Protein AF-0000000069206627 (afdb_homodimer)

Organism: Paramecium tetraurelia (NCBI:txid5888)

Foldseek 3Di:
DVVVVVVVLVVLQVVLLVVLVVVLVVLVVVVVVPLADSLLSLLQVLLVCLQCLVVDPDPSSNSSLVSLQPDALVNLCLPQVLLQLLLLLQPADLVLCVLQVVLLVLLQAQLLQQLLVLQLCCVCPVVVDDCVQPNSLNSSLLSLLLLQFDLPLLLVLCVVLVFDPSLNNSLSSNNSSNLLNSVLVNVLSLCVVLVVNDDPVVSVVVSVQQLVVLLVLLVVLLVVLLVVLLVPVQDLVVNLVSSVCSSSVSLCCQPPPCPPTHYHSSNSSSSNSNSCSVRVVVRHDPVNVVVSSVVSVVSNSSSQSSLSSSLSSNLSNLPNNVVPPLDDPVLVVVLVVSLVSSLVSSLVSLVVCQVVSVVSHPHDDPLSSNLSSLSRAHGRSSSSSLSNSLPPPSDDVNNSSSSSVSSSVSNSCSSGPSSSCSSVSSVVSCSCVVVVVVLVLVLVVLVVLLVLLVVLLVVVCVVVVVAQADSVVLCVLLCSVVSVVVNVVSVVVPDDPDDPPPPPPPPPDPVPPVVVVVVVLPDDPPPDPDDPPDDPLVQLLVVVLVLLVVLLVLLVVCVVLVLADPVLNVLQNVLSVVQNPCSDSARCSLVSLCVPQAPPPLLVVLVVCCVPVVCVFVSLQVNLQSLLSSVRNLVSLLVSLVVSLSCLVVDPDDPVSSVVNSVRSVVSNVVSVCCCVQACCFFPVVSSRLSVNLSSSSNSLSSSLVVLVVCVVVVSDDPSRSVVVVVVSVVSSVVSVPDGDGRDPDQQLLLLCLAPLCVPPDSVVSVVQSVQKDKDKDAAFDWPDAFFAFQFKKKAWQGAKKWKAAPVQHPDIDIDGHSDIDPLLVLQDVDRTDRIIMGGRYIIMMMIGTSVVVNVVCVPDPVSVLVSCLNCVQVVCRVCVPFAPLSNPDDPVLSNVQLVQWDKDKDAAFDKDKAQWKFWAAAWWAADPPPDPDPPVDDDDPPVRRGTDGDGHTDDHDPDIDIITTRHIIMMTGGDPVCNVVSVVSSVVVVVVVVVCVVCVVPPPDDCPDDDDPPDGSVVSPDDPPPPPPPPPPPD/DVVVVVVVLVVLQVVLLVVLVVVLVVLVVVVVVPLADSLLSLLQVLLVCLQCLVVDPDPSSNSSLVSLQPDALVNLCLPQVLLQLLLLLQPADLVLCVLQVVLLVLLQAQLLQQLLVLQLCCVCPVVVDDCVQPNSLNSSLLSLLLLQFDLPLLLVLCVVLVFDPSLNNSLSSNNSSNLLNSVLVNVLSLCVVLVVDDDPVVSVVVSVQQLVVLLVLLVVLLVVLLVVLLVPVQDLVVNLVSSVCSSSVSLCCQPPPCPPTHYHSSNSSSSNSNSCSVRVVVRHDPVNVVVSSVVSVVSNSSSQSSLSSSLSSNLSNLPNNVVPPLDDPVLVVVLVVSLVSSLVSSLVSLVVCQVVSVVRHPHDDPLSSNLSSLSRAHGRSSSSSLSNSLPPPSDDVNNSSSSSVSSSVSNSCSSGPSSSCSSVSSVPSCSCVVVVVVLVLVLVVLVVLLVLLVVLLVVVCVVVVPAQADSVVLCVLLCSVVSVVVNVVSVVVPDDPDDPPPPPPPPPDPVPPPVVVVVVLPDDPPPDPDDPPDDPLVQLLVVLLVLLVLLLVLLVVCVVLVLADPVLNVLQNVLSVVQNPCSDSARCSLVSLCVPQAPPPPLVVLVVCCVPVVCVQVSLQVNLQSLLSSVRNLVSLLVSLVVSLSCLVVDPDDPVSNVRNNVRSVVSNVVSVCCCVQACCFFPVVSSRLSVNLSSSSNSLSSSLVVLVVCVVVVSDDPSRSVVVVVVSVVSSVVSVPDGDGRDPDQQLLLQCLAPLCVPPDSVVSVVQSVQKDKDKDAAFDWPDAFFAFQWKKKAWQGAKKWKAAPVQHPDIDIDGHSDIDPLLVLQDVDRTHRIIMGGRYIIMMMIGTSVVVNVVCVVDPVSVLVSCLNCVQVVCSVCVPFAPLSNPDDPVLSNVQLVQWDKDKDAAFDKDKAQWKFWAAAWWAADPPPDDDPDPDDDDPPVPRGTDGDGHTDDRDPDIDIITTHHIIMMTGGDPVCNVVSVVSSVVVVVVVVVCVVCVVPPPDDCPDDDDSPDGSVVSPDDPPPPPPPPPPPD

Nearest PDB structures (foldseek):
  8pdu-assembly1_B  TM=4.185E-01  e=4.536E-34  Strongylocentrotus purpuratus
  8otx-assembly1_B  TM=4.106E-01  e=2.023E-34  Strongylocentrotus purpuratus
  8jda-assembly1_B  TM=9.248E-01  e=2.418E-19  Arabidopsis thaliana
  8xqa-assembly1_B  TM=5.840E-01  e=4.690E-26  Strongylocentrotus purpuratus
  4qx5-assembly1_A  TM=8.270E-01  e=2.664E-05  Homo sapiens

Radius of gyration: 47.95 Å; Cα contacts (8 Å, |Δi|>4): 2695; chains: 2; bounding box: 117×172×107 Å

InterPro domains:
  IPR000595 Cyclic nucleotide-binding domain [PS50042] (757-803)
  IPR000595 Cyclic nucleotide-binding domain [SM00100] (757-876)
  IPR000595 Cyclic nucleotide-binding domain [cd00038] (757-852)
  IPR006153 Cation/H+ exchanger, transmembrane domain [PF00999] (21-427)
  IPR014710 RmlC-like jelly roll fold [G3DSA:2.60.120.10] (744-873)
  IPR018422 Cation/H+ exchanger, CPA1 family [PTHR10110] (9-512)
  IPR018490 Cyclic nucleotide-binding domain superfamily [SSF51206] (751-869)

Structure (mmCIF, N/CA/C/O backbone):
data_AF-0000000069206627-model_v1
#
loop_
_entity.id
_entity.type
_entity.pdbx_description
1 polymer 'Chromosome undetermined scaffold_39, whole genome shotgun sequence'
#
loop_
_atom_site.group_PDB
_atom_site.id
_atom_site.type_symbol
_atom_site.label_atom_id
_atom_site.label_alt_id
_atom_site.label_comp_id
_atom_site.label_asym_id
_atom_site.label_entity_id
_atom_site.label_seq_id
_atom_site.pdbx_PDB_ins_code
_atom_site.Cartn_x
_atom_site.Cartn_y
_atom_site.Cartn_z
_atom_site.occupancy
_atom_site.B_iso_or_equiv
_atom_site.auth_seq_id
_atom_site.auth_comp_id
_atom_site.auth_asym_id
_atom_site.auth_atom_id
_atom_site.pdbx_PDB_model_num
ATOM 1 N N . MET A 1 1 ? 43 -11.938 2.971 1 27.75 1 MET A N 1
ATOM 2 C CA . MET A 1 1 ? 42.219 -13.023 3.553 1 27.75 1 MET A CA 1
ATOM 3 C C . MET A 1 1 ? 41.156 -12.469 4.508 1 27.75 1 MET A C 1
ATOM 5 O O . MET A 1 1 ? 40.031 -12.984 4.566 1 27.75 1 MET A O 1
ATOM 9 N N . SER A 1 2 ? 41.562 -11.508 5.328 1 36.38 2 SER A N 1
ATOM 10 C CA . SER A 1 2 ? 40.719 -10.938 6.375 1 36.38 2 SER A CA 1
ATOM 11 C C . SER A 1 2 ? 39.562 -10.156 5.777 1 36.38 2 SER A C 1
ATOM 13 O O . SER A 1 2 ? 38.438 -10.219 6.289 1 36.38 2 SER A O 1
ATOM 15 N N . GLU A 1 3 ? 39.906 -9.383 4.801 1 39.31 3 GLU A N 1
ATOM 16 C CA . GLU A 1 3 ? 38.906 -8.539 4.137 1 39.31 3 GLU A CA 1
ATOM 17 C C . GLU A 1 3 ? 37.844 -9.383 3.469 1 39.31 3 GLU A C 1
ATOM 19 O O . GLU A 1 3 ? 36.656 -9.008 3.469 1 39.31 3 GLU A O 1
ATOM 24 N N . HIS A 1 4 ? 38.312 -10.492 2.865 1 43.06 4 HIS A N 1
ATOM 25 C CA . HIS A 1 4 ? 37.375 -11.406 2.232 1 43.06 4 HIS A CA 1
ATOM 26 C C . HIS A 1 4 ? 36.438 -12.023 3.258 1 43.06 4 HIS A C 1
ATOM 28 O O . HIS A 1 4 ? 35.281 -12.383 2.924 1 43.06 4 HIS A O 1
ATOM 34 N N . LEU A 1 5 ? 37.031 -12.172 4.434 1 42.53 5 LEU A N 1
ATOM 35 C CA . LEU A 1 5 ? 36.281 -12.805 5.508 1 42.53 5 LEU A CA 1
ATOM 36 C C . LEU A 1 5 ? 35.156 -11.883 6.012 1 42.53 5 LEU A C 1
ATOM 38 O O . LEU A 1 5 ? 34.094 -12.344 6.375 1 42.53 5 LEU A O 1
ATOM 42 N N . ASP A 1 6 ? 35.438 -10.578 6.074 1 48.19 6 ASP A N 1
ATOM 43 C CA . ASP A 1 6 ? 34.531 -9.562 6.613 1 48.19 6 ASP A CA 1
ATOM 44 C C . ASP A 1 6 ? 33.312 -9.398 5.727 1 48.19 6 ASP A C 1
ATOM 46 O O . ASP A 1 6 ? 32.188 -9.227 6.23 1 48.19 6 ASP A O 1
ATOM 50 N N . VAL A 1 7 ? 33.688 -9.32 4.422 1 47.75 7 VAL A N 1
ATOM 51 C CA . VAL A 1 7 ? 32.75 -9.102 3.33 1 47.75 7 VAL A CA 1
ATOM 52 C C . VAL A 1 7 ? 31.766 -10.266 3.252 1 47.75 7 VAL A C 1
ATOM 54 O O . VAL A 1 7 ? 30.562 -10.055 3.082 1 47.75 7 VAL A O 1
ATOM 57 N N . ALA A 1 8 ? 32.344 -11.438 3.607 1 56.75 8 ALA A N 1
ATOM 58 C CA . ALA A 1 8 ? 31.578 -12.68 3.695 1 56.75 8 ALA A CA 1
ATOM 59 C C . ALA A 1 8 ? 30.641 -12.664 4.898 1 56.75 8 ALA A C 1
ATOM 61 O O . ALA A 1 8 ? 29.562 -13.258 4.863 1 56.75 8 ALA A O 1
ATOM 62 N N . GLN A 1 9 ? 31 -11.594 5.656 1 67.56 9 GLN A N 1
ATOM 63 C CA . GLN A 1 9 ? 30.219 -11.531 6.895 1 67.56 9 GLN A CA 1
ATOM 64 C C . GLN A 1 9 ? 28.906 -10.797 6.68 1 67.56 9 GLN A C 1
ATOM 66 O O . GLN A 1 9 ? 27.875 -11.211 7.211 1 67.56 9 GLN A O 1
ATOM 71 N N . ILE A 1 10 ? 28.906 -9.758 5.691 1 70.75 10 ILE A N 1
ATOM 72 C CA . ILE A 1 10 ? 27.672 -9.008 5.461 1 70.75 10 ILE A CA 1
ATOM 73 C C . ILE A 1 10 ? 26.672 -9.891 4.73 1 70.75 10 ILE A C 1
ATOM 75 O O . ILE A 1 10 ? 25.469 -9.867 5.047 1 70.75 10 ILE A O 1
ATOM 79 N N . ALA A 1 11 ? 27.219 -10.695 3.855 1 72.19 11 ALA A N 1
ATOM 80 C CA . ALA A 1 11 ? 26.344 -11.586 3.092 1 72.19 11 ALA A CA 1
ATOM 81 C C . ALA A 1 11 ? 25.688 -12.633 3.998 1 72.19 11 ALA A C 1
ATOM 83 O O . ALA A 1 11 ? 24.531 -12.977 3.82 1 72.19 11 ALA A O 1
ATOM 84 N N . ILE A 1 12 ? 26.453 -13 5.043 1 77.25 12 ILE A N 1
ATOM 85 C CA . ILE A 1 12 ? 25.969 -14.031 5.949 1 77.25 12 ILE A CA 1
ATOM 86 C C . ILE A 1 12 ? 24.906 -13.438 6.871 1 77.25 12 ILE A C 1
ATOM 88 O O . ILE A 1 12 ? 23.922 -14.102 7.207 1 77.25 12 ILE A O 1
ATOM 92 N N . VAL A 1 13 ? 25.094 -12.148 7.207 1 78.44 13 VAL A N 1
ATOM 93 C CA . VAL A 1 13 ? 24.125 -11.477 8.062 1 78.44 13 VAL A CA 1
ATOM 94 C C . VAL A 1 13 ? 22.812 -11.266 7.293 1 78.44 13 VAL A C 1
ATOM 96 O O . VAL A 1 13 ? 21.734 -11.438 7.844 1 78.44 13 VAL A O 1
ATOM 99 N N . ILE A 1 14 ? 23 -10.969 6.031 1 77.94 14 ILE A N 1
ATOM 100 C CA . ILE A 1 14 ? 21.828 -10.75 5.191 1 77.94 14 ILE A CA 1
ATOM 101 C C . ILE A 1 14 ? 21.062 -12.062 5.02 1 77.94 14 ILE A C 1
ATOM 103 O O . ILE A 1 14 ? 19.828 -12.078 5.074 1 77.94 14 ILE A O 1
ATOM 107 N N . PHE A 1 15 ? 21.781 -13.086 4.852 1 83 15 PHE A N 1
ATOM 108 C CA . PHE A 1 15 ? 21.156 -14.391 4.707 1 83 15 PHE A CA 1
ATOM 109 C C . PHE A 1 15 ? 20.406 -14.773 5.984 1 83 15 PHE A C 1
ATOM 111 O O . PHE A 1 15 ? 19.312 -15.352 5.926 1 83 15 PHE A O 1
ATOM 118 N N . PHE A 1 16 ? 20.953 -14.406 7.082 1 85.06 16 PHE A N 1
ATOM 119 C CA . PHE A 1 16 ? 20.297 -14.688 8.352 1 85.06 16 PHE A CA 1
ATOM 120 C C . PHE A 1 16 ? 18.984 -13.938 8.461 1 85.06 16 PHE A C 1
ATOM 122 O O . PHE A 1 16 ? 17.984 -14.492 8.922 1 85.06 16 PHE A O 1
ATOM 129 N N . ILE A 1 17 ? 19.047 -12.727 8.047 1 86.69 17 ILE A N 1
ATOM 130 C CA . ILE A 1 17 ? 17.859 -11.883 8.156 1 86.69 17 ILE A CA 1
ATOM 131 C C . ILE A 1 17 ? 16.734 -12.469 7.324 1 86.69 17 ILE A C 1
ATOM 133 O O . ILE A 1 17 ? 15.594 -12.578 7.801 1 86.69 17 ILE A O 1
ATOM 137 N N . PHE A 1 18 ? 17.016 -12.969 6.184 1 88.12 18 PHE A N 1
ATOM 138 C CA . PHE A 1 18 ? 15.945 -13.422 5.305 1 88.12 18 PHE A CA 1
ATOM 139 C C . PHE A 1 18 ? 15.523 -14.836 5.664 1 88.12 18 PHE A C 1
ATOM 141 O O . PHE A 1 18 ? 14.367 -15.211 5.461 1 88.12 18 PHE A O 1
ATOM 148 N N . VAL A 1 19 ? 16.391 -15.594 6.301 1 87.44 19 VAL A N 1
ATOM 149 C CA . VAL A 1 19 ? 15.992 -16.891 6.832 1 87.44 19 VAL A CA 1
ATOM 150 C C . VAL A 1 19 ? 15.094 -16.703 8.055 1 87.44 19 VAL A C 1
ATOM 152 O O . VAL A 1 19 ? 14.117 -17.422 8.234 1 87.44 19 VAL A O 1
ATOM 155 N N . ALA A 1 20 ? 15.5 -15.695 8.812 1 91.25 20 ALA A N 1
ATOM 156 C CA . ALA A 1 20 ? 14.672 -15.367 9.969 1 91.25 20 ALA A CA 1
ATOM 157 C C . ALA A 1 20 ? 13.266 -14.961 9.539 1 91.25 20 ALA A C 1
ATOM 159 O O . ALA A 1 20 ? 12.281 -15.367 10.156 1 91.25 20 ALA A O 1
ATOM 160 N N . LEU A 1 21 ? 13.203 -14.25 8.492 1 93.12 21 LEU A N 1
ATOM 161 C CA . LEU A 1 21 ? 11.906 -13.797 8.008 1 93.12 21 LEU A CA 1
ATOM 162 C C . LEU A 1 21 ? 11.117 -14.961 7.418 1 93.12 21 LEU A C 1
ATOM 164 O O . LEU A 1 21 ? 9.883 -14.977 7.477 1 93.12 21 LEU A O 1
ATOM 168 N N . THR A 1 22 ? 11.82 -15.953 6.82 1 91.94 22 THR A N 1
ATOM 169 C CA . THR A 1 22 ? 11.148 -17.141 6.32 1 91.94 22 THR A CA 1
ATOM 170 C C . THR A 1 22 ? 10.539 -17.953 7.465 1 91.94 22 THR A C 1
ATOM 172 O O . THR A 1 22 ? 9.391 -18.391 7.379 1 91.94 22 THR A O 1
ATOM 175 N N . ILE A 1 23 ? 11.266 -18 8.555 1 92.19 23 ILE A N 1
ATOM 176 C CA . ILE A 1 23 ? 10.781 -18.703 9.734 1 92.19 23 ILE A CA 1
ATOM 177 C C . ILE A 1 23 ? 9.594 -17.953 10.336 1 92.19 23 ILE A C 1
ATOM 179 O O . ILE A 1 23 ? 8.617 -18.562 10.766 1 92.19 23 ILE A O 1
ATOM 183 N N . GLY A 1 24 ? 9.758 -16.625 10.367 1 92 24 GLY A N 1
ATOM 184 C CA . GLY A 1 24 ? 8.648 -15.82 10.852 1 92 24 GLY A CA 1
ATOM 185 C C . GLY A 1 24 ? 7.371 -16.031 10.07 1 92 24 GLY A C 1
ATOM 186 O O . GLY A 1 24 ? 6.285 -16.094 10.648 1 92 24 GLY A O 1
ATOM 187 N N . GLY A 1 25 ? 7.488 -16.156 8.719 1 89.56 25 GLY A N 1
ATOM 188 C CA . GLY A 1 25 ? 6.324 -16.438 7.891 1 89.56 25 GLY A CA 1
ATOM 189 C C . GLY A 1 25 ? 5.703 -17.781 8.172 1 89.56 25 GLY A C 1
ATOM 190 O O . GLY A 1 25 ? 4.48 -17.922 8.234 1 89.56 25 GLY A O 1
ATOM 191 N N . LEU A 1 26 ? 6.473 -18.781 8.469 1 90.69 26 LEU A N 1
ATOM 192 C CA . LEU A 1 26 ? 5.996 -20.125 8.742 1 90.69 26 LEU A CA 1
ATOM 193 C C . LEU A 1 26 ? 5.332 -20.203 10.109 1 90.69 26 LEU A C 1
ATOM 195 O O . LEU A 1 26 ? 4.285 -20.844 10.266 1 90.69 26 LEU A O 1
ATOM 199 N N . VAL A 1 27 ? 5.938 -19.5 11.062 1 92.88 27 VAL A N 1
ATOM 200 C CA . VAL A 1 27 ? 5.406 -19.5 12.422 1 92.88 27 VAL A CA 1
ATOM 201 C C . VAL A 1 27 ? 4.07 -18.766 12.453 1 92.88 27 VAL A C 1
ATOM 203 O O . VAL A 1 27 ? 3.158 -19.156 13.188 1 92.88 27 VAL A O 1
ATOM 206 N N . SER A 1 28 ? 4.023 -17.719 11.695 1 89.56 28 SER A N 1
ATOM 207 C CA . SER A 1 28 ? 2.777 -16.969 11.656 1 89.56 28 SER A CA 1
ATOM 208 C C . SER A 1 28 ? 1.626 -17.812 11.125 1 89.56 28 SER A C 1
ATOM 210 O O . SER A 1 28 ? 0.489 -17.688 11.586 1 89.56 28 SER A O 1
ATOM 212 N N . GLU A 1 29 ? 1.895 -18.766 10.242 1 83.62 29 GLU A N 1
ATOM 213 C CA . GLU A 1 29 ? 0.875 -19.656 9.695 1 83.62 29 GLU A CA 1
ATOM 214 C C . GLU A 1 29 ? 0.478 -20.719 10.711 1 83.62 29 GLU A C 1
ATOM 216 O O . GLU A 1 29 ? -0.691 -21.109 10.797 1 83.62 29 GLU A O 1
ATOM 221 N N . ILE A 1 30 ? 1.416 -21.094 11.492 1 85.38 30 ILE A N 1
ATOM 222 C CA . ILE A 1 30 ? 1.176 -22.141 12.469 1 85.38 30 ILE A CA 1
ATOM 223 C C . ILE A 1 30 ? 0.408 -21.578 13.664 1 85.38 30 ILE A C 1
ATOM 225 O O . ILE A 1 30 ? -0.47 -22.25 14.219 1 85.38 30 ILE A O 1
ATOM 229 N N . THR A 1 31 ? 0.748 -20.406 14.039 1 84.69 31 THR A N 1
ATOM 230 C CA . THR A 1 31 ? 0.151 -19.797 15.227 1 84.69 31 THR A CA 1
ATOM 231 C C . THR A 1 31 ? -1.314 -19.453 14.977 1 84.69 31 THR A C 1
ATOM 233 O O . THR A 1 31 ? -2.094 -19.312 15.922 1 84.69 31 THR A O 1
ATOM 236 N N . LYS A 1 32 ? -1.632 -19.328 13.719 1 74.75 32 LYS A N 1
ATOM 237 C CA . LYS A 1 32 ? -3.039 -19.078 13.414 1 74.75 32 LYS A CA 1
ATOM 238 C C . LYS A 1 32 ? -3.916 -20.219 13.922 1 74.75 32 LYS A C 1
ATOM 240 O O . LYS A 1 32 ? -5.066 -20 14.305 1 74.75 32 LYS A O 1
ATOM 245 N N . LYS A 1 33 ? -3.303 -21.344 14.023 1 74.44 33 LYS A N 1
ATOM 246 C CA . LYS A 1 33 ? -4.059 -22.531 14.406 1 74.44 33 LYS A CA 1
ATOM 247 C C . LYS A 1 33 ? -3.883 -22.844 15.891 1 74.44 33 LYS A C 1
ATOM 249 O O . LYS A 1 33 ? -4.715 -23.531 16.484 1 74.44 33 LYS A O 1
ATOM 254 N N . ILE A 1 34 ? -2.75 -22.266 16.406 1 76.31 34 ILE A N 1
ATOM 255 C CA . ILE A 1 34 ? -2.441 -22.547 17.812 1 76.31 34 ILE A CA 1
ATOM 256 C C . ILE A 1 34 ? -2.705 -21.297 18.641 1 76.31 34 ILE A C 1
ATOM 258 O O . ILE A 1 34 ? -2.562 -20.172 18.172 1 76.31 34 ILE A O 1
ATOM 262 N N . MET A 1 35 ? -3.273 -21.359 19.672 1 77.25 35 MET A N 1
ATOM 263 C CA . MET A 1 35 ? -3.619 -20.25 20.562 1 77.25 35 MET A CA 1
ATOM 264 C C . MET A 1 35 ? -2.377 -19.688 21.25 1 77.25 35 MET A C 1
ATOM 266 O O . MET A 1 35 ? -2.348 -19.562 22.469 1 77.25 35 MET A O 1
ATOM 270 N N . ILE A 1 36 ? -1.197 -19.547 20.562 1 83.94 36 ILE A N 1
ATOM 271 C CA . ILE A 1 36 ? 0.013 -18.922 21.094 1 83.94 36 ILE A CA 1
ATOM 272 C C . ILE A 1 36 ? 0.274 -17.594 20.391 1 83.94 36 ILE A C 1
ATOM 274 O O . ILE A 1 36 ? 0.192 -17.516 19.172 1 83.94 36 ILE A O 1
ATOM 278 N N . PRO A 1 37 ? 0.546 -16.578 21.25 1 85.62 37 PRO A N 1
ATOM 279 C CA . PRO A 1 37 ? 0.872 -15.289 20.625 1 85.62 37 PRO A CA 1
ATOM 280 C C . PRO A 1 37 ? 2.092 -15.375 19.703 1 85.62 37 PRO A C 1
ATOM 282 O O . PRO A 1 37 ? 3.055 -16.078 20.016 1 85.62 37 PRO A O 1
ATOM 285 N N . TYR A 1 38 ? 2.111 -14.75 18.641 1 88.75 38 TYR A N 1
ATOM 286 C CA . TYR A 1 38 ? 3.105 -14.828 17.578 1 88.75 38 TYR A CA 1
ATOM 287 C C . TYR A 1 38 ? 4.496 -14.492 18.109 1 88.75 38 TYR A C 1
ATOM 289 O O . TYR A 1 38 ? 5.453 -15.234 17.875 1 88.75 38 TYR A O 1
ATOM 297 N N . PRO A 1 39 ? 4.688 -13.352 18.906 1 89.38 39 PRO A N 1
ATOM 298 C CA . PRO A 1 39 ? 6.039 -13.008 19.359 1 89.38 39 PRO A CA 1
ATOM 299 C C . PRO A 1 39 ? 6.648 -14.078 20.266 1 89.38 39 PRO A C 1
ATOM 301 O O . PRO A 1 39 ? 7.852 -14.344 20.188 1 89.38 39 PRO A O 1
ATOM 304 N N . ALA A 1 40 ? 5.816 -14.719 21.047 1 90.5 40 ALA A N 1
ATOM 305 C CA . ALA A 1 40 ? 6.312 -15.773 21.938 1 90.5 40 ALA A CA 1
ATOM 306 C C . ALA A 1 40 ? 6.773 -16.984 21.141 1 90.5 40 ALA A C 1
ATOM 308 O O . ALA A 1 40 ? 7.797 -17.594 21.469 1 90.5 40 ALA A O 1
ATOM 309 N N . ALA A 1 41 ? 6.043 -17.312 20.156 1 92.56 41 ALA A N 1
ATOM 310 C CA . ALA A 1 41 ? 6.383 -18.469 19.328 1 92.56 41 ALA A CA 1
ATOM 311 C C . ALA A 1 41 ? 7.699 -18.25 18.594 1 92.56 41 ALA A C 1
ATOM 313 O O . ALA A 1 41 ? 8.539 -19.156 18.516 1 92.56 41 ALA A O 1
ATOM 314 N N . VAL A 1 42 ? 7.887 -17.094 18.078 1 93.75 42 VAL A N 1
ATOM 315 C CA . VAL A 1 42 ? 9.102 -16.797 17.328 1 93.75 42 VAL A CA 1
ATOM 316 C C . VAL A 1 42 ? 10.297 -16.766 18.266 1 93.75 42 VAL A C 1
ATOM 318 O O . VAL A 1 42 ? 11.383 -17.234 17.906 1 93.75 42 VAL A O 1
ATOM 321 N N . PHE A 1 43 ? 10.094 -16.172 19.406 1 93.44 43 PHE A N 1
ATOM 322 C CA . PHE A 1 43 ? 11.156 -16.125 20.406 1 93.44 43 PHE A CA 1
ATOM 323 C C . PHE A 1 43 ? 11.562 -17.531 20.828 1 93.44 43 PHE A C 1
ATOM 325 O O . PHE A 1 43 ? 12.758 -17.828 20.953 1 93.44 43 PHE A O 1
ATOM 332 N N . LEU A 1 44 ? 10.617 -18.438 21 1 93.5 44 LEU A N 1
ATOM 333 C CA . LEU A 1 44 ? 10.883 -19.812 21.375 1 93.5 44 LEU A CA 1
ATOM 334 C C . LEU A 1 44 ? 11.633 -20.562 20.266 1 93.5 44 LEU A C 1
ATOM 336 O O . LEU A 1 44 ? 12.531 -21.359 20.547 1 93.5 44 LEU A O 1
ATOM 340 N N . VAL A 1 45 ? 11.273 -20.266 19.062 1 93.69 45 VAL A N 1
ATOM 341 C CA . VAL A 1 45 ? 11.969 -20.875 17.938 1 93.69 45 VAL A CA 1
ATOM 342 C C . VAL A 1 45 ? 13.422 -20.391 17.906 1 93.69 45 VAL A C 1
ATOM 344 O O . VAL A 1 45 ? 14.336 -21.156 17.625 1 93.69 45 VAL A O 1
ATOM 347 N N . GLY A 1 46 ? 13.617 -19.094 18.203 1 92.62 46 GLY A N 1
ATOM 348 C CA . GLY A 1 46 ? 14.969 -18.578 18.297 1 92.62 46 GLY A CA 1
ATOM 349 C C . GLY A 1 46 ? 15.797 -19.25 19.359 1 92.62 46 GLY A C 1
ATOM 350 O O . GLY A 1 46 ? 16.953 -19.609 19.125 1 92.62 46 GLY A O 1
ATOM 351 N N . ILE A 1 47 ? 15.188 -19.531 20.484 1 92.31 47 ILE A N 1
ATOM 352 C CA . ILE A 1 47 ? 15.867 -20.188 21.594 1 92.31 47 ILE A CA 1
ATOM 353 C C . ILE A 1 47 ? 16.203 -21.625 21.203 1 92.31 47 ILE A C 1
ATOM 355 O O . ILE A 1 47 ? 17.297 -22.109 21.5 1 92.31 47 ILE A O 1
ATOM 359 N N . LEU A 1 48 ? 15.312 -22.234 20.484 1 92.06 48 LEU A N 1
ATOM 360 C CA . LEU A 1 48 ? 15.539 -23.609 20.047 1 92.06 48 LEU A CA 1
ATOM 361 C C . LEU A 1 48 ? 16.688 -23.703 19.062 1 92.06 48 LEU A C 1
ATOM 363 O O . LEU A 1 48 ? 17.5 -24.609 19.125 1 92.06 48 LEU A O 1
ATOM 367 N N . ILE A 1 49 ? 16.781 -22.734 18.203 1 90.62 49 ILE A N 1
ATOM 368 C CA . ILE A 1 49 ? 17.859 -22.703 17.219 1 90.62 49 ILE A CA 1
ATOM 369 C C . ILE A 1 49 ? 19.203 -22.453 17.922 1 90.62 49 ILE A C 1
ATOM 371 O O . ILE A 1 49 ? 20.203 -23.109 17.609 1 90.62 49 ILE A O 1
ATOM 375 N N . GLY A 1 50 ? 19.188 -21.516 18.859 1 89.62 50 GLY A N 1
ATOM 376 C CA . GLY A 1 50 ? 20.406 -21.203 19.594 1 89.62 50 GLY A CA 1
ATOM 377 C C . GLY A 1 50 ? 20.875 -22.344 20.469 1 89.62 50 GLY A C 1
ATOM 378 O O . GLY A 1 50 ? 22.078 -22.562 20.609 1 89.62 50 GLY A O 1
ATOM 379 N N . SER A 1 51 ? 19.922 -23.125 21.016 1 88.81 51 SER A N 1
ATOM 380 C CA . SER A 1 51 ? 20.266 -24.234 21.906 1 88.81 51 SER A CA 1
ATOM 381 C C . SER A 1 51 ? 20.875 -25.406 21.141 1 88.81 51 SER A C 1
ATOM 383 O O . SER A 1 51 ? 21.625 -26.203 21.703 1 88.81 51 SER A O 1
ATOM 385 N N . GLN A 1 52 ? 20.562 -25.469 19.859 1 85.94 52 GLN A N 1
ATOM 386 C CA . GLN A 1 52 ? 21.078 -26.562 19.047 1 85.94 52 GLN A CA 1
ATOM 387 C C . GLN A 1 52 ? 22.219 -26.094 18.156 1 85.94 52 GLN A C 1
ATOM 389 O O . GLN A 1 52 ? 22.484 -26.688 17.109 1 85.94 52 GLN A O 1
ATOM 394 N N . PHE A 1 53 ? 22.891 -25.031 18.531 1 81.62 53 PHE A N 1
ATOM 395 C CA . PHE A 1 53 ? 23.953 -24.453 17.719 1 81.62 53 PHE A CA 1
ATOM 396 C C . PHE A 1 53 ? 25.062 -25.469 17.469 1 81.62 53 PHE A C 1
ATOM 398 O O . PHE A 1 53 ? 25.516 -25.625 16.328 1 81.62 53 PHE A O 1
ATOM 405 N N . ASN A 1 54 ? 25.469 -26.156 18.531 1 80.81 54 ASN A N 1
ATOM 406 C CA . ASN A 1 54 ? 26.578 -27.094 18.406 1 80.81 54 ASN A CA 1
ATOM 407 C C . ASN A 1 54 ? 26.172 -28.344 17.641 1 80.81 54 ASN A C 1
ATOM 409 O O . ASN A 1 54 ? 27.016 -29.047 17.094 1 80.81 54 ASN A O 1
ATOM 413 N N . ASN A 1 55 ? 24.859 -28.578 17.531 1 79.94 55 ASN A N 1
ATOM 414 C CA . ASN A 1 55 ? 24.375 -29.766 16.828 1 79.94 55 ASN A CA 1
ATOM 415 C C . ASN A 1 55 ? 24.141 -29.469 15.344 1 79.94 55 ASN A C 1
ATOM 417 O O . ASN A 1 55 ? 23.859 -30.391 14.57 1 79.94 55 ASN A O 1
ATOM 421 N N . ILE A 1 56 ? 24.266 -28.219 14.977 1 79.06 56 ILE A N 1
ATOM 422 C CA . ILE A 1 56 ? 24.078 -27.859 13.578 1 79.06 56 ILE A CA 1
ATOM 423 C C . ILE A 1 56 ? 25.344 -28.156 12.789 1 79.06 56 ILE A C 1
ATOM 425 O O . ILE A 1 56 ? 26.391 -27.531 13.016 1 79.06 56 ILE A O 1
ATOM 429 N N . HIS A 1 57 ? 25.281 -29.094 12.008 1 75.88 57 HIS A N 1
ATOM 430 C CA . HIS A 1 57 ? 26.453 -29.562 11.273 1 75.88 57 HIS A CA 1
ATOM 431 C C . HIS A 1 57 ? 26.594 -28.828 9.938 1 75.88 57 HIS A C 1
ATOM 433 O O . HIS A 1 57 ? 27.672 -28.812 9.352 1 75.88 57 HIS A O 1
ATOM 439 N N . ASN A 1 58 ? 25.625 -28.297 9.469 1 76.44 58 ASN A N 1
ATOM 440 C CA . ASN A 1 58 ? 25.75 -27.578 8.195 1 76.44 58 ASN A CA 1
ATOM 441 C C . ASN A 1 58 ? 26.547 -26.297 8.352 1 76.44 58 ASN A C 1
ATOM 443 O O . ASN A 1 58 ? 26.203 -25.438 9.18 1 76.44 58 ASN A O 1
ATOM 447 N N . HIS A 1 59 ? 27.609 -26.125 7.621 1 76.38 59 HIS A N 1
ATOM 448 C CA . HIS A 1 59 ? 28.562 -25.031 7.754 1 76.38 59 HIS A CA 1
ATOM 449 C C . HIS A 1 59 ? 27.922 -23.688 7.496 1 76.38 59 HIS A C 1
ATOM 451 O O . HIS A 1 59 ? 28.188 -22.719 8.203 1 76.38 59 HIS A O 1
ATOM 457 N N . LEU A 1 60 ? 27.047 -23.688 6.59 1 74.12 60 LEU A N 1
ATOM 458 C CA . LEU A 1 60 ? 26.438 -22.422 6.25 1 74.12 60 LEU A CA 1
ATOM 459 C C . LEU A 1 60 ? 25.484 -21.969 7.348 1 74.12 60 LEU A C 1
ATOM 461 O O . LEU A 1 60 ? 25.5 -20.797 7.758 1 74.12 60 LEU A O 1
ATOM 465 N N . LEU A 1 61 ? 24.734 -22.859 7.809 1 75.69 61 LEU A N 1
ATOM 466 C CA . LEU A 1 61 ? 23.781 -22.531 8.859 1 75.69 61 LEU A CA 1
ATOM 467 C C . LEU A 1 61 ? 24.5 -22.203 10.164 1 75.69 61 LEU A C 1
ATOM 469 O O . LEU A 1 61 ? 24.078 -21.328 10.922 1 75.69 61 LEU A O 1
ATOM 473 N N . HIS A 1 62 ? 25.625 -22.875 10.305 1 81.56 62 HIS A N 1
ATOM 474 C CA . HIS A 1 62 ? 26.422 -22.641 11.508 1 81.56 62 HIS A CA 1
ATOM 475 C C . HIS A 1 62 ? 27.016 -21.234 11.5 1 81.56 62 HIS A C 1
ATOM 477 O O . HIS A 1 62 ? 27 -20.547 12.516 1 81.56 62 HIS A O 1
ATOM 483 N N . ARG A 1 63 ? 27.406 -20.859 10.359 1 79.19 63 ARG A N 1
ATOM 484 C CA . ARG A 1 63 ? 28.016 -19.531 10.234 1 79.19 63 ARG A CA 1
ATOM 485 C C . ARG A 1 63 ? 26.969 -18.438 10.344 1 79.19 63 ARG A C 1
ATOM 487 O O . ARG A 1 63 ? 27.25 -17.359 10.875 1 79.19 63 ARG A O 1
ATOM 494 N N . THR A 1 64 ? 25.859 -18.734 9.867 1 79.31 64 THR A N 1
ATOM 495 C CA . THR A 1 64 ? 24.797 -17.75 9.898 1 79.31 64 THR A CA 1
ATOM 496 C C . THR A 1 64 ? 24.312 -17.531 11.328 1 79.31 64 THR A C 1
ATOM 498 O O . THR A 1 64 ? 24.062 -16.391 11.742 1 79.31 64 THR A O 1
ATOM 501 N N . VAL A 1 65 ? 24.219 -18.578 12.055 1 82.06 65 VAL A N 1
ATOM 502 C CA . VAL A 1 65 ? 23.766 -18.484 13.438 1 82.06 65 VAL A CA 1
ATOM 503 C C . VAL A 1 65 ? 24.859 -17.844 14.297 1 82.06 65 VAL A C 1
ATOM 505 O O . VAL A 1 65 ? 24.562 -17.078 15.211 1 82.06 65 VAL A O 1
ATOM 508 N N . GLN A 1 66 ? 26.094 -18.125 13.93 1 81.19 66 GLN A N 1
ATOM 509 C CA . GLN A 1 66 ? 27.203 -17.516 14.648 1 81.19 66 GLN A CA 1
ATOM 510 C C . GLN A 1 66 ? 27.266 -16.016 14.414 1 81.19 66 GLN A C 1
ATOM 512 O O . GLN A 1 66 ? 27.578 -15.25 15.328 1 81.19 66 GLN A O 1
ATOM 517 N N . ALA A 1 67 ? 26.938 -15.656 13.188 1 76.62 67 ALA A N 1
ATOM 518 C CA . ALA A 1 67 ? 26.922 -14.234 12.859 1 76.62 67 ALA A CA 1
ATOM 519 C C . ALA A 1 67 ? 25.844 -13.508 13.656 1 76.62 67 ALA A C 1
ATOM 521 O O . ALA A 1 67 ? 26.016 -12.344 14.031 1 76.62 67 ALA A O 1
ATOM 522 N N . ALA A 1 68 ? 24.844 -14.195 13.953 1 77.5 68 ALA A N 1
ATOM 523 C CA . ALA A 1 68 ? 23.734 -13.602 14.711 1 77.5 68 ALA A CA 1
ATOM 524 C C . ALA A 1 68 ? 24.172 -13.273 16.141 1 77.5 68 ALA A C 1
ATOM 526 O O . ALA A 1 68 ? 23.797 -12.227 16.672 1 77.5 68 ALA A O 1
ATOM 527 N N . PHE A 1 69 ? 25.062 -14.125 16.672 1 75.44 69 PHE A N 1
ATOM 528 C CA . PHE A 1 69 ? 25.484 -13.914 18.062 1 75.44 69 PHE A CA 1
ATOM 529 C C . PHE A 1 69 ? 26.578 -12.867 18.141 1 75.44 69 PHE A C 1
ATOM 531 O O . PHE A 1 69 ? 26.75 -12.211 19.172 1 75.44 69 PHE A O 1
ATOM 538 N N . ASN A 1 70 ? 27.172 -12.68 17.016 1 75.25 70 ASN A N 1
ATOM 539 C CA . ASN A 1 70 ? 28.312 -11.789 17.062 1 75.25 70 ASN A CA 1
ATOM 540 C C . ASN A 1 70 ? 27.938 -10.352 16.703 1 75.25 70 ASN A C 1
ATOM 542 O O . ASN A 1 70 ? 28.766 -9.445 16.781 1 75.25 70 ASN A O 1
ATOM 546 N N . ILE A 1 71 ? 26.688 -10.148 16.438 1 75.19 71 ILE A N 1
ATOM 547 C CA . ILE A 1 71 ? 26.266 -8.789 16.125 1 75.19 71 ILE A CA 1
ATOM 548 C C . ILE A 1 71 ? 26.297 -7.941 17.391 1 75.19 71 ILE A C 1
ATOM 550 O O . ILE A 1 71 ? 25.797 -8.359 18.438 1 75.19 71 ILE A O 1
ATOM 554 N N . ASP A 1 72 ? 26.875 -6.793 17.234 1 77.31 72 ASP A N 1
ATOM 555 C CA . ASP A 1 72 ? 26.969 -5.879 18.359 1 77.31 72 ASP A CA 1
ATOM 556 C C . ASP A 1 72 ? 25.594 -5.352 18.75 1 77.31 72 ASP A C 1
ATOM 558 O O . ASP A 1 72 ? 24.703 -5.215 17.906 1 77.31 72 ASP A O 1
ATOM 562 N N . ALA A 1 73 ? 25.453 -5.211 20.062 1 79.44 73 ALA A N 1
ATOM 563 C CA . ALA A 1 73 ? 24.188 -4.75 20.609 1 79.44 73 ALA A CA 1
ATOM 564 C C . ALA A 1 73 ? 23.828 -3.359 20.078 1 79.44 73 ALA A C 1
ATOM 566 O O . ALA A 1 73 ? 22.672 -3.07 19.797 1 79.44 73 ALA A O 1
ATOM 567 N N . ASN A 1 74 ? 24.844 -2.475 19.875 1 78.12 74 ASN A N 1
ATOM 568 C CA . ASN A 1 74 ? 24.594 -1.129 19.375 1 78.12 74 ASN A CA 1
ATOM 569 C C . ASN A 1 74 ? 24.141 -1.15 17.922 1 78.12 74 ASN A C 1
ATOM 571 O O . ASN A 1 74 ? 23.297 -0.345 17.516 1 78.12 74 ASN A O 1
ATOM 575 N N . SER A 1 75 ? 24.734 -2.088 17.188 1 79.5 75 SER A N 1
ATOM 576 C CA . SER A 1 75 ? 24.328 -2.229 15.797 1 79.5 75 SER A CA 1
ATOM 577 C C . SER A 1 75 ? 22.906 -2.742 15.68 1 79.5 75 SER A C 1
ATOM 579 O O . SER A 1 75 ? 22.156 -2.322 14.797 1 79.5 75 SER A O 1
ATOM 581 N N . ASN A 1 76 ? 22.594 -3.58 16.609 1 82.94 76 ASN A N 1
ATOM 582 C CA . ASN A 1 76 ? 21.219 -4.086 16.641 1 82.94 76 ASN A CA 1
ATOM 583 C C . ASN A 1 76 ? 20.219 -2.977 16.938 1 82.94 76 ASN A C 1
ATOM 585 O O . ASN A 1 76 ? 19.156 -2.92 16.312 1 82.94 76 ASN A O 1
ATOM 589 N N . MET A 1 77 ? 20.594 -2.135 17.828 1 83.94 77 MET A N 1
ATOM 590 C CA . MET A 1 77 ? 19.719 -1.029 18.188 1 83.94 77 MET A CA 1
ATOM 591 C C . MET A 1 77 ? 19.547 -0.058 17.031 1 83.94 77 MET A C 1
ATOM 593 O O . MET A 1 77 ? 18.438 0.374 16.734 1 83.94 77 MET A O 1
ATOM 597 N N . THR A 1 78 ? 20.625 0.159 16.375 1 84 78 THR A N 1
ATOM 598 C CA . THR A 1 78 ? 20.594 1.132 15.289 1 84 78 THR A CA 1
ATOM 599 C C . THR A 1 78 ? 19.812 0.588 14.102 1 84 78 THR A C 1
ATOM 601 O O . THR A 1 78 ? 19.125 1.343 13.398 1 84 78 THR A O 1
ATOM 604 N N . LEU A 1 79 ? 19.781 -0.685 13.914 1 83.81 79 LEU A N 1
ATOM 605 C CA . LEU A 1 79 ? 19.188 -1.289 12.727 1 83.81 79 LEU A CA 1
ATOM 606 C C . LEU A 1 79 ? 17.688 -1.491 12.922 1 83.81 79 LEU A C 1
ATOM 608 O O . LEU A 1 79 ? 16.906 -1.285 11.992 1 83.81 79 LEU A O 1
ATOM 612 N N . PHE A 1 80 ? 17.266 -1.85 14.086 1 88.25 80 PHE A N 1
ATOM 613 C CA . PHE A 1 80 ? 15.906 -2.355 14.188 1 88.25 80 PHE A CA 1
ATOM 614 C C . PHE A 1 80 ? 15.062 -1.458 15.086 1 88.25 80 PHE A C 1
ATOM 616 O O . PHE A 1 80 ? 13.844 -1.372 14.914 1 88.25 80 PHE A O 1
ATOM 623 N N . LEU A 1 81 ? 15.617 -0.761 15.969 1 87.88 81 LEU A N 1
ATOM 624 C CA . LEU A 1 81 ? 14.883 -0.043 17 1 87.88 81 LEU A CA 1
ATOM 625 C C . LEU A 1 81 ? 14.125 1.145 16.422 1 87.88 81 LEU A C 1
ATOM 627 O O . LEU A 1 81 ? 12.961 1.377 16.75 1 87.88 81 LEU A O 1
ATOM 631 N N . PRO A 1 82 ? 14.75 1.911 15.5 1 91.06 82 PRO A N 1
ATOM 632 C CA . PRO A 1 82 ? 14.055 3.094 14.992 1 91.06 82 PRO A CA 1
ATOM 633 C C . PRO A 1 82 ? 12.758 2.748 14.266 1 91.06 82 PRO A C 1
ATOM 635 O O . PRO A 1 82 ? 11.742 3.432 14.438 1 91.06 82 PRO A O 1
ATOM 638 N N . ALA A 1 83 ? 12.789 1.699 13.539 1 91.31 83 ALA A N 1
ATOM 639 C CA . ALA A 1 83 ? 11.594 1.312 12.789 1 91.31 83 ALA A CA 1
ATOM 640 C C . ALA A 1 83 ? 10.484 0.84 13.727 1 91.31 83 ALA A C 1
ATOM 642 O O . ALA A 1 83 ? 9.312 1.148 13.508 1 91.31 83 ALA A O 1
ATOM 643 N N . LEU A 1 84 ? 10.812 0.151 14.742 1 89.44 84 LEU A N 1
ATOM 644 C CA . LEU A 1 84 ? 9.836 -0.408 15.672 1 89.44 84 LEU A CA 1
ATOM 645 C C . LEU A 1 84 ? 9.164 0.695 16.484 1 89.44 84 LEU A C 1
ATOM 647 O O . LEU A 1 84 ? 7.941 0.729 16.594 1 89.44 84 LEU A O 1
ATOM 651 N N . VAL A 1 85 ? 9.938 1.562 17 1 90.62 85 VAL A N 1
ATOM 652 C CA . VAL A 1 85 ? 9.43 2.594 17.891 1 90.62 85 VAL A CA 1
ATOM 653 C C . VAL A 1 85 ? 8.711 3.678 17.094 1 90.62 85 VAL A C 1
ATOM 655 O O . VAL A 1 85 ? 7.691 4.207 17.531 1 90.62 85 VAL A O 1
ATOM 658 N N . PHE A 1 86 ? 9.273 4.008 15.898 1 93.25 86 PHE A N 1
ATOM 659 C CA . PHE A 1 86 ? 8.617 4.996 15.055 1 93.25 86 PHE A CA 1
ATOM 660 C C . PHE A 1 86 ? 7.223 4.531 14.648 1 93.25 86 PHE A C 1
ATOM 662 O O . PHE A 1 86 ? 6.27 5.309 14.68 1 93.25 86 PHE A O 1
ATOM 669 N N . SER A 1 87 ? 7.176 3.277 14.273 1 91.31 87 SER A N 1
ATOM 670 C CA . SER A 1 87 ? 5.895 2.74 13.836 1 91.31 87 SER A CA 1
ATOM 671 C C . SER A 1 87 ? 4.855 2.803 14.945 1 91.31 87 SER A C 1
ATOM 673 O O . SER A 1 87 ? 3.701 3.162 14.703 1 91.31 87 SER A O 1
ATOM 675 N N . SER A 1 88 ? 5.16 2.48 16.125 1 88.38 88 SER A N 1
ATOM 676 C CA . SER A 1 88 ? 4.242 2.51 17.266 1 88.38 88 SER A CA 1
ATOM 677 C C . SER A 1 88 ? 3.811 3.936 17.594 1 88.38 88 SER A C 1
ATOM 679 O O . SER A 1 88 ? 2.635 4.188 17.859 1 88.38 88 SER A O 1
ATOM 681 N N . ALA A 1 89 ? 4.781 4.859 17.531 1 91.38 89 ALA A N 1
ATOM 682 C CA . ALA A 1 89 ? 4.492 6.254 17.844 1 91.38 89 ALA A CA 1
ATOM 683 C C . ALA A 1 89 ? 3.67 6.902 16.734 1 91.38 89 ALA A C 1
ATOM 685 O O . ALA A 1 89 ? 2.74 7.668 17 1 91.38 89 ALA A O 1
ATOM 686 N N . PHE A 1 90 ? 3.959 6.559 15.492 1 89.81 90 PHE A N 1
ATOM 687 C CA . PHE A 1 90 ? 3.301 7.133 14.32 1 89.81 90 PHE A CA 1
ATOM 688 C C . PHE A 1 90 ? 1.839 6.707 14.258 1 89.81 90 PHE A C 1
ATOM 690 O O . PHE A 1 90 ? 0.986 7.457 13.781 1 89.81 90 PHE A O 1
ATOM 697 N N . ASN A 1 91 ? 1.52 5.574 14.797 1 85.12 91 ASN A N 1
ATOM 698 C CA . ASN A 1 91 ? 0.16 5.051 14.727 1 85.12 91 ASN A CA 1
ATOM 699 C C . ASN A 1 91 ? -0.632 5.383 15.984 1 85.12 91 ASN A C 1
ATOM 701 O O . ASN A 1 91 ? -1.795 4.996 16.109 1 85.12 91 ASN A O 1
ATOM 705 N N . ALA A 1 92 ? -0.101 6.082 16.875 1 86.5 92 ALA A N 1
ATOM 706 C CA . ALA A 1 92 ? -0.778 6.461 18.109 1 86.5 92 ALA A CA 1
ATOM 707 C C . ALA A 1 92 ? -1.818 7.551 17.859 1 86.5 92 ALA A C 1
ATOM 709 O O . ALA A 1 92 ? -1.624 8.414 17 1 86.5 92 ALA A O 1
ATOM 710 N N . ASP A 1 93 ? -2.936 7.441 18.578 1 79.31 93 ASP A N 1
ATOM 711 C CA . ASP A 1 93 ? -3.953 8.484 18.516 1 79.31 93 ASP A CA 1
ATOM 712 C C . ASP A 1 93 ? -3.594 9.648 19.453 1 79.31 93 ASP A C 1
ATOM 714 O O . ASP A 1 93 ? -3.926 9.625 20.641 1 79.31 93 ASP A O 1
ATOM 718 N N . ILE A 1 94 ? -3.076 10.648 18.938 1 81.19 94 ILE A N 1
ATOM 719 C CA . ILE A 1 94 ? -2.518 11.742 19.719 1 81.19 94 ILE A CA 1
ATOM 720 C C . ILE A 1 94 ? -3.648 12.531 20.375 1 81.19 94 ILE A C 1
ATOM 722 O O . ILE A 1 94 ? -3.457 13.141 21.438 1 81.19 94 ILE A O 1
ATOM 726 N N . TYR A 1 95 ? -4.789 12.453 19.844 1 70.69 95 TYR A N 1
ATOM 727 C CA . TYR A 1 95 ? -5.902 13.211 20.406 1 70.69 95 TYR A CA 1
ATOM 728 C C . TYR A 1 95 ? -6.34 12.633 21.734 1 70.69 95 TYR A C 1
ATOM 730 O O . TYR A 1 95 ? -6.473 13.367 22.719 1 70.69 95 TYR A O 1
ATOM 738 N N . ILE A 1 96 ? -6.449 11.391 21.75 1 76.88 96 ILE A N 1
ATOM 739 C CA . ILE A 1 96 ? -6.871 10.742 22.984 1 76.88 96 ILE A CA 1
ATOM 740 C C . ILE A 1 96 ? -5.734 10.781 24 1 76.88 96 ILE A C 1
ATOM 742 O O . ILE A 1 96 ? -5.973 10.961 25.203 1 76.88 96 ILE A O 1
ATOM 746 N N . MET A 1 97 ? -4.586 10.742 23.5 1 85.69 97 MET A N 1
ATOM 747 C CA . MET A 1 97 ? -3.414 10.719 24.375 1 85.69 97 MET A CA 1
ATOM 748 C C . MET A 1 97 ? -3.213 12.07 25.047 1 85.69 97 MET A C 1
ATOM 750 O O . MET A 1 97 ? -2.82 12.133 26.203 1 85.69 97 MET A O 1
ATOM 754 N N . LYS A 1 98 ? -3.521 13.094 24.312 1 82.56 98 LYS A N 1
ATOM 755 C CA . LYS A 1 98 ? -3.332 14.438 24.859 1 82.56 98 LYS A CA 1
ATOM 756 C C . LYS A 1 98 ? -4.289 14.703 26.016 1 82.56 98 LYS A C 1
ATOM 758 O O . LYS A 1 98 ? -3.943 15.406 26.969 1 82.56 98 LYS A O 1
ATOM 763 N N . GLN A 1 99 ? -5.414 14.055 25.969 1 77 99 GLN A N 1
ATOM 764 C CA . GLN A 1 99 ? -6.41 14.219 27.031 1 77 99 GLN A CA 1
ATOM 765 C C . GLN A 1 99 ? -5.98 13.5 28.312 1 77 99 GLN A C 1
ATOM 767 O O . GLN A 1 99 ? -6.383 13.883 29.406 1 77 99 GLN A O 1
ATOM 772 N N . GLN A 1 100 ? -5.137 12.547 28.109 1 87.69 100 GLN A N 1
ATOM 773 C CA . GLN A 1 100 ? -4.703 11.742 29.25 1 87.69 100 GLN A CA 1
ATOM 774 C C . GLN A 1 100 ? -3.203 11.883 29.484 1 87.69 100 GLN A C 1
ATOM 776 O O . GLN A 1 100 ? -2.561 10.969 30 1 87.69 100 GLN A O 1
ATOM 781 N N . ILE A 1 101 ? -2.635 13.016 29.172 1 89.81 101 ILE A N 1
ATOM 782 C CA . ILE A 1 101 ? -1.182 13.156 29.172 1 89.81 101 ILE A CA 1
ATOM 783 C C . ILE A 1 101 ? -0.662 13.125 30.609 1 89.81 101 ILE A C 1
ATOM 785 O O . ILE A 1 101 ? 0.392 12.547 30.891 1 89.81 101 ILE A O 1
ATOM 789 N N . MET A 1 102 ? -1.4 13.688 31.578 1 90.38 102 MET A N 1
ATOM 790 C CA . MET A 1 102 ? -0.948 13.711 32.969 1 90.38 102 MET A CA 1
ATOM 791 C C . MET A 1 102 ? -1.024 12.32 33.594 1 90.38 102 MET A C 1
ATOM 793 O O . MET A 1 102 ? -0.146 11.93 34.344 1 90.38 102 MET A O 1
ATOM 797 N N . GLN A 1 103 ? -2.041 11.602 33.281 1 92.56 103 GLN A N 1
ATOM 798 C CA . GLN A 1 103 ? -2.15 10.234 33.75 1 92.56 103 GLN A CA 1
ATOM 799 C C . GLN A 1 103 ? -1.038 9.359 33.188 1 92.56 103 GLN A C 1
ATOM 801 O O . GLN A 1 103 ? -0.486 8.508 33.875 1 92.56 103 GLN A O 1
ATOM 806 N N . ILE A 1 104 ? -0.676 9.609 31.938 1 92.81 104 ILE A N 1
ATOM 807 C CA . ILE A 1 104 ? 0.374 8.852 31.266 1 92.81 104 ILE A CA 1
ATOM 808 C C . ILE A 1 104 ? 1.72 9.133 31.922 1 92.81 104 ILE A C 1
ATOM 810 O O . ILE A 1 104 ? 2.498 8.219 32.188 1 92.81 104 ILE A O 1
ATOM 814 N N . PHE A 1 105 ? 1.945 10.344 32.344 1 92.31 105 PHE A N 1
ATOM 815 C CA . PHE A 1 105 ? 3.211 10.734 32.938 1 92.31 105 PHE A CA 1
ATOM 816 C C . PHE A 1 105 ? 3.352 10.125 34.344 1 92.31 105 PHE A C 1
ATOM 818 O O . PHE A 1 105 ? 4.43 9.664 34.719 1 92.31 105 PHE A O 1
ATOM 825 N N . VAL A 1 106 ? 2.295 10.094 35.031 1 93 106 VAL A N 1
ATOM 826 C CA . VAL A 1 106 ? 2.328 9.547 36.406 1 93 106 VAL A CA 1
ATOM 827 C C . VAL A 1 106 ? 2.539 8.039 36.344 1 93 106 VAL A C 1
ATOM 829 O O . VAL A 1 106 ? 3.289 7.48 37.156 1 93 106 VAL A O 1
ATOM 832 N N . LEU A 1 107 ? 1.977 7.445 35.406 1 91.88 107 LEU A N 1
ATOM 833 C CA . LEU A 1 107 ? 2.064 5.992 35.281 1 91.88 107 LEU A CA 1
ATOM 834 C C . LEU A 1 107 ? 3.398 5.574 34.688 1 91.88 107 LEU A C 1
ATOM 836 O O . LEU A 1 107 ? 3.836 4.434 34.844 1 91.88 107 LEU A O 1
ATOM 840 N N . SER A 1 108 ? 4.098 6.453 33.969 1 91.69 108 SER A N 1
ATOM 841 C CA . SER A 1 108 ? 5.289 6.051 33.219 1 91.69 108 SER A CA 1
ATOM 842 C C . SER A 1 108 ? 6.559 6.363 34 1 91.69 108 SER A C 1
ATOM 844 O O . SER A 1 108 ? 7.555 5.648 33.875 1 91.69 108 SER A O 1
ATOM 846 N N . ILE A 1 109 ? 6.559 7.418 34.75 1 91.38 109 ILE A N 1
ATOM 847 C CA . ILE A 1 109 ? 7.812 7.816 35.375 1 91.38 109 ILE A CA 1
ATOM 848 C C . ILE A 1 109 ? 7.781 7.453 36.875 1 91.38 109 ILE A C 1
ATOM 850 O O . ILE A 1 109 ? 8.508 6.559 37.312 1 91.38 109 ILE A O 1
ATOM 854 N N . PRO A 1 110 ? 6.883 8.031 37.656 1 92.94 110 PRO A N 1
ATOM 855 C CA . PRO A 1 110 ? 6.879 7.66 39.062 1 92.94 110 PRO A CA 1
ATOM 856 C C . PRO A 1 110 ? 6.547 6.188 39.281 1 92.94 110 PRO A C 1
ATOM 858 O O . PRO A 1 110 ? 7.117 5.547 40.188 1 92.94 110 PRO A O 1
ATOM 861 N N . SER A 1 111 ? 5.598 5.703 38.594 1 93.75 111 SER A N 1
ATOM 862 C CA . SER A 1 111 ? 5.234 4.297 38.75 1 93.75 111 SER A CA 1
ATOM 863 C C . SER A 1 111 ? 6.406 3.385 38.375 1 93.75 111 SER A C 1
ATOM 865 O O . SER A 1 111 ? 6.598 2.344 39.031 1 93.75 111 SER A O 1
ATOM 867 N N . LEU A 1 112 ? 7.164 3.713 37.375 1 93.31 112 LEU A N 1
ATOM 868 C CA . LEU A 1 112 ? 8.344 2.951 36.969 1 93.31 112 LEU A CA 1
ATOM 869 C C . LEU A 1 112 ? 9.398 2.959 38.062 1 93.31 112 LEU A C 1
ATOM 871 O O . LEU A 1 112 ? 10 1.924 38.375 1 93.31 112 LEU A O 1
ATOM 875 N N . LEU A 1 113 ? 9.609 4.125 38.656 1 93.38 113 LEU A N 1
ATOM 876 C CA . LEU A 1 113 ? 10.602 4.254 39.719 1 93.38 113 LEU A CA 1
ATOM 877 C C . LEU A 1 113 ? 10.211 3.424 40.938 1 93.38 113 LEU A C 1
ATOM 879 O O . LEU A 1 113 ? 11.062 2.768 41.562 1 93.38 113 LEU A O 1
ATOM 883 N N . ILE A 1 114 ? 8.953 3.418 41.219 1 95.62 114 ILE A N 1
ATOM 884 C CA . ILE A 1 114 ? 8.477 2.658 42.375 1 95.62 114 ILE A CA 1
ATOM 885 C C . ILE A 1 114 ? 8.57 1.163 42.094 1 95.62 114 ILE A C 1
ATOM 887 O O . ILE A 1 114 ? 9.055 0.389 42.906 1 95.62 114 ILE A O 1
ATOM 891 N N . SER A 1 115 ? 8.141 0.792 40.938 1 94.88 115 SER A N 1
ATOM 892 C CA . SER A 1 115 ? 8.172 -0.62 40.594 1 94.88 115 SER A CA 1
ATOM 893 C C . SER A 1 115 ? 9.609 -1.138 40.5 1 94.88 115 SER A C 1
ATOM 895 O O . SER A 1 115 ? 9.898 -2.244 40.969 1 94.88 115 SER A O 1
ATOM 897 N N . ALA A 1 116 ? 10.5 -0.351 39.906 1 95.12 116 ALA A N 1
ATOM 898 C CA . ALA A 1 116 ? 11.906 -0.749 39.781 1 95.12 116 ALA A CA 1
ATOM 899 C C . ALA A 1 116 ? 12.539 -0.883 41.156 1 95.12 116 ALA A C 1
ATOM 901 O O . ALA A 1 116 ? 13.328 -1.801 41.406 1 95.12 116 ALA A O 1
ATOM 902 N N . SER A 1 117 ? 12.219 0.022 42.125 1 95.31 117 SER A N 1
ATOM 903 C CA . SER A 1 117 ? 12.75 -0.029 43.469 1 95.31 117 SER A CA 1
ATOM 904 C C . SER A 1 117 ? 12.211 -1.237 44.219 1 95.31 117 SER A C 1
ATOM 906 O O . SER A 1 117 ? 12.938 -1.87 45 1 95.31 117 SER A O 1
ATOM 908 N N . LEU A 1 118 ? 10.977 -1.545 44 1 96.19 118 LEU A N 1
ATOM 909 C CA . LEU A 1 118 ? 10.391 -2.707 44.656 1 96.19 118 LEU A CA 1
ATOM 910 C C . LEU A 1 118 ? 11.016 -3.998 44.156 1 96.19 118 LEU A C 1
ATOM 912 O O . LEU A 1 118 ? 11.227 -4.941 44.906 1 96.19 118 LEU A O 1
ATOM 916 N N . ILE A 1 119 ? 11.266 -4.039 42.875 1 95.62 119 ILE A N 1
ATOM 917 C CA . ILE A 1 119 ? 11.898 -5.219 42.312 1 95.62 119 ILE A CA 1
ATOM 918 C C . ILE A 1 119 ? 13.32 -5.363 42.844 1 95.62 119 ILE A C 1
ATOM 920 O O . ILE A 1 119 ? 13.766 -6.473 43.125 1 95.62 119 ILE A O 1
ATOM 924 N N . CYS A 1 120 ? 14.023 -4.211 42.938 1 94.31 120 CYS A N 1
ATOM 925 C CA . CYS A 1 120 ? 15.359 -4.211 43.5 1 94.31 120 CYS A CA 1
ATOM 926 C C . CYS A 1 120 ? 15.336 -4.742 44.938 1 94.31 120 CYS A C 1
ATOM 928 O O . CYS A 1 120 ? 16.156 -5.59 45.312 1 94.31 120 CYS A O 1
ATOM 930 N N . LEU A 1 121 ? 14.32 -4.375 45.688 1 94.12 121 LEU A N 1
ATOM 931 C CA . LEU A 1 121 ? 14.18 -4.82 47.094 1 94.12 121 LEU A CA 1
ATOM 932 C C . LEU A 1 121 ? 13.797 -6.297 47.156 1 94.12 121 LEU A C 1
ATOM 934 O O . LEU A 1 121 ? 14.242 -7.023 48.031 1 94.12 121 LEU A O 1
ATOM 938 N N . GLY A 1 122 ? 13 -6.73 46.219 1 93.75 122 GLY A N 1
ATOM 939 C CA . GLY A 1 122 ? 12.617 -8.133 46.188 1 93.75 122 GLY A CA 1
ATOM 940 C C . GLY A 1 122 ? 13.773 -9.062 45.844 1 93.75 122 GLY A C 1
ATOM 941 O O . GLY A 1 122 ? 13.898 -10.141 46.438 1 93.75 122 GLY A O 1
ATOM 942 N N . LEU A 1 123 ? 14.656 -8.625 44.969 1 93.56 123 LEU A N 1
ATOM 943 C CA . LEU A 1 123 ? 15.805 -9.438 44.594 1 93.56 123 LEU A CA 1
ATOM 944 C C . LEU A 1 123 ? 16.797 -9.57 45.75 1 93.56 123 LEU A C 1
ATOM 946 O O . LEU A 1 123 ? 17.359 -10.641 45.938 1 93.56 123 LEU A O 1
ATOM 950 N N . LYS A 1 124 ? 16.969 -8.484 46.5 1 91.88 124 LYS A N 1
ATOM 951 C CA . LYS A 1 124 ? 17.984 -8.461 47.531 1 91.88 124 LYS A CA 1
ATOM 952 C C . LYS A 1 124 ? 17.453 -8.992 48.844 1 91.88 124 LYS A C 1
ATOM 954 O O . LYS A 1 124 ? 18.156 -9.672 49.594 1 91.88 124 LYS A O 1
ATOM 959 N N . LEU A 1 125 ? 16.172 -8.742 49.188 1 90.44 125 LEU A N 1
ATOM 960 C CA . LEU A 1 125 ? 15.656 -9.07 50.5 1 90.44 125 LEU A CA 1
ATOM 961 C C . LEU A 1 125 ? 14.844 -10.359 50.469 1 90.44 125 LEU A C 1
ATOM 963 O O . LEU A 1 125 ? 14.938 -11.18 51.375 1 90.44 125 LEU A O 1
ATOM 967 N N . LEU A 1 126 ? 14.086 -10.578 49.438 1 88.81 126 LEU A N 1
ATOM 968 C CA . LEU A 1 126 ? 13.203 -11.734 49.406 1 88.81 126 LEU A CA 1
ATOM 969 C C . LEU A 1 126 ? 13.93 -12.961 48.844 1 88.81 126 LEU A C 1
ATOM 971 O O . LEU A 1 126 ? 13.852 -14.047 49.406 1 88.81 126 LEU A O 1
ATOM 975 N N . LEU A 1 127 ? 14.648 -12.766 47.688 1 90.06 127 LEU A N 1
ATOM 976 C CA . LEU A 1 127 ? 15.305 -13.906 47.062 1 90.06 127 LEU A CA 1
ATOM 977 C C . LEU A 1 127 ? 16.734 -14.055 47.562 1 90.06 127 LEU A C 1
ATOM 979 O O . LEU A 1 127 ? 17.375 -15.086 47.344 1 90.06 127 LEU A O 1
ATOM 983 N N . GLU A 1 128 ? 17.344 -13.141 48.312 1 82.81 128 GLU A N 1
ATOM 984 C CA . GLU A 1 128 ? 18.625 -13.164 49.031 1 82.81 128 GLU A CA 1
ATOM 985 C C . GLU A 1 128 ? 19.766 -13.508 48.094 1 82.81 128 GLU A C 1
ATOM 987 O O . GLU A 1 128 ? 20.578 -14.398 48.375 1 82.81 128 GLU A O 1
ATOM 992 N N . TYR A 1 129 ? 19.703 -12.914 46.906 1 85.75 129 TYR A N 1
ATOM 993 C CA . TYR A 1 129 ? 20.828 -13.109 46 1 85.75 129 TYR A CA 1
ATOM 994 C C . TYR A 1 129 ? 22.078 -12.43 46.562 1 85.75 129 TYR A C 1
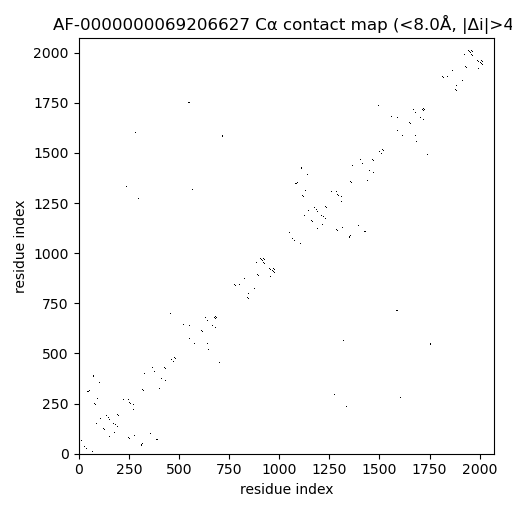ATOM 996 O O . TYR A 1 129 ? 22.031 -11.305 47.031 1 85.75 129 TYR A O 1
ATOM 1004 N N . ASP A 1 130 ? 23.156 -13.125 46.5 1 81.94 130 ASP A N 1
ATOM 1005 C CA . ASP A 1 130 ? 24.438 -12.648 47.031 1 81.94 130 ASP A CA 1
ATOM 1006 C C . ASP A 1 130 ? 24.969 -11.492 46.188 1 81.94 130 ASP A C 1
ATOM 1008 O O . ASP A 1 130 ? 24.578 -11.32 45.031 1 81.94 130 ASP A O 1
ATOM 1012 N N . ASP A 1 131 ? 25.812 -10.711 46.719 1 80.81 131 ASP A N 1
ATOM 1013 C CA . ASP A 1 131 ? 26.375 -9.531 46.062 1 80.81 131 ASP A CA 1
ATOM 1014 C C . ASP A 1 131 ? 27.25 -9.922 44.875 1 80.81 131 ASP A C 1
ATOM 1016 O O . ASP A 1 131 ? 27.516 -9.102 44 1 80.81 131 ASP A O 1
ATOM 1020 N N . GLU A 1 132 ? 27.594 -11.203 44.875 1 78.62 132 GLU A N 1
ATOM 1021 C CA . GLU A 1 132 ? 28.391 -11.648 43.719 1 78.62 132 GLU A CA 1
ATOM 1022 C C . GLU A 1 132 ? 27.547 -11.75 42.469 1 78.62 132 GLU A C 1
ATOM 1024 O O . GLU A 1 132 ? 28.047 -11.586 41.344 1 78.62 132 GLU A O 1
ATOM 1029 N N . TYR A 1 133 ? 26.297 -12.023 42.719 1 80.5 133 TYR A N 1
ATOM 1030 C CA . TYR A 1 133 ? 25.391 -12.125 41.594 1 80.5 133 TYR A CA 1
ATOM 1031 C C . TYR A 1 133 ? 24.719 -10.789 41.312 1 80.5 133 TYR A C 1
ATOM 1033 O O . TYR A 1 133 ? 24.828 -10.25 40.219 1 80.5 133 TYR A O 1
ATOM 1041 N N . TYR A 1 134 ? 24.031 -10.281 42.375 1 88.12 134 TYR A N 1
ATOM 1042 C CA . TYR A 1 134 ? 23.359 -8.992 42.25 1 88.12 134 TYR A CA 1
ATOM 1043 C C . TYR A 1 134 ? 23.812 -8.023 43.312 1 88.12 134 TYR A C 1
ATOM 1045 O O . TYR A 1 134 ? 23.375 -8.133 44.469 1 88.12 134 TYR A O 1
ATOM 1053 N N . SER A 1 135 ? 24.703 -7.125 42.938 1 88.81 135 SER A N 1
ATOM 1054 C CA . SER A 1 135 ? 24.906 -5.98 43.812 1 88.81 135 SER A CA 1
ATOM 1055 C C . SER A 1 135 ? 23.688 -5.059 43.812 1 88.81 135 SER A C 1
ATOM 1057 O O . SER A 1 135 ? 22.781 -5.23 43 1 88.81 135 SER A O 1
ATOM 1059 N N . TRP A 1 136 ? 23.562 -4.109 44.688 1 88 136 TRP A N 1
ATOM 1060 C CA . TRP A 1 136 ? 22.438 -3.191 44.75 1 88 136 TRP A CA 1
ATOM 1061 C C . TRP A 1 136 ? 22.297 -2.398 43.469 1 88 136 TRP A C 1
ATOM 1063 O O . TRP A 1 136 ? 21.188 -2.143 43 1 88 136 TRP A O 1
ATOM 1073 N N . GLY A 1 137 ? 23.453 -2.037 42.938 1 87.75 137 GLY A N 1
ATOM 1074 C CA . GLY A 1 137 ? 23.438 -1.34 41.656 1 87.75 137 GLY A CA 1
ATOM 1075 C C . GLY A 1 137 ? 22.922 -2.199 40.5 1 87.75 137 GLY A C 1
ATOM 1076 O O . GLY A 1 137 ? 22.094 -1.757 39.719 1 87.75 137 GLY A O 1
ATOM 1077 N N . PHE A 1 138 ? 23.328 -3.463 40.531 1 91.06 138 PHE A N 1
ATOM 1078 C CA . PHE A 1 138 ? 22.938 -4.367 39.438 1 91.06 138 PHE A CA 1
ATOM 1079 C C . PHE A 1 138 ? 21.484 -4.805 39.594 1 91.06 138 PHE A C 1
ATOM 1081 O O . PHE A 1 138 ? 20.797 -5.023 38.594 1 91.06 138 PHE A O 1
ATOM 1088 N N . ALA A 1 139 ? 21.062 -4.883 40.812 1 93.38 139 ALA A N 1
ATOM 1089 C CA . ALA A 1 139 ? 19.656 -5.219 41.062 1 93.38 139 ALA A CA 1
ATOM 1090 C C . ALA A 1 139 ? 18.734 -4.102 40.594 1 93.38 139 ALA A C 1
ATOM 1092 O O . ALA A 1 139 ? 17.641 -4.371 40.062 1 93.38 139 ALA A O 1
ATOM 1093 N N . PHE A 1 140 ? 19.219 -2.943 40.719 1 92.75 140 PHE A N 1
ATOM 1094 C CA . PHE A 1 140 ? 18.406 -1.815 40.281 1 92.75 140 PHE A CA 1
ATOM 1095 C C . PHE A 1 140 ? 18.391 -1.753 38.75 1 92.75 140 PHE A C 1
ATOM 1097 O O . PHE A 1 140 ? 17.375 -1.401 38.156 1 92.75 140 PHE A O 1
ATOM 1104 N N . VAL A 1 141 ? 19.516 -2.068 38.125 1 92.88 141 VAL A N 1
ATOM 1105 C CA . VAL A 1 141 ? 19.562 -2.129 36.688 1 92.88 141 VAL A CA 1
ATOM 1106 C C . VAL A 1 141 ? 18.547 -3.16 36.156 1 92.88 141 VAL A C 1
ATOM 1108 O O . VAL A 1 141 ? 17.828 -2.91 35.219 1 92.88 141 VAL A O 1
ATOM 1111 N N . PHE A 1 142 ? 18.5 -4.258 36.844 1 94.12 142 PHE A N 1
ATOM 1112 C CA . PHE A 1 142 ? 17.562 -5.309 36.469 1 94.12 142 PHE A CA 1
ATOM 1113 C C . PHE A 1 142 ? 16.125 -4.824 36.625 1 94.12 142 PHE A C 1
ATOM 1115 O O . PHE A 1 142 ? 15.281 -5.047 35.75 1 94.12 142 PHE A O 1
ATOM 1122 N N . GLY A 1 143 ? 15.844 -4.172 37.719 1 93.62 143 GLY A N 1
ATOM 1123 C CA . GLY A 1 143 ? 14.508 -3.646 37.969 1 93.62 143 GLY A CA 1
ATOM 1124 C C . GLY A 1 143 ? 14.055 -2.668 36.906 1 93.62 143 GLY A C 1
ATOM 1125 O O . GLY A 1 143 ? 12.906 -2.709 36.469 1 93.62 143 GLY A O 1
ATOM 1126 N N . VAL A 1 144 ? 14.93 -1.846 36.406 1 93.44 144 VAL A N 1
ATOM 1127 C CA . VAL A 1 144 ? 14.609 -0.835 35.406 1 93.44 144 VAL A CA 1
ATOM 1128 C C . VAL A 1 144 ? 14.352 -1.505 34.062 1 93.44 144 VAL A C 1
ATOM 1130 O O . VAL A 1 144 ? 13.383 -1.181 33.375 1 93.44 144 VAL A O 1
ATOM 1133 N N . VAL A 1 145 ? 15.133 -2.477 33.688 1 92.38 145 VAL A N 1
ATOM 1134 C CA . VAL A 1 145 ? 15.055 -3.109 32.375 1 92.38 145 VAL A CA 1
ATOM 1135 C C . VAL A 1 145 ? 13.789 -3.965 32.281 1 92.38 145 VAL A C 1
ATOM 1137 O O . VAL A 1 145 ? 13.125 -3.998 31.25 1 92.38 145 VAL A O 1
ATOM 1140 N N . VAL A 1 146 ? 13.406 -4.543 33.344 1 92 146 VAL A N 1
ATOM 1141 C CA . VAL A 1 146 ? 12.289 -5.484 33.312 1 92 146 VAL A CA 1
ATOM 1142 C C . VAL A 1 146 ? 10.969 -4.719 33.344 1 92 146 VAL A C 1
ATOM 1144 O O . VAL A 1 146 ? 9.93 -5.254 32.969 1 92 146 VAL A O 1
ATOM 1147 N N . THR A 1 147 ? 10.961 -3.486 33.75 1 89.12 147 THR A N 1
ATOM 1148 C CA . THR A 1 147 ? 9.734 -2.699 33.812 1 89.12 147 THR A CA 1
ATOM 1149 C C . THR A 1 147 ? 9.352 -2.18 32.438 1 89.12 147 THR A C 1
ATOM 1151 O O . THR A 1 147 ? 8.219 -1.748 32.219 1 89.12 147 THR A O 1
ATOM 1154 N N . CYS A 1 148 ? 10.25 -2.359 31.531 1 87.69 148 CYS A N 1
ATOM 1155 C CA . CYS A 1 148 ? 9.953 -1.942 30.172 1 87.69 148 CYS A CA 1
ATOM 1156 C C . CYS A 1 148 ? 8.906 -2.854 29.531 1 87.69 148 CYS A C 1
ATOM 1158 O O . CYS A 1 148 ? 9 -4.078 29.641 1 87.69 148 CYS A O 1
ATOM 1160 N N . THR A 1 149 ? 7.844 -2.252 29 1 85.25 149 THR A N 1
ATOM 1161 C CA . THR A 1 149 ? 6.754 -3.037 28.422 1 85.25 149 THR A CA 1
ATOM 1162 C C . THR A 1 149 ? 6.734 -2.902 26.906 1 85.25 149 THR A C 1
ATOM 1164 O O . THR A 1 149 ? 7.332 -1.979 26.344 1 85.25 149 THR A O 1
ATOM 1167 N N . ASP A 1 150 ? 6.09 -3.902 26.281 1 80.25 150 ASP A N 1
ATOM 1168 C CA . ASP A 1 150 ? 5.922 -3.916 24.828 1 80.25 150 ASP A CA 1
ATOM 1169 C C . ASP A 1 150 ? 4.609 -3.248 24.422 1 80.25 150 ASP A C 1
ATOM 1171 O O . ASP A 1 150 ? 3.535 -3.836 24.578 1 80.25 150 ASP A O 1
ATOM 1175 N N . THR A 1 151 ? 4.656 -2.266 23.75 1 73.56 151 THR A N 1
ATOM 1176 C CA . THR A 1 151 ? 3.494 -1.479 23.359 1 73.56 151 THR A CA 1
ATOM 1177 C C . THR A 1 151 ? 2.699 -2.201 22.266 1 73.56 151 THR A C 1
ATOM 1179 O O . THR A 1 151 ? 1.47 -2.268 22.328 1 73.56 151 THR A O 1
ATOM 1182 N N . LEU A 1 152 ? 3.342 -2.691 21.359 1 78.12 152 LEU A N 1
ATOM 1183 C CA . LEU A 1 152 ? 2.707 -3.203 20.156 1 78.12 152 LEU A CA 1
ATOM 1184 C C . LEU A 1 152 ? 1.857 -4.43 20.469 1 78.12 152 LEU A C 1
ATOM 1186 O O . LEU A 1 152 ? 0.727 -4.547 19.984 1 78.12 152 LEU A O 1
ATOM 1190 N N . GLN A 1 153 ? 2.385 -5.273 21.219 1 78.88 153 GLN A N 1
ATOM 1191 C CA . GLN A 1 153 ? 1.687 -6.52 21.516 1 78.88 153 GLN A CA 1
ATOM 1192 C C . GLN A 1 153 ? 0.464 -6.27 22.391 1 78.88 153 GLN A C 1
ATOM 1194 O O . GLN A 1 153 ? -0.595 -6.863 22.188 1 78.88 153 GLN A O 1
ATOM 1199 N N . VAL A 1 154 ? 0.6 -5.434 23.281 1 80.38 154 VAL A N 1
ATOM 1200 C CA . VAL A 1 154 ? -0.488 -5.168 24.203 1 80.38 154 VAL A CA 1
ATOM 1201 C C . VAL A 1 154 ? -1.645 -4.492 23.469 1 80.38 154 VAL A C 1
ATOM 1203 O O . VAL A 1 154 ? -2.811 -4.828 23.703 1 80.38 154 VAL A O 1
ATOM 1206 N N . VAL A 1 155 ? -1.236 -3.586 22.641 1 82.38 155 VAL A N 1
ATOM 1207 C CA . VAL A 1 155 ? -2.252 -2.846 21.906 1 82.38 155 VAL A CA 1
ATOM 1208 C C . VAL A 1 155 ? -3.004 -3.791 20.969 1 82.38 155 VAL A C 1
ATOM 1210 O O . VAL A 1 155 ? -4.227 -3.705 20.844 1 82.38 155 VAL A O 1
ATOM 1213 N N . LYS A 1 156 ? -2.309 -4.648 20.359 1 79.56 156 LYS A N 1
ATOM 1214 C CA . LYS A 1 156 ? -2.928 -5.617 19.453 1 79.56 156 LYS A CA 1
ATOM 1215 C C . LYS A 1 156 ? -3.883 -6.535 20.203 1 79.56 156 LYS A C 1
ATOM 1217 O O . LYS A 1 156 ? -4.977 -6.832 19.719 1 79.56 156 LYS A O 1
ATOM 1222 N N . LEU A 1 157 ? -3.514 -6.938 21.375 1 81.5 157 LEU A N 1
ATOM 1223 C CA . LEU A 1 157 ? -4.324 -7.84 22.188 1 81.5 157 LEU A CA 1
ATOM 1224 C C . LEU A 1 157 ? -5.578 -7.137 22.703 1 81.5 157 LEU A C 1
ATOM 1226 O O . LEU A 1 157 ? -6.664 -7.723 22.719 1 81.5 157 LEU A O 1
ATOM 1230 N N . LEU A 1 158 ? -5.395 -5.957 23.062 1 82.69 158 LEU A N 1
ATOM 1231 C CA . LEU A 1 158 ? -6.52 -5.184 23.578 1 82.69 158 LEU A CA 1
ATOM 1232 C C . LEU A 1 158 ? -7.496 -4.836 22.469 1 82.69 158 LEU A C 1
ATOM 1234 O O . LEU A 1 158 ? -8.711 -4.828 22.672 1 82.69 158 LEU A O 1
ATOM 1238 N N . ASN A 1 159 ? -6.957 -4.574 21.312 1 77 159 ASN A N 1
ATOM 1239 C CA . ASN A 1 159 ? -7.812 -4.297 20.172 1 77 159 ASN A CA 1
ATOM 1240 C C . ASN A 1 159 ? -8.625 -5.523 19.766 1 77 159 ASN A C 1
ATOM 1242 O O . ASN A 1 159 ? -9.805 -5.41 19.438 1 77 159 ASN A O 1
ATOM 1246 N N . ASN A 1 160 ? -7.965 -6.633 19.859 1 73.44 160 ASN A N 1
ATOM 1247 C CA . ASN A 1 160 ? -8.648 -7.879 19.531 1 73.44 160 ASN A CA 1
ATOM 1248 C C . ASN A 1 160 ? -9.742 -8.203 20.531 1 73.44 160 ASN A C 1
ATOM 1250 O O . ASN A 1 160 ? -10.758 -8.812 20.188 1 73.44 160 ASN A O 1
ATOM 1254 N N . ALA A 1 161 ? -9.508 -7.738 21.75 1 75.19 161 ALA A N 1
ATOM 1255 C CA . ALA A 1 161 ? -10.477 -7.973 22.812 1 75.19 161 ALA A CA 1
ATOM 1256 C C . ALA A 1 161 ? -11.547 -6.883 22.828 1 75.19 161 ALA A C 1
ATOM 1258 O O . ALA A 1 161 ? -12.453 -6.914 23.656 1 75.19 161 ALA A O 1
ATOM 1259 N N . GLU A 1 162 ? -11.422 -5.918 21.906 1 73.12 162 GLU A N 1
ATOM 1260 C CA . GLU A 1 162 ? -12.375 -4.82 21.75 1 73.12 162 GLU A CA 1
ATOM 1261 C C . GLU A 1 162 ? -12.461 -3.992 23.031 1 73.12 162 GLU A C 1
ATOM 1263 O O . GLU A 1 162 ? -13.555 -3.713 23.531 1 73.12 162 GLU A O 1
ATOM 1268 N N . ALA A 1 163 ? -11.336 -3.742 23.578 1 76.69 163 ALA A N 1
ATOM 1269 C CA . ALA A 1 163 ? -11.289 -2.865 24.75 1 76.69 163 ALA A CA 1
ATOM 1270 C C . ALA A 1 163 ? -11.602 -1.423 24.375 1 76.69 163 ALA A C 1
ATOM 1272 O O . ALA A 1 163 ? -11.484 -1.043 23.203 1 76.69 163 ALA A O 1
ATOM 1273 N N . PRO A 1 164 ? -12.039 -0.708 25.328 1 72.94 164 PRO A N 1
ATOM 1274 C CA . PRO A 1 164 ? -12.344 0.693 25.031 1 72.94 164 PRO A CA 1
ATOM 1275 C C . PRO A 1 164 ? -11.125 1.454 24.5 1 72.94 164 PRO A C 1
ATOM 1277 O O . PRO A 1 164 ? -10.008 1.23 24.969 1 72.94 164 PRO A O 1
ATOM 1280 N N . LYS A 1 165 ? -11.32 2.33 23.625 1 75.75 165 LYS A N 1
ATOM 1281 C CA . LYS A 1 165 ? -10.258 3.066 22.938 1 75.75 165 LYS A CA 1
ATOM 1282 C C . LYS A 1 165 ? -9.461 3.92 23.922 1 75.75 165 LYS A C 1
ATOM 1284 O O . LYS A 1 165 ? -8.25 4.086 23.766 1 75.75 165 LYS A O 1
ATOM 1289 N N . ARG A 1 166 ? -10.148 4.418 24.922 1 79.38 166 ARG A N 1
ATOM 1290 C CA . ARG A 1 166 ? -9.484 5.246 25.922 1 79.38 166 ARG A CA 1
ATOM 1291 C C . ARG A 1 166 ? -8.438 4.445 26.688 1 79.38 166 ARG A C 1
ATOM 1293 O O . ARG A 1 166 ? -7.344 4.941 26.969 1 79.38 166 ARG A O 1
ATOM 1300 N N . PHE A 1 167 ? -8.859 3.305 27 1 84.81 167 PHE A N 1
ATOM 1301 C CA . PHE A 1 167 ? -7.945 2.441 27.734 1 84.81 167 PHE A CA 1
ATOM 1302 C C . PHE A 1 167 ? -6.77 2.018 26.859 1 84.81 167 PHE A C 1
ATOM 1304 O O . PHE A 1 167 ? -5.629 1.975 27.328 1 84.81 167 PHE A O 1
ATOM 1311 N N . ILE A 1 168 ? -7.047 1.745 25.594 1 85.94 168 ILE A N 1
ATOM 1312 C CA . ILE A 1 168 ? -5.996 1.344 24.672 1 85.94 168 ILE A CA 1
ATOM 1313 C C . ILE A 1 168 ? -4.996 2.484 24.5 1 85.94 168 ILE A C 1
ATOM 1315 O O . ILE A 1 168 ? -3.783 2.262 24.5 1 85.94 168 ILE A O 1
ATOM 1319 N N . SER A 1 169 ? -5.48 3.658 24.422 1 87.19 169 SER A N 1
ATOM 1320 C CA . SER A 1 169 ? -4.625 4.828 24.25 1 87.19 169 SER A CA 1
ATOM 1321 C C . SER A 1 169 ? -3.803 5.105 25.5 1 87.19 169 SER A C 1
ATOM 1323 O O . SER A 1 169 ? -2.668 5.582 25.406 1 87.19 169 SER A O 1
ATOM 1325 N N . LEU A 1 170 ? -4.422 4.852 26.625 1 88.69 170 LEU A N 1
ATOM 1326 C CA . LEU A 1 170 ? -3.707 5.023 27.891 1 88.69 170 LEU A CA 1
ATOM 1327 C C . LEU A 1 170 ? -2.537 4.051 27.984 1 88.69 170 LEU A C 1
ATOM 1329 O O . LEU A 1 170 ? -1.425 4.445 28.344 1 88.69 170 LEU A O 1
ATOM 1333 N N . VAL A 1 171 ? -2.842 2.873 27.656 1 89.94 171 VAL A N 1
ATOM 1334 C CA . VAL A 1 171 ? -1.814 1.84 27.734 1 89.94 171 VAL A CA 1
ATOM 1335 C C . VAL A 1 171 ? -0.728 2.117 26.688 1 89.94 171 VAL A C 1
ATOM 1337 O O . VAL A 1 171 ? 0.462 1.949 26.969 1 89.94 171 VAL A O 1
ATOM 1340 N N . GLN A 1 172 ? -1.117 2.508 25.547 1 90.12 172 GLN A N 1
ATOM 1341 C CA . GLN A 1 172 ? -0.17 2.818 24.469 1 90.12 172 GLN A CA 1
ATOM 1342 C C . GLN A 1 172 ? 0.71 4.008 24.844 1 90.12 172 GLN A C 1
ATOM 1344 O O . GLN A 1 172 ? 1.926 3.973 24.641 1 90.12 172 GLN A O 1
ATOM 1349 N N . GLY A 1 173 ? 0.114 5.035 25.359 1 90.69 173 GLY A N 1
ATOM 1350 C CA . GLY A 1 173 ? 0.867 6.207 25.781 1 90.69 173 GLY A CA 1
ATOM 1351 C C . GLY A 1 173 ? 1.833 5.914 26.922 1 90.69 173 GLY A C 1
ATOM 1352 O O . GLY A 1 173 ? 2.979 6.371 26.891 1 90.69 173 GLY A O 1
ATOM 1353 N N . GLU A 1 174 ? 1.379 5.191 27.859 1 91.31 174 GLU A N 1
ATOM 1354 C CA . GLU A 1 174 ? 2.232 4.812 28.969 1 91.31 174 GLU A CA 1
ATOM 1355 C C . GLU A 1 174 ? 3.428 3.99 28.5 1 91.31 174 GLU A C 1
ATOM 1357 O O . GLU A 1 174 ? 4.559 4.219 28.953 1 91.31 174 GLU A O 1
ATOM 1362 N N . SER A 1 175 ? 3.186 3.047 27.625 1 91.06 175 SER A N 1
ATOM 1363 C CA . SER A 1 175 ? 4.254 2.172 27.141 1 91.06 175 SER A CA 1
ATOM 1364 C C . SER A 1 175 ? 5.301 2.957 26.359 1 91.06 175 SER A C 1
ATOM 1366 O O . SER A 1 175 ? 6.496 2.682 26.469 1 91.06 175 SER A O 1
ATOM 1368 N N . LEU A 1 176 ? 4.93 3.902 25.594 1 90.19 176 LEU A N 1
ATOM 1369 C CA . LEU A 1 176 ? 5.852 4.707 24.797 1 90.19 176 LEU A CA 1
ATOM 1370 C C . LEU A 1 176 ? 6.73 5.574 25.703 1 90.19 176 LEU A C 1
ATOM 1372 O O . LEU A 1 176 ? 7.949 5.617 25.516 1 90.19 176 LEU A O 1
ATOM 1376 N N . VAL A 1 177 ? 6.129 6.219 26.656 1 90.94 177 VAL A N 1
ATOM 1377 C CA . VAL A 1 177 ? 6.871 7.086 27.562 1 90.94 177 VAL A CA 1
ATOM 1378 C C . VAL A 1 177 ? 7.719 6.238 28.516 1 90.94 177 VAL A C 1
ATOM 1380 O O . VAL A 1 177 ? 8.836 6.621 28.875 1 90.94 177 VAL A O 1
ATOM 1383 N N . ASN A 1 178 ? 7.18 5.125 28.875 1 92.06 178 ASN A N 1
ATOM 1384 C CA . ASN A 1 178 ? 7.914 4.199 29.719 1 92.06 178 ASN A CA 1
ATOM 1385 C C . ASN A 1 178 ? 9.188 3.707 29.047 1 92.06 178 ASN A C 1
ATOM 1387 O O . ASN A 1 178 ? 10.211 3.516 29.703 1 92.06 178 ASN A O 1
ATOM 1391 N N . ASN A 1 179 ? 9.156 3.467 27.797 1 90.31 179 ASN A N 1
ATOM 1392 C CA . ASN A 1 179 ? 10.344 3.072 27.047 1 90.31 179 ASN A CA 1
ATOM 1393 C C . ASN A 1 179 ? 11.43 4.148 27.109 1 90.31 179 ASN A C 1
ATOM 1395 O O . ASN A 1 179 ? 12.609 3.838 27.266 1 90.31 179 ASN A O 1
ATOM 1399 N N . CYS A 1 180 ? 11 5.383 27.016 1 88.88 180 CYS A N 1
ATOM 1400 C CA . CYS A 1 180 ? 11.938 6.496 27.094 1 88.88 180 CYS A CA 1
ATOM 1401 C C . CYS A 1 180 ? 12.531 6.605 28.5 1 88.88 180 CYS A C 1
ATOM 1403 O O . CYS A 1 180 ? 13.75 6.699 28.656 1 88.88 180 CYS A O 1
ATOM 1405 N N . ALA A 1 181 ? 11.688 6.512 29.438 1 90.75 181 ALA A N 1
ATOM 1406 C CA . ALA A 1 181 ? 12.125 6.641 30.828 1 90.75 181 ALA A CA 1
ATOM 1407 C C . ALA A 1 181 ? 13.023 5.477 31.219 1 90.75 181 ALA A C 1
ATOM 1409 O O . ALA A 1 181 ? 14.016 5.668 31.922 1 90.75 181 ALA A O 1
ATOM 1410 N N . SER A 1 182 ? 12.656 4.316 30.766 1 91.88 182 SER A N 1
ATOM 1411 C CA . SER A 1 182 ? 13.453 3.139 31.094 1 91.88 182 SER A CA 1
ATOM 1412 C C . SER A 1 182 ? 14.836 3.213 30.469 1 91.88 182 SER A C 1
ATOM 1414 O O . SER A 1 182 ? 15.82 2.787 31.078 1 91.88 182 SER A O 1
ATOM 1416 N N . MET A 1 183 ? 14.914 3.686 29.281 1 89.88 183 MET A N 1
ATOM 1417 C CA . MET A 1 183 ? 16.203 3.826 28.609 1 89.88 183 MET A CA 1
ATOM 1418 C C . MET A 1 183 ? 17.094 4.816 29.344 1 89.88 183 MET A C 1
ATOM 1420 O O . MET A 1 183 ? 18.266 4.535 29.594 1 89.88 183 MET A O 1
ATOM 1424 N N . VAL A 1 184 ? 16.562 5.938 29.766 1 89.5 184 VAL A N 1
ATOM 1425 C CA . VAL A 1 184 ? 17.328 6.973 30.453 1 89.5 184 VAL A CA 1
ATOM 1426 C C . VAL A 1 184 ? 17.734 6.473 31.844 1 89.5 184 VAL A C 1
ATOM 1428 O O . VAL A 1 184 ? 18.875 6.625 32.25 1 89.5 184 VAL A O 1
ATOM 1431 N N . LEU A 1 185 ? 16.828 5.855 32.531 1 90.75 185 LEU A N 1
ATOM 1432 C CA . LEU A 1 185 ? 17.109 5.355 33.875 1 90.75 185 LEU A CA 1
ATOM 1433 C C . LEU A 1 185 ? 18.109 4.207 33.844 1 90.75 185 LEU A C 1
ATOM 1435 O O . LEU A 1 185 ? 18.922 4.043 34.75 1 90.75 185 LEU A O 1
ATOM 1439 N N . MET A 1 186 ? 18.016 3.387 32.812 1 91.06 186 MET A N 1
ATOM 1440 C CA . MET A 1 186 ? 18.969 2.295 32.656 1 91.06 186 MET A CA 1
ATOM 1441 C C . MET A 1 186 ? 20.391 2.832 32.469 1 91.06 186 MET A C 1
ATOM 1443 O O . MET A 1 186 ? 21.328 2.312 33.062 1 91.06 186 MET A O 1
ATOM 1447 N N . LEU A 1 187 ? 20.516 3.885 31.672 1 88.31 187 LEU A N 1
ATOM 1448 C CA . LEU A 1 187 ? 21.828 4.473 31.469 1 88.31 187 LEU A CA 1
ATOM 1449 C C . LEU A 1 187 ? 22.391 5.051 32.75 1 88.31 187 LEU A C 1
ATOM 1451 O O . LEU A 1 187 ? 23.578 4.898 33.062 1 88.31 187 LEU A O 1
ATOM 1455 N N . ILE A 1 188 ? 21.516 5.637 33.562 1 88.56 188 ILE A N 1
ATOM 1456 C CA . ILE A 1 188 ? 21.906 6.188 34.844 1 88.56 188 ILE A CA 1
ATOM 1457 C C . ILE A 1 188 ? 22.281 5.051 35.781 1 88.56 188 ILE A C 1
ATOM 1459 O O . ILE A 1 188 ? 23.297 5.125 36.469 1 88.56 188 ILE A O 1
ATOM 1463 N N . ALA A 1 189 ? 21.453 4.035 35.812 1 90 189 ALA A N 1
ATOM 1464 C CA . ALA A 1 189 ? 21.672 2.904 36.688 1 90 189 ALA A CA 1
ATOM 1465 C C . ALA A 1 189 ? 22.969 2.176 36.344 1 90 189 ALA A C 1
ATOM 1467 O O . ALA A 1 189 ? 23.688 1.721 37.25 1 90 189 ALA A O 1
ATOM 1468 N N . VAL A 1 190 ? 23.25 2.02 35.125 1 89.19 190 VAL A N 1
ATOM 1469 C CA . VAL A 1 190 ? 24.469 1.342 34.656 1 89.19 190 VAL A CA 1
ATOM 1470 C C . VAL A 1 190 ? 25.688 2.154 35.062 1 89.19 190 VAL A C 1
ATOM 1472 O O . VAL A 1 190 ? 26.703 1.59 35.5 1 89.19 190 VAL A O 1
ATOM 1475 N N . ASN A 1 191 ? 25.578 3.48 34.938 1 85.94 191 ASN A N 1
ATOM 1476 C CA . ASN A 1 191 ? 26.672 4.34 35.375 1 85.94 191 ASN A CA 1
ATOM 1477 C C . ASN A 1 191 ? 26.906 4.227 36.875 1 85.94 191 ASN A C 1
ATOM 1479 O O . ASN A 1 191 ? 28.062 4.242 37.344 1 85.94 191 ASN A O 1
ATOM 1483 N N . CYS A 1 192 ? 25.875 4.051 37.594 1 84.69 192 CYS A N 1
ATOM 1484 C CA . CYS A 1 192 ? 25.969 3.912 39.031 1 84.69 192 CYS A CA 1
ATOM 1485 C C . CYS A 1 192 ? 26.531 2.545 39.406 1 84.69 192 CYS A C 1
ATOM 1487 O O . CYS A 1 192 ? 27.312 2.426 40.375 1 84.69 192 CYS A O 1
ATOM 1489 N N . ALA A 1 193 ? 26.141 1.555 38.719 1 86.5 193 ALA A N 1
ATOM 1490 C CA . ALA A 1 193 ? 26.609 0.199 39 1 86.5 193 ALA A CA 1
ATOM 1491 C C . ALA A 1 193 ? 28.094 0.056 38.688 1 86.5 193 ALA A C 1
ATOM 1493 O O . ALA A 1 193 ? 28.797 -0.728 39.344 1 86.5 193 ALA A O 1
ATOM 1494 N N . ARG A 1 194 ? 28.547 0.784 37.688 1 83.38 194 ARG A N 1
ATOM 1495 C CA . ARG A 1 194 ? 29.953 0.761 37.312 1 83.38 194 ARG A CA 1
ATOM 1496 C C . ARG A 1 194 ? 30.812 1.477 38.375 1 83.38 194 ARG A C 1
ATOM 1498 O O . ARG A 1 194 ? 32 1.252 38.469 1 83.38 194 ARG A O 1
ATOM 1505 N N . GLY A 1 195 ? 30.219 2.234 39.312 1 78.31 195 GLY A N 1
ATOM 1506 C CA . GLY A 1 195 ? 30.953 2.955 40.344 1 78.31 195 GLY A CA 1
ATOM 1507 C C . GLY A 1 195 ? 31.219 4.402 39.969 1 78.31 195 GLY A C 1
ATOM 1508 O O . GLY A 1 195 ? 31.906 5.117 40.719 1 78.31 195 GLY A O 1
ATOM 1509 N N . ASP A 1 196 ? 30.734 4.812 38.844 1 74.19 196 ASP A N 1
ATOM 1510 C CA . ASP A 1 196 ? 31 6.168 38.344 1 74.19 196 ASP A CA 1
ATOM 1511 C C . ASP A 1 196 ? 29.938 7.141 38.844 1 74.19 196 ASP A C 1
ATOM 1513 O O . ASP A 1 196 ? 29.75 8.219 38.281 1 74.19 196 ASP A O 1
ATOM 1517 N N . CYS A 1 197 ? 29.188 6.691 39.844 1 70.25 197 CYS A N 1
ATOM 1518 C CA . CYS A 1 197 ? 28.047 7.508 40.25 1 70.25 197 CYS A CA 1
ATOM 1519 C C . CYS A 1 197 ? 28.516 8.703 41.062 1 70.25 197 CYS A C 1
ATOM 1521 O O . CYS A 1 197 ? 29.234 8.539 42.062 1 70.25 197 CYS A O 1
ATOM 1523 N N . ASP A 1 198 ? 28.562 9.852 40.469 1 68 198 ASP A N 1
ATOM 1524 C CA . ASP A 1 198 ? 28.797 11.078 41.219 1 68 198 ASP A CA 1
ATOM 1525 C C . ASP A 1 198 ? 27.578 11.422 42.094 1 68 198 ASP A C 1
ATOM 1527 O O . ASP A 1 198 ? 26.812 10.539 42.469 1 68 198 ASP A O 1
ATOM 1531 N N . LEU A 1 199 ? 27.281 12.641 42.219 1 69.81 199 LEU A N 1
ATOM 1532 C CA . LEU A 1 199 ? 26.172 13.195 42.969 1 69.81 199 LEU A CA 1
ATOM 1533 C C . LEU A 1 199 ? 24.859 12.961 42.281 1 69.81 199 LEU A C 1
ATOM 1535 O O . LEU A 1 199 ? 24.797 12.938 41.031 1 69.81 199 LEU A O 1
ATOM 1539 N N . LEU A 1 200 ? 23.828 12.492 42.969 1 77 200 LEU A N 1
ATOM 1540 C CA . LEU A 1 200 ? 22.484 12.234 42.469 1 77 200 LEU A CA 1
ATOM 1541 C C . LEU A 1 200 ? 22 13.375 41.562 1 77 200 LEU A C 1
ATOM 1543 O O . LEU A 1 200 ? 21.312 13.148 40.562 1 77 200 LEU A O 1
ATOM 1547 N N . THR A 1 201 ? 22.453 14.562 41.875 1 77.19 201 THR A N 1
ATOM 1548 C CA . THR A 1 201 ? 22.016 15.734 41.125 1 77.19 201 THR A CA 1
ATOM 1549 C C . THR A 1 201 ? 22.625 15.727 39.719 1 77.19 201 THR A C 1
ATOM 1551 O O . THR A 1 201 ? 21.969 16.141 38.75 1 77.19 201 THR A O 1
ATOM 1554 N N . VAL A 1 202 ? 23.781 15.188 39.656 1 77.94 202 VAL A N 1
ATOM 1555 C CA . VAL A 1 202 ? 24.469 15.156 38.375 1 77.94 202 VAL A CA 1
ATOM 1556 C C . VAL A 1 202 ? 23.828 14.094 37.469 1 77.94 202 VAL A C 1
ATOM 1558 O O . VAL A 1 202 ? 23.656 14.312 36.281 1 77.94 202 VAL A O 1
ATOM 1561 N N . GLU A 1 203 ? 23.406 13.109 38.125 1 83.62 203 GLU A N 1
ATOM 1562 C CA . GLU A 1 203 ? 22.797 12.031 37.344 1 83.62 203 GLU A CA 1
ATOM 1563 C C . GLU A 1 203 ? 21.406 12.406 36.875 1 83.62 203 GLU A C 1
ATOM 1565 O O . GLU A 1 203 ? 21 12.055 35.75 1 83.62 203 GLU A O 1
ATOM 1570 N N . LEU A 1 204 ? 20.766 13.109 37.688 1 83.38 204 LEU A N 1
ATOM 1571 C CA . LEU A 1 204 ? 19.422 13.547 37.312 1 83.38 204 LEU A CA 1
ATOM 1572 C C . LEU A 1 204 ? 19.484 14.594 36.188 1 83.38 204 LEU A C 1
ATOM 1574 O O . LEU A 1 204 ? 18.625 14.625 35.312 1 83.38 204 LEU A O 1
ATOM 1578 N N . SER A 1 205 ? 20.469 15.469 36.344 1 86.25 205 SER A N 1
ATOM 1579 C CA . SER A 1 205 ? 20.656 16.453 35.281 1 86.25 205 SER A CA 1
ATOM 1580 C C . SER A 1 205 ? 21.047 15.789 33.969 1 86.25 205 SER A C 1
ATOM 1582 O O . SER A 1 205 ? 20.656 16.25 32.875 1 86.25 205 SER A O 1
ATOM 1584 N N . TYR A 1 206 ? 21.75 14.703 34.156 1 85.81 206 TYR A N 1
ATOM 1585 C CA . TYR A 1 206 ? 22.125 13.906 33 1 85.81 206 TYR A CA 1
ATOM 1586 C C . TYR A 1 206 ? 20.891 13.289 32.344 1 85.81 206 TYR A C 1
ATOM 1588 O O . TYR A 1 206 ? 20.719 13.383 31.141 1 85.81 206 TYR A O 1
ATOM 1596 N N . GLY A 1 207 ? 20.078 12.789 33.125 1 87.31 207 GLY A N 1
ATOM 1597 C CA . GLY A 1 207 ? 18.859 12.172 32.625 1 87.31 207 GLY A CA 1
ATOM 1598 C C . GLY A 1 207 ? 17.906 13.164 31.984 1 87.31 207 GLY A C 1
ATOM 1599 O O . GLY A 1 207 ? 17.328 12.891 30.938 1 87.31 207 GLY A O 1
ATOM 1600 N N . LEU A 1 208 ? 17.812 14.281 32.531 1 88.44 208 LEU A N 1
ATOM 1601 C CA . LEU A 1 208 ? 16.938 15.312 32.031 1 88.44 208 LEU A CA 1
ATOM 1602 C C . LEU A 1 208 ? 17.469 15.867 30.703 1 88.44 208 LEU A C 1
ATOM 1604 O O . LEU A 1 208 ? 16.688 16.188 29.797 1 88.44 208 LEU A O 1
ATOM 1608 N N . SER A 1 209 ? 18.719 15.984 30.656 1 90.06 209 SER A N 1
ATOM 1609 C CA . SER A 1 209 ? 19.328 16.469 29.422 1 90.06 209 SER A CA 1
ATOM 1610 C C . SER A 1 209 ? 19.125 15.484 28.281 1 90.06 209 SER A C 1
ATOM 1612 O O . SER A 1 209 ? 18.938 15.891 27.125 1 90.06 209 SER A O 1
ATOM 1614 N N . LEU A 1 210 ? 19.141 14.219 28.625 1 91.12 210 LEU A N 1
ATOM 1615 C CA . LEU A 1 210 ? 18.906 13.195 27.609 1 91.12 210 LEU A CA 1
ATOM 1616 C C . LEU A 1 210 ? 17.469 13.25 27.109 1 91.12 210 LEU A C 1
ATOM 1618 O O . LEU A 1 210 ? 17.219 13.094 25.906 1 91.12 210 LEU A O 1
ATOM 1622 N N . LEU A 1 211 ? 16.578 13.523 28.016 1 90.88 211 LEU A N 1
ATOM 1623 C CA . LEU A 1 211 ? 15.156 13.57 27.656 1 90.88 211 LEU A CA 1
ATOM 1624 C C . LEU A 1 211 ? 14.844 14.812 26.828 1 90.88 211 LEU A C 1
ATOM 1626 O O . LEU A 1 211 ? 14.211 14.711 25.781 1 90.88 211 LEU A O 1
ATOM 1630 N N . LEU A 1 212 ? 15.359 15.93 27.234 1 91.88 212 LEU A N 1
ATOM 1631 C CA . LEU A 1 212 ? 15.062 17.188 26.562 1 91.88 212 LEU A CA 1
ATOM 1632 C C . LEU A 1 212 ? 15.836 17.297 25.25 1 91.88 212 LEU A C 1
ATOM 1634 O O . LEU A 1 212 ? 15.32 17.812 24.266 1 91.88 212 LEU A O 1
ATOM 1638 N N . GLY A 1 213 ? 17.047 16.859 25.344 1 92 213 GLY A N 1
ATOM 1639 C CA . GLY A 1 213 ? 17.844 16.875 24.125 1 92 213 GLY A CA 1
ATOM 1640 C C . GLY A 1 213 ? 17.281 15.969 23.047 1 92 213 GLY A C 1
ATOM 1641 O O . GLY A 1 213 ? 17.25 16.344 21.875 1 92 213 GLY A O 1
ATOM 1642 N N . GLY A 1 214 ? 16.859 14.773 23.453 1 93.88 214 GLY A N 1
ATOM 1643 C CA . GLY A 1 214 ? 16.234 13.867 22.5 1 93.88 214 GLY A CA 1
ATOM 1644 C C . GLY A 1 214 ? 14.922 14.383 21.953 1 93.88 214 GLY A C 1
ATOM 1645 O O . GLY A 1 214 ? 14.664 14.273 20.75 1 93.88 214 GLY A O 1
ATOM 1646 N N . ALA A 1 215 ? 14.141 14.977 22.781 1 93.88 215 ALA A N 1
ATOM 1647 C CA . ALA A 1 215 ? 12.859 15.523 22.359 1 93.88 215 ALA A CA 1
ATOM 1648 C C . ALA A 1 215 ? 13.055 16.688 21.391 1 93.88 215 ALA A C 1
ATOM 1650 O O . ALA A 1 215 ? 12.305 16.828 20.422 1 93.88 215 ALA A O 1
ATOM 1651 N N . PHE A 1 216 ? 14.07 17.469 21.641 1 94.5 216 PHE A N 1
ATOM 1652 C CA . PHE A 1 216 ? 14.352 18.625 20.797 1 94.5 216 PHE A CA 1
ATOM 1653 C C . PHE A 1 216 ? 14.734 18.188 19.391 1 94.5 216 PHE A C 1
ATOM 1655 O O . PHE A 1 216 ? 14.219 18.719 18.406 1 94.5 216 PHE A O 1
ATOM 1662 N N . VAL A 1 217 ? 15.578 17.219 19.328 1 95 217 VAL A N 1
ATOM 1663 C CA . VAL A 1 217 ? 16 16.719 18.031 1 95 217 VAL A CA 1
ATOM 1664 C C . VAL A 1 217 ? 14.82 16.078 17.297 1 95 217 VAL A C 1
ATOM 1666 O O . VAL A 1 217 ? 14.672 16.25 16.094 1 95 217 VAL A O 1
ATOM 1669 N N . GLY A 1 218 ? 13.984 15.359 18.047 1 95.62 218 GLY A N 1
ATOM 1670 C CA . GLY A 1 218 ? 12.805 14.75 17.453 1 95.62 218 GLY A CA 1
ATOM 1671 C C . GLY A 1 218 ? 11.828 15.766 16.875 1 95.62 218 GLY A C 1
ATOM 1672 O O . GLY A 1 218 ? 11.312 15.586 15.781 1 95.62 218 GLY A O 1
ATOM 1673 N N . ILE A 1 219 ? 11.68 16.891 17.5 1 94.81 219 ILE A N 1
ATOM 1674 C CA . ILE A 1 219 ? 10.766 17.938 17.062 1 94.81 219 ILE A CA 1
ATOM 1675 C C . ILE A 1 219 ? 11.352 18.656 15.859 1 94.81 219 ILE A C 1
ATOM 1677 O O . ILE A 1 219 ? 10.633 18.969 14.906 1 94.81 219 ILE A O 1
ATOM 1681 N N . MET A 1 220 ? 12.602 18.906 15.938 1 94.31 220 MET A N 1
ATOM 1682 C CA . MET A 1 220 ? 13.273 19.594 14.836 1 94.31 220 MET A CA 1
ATOM 1683 C C . MET A 1 220 ? 13.148 18.797 13.539 1 94.31 220 MET A C 1
ATOM 1685 O O . MET A 1 220 ? 12.773 19.344 12.508 1 94.31 220 MET A O 1
ATOM 1689 N N . PHE A 1 221 ? 13.422 17.531 13.633 1 94.25 221 PHE A N 1
ATOM 1690 C CA . PHE A 1 221 ? 13.328 16.703 12.438 1 94.25 221 PHE A CA 1
ATOM 1691 C C . PHE A 1 221 ? 11.867 16.469 12.062 1 94.25 221 PHE A C 1
ATOM 1693 O O . PHE A 1 221 ? 11.547 16.234 10.898 1 94.25 221 PHE A O 1
ATOM 1700 N N . GLY A 1 222 ? 11.008 16.469 13.117 1 93.88 222 GLY A N 1
ATOM 1701 C CA . GLY A 1 222 ? 9.586 16.375 12.836 1 93.88 222 GLY A CA 1
ATOM 1702 C C . GLY A 1 222 ? 9.055 17.547 12.023 1 93.88 222 GLY A C 1
ATOM 1703 O O . GLY A 1 222 ? 8.305 17.359 11.07 1 93.88 222 GLY A O 1
ATOM 1704 N N . LEU A 1 223 ? 9.516 18.766 12.32 1 91.56 223 LEU A N 1
ATOM 1705 C CA . LEU A 1 223 ? 9.125 19.984 11.602 1 91.56 223 LEU A CA 1
ATOM 1706 C C . LEU A 1 223 ? 9.641 19.953 10.164 1 91.56 223 LEU A C 1
ATOM 1708 O O . LEU A 1 223 ? 8.914 20.312 9.234 1 91.56 223 LEU A O 1
ATOM 1712 N N . PHE A 1 224 ? 10.789 19.453 10.117 1 91.38 224 PHE A N 1
ATOM 1713 C CA . PHE A 1 224 ? 11.391 19.375 8.789 1 91.38 224 PHE A CA 1
ATOM 1714 C C . PHE A 1 224 ? 10.656 18.344 7.93 1 91.38 224 PHE A C 1
ATOM 1716 O O . PHE A 1 224 ? 10.406 18.594 6.746 1 91.38 224 PHE A O 1
ATOM 1723 N N . THR A 1 225 ? 10.398 17.219 8.453 1 91.56 225 THR A N 1
ATOM 1724 C CA . THR A 1 225 ? 9.742 16.156 7.703 1 91.56 225 THR A CA 1
ATOM 1725 C C . THR A 1 225 ? 8.336 16.562 7.289 1 91.56 225 THR A C 1
ATOM 1727 O O . THR A 1 225 ? 7.902 16.281 6.172 1 91.56 225 THR A O 1
ATOM 1730 N N . VAL A 1 226 ? 7.609 17.234 8.172 1 87 226 VAL A N 1
ATOM 1731 C CA . VAL A 1 226 ? 6.25 17.672 7.871 1 87 226 VAL A CA 1
ATOM 1732 C C . VAL A 1 226 ? 6.281 18.734 6.773 1 87 226 VAL A C 1
ATOM 1734 O O . VAL A 1 226 ? 5.434 18.734 5.875 1 87 226 VAL A O 1
ATOM 1737 N N . TRP A 1 227 ? 7.27 19.578 6.867 1 84.56 227 TRP A N 1
ATOM 1738 C CA . TRP A 1 227 ? 7.453 20.594 5.84 1 84.56 227 TRP A CA 1
ATOM 1739 C C . TRP A 1 227 ? 7.746 19.953 4.488 1 84.56 227 TRP A C 1
ATOM 1741 O O . TRP A 1 227 ? 7.203 20.375 3.463 1 84.56 227 TRP A O 1
ATOM 1751 N N . TRP A 1 228 ? 8.5 18.938 4.434 1 86.5 228 TRP A N 1
ATOM 1752 C CA . TRP A 1 228 ? 8.898 18.266 3.203 1 86.5 228 TRP A CA 1
ATOM 1753 C C . TRP A 1 228 ? 7.738 17.453 2.627 1 86.5 228 TRP A C 1
ATOM 1755 O O . TRP A 1 228 ? 7.59 17.359 1.407 1 86.5 228 TRP A O 1
ATOM 1765 N N . ILE A 1 229 ? 6.945 16.859 3.459 1 84.88 229 ILE A N 1
ATOM 1766 C CA . ILE A 1 229 ? 5.812 16.062 3.006 1 84.88 229 ILE A CA 1
ATOM 1767 C C . ILE A 1 229 ? 4.812 16.953 2.273 1 84.88 229 ILE A C 1
ATOM 1769 O O . ILE A 1 229 ? 4.191 16.531 1.295 1 84.88 229 ILE A O 1
ATOM 1773 N N . ARG A 1 230 ? 4.684 18.125 2.756 1 72.56 230 ARG A N 1
ATOM 1774 C CA . ARG A 1 230 ? 3.773 19.078 2.127 1 72.56 230 ARG A CA 1
ATOM 1775 C C . ARG A 1 230 ? 4.207 19.391 0.698 1 72.56 230 ARG A C 1
ATOM 1777 O O . ARG A 1 230 ? 3.369 19.609 -0.177 1 72.56 230 ARG A O 1
ATOM 1784 N N . ARG A 1 231 ? 5.434 19.25 0.463 1 74.06 231 ARG A N 1
ATOM 1785 C CA . ARG A 1 231 ? 5.988 19.609 -0.838 1 74.06 231 ARG A CA 1
ATOM 1786 C C . ARG A 1 231 ? 5.891 18.453 -1.816 1 74.06 231 ARG A C 1
ATOM 1788 O O . ARG A 1 231 ? 5.922 18.641 -3.033 1 74.06 231 ARG A O 1
ATOM 1795 N N . ILE A 1 232 ? 5.816 17.188 -1.388 1 77.31 232 ILE A N 1
ATOM 1796 C CA . ILE A 1 232 ? 5.871 15.992 -2.221 1 77.31 232 ILE A CA 1
ATOM 1797 C C . ILE A 1 232 ? 4.488 15.703 -2.805 1 77.31 232 ILE A C 1
ATOM 1799 O O . ILE A 1 232 ? 4.371 15.086 -3.861 1 77.31 232 ILE A O 1
ATOM 1803 N N . ASN A 1 233 ? 3.701 16.547 -3.166 1 64.19 233 ASN A N 1
ATOM 1804 C CA . ASN A 1 233 ? 2.43 16.547 -3.883 1 64.19 233 ASN A CA 1
ATOM 1805 C C . ASN A 1 233 ? 1.836 15.133 -3.965 1 64.19 233 ASN A C 1
ATOM 1807 O O . ASN A 1 233 ? 1.552 14.641 -5.059 1 64.19 233 ASN A O 1
ATOM 1811 N N . HIS A 1 234 ? 1.573 14.203 -3.115 1 66.56 234 HIS A N 1
ATOM 1812 C CA . HIS A 1 234 ? 0.753 12.992 -3.084 1 66.56 234 HIS A CA 1
ATOM 1813 C C . HIS A 1 234 ? 1.486 11.812 -3.711 1 66.56 234 HIS A C 1
ATOM 1815 O O . HIS A 1 234 ? 0.859 10.93 -4.293 1 66.56 234 HIS A O 1
ATOM 1821 N N . ASN A 1 235 ? 2.805 11.867 -3.752 1 78.88 235 ASN A N 1
ATOM 1822 C CA . ASN A 1 235 ? 3.549 10.711 -4.234 1 78.88 235 ASN A CA 1
ATOM 1823 C C . ASN A 1 235 ? 3.773 9.688 -3.123 1 78.88 235 ASN A C 1
ATOM 1825 O O . ASN A 1 235 ? 4.477 9.961 -2.15 1 78.88 235 ASN A O 1
ATOM 1829 N N . SER A 1 236 ? 3.17 8.492 -3.344 1 85.56 236 SER A N 1
ATOM 1830 C CA . SER A 1 236 ? 3.24 7.449 -2.322 1 85.56 236 SER A CA 1
ATOM 1831 C C . SER A 1 236 ? 4.676 6.984 -2.105 1 85.56 236 SER A C 1
ATOM 1833 O O . SER A 1 236 ? 5.094 6.762 -0.967 1 85.56 236 SER A O 1
ATOM 1835 N N . ILE A 1 237 ? 5.453 6.949 -3.186 1 89.38 237 ILE A N 1
ATOM 1836 C CA . ILE A 1 237 ? 6.812 6.418 -3.123 1 89.38 237 ILE A CA 1
ATOM 1837 C C . ILE A 1 237 ? 7.707 7.379 -2.342 1 89.38 237 ILE A C 1
ATOM 1839 O O . ILE A 1 237 ? 8.43 6.961 -1.436 1 89.38 237 ILE A O 1
ATOM 1843 N N . LEU A 1 238 ? 7.605 8.648 -2.602 1 89.75 238 LEU A N 1
ATOM 1844 C CA . LEU A 1 238 ? 8.445 9.633 -1.941 1 89.75 238 LEU A CA 1
ATOM 1845 C C . LEU A 1 238 ? 8.023 9.836 -0.491 1 89.75 238 LEU A C 1
ATOM 1847 O O . LEU A 1 238 ? 8.859 10.094 0.377 1 89.75 238 LEU A O 1
ATOM 1851 N N . THR A 1 239 ? 6.723 9.664 -0.251 1 90.19 239 THR A N 1
ATOM 1852 C CA . THR A 1 239 ? 6.246 9.781 1.122 1 90.19 239 THR A CA 1
ATOM 1853 C C . THR A 1 239 ? 6.781 8.641 1.981 1 90.19 239 THR A C 1
ATOM 1855 O O . THR A 1 239 ? 7.219 8.859 3.113 1 90.19 239 THR A O 1
ATOM 1858 N N . ILE A 1 240 ? 6.77 7.398 1.437 1 92.81 240 ILE A N 1
ATOM 1859 C CA . ILE A 1 240 ? 7.309 6.246 2.156 1 92.81 240 ILE A CA 1
ATOM 1860 C C . ILE A 1 240 ? 8.805 6.438 2.389 1 92.81 240 ILE A C 1
ATOM 1862 O O . ILE A 1 240 ? 9.297 6.215 3.496 1 92.81 240 ILE A O 1
ATOM 1866 N N . ASN A 1 241 ? 9.453 6.949 1.396 1 93.31 241 ASN A N 1
ATOM 1867 C CA . ASN A 1 241 ? 10.891 7.188 1.511 1 93.31 241 ASN A CA 1
ATOM 1868 C C . ASN A 1 241 ? 11.195 8.227 2.586 1 93.31 241 ASN A C 1
ATOM 1870 O O . ASN A 1 241 ? 12.094 8.031 3.404 1 93.31 241 ASN A O 1
ATOM 1874 N N . LEU A 1 242 ? 10.469 9.234 2.613 1 92.31 242 LEU A N 1
ATOM 1875 C CA . LEU A 1 242 ? 10.719 10.312 3.561 1 92.31 242 LEU A CA 1
ATOM 1876 C C . LEU A 1 242 ? 10.461 9.859 4.992 1 92.31 242 LEU A C 1
ATOM 1878 O O . LEU A 1 242 ? 11.18 10.242 5.914 1 92.31 242 LEU A O 1
ATOM 1882 N N . THR A 1 243 ? 9.461 9.055 5.176 1 92.38 243 THR A N 1
ATOM 1883 C CA . THR A 1 243 ? 9.125 8.602 6.52 1 92.38 243 THR A CA 1
ATOM 1884 C C . THR A 1 243 ? 10.195 7.648 7.051 1 92.38 243 THR A C 1
ATOM 1886 O O . THR A 1 243 ? 10.594 7.738 8.211 1 92.38 243 THR A O 1
ATOM 1889 N N . ILE A 1 244 ? 10.648 6.73 6.258 1 93.75 244 ILE A N 1
ATOM 1890 C CA . ILE A 1 244 ? 11.648 5.777 6.723 1 93.75 244 ILE A CA 1
ATOM 1891 C C . ILE A 1 244 ? 12.984 6.492 6.934 1 93.75 244 ILE A C 1
ATOM 1893 O O . ILE A 1 244 ? 13.695 6.219 7.902 1 93.75 244 ILE A O 1
ATOM 1897 N N . VAL A 1 245 ? 13.305 7.398 6.043 1 93.81 245 VAL A N 1
ATOM 1898 C CA . VAL A 1 245 ? 14.555 8.148 6.133 1 93.81 245 VAL A CA 1
ATOM 1899 C C . VAL A 1 245 ? 14.539 9.031 7.375 1 93.81 245 VAL A C 1
ATOM 1901 O O . VAL A 1 245 ? 15.539 9.133 8.086 1 93.81 245 VAL A O 1
ATOM 1904 N N . SER A 1 246 ? 13.438 9.648 7.633 1 94.19 246 SER A N 1
ATOM 1905 C CA . SER A 1 246 ? 13.359 10.516 8.805 1 94.19 246 SER A CA 1
ATOM 1906 C C . SER A 1 246 ? 13.539 9.719 10.094 1 94.19 246 SER A C 1
ATOM 1908 O O . SER A 1 246 ? 14.195 10.188 11.031 1 94.19 246 SER A O 1
ATOM 1910 N N . ALA A 1 247 ? 13.016 8.5 10.156 1 94.06 247 ALA A N 1
ATOM 1911 C CA . ALA A 1 247 ? 13.133 7.676 11.352 1 94.06 247 ALA A CA 1
ATOM 1912 C C . ALA A 1 247 ? 14.578 7.277 11.602 1 94.06 247 ALA A C 1
ATOM 1914 O O . ALA A 1 247 ? 15.094 7.449 12.711 1 94.06 247 ALA A O 1
ATOM 1915 N N . TYR A 1 248 ? 15.32 6.887 10.617 1 93.31 248 TYR A N 1
ATOM 1916 C CA . TYR A 1 248 ? 16.672 6.379 10.789 1 93.31 248 TYR A CA 1
ATOM 1917 C C . TYR A 1 248 ? 17.672 7.523 10.883 1 93.31 248 TYR A C 1
ATOM 1919 O O . TYR A 1 248 ? 18.609 7.469 11.688 1 93.31 248 TYR A O 1
ATOM 1927 N N . VAL A 1 249 ? 17.5 8.539 10.109 1 90.75 249 VAL A N 1
ATOM 1928 C CA . VAL A 1 249 ? 18.438 9.664 10.141 1 90.75 249 VAL A CA 1
ATOM 1929 C C . VAL A 1 249 ? 18.328 10.383 11.484 1 90.75 249 VAL A C 1
ATOM 1931 O O . VAL A 1 249 ? 19.344 10.805 12.047 1 90.75 249 VAL A O 1
ATOM 1934 N N . THR A 1 250 ? 17.094 10.547 11.977 1 93.81 250 THR A N 1
ATOM 1935 C CA . THR A 1 250 ? 16.906 11.172 13.281 1 93.81 250 THR A CA 1
ATOM 1936 C C . THR A 1 250 ? 17.625 10.375 14.367 1 93.81 250 THR A C 1
ATOM 1938 O O . THR A 1 250 ? 18.297 10.953 15.234 1 93.81 250 THR A O 1
ATOM 1941 N N . TYR A 1 251 ? 17.5 9.055 14.336 1 92.62 251 TYR A N 1
ATOM 1942 C CA . TYR A 1 251 ? 18.172 8.211 15.32 1 92.62 251 TYR A CA 1
ATOM 1943 C C . TYR A 1 251 ? 19.688 8.359 15.219 1 92.62 251 TYR A C 1
ATOM 1945 O O . TYR A 1 251 ? 20.375 8.508 16.234 1 92.62 251 TYR A O 1
ATOM 1953 N N . PHE A 1 252 ? 20.219 8.406 14.062 1 87.94 252 PHE A N 1
ATOM 1954 C CA . PHE A 1 252 ? 21.656 8.461 13.859 1 87.94 252 PHE A CA 1
ATOM 1955 C C . PHE A 1 252 ? 22.219 9.812 14.281 1 87.94 252 PHE A C 1
ATOM 1957 O O . PHE A 1 252 ? 23.297 9.883 14.891 1 87.94 252 PHE A O 1
ATOM 1964 N N . VAL A 1 253 ? 21.531 10.852 13.938 1 87.38 253 VAL A N 1
ATOM 1965 C CA . VAL A 1 253 ? 22 12.188 14.289 1 87.38 253 VAL A CA 1
ATOM 1966 C C . VAL A 1 253 ? 21.984 12.352 15.812 1 87.38 253 VAL A C 1
ATOM 1968 O O . VAL A 1 253 ? 22.906 12.93 16.391 1 87.38 253 VAL A O 1
ATOM 1971 N N . ALA A 1 254 ? 20.953 11.766 16.359 1 91.25 254 ALA A N 1
ATOM 1972 C CA . ALA A 1 254 ? 20.844 11.875 17.812 1 91.25 254 ALA A CA 1
ATOM 1973 C C . ALA A 1 254 ? 21.938 11.062 18.5 1 91.25 254 ALA A C 1
ATOM 1975 O O . ALA A 1 254 ? 22.453 11.477 19.547 1 91.25 254 ALA A O 1
ATOM 1976 N N . GLU A 1 255 ? 22.391 9.984 17.969 1 85.75 255 GLU A N 1
ATOM 1977 C CA . GLU A 1 255 ? 23.344 9.094 18.625 1 85.75 255 GLU A CA 1
ATOM 1978 C C . GLU A 1 255 ? 24.781 9.445 18.25 1 85.75 255 GLU A C 1
ATOM 1980 O O . GLU A 1 255 ? 25.688 9.336 19.078 1 85.75 255 GLU A O 1
ATOM 1985 N N . SER A 1 256 ? 25.047 9.844 17 1 79.88 256 SER A N 1
ATOM 1986 C CA . SER A 1 256 ? 26.422 9.898 16.531 1 79.88 256 SER A CA 1
ATOM 1987 C C . SER A 1 256 ? 26.891 11.344 16.328 1 79.88 256 SER A C 1
ATOM 1989 O O . SER A 1 256 ? 28.094 11.609 16.281 1 79.88 256 SER A O 1
ATOM 1991 N N . VAL A 1 257 ? 25.969 12.289 16.109 1 80 257 VAL A N 1
ATOM 1992 C CA . VAL A 1 257 ? 26.391 13.656 15.82 1 80 257 VAL A CA 1
ATOM 1993 C C . VAL A 1 257 ? 26.391 14.484 17.109 1 80 257 VAL A C 1
ATOM 1995 O O . VAL A 1 257 ? 25.438 14.438 17.891 1 80 257 VAL A O 1
ATOM 1998 N N . ASP A 1 258 ? 27.469 15.086 17.375 1 79.69 258 ASP A N 1
ATOM 1999 C CA . ASP A 1 258 ? 27.594 15.914 18.562 1 79.69 258 ASP A CA 1
ATOM 2000 C C . ASP A 1 258 ? 27 17.312 18.328 1 79.69 258 ASP A C 1
ATOM 2002 O O . ASP A 1 258 ? 27.609 18.125 17.625 1 79.69 258 ASP A O 1
ATOM 2006 N N . LEU A 1 259 ? 25.859 17.609 18.719 1 79.75 259 LEU A N 1
ATOM 2007 C CA . LEU A 1 259 ? 25.203 18.891 18.578 1 79.75 259 LEU A CA 1
ATOM 2008 C C . LEU A 1 259 ? 25.469 19.781 19.797 1 79.75 259 LEU A C 1
ATOM 2010 O O . LEU A 1 259 ? 24.891 20.859 19.922 1 79.75 259 LEU A O 1
ATOM 2014 N N . GLY A 1 260 ? 26.297 19.422 20.688 1 77.44 260 GLY A N 1
ATOM 2015 C CA . GLY A 1 260 ? 26.672 20.219 21.844 1 77.44 260 GLY A CA 1
ATOM 2016 C C . GLY A 1 260 ? 25.906 19.859 23.094 1 77.44 260 GLY A C 1
ATOM 2017 O O . GLY A 1 260 ? 26.25 20.312 24.188 1 77.44 260 GLY A O 1
ATOM 2018 N N . PHE A 1 261 ? 24.844 19.094 22.969 1 84.75 261 PHE A N 1
ATOM 2019 C CA . PHE A 1 261 ? 24.094 18.641 24.125 1 84.75 261 PHE A CA 1
ATOM 2020 C C . PHE A 1 261 ? 23.875 17.125 24.078 1 84.75 261 PHE A C 1
ATOM 2022 O O . PHE A 1 261 ? 24.047 16.516 23.031 1 84.75 261 PHE A O 1
ATOM 2029 N N . ARG A 1 262 ? 23.641 16.609 25.297 1 86 262 ARG A N 1
ATOM 2030 C CA . ARG A 1 262 ? 23.438 15.172 25.375 1 86 262 ARG A CA 1
ATOM 2031 C C . ARG A 1 262 ? 22.062 14.797 24.844 1 86 262 ARG A C 1
ATOM 2033 O O . ARG A 1 262 ? 21.078 15.523 25.031 1 86 262 ARG A O 1
ATOM 2040 N N . LYS A 1 263 ? 22.094 13.805 24.078 1 87.81 263 LYS A N 1
ATOM 2041 C CA . LYS A 1 263 ? 20.875 13.359 23.391 1 87.81 263 LYS A CA 1
ATOM 2042 C C . LYS A 1 263 ? 20.797 11.836 23.359 1 87.81 263 LYS A C 1
ATOM 2044 O O . LYS A 1 263 ? 21.797 11.148 23.5 1 87.81 263 LYS A O 1
ATOM 2049 N N . ASN A 1 264 ? 19.516 11.422 23.344 1 90.31 264 ASN A N 1
ATOM 2050 C CA . ASN A 1 264 ? 19.25 9.992 23.203 1 90.31 264 ASN A CA 1
ATOM 2051 C C . ASN A 1 264 ? 18.469 9.688 21.938 1 90.31 264 ASN A C 1
ATOM 2053 O O . ASN A 1 264 ? 17.5 10.383 21.625 1 90.31 264 ASN A O 1
ATOM 2057 N N . GLY A 1 265 ? 18.906 8.734 21.172 1 91.19 265 GLY A N 1
ATOM 2058 C CA . GLY A 1 265 ? 18.312 8.406 19.891 1 91.19 265 GLY A CA 1
ATOM 2059 C C . GLY A 1 265 ? 16.906 7.859 20 1 91.19 265 GLY A C 1
ATOM 2060 O O . GLY A 1 265 ? 16.047 8.172 19.188 1 91.19 265 GLY A O 1
ATOM 2061 N N . LEU A 1 266 ? 16.609 7.043 21 1 91.75 266 LEU A N 1
ATOM 2062 C CA . LEU A 1 266 ? 15.289 6.434 21.172 1 91.75 266 LEU A CA 1
ATOM 2063 C C . LEU A 1 266 ? 14.227 7.492 21.438 1 91.75 266 LEU A C 1
ATOM 2065 O O . LEU A 1 266 ? 13.156 7.465 20.844 1 91.75 266 LEU A O 1
ATOM 2069 N N . ILE A 1 267 ? 14.562 8.477 22.266 1 94.12 267 ILE A N 1
ATOM 2070 C CA . ILE A 1 267 ? 13.633 9.547 22.609 1 94.12 267 ILE A CA 1
ATOM 2071 C C . ILE A 1 267 ? 13.367 10.414 21.391 1 94.12 267 ILE A C 1
ATOM 2073 O O . ILE A 1 267 ? 12.242 10.852 21.156 1 94.12 267 ILE A O 1
ATOM 2077 N N . ALA A 1 268 ? 14.375 10.617 20.656 1 95.88 268 ALA A N 1
ATOM 2078 C CA . ALA A 1 268 ? 14.234 11.445 19.453 1 95.88 268 ALA A CA 1
ATOM 2079 C C . ALA A 1 268 ? 13.266 10.82 18.469 1 95.88 268 ALA A C 1
ATOM 2081 O O . ALA A 1 268 ? 12.414 11.508 17.891 1 95.88 268 ALA A O 1
ATOM 2082 N N . VAL A 1 269 ? 13.359 9.547 18.281 1 95.38 269 VAL A N 1
ATOM 2083 C CA . VAL A 1 269 ? 12.531 8.867 17.281 1 95.38 269 VAL A CA 1
ATOM 2084 C C . VAL A 1 269 ? 11.094 8.797 17.766 1 95.38 269 VAL A C 1
ATOM 2086 O O . VAL A 1 269 ? 10.156 8.945 16.984 1 95.38 269 VAL A O 1
ATOM 2089 N N . ILE A 1 270 ? 10.836 8.578 19.047 1 93.81 270 ILE A N 1
ATOM 2090 C CA . ILE A 1 270 ? 9.492 8.531 19.594 1 93.81 270 ILE A CA 1
ATOM 2091 C C . ILE A 1 270 ? 8.828 9.898 19.453 1 93.81 270 ILE A C 1
ATOM 2093 O O . ILE A 1 270 ? 7.672 10 19.047 1 93.81 270 ILE A O 1
ATOM 2097 N N . THR A 1 271 ? 9.617 10.922 19.75 1 94.5 271 THR A N 1
ATOM 2098 C CA . THR A 1 271 ? 9.094 12.273 19.625 1 94.5 271 THR A CA 1
ATOM 2099 C C . THR A 1 271 ? 8.789 12.609 18.172 1 94.5 271 THR A C 1
ATOM 2101 O O . THR A 1 271 ? 7.793 13.273 17.875 1 94.5 271 THR A O 1
ATOM 2104 N N . LEU A 1 272 ? 9.664 12.148 17.328 1 95.69 272 LEU A N 1
ATOM 2105 C CA . LEU A 1 272 ? 9.422 12.32 15.898 1 95.69 272 LEU A CA 1
ATOM 2106 C C . LEU A 1 272 ? 8.117 11.641 15.484 1 95.69 272 LEU A C 1
ATOM 2108 O O . LEU A 1 272 ? 7.297 12.234 14.789 1 95.69 272 LEU A O 1
ATOM 2112 N N . GLY A 1 273 ? 7.957 10.367 15.914 1 93.69 273 GLY A N 1
ATOM 2113 C CA . GLY A 1 273 ? 6.762 9.617 15.57 1 93.69 273 GLY A CA 1
ATOM 2114 C C . GLY A 1 273 ? 5.488 10.258 16.078 1 93.69 273 GLY A C 1
ATOM 2115 O O . GLY A 1 273 ? 4.496 10.352 15.352 1 93.69 273 GLY A O 1
ATOM 2116 N N . LEU A 1 274 ? 5.496 10.734 17.281 1 91.69 274 LEU A N 1
ATOM 2117 C CA . LEU A 1 274 ? 4.336 11.391 17.875 1 91.69 274 LEU A CA 1
ATOM 2118 C C . LEU A 1 274 ? 4.039 12.711 17.172 1 91.69 274 LEU A C 1
ATOM 2120 O O . LEU A 1 274 ? 2.875 13.047 16.938 1 91.69 274 LEU A O 1
ATOM 2124 N N . PHE A 1 275 ? 5.117 13.391 16.844 1 91.56 275 PHE A N 1
ATOM 2125 C CA . PHE A 1 275 ? 4.949 14.656 16.141 1 91.56 275 PHE A CA 1
ATOM 2126 C C . PHE A 1 275 ? 4.328 14.438 14.773 1 91.56 275 PHE A C 1
ATOM 2128 O O . PHE A 1 275 ? 3.43 15.18 14.367 1 91.56 275 PHE A O 1
ATOM 2135 N N . MET A 1 276 ? 4.805 13.492 14.125 1 89.94 276 MET A N 1
ATOM 2136 C CA . MET A 1 276 ? 4.285 13.195 12.789 1 89.94 276 MET A CA 1
ATOM 2137 C C . MET A 1 276 ? 2.857 12.672 12.867 1 89.94 276 MET A C 1
ATOM 2139 O O . MET A 1 276 ? 2.055 12.914 11.961 1 89.94 276 MET A O 1
ATOM 2143 N N . SER A 1 277 ? 2.564 11.914 13.875 1 87.38 277 SER A N 1
ATOM 2144 C CA . SER A 1 277 ? 1.198 11.438 14.062 1 87.38 277 SER A CA 1
ATOM 2145 C C . SER A 1 277 ? 0.224 12.594 14.242 1 87.38 277 SER A C 1
ATOM 2147 O O . SER A 1 277 ? -0.911 12.539 13.766 1 87.38 277 SER A O 1
ATOM 2149 N N . ALA A 1 278 ? 0.666 13.633 14.82 1 79.94 278 ALA A N 1
ATOM 2150 C CA . ALA A 1 278 ? -0.179 14.781 15.117 1 79.94 278 ALA A CA 1
ATOM 2151 C C . ALA A 1 278 ? -0.343 15.672 13.891 1 79.94 278 ALA A C 1
ATOM 2153 O O . ALA A 1 278 ? -1.439 16.172 13.609 1 79.94 278 ALA A O 1
ATOM 2154 N N . PHE A 1 279 ? 0.786 15.75 13.109 1 76.31 279 PHE A N 1
ATOM 2155 C CA . PHE A 1 279 ? 0.754 16.828 12.125 1 76.31 279 PHE A CA 1
ATOM 2156 C C . PHE A 1 279 ? 0.812 16.25 10.711 1 76.31 279 PHE A C 1
ATOM 2158 O O . PHE A 1 279 ? 0.442 16.938 9.75 1 76.31 279 PHE A O 1
ATOM 2165 N N . SER A 1 280 ? 1.326 15.125 10.523 1 73.38 280 SER A N 1
ATOM 2166 C CA . SER A 1 280 ? 1.534 14.609 9.172 1 73.38 280 SER A CA 1
ATOM 2167 C C . SER A 1 280 ? 0.286 13.906 8.656 1 73.38 280 SER A C 1
ATOM 2169 O O . SER A 1 280 ? 0.02 13.922 7.449 1 73.38 280 SER A O 1
ATOM 2171 N N . LYS A 1 281 ? -0.458 13.273 9.508 1 69.88 281 LYS A N 1
ATOM 2172 C CA . LYS A 1 281 ? -1.607 12.492 9.055 1 69.88 281 LYS A CA 1
ATOM 2173 C C . LYS A 1 281 ? -2.656 13.391 8.398 1 69.88 281 LYS A C 1
ATOM 2175 O O . LYS A 1 281 ? -3.402 12.945 7.527 1 69.88 281 LYS A O 1
ATOM 2180 N N . ILE A 1 282 ? -2.594 14.68 8.75 1 63.5 282 ILE A N 1
ATOM 2181 C CA . ILE A 1 282 ? -3.541 15.648 8.219 1 63.5 282 ILE A CA 1
ATOM 2182 C C . ILE A 1 282 ? -3.156 16.016 6.789 1 63.5 282 ILE A C 1
ATOM 2184 O O . ILE A 1 282 ? -4.02 16.359 5.977 1 63.5 282 ILE A O 1
ATOM 2188 N N . ARG A 1 283 ? -1.948 15.789 6.574 1 66.31 283 ARG A N 1
ATOM 2189 C CA . ARG A 1 283 ? -1.441 16.25 5.285 1 66.31 283 ARG A CA 1
ATOM 2190 C C . ARG A 1 283 ? -1.36 15.094 4.289 1 66.31 283 ARG A C 1
ATOM 2192 O O . ARG A 1 283 ? -1.287 15.32 3.08 1 66.31 283 ARG A O 1
ATOM 2199 N N . ILE A 1 284 ? -1.433 13.906 4.805 1 66.44 284 ILE A N 1
ATOM 2200 C CA . ILE A 1 284 ? -1.354 12.727 3.949 1 66.44 284 ILE A CA 1
ATOM 2201 C C . ILE A 1 284 ? -2.744 12.375 3.422 1 66.44 284 ILE A C 1
ATOM 2203 O O . ILE A 1 284 ? -3.678 12.18 4.203 1 66.44 284 ILE A O 1
ATOM 2207 N N . ARG A 1 285 ? -2.822 12.336 2.186 1 64.38 285 ARG A N 1
ATOM 2208 C CA . ARG A 1 285 ? -4.094 12.062 1.524 1 64.38 285 ARG A CA 1
ATOM 2209 C C . ARG A 1 285 ? -4.508 10.609 1.714 1 64.38 285 ARG A C 1
ATOM 2211 O O . ARG A 1 285 ? -3.68 9.758 2.043 1 64.38 285 ARG A O 1
ATOM 2218 N N . THR A 1 286 ? -5.695 10.359 1.442 1 64.5 286 THR A N 1
ATOM 2219 C CA . THR A 1 286 ? -6.316 9.062 1.683 1 64.5 286 THR A CA 1
ATOM 2220 C C . THR A 1 286 ? -5.719 8 0.764 1 64.5 286 THR A C 1
ATOM 2222 O O . THR A 1 286 ? -5.547 6.848 1.167 1 64.5 286 THR A O 1
ATOM 2225 N N . GLU A 1 287 ? -5.266 8.453 -0.404 1 66.69 287 GLU A N 1
ATOM 2226 C CA . GLU A 1 287 ? -4.75 7.48 -1.364 1 66.69 287 GLU A CA 1
ATOM 2227 C C . GLU A 1 287 ? -3.371 6.977 -0.952 1 66.69 287 GLU A C 1
ATOM 2229 O O . GLU A 1 287 ? -3.021 5.824 -1.218 1 66.69 287 GLU A O 1
ATOM 2234 N N . VAL A 1 288 ? -2.674 7.848 -0.251 1 77.62 288 VAL A N 1
ATOM 2235 C CA . VAL A 1 288 ? -1.3 7.523 0.12 1 77.62 288 VAL A CA 1
ATOM 2236 C C . VAL A 1 288 ? -1.273 6.906 1.518 1 77.62 288 VAL A C 1
ATOM 2238 O O . VAL A 1 288 ? -0.324 6.207 1.876 1 77.62 288 VAL A O 1
ATOM 2241 N N . GLU A 1 289 ? -2.342 7.027 2.188 1 79.75 289 GLU A N 1
ATOM 2242 C CA . GLU A 1 289 ? -2.357 6.613 3.588 1 79.75 289 GLU A CA 1
ATOM 2243 C C . GLU A 1 289 ? -2.389 5.094 3.715 1 79.75 289 GLU A C 1
ATOM 2245 O O . GLU A 1 289 ? -1.675 4.52 4.539 1 79.75 289 GLU A O 1
ATOM 2250 N N . HIS A 1 290 ? -3.088 4.461 2.818 1 81.62 290 HIS A N 1
ATOM 2251 C CA . HIS A 1 290 ? -3.256 3.02 2.963 1 81.62 290 HIS A CA 1
ATOM 2252 C C . HIS A 1 290 ? -1.954 2.281 2.67 1 81.62 290 HIS A C 1
ATOM 2254 O O . HIS A 1 290 ? -1.498 1.472 3.48 1 81.62 290 HIS A O 1
ATOM 2260 N N . PRO A 1 291 ? -1.311 2.564 1.526 1 85.44 291 PRO A N 1
ATOM 2261 C CA . PRO A 1 291 ? -0.033 1.891 1.283 1 85.44 291 PRO A CA 1
ATOM 2262 C C . PRO A 1 291 ? 1.021 2.227 2.336 1 85.44 291 PRO A C 1
ATOM 2264 O O . PRO A 1 291 ? 1.853 1.381 2.676 1 85.44 291 PRO A O 1
ATOM 2267 N N . LEU A 1 292 ? 0.949 3.451 2.834 1 88.38 292 LEU A N 1
ATOM 2268 C CA . LEU A 1 292 ? 1.892 3.863 3.867 1 88.38 292 LEU A CA 1
ATOM 2269 C C . LEU A 1 292 ? 1.673 3.07 5.152 1 88.38 292 LEU A C 1
ATOM 2271 O O . LEU A 1 292 ? 2.635 2.631 5.785 1 88.38 292 LEU A O 1
ATOM 2275 N N . GLN A 1 293 ? 0.48 2.805 5.48 1 87.56 293 GLN A N 1
ATOM 2276 C CA . GLN A 1 293 ? 0.158 2.045 6.688 1 87.56 293 GLN A CA 1
ATOM 2277 C C . GLN A 1 293 ? 0.592 0.589 6.551 1 87.56 293 GLN A C 1
ATOM 2279 O O . GLN A 1 293 ? 1.14 0.009 7.492 1 87.56 293 GLN A O 1
ATOM 2284 N N . ILE A 1 294 ? 0.337 -0.011 5.406 1 87.5 294 ILE A N 1
ATOM 2285 C CA . ILE A 1 294 ? 0.708 -1.403 5.18 1 87.5 294 ILE A CA 1
ATOM 2286 C C . ILE A 1 294 ? 2.229 -1.541 5.184 1 87.5 294 ILE A C 1
ATOM 2288 O O . ILE A 1 294 ? 2.768 -2.525 5.695 1 87.5 294 ILE A O 1
ATOM 2292 N N . PHE A 1 295 ? 2.857 -0.536 4.684 1 92.69 295 PHE A N 1
ATOM 2293 C CA . PHE A 1 295 ? 4.316 -0.543 4.664 1 92.69 295 PHE A CA 1
ATOM 2294 C C . PHE A 1 295 ? 4.875 -0.562 6.082 1 92.69 295 PHE A C 1
ATOM 2296 O O . PHE A 1 295 ? 5.758 -1.364 6.395 1 92.69 295 PHE A O 1
ATOM 2303 N N . TRP A 1 296 ? 4.426 0.232 6.863 1 91.19 296 TRP A N 1
ATOM 2304 C CA . TRP A 1 296 ? 4.945 0.324 8.227 1 91.19 296 TRP A CA 1
ATOM 2305 C C . TRP A 1 296 ? 4.504 -0.875 9.055 1 91.19 296 TRP A C 1
ATOM 2307 O O . TRP A 1 296 ? 5.23 -1.316 9.953 1 91.19 296 TRP A O 1
ATOM 2317 N N . GLN A 1 297 ? 3.357 -1.437 8.773 1 89.88 297 GLN A N 1
ATOM 2318 C CA . GLN A 1 297 ? 2.959 -2.664 9.453 1 89.88 297 GLN A CA 1
ATOM 2319 C C . GLN A 1 297 ? 3.9 -3.814 9.109 1 89.88 297 GLN A C 1
ATOM 2321 O O . GLN A 1 297 ? 4.234 -4.633 9.969 1 89.88 297 GLN A O 1
ATOM 2326 N N . TYR A 1 298 ? 4.273 -3.84 7.902 1 93.19 298 TYR A N 1
ATOM 2327 C CA . TYR A 1 298 ? 5.211 -4.883 7.5 1 93.19 298 TYR A CA 1
ATOM 2328 C C . TYR A 1 298 ? 6.578 -4.664 8.141 1 93.19 298 TYR A C 1
ATOM 2330 O O . TYR A 1 298 ? 7.211 -5.617 8.602 1 93.19 298 TYR A O 1
ATOM 2338 N N . THR A 1 299 ? 7.059 -3.424 8.016 1 92.44 299 THR A N 1
ATOM 2339 C CA . THR A 1 299 ? 8.359 -3.119 8.602 1 92.44 299 THR A CA 1
ATOM 2340 C C . THR A 1 299 ? 8.367 -3.463 10.094 1 92.44 299 THR A C 1
ATOM 2342 O O . THR A 1 299 ? 9.383 -3.926 10.617 1 92.44 299 THR A O 1
ATOM 2345 N N . GLN A 1 300 ? 7.277 -3.201 10.734 1 91.19 300 GLN A N 1
ATOM 2346 C CA . GLN A 1 300 ? 7.156 -3.555 12.148 1 91.19 300 GLN A CA 1
ATOM 2347 C C . GLN A 1 300 ? 7.199 -5.066 12.344 1 91.19 300 GLN A C 1
ATOM 2349 O O . GLN A 1 300 ? 7.898 -5.562 13.234 1 91.19 300 GLN A O 1
ATOM 2354 N N . PHE A 1 301 ? 6.484 -5.773 11.508 1 91.38 301 PHE A N 1
ATOM 2355 C CA . PHE A 1 301 ? 6.457 -7.227 11.562 1 91.38 301 PHE A CA 1
ATOM 2356 C C . PHE A 1 301 ? 7.848 -7.805 11.336 1 91.38 301 PHE A C 1
ATOM 2358 O O . PHE A 1 301 ? 8.297 -8.68 12.078 1 91.38 301 PHE A O 1
ATOM 2365 N N . ALA A 1 302 ? 8.477 -7.309 10.359 1 93.69 302 ALA A N 1
ATOM 2366 C CA . ALA A 1 302 ? 9.797 -7.812 9.977 1 93.69 302 ALA A CA 1
ATOM 2367 C C . ALA A 1 302 ? 10.82 -7.559 11.078 1 93.69 302 ALA A C 1
ATOM 2369 O O . ALA A 1 302 ? 11.547 -8.469 11.477 1 93.69 302 ALA A O 1
ATOM 2370 N N . ASN A 1 303 ? 10.891 -6.363 11.586 1 91.81 303 ASN A N 1
ATOM 2371 C CA . ASN A 1 303 ? 11.859 -6.012 12.609 1 91.81 303 ASN A CA 1
ATOM 2372 C C . ASN A 1 303 ? 11.594 -6.758 13.914 1 91.81 303 ASN A C 1
ATOM 2374 O O . ASN A 1 303 ? 12.531 -7.203 14.586 1 91.81 303 ASN A O 1
ATOM 2378 N N . GLU A 1 304 ? 10.375 -6.883 14.25 1 91.06 304 GLU A N 1
ATOM 2379 C CA . GLU A 1 304 ? 10.031 -7.625 15.461 1 91.06 304 GLU A CA 1
ATOM 2380 C C . GLU A 1 304 ? 10.445 -9.086 15.352 1 91.06 304 GLU A C 1
ATOM 2382 O O . GLU A 1 304 ? 10.977 -9.664 16.297 1 91.06 304 GLU A O 1
ATOM 2387 N N . THR A 1 305 ? 10.203 -9.641 14.227 1 93 305 THR A N 1
ATOM 2388 C CA . THR A 1 305 ? 10.555 -11.039 13.992 1 93 305 THR A CA 1
ATOM 2389 C C . THR A 1 305 ? 12.062 -11.242 14.07 1 93 305 THR A C 1
ATOM 2391 O O . THR A 1 305 ? 12.539 -12.172 14.719 1 93 305 THR A O 1
ATOM 2394 N N . ILE A 1 306 ? 12.812 -10.344 13.5 1 91.75 306 ILE A N 1
ATOM 2395 C CA . ILE A 1 306 ? 14.266 -10.461 13.453 1 91.75 306 ILE A CA 1
ATOM 2396 C C . ILE A 1 306 ? 14.844 -10.289 14.859 1 91.75 306 ILE A C 1
ATOM 2398 O O . ILE A 1 306 ? 15.711 -11.055 15.281 1 91.75 306 ILE A O 1
ATOM 2402 N N . ILE A 1 307 ? 14.266 -9.352 15.602 1 89.88 307 ILE A N 1
ATOM 2403 C CA . ILE A 1 307 ? 14.781 -9.078 16.938 1 89.88 307 ILE A CA 1
ATOM 2404 C C . ILE A 1 307 ? 14.508 -10.266 17.859 1 89.88 307 ILE A C 1
ATOM 2406 O O . ILE A 1 307 ? 15.375 -10.68 18.625 1 89.88 307 ILE A O 1
ATOM 2410 N N . PHE A 1 308 ? 13.359 -10.844 17.781 1 91.88 308 PHE A N 1
ATOM 2411 C CA . PHE A 1 308 ? 13 -11.969 18.641 1 91.88 308 PHE A CA 1
ATOM 2412 C C . PHE A 1 308 ? 13.828 -13.195 18.297 1 91.88 308 PHE A C 1
ATOM 2414 O O . PHE A 1 308 ? 14.25 -13.945 19.188 1 91.88 308 PHE A O 1
ATOM 2421 N N . ILE A 1 309 ? 14.125 -13.359 17.062 1 91.62 309 ILE A N 1
ATOM 2422 C CA . ILE A 1 309 ? 14.922 -14.516 16.656 1 91.62 309 ILE A CA 1
ATOM 2423 C C . ILE A 1 309 ? 16.375 -14.305 17.062 1 91.62 309 ILE A C 1
ATOM 2425 O O . ILE A 1 309 ? 17.016 -15.211 17.594 1 91.62 309 ILE A O 1
ATOM 2429 N N . ILE A 1 310 ? 16.906 -13.086 16.797 1 88.75 310 ILE A N 1
ATOM 2430 C CA . ILE A 1 310 ? 18.312 -12.797 17.125 1 88.75 310 ILE A CA 1
ATOM 2431 C C . ILE A 1 310 ? 18.516 -12.914 18.641 1 88.75 310 ILE A C 1
ATOM 2433 O O . ILE A 1 310 ? 19.484 -13.531 19.078 1 88.75 310 ILE A O 1
ATOM 2437 N N . THR A 1 311 ? 17.625 -12.328 19.375 1 88.25 311 THR A N 1
ATOM 2438 C CA . THR A 1 311 ? 17.75 -12.383 20.828 1 88.25 311 THR A CA 1
ATOM 2439 C C . THR A 1 311 ? 17.516 -13.797 21.344 1 88.25 311 THR A C 1
ATOM 2441 O O . THR A 1 311 ? 18.172 -14.242 22.281 1 88.25 311 THR A O 1
ATOM 2444 N N . GLY A 1 312 ? 16.594 -14.484 20.719 1 90.25 312 GLY A N 1
ATOM 2445 C CA . GLY A 1 312 ? 16.359 -15.867 21.094 1 90.25 312 GLY A CA 1
ATOM 2446 C C . GLY A 1 312 ? 17.547 -16.766 20.844 1 90.25 312 GLY A C 1
ATOM 2447 O O . GLY A 1 312 ? 17.922 -17.578 21.688 1 90.25 312 GLY A O 1
ATOM 2448 N N . VAL A 1 313 ? 18.172 -16.562 19.75 1 89.06 313 VAL A N 1
ATOM 2449 C CA . VAL A 1 313 ? 19.344 -17.359 19.391 1 89.06 313 VAL A CA 1
ATOM 2450 C C . VAL A 1 313 ? 20.484 -17.047 20.344 1 89.06 313 VAL A C 1
ATOM 2452 O O . VAL A 1 313 ? 21.203 -17.969 20.766 1 89.06 313 VAL A O 1
ATOM 2455 N N . THR A 1 314 ? 20.656 -15.781 20.656 1 85.5 314 THR A N 1
ATOM 2456 C CA . THR A 1 314 ? 21.719 -15.375 21.562 1 85.5 314 THR A CA 1
ATOM 2457 C C . THR A 1 314 ? 21.5 -15.953 22.953 1 85.5 314 THR A C 1
ATOM 2459 O O . THR A 1 314 ? 22.438 -16.438 23.594 1 85.5 314 THR A O 1
ATOM 2462 N N . CYS A 1 315 ? 20.266 -15.938 23.406 1 86.81 315 CYS A N 1
ATOM 2463 C CA . CYS A 1 315 ? 19.938 -16.469 24.719 1 86.81 315 CYS A CA 1
ATOM 2464 C C . CYS A 1 315 ? 20.047 -18 24.734 1 86.81 315 CYS A C 1
ATOM 2466 O O . CYS A 1 315 ? 20.547 -18.578 25.703 1 86.81 315 CYS A O 1
ATOM 2468 N N . GLY A 1 316 ? 19.625 -18.625 23.688 1 87.69 316 GLY A N 1
ATOM 2469 C CA . GLY A 1 316 ? 19.719 -20.078 23.609 1 87.69 316 GLY A CA 1
ATOM 2470 C C . GLY A 1 316 ? 21.156 -20.578 23.578 1 87.69 316 GLY A C 1
ATOM 2471 O O . GLY A 1 316 ? 21.469 -21.594 24.203 1 87.69 316 GLY A O 1
ATOM 2472 N N . TYR A 1 317 ? 21.938 -19.781 22.891 1 86.38 317 TYR A N 1
ATOM 2473 C CA . TYR A 1 317 ? 23.328 -20.172 22.781 1 86.38 317 TYR A CA 1
ATOM 2474 C C . TYR A 1 317 ? 24.062 -19.969 24.109 1 86.38 317 TYR A C 1
ATOM 2476 O O . TYR A 1 317 ? 24.734 -20.875 24.594 1 86.38 317 TYR A O 1
ATOM 2484 N N . LYS A 1 318 ? 23.922 -18.828 24.75 1 82.69 318 LYS A N 1
ATOM 2485 C CA . LYS A 1 318 ? 24.672 -18.484 25.953 1 82.69 318 LYS A CA 1
ATOM 2486 C C . LYS A 1 318 ? 24.188 -19.281 27.156 1 82.69 318 LYS A C 1
ATOM 2488 O O . LYS A 1 318 ? 25 -19.672 28.016 1 82.69 318 LYS A O 1
ATOM 2493 N N . ILE A 1 319 ? 22.938 -19.609 27.25 1 82.5 319 ILE A N 1
ATOM 2494 C CA . ILE A 1 319 ? 22.375 -20.188 28.453 1 82.5 319 ILE A CA 1
ATOM 2495 C C . ILE A 1 319 ? 22.312 -21.719 28.312 1 82.5 319 ILE A C 1
ATOM 2497 O O . ILE A 1 319 ? 22.719 -22.438 29.219 1 82.5 319 ILE A O 1
ATOM 2501 N N . PHE A 1 320 ? 21.875 -22.203 27.203 1 81.5 320 PHE A N 1
ATOM 2502 C CA . PHE A 1 320 ? 21.562 -23.625 27.094 1 81.5 320 PHE A CA 1
ATOM 2503 C C . PHE A 1 320 ? 22.703 -24.375 26.422 1 81.5 320 PHE A C 1
ATOM 2505 O O . PHE A 1 320 ? 23.031 -25.5 26.812 1 81.5 320 PHE A O 1
ATOM 2512 N N . ASP A 1 321 ? 23.188 -23.719 25.375 1 77.44 321 ASP A N 1
ATOM 2513 C CA . ASP A 1 321 ? 24.219 -24.438 24.641 1 77.44 321 ASP A CA 1
ATOM 2514 C C . ASP A 1 321 ? 25.547 -24.422 25.391 1 77.44 321 ASP A C 1
ATOM 2516 O O . ASP A 1 321 ? 26.172 -25.469 25.578 1 77.44 321 ASP A O 1
ATOM 2520 N N . GLN A 1 322 ? 26.109 -23.172 25.797 1 78.19 322 GLN A N 1
ATOM 2521 C CA . GLN A 1 322 ? 27.391 -23.078 26.5 1 78.19 322 GLN A CA 1
ATOM 2522 C C . GLN A 1 322 ? 27.266 -23.5 27.953 1 78.19 322 GLN A C 1
ATOM 2524 O O . GLN A 1 322 ? 28.266 -23.797 28.609 1 78.19 322 GLN A O 1
ATOM 2529 N N . GLN A 1 323 ? 26.062 -24 28.406 1 72.19 323 GLN A N 1
ATOM 2530 C CA . GLN A 1 323 ? 25.766 -24.453 29.766 1 72.19 323 GLN A CA 1
ATOM 2531 C C . GLN A 1 323 ? 26.516 -23.609 30.797 1 72.19 323 GLN A C 1
ATOM 2533 O O . GLN A 1 323 ? 27.531 -24.062 31.359 1 72.19 323 GLN A O 1
ATOM 2538 N N . SER A 1 324 ? 26.172 -22.359 30.922 1 74.62 324 SER A N 1
ATOM 2539 C CA . SER A 1 324 ? 26.812 -21.453 31.875 1 74.62 324 SER A CA 1
ATOM 2540 C C . SER A 1 324 ? 26.891 -22.078 33.25 1 74.62 324 SER A C 1
ATOM 2542 O O . SER A 1 324 ? 25.875 -22.562 33.781 1 74.62 324 SER A O 1
ATOM 2544 N N . PRO A 1 325 ? 28.047 -22.203 33.812 1 78.12 325 PRO A N 1
ATOM 2545 C CA . PRO A 1 325 ? 28.219 -22.828 35.125 1 78.12 325 PRO A CA 1
ATOM 2546 C C . PRO A 1 325 ? 27.594 -22 36.25 1 78.12 325 PRO A C 1
ATOM 2548 O O . PRO A 1 325 ? 27.422 -22.484 37.375 1 78.12 325 PRO A O 1
ATOM 2551 N N . TYR A 1 326 ? 27.094 -20.844 35.938 1 81.38 326 TYR A N 1
ATOM 2552 C CA . TYR A 1 326 ? 26.656 -19.922 36.969 1 81.38 326 TYR A CA 1
ATOM 2553 C C . TYR A 1 326 ? 25.156 -20.062 37.219 1 81.38 326 TYR A C 1
ATOM 2555 O O . TYR A 1 326 ? 24.625 -19.5 38.188 1 81.38 326 TYR A O 1
ATOM 2563 N N . ILE A 1 327 ? 24.469 -20.812 36.375 1 86.38 327 ILE A N 1
ATOM 2564 C CA . ILE A 1 327 ? 23.016 -20.969 36.531 1 86.38 327 ILE A CA 1
ATOM 2565 C C . ILE A 1 327 ? 22.703 -22.25 37.281 1 86.38 327 ILE A C 1
ATOM 2567 O O . ILE A 1 327 ? 23.047 -23.344 36.844 1 86.38 327 ILE A O 1
ATOM 2571 N N . ARG A 1 328 ? 22.172 -22.094 38.531 1 83.94 328 ARG A N 1
ATOM 2572 C CA . ARG A 1 328 ? 21.812 -23.203 39.406 1 83.94 328 ARG A CA 1
ATOM 2573 C C . ARG A 1 328 ? 20.344 -23.609 39.219 1 83.94 328 ARG A C 1
ATOM 2575 O O . ARG A 1 328 ? 19.562 -22.859 38.625 1 83.94 328 ARG A O 1
ATOM 2582 N N . LYS A 1 329 ? 19.891 -24.703 39.531 1 85.5 329 LYS A N 1
ATOM 2583 C CA . LYS A 1 329 ? 18.516 -25.203 39.438 1 85.5 329 LYS A CA 1
ATOM 2584 C C . LYS A 1 329 ? 17.562 -24.328 40.25 1 85.5 329 LYS A C 1
ATOM 2586 O O . LYS A 1 329 ? 16.406 -24.156 39.875 1 85.5 329 LYS A O 1
ATOM 2591 N N . GLN A 1 330 ? 18.094 -23.797 41.312 1 87.31 330 GLN A N 1
ATOM 2592 C CA . GLN A 1 330 ? 17.281 -22.938 42.156 1 87.31 330 GLN A CA 1
ATOM 2593 C C . GLN A 1 330 ? 16.906 -21.641 41.438 1 87.31 330 GLN A C 1
ATOM 2595 O O . GLN A 1 330 ? 15.898 -21 41.781 1 87.31 330 GLN A O 1
ATOM 2600 N N . ASP A 1 331 ? 17.688 -21.266 40.438 1 89.38 331 ASP A N 1
ATOM 2601 C CA . ASP A 1 331 ? 17.438 -20.031 39.719 1 89.38 331 ASP A CA 1
ATOM 2602 C C . ASP A 1 331 ? 16.172 -20.125 38.875 1 89.38 331 ASP A C 1
ATOM 2604 O O . ASP A 1 331 ? 15.5 -19.125 38.625 1 89.38 331 ASP A O 1
ATOM 2608 N N . TYR A 1 332 ? 15.727 -21.344 38.469 1 90 332 TYR A N 1
ATOM 2609 C CA . TYR A 1 332 ? 14.484 -21.531 37.75 1 90 332 TYR A CA 1
ATOM 2610 C C . TYR A 1 332 ? 13.273 -21.234 38.625 1 90 332 TYR A C 1
ATOM 2612 O O . TYR A 1 332 ? 12.32 -20.578 38.188 1 90 332 TYR A O 1
ATOM 2620 N N . ILE A 1 333 ? 13.375 -21.672 39.812 1 91.75 333 ILE A N 1
ATOM 2621 C CA . ILE A 1 333 ? 12.289 -21.438 40.75 1 91.75 333 ILE A CA 1
ATOM 2622 C C . ILE A 1 333 ? 12.242 -19.953 41.125 1 91.75 333 ILE A C 1
ATOM 2624 O O . ILE A 1 333 ? 11.164 -19.359 41.25 1 91.75 333 ILE A O 1
ATOM 2628 N N . ASN A 1 334 ? 13.438 -19.438 41.344 1 92.06 334 ASN A N 1
ATOM 2629 C CA . ASN A 1 334 ? 13.508 -18.016 41.656 1 92.06 334 ASN A CA 1
ATOM 2630 C C . ASN A 1 334 ? 12.93 -17.156 40.562 1 92.06 334 ASN A C 1
ATOM 2632 O O . ASN A 1 334 ? 12.336 -16.109 40.812 1 92.06 334 ASN A O 1
ATOM 2636 N N . THR A 1 335 ? 13.094 -17.594 39.344 1 93.31 335 THR A N 1
ATOM 2637 C CA . THR A 1 335 ? 12.578 -16.812 38.219 1 93.31 335 THR A CA 1
ATOM 2638 C C . THR A 1 335 ? 11.055 -16.828 38.188 1 93.31 335 THR A C 1
ATOM 2640 O O . THR A 1 335 ? 10.422 -15.828 37.844 1 93.31 335 THR A O 1
ATOM 2643 N N . ILE A 1 336 ? 10.422 -17.906 38.5 1 94.38 336 ILE A N 1
ATOM 2644 C CA . ILE A 1 336 ? 8.969 -18 38.562 1 94.38 336 ILE A CA 1
ATOM 2645 C C . ILE A 1 336 ? 8.438 -17.109 39.688 1 94.38 336 ILE A C 1
ATOM 2647 O O . ILE A 1 336 ? 7.426 -16.422 39.5 1 94.38 336 ILE A O 1
ATOM 2651 N N . LEU A 1 337 ? 9.18 -17.125 40.781 1 93.88 337 LEU A N 1
ATOM 2652 C CA . LEU A 1 337 ? 8.789 -16.266 41.906 1 93.88 337 LEU A CA 1
ATOM 2653 C C . LEU A 1 337 ? 8.961 -14.797 41.531 1 93.88 337 LEU A C 1
ATOM 2655 O O . LEU A 1 337 ? 8.148 -13.961 41.938 1 93.88 337 LEU A O 1
ATOM 2659 N N . LEU A 1 338 ? 10.031 -14.594 40.875 1 94.12 338 LEU A N 1
ATOM 2660 C CA . LEU A 1 338 ? 10.289 -13.227 40.406 1 94.12 338 LEU A CA 1
ATOM 2661 C C . LEU A 1 338 ? 9.195 -12.742 39.469 1 94.12 338 LEU A C 1
ATOM 2663 O O . LEU A 1 338 ? 8.836 -11.57 39.5 1 94.12 338 LEU A O 1
ATOM 2667 N N . TYR A 1 339 ? 8.68 -13.641 38.625 1 94.56 339 TYR A N 1
ATOM 2668 C CA . TYR A 1 339 ? 7.594 -13.312 37.719 1 94.56 339 TYR A CA 1
ATOM 2669 C C . TYR A 1 339 ? 6.367 -12.828 38.5 1 94.56 339 TYR A C 1
ATOM 2671 O O . TYR A 1 339 ? 5.797 -11.781 38.156 1 94.56 339 TYR A O 1
ATOM 2679 N N . PHE A 1 340 ? 6.012 -13.516 39.531 1 94.44 340 PHE A N 1
ATOM 2680 C CA . PHE A 1 340 ? 4.855 -13.133 40.312 1 94.44 340 PHE A CA 1
ATOM 2681 C C . PHE A 1 340 ? 5.129 -11.844 41.094 1 94.44 340 PHE A C 1
ATOM 2683 O O . PHE A 1 340 ? 4.238 -11.008 41.25 1 94.44 340 PHE A O 1
ATOM 2690 N N . TYR A 1 341 ? 6.312 -11.727 41.469 1 94.19 341 TYR A N 1
ATOM 2691 C CA . TYR A 1 341 ? 6.68 -10.531 42.219 1 94.19 341 TYR A CA 1
ATOM 2692 C C . TYR A 1 341 ? 6.652 -9.297 41.312 1 94.19 341 TYR A C 1
ATOM 2694 O O . TYR A 1 341 ? 6.289 -8.203 41.781 1 94.19 341 TYR A O 1
ATOM 2702 N N . ILE A 1 342 ? 7.082 -9.422 40.125 1 94.5 342 ILE A N 1
ATOM 2703 C CA . ILE A 1 342 ? 7.078 -8.312 39.188 1 94.5 342 ILE A CA 1
ATOM 2704 C C . ILE A 1 342 ? 5.641 -7.863 38.906 1 94.5 342 ILE A C 1
ATOM 2706 O O . ILE A 1 342 ? 5.355 -6.664 38.844 1 94.5 342 ILE A O 1
ATOM 2710 N N . LEU A 1 343 ? 4.73 -8.82 38.75 1 93.75 343 LEU A N 1
ATOM 2711 C CA . LEU A 1 343 ? 3.324 -8.484 38.562 1 93.75 343 LEU A CA 1
ATOM 2712 C C . LEU A 1 343 ? 2.754 -7.777 39.781 1 93.75 343 LEU A C 1
ATOM 2714 O O . LEU A 1 343 ? 1.995 -6.812 39.656 1 93.75 343 LEU A O 1
ATOM 2718 N N . LEU A 1 344 ? 3.209 -8.25 40.906 1 94.12 344 LEU A N 1
ATOM 2719 C CA . LEU A 1 344 ? 2.736 -7.66 42.156 1 94.12 344 LEU A CA 1
ATOM 2720 C C . LEU A 1 344 ? 3.307 -6.258 42.344 1 94.12 344 LEU A C 1
ATOM 2722 O O . LEU A 1 344 ? 2.611 -5.363 42.812 1 94.12 344 LEU A O 1
ATOM 2726 N N . SER A 1 345 ? 4.543 -6.113 42.031 1 94.56 345 SER A N 1
ATOM 2727 C CA . SER A 1 345 ? 5.184 -4.809 42.156 1 94.56 345 SER A CA 1
ATOM 2728 C C . SER A 1 345 ? 4.5 -3.768 41.281 1 94.56 345 SER A C 1
ATOM 2730 O O . SER A 1 345 ? 4.328 -2.617 41.688 1 94.56 345 SER A O 1
ATOM 2732 N N . LYS A 1 346 ? 4.168 -4.129 40.062 1 93.31 346 LYS A N 1
ATOM 2733 C CA . LYS A 1 346 ? 3.463 -3.205 39.156 1 93.31 346 LYS A CA 1
ATOM 2734 C C . LYS A 1 346 ? 2.072 -2.881 39.719 1 93.31 346 LYS A C 1
ATOM 2736 O O . LYS A 1 346 ? 1.624 -1.735 39.625 1 93.31 346 LYS A O 1
ATOM 2741 N N . PHE A 1 347 ? 1.462 -3.881 40.281 1 94.19 347 PHE A N 1
ATOM 2742 C CA . PHE A 1 347 ? 0.133 -3.684 40.844 1 94.19 347 PHE A CA 1
ATOM 2743 C C . PHE A 1 347 ? 0.189 -2.729 42.031 1 94.19 347 PHE A C 1
ATOM 2745 O O . PHE A 1 347 ? -0.642 -1.824 42.156 1 94.19 347 PHE A O 1
ATOM 2752 N N . ILE A 1 348 ? 1.15 -2.908 42.844 1 95 348 ILE A N 1
ATOM 2753 C CA . ILE A 1 348 ? 1.309 -2.062 44 1 95 348 ILE A CA 1
ATOM 2754 C C . ILE A 1 348 ? 1.627 -0.632 43.594 1 95 348 ILE A C 1
ATOM 2756 O O . ILE A 1 348 ? 1.099 0.326 44.156 1 95 348 ILE A O 1
ATOM 2760 N N . SER A 1 349 ? 2.471 -0.51 42.656 1 95 349 SER A N 1
ATOM 2761 C CA . SER A 1 349 ? 2.842 0.815 42.156 1 95 349 SER A CA 1
ATOM 2762 C C . SER A 1 349 ? 1.634 1.556 41.594 1 95 349 SER A C 1
ATOM 2764 O O . SER A 1 349 ? 1.467 2.754 41.844 1 95 349 SER A O 1
ATOM 2766 N N . VAL A 1 350 ? 0.804 0.857 40.844 1 93.75 350 VAL A N 1
ATOM 2767 C CA . VAL A 1 350 ? -0.372 1.477 40.25 1 93.75 350 VAL A CA 1
ATOM 2768 C C . VAL A 1 350 ? -1.394 1.809 41.312 1 93.75 350 VAL A C 1
ATOM 2770 O O . VAL A 1 350 ? -2.035 2.861 41.281 1 93.75 350 VAL A O 1
ATOM 2773 N N . LEU A 1 351 ? -1.526 0.917 42.375 1 93.5 351 LEU A N 1
ATOM 2774 C CA . LEU A 1 351 ? -2.473 1.126 43.469 1 93.5 351 LEU A CA 1
ATOM 2775 C C . LEU A 1 351 ? -2.076 2.336 44.312 1 93.5 351 LEU A C 1
ATOM 2777 O O . LEU A 1 351 ? -2.936 3.104 44.75 1 93.5 351 LEU A O 1
ATOM 2781 N N . LEU A 1 352 ? -0.823 2.494 44.5 1 94.06 352 LEU A N 1
ATOM 2782 C CA . LEU A 1 352 ? -0.317 3.605 45.312 1 94.06 352 LEU A CA 1
ATOM 2783 C C . LEU A 1 352 ? -0.558 4.938 44.594 1 94.06 352 LEU A C 1
ATOM 2785 O O . LEU A 1 352 ? -0.768 5.961 45.25 1 94.06 352 LEU A O 1
ATOM 2789 N N . LEU A 1 353 ? -0.574 4.953 43.312 1 94.25 353 LEU A N 1
ATOM 2790 C CA . LEU A 1 353 ? -0.682 6.195 42.562 1 94.25 353 LEU A CA 1
ATOM 2791 C C . LEU A 1 353 ? -2.102 6.395 42.031 1 94.25 353 LEU A C 1
ATOM 2793 O O . LEU A 1 353 ? -2.389 7.387 41.375 1 94.25 353 LEU A O 1
ATOM 2797 N N . LEU A 1 354 ? -2.979 5.484 42.312 1 92.88 354 LEU A N 1
ATOM 2798 C CA . LEU A 1 354 ? -4.348 5.527 41.812 1 92.88 354 LEU A CA 1
ATOM 2799 C C . LEU A 1 354 ? -5.039 6.82 42.219 1 92.88 354 LEU A C 1
ATOM 2801 O O . LEU A 1 354 ? -5.723 7.457 41.438 1 92.88 354 LEU A O 1
ATOM 2805 N N . PRO A 1 355 ? -4.84 7.277 43.438 1 90.25 355 PRO A N 1
ATOM 2806 C CA . PRO A 1 355 ? -5.488 8.531 43.844 1 90.25 355 PRO A CA 1
ATOM 2807 C C . PRO A 1 355 ? -4.953 9.734 43.062 1 90.25 355 PRO A C 1
ATOM 2809 O O . PRO A 1 355 ? -5.715 10.641 42.719 1 90.25 355 PRO A O 1
ATOM 2812 N N . THR A 1 356 ? -3.721 9.703 42.75 1 91.38 356 THR A N 1
ATOM 2813 C CA . THR A 1 356 ? -3.121 10.797 42 1 91.38 356 THR A CA 1
ATOM 2814 C C . THR A 1 356 ? -3.6 10.773 40.562 1 91.38 356 THR A C 1
ATOM 2816 O O . THR A 1 356 ? -3.832 11.828 39.938 1 91.38 356 THR A O 1
ATOM 2819 N N . ILE A 1 357 ? -3.791 9.609 40.031 1 91.38 357 ILE A N 1
ATOM 2820 C CA . ILE A 1 357 ? -4.242 9.43 38.656 1 91.38 357 ILE A CA 1
ATOM 2821 C C . ILE A 1 357 ? -5.676 9.93 38.531 1 91.38 357 ILE A C 1
ATOM 2823 O O . ILE A 1 357 ? -6.027 10.555 37.5 1 91.38 357 ILE A O 1
ATOM 2827 N N . ASN A 1 358 ? -6.445 9.664 39.5 1 88.62 358 ASN A N 1
ATOM 2828 C CA . ASN A 1 358 ? -7.859 10.008 39.438 1 88.62 358 ASN A CA 1
ATOM 2829 C C . ASN A 1 358 ? -8.094 11.492 39.688 1 88.62 358 ASN A C 1
ATOM 2831 O O . ASN A 1 358 ? -9.18 12.008 39.406 1 88.62 358 ASN A O 1
ATOM 2835 N N . LEU A 1 359 ? -7.07 12.195 40.031 1 85.06 359 LEU A N 1
ATOM 2836 C CA . LEU A 1 359 ? -7.176 13.641 40.188 1 85.06 359 LEU A CA 1
ATOM 2837 C C . LEU A 1 359 ? -7.121 14.367 38.875 1 85.06 359 LEU A C 1
ATOM 2839 O O . LEU A 1 359 ? -7.688 15.453 38.719 1 85.06 359 LEU A O 1
ATOM 2843 N N . TYR A 1 360 ? -6.309 13.797 37.906 1 78 360 TYR A N 1
ATOM 2844 C CA . TYR A 1 360 ? -6.031 14.484 36.656 1 78 360 TYR A CA 1
ATOM 2845 C C . TYR A 1 360 ? -6.828 13.867 35.5 1 78 360 TYR A C 1
ATOM 2847 O O . TYR A 1 360 ? -6.566 14.148 34.344 1 78 360 TYR A O 1
ATOM 2855 N N . GLY A 1 361 ? -8.023 13.656 35.5 1 70.5 361 GLY A N 1
ATOM 2856 C CA . GLY A 1 361 ? -8.719 13.148 34.344 1 70.5 361 GLY A CA 1
ATOM 2857 C C . GLY A 1 361 ? -9.914 12.273 34.688 1 70.5 361 GLY A C 1
ATOM 2858 O O . GLY A 1 361 ? -10.523 12.445 35.75 1 70.5 361 GLY A O 1
ATOM 2859 N N . GLN A 1 362 ? -10.117 11.328 33.719 1 72.56 362 GLN A N 1
ATOM 2860 C CA . GLN A 1 362 ? -11.266 10.445 33.875 1 72.56 362 GLN A CA 1
ATOM 2861 C C . GLN A 1 362 ? -10.953 9.344 34.906 1 72.56 362 GLN A C 1
ATOM 2863 O O . GLN A 1 362 ? -9.82 8.867 34.969 1 72.56 362 GLN A O 1
ATOM 2868 N N . GLN A 1 363 ? -11.836 9.07 35.688 1 79.25 363 GLN A N 1
ATOM 2869 C CA . GLN A 1 363 ? -11.664 8.102 36.75 1 79.25 363 GLN A CA 1
ATOM 2870 C C . GLN A 1 363 ? -11.367 6.707 36.188 1 79.25 363 GLN A C 1
ATOM 2872 O O . GLN A 1 363 ? -12.047 6.242 35.281 1 79.25 363 GLN A O 1
ATOM 2877 N N . VAL A 1 364 ? -10.297 6.168 36.688 1 82.94 364 VAL A N 1
ATOM 2878 C CA . VAL A 1 364 ? -9.906 4.805 36.344 1 82.94 364 VAL A CA 1
ATOM 2879 C C . VAL A 1 364 ? -10.445 3.84 37.406 1 82.94 364 VAL A C 1
ATOM 2881 O O . VAL A 1 364 ? -10.117 3.955 38.594 1 82.94 364 VAL A O 1
ATOM 2884 N N . LYS A 1 365 ? -11.258 2.881 37.031 1 83 365 LYS A N 1
ATOM 2885 C CA . LYS A 1 365 ? -11.852 1.883 37.906 1 83 365 LYS A CA 1
ATOM 2886 C C . LYS A 1 365 ? -10.82 0.842 38.344 1 83 365 LYS A C 1
ATOM 2888 O O . LYS A 1 365 ? -9.75 0.733 37.719 1 83 365 LYS A O 1
ATOM 2893 N N . MET A 1 366 ? -11.109 0.205 39.375 1 84.75 366 MET A N 1
ATOM 2894 C CA . MET A 1 366 ? -10.219 -0.816 39.906 1 84.75 366 MET A CA 1
ATOM 2895 C C . MET A 1 366 ? -10.016 -1.953 38.938 1 84.75 366 MET A C 1
ATOM 2897 O O . MET A 1 366 ? -8.93 -2.525 38.844 1 84.75 366 MET A O 1
ATOM 2901 N N . SER A 1 367 ? -10.992 -2.256 38.156 1 84.62 367 SER A N 1
ATOM 2902 C CA . SER A 1 367 ? -10.867 -3.305 37.156 1 84.62 367 SER A CA 1
ATOM 2903 C C . SER A 1 367 ? -9.906 -2.893 36.031 1 84.62 367 SER A C 1
ATOM 2905 O O . SER A 1 367 ? -9.148 -3.723 35.531 1 84.62 367 SER A O 1
ATOM 2907 N N . GLU A 1 368 ? -9.961 -1.633 35.812 1 87.31 368 GLU A N 1
ATOM 2908 C CA . GLU A 1 368 ? -9.047 -1.118 34.781 1 87.31 368 GLU A CA 1
ATOM 2909 C C . GLU A 1 368 ? -7.617 -1.062 35.312 1 87.31 368 GLU A C 1
ATOM 2911 O O . GLU A 1 368 ? -6.668 -1.307 34.562 1 87.31 368 GLU A O 1
ATOM 2916 N N . ALA A 1 369 ? -7.531 -0.73 36.562 1 89.75 369 ALA A N 1
ATOM 2917 C CA . ALA A 1 369 ? -6.207 -0.671 37.188 1 89.75 369 ALA A CA 1
ATOM 2918 C C . ALA A 1 369 ? -5.559 -2.051 37.219 1 89.75 369 ALA A C 1
ATOM 2920 O O . ALA A 1 369 ? -4.355 -2.186 37 1 89.75 369 ALA A O 1
ATOM 2921 N N . ILE A 1 370 ? -6.309 -3.045 37.5 1 89.62 370 ILE A N 1
ATOM 2922 C CA . ILE A 1 370 ? -5.805 -4.414 37.5 1 89.62 370 ILE A CA 1
ATOM 2923 C C . ILE A 1 370 ? -5.41 -4.844 36.094 1 89.62 370 ILE A C 1
ATOM 2925 O O . ILE A 1 370 ? -4.355 -5.457 35.906 1 89.62 370 ILE A O 1
ATOM 2929 N N . LEU A 1 371 ? -6.262 -4.504 35.25 1 88.69 371 LEU A N 1
ATOM 2930 C CA . LEU A 1 371 ? -5.965 -4.848 33.844 1 88.69 371 LEU A CA 1
ATOM 2931 C C . LEU A 1 371 ? -4.711 -4.125 33.375 1 88.69 371 LEU A C 1
ATOM 2933 O O . LEU A 1 371 ? -3.91 -4.691 32.625 1 88.69 371 LEU A O 1
ATOM 2937 N N . PHE A 1 372 ? -4.613 -2.975 33.844 1 90.44 372 PHE A N 1
ATOM 2938 C CA . PHE A 1 372 ? -3.445 -2.188 33.469 1 90.44 372 PHE A CA 1
ATOM 2939 C C . PHE A 1 372 ? -2.168 -2.828 34 1 90.44 372 PHE A C 1
ATOM 2941 O O . PHE A 1 372 ? -1.164 -2.902 33.281 1 90.44 372 PHE A O 1
ATOM 2948 N N . SER A 1 373 ? -2.16 -3.219 35.156 1 90.5 373 SER A N 1
ATOM 2949 C CA . SER A 1 373 ? -0.999 -3.842 35.781 1 90.5 373 SER A CA 1
ATOM 2950 C C . SER A 1 373 ? -0.71 -5.211 35.188 1 90.5 373 SER A C 1
ATOM 2952 O O . SER A 1 373 ? 0.449 -5.613 35.062 1 90.5 373 SER A O 1
ATOM 2954 N N . TYR A 1 374 ? -1.74 -5.812 34.688 1 89 374 TYR A N 1
ATOM 2955 C CA . TYR A 1 374 ? -1.605 -7.16 34.125 1 89 374 TYR A CA 1
ATOM 2956 C C . TYR A 1 374 ? -1.2 -7.113 32.656 1 89 374 TYR A C 1
ATOM 2958 O O . TYR A 1 374 ? -0.536 -8.031 32.156 1 89 374 TYR A O 1
ATOM 2966 N N . SER A 1 375 ? -1.538 -6.078 31.984 1 84.88 375 SER A N 1
ATOM 2967 C CA . SER A 1 375 ? -1.34 -5.996 30.547 1 84.88 375 SER A CA 1
ATOM 2968 C C . SER A 1 375 ? 0.097 -5.613 30.203 1 84.88 375 SER A C 1
ATOM 2970 O O . SER A 1 375 ? 0.485 -5.617 29.031 1 84.88 375 SER A O 1
ATOM 2972 N N . GLY A 1 376 ? 0.939 -5.43 31.109 1 82.69 376 GLY A N 1
ATOM 2973 C CA . GLY A 1 376 ? 2.312 -5.031 30.844 1 82.69 376 GLY A CA 1
ATOM 2974 C C . GLY A 1 376 ? 3.186 -6.18 30.375 1 82.69 376 GLY A C 1
ATOM 2975 O O . GLY A 1 376 ? 4.07 -6.637 31.094 1 82.69 376 GLY A O 1
ATOM 2976 N N . THR A 1 377 ? 2.994 -6.617 29.094 1 85.62 377 THR A N 1
ATOM 2977 C CA . THR A 1 377 ? 3.838 -7.676 28.547 1 85.62 377 THR A CA 1
ATOM 2978 C C . THR A 1 377 ? 5.195 -7.121 28.125 1 85.62 377 THR A C 1
ATOM 2980 O O . THR A 1 377 ? 5.301 -5.961 27.719 1 85.62 377 THR A O 1
ATOM 2983 N N . ARG A 1 378 ? 6.125 -7.902 28.328 1 87.69 378 ARG A N 1
ATOM 2984 C CA . ARG A 1 378 ? 7.484 -7.527 27.953 1 87.69 378 ARG A CA 1
ATOM 2985 C C . ARG A 1 378 ? 7.789 -7.938 26.516 1 87.69 378 ARG A C 1
ATOM 2987 O O . ARG A 1 378 ? 7.137 -8.828 25.969 1 87.69 378 ARG A O 1
ATOM 2994 N N . GLY A 1 379 ? 8.703 -7.18 25.875 1 85.75 379 GLY A N 1
ATOM 2995 C CA . GLY A 1 379 ? 8.828 -7.445 24.438 1 85.75 379 GLY A CA 1
ATOM 2996 C C . GLY A 1 379 ? 10.211 -7.137 23.906 1 85.75 379 GLY A C 1
ATOM 2997 O O . GLY A 1 379 ? 11.219 -7.367 24.578 1 85.75 379 GLY A O 1
ATOM 2998 N N . ALA A 1 380 ? 10.227 -6.703 22.641 1 85.75 380 ALA A N 1
ATOM 2999 C CA . ALA A 1 380 ? 11.438 -6.57 21.828 1 85.75 380 ALA A CA 1
ATOM 3000 C C . ALA A 1 380 ? 12.352 -5.477 22.375 1 85.75 380 ALA A C 1
ATOM 3002 O O . ALA A 1 380 ? 13.562 -5.656 22.453 1 85.75 380 ALA A O 1
ATOM 3003 N N . VAL A 1 381 ? 11.828 -4.348 22.781 1 85.62 381 VAL A N 1
ATOM 3004 C CA . VAL A 1 381 ? 12.641 -3.23 23.25 1 85.62 381 VAL A CA 1
ATOM 3005 C C . VAL A 1 381 ? 13.359 -3.623 24.547 1 85.62 381 VAL A C 1
ATOM 3007 O O . VAL A 1 381 ? 14.531 -3.293 24.734 1 85.62 381 VAL A O 1
ATOM 3010 N N . GLN A 1 382 ? 12.734 -4.336 25.375 1 88.75 382 GLN A N 1
ATOM 3011 C CA . GLN A 1 382 ? 13.336 -4.809 26.609 1 88.75 382 GLN A CA 1
ATOM 3012 C C . GLN A 1 382 ? 14.5 -5.754 26.344 1 88.75 382 GLN A C 1
ATOM 3014 O O . GLN A 1 382 ? 15.531 -5.688 27.016 1 88.75 382 GLN A O 1
ATOM 3019 N N . LEU A 1 383 ? 14.258 -6.59 25.422 1 88.88 383 LEU A N 1
ATOM 3020 C CA . LEU A 1 383 ? 15.297 -7.547 25.078 1 88.88 383 LEU A CA 1
ATOM 3021 C C . LEU A 1 383 ? 16.516 -6.832 24.484 1 88.88 383 LEU A C 1
ATOM 3023 O O . LEU A 1 383 ? 17.656 -7.234 24.719 1 88.88 383 LEU A O 1
ATOM 3027 N N . MET A 1 384 ? 16.281 -5.828 23.734 1 88.31 384 MET A N 1
ATOM 3028 C CA . MET A 1 384 ? 17.391 -5.059 23.172 1 88.31 384 MET A CA 1
ATOM 3029 C C . MET A 1 384 ? 18.156 -4.316 24.25 1 88.31 384 MET A C 1
ATOM 3031 O O . MET A 1 384 ? 19.391 -4.234 24.203 1 88.31 384 MET A O 1
ATOM 3035 N N . LEU A 1 385 ? 17.438 -3.789 25.219 1 87.88 385 LEU A N 1
ATOM 3036 C CA . LEU A 1 385 ? 18.094 -3.123 26.328 1 87.88 385 LEU A CA 1
ATOM 3037 C C . LEU A 1 385 ? 18.906 -4.117 27.156 1 87.88 385 LEU A C 1
ATOM 3039 O O . LEU A 1 385 ? 20.016 -3.803 27.609 1 87.88 385 LEU A O 1
ATOM 3043 N N . ALA A 1 386 ? 18.328 -5.305 27.281 1 89 386 ALA A N 1
ATOM 3044 C CA . ALA A 1 386 ? 19.016 -6.352 28.031 1 89 386 ALA A CA 1
ATOM 3045 C C . ALA A 1 386 ? 20.312 -6.746 27.344 1 89 386 ALA A C 1
ATOM 3047 O O . ALA A 1 386 ? 21.344 -6.953 28 1 89 386 ALA A O 1
ATOM 3048 N N . LEU A 1 387 ? 20.281 -6.797 26.047 1 86.19 387 LEU A N 1
ATOM 3049 C CA . LEU A 1 387 ? 21.469 -7.168 25.297 1 86.19 387 LEU A CA 1
ATOM 3050 C C . LEU A 1 387 ? 22.531 -6.074 25.375 1 86.19 387 LEU A C 1
ATOM 3052 O O . LEU A 1 387 ? 23.734 -6.359 25.375 1 86.19 387 LEU A O 1
ATOM 3056 N N . LEU A 1 388 ? 22.062 -4.863 25.453 1 85.56 388 LEU A N 1
ATOM 3057 C CA . LEU A 1 388 ? 22.984 -3.74 25.594 1 85.56 388 LEU A CA 1
ATOM 3058 C C . LEU A 1 388 ? 23.75 -3.82 26.906 1 85.56 388 LEU A C 1
ATOM 3060 O O . LEU A 1 388 ? 24.953 -3.508 26.953 1 85.56 388 LEU A O 1
ATOM 3064 N N . VAL A 1 389 ? 23.109 -4.262 27.938 1 86.56 389 VAL A N 1
ATOM 3065 C CA . VAL A 1 389 ? 23.703 -4.34 29.266 1 86.56 389 VAL A CA 1
ATOM 3066 C C . VAL A 1 389 ? 24.641 -5.547 29.344 1 86.56 389 VAL A C 1
ATOM 3068 O O . VAL A 1 389 ? 25.75 -5.449 29.891 1 86.56 389 VAL A O 1
ATOM 3071 N N . VAL A 1 390 ? 24.219 -6.652 28.781 1 85.19 390 VAL A N 1
ATOM 3072 C CA . VAL A 1 390 ? 24.953 -7.914 28.891 1 85.19 390 VAL A CA 1
ATOM 3073 C C . VAL A 1 390 ? 26.266 -7.82 28.109 1 85.19 390 VAL A C 1
ATOM 3075 O O . VAL A 1 390 ? 27.266 -8.406 28.516 1 85.19 390 VAL A O 1
ATOM 3078 N N . LYS A 1 391 ? 26.266 -7.098 27.062 1 80.44 391 LYS A N 1
ATOM 3079 C CA . LYS A 1 391 ? 27.438 -7.062 26.188 1 80.44 391 LYS A CA 1
ATOM 3080 C C . LYS A 1 391 ? 28.391 -5.957 26.609 1 80.44 391 LYS A C 1
ATOM 3082 O O . LYS A 1 391 ? 29.422 -5.746 25.969 1 80.44 391 LYS A O 1
ATOM 3087 N N . GLU A 1 392 ? 28.047 -5.309 27.719 1 79.94 392 GLU A N 1
ATOM 3088 C CA . GLU A 1 392 ? 28.984 -4.344 28.281 1 79.94 392 GLU A CA 1
ATOM 3089 C C . GLU A 1 392 ? 30.203 -5.047 28.875 1 79.94 392 GLU A C 1
ATOM 3091 O O . GLU A 1 392 ? 30.078 -5.91 29.75 1 79.94 392 GLU A O 1
ATOM 3096 N N . PRO A 1 393 ? 31.422 -4.727 28.406 1 78 393 PRO A N 1
ATOM 3097 C CA . PRO A 1 393 ? 32.625 -5.449 28.797 1 78 393 PRO A CA 1
ATOM 3098 C C . PRO A 1 393 ? 33 -5.227 30.266 1 78 393 PRO A C 1
ATOM 3100 O O . PRO A 1 393 ? 33.688 -6.051 30.859 1 78 393 PRO A O 1
ATOM 3103 N N . SER A 1 394 ? 32.5 -4.227 30.875 1 79.31 394 SER A N 1
ATOM 3104 C CA . SER A 1 394 ? 32.938 -3.879 32.219 1 79.31 394 SER A CA 1
ATOM 3105 C C . SER A 1 394 ? 32.25 -4.773 33.281 1 79.31 394 SER A C 1
ATOM 3107 O O . SER A 1 394 ? 32.688 -4.82 34.438 1 79.31 394 SER A O 1
ATOM 3109 N N . PHE A 1 395 ? 31.375 -5.652 32.875 1 84.56 395 PHE A N 1
ATOM 3110 C CA . PHE A 1 395 ? 30.609 -6.422 33.844 1 84.56 395 PHE A CA 1
ATOM 3111 C C . PHE A 1 395 ? 31.062 -7.875 33.875 1 84.56 395 PHE A C 1
ATOM 3113 O O . PHE A 1 395 ? 31.594 -8.383 32.875 1 84.56 395 PHE A O 1
ATOM 3120 N N . SER A 1 396 ? 30.875 -8.477 35 1 84.19 396 SER A N 1
ATOM 3121 C CA . SER A 1 396 ? 31.297 -9.867 35.188 1 84.19 396 SER A CA 1
ATOM 3122 C C . SER A 1 396 ? 30.391 -10.82 34.406 1 84.19 396 SER A C 1
ATOM 3124 O O . SER A 1 396 ? 29.203 -10.547 34.219 1 84.19 396 SER A O 1
ATOM 3126 N N . ASP A 1 397 ? 30.922 -11.938 33.969 1 82.44 397 ASP A N 1
ATOM 3127 C CA . ASP A 1 397 ? 30.188 -12.945 33.188 1 82.44 397 ASP A CA 1
ATOM 3128 C C . ASP A 1 397 ? 29.109 -13.617 34.031 1 82.44 397 ASP A C 1
ATOM 3130 O O . ASP A 1 397 ? 28.062 -14.016 33.531 1 82.44 397 ASP A O 1
ATOM 3134 N N . GLN A 1 398 ? 29.406 -13.664 35.344 1 84.94 398 GLN A N 1
ATOM 3135 C CA . GLN A 1 398 ? 28.453 -14.289 36.219 1 84.94 398 GLN A CA 1
ATOM 3136 C C . GLN A 1 398 ? 27.156 -13.492 36.312 1 84.94 398 GLN A C 1
ATOM 3138 O O . GLN A 1 398 ? 26.062 -14.047 36.156 1 84.94 398 GLN A O 1
ATOM 3143 N N . TRP A 1 399 ? 27.281 -12.266 36.5 1 86.25 399 TRP A N 1
ATOM 3144 C CA . TRP A 1 399 ? 26.109 -11.398 36.562 1 86.25 399 TRP A CA 1
ATOM 3145 C C . TRP A 1 399 ? 25.422 -11.312 35.219 1 86.25 399 TRP A C 1
ATOM 3147 O O . TRP A 1 399 ? 24.188 -11.32 35.125 1 86.25 399 TRP A O 1
ATOM 3157 N N . SER A 1 400 ? 26.203 -11.234 34.125 1 87.5 400 SER A N 1
ATOM 3158 C CA . SER A 1 400 ? 25.641 -11.109 32.812 1 87.5 400 SER A CA 1
ATOM 3159 C C . SER A 1 400 ? 24.797 -12.328 32.438 1 87.5 400 SER A C 1
ATOM 3161 O O . SER A 1 400 ? 23.75 -12.195 31.781 1 87.5 400 SER A O 1
ATOM 3163 N N . ASP A 1 401 ? 25.203 -13.469 32.844 1 87.75 401 ASP A N 1
ATOM 3164 C CA . ASP A 1 401 ? 24.5 -14.703 32.5 1 87.75 401 ASP A CA 1
ATOM 3165 C C . ASP A 1 401 ? 23.188 -14.82 33.281 1 87.75 401 ASP A C 1
ATOM 3167 O O . ASP A 1 401 ? 22.156 -15.203 32.719 1 87.75 401 ASP A O 1
ATOM 3171 N N . ILE A 1 402 ? 23.266 -14.531 34.562 1 89.5 402 ILE A N 1
ATOM 3172 C CA . ILE A 1 402 ? 22.062 -14.641 35.375 1 89.5 402 ILE A CA 1
ATOM 3173 C C . ILE A 1 402 ? 21.062 -13.562 34.969 1 89.5 402 ILE A C 1
ATOM 3175 O O . ILE A 1 402 ? 19.859 -13.789 35 1 89.5 402 ILE A O 1
ATOM 3179 N N . PHE A 1 403 ? 21.562 -12.391 34.688 1 91.31 403 PHE A N 1
ATOM 3180 C CA . PHE A 1 403 ? 20.734 -11.289 34.219 1 91.31 403 PHE A CA 1
ATOM 3181 C C . PHE A 1 403 ? 19.984 -11.672 32.969 1 91.31 403 PHE A C 1
ATOM 3183 O O . PHE A 1 403 ? 18.781 -11.453 32.844 1 91.31 403 PHE A O 1
ATOM 3190 N N . LEU A 1 404 ? 20.703 -12.258 32 1 89.44 404 LEU A N 1
ATOM 3191 C CA . LEU A 1 404 ? 20.109 -12.656 30.734 1 89.44 404 LEU A CA 1
ATOM 3192 C C . LEU A 1 404 ? 19.109 -13.789 30.922 1 89.44 404 LEU A C 1
ATOM 3194 O O . LEU A 1 404 ? 18.078 -13.836 30.266 1 89.44 404 LEU A O 1
ATOM 3198 N N . PHE A 1 405 ? 19.469 -14.656 31.812 1 90.06 405 PHE A N 1
ATOM 3199 C CA . PHE A 1 405 ? 18.594 -15.789 32.125 1 90.06 405 PHE A CA 1
ATOM 3200 C C . PHE A 1 405 ? 17.266 -15.32 32.688 1 90.06 405 PHE A C 1
ATOM 3202 O O . PHE A 1 405 ? 16.203 -15.703 32.188 1 90.06 405 PHE A O 1
ATOM 3209 N N . HIS A 1 406 ? 17.312 -14.461 33.688 1 92.25 406 HIS A N 1
ATOM 3210 C CA . HIS A 1 406 ? 16.094 -13.961 34.312 1 92.25 406 HIS A CA 1
ATOM 3211 C C . HIS A 1 406 ? 15.266 -13.148 33.312 1 92.25 406 HIS A C 1
ATOM 3213 O O . HIS A 1 406 ? 14.047 -13.297 33.25 1 92.25 406 HIS A O 1
ATOM 3219 N N . THR A 1 407 ? 15.891 -12.305 32.531 1 91.62 407 THR A N 1
ATOM 3220 C CA . THR A 1 407 ? 15.188 -11.445 31.594 1 91.62 407 THR A CA 1
ATOM 3221 C C . THR A 1 407 ? 14.508 -12.281 30.516 1 91.62 407 THR A C 1
ATOM 3223 O O . THR A 1 407 ? 13.359 -12.023 30.156 1 91.62 407 THR A O 1
ATOM 3226 N N . THR A 1 408 ? 15.195 -13.273 29.984 1 90 408 THR A N 1
ATOM 3227 C CA . THR A 1 408 ? 14.664 -14.125 28.922 1 90 408 THR A CA 1
ATOM 3228 C C . THR A 1 408 ? 13.438 -14.898 29.406 1 90 408 THR A C 1
ATOM 3230 O O . THR A 1 408 ? 12.406 -14.922 28.719 1 90 408 THR A O 1
ATOM 3233 N N . PHE A 1 409 ? 13.531 -15.43 30.547 1 91.12 409 PHE A N 1
ATOM 3234 C CA . PHE A 1 409 ? 12.43 -16.25 31.047 1 91.12 409 PHE A CA 1
ATOM 3235 C C . PHE A 1 409 ? 11.242 -15.375 31.422 1 91.12 409 PHE A C 1
ATOM 3237 O O . PHE A 1 409 ? 10.086 -15.797 31.266 1 91.12 409 PHE A O 1
ATOM 3244 N N . ILE A 1 410 ? 11.516 -14.227 31.938 1 92.88 410 ILE A N 1
ATOM 3245 C CA . ILE A 1 410 ? 10.422 -13.328 32.281 1 92.88 410 ILE A CA 1
ATOM 3246 C C . ILE A 1 410 ? 9.688 -12.891 31.016 1 92.88 410 ILE A C 1
ATOM 3248 O O . ILE A 1 410 ? 8.461 -12.789 31 1 92.88 410 ILE A O 1
ATOM 3252 N N . VAL A 1 411 ? 10.414 -12.625 29.969 1 91.94 411 VAL A N 1
ATOM 3253 C CA . VAL A 1 411 ? 9.812 -12.227 28.703 1 91.94 411 VAL A CA 1
ATOM 3254 C C . VAL A 1 411 ? 8.945 -13.367 28.156 1 91.94 411 VAL A C 1
ATOM 3256 O O . VAL A 1 411 ? 7.82 -13.141 27.719 1 91.94 411 VAL A O 1
ATOM 3259 N N . ILE A 1 412 ? 9.383 -14.594 28.297 1 91.19 412 ILE A N 1
ATOM 3260 C CA . ILE A 1 412 ? 8.648 -15.75 27.812 1 91.19 412 ILE A CA 1
ATOM 3261 C C . ILE A 1 412 ? 7.371 -15.945 28.625 1 91.19 412 ILE A C 1
ATOM 3263 O O . ILE A 1 412 ? 6.297 -16.172 28.062 1 91.19 412 ILE A O 1
ATOM 3267 N N . LEU A 1 413 ? 7.523 -15.82 29.906 1 92.44 413 LEU A N 1
ATOM 3268 C CA . LEU A 1 413 ? 6.387 -16.062 30.781 1 92.44 413 LEU A CA 1
ATOM 3269 C C . LEU A 1 413 ? 5.332 -14.969 30.609 1 92.44 413 LEU A C 1
ATOM 3271 O O . LEU A 1 413 ? 4.133 -15.258 30.562 1 92.44 413 LEU A O 1
ATOM 3275 N N . THR A 1 414 ? 5.734 -13.75 30.453 1 91.94 414 THR A N 1
ATOM 3276 C CA . THR A 1 414 ? 4.781 -12.664 30.281 1 91.94 414 THR A CA 1
ATOM 3277 C C . THR A 1 414 ? 4.078 -12.766 28.938 1 91.94 414 THR A C 1
ATOM 3279 O O . THR A 1 414 ? 2.885 -12.477 28.828 1 91.94 414 THR A O 1
ATOM 3282 N N . MET A 1 415 ? 4.777 -13.156 27.953 1 90.25 415 MET A N 1
ATOM 3283 C CA . MET A 1 415 ? 4.184 -13.25 26.625 1 90.25 415 MET A CA 1
ATOM 3284 C C . MET A 1 415 ? 3.252 -14.445 26.516 1 90.25 415 MET A C 1
ATOM 3286 O O . MET A 1 415 ? 2.217 -14.383 25.844 1 90.25 415 MET A O 1
ATOM 3290 N N . LEU A 1 416 ? 3.58 -15.555 27.188 1 89.5 416 LEU A N 1
ATOM 3291 C CA . LEU A 1 416 ? 2.791 -16.766 27.062 1 89.5 416 LEU A CA 1
ATOM 3292 C C . LEU A 1 416 ? 1.578 -16.734 27.984 1 89.5 416 LEU A C 1
ATOM 3294 O O . LEU A 1 416 ? 0.463 -17.047 27.578 1 89.5 416 LEU A O 1
ATOM 3298 N N . ILE A 1 417 ? 1.822 -16.297 29.188 1 91.06 417 ILE A N 1
ATOM 3299 C CA . ILE A 1 417 ? 0.745 -16.344 30.156 1 91.06 417 ILE A CA 1
ATOM 3300 C C . ILE A 1 417 ? -0.113 -15.086 30.047 1 91.06 417 ILE A C 1
ATOM 3302 O O . ILE A 1 417 ? -1.317 -15.172 29.797 1 91.06 417 ILE A O 1
ATOM 3306 N N . ASN A 1 418 ? 0.513 -13.938 30.156 1 90.19 418 ASN A N 1
ATOM 3307 C CA . ASN A 1 418 ? -0.267 -12.703 30.078 1 90.19 418 ASN A CA 1
ATOM 3308 C C . ASN A 1 418 ? -0.826 -12.484 28.688 1 90.19 418 ASN A C 1
ATOM 3310 O O . ASN A 1 418 ? -1.937 -11.977 28.516 1 90.19 418 ASN A O 1
ATOM 3314 N N . GLY A 1 419 ? -0.075 -12.805 27.703 1 85.75 419 GLY A N 1
ATOM 3315 C CA . GLY A 1 419 ? -0.529 -12.617 26.344 1 85.75 419 GLY A CA 1
ATOM 3316 C C . GLY A 1 419 ? -1.754 -13.438 26 1 85.75 419 GLY A C 1
ATOM 3317 O O . GLY A 1 419 ? -2.643 -12.977 25.281 1 85.75 419 GLY A O 1
ATOM 3318 N N . SER A 1 420 ? -1.884 -14.594 26.609 1 85.19 420 SER A N 1
ATOM 3319 C CA . SER A 1 420 ? -3 -15.484 26.297 1 85.19 420 SER A CA 1
ATOM 3320 C C . SER A 1 420 ? -4.188 -15.219 27.219 1 85.19 420 SER A C 1
ATOM 3322 O O . SER A 1 420 ? -5.332 -15.508 26.859 1 85.19 420 SER A O 1
ATOM 3324 N N . THR A 1 421 ? -3.992 -14.539 28.297 1 88.12 421 THR A N 1
ATOM 3325 C CA . THR A 1 421 ? -5.051 -14.414 29.281 1 88.12 421 THR A CA 1
ATOM 3326 C C . THR A 1 421 ? -5.66 -13.016 29.266 1 88.12 421 THR A C 1
ATOM 3328 O O . THR A 1 421 ? -6.727 -12.789 29.828 1 88.12 421 THR A O 1
ATOM 3331 N N . ILE A 1 422 ? -5.07 -12.109 28.672 1 87.56 422 ILE A N 1
ATOM 3332 C CA . ILE A 1 422 ? -5.555 -10.734 28.641 1 87.56 422 ILE A CA 1
ATOM 3333 C C . ILE A 1 422 ? -6.918 -10.672 27.953 1 87.56 422 ILE A C 1
ATOM 3335 O O . ILE A 1 422 ? -7.855 -10.07 28.484 1 87.56 422 ILE A O 1
ATOM 3339 N N . PRO A 1 423 ? -7.047 -11.32 26.766 1 80.94 423 PRO A N 1
ATOM 3340 C CA . PRO A 1 423 ? -8.367 -11.25 26.141 1 80.94 423 PRO A CA 1
ATOM 3341 C C . PRO A 1 423 ? -9.461 -11.898 26.984 1 80.94 423 PRO A C 1
ATOM 3343 O O . PRO A 1 423 ? -10.602 -11.438 26.984 1 80.94 423 PRO A O 1
ATOM 3346 N N . LEU A 1 424 ? -9.141 -12.875 27.797 1 81.25 424 LEU A N 1
ATOM 3347 C CA . LEU A 1 424 ? -10.094 -13.547 28.688 1 81.25 424 LEU A CA 1
ATOM 3348 C C . LEU A 1 424 ? -10.477 -12.641 29.844 1 81.25 424 LEU A C 1
ATOM 3350 O O . LEU A 1 424 ? -11.648 -12.594 30.25 1 81.25 424 LEU A O 1
ATOM 3354 N N . TYR A 1 425 ? -9.492 -11.961 30.281 1 84.94 425 TYR A N 1
ATOM 3355 C CA . TYR A 1 425 ? -9.758 -11.039 31.375 1 84.94 425 TYR A CA 1
ATOM 3356 C C . TYR A 1 425 ? -10.664 -9.898 30.938 1 84.94 425 TYR A C 1
ATOM 3358 O O . TYR A 1 425 ? -11.539 -9.461 31.688 1 84.94 425 TYR A O 1
ATOM 3366 N N . VAL A 1 426 ? -10.414 -9.375 29.812 1 81.88 426 VAL A N 1
ATOM 3367 C CA . VAL A 1 426 ? -11.219 -8.266 29.297 1 81.88 426 VAL A CA 1
ATOM 3368 C C . VAL A 1 426 ? -12.672 -8.719 29.141 1 81.88 426 VAL A C 1
ATOM 3370 O O . VAL A 1 426 ? -13.594 -7.957 29.438 1 81.88 426 VAL A O 1
ATOM 3373 N N . LYS A 1 427 ? -12.883 -9.914 28.766 1 73.62 427 LYS A N 1
ATOM 3374 C CA . LYS A 1 427 ? -14.219 -10.453 28.547 1 73.62 427 LYS A CA 1
ATOM 3375 C C . LYS A 1 427 ? -14.945 -10.656 29.875 1 73.62 427 LYS A C 1
ATOM 3377 O O . LYS A 1 427 ? -16.141 -10.391 29.984 1 73.62 427 LYS A O 1
ATOM 3382 N N . PHE A 1 428 ? -14.164 -11.031 30.891 1 75.62 428 PHE A N 1
ATOM 3383 C CA . PHE A 1 428 ? -14.789 -11.391 32.156 1 75.62 428 PHE A CA 1
ATOM 3384 C C . PHE A 1 428 ? -14.938 -10.164 33.062 1 75.62 428 PHE A C 1
ATOM 3386 O O . PHE A 1 428 ? -15.789 -10.141 33.938 1 75.62 428 PHE A O 1
ATOM 3393 N N . SER A 1 429 ? -14.062 -9.164 32.938 1 73.88 429 SER A N 1
ATOM 3394 C CA . SER A 1 429 ? -14.055 -8.008 33.812 1 73.88 429 SER A CA 1
ATOM 3395 C C . SER A 1 429 ? -15.188 -7.043 33.469 1 73.88 429 SER A C 1
ATOM 3397 O O . SER A 1 429 ? -15.492 -6.133 34.25 1 73.88 429 SER A O 1
ATOM 3399 N N . GLY A 1 430 ? -16.047 -7.293 32.406 1 61.81 430 GLY A N 1
ATOM 3400 C CA . GLY A 1 430 ? -17.188 -6.445 32.062 1 61.81 430 GLY A CA 1
ATOM 3401 C C . GLY A 1 430 ? -16.766 -5.102 31.484 1 61.81 430 GLY A C 1
ATOM 3402 O O . GLY A 1 430 ? -17.547 -4.152 31.484 1 61.81 430 GLY A O 1
ATOM 3403 N N . LEU A 1 431 ? -15.555 -4.766 31.438 1 61.09 431 LEU A N 1
ATOM 3404 C CA . LEU A 1 431 ? -15.086 -3.49 30.906 1 61.09 431 LEU A CA 1
ATOM 3405 C C . LEU A 1 431 ? -15.711 -3.207 29.531 1 61.09 431 LEU A C 1
ATOM 3407 O O . LEU A 1 431 ? -15.773 -2.053 29.109 1 61.09 431 LEU A O 1
ATOM 3411 N N . CYS A 1 432 ? -16.141 -4.148 28.859 1 53.91 432 CYS A N 1
ATOM 3412 C CA . CYS A 1 432 ? -16.828 -3.973 27.594 1 53.91 432 CYS A CA 1
ATOM 3413 C C . CYS A 1 432 ? -18.297 -3.619 27.812 1 53.91 432 CYS A C 1
ATOM 3415 O O . CYS A 1 432 ? -19.172 -4.473 27.656 1 53.91 432 CYS A O 1
ATOM 3417 N N . ALA A 1 433 ? -18.781 -3.107 28.938 1 47.16 433 ALA A N 1
ATOM 3418 C CA . ALA A 1 433 ? -20.156 -2.908 29.375 1 47.16 433 ALA A CA 1
ATOM 3419 C C . ALA A 1 433 ? -20.984 -2.219 28.281 1 47.16 433 ALA A C 1
ATOM 3421 O O . ALA A 1 433 ? -22.203 -2.406 28.188 1 47.16 433 ALA A O 1
ATOM 3422 N N . THR A 1 434 ? -20.562 -1.099 27.844 1 48 434 THR A N 1
ATOM 3423 C CA . THR A 1 434 ? -21.516 -0.529 26.891 1 48 434 THR A CA 1
ATOM 3424 C C . THR A 1 434 ? -21.969 -1.576 25.875 1 48 434 THR A C 1
ATOM 3426 O O . THR A 1 434 ? -22.531 -1.236 24.844 1 48 434 THR A O 1
ATOM 3429 N N . ALA A 1 435 ? -21.766 -2.713 26.359 1 48.09 435 ALA A N 1
ATOM 3430 C CA . ALA A 1 435 ? -21.719 -4.035 25.734 1 48.09 435 ALA A CA 1
ATOM 3431 C C . ALA A 1 435 ? -23.125 -4.562 25.453 1 48.09 435 ALA A C 1
ATOM 3433 O O . ALA A 1 435 ? -23.359 -5.188 24.422 1 48.09 435 ALA A O 1
ATOM 3434 N N . GLN A 1 436 ? -23.938 -4.316 26.609 1 49.56 436 GLN A N 1
ATOM 3435 C CA . GLN A 1 436 ? -25.234 -4.922 26.328 1 49.56 436 GLN A CA 1
ATOM 3436 C C . GLN A 1 436 ? -25.859 -4.312 25.078 1 49.56 436 GLN A C 1
ATOM 3438 O O . GLN A 1 436 ? -26.438 -5.027 24.25 1 49.56 436 GLN A O 1
ATOM 3443 N N . TYR A 1 437 ? -25.844 -2.932 25.125 1 47.59 437 TYR A N 1
ATOM 3444 C CA . TYR A 1 437 ? -26.438 -2.295 23.969 1 47.59 437 TYR A CA 1
ATOM 3445 C C . TYR A 1 437 ? -25.688 -2.658 22.688 1 47.59 437 TYR A C 1
ATOM 3447 O O . TYR A 1 437 ? -26.297 -2.912 21.641 1 47.59 437 TYR A O 1
ATOM 3455 N N . ARG A 1 438 ? -24.484 -2.668 22.922 1 58.53 438 ARG A N 1
ATOM 3456 C CA . ARG A 1 438 ? -23.703 -3.059 21.75 1 58.53 438 ARG A CA 1
ATOM 3457 C C . ARG A 1 438 ? -24.031 -4.484 21.328 1 58.53 438 ARG A C 1
ATOM 3459 O O . ARG A 1 438 ? -24.078 -4.789 20.125 1 58.53 438 ARG A O 1
ATOM 3466 N N . ALA A 1 439 ? -24.344 -5.152 22.375 1 61.25 439 ALA A N 1
ATOM 3467 C CA . ALA A 1 439 ? -24.703 -6.535 22.062 1 61.25 439 ALA A CA 1
ATOM 3468 C C . ALA A 1 439 ? -26.062 -6.602 21.359 1 61.25 439 ALA A C 1
ATOM 3470 O O . ALA A 1 439 ? -26.25 -7.398 20.438 1 61.25 439 ALA A O 1
ATOM 3471 N N . LYS A 1 440 ? -26.938 -5.676 21.859 1 62.12 440 LYS A N 1
ATOM 3472 C CA . LYS A 1 440 ? -28.234 -5.645 21.203 1 62.12 440 LYS A CA 1
ATOM 3473 C C . LYS A 1 440 ? -28.125 -5.125 19.766 1 62.12 440 LYS A C 1
ATOM 3475 O O . LYS A 1 440 ? -28.781 -5.645 18.859 1 62.12 440 LYS A O 1
ATOM 3480 N N . VAL A 1 441 ? -27.297 -4.156 19.625 1 63.72 441 VAL A N 1
ATOM 3481 C CA . VAL A 1 441 ? -27.094 -3.604 18.297 1 63.72 441 VAL A CA 1
ATOM 3482 C C . VAL A 1 441 ? -26.453 -4.648 17.391 1 63.72 441 VAL A C 1
ATOM 3484 O O . VAL A 1 441 ? -26.812 -4.773 16.219 1 63.72 441 VAL A O 1
ATOM 3487 N N . ARG A 1 442 ? -25.625 -5.312 18.047 1 71.5 442 ARG A N 1
ATOM 3488 C CA . ARG A 1 442 ? -24.969 -6.375 17.281 1 71.5 442 ARG A CA 1
ATOM 3489 C C . ARG A 1 442 ? -25.969 -7.465 16.906 1 71.5 442 ARG A C 1
ATOM 3491 O O . ARG A 1 442 ? -25.922 -7.992 15.789 1 71.5 442 ARG A O 1
ATOM 3498 N N . LEU A 1 443 ? -26.828 -7.754 17.859 1 72.69 443 LEU A N 1
ATOM 3499 C CA . LEU A 1 443 ? -27.828 -8.773 17.578 1 72.69 443 LEU A CA 1
ATOM 3500 C C . LEU A 1 443 ? -28.797 -8.297 16.5 1 72.69 443 LEU A C 1
ATOM 3502 O O . LEU A 1 443 ? -29.188 -9.07 15.617 1 72.69 443 LEU A O 1
ATOM 3506 N N . ASN A 1 444 ? -29.141 -7.02 16.609 1 71.75 444 ASN A N 1
ATOM 3507 C CA . ASN A 1 444 ? -30.016 -6.473 15.586 1 71.75 444 ASN A CA 1
ATOM 3508 C C . ASN A 1 444 ? -29.359 -6.461 14.219 1 71.75 444 ASN A C 1
ATOM 3510 O O . ASN A 1 444 ? -30 -6.695 13.195 1 71.75 444 ASN A O 1
ATOM 3514 N N . PHE A 1 445 ? -28.141 -6.207 14.273 1 77.31 445 PHE A N 1
ATOM 3515 C CA . PHE A 1 445 ? -27.406 -6.203 13.016 1 77.31 445 PHE A CA 1
ATOM 3516 C C . PHE A 1 445 ? -27.344 -7.605 12.422 1 77.31 445 PHE A C 1
ATOM 3518 O O . PHE A 1 445 ? -27.531 -7.781 11.219 1 77.31 445 PHE A O 1
ATOM 3525 N N . LEU A 1 446 ? -27.125 -8.492 13.289 1 79.75 446 LEU A N 1
ATOM 3526 C CA . LEU A 1 446 ? -27.047 -9.867 12.812 1 79.75 446 LEU A CA 1
ATOM 3527 C C . LEU A 1 446 ? -28.406 -10.336 12.297 1 79.75 446 LEU A C 1
ATOM 3529 O O . LEU A 1 446 ? -28.469 -11.094 11.32 1 79.75 446 LEU A O 1
ATOM 3533 N N . GLN A 1 447 ? -29.344 -9.891 12.922 1 80.81 447 GLN A N 1
ATOM 3534 C CA . GLN A 1 447 ? -30.672 -10.242 12.453 1 80.81 447 GLN A CA 1
ATOM 3535 C C . GLN A 1 447 ? -30.984 -9.594 11.109 1 80.81 447 GLN A C 1
ATOM 3537 O O . GLN A 1 447 ? -31.578 -10.211 10.227 1 80.81 447 GLN A O 1
ATOM 3542 N N . GLU A 1 448 ? -30.562 -8.352 10.984 1 81 448 GLU A N 1
ATOM 3543 C CA . GLU A 1 448 ? -30.734 -7.668 9.703 1 81 448 GLU A CA 1
ATOM 3544 C C . GLU A 1 448 ? -29.906 -8.336 8.602 1 81 448 GLU A C 1
ATOM 3546 O O . GLU A 1 448 ? -30.359 -8.422 7.457 1 81 448 GLU A O 1
ATOM 3551 N N . MET A 1 449 ? -28.797 -8.703 9.023 1 83.56 449 MET A N 1
ATOM 3552 C CA . MET A 1 449 ? -27.938 -9.398 8.062 1 83.56 449 MET A CA 1
ATOM 3553 C C . MET A 1 449 ? -28.578 -10.711 7.621 1 83.56 449 MET A C 1
ATOM 3555 O O . MET A 1 449 ? -28.531 -11.062 6.441 1 83.56 449 MET A O 1
ATOM 3559 N N . LYS A 1 450 ? -29.156 -11.383 8.609 1 85.62 450 LYS A N 1
ATOM 3560 C CA . LYS A 1 450 ? -29.859 -12.625 8.289 1 85.62 450 LYS A CA 1
ATOM 3561 C C . LYS A 1 450 ? -31.016 -12.367 7.324 1 85.62 450 LYS A C 1
ATOM 3563 O O . LYS A 1 450 ? -31.188 -13.109 6.359 1 85.62 450 LYS A O 1
ATOM 3568 N N . GLU A 1 451 ? -31.656 -11.352 7.562 1 81.31 451 GLU A N 1
ATOM 3569 C CA . GLU A 1 451 ? -32.781 -11.008 6.707 1 81.31 451 GLU A CA 1
ATOM 3570 C C . GLU A 1 451 ? -32.344 -10.625 5.305 1 81.31 451 GLU A C 1
ATOM 3572 O O . GLU A 1 451 ? -32.969 -10.961 4.316 1 81.31 451 GLU A O 1
ATOM 3577 N N . GLN A 1 452 ? -31.281 -9.93 5.258 1 84.81 452 GLN A N 1
ATOM 3578 C CA . GLN A 1 452 ? -30.75 -9.539 3.961 1 84.81 452 GLN A CA 1
ATOM 3579 C C . GLN A 1 452 ? -30.281 -10.75 3.166 1 84.81 452 GLN A C 1
ATOM 3581 O O . GLN A 1 452 ? -30.438 -10.805 1.946 1 84.81 452 GLN A O 1
ATOM 3586 N N . ILE A 1 453 ? -29.703 -11.672 3.883 1 87.19 453 ILE A N 1
ATOM 3587 C CA . ILE A 1 453 ? -29.25 -12.891 3.219 1 87.19 453 ILE A CA 1
ATOM 3588 C C . ILE A 1 453 ? -30.453 -13.68 2.707 1 87.19 453 ILE A C 1
ATOM 3590 O O . ILE A 1 453 ? -30.453 -14.148 1.564 1 87.19 453 ILE A O 1
ATOM 3594 N N . GLU A 1 454 ? -31.422 -13.789 3.578 1 85.5 454 GLU A N 1
ATOM 3595 C CA . GLU A 1 454 ? -32.625 -14.531 3.199 1 85.5 454 GLU A CA 1
ATOM 3596 C C . GLU A 1 454 ? -33.344 -13.844 2.045 1 85.5 454 GLU A C 1
ATOM 3598 O O . GLU A 1 454 ? -33.875 -14.508 1.144 1 85.5 454 GLU A O 1
ATOM 3603 N N . PHE A 1 455 ? -33.312 -12.578 2.107 1 82.31 455 PHE A N 1
ATOM 3604 C CA . PHE A 1 455 ? -33.938 -11.82 1.032 1 82.31 455 PHE A CA 1
ATOM 3605 C C . PHE A 1 455 ? -33.219 -12.055 -0.291 1 82.31 455 PHE A C 1
ATOM 3607 O O . PHE A 1 455 ? -33.844 -12.312 -1.313 1 82.31 455 PHE A O 1
ATOM 3614 N N . LYS A 1 456 ? -31.969 -11.898 -0.293 1 86.31 456 LYS A N 1
ATOM 3615 C CA . LYS A 1 456 ? -31.188 -12.086 -1.512 1 86.31 456 LYS A CA 1
ATOM 3616 C C . LYS A 1 456 ? -31.297 -13.516 -2.025 1 86.31 456 LYS A C 1
ATOM 3618 O O . LYS A 1 456 ? -31.375 -13.75 -3.234 1 86.31 456 LYS A O 1
ATOM 3623 N N . LEU A 1 457 ? -31.328 -14.461 -1.105 1 87.44 457 LEU A N 1
ATOM 3624 C CA . LEU A 1 457 ? -31.484 -15.859 -1.482 1 87.44 457 LEU A CA 1
ATOM 3625 C C . LEU A 1 457 ? -32.844 -16.109 -2.139 1 87.44 457 LEU A C 1
ATOM 3627 O O . LEU A 1 457 ? -32.906 -16.797 -3.156 1 87.44 457 LEU A O 1
ATOM 3631 N N . ASN A 1 458 ? -33.781 -15.531 -1.558 1 80.94 458 ASN A N 1
ATOM 3632 C CA . ASN A 1 458 ? -35.125 -15.703 -2.121 1 80.94 458 ASN A CA 1
ATOM 3633 C C . ASN A 1 458 ? -35.25 -15 -3.471 1 80.94 458 ASN A C 1
ATOM 3635 O O . ASN A 1 458 ? -35.938 -15.508 -4.371 1 80.94 458 ASN A O 1
ATOM 3639 N N . GLN A 1 459 ? -34.656 -13.914 -3.576 1 81.62 459 GLN A N 1
ATOM 3640 C CA . GLN A 1 459 ? -34.656 -13.203 -4.852 1 81.62 459 GLN A CA 1
ATOM 3641 C C . GLN A 1 459 ? -33.938 -14.016 -5.926 1 81.62 459 GLN A C 1
ATOM 3643 O O . GLN A 1 459 ? -34.406 -14.094 -7.066 1 81.62 459 GLN A O 1
ATOM 3648 N N . MET A 1 460 ? -32.906 -14.617 -5.551 1 84.5 460 MET A N 1
ATOM 3649 C CA . MET A 1 460 ? -32.125 -15.406 -6.504 1 84.5 460 MET A CA 1
ATOM 3650 C C . MET A 1 460 ? -32.844 -16.672 -6.887 1 84.5 460 MET A C 1
ATOM 3652 O O . MET A 1 460 ? -32.781 -17.125 -8.031 1 84.5 460 MET A O 1
ATOM 3656 N N . LYS A 1 461 ? -33.5 -17.25 -5.891 1 83.06 461 LYS A N 1
ATOM 3657 C CA . LYS A 1 461 ? -34.312 -18.438 -6.176 1 83.06 461 LYS A CA 1
ATOM 3658 C C . LYS A 1 461 ? -35.406 -18.141 -7.211 1 83.06 461 LYS A C 1
ATOM 3660 O O . LYS A 1 461 ? -35.688 -18.969 -8.07 1 83.06 461 LYS A O 1
ATOM 3665 N N . GLU A 1 462 ? -35.844 -16.906 -7.133 1 74.5 462 GLU A N 1
ATOM 3666 C CA . GLU A 1 462 ? -36.906 -16.484 -8.078 1 74.5 462 GLU A CA 1
ATOM 3667 C C . GLU A 1 462 ? -36.281 -16.156 -9.438 1 74.5 462 GLU A C 1
ATOM 3669 O O . GLU A 1 462 ? -36.875 -16.5 -10.477 1 74.5 462 GLU A O 1
ATOM 3674 N N . ASP A 1 463 ? -35.125 -15.523 -9.43 1 70.81 463 ASP A N 1
ATOM 3675 C CA . ASP A 1 463 ? -34.5 -15.102 -10.664 1 70.81 463 ASP A CA 1
ATOM 3676 C C . ASP A 1 463 ? -33.938 -16.297 -11.438 1 70.81 463 ASP A C 1
ATOM 3678 O O . ASP A 1 463 ? -33.938 -16.297 -12.672 1 70.81 463 ASP A O 1
ATOM 3682 N N . TYR A 1 464 ? -33.406 -17.281 -10.641 1 69.75 464 TYR A N 1
ATOM 3683 C CA . TYR A 1 464 ? -32.75 -18.406 -11.266 1 69.75 464 TYR A CA 1
ATOM 3684 C C . TYR A 1 464 ? -33.625 -19.641 -11.266 1 69.75 464 TYR A C 1
ATOM 3686 O O . TYR A 1 464 ? -33.125 -20.766 -11.102 1 69.75 464 TYR A O 1
ATOM 3694 N N . LYS A 1 465 ? -34.812 -19.5 -11.336 1 60.19 465 LYS A N 1
ATOM 3695 C CA . LYS A 1 465 ? -35.75 -20.641 -11.297 1 60.19 465 LYS A CA 1
ATOM 3696 C C . LYS A 1 465 ? -35.406 -21.672 -12.367 1 60.19 465 LYS A C 1
ATOM 3698 O O . LYS A 1 465 ? -35.562 -22.875 -12.148 1 60.19 465 LYS A O 1
ATOM 3703 N N . GLN A 1 466 ? -34.719 -21.188 -13.414 1 56.34 466 GLN A N 1
ATOM 3704 C CA . GLN A 1 466 ? -34.5 -22.109 -14.523 1 56.34 466 GLN A CA 1
ATOM 3705 C C . GLN A 1 466 ? -33.094 -22.75 -14.406 1 56.34 466 GLN A C 1
ATOM 3707 O O . GLN A 1 466 ? -32.812 -23.703 -15.125 1 56.34 466 GLN A O 1
ATOM 3712 N N . LYS A 1 467 ? -32.344 -22.406 -13.398 1 73 467 LYS A N 1
ATOM 3713 C CA . LYS A 1 467 ? -30.984 -22.938 -13.273 1 73 467 LYS A CA 1
ATOM 3714 C C . LYS A 1 467 ? -30.922 -24.047 -12.234 1 73 467 LYS A C 1
ATOM 3716 O O . LYS A 1 467 ? -31.797 -24.156 -11.367 1 73 467 LYS A O 1
ATOM 3721 N N . THR A 1 468 ? -30.203 -25.047 -12.555 1 77.12 468 THR A N 1
ATOM 3722 C CA . THR A 1 468 ? -30.047 -26.156 -11.625 1 77.12 468 THR A CA 1
ATOM 3723 C C . THR A 1 468 ? -29.062 -25.797 -10.516 1 77.12 468 THR A C 1
ATOM 3725 O O . THR A 1 468 ? -27.844 -25.875 -10.695 1 77.12 468 THR A O 1
ATOM 3728 N N . ILE A 1 469 ? -29.625 -25.25 -9.422 1 87.94 469 ILE A N 1
ATOM 3729 C CA . ILE A 1 469 ? -28.781 -24.828 -8.312 1 87.94 469 ILE A CA 1
ATOM 3730 C C . ILE A 1 469 ? -29.172 -25.594 -7.047 1 87.94 469 ILE A C 1
ATOM 3732 O O . ILE A 1 469 ? -30.359 -25.891 -6.828 1 87.94 469 ILE A O 1
ATOM 3736 N N . ASP A 1 470 ? -28.188 -26.094 -6.379 1 85.38 470 ASP A N 1
ATOM 3737 C CA . ASP A 1 470 ? -28.422 -26.656 -5.055 1 85.38 470 ASP A CA 1
ATOM 3738 C C . ASP A 1 470 ? -28.547 -25.562 -4 1 85.38 470 ASP A C 1
ATOM 3740 O O . ASP A 1 470 ? -27.547 -25.156 -3.404 1 85.38 470 ASP A O 1
ATOM 3744 N N . TRP A 1 471 ? -29.75 -25.25 -3.729 1 86 471 TRP A N 1
ATOM 3745 C CA . TRP A 1 471 ? -30 -24.109 -2.861 1 86 471 TRP A CA 1
ATOM 3746 C C . TRP A 1 471 ? -29.625 -24.422 -1.418 1 86 471 TRP A C 1
ATOM 3748 O O . TRP A 1 471 ? -29.297 -23.516 -0.646 1 86 471 TRP A O 1
ATOM 3758 N N . ASN A 1 472 ? -29.609 -25.641 -1.026 1 83.5 472 ASN A N 1
ATOM 3759 C CA . ASN A 1 472 ? -29.188 -26 0.322 1 83.5 472 ASN A CA 1
ATOM 3760 C C . ASN A 1 472 ? -27.703 -25.719 0.54 1 83.5 472 ASN A C 1
ATOM 3762 O O . ASN A 1 472 ? -27.312 -25.234 1.602 1 83.5 472 ASN A O 1
ATOM 3766 N N . LYS A 1 473 ? -27.016 -26.016 -0.449 1 86.94 473 LYS A N 1
ATOM 3767 C CA . LYS A 1 473 ? -25.578 -25.75 -0.351 1 86.94 473 LYS A CA 1
ATOM 3768 C C . LYS A 1 473 ? -25.297 -24.25 -0.385 1 86.94 473 LYS A C 1
ATOM 3770 O O . LYS A 1 473 ? -24.375 -23.781 0.268 1 86.94 473 LYS A O 1
ATOM 3775 N N . VAL A 1 474 ? -26.094 -23.594 -1.141 1 89.19 474 VAL A N 1
ATOM 3776 C CA . VAL A 1 474 ? -25.922 -22.141 -1.213 1 89.19 474 VAL A CA 1
ATOM 3777 C C . VAL A 1 474 ? -26.203 -21.516 0.154 1 89.19 474 VAL A C 1
ATOM 3779 O O . VAL A 1 474 ? -25.484 -20.625 0.592 1 89.19 474 VAL A O 1
ATOM 3782 N N . GLU A 1 475 ? -27.234 -22.031 0.751 1 86.31 475 GLU A N 1
ATOM 3783 C CA . GLU A 1 475 ? -27.562 -21.516 2.078 1 86.31 475 GLU A CA 1
ATOM 3784 C C . GLU A 1 475 ? -26.453 -21.812 3.08 1 86.31 475 GLU A C 1
ATOM 3786 O O . GLU A 1 475 ? -26.172 -20.984 3.953 1 86.31 475 GLU A O 1
ATOM 3791 N N . TYR A 1 476 ? -25.828 -22.875 2.885 1 83.44 476 TYR A N 1
ATOM 3792 C CA . TYR A 1 476 ? -24.75 -23.266 3.775 1 83.44 476 TYR A CA 1
ATOM 3793 C C . TYR A 1 476 ? -23.516 -22.391 3.555 1 83.44 476 TYR A C 1
ATOM 3795 O O . TYR A 1 476 ? -22.906 -21.906 4.516 1 83.44 476 TYR A O 1
ATOM 3803 N N . PHE A 1 477 ? -23.219 -22.125 2.42 1 84.69 477 PHE A N 1
ATOM 3804 C CA . PHE A 1 477 ? -21.984 -21.406 2.105 1 84.69 477 PHE A CA 1
ATOM 3805 C C . PHE A 1 477 ? -22.188 -19.906 2.266 1 84.69 477 PHE A C 1
ATOM 3807 O O . PHE A 1 477 ? -21.219 -19.156 2.369 1 84.69 477 PHE A O 1
ATOM 3814 N N . SER A 1 478 ? -23.406 -19.484 2.254 1 84.56 478 SER A N 1
ATOM 3815 C CA . SER A 1 478 ? -23.688 -18.062 2.42 1 84.56 478 SER A CA 1
ATOM 3816 C C . SER A 1 478 ? -23.531 -17.625 3.877 1 84.56 478 SER A C 1
ATOM 3818 O O . SER A 1 478 ? -23.547 -16.438 4.184 1 84.56 478 SER A O 1
ATOM 3820 N N . GLY A 1 479 ? -23.156 -18.531 4.793 1 78.44 479 GLY A N 1
ATOM 3821 C CA . GLY A 1 479 ? -22.938 -18.203 6.191 1 78.44 479 GLY A CA 1
ATOM 3822 C C . GLY A 1 479 ? -24.234 -18.047 6.973 1 78.44 479 GLY A C 1
ATOM 3823 O O . GLY A 1 479 ? -24.234 -17.469 8.07 1 78.44 479 GLY A O 1
ATOM 3824 N N . LEU A 1 480 ? -25.406 -18.328 6.387 1 75.94 480 LEU A N 1
ATOM 3825 C CA . LEU A 1 480 ? -26.688 -18.188 7.051 1 75.94 480 LEU A CA 1
ATOM 3826 C C . LEU A 1 480 ? -26.766 -19.047 8.305 1 75.94 480 LEU A C 1
ATOM 3828 O O . LEU A 1 480 ? -27.25 -18.594 9.344 1 75.94 480 LEU A O 1
ATOM 3832 N N . ALA A 1 481 ? -26.203 -20.25 8.109 1 76.06 481 ALA A N 1
ATOM 3833 C CA . ALA A 1 481 ? -26.219 -21.141 9.258 1 76.06 481 ALA A CA 1
ATOM 3834 C C . ALA A 1 481 ? -25.375 -20.594 10.398 1 76.06 481 ALA A C 1
ATOM 3836 O O . ALA A 1 481 ? -25.781 -20.641 11.562 1 76.06 481 ALA A O 1
ATOM 3837 N N . GLU A 1 482 ? -24.25 -20.125 10.062 1 78.31 482 GLU A N 1
ATOM 3838 C CA . GLU A 1 482 ? -23.375 -19.578 11.094 1 78.31 482 GLU A CA 1
ATOM 3839 C C . GLU A 1 482 ? -23.969 -18.312 11.719 1 78.31 482 GLU A C 1
ATOM 3841 O O . GLU A 1 482 ? -23.844 -18.109 12.93 1 78.31 482 GLU A O 1
ATOM 3846 N N . THR A 1 483 ? -24.594 -17.547 10.867 1 79.19 483 THR A N 1
ATOM 3847 C CA . THR A 1 483 ? -25.234 -16.344 11.383 1 79.19 483 THR A CA 1
ATOM 3848 C C . THR A 1 483 ? -26.406 -16.703 12.297 1 79.19 483 THR A C 1
ATOM 3850 O O . THR A 1 483 ? -26.625 -16.047 13.32 1 79.19 483 THR A O 1
ATOM 3853 N N . ASN A 1 484 ? -27.094 -17.75 11.898 1 74.5 484 ASN A N 1
ATOM 3854 C CA . ASN A 1 484 ? -28.203 -18.219 12.727 1 74.5 484 ASN A CA 1
ATOM 3855 C C . ASN A 1 484 ? -27.719 -18.75 14.07 1 74.5 484 ASN A C 1
ATOM 3857 O O . ASN A 1 484 ? -28.344 -18.5 15.102 1 74.5 484 ASN A O 1
ATOM 3861 N N . THR A 1 485 ? -26.641 -19.422 13.984 1 75.12 485 THR A N 1
ATOM 3862 C CA . THR A 1 485 ? -26.078 -19.953 15.219 1 75.12 485 THR A CA 1
ATOM 3863 C C . THR A 1 485 ? -25.578 -18.828 16.109 1 75.12 485 THR A C 1
ATOM 3865 O O . THR A 1 485 ? -25.734 -18.891 17.328 1 75.12 485 THR A O 1
ATOM 3868 N N . GLN A 1 486 ? -25.062 -17.828 15.547 1 76.5 486 GLN A N 1
ATOM 3869 C CA . GLN A 1 486 ? -24.578 -16.688 16.328 1 76.5 486 GLN A CA 1
ATOM 3870 C C . GLN A 1 486 ? -25.75 -15.93 16.953 1 76.5 486 GLN A C 1
ATOM 3872 O O . GLN A 1 486 ? -25.641 -15.461 18.094 1 76.5 486 GLN A O 1
ATOM 3877 N N . ILE A 1 487 ? -26.844 -15.852 16.234 1 74.75 487 ILE A N 1
ATOM 3878 C CA . ILE A 1 487 ? -28.031 -15.188 16.734 1 74.75 487 ILE A CA 1
ATOM 3879 C C . ILE A 1 487 ? -28.625 -15.992 17.891 1 74.75 487 ILE A C 1
ATOM 3881 O O . ILE A 1 487 ? -29 -15.422 18.922 1 74.75 487 ILE A O 1
ATOM 3885 N N . GLN A 1 488 ? -28.656 -17.297 17.609 1 68.75 488 GLN A N 1
ATOM 3886 C CA . GLN A 1 488 ? -29.219 -18.172 18.641 1 68.75 488 GLN A CA 1
ATOM 3887 C C . GLN A 1 488 ? -28.375 -18.125 19.922 1 68.75 488 GLN A C 1
ATOM 3889 O O . GLN A 1 488 ? -28.906 -18.094 21.031 1 68.75 488 GLN A O 1
ATOM 3894 N N . GLN A 1 489 ? -27.125 -18.094 19.75 1 64.56 489 GLN A N 1
ATOM 3895 C CA . GLN A 1 489 ? -26.219 -18.062 20.891 1 64.56 489 GLN A CA 1
ATOM 3896 C C . GLN A 1 489 ? -26.344 -16.734 21.641 1 64.56 489 GLN A C 1
ATOM 3898 O O . GLN A 1 489 ? -26.312 -16.703 22.875 1 64.56 489 GLN A O 1
ATOM 3903 N N . LYS A 1 490 ? -26.531 -15.719 20.828 1 62.62 490 LYS A N 1
ATOM 3904 C CA . LYS A 1 490 ? -26.609 -14.414 21.469 1 62.62 490 LYS A CA 1
ATOM 3905 C C . LYS A 1 490 ? -28.016 -14.125 21.984 1 62.62 490 LYS A C 1
ATOM 3907 O O . LYS A 1 490 ? -28.172 -13.422 22.984 1 62.62 490 LYS A O 1
ATOM 3912 N N . ASP A 1 491 ? -29.094 -14.555 21.156 1 57.69 491 ASP A N 1
ATOM 3913 C CA . ASP A 1 491 ? -30.469 -14.422 21.594 1 57.69 491 ASP A CA 1
ATOM 3914 C C . ASP A 1 491 ? -30.703 -15.172 22.906 1 57.69 491 ASP A C 1
ATOM 3916 O O . ASP A 1 491 ? -31.469 -14.719 23.766 1 57.69 491 ASP A O 1
ATOM 3920 N N . ASP A 1 492 ? -30.297 -16.453 23.094 1 48.78 492 ASP A N 1
ATOM 3921 C CA . ASP A 1 492 ? -30.5 -17.172 24.359 1 48.78 492 ASP A CA 1
ATOM 3922 C C . ASP A 1 492 ? -30 -16.344 25.547 1 48.78 492 ASP A C 1
ATOM 3924 O O . ASP A 1 492 ? -30.547 -16.438 26.641 1 48.78 492 ASP A O 1
ATOM 3928 N N . LYS A 1 493 ? -29.109 -15.477 25.375 1 45.28 493 LYS A N 1
ATOM 3929 C CA . LYS A 1 493 ? -28.672 -14.68 26.516 1 45.28 493 LYS A CA 1
ATOM 3930 C C . LYS A 1 493 ? -29.547 -13.438 26.688 1 45.28 493 LYS A C 1
ATOM 3932 O O . LYS A 1 493 ? -29.578 -12.836 27.75 1 45.28 493 LYS A O 1
ATOM 3937 N N . LEU A 1 494 ? -30.109 -12.844 25.609 1 44.41 494 LEU A N 1
ATOM 3938 C CA . LEU A 1 494 ? -31.016 -11.711 25.688 1 44.41 494 LEU A CA 1
ATOM 3939 C C . LEU A 1 494 ? -32.469 -12.188 25.688 1 44.41 494 LEU A C 1
ATOM 3941 O O . LEU A 1 494 ? -32.844 -13.047 24.891 1 44.41 494 LEU A O 1
ATOM 3945 N N . SER A 1 495 ? -33.344 -12.148 26.797 1 35.34 495 SER A N 1
ATOM 3946 C CA . SER A 1 495 ? -34.75 -12.555 27 1 35.34 495 SER A CA 1
ATOM 3947 C C . SER A 1 495 ? -35.625 -12.117 25.828 1 35.34 495 SER A C 1
ATOM 3949 O O . SER A 1 495 ? -35.281 -11.148 25.141 1 35.34 495 SER A O 1
ATOM 3951 N N . LYS A 1 496 ? -37.031 -12.766 25.484 1 32.78 496 LYS A N 1
ATOM 3952 C CA . LYS A 1 496 ? -38.156 -13.008 24.562 1 32.78 496 LYS A CA 1
ATOM 3953 C C . LYS A 1 496 ? -38.875 -11.719 24.234 1 32.78 496 LYS A C 1
ATOM 3955 O O . LYS A 1 496 ? -39.906 -11.742 23.547 1 32.78 496 LYS A O 1
ATOM 3960 N N . LYS A 1 497 ? -39.188 -10.719 25.047 1 29.92 497 LYS A N 1
ATOM 3961 C CA . LYS A 1 497 ? -40.438 -10.008 24.969 1 29.92 497 LYS A CA 1
ATOM 3962 C C . LYS A 1 497 ? -40.625 -9.32 23.625 1 29.92 497 LYS A C 1
ATOM 3964 O O . LYS A 1 497 ? -41.688 -9.383 23.016 1 29.92 497 LYS A O 1
ATOM 3969 N N . GLN A 1 498 ? -40 -8.086 23.297 1 31.42 498 GLN A N 1
ATOM 3970 C CA . GLN A 1 498 ? -40.656 -7.008 22.547 1 31.42 498 GLN A CA 1
ATOM 3971 C C . GLN A 1 498 ? -40.5 -7.215 21.047 1 31.42 498 GLN A C 1
ATOM 3973 O O . GLN A 1 498 ? -40.844 -6.34 20.25 1 31.42 498 GLN A O 1
ATOM 3978 N N . LEU A 1 499 ? -40 -8.289 20.562 1 32.78 499 LEU A N 1
ATOM 3979 C CA . LEU A 1 499 ? -39.531 -8.211 19.188 1 32.78 499 LEU A CA 1
ATOM 3980 C C . LEU A 1 499 ? -40.719 -8.391 18.219 1 32.78 499 LEU A C 1
ATOM 3982 O O . LEU A 1 499 ? -40.531 -8.312 17 1 32.78 499 LEU A O 1
ATOM 3986 N N . ASP A 1 500 ? -41.969 -8.852 18.578 1 30.36 500 ASP A N 1
ATOM 3987 C CA . ASP A 1 500 ? -42.969 -9.328 17.609 1 30.36 500 ASP A CA 1
ATOM 3988 C C . ASP A 1 500 ? -43.469 -8.172 16.75 1 30.36 500 ASP A C 1
ATOM 3990 O O . ASP A 1 500 ? -43.75 -8.352 15.562 1 30.36 500 ASP A O 1
ATOM 3994 N N . GLU A 1 501 ? -44.094 -7.027 17.344 1 29.12 501 GLU A N 1
ATOM 3995 C CA . GLU A 1 501 ? -45.094 -6.188 16.703 1 29.12 501 GLU A CA 1
ATOM 3996 C C . GLU A 1 501 ? -44.5 -5.398 15.539 1 29.12 501 GLU A C 1
ATOM 3998 O O . GLU A 1 501 ? -45.219 -5.125 14.562 1 29.12 501 GLU A O 1
ATOM 4003 N N . GLU A 1 502 ? -43.344 -4.82 15.641 1 29.94 502 GLU A N 1
ATOM 4004 C CA . GLU A 1 502 ? -42.969 -3.752 14.727 1 29.94 502 GLU A CA 1
ATOM 4005 C C . GLU A 1 502 ? -42.562 -4.316 13.367 1 29.94 502 GLU A C 1
ATOM 4007 O O . GLU A 1 502 ? -42.312 -3.559 12.422 1 29.94 502 GLU A O 1
ATOM 4012 N N . ASN A 1 503 ? -42.469 -5.578 13.172 1 31.2 503 ASN A N 1
ATOM 4013 C CA . ASN A 1 503 ? -41.875 -6.121 11.945 1 31.2 503 ASN A CA 1
ATOM 4014 C C . ASN A 1 503 ? -42.875 -6.039 10.781 1 31.2 503 ASN A C 1
ATOM 4016 O O . ASN A 1 503 ? -42.562 -6.484 9.672 1 31.2 503 ASN A O 1
ATOM 4020 N N . LYS A 1 504 ? -44.156 -5.863 10.898 1 30.06 504 LYS A N 1
ATOM 4021 C CA . LYS A 1 504 ? -45.062 -6.055 9.766 1 30.06 504 LYS A CA 1
ATOM 4022 C C . LYS A 1 504 ? -44.844 -4.984 8.703 1 30.06 504 LYS A C 1
ATOM 4024 O O . LYS A 1 504 ? -44.969 -5.258 7.508 1 30.06 504 LYS A O 1
ATOM 4029 N N . HIS A 1 505 ? -44.844 -3.656 9.039 1 28.03 505 HIS A N 1
ATOM 4030 C CA . HIS A 1 505 ? -45.094 -2.678 7.988 1 28.03 505 HIS A CA 1
ATOM 4031 C C . HIS A 1 505 ? -43.875 -2.488 7.105 1 28.03 505 HIS A C 1
ATOM 4033 O O . HIS A 1 505 ? -43.906 -1.701 6.156 1 28.03 505 HIS A O 1
ATOM 4039 N N . LYS A 1 506 ? -42.656 -2.881 7.457 1 32.12 506 LYS A N 1
ATOM 4040 C CA . LYS A 1 506 ? -41.469 -2.469 6.719 1 32.12 506 LYS A CA 1
ATOM 4041 C C . LYS A 1 506 ? -41.281 -3.303 5.453 1 32.12 506 LYS A C 1
ATOM 4043 O O . LYS A 1 506 ? -40.344 -3.102 4.699 1 32.12 506 LYS A O 1
ATOM 4048 N N . LYS A 1 507 ? -42 -4.367 5.184 1 33.72 507 LYS A N 1
ATOM 4049 C CA . LYS A 1 507 ? -41.781 -5.238 4.027 1 33.72 507 LYS A CA 1
ATOM 4050 C C . LYS A 1 507 ? -41.938 -4.461 2.723 1 33.72 507 LYS A C 1
ATOM 4052 O O . LYS A 1 507 ? -41.219 -4.738 1.754 1 33.72 507 LYS A O 1
ATOM 4057 N N . GLU A 1 508 ? -42.938 -3.67 2.547 1 26.66 508 GLU A N 1
ATOM 4058 C CA . GLU A 1 508 ? -43.438 -3.273 1.234 1 26.66 508 GLU A CA 1
ATOM 4059 C C . GLU A 1 508 ? -42.469 -2.279 0.564 1 26.66 508 GLU A C 1
ATOM 4061 O O . GLU A 1 508 ? -42.375 -2.256 -0.663 1 26.66 508 GLU A O 1
ATOM 4066 N N . LYS A 1 509 ? -41.812 -1.378 1.301 1 28.53 509 LYS A N 1
ATOM 4067 C CA . LYS A 1 509 ? -41.281 -0.221 0.575 1 28.53 509 LYS A CA 1
ATOM 4068 C C . LYS A 1 509 ? -39.938 -0.531 -0.066 1 28.53 509 LYS A C 1
ATOM 4070 O O . LYS A 1 509 ? -39.531 0.146 -1.009 1 28.53 509 LYS A O 1
ATOM 4075 N N . GLU A 1 510 ? -39.125 -1.372 0.453 1 29.52 510 GLU A N 1
ATOM 4076 C CA . GLU A 1 510 ? -37.781 -1.481 -0.087 1 29.52 510 GLU A CA 1
ATOM 4077 C C . GLU A 1 510 ? -37.781 -2.223 -1.421 1 29.52 510 GLU A C 1
ATOM 4079 O O . GLU A 1 510 ? -36.781 -2.207 -2.143 1 29.52 510 GLU A O 1
ATOM 4084 N N . SER A 1 511 ? -38.75 -3.094 -1.713 1 28.72 511 SER A N 1
ATOM 4085 C CA . SER A 1 511 ? -38.812 -3.816 -2.98 1 28.72 511 SER A CA 1
ATOM 4086 C C . SER A 1 511 ? -38.75 -2.857 -4.164 1 28.72 511 SER A C 1
ATOM 4088 O O . SER A 1 511 ? -38.375 -3.244 -5.27 1 28.72 511 SER A O 1
ATOM 4090 N N . SER A 1 512 ? -39.281 -1.64 -3.973 1 27.38 512 SER A N 1
ATOM 4091 C CA . SER A 1 512 ? -39.594 -0.794 -5.121 1 27.38 512 SER A CA 1
ATOM 4092 C C . SER A 1 512 ? -38.344 -0.139 -5.68 1 27.38 512 SER A C 1
ATOM 4094 O O . SER A 1 512 ? -38.312 0.254 -6.848 1 27.38 512 SER A O 1
ATOM 4096 N N . ILE A 1 513 ? -37.312 0.045 -4.852 1 26.72 513 ILE A N 1
ATOM 4097 C CA . ILE A 1 513 ? -36.219 0.829 -5.402 1 26.72 513 ILE A CA 1
ATOM 4098 C C . ILE A 1 513 ? -35.375 -0.043 -6.328 1 26.72 513 ILE A C 1
ATOM 4100 O O . ILE A 1 513 ? -34.938 0.413 -7.387 1 26.72 513 ILE A O 1
ATOM 4104 N N . ILE A 1 514 ? -35.125 -1.266 -6.012 1 28.05 514 ILE A N 1
ATOM 4105 C CA . ILE A 1 514 ? -34.188 -2.094 -6.781 1 28.05 514 ILE A CA 1
ATOM 4106 C C . ILE A 1 514 ? -34.875 -2.57 -8.062 1 28.05 514 ILE A C 1
ATOM 4108 O O . ILE A 1 514 ? -34.219 -2.709 -9.102 1 28.05 514 ILE A O 1
ATOM 4112 N N . GLY A 1 515 ? -36.156 -2.957 -8.109 1 26.11 515 GLY A N 1
ATOM 4113 C CA . GLY A 1 515 ? -36.844 -3.383 -9.312 1 26.11 515 GLY A CA 1
ATOM 4114 C C . GLY A 1 515 ? -36.812 -2.344 -10.422 1 26.11 515 GLY A C 1
ATOM 4115 O O . GLY A 1 515 ? -36.969 -2.676 -11.594 1 26.11 515 GLY A O 1
ATOM 4116 N N . ARG A 1 516 ? -36.906 -1.073 -10.062 1 27.12 516 ARG A N 1
ATOM 4117 C CA . ARG A 1 516 ? -37.031 -0.012 -11.055 1 27.12 516 ARG A CA 1
ATOM 4118 C C . ARG A 1 516 ? -35.719 0.166 -11.82 1 27.12 516 ARG A C 1
ATOM 4120 O O . ARG A 1 516 ? -35.719 0.623 -12.961 1 27.12 516 ARG A O 1
ATOM 4127 N N . PHE A 1 517 ? -34.625 -0.202 -11.273 1 26.11 517 PHE A N 1
ATOM 4128 C CA . PHE A 1 517 ? -33.406 -0.049 -12.055 1 26.11 517 PHE A CA 1
ATOM 4129 C C . PHE A 1 517 ? -33.312 -1.131 -13.125 1 26.11 517 PHE A C 1
ATOM 4131 O O . PHE A 1 517 ? -32.844 -0.869 -14.242 1 26.11 517 PHE A O 1
ATOM 4138 N N . GLN A 1 518 ? -33.625 -2.352 -12.797 1 26.05 518 GLN A N 1
ATOM 4139 C CA . GLN A 1 518 ? -33.531 -3.418 -13.789 1 26.05 518 GLN A CA 1
ATOM 4140 C C . GLN A 1 518 ? -34.531 -3.184 -14.938 1 26.05 518 GLN A C 1
ATOM 4142 O O . GLN A 1 518 ? -34.219 -3.5 -16.094 1 26.05 518 GLN A O 1
ATOM 4147 N N . LYS A 1 519 ? -35.719 -2.781 -14.617 1 28.58 519 LYS A N 1
ATOM 4148 C CA . LYS A 1 519 ? -36.688 -2.65 -15.688 1 28.58 519 LYS A CA 1
ATOM 4149 C C . LYS A 1 519 ? -36.281 -1.578 -16.688 1 28.58 519 LYS A C 1
ATOM 4151 O O . LYS A 1 519 ? -36.812 -1.499 -17.797 1 28.58 519 LYS A O 1
ATOM 4156 N N . LEU A 1 520 ? -35.562 -0.575 -16.188 1 25.42 520 LEU A N 1
ATOM 4157 C CA . LEU A 1 520 ? -35.219 0.472 -17.141 1 25.42 520 LEU A CA 1
ATOM 4158 C C . LEU A 1 520 ? -34.312 -0.072 -18.25 1 25.42 520 LEU A C 1
ATOM 4160 O O . LEU A 1 520 ? -34.25 0.48 -19.344 1 25.42 520 LEU A O 1
ATOM 4164 N N . LEU A 1 521 ? -33.562 -1.104 -17.906 1 24.81 521 LEU A N 1
ATOM 4165 C CA . LEU A 1 521 ? -32.594 -1.537 -18.938 1 24.81 521 LEU A CA 1
ATOM 4166 C C . LEU A 1 521 ? -33.312 -2.404 -19.984 1 24.81 521 LEU A C 1
ATOM 4168 O O . LEU A 1 521 ? -32.688 -2.844 -20.953 1 24.81 521 LEU A O 1
ATOM 4172 N N . LYS A 1 522 ? -34.438 -2.975 -19.719 1 28.16 522 LYS A N 1
ATOM 4173 C CA . LYS A 1 522 ? -34.906 -3.932 -20.719 1 28.16 522 LYS A CA 1
ATOM 4174 C C . LYS A 1 522 ? -35.344 -3.223 -22 1 28.16 522 LYS A C 1
ATOM 4176 O O . LYS A 1 522 ? -36 -3.82 -22.859 1 28.16 522 LYS A O 1
ATOM 4181 N N . SER A 1 523 ? -35.281 -1.922 -22.047 1 25.14 523 SER A N 1
ATOM 4182 C CA . SER A 1 523 ? -36.188 -1.615 -23.156 1 25.14 523 SER A CA 1
ATOM 4183 C C . SER A 1 523 ? -35.75 -2.338 -24.422 1 25.14 523 SER A C 1
ATOM 4185 O O . SER A 1 523 ? -35.344 -3.504 -24.375 1 25.14 523 SER A O 1
ATOM 4187 N N . LYS A 1 524 ? -35.5 -1.398 -25.641 1 26.92 524 LYS A N 1
ATOM 4188 C CA . LYS A 1 524 ? -36.031 -1.449 -27 1 26.92 524 LYS A CA 1
ATOM 4189 C C . LYS A 1 524 ? -35.156 -2.324 -27.891 1 26.92 524 LYS A C 1
ATOM 4191 O O . LYS A 1 524 ? -33.969 -2.102 -28 1 26.92 524 LYS A O 1
ATOM 4196 N N . GLY A 1 525 ? -35.531 -3.521 -28.125 1 24.94 525 GLY A N 1
ATOM 4197 C CA . GLY A 1 525 ? -35.031 -4.441 -29.141 1 24.94 525 GLY A CA 1
ATOM 4198 C C . GLY A 1 525 ? -35 -3.83 -30.531 1 24.94 525 GLY A C 1
ATOM 4199 O O . GLY A 1 525 ? -36.062 -3.48 -31.094 1 24.94 525 GLY A O 1
ATOM 4200 N N . LEU A 1 526 ? -34.188 -2.867 -30.922 1 25.06 526 LEU A N 1
ATOM 4201 C CA . LEU A 1 526 ? -34.219 -2.336 -32.281 1 25.06 526 LEU A CA 1
ATOM 4202 C C . LEU A 1 526 ? -33.844 -3.418 -33.281 1 25.06 526 LEU A C 1
ATOM 4204 O O . LEU A 1 526 ? -32.812 -4.051 -33.188 1 25.06 526 LEU A O 1
ATOM 4208 N N . GLN A 1 527 ? -34.75 -4.078 -33.906 1 25.23 527 GLN A N 1
ATOM 4209 C CA . GLN A 1 527 ? -34.625 -5.035 -35 1 25.23 527 GLN A CA 1
ATOM 4210 C C . GLN A 1 527 ? -34.031 -4.371 -36.25 1 25.23 527 GLN A C 1
ATOM 4212 O O . GLN A 1 527 ? -33.812 -5.031 -37.25 1 25.23 527 GLN A O 1
ATOM 4217 N N . ASP A 1 528 ? -33.625 -3.084 -36.375 1 29.19 528 ASP A N 1
ATOM 4218 C CA . ASP A 1 528 ? -33.719 -2.648 -37.75 1 29.19 528 ASP A CA 1
ATOM 4219 C C . ASP A 1 528 ? -32.625 -3.256 -38.625 1 29.19 528 ASP A C 1
ATOM 4221 O O . ASP A 1 528 ? -31.531 -3.525 -38.125 1 29.19 528 ASP A O 1
ATOM 4225 N N . ASP A 1 529 ? -32.906 -3.697 -39.75 1 27.8 529 ASP A N 1
ATOM 4226 C CA . ASP A 1 529 ? -32.281 -4.309 -40.938 1 27.8 529 ASP A CA 1
ATOM 4227 C C . ASP A 1 529 ? -31.266 -3.383 -41.562 1 27.8 529 ASP A C 1
ATOM 4229 O O . ASP A 1 529 ? -30.766 -3.654 -42.656 1 27.8 529 ASP A O 1
ATOM 4233 N N . PHE A 1 530 ? -30.359 -2.639 -40.875 1 31.28 530 PHE A N 1
ATOM 4234 C CA . PHE A 1 530 ? -29.719 -1.552 -41.594 1 31.28 530 PHE A CA 1
ATOM 4235 C C . PHE A 1 530 ? -28.594 -2.082 -42.5 1 31.28 530 PHE A C 1
ATOM 4237 O O . PHE A 1 530 ? -28 -3.123 -42.188 1 31.28 530 PHE A O 1
ATOM 4244 N N . ASN A 1 531 ? -28.484 -1.558 -43.625 1 32.91 531 ASN A N 1
ATOM 4245 C CA . ASN A 1 531 ? -27.578 -1.744 -44.781 1 32.91 531 ASN A CA 1
ATOM 4246 C C . ASN A 1 531 ? -26.156 -1.308 -44.438 1 32.91 531 ASN A C 1
ATOM 4248 O O . ASN A 1 531 ? -25.953 -0.219 -43.906 1 32.91 531 ASN A O 1
ATOM 4252 N N . ASP A 1 532 ? -25.109 -2.033 -44.375 1 40.5 532 ASP A N 1
ATOM 4253 C CA . ASP A 1 532 ? -23.688 -2.172 -44 1 40.5 532 ASP A CA 1
ATOM 4254 C C . ASP A 1 532 ? -22.828 -1.181 -44.781 1 40.5 532 ASP A C 1
ATOM 4256 O O . ASP A 1 532 ? -21.594 -1.243 -44.719 1 40.5 532 ASP A O 1
ATOM 4260 N N . ASP A 1 533 ? -23.234 -0.482 -45.75 1 41.06 533 ASP A N 1
ATOM 4261 C CA . ASP A 1 533 ? -22.281 -0.076 -46.781 1 41.06 533 ASP A CA 1
ATOM 4262 C C . ASP A 1 533 ? -21.203 0.828 -46.219 1 41.06 533 ASP A C 1
ATOM 4264 O O . ASP A 1 533 ? -20.031 0.698 -46.562 1 41.06 533 ASP A O 1
ATOM 4268 N N . ASP A 1 534 ? -21.422 2.184 -45.812 1 46.28 534 ASP A N 1
ATOM 4269 C CA . ASP A 1 534 ? -20.453 3.26 -45.906 1 46.28 534 ASP A CA 1
ATOM 4270 C C . ASP A 1 534 ? -19.656 3.389 -44.625 1 46.28 534 ASP A C 1
ATOM 4272 O O . ASP A 1 534 ? -19.297 4.496 -44.219 1 46.28 534 ASP A O 1
ATOM 4276 N N . ILE A 1 535 ? -19.562 2.463 -43.75 1 56 535 ILE A N 1
ATOM 4277 C CA . ILE A 1 535 ? -18.906 2.779 -42.5 1 56 535 ILE A CA 1
ATOM 4278 C C . ILE A 1 535 ? -17.391 2.572 -42.656 1 56 535 ILE A C 1
ATOM 4280 O O . ILE A 1 535 ? -16.953 1.554 -43.188 1 56 535 ILE A O 1
ATOM 4284 N N . ASP A 1 536 ? -16.625 3.6 -42.562 1 60.22 536 ASP A N 1
ATOM 4285 C CA . ASP A 1 536 ? -15.172 3.6 -42.594 1 60.22 536 ASP A CA 1
ATOM 4286 C C . ASP A 1 536 ? -14.602 2.496 -41.688 1 60.22 536 ASP A C 1
ATOM 4288 O O . ASP A 1 536 ? -15.102 2.26 -40.594 1 60.22 536 ASP A O 1
ATOM 4292 N N . ALA A 1 537 ? -13.789 1.628 -42.312 1 62.31 537 ALA A N 1
ATOM 4293 C CA . ALA A 1 537 ? -13.172 0.453 -41.719 1 62.31 537 ALA A CA 1
ATOM 4294 C C . ALA A 1 537 ? -12.422 0.827 -40.438 1 62.31 537 ALA A C 1
ATOM 4296 O O . ALA A 1 537 ? -12.469 0.096 -39.438 1 62.31 537 ALA A O 1
ATOM 4297 N N . ASP A 1 538 ? -11.914 2.066 -40.5 1 63.22 538 ASP A N 1
ATOM 4298 C CA . ASP A 1 538 ? -11.109 2.453 -39.344 1 63.22 538 ASP A CA 1
ATOM 4299 C C . ASP A 1 538 ? -11.992 2.758 -38.125 1 63.22 538 ASP A C 1
ATOM 4301 O O . ASP A 1 538 ? -11.609 2.482 -37 1 63.22 538 ASP A O 1
ATOM 4305 N N . ASP A 1 539 ? -13.117 3.207 -38.469 1 66.75 539 ASP A N 1
ATOM 4306 C CA . ASP A 1 539 ? -14.039 3.514 -37.375 1 66.75 539 ASP A CA 1
ATOM 4307 C C . ASP A 1 539 ? -14.547 2.236 -36.688 1 66.75 539 ASP A C 1
ATOM 4309 O O . ASP A 1 539 ? -14.766 2.211 -35.5 1 66.75 539 ASP A O 1
ATOM 4313 N N . ILE A 1 540 ? -14.562 1.253 -37.562 1 73.19 540 ILE A N 1
ATOM 4314 C CA . ILE A 1 540 ? -15.062 -0.009 -37 1 73.19 540 ILE A CA 1
ATOM 4315 C C . ILE A 1 540 ? -14.016 -0.623 -36.094 1 73.19 540 ILE A C 1
ATOM 4317 O O . ILE A 1 540 ? -14.359 -1.161 -35.031 1 73.19 540 ILE A O 1
ATOM 4321 N N . ILE A 1 541 ? -12.828 -0.516 -36.469 1 71.25 541 ILE A N 1
ATOM 4322 C CA . ILE A 1 541 ? -11.758 -1.116 -35.688 1 71.25 541 ILE A CA 1
ATOM 4323 C C . ILE A 1 541 ? -11.633 -0.387 -34.344 1 71.25 541 ILE A C 1
ATOM 4325 O O . ILE A 1 541 ? -11.461 -1.019 -33.312 1 71.25 541 ILE A O 1
ATOM 4329 N N . GLU A 1 542 ? -11.812 0.841 -34.438 1 69.12 542 GLU A N 1
ATOM 4330 C CA . GLU A 1 542 ? -11.688 1.619 -33.219 1 69.12 542 GLU A CA 1
ATOM 4331 C C . GLU A 1 542 ? -12.852 1.342 -32.25 1 69.12 542 GLU A C 1
ATOM 4333 O O . GLU A 1 542 ? -12.664 1.255 -31.047 1 69.12 542 GLU A O 1
ATOM 4338 N N . THR A 1 543 ? -13.922 1.327 -32.844 1 73.38 543 THR A N 1
ATOM 4339 C CA . THR A 1 543 ? -15.086 1.06 -31.984 1 73.38 543 THR A CA 1
ATOM 4340 C C . THR A 1 543 ? -15.008 -0.346 -31.406 1 73.38 543 THR A C 1
ATOM 4342 O O . THR A 1 543 ? -15.438 -0.572 -30.266 1 73.38 543 THR A O 1
ATOM 4345 N N . ARG A 1 544 ? -14.492 -1.188 -32.219 1 79.56 544 ARG A N 1
ATOM 4346 C CA . ARG A 1 544 ? -14.305 -2.545 -31.703 1 79.56 544 ARG A CA 1
ATOM 4347 C C . ARG A 1 544 ? -13.312 -2.564 -30.547 1 79.56 544 ARG A C 1
ATOM 4349 O O . ARG A 1 544 ? -13.508 -3.281 -29.562 1 79.56 544 ARG A O 1
ATOM 4356 N N . ASP A 1 545 ? -12.352 -1.805 -30.672 1 73.25 545 ASP A N 1
ATOM 4357 C CA . ASP A 1 545 ? -11.336 -1.737 -29.625 1 73.25 545 ASP A CA 1
ATOM 4358 C C . ASP A 1 545 ? -11.93 -1.168 -28.344 1 73.25 545 ASP A C 1
ATOM 4360 O O . ASP A 1 545 ? -11.594 -1.623 -27.234 1 73.25 545 ASP A O 1
ATOM 4364 N N . ARG A 1 546 ? -12.766 -0.26 -28.531 1 72.75 546 ARG A N 1
ATOM 4365 C CA . ARG A 1 546 ? -13.422 0.325 -27.359 1 72.75 546 ARG A CA 1
ATOM 4366 C C . ARG A 1 546 ? -14.352 -0.68 -26.703 1 72.75 546 ARG A C 1
ATOM 4368 O O . ARG A 1 546 ? -14.453 -0.719 -25.469 1 72.75 546 ARG A O 1
ATOM 4375 N N . PHE A 1 547 ? -14.953 -1.329 -27.547 1 79.88 547 PHE A N 1
ATOM 4376 C CA . PHE A 1 547 ? -15.836 -2.361 -27.016 1 79.88 547 PHE A CA 1
ATOM 4377 C C . PHE A 1 547 ? -15.047 -3.41 -26.25 1 79.88 547 PHE A C 1
ATOM 4379 O O . PHE A 1 547 ? -15.461 -3.832 -25.172 1 79.88 547 PHE A O 1
ATOM 4386 N N . LEU A 1 548 ? -13.969 -3.752 -26.75 1 82.25 548 LEU A N 1
ATOM 4387 C CA . LEU A 1 548 ? -13.156 -4.785 -26.141 1 82.25 548 LEU A CA 1
ATOM 4388 C C . LEU A 1 548 ? -12.531 -4.281 -24.844 1 82.25 548 LEU A C 1
ATOM 4390 O O . LEU A 1 548 ? -12.375 -5.039 -23.875 1 82.25 548 LEU A O 1
ATOM 4394 N N . MET A 1 549 ? -12.234 -3.072 -24.766 1 77.06 549 MET A N 1
ATOM 4395 C CA . MET A 1 549 ? -11.719 -2.5 -23.531 1 77.06 549 MET A CA 1
ATOM 4396 C C . MET A 1 549 ? -12.797 -2.447 -22.453 1 77.06 549 MET A C 1
ATOM 4398 O O . MET A 1 549 ? -12.523 -2.664 -21.281 1 77.06 549 MET A O 1
ATOM 4402 N N . ALA A 1 550 ? -13.953 -2.125 -22.891 1 78 550 ALA A N 1
ATOM 4403 C CA . ALA A 1 550 ? -15.07 -2.148 -21.953 1 78 550 ALA A CA 1
ATOM 4404 C C . ALA A 1 550 ? -15.352 -3.566 -21.469 1 78 550 ALA A C 1
ATOM 4406 O O . ALA A 1 550 ? -15.75 -3.768 -20.328 1 78 550 ALA A O 1
ATOM 4407 N N . LEU A 1 551 ? -15.133 -4.422 -22.438 1 87.38 551 LEU A N 1
ATOM 4408 C CA . LEU A 1 551 ? -15.32 -5.824 -22.078 1 87.38 551 LEU A CA 1
ATOM 4409 C C . LEU A 1 551 ? -14.281 -6.262 -21.047 1 87.38 551 LEU A C 1
ATOM 4411 O O . LEU A 1 551 ? -14.594 -7.008 -20.125 1 87.38 551 LEU A O 1
ATOM 4415 N N . LYS A 1 552 ? -13.094 -5.871 -21.188 1 83.25 552 LYS A N 1
ATOM 4416 C CA . LYS A 1 552 ? -12.023 -6.168 -20.234 1 83.25 552 LYS A CA 1
ATOM 4417 C C . LYS A 1 552 ? -12.367 -5.641 -18.844 1 83.25 552 LYS A C 1
ATOM 4419 O O . LYS A 1 552 ? -12.117 -6.312 -17.844 1 83.25 552 LYS A O 1
ATOM 4424 N N . GLN A 1 553 ? -12.953 -4.523 -18.844 1 77.25 553 GLN A N 1
ATOM 4425 C CA . GLN A 1 553 ? -13.352 -3.932 -17.562 1 77.25 553 GLN A CA 1
ATOM 4426 C C . GLN A 1 553 ? -14.516 -4.699 -16.938 1 77.25 553 GLN A C 1
ATOM 4428 O O . GLN A 1 553 ? -14.594 -4.836 -15.719 1 77.25 553 GLN A O 1
ATOM 4433 N N . THR A 1 554 ? -15.375 -5.098 -17.766 1 85.06 554 THR A N 1
ATOM 4434 C CA . THR A 1 554 ? -16.5 -5.879 -17.266 1 85.06 554 THR A CA 1
ATOM 4435 C C . THR A 1 554 ? -16.016 -7.195 -16.656 1 85.06 554 THR A C 1
ATOM 4437 O O . THR A 1 554 ? -16.547 -7.652 -15.641 1 85.06 554 THR A O 1
ATOM 4440 N N . TYR A 1 555 ? -15.016 -7.797 -17.359 1 87.62 555 TYR A N 1
ATOM 4441 C CA . TYR A 1 555 ? -14.438 -9.008 -16.781 1 87.62 555 TYR A CA 1
ATOM 4442 C C . TYR A 1 555 ? -13.812 -8.734 -15.422 1 87.62 555 TYR A C 1
ATOM 4444 O O . TYR A 1 555 ? -13.938 -9.539 -14.5 1 87.62 555 TYR A O 1
ATOM 4452 N N . TRP A 1 556 ? -13.25 -7.633 -15.32 1 77.44 556 TRP A N 1
ATOM 4453 C CA . TRP A 1 556 ? -12.625 -7.254 -14.055 1 77.44 556 TRP A CA 1
ATOM 4454 C C . TRP A 1 556 ? -13.688 -7.035 -12.977 1 77.44 556 TRP A C 1
ATOM 4456 O O . TRP A 1 556 ? -13.484 -7.406 -11.812 1 77.44 556 TRP A O 1
ATOM 4466 N N . ASP A 1 557 ? -14.734 -6.395 -13.32 1 78.12 557 ASP A N 1
ATOM 4467 C CA . ASP A 1 557 ? -15.828 -6.168 -12.375 1 78.12 557 ASP A CA 1
ATOM 4468 C C . ASP A 1 557 ? -16.406 -7.488 -11.867 1 78.12 557 ASP A C 1
ATOM 4470 O O . ASP A 1 557 ? -16.688 -7.629 -10.68 1 78.12 557 ASP A O 1
ATOM 4474 N N . LEU A 1 558 ? -16.5 -8.375 -12.781 1 85.31 558 LEU A N 1
ATOM 4475 C CA . LEU A 1 558 ? -17.031 -9.68 -12.398 1 85.31 558 LEU A CA 1
ATOM 4476 C C . LEU A 1 558 ? -16.047 -10.43 -11.516 1 85.31 558 LEU A C 1
ATOM 4478 O O . LEU A 1 558 ? -16.438 -11.125 -10.578 1 85.31 558 LEU A O 1
ATOM 4482 N N . TYR A 1 559 ? -14.812 -10.305 -11.781 1 80.88 559 TYR A N 1
ATOM 4483 C CA . TYR A 1 559 ? -13.766 -10.93 -10.969 1 80.88 559 TYR A CA 1
ATOM 4484 C C . TYR A 1 559 ? -13.719 -10.312 -9.578 1 80.88 559 TYR A C 1
ATOM 4486 O O . TYR A 1 559 ? -13.578 -11.031 -8.586 1 80.88 559 TYR A O 1
ATOM 4494 N N . SER A 1 560 ? -13.859 -8.992 -9.57 1 73.88 560 SER A N 1
ATOM 4495 C CA . SER A 1 560 ? -13.805 -8.297 -8.289 1 73.88 560 SER A CA 1
ATOM 4496 C C . SER A 1 560 ? -14.992 -8.672 -7.406 1 73.88 560 SER A C 1
ATOM 4498 O O . SER A 1 560 ? -14.891 -8.625 -6.176 1 73.88 560 SER A O 1
ATOM 4500 N N . GLN A 1 561 ? -16.062 -9.078 -8.07 1 75.81 561 GLN A N 1
ATOM 4501 C CA . GLN A 1 561 ? -17.25 -9.523 -7.332 1 75.81 561 GLN A CA 1
ATOM 4502 C C . GLN A 1 561 ? -17.172 -11.023 -7.039 1 75.81 561 GLN A C 1
ATOM 4504 O O . GLN A 1 561 ? -18.141 -11.609 -6.559 1 75.81 561 GLN A O 1
ATOM 4509 N N . ASN A 1 562 ? -16.078 -11.688 -7.367 1 77.06 562 ASN A N 1
ATOM 4510 C CA . ASN A 1 562 ? -15.812 -13.102 -7.117 1 77.06 562 ASN A CA 1
ATOM 4511 C C . ASN A 1 562 ? -16.766 -13.992 -7.918 1 77.06 562 ASN A C 1
ATOM 4513 O O . ASN A 1 562 ? -17.203 -15.039 -7.43 1 77.06 562 ASN A O 1
ATOM 4517 N N . GLN A 1 563 ? -17.172 -13.445 -9.016 1 81.31 563 GLN A N 1
ATOM 4518 C CA . GLN A 1 563 ? -18.062 -14.25 -9.852 1 81.31 563 GLN A CA 1
ATOM 4519 C C . GLN A 1 563 ? -17.266 -15.133 -10.812 1 81.31 563 GLN A C 1
ATOM 4521 O O . GLN A 1 563 ? -17.828 -16 -11.469 1 81.31 563 GLN A O 1
ATOM 4526 N N . CYS A 1 564 ? -16.062 -14.805 -10.914 1 83.5 564 CYS A N 1
ATOM 4527 C CA . CYS A 1 564 ? -15.195 -15.617 -11.75 1 83.5 564 CYS A CA 1
ATOM 4528 C C . CYS A 1 564 ? -13.852 -15.852 -11.078 1 83.5 564 CYS A C 1
ATOM 4530 O O . CYS A 1 564 ? -13.359 -14.984 -10.344 1 83.5 564 CYS A O 1
ATOM 4532 N N . GLY A 1 565 ? -13.344 -17.078 -11.227 1 76.56 565 GLY A N 1
ATOM 4533 C CA . GLY A 1 565 ? -12.055 -17.422 -10.648 1 76.56 565 GLY A CA 1
ATOM 4534 C C . GLY A 1 565 ? -10.883 -16.75 -11.344 1 76.56 565 GLY A C 1
ATOM 4535 O O . GLY A 1 565 ? -11.062 -16.125 -12.398 1 76.56 565 GLY A O 1
ATOM 4536 N N . GLY A 1 566 ? -9.766 -16.797 -10.742 1 74.81 566 GLY A N 1
ATOM 4537 C CA . GLY A 1 566 ? -8.57 -16.172 -11.273 1 74.81 566 GLY A CA 1
ATOM 4538 C C . GLY A 1 566 ? -8.141 -16.75 -12.609 1 74.81 566 GLY A C 1
ATOM 4539 O O . GLY A 1 566 ? -7.773 -16.016 -13.523 1 74.81 566 GLY A O 1
ATOM 4540 N N . LYS A 1 567 ? -8.219 -18.062 -12.797 1 78.31 567 LYS A N 1
ATOM 4541 C CA . LYS A 1 567 ? -7.828 -18.703 -14.047 1 78.31 567 LYS A CA 1
ATOM 4542 C C . LYS A 1 567 ? -8.781 -18.328 -15.18 1 78.31 567 LYS A C 1
ATOM 4544 O O . LYS A 1 567 ? -8.352 -18.094 -16.312 1 78.31 567 LYS A O 1
ATOM 4549 N N . ALA A 1 568 ? -10.062 -18.328 -14.805 1 86.56 568 ALA A N 1
ATOM 4550 C CA . ALA A 1 568 ? -11.062 -17.953 -15.805 1 86.56 568 ALA A CA 1
ATOM 4551 C C . ALA A 1 568 ? -10.867 -16.5 -16.25 1 86.56 568 ALA A C 1
ATOM 4553 O O . ALA A 1 568 ? -10.969 -16.188 -17.438 1 86.56 568 ALA A O 1
ATOM 4554 N N . TYR A 1 569 ? -10.531 -15.664 -15.32 1 85.44 569 TYR A N 1
ATOM 4555 C CA . TYR A 1 569 ? -10.312 -14.258 -15.625 1 85.44 569 TYR A CA 1
ATOM 4556 C C . TYR A 1 569 ? -9.133 -14.086 -16.578 1 85.44 569 TYR A C 1
ATOM 4558 O O . TYR A 1 569 ? -9.219 -13.328 -17.547 1 85.44 569 TYR A O 1
ATOM 4566 N N . ASN A 1 570 ? -8.117 -14.859 -16.344 1 79.19 570 ASN A N 1
ATOM 4567 C CA . ASN A 1 570 ? -6.934 -14.758 -17.188 1 79.19 570 ASN A CA 1
ATOM 4568 C C . ASN A 1 570 ? -7.211 -15.227 -18.609 1 79.19 570 ASN A C 1
ATOM 4570 O O . ASN A 1 570 ? -6.723 -14.625 -19.578 1 79.19 570 ASN A O 1
ATOM 4574 N N . LEU A 1 571 ? -7.898 -16.25 -18.703 1 85.44 571 LEU A N 1
ATOM 4575 C CA . LEU A 1 571 ? -8.211 -16.781 -20.031 1 85.44 571 LEU A CA 1
ATOM 4576 C C . LEU A 1 571 ? -9.125 -15.828 -20.781 1 85.44 571 LEU A C 1
ATOM 4578 O O . LEU A 1 571 ? -9.016 -15.695 -22.016 1 85.44 571 LEU A O 1
ATOM 4582 N N . LEU A 1 572 ? -10 -15.195 -20.062 1 90.06 572 LEU A N 1
ATOM 4583 C CA . LEU A 1 572 ? -10.906 -14.242 -20.688 1 90.06 572 LEU A CA 1
ATOM 4584 C C . LEU A 1 572 ? -10.148 -13 -21.156 1 90.06 572 LEU A C 1
ATOM 4586 O O . LEU A 1 572 ? -10.414 -12.469 -22.234 1 90.06 572 LEU A O 1
ATOM 4590 N N . ILE A 1 573 ? -9.25 -12.547 -20.344 1 84.25 573 ILE A N 1
ATOM 4591 C CA . ILE A 1 573 ? -8.445 -11.398 -20.734 1 84.25 573 ILE A CA 1
ATOM 4592 C C . ILE A 1 573 ? -7.586 -11.758 -21.938 1 84.25 573 ILE A C 1
ATOM 4594 O O . ILE A 1 573 ? -7.395 -10.938 -22.844 1 84.25 573 ILE A O 1
ATOM 4598 N N . GLU A 1 574 ? -7.129 -13.016 -21.953 1 81.31 574 GLU A N 1
ATOM 4599 C CA . GLU A 1 574 ? -6.359 -13.484 -23.094 1 81.31 574 GLU A CA 1
ATOM 4600 C C . GLU A 1 574 ? -7.219 -13.516 -24.359 1 81.31 574 GLU A C 1
ATOM 4602 O O . GLU A 1 574 ? -6.723 -13.258 -25.453 1 81.31 574 GLU A O 1
ATOM 4607 N N . SER A 1 575 ? -8.414 -13.844 -24.188 1 87.25 575 SER A N 1
ATOM 4608 C CA . SER A 1 575 ? -9.312 -13.859 -25.328 1 87.25 575 SER A CA 1
ATOM 4609 C C . SER A 1 575 ? -9.5 -12.453 -25.906 1 87.25 575 SER A C 1
ATOM 4611 O O . SER A 1 575 ? -9.578 -12.281 -27.125 1 87.25 575 SER A O 1
ATOM 4613 N N . VAL A 1 576 ? -9.602 -11.469 -25.031 1 85.69 576 VAL A N 1
ATOM 4614 C CA . VAL A 1 576 ? -9.758 -10.086 -25.484 1 85.69 576 VAL A CA 1
ATOM 4615 C C . VAL A 1 576 ? -8.469 -9.609 -26.141 1 85.69 576 VAL A C 1
ATOM 4617 O O . VAL A 1 576 ? -8.508 -8.906 -27.156 1 85.69 576 VAL A O 1
ATOM 4620 N N . ARG A 1 577 ? -7.395 -10.016 -25.594 1 76.88 577 ARG A N 1
ATOM 4621 C CA . ARG A 1 577 ? -6.109 -9.625 -26.156 1 76.88 577 ARG A CA 1
ATOM 4622 C C . ARG A 1 577 ? -5.914 -10.258 -27.531 1 76.88 577 ARG A C 1
ATOM 4624 O O . ARG A 1 577 ? -5.379 -9.617 -28.453 1 76.88 577 ARG A O 1
ATOM 4631 N N . TRP A 1 578 ? -6.266 -11.516 -27.625 1 76.56 578 TRP A N 1
ATOM 4632 C CA . TRP A 1 578 ? -6.219 -12.211 -28.922 1 76.56 578 TRP A CA 1
ATOM 4633 C C . TRP A 1 578 ? -7.07 -11.484 -29.953 1 76.56 578 TRP A C 1
ATOM 4635 O O . TRP A 1 578 ? -6.672 -11.359 -31.109 1 76.56 578 TRP A O 1
ATOM 4645 N N . ASP A 1 579 ? -8.18 -10.953 -29.516 1 80.06 579 ASP A N 1
ATOM 4646 C CA . ASP A 1 579 ? -9.086 -10.234 -30.406 1 80.06 579 ASP A CA 1
ATOM 4647 C C . ASP A 1 579 ? -8.492 -8.891 -30.828 1 80.06 579 ASP A C 1
ATOM 4649 O O . ASP A 1 579 ? -8.68 -8.453 -31.969 1 80.06 579 ASP A O 1
ATOM 4653 N N . LEU A 1 580 ? -7.828 -8.25 -29.969 1 73.44 580 LEU A N 1
ATOM 4654 C CA . LEU A 1 580 ? -7.223 -6.953 -30.25 1 73.44 580 LEU A CA 1
ATOM 4655 C C . LEU A 1 580 ? -6.066 -7.105 -31.234 1 73.44 580 LEU A C 1
ATOM 4657 O O . LEU A 1 580 ? -5.805 -6.207 -32.031 1 73.44 580 LEU A O 1
ATOM 4661 N N . ASP A 1 581 ? -5.441 -8.312 -31.141 1 65.69 581 ASP A N 1
ATOM 4662 C CA . ASP A 1 581 ? -4.293 -8.555 -32 1 65.69 581 ASP A CA 1
ATOM 4663 C C . ASP A 1 581 ? -4.734 -9.016 -33.406 1 65.69 581 ASP A C 1
ATOM 4665 O O . ASP A 1 581 ? -4.043 -8.773 -34.375 1 65.69 581 ASP A O 1
ATOM 4669 N N . THR A 1 582 ? -5.871 -9.75 -33.344 1 60.75 582 THR A N 1
ATOM 4670 C CA . THR A 1 582 ? -6.316 -10.297 -34.625 1 60.75 582 THR A CA 1
ATOM 4671 C C . THR A 1 582 ? -7.168 -9.281 -35.406 1 60.75 582 THR A C 1
ATOM 4673 O O . THR A 1 582 ? -8.086 -8.688 -34.812 1 60.75 582 THR A O 1
ATOM 4676 N N . VAL A 1 583 ? -6.574 -8.266 -36.062 1 56.97 583 VAL A N 1
ATOM 4677 C CA . VAL A 1 583 ? -7.219 -7.23 -36.875 1 56.97 583 VAL A CA 1
ATOM 4678 C C . VAL A 1 583 ? -8.242 -7.867 -37.812 1 56.97 583 VAL A C 1
ATOM 4680 O O . VAL A 1 583 ? -8.023 -7.934 -39.031 1 56.97 583 VAL A O 1
ATOM 4683 N N . GLU A 1 584 ? -8.805 -8.961 -37.438 1 58.03 584 GLU A N 1
ATOM 4684 C CA . GLU A 1 584 ? -9.711 -9.508 -38.438 1 58.03 584 GLU A CA 1
ATOM 4685 C C . GLU A 1 584 ? -11 -8.711 -38.531 1 58.03 584 GLU A C 1
ATOM 4687 O O . GLU A 1 584 ? -11.281 -7.879 -37.656 1 58.03 584 GLU A O 1
ATOM 4692 N N . GLY A 1 585 ? -11.75 -8.625 -39.562 1 60.56 585 GLY A N 1
ATOM 4693 C CA . GLY A 1 585 ? -12.992 -7.965 -39.938 1 60.56 585 GLY A CA 1
ATOM 4694 C C . GLY A 1 585 ? -14.078 -8.141 -38.875 1 60.56 585 GLY A C 1
ATOM 4695 O O . GLY A 1 585 ? -15.094 -7.441 -38.906 1 60.56 585 GLY A O 1
ATOM 4696 N N . ARG A 1 586 ? -14.086 -9.195 -37.906 1 70.81 586 ARG A N 1
ATOM 4697 C CA . ARG A 1 586 ? -15.125 -9.383 -36.906 1 70.81 586 ARG A CA 1
ATOM 4698 C C . ARG A 1 586 ? -14.531 -9.711 -35.531 1 70.81 586 ARG A C 1
ATOM 4700 O O . ARG A 1 586 ? -13.367 -10.109 -35.438 1 70.81 586 ARG A O 1
ATOM 4707 N N . MET A 1 587 ? -15.266 -9.469 -34.5 1 80.94 587 MET A N 1
ATOM 4708 C CA . MET A 1 587 ? -14.875 -9.867 -33.125 1 80.94 587 MET A CA 1
ATOM 4709 C C . MET A 1 587 ? -14.828 -11.383 -33 1 80.94 587 MET A C 1
ATOM 4711 O O . MET A 1 587 ? -15.82 -12.062 -33.281 1 80.94 587 MET A O 1
ATOM 4715 N N . CYS A 1 588 ? -13.719 -11.969 -32.844 1 76.69 588 CYS A N 1
ATOM 4716 C CA . CYS A 1 588 ? -13.562 -13.422 -32.812 1 76.69 588 CYS A CA 1
ATOM 4717 C C . CYS A 1 588 ? -13.094 -13.898 -31.438 1 76.69 588 CYS A C 1
ATOM 4719 O O . CYS A 1 588 ? -12.305 -14.836 -31.328 1 76.69 588 CYS A O 1
ATOM 4721 N N . SER A 1 589 ? -13.578 -13.281 -30.422 1 83 589 SER A N 1
ATOM 4722 C CA . SER A 1 589 ? -13.133 -13.703 -29.094 1 83 589 SER A CA 1
ATOM 4723 C C . SER A 1 589 ? -13.625 -15.102 -28.766 1 83 589 SER A C 1
ATOM 4725 O O . SER A 1 589 ? -12.945 -15.852 -28.047 1 83 589 SER A O 1
ATOM 4727 N N . TRP A 1 590 ? -14.766 -15.508 -29.328 1 86.06 590 TRP A N 1
ATOM 4728 C CA . TRP A 1 590 ? -15.336 -16.828 -29.047 1 86.06 590 TRP A CA 1
ATOM 4729 C C . TRP A 1 590 ? -14.516 -17.922 -29.734 1 86.06 590 TRP A C 1
ATOM 4731 O O . TRP A 1 590 ? -14.352 -19.016 -29.172 1 86.06 590 TRP A O 1
ATOM 4741 N N . ASP A 1 591 ? -13.992 -17.641 -30.844 1 82 591 ASP A N 1
ATOM 4742 C CA . ASP A 1 591 ? -13.203 -18.625 -31.562 1 82 591 ASP A CA 1
ATOM 4743 C C . ASP A 1 591 ? -11.953 -19.016 -30.766 1 82 591 ASP A C 1
ATOM 4745 O O . ASP A 1 591 ? -11.539 -20.188 -30.797 1 82 591 ASP A O 1
ATOM 4749 N N . PHE A 1 592 ? -11.5 -18.078 -30.109 1 83.75 592 PHE A N 1
ATOM 4750 C CA . PHE A 1 592 ? -10.344 -18.359 -29.266 1 83.75 592 PHE A CA 1
ATOM 4751 C C . PHE A 1 592 ? -10.742 -19.266 -28.109 1 83.75 592 PHE A C 1
ATOM 4753 O O . PHE A 1 592 ? -10.055 -20.25 -27.828 1 83.75 592 PHE A O 1
ATOM 4760 N N . ILE A 1 593 ? -11.836 -18.938 -27.469 1 88.06 593 ILE A N 1
ATOM 4761 C CA . ILE A 1 593 ? -12.281 -19.719 -26.312 1 88.06 593 ILE A CA 1
ATOM 4762 C C . ILE A 1 593 ? -12.68 -21.125 -26.766 1 88.06 593 ILE A C 1
ATOM 4764 O O . ILE A 1 593 ? -12.391 -22.109 -26.078 1 88.06 593 ILE A O 1
ATOM 4768 N N . TYR A 1 594 ? -13.344 -21.172 -27.922 1 84.31 594 TYR A N 1
ATOM 4769 C CA . TYR A 1 594 ? -13.773 -22.453 -28.469 1 84.31 594 TYR A CA 1
ATOM 4770 C C . TYR A 1 594 ? -12.57 -23.328 -28.797 1 84.31 594 TYR A C 1
ATOM 4772 O O . TYR A 1 594 ? -12.586 -24.531 -28.531 1 84.31 594 TYR A O 1
ATOM 4780 N N . SER A 1 595 ? -11.539 -22.703 -29.281 1 79.12 595 SER A N 1
ATOM 4781 C CA . SER A 1 595 ? -10.352 -23.453 -29.656 1 79.12 595 SER A CA 1
ATOM 4782 C C . SER A 1 595 ? -9.609 -23.984 -28.438 1 79.12 595 SER A C 1
ATOM 4784 O O . SER A 1 595 ? -8.961 -25.031 -28.5 1 79.12 595 SER A O 1
ATOM 4786 N N . VAL A 1 596 ? -9.727 -23.281 -27.422 1 78.56 596 VAL A N 1
ATOM 4787 C CA . VAL A 1 596 ? -9.023 -23.703 -26.219 1 78.56 596 VAL A CA 1
ATOM 4788 C C . VAL A 1 596 ? -9.719 -24.906 -25.594 1 78.56 596 VAL A C 1
ATOM 4790 O O . VAL A 1 596 ? -9.055 -25.828 -25.094 1 78.56 596 VAL A O 1
ATOM 4793 N N . PHE A 1 597 ? -11.039 -25.094 -25.641 1 76 597 PHE A N 1
ATOM 4794 C CA . PHE A 1 597 ? -11.734 -26.141 -24.891 1 76 597 PHE A CA 1
ATOM 4795 C C . PHE A 1 597 ? -12.188 -27.25 -25.812 1 76 597 PHE A C 1
ATOM 4797 O O . PHE A 1 597 ? -12.484 -28.359 -25.359 1 76 597 PHE A O 1
ATOM 4804 N N . TYR A 1 598 ? -12.445 -27.031 -27.094 1 64.25 598 TYR A N 1
ATOM 4805 C CA . TYR A 1 598 ? -12.922 -28.109 -27.969 1 64.25 598 TYR A CA 1
ATOM 4806 C C . TYR A 1 598 ? -11.883 -29.203 -28.094 1 64.25 598 TYR A C 1
ATOM 4808 O O . TYR A 1 598 ? -12.195 -30.391 -27.938 1 64.25 598 TYR A O 1
ATOM 4816 N N . SER A 1 599 ? -10.695 -29.047 -28.953 1 58.56 599 SER A N 1
ATOM 4817 C CA . SER A 1 599 ? -9.898 -30.188 -29.375 1 58.56 599 SER A CA 1
ATOM 4818 C C . SER A 1 599 ? -8.852 -30.547 -28.328 1 58.56 599 SER A C 1
ATOM 4820 O O . SER A 1 599 ? -7.68 -30.203 -28.469 1 58.56 599 SER A O 1
ATOM 4822 N N . PRO A 1 600 ? -9.32 -30.812 -27.109 1 57.12 600 PRO A N 1
ATOM 4823 C CA . PRO A 1 600 ? -8.242 -30.703 -26.125 1 57.12 600 PRO A CA 1
ATOM 4824 C C . PRO A 1 600 ? -7.352 -31.938 -26.078 1 57.12 600 PRO A C 1
ATOM 4826 O O . PRO A 1 600 ? -7.84 -33.031 -25.797 1 57.12 600 PRO A O 1
ATOM 4829 N N . ILE A 1 601 ? -6.41 -32.062 -26.828 1 62.06 601 ILE A N 1
ATOM 4830 C CA . ILE A 1 601 ? -5.391 -33.094 -26.609 1 62.06 601 ILE A CA 1
ATOM 4831 C C . ILE A 1 601 ? -5.211 -33.344 -25.125 1 62.06 601 ILE A C 1
ATOM 4833 O O . ILE A 1 601 ? -5.043 -34.469 -24.688 1 62.06 601 ILE A O 1
ATOM 4837 N N . TYR A 1 602 ? -5.637 -32.406 -24.438 1 70.88 602 TYR A N 1
ATOM 4838 C CA . TYR A 1 602 ? -5.426 -32.5 -22.984 1 70.88 602 TYR A CA 1
ATOM 4839 C C . TYR A 1 602 ? -6.477 -33.406 -22.344 1 70.88 602 TYR A C 1
ATOM 4841 O O . TYR A 1 602 ? -6.152 -34.25 -21.5 1 70.88 602 TYR A O 1
ATOM 4849 N N . MET A 1 603 ? -7.754 -33.344 -22.891 1 70.12 603 MET A N 1
ATOM 4850 C CA . MET A 1 603 ? -8.82 -34.156 -22.297 1 70.12 603 MET A CA 1
ATOM 4851 C C . MET A 1 603 ? -8.648 -35.625 -22.641 1 70.12 603 MET A C 1
ATOM 4853 O O . MET A 1 603 ? -8.859 -36.5 -21.797 1 70.12 603 MET A O 1
ATOM 4857 N N . ARG A 1 604 ? -8.141 -35.906 -23.812 1 67.81 604 ARG A N 1
ATOM 4858 C CA . ARG A 1 604 ? -7.922 -37.281 -24.234 1 67.81 604 ARG A CA 1
ATOM 4859 C C . ARG A 1 604 ? -6.77 -37.906 -23.453 1 67.81 604 ARG A C 1
ATOM 4861 O O . ARG A 1 604 ? -6.836 -39.094 -23.078 1 67.81 604 ARG A O 1
ATOM 4868 N N . PHE A 1 605 ? -5.844 -37 -23.234 1 75.19 605 PHE A N 1
ATOM 4869 C CA . PHE A 1 605 ? -4.68 -37.5 -22.484 1 75.19 605 PHE A CA 1
ATOM 4870 C C . PHE A 1 605 ? -5.055 -37.844 -21.047 1 75.19 605 PHE A C 1
ATOM 4872 O O . PHE A 1 605 ? -4.703 -38.906 -20.547 1 75.19 605 PHE A O 1
ATOM 4879 N N . LEU A 1 606 ? -5.852 -37 -20.469 1 75.12 606 LEU A N 1
ATOM 4880 C CA . LEU A 1 606 ? -6.219 -37.25 -19.078 1 75.12 606 LEU A CA 1
ATOM 4881 C C . LEU A 1 606 ? -7.172 -38.406 -18.953 1 75.12 606 LEU A C 1
ATOM 4883 O O . LEU A 1 606 ? -7.102 -39.188 -17.984 1 75.12 606 LEU A O 1
ATOM 4887 N N . TYR A 1 607 ? -8.055 -38.656 -19.984 1 68.19 607 TYR A N 1
ATOM 4888 C CA . TYR A 1 607 ? -9 -39.75 -19.953 1 68.19 607 TYR A CA 1
ATOM 4889 C C . TYR A 1 607 ? -8.289 -41.094 -20.172 1 68.19 607 TYR A C 1
ATOM 4891 O O . TYR A 1 607 ? -8.68 -42.094 -19.578 1 68.19 607 TYR A O 1
ATOM 4899 N N . SER A 1 608 ? -7.223 -40.938 -21.016 1 70.12 608 SER A N 1
ATOM 4900 C CA . SER A 1 608 ? -6.473 -42.156 -21.266 1 70.12 608 SER A CA 1
ATOM 4901 C C . SER A 1 608 ? -5.727 -42.625 -20.016 1 70.12 608 SER A C 1
ATOM 4903 O O . SER A 1 608 ? -5.527 -43.812 -19.812 1 70.12 608 SER A O 1
ATOM 4905 N N . LEU A 1 609 ? -5.398 -41.625 -19.188 1 73.06 609 LEU A N 1
ATOM 4906 C CA . LEU A 1 609 ? -4.691 -41.969 -17.953 1 73.06 609 LEU A CA 1
ATOM 4907 C C . LEU A 1 609 ? -5.652 -42.5 -16.906 1 73.06 609 LEU A C 1
ATOM 4909 O O . LEU A 1 609 ? -5.227 -43.188 -15.969 1 73.06 609 LEU A O 1
ATOM 4913 N N . ASN A 1 610 ? -6.898 -42.219 -17.062 1 65.69 610 ASN A N 1
ATOM 4914 C CA . ASN A 1 610 ? -7.914 -42.719 -16.141 1 65.69 610 ASN A CA 1
ATOM 4915 C C . ASN A 1 610 ? -8.008 -44.25 -16.156 1 65.69 610 ASN A C 1
ATOM 4917 O O . ASN A 1 610 ? -8.578 -44.844 -15.242 1 65.69 610 ASN A O 1
ATOM 4921 N N . LYS A 1 611 ? -7.371 -44.875 -17.172 1 61.56 611 LYS A N 1
ATOM 4922 C CA . LYS A 1 611 ? -7.418 -46.312 -17.297 1 61.56 611 LYS A CA 1
ATOM 4923 C C . LYS A 1 611 ? -6.523 -46.969 -16.266 1 61.56 611 LYS A C 1
ATOM 4925 O O . LYS A 1 611 ? -6.758 -48.125 -15.891 1 61.56 611 LYS A O 1
ATOM 4930 N N . PHE A 1 612 ? -5.668 -46.062 -15.781 1 65.75 612 PHE A N 1
ATOM 4931 C CA . PHE A 1 612 ? -4.781 -46.625 -14.766 1 65.75 612 PHE A CA 1
ATOM 4932 C C . PHE A 1 612 ? -5.363 -46.406 -13.375 1 65.75 612 PHE A C 1
ATOM 4934 O O . PHE A 1 612 ? -5.688 -45.281 -12.984 1 65.75 612 PHE A O 1
ATOM 4941 N N . PRO A 1 613 ? -5.664 -47.469 -12.609 1 60.62 613 PRO A N 1
ATOM 4942 C CA . PRO A 1 613 ? -6.383 -47.406 -11.336 1 60.62 613 PRO A CA 1
ATOM 4943 C C . PRO A 1 613 ? -5.676 -46.531 -10.305 1 60.62 613 PRO A C 1
ATOM 4945 O O . PRO A 1 613 ? -6.336 -45.875 -9.477 1 60.62 613 PRO A O 1
ATOM 4948 N N . ILE A 1 614 ? -4.367 -46.406 -10.297 1 62.84 614 ILE A N 1
ATOM 4949 C CA . ILE A 1 614 ? -3.678 -45.625 -9.266 1 62.84 614 ILE A CA 1
ATOM 4950 C C . ILE A 1 614 ? -3.871 -44.156 -9.516 1 62.84 614 ILE A C 1
ATOM 4952 O O . ILE A 1 614 ? -4.078 -43.375 -8.57 1 62.84 614 ILE A O 1
ATOM 4956 N N . ILE A 1 615 ? -3.93 -43.844 -10.75 1 72.94 615 ILE A N 1
ATOM 4957 C CA . ILE A 1 615 ? -3.936 -42.406 -11.094 1 72.94 615 ILE A CA 1
ATOM 4958 C C . ILE A 1 615 ? -5.348 -41.969 -11.484 1 72.94 615 ILE A C 1
ATOM 4960 O O . ILE A 1 615 ? -5.594 -40.812 -11.734 1 72.94 615 ILE A O 1
ATOM 4964 N N . ARG A 1 616 ? -6.242 -42.875 -11.383 1 69.69 616 ARG A N 1
ATOM 4965 C CA . ARG A 1 616 ? -7.598 -42.656 -11.875 1 69.69 616 ARG A CA 1
ATOM 4966 C C . ARG A 1 616 ? -8.273 -41.531 -11.109 1 69.69 616 ARG A C 1
ATOM 4968 O O . ARG A 1 616 ? -8.883 -40.625 -11.711 1 69.69 616 ARG A O 1
ATOM 4975 N N . GLY A 1 617 ? -8.062 -41.594 -9.836 1 70.81 617 GLY A N 1
ATOM 4976 C CA . GLY A 1 617 ? -8.703 -40.531 -9.047 1 70.81 617 GLY A CA 1
ATOM 4977 C C . GLY A 1 617 ? -8.148 -39.156 -9.312 1 70.81 617 GLY A C 1
ATOM 4978 O O . GLY A 1 617 ? -8.906 -38.219 -9.508 1 70.81 617 GLY A O 1
ATOM 4979 N N . PHE A 1 618 ? -6.91 -39.156 -9.422 1 78 618 PHE A N 1
ATOM 4980 C CA . PHE A 1 618 ? -6.254 -37.844 -9.617 1 78 618 PHE A CA 1
ATOM 4981 C C . PHE A 1 618 ? -6.496 -37.344 -11.031 1 78 618 PHE A C 1
ATOM 4983 O O . PHE A 1 618 ? -6.758 -36.156 -11.219 1 78 618 PHE A O 1
ATOM 4990 N N . SER A 1 619 ? -6.422 -38.219 -12.039 1 77.38 619 SER A N 1
ATOM 4991 C CA . SER A 1 619 ? -6.645 -37.812 -13.422 1 77.38 619 SER A CA 1
ATOM 4992 C C . SER A 1 619 ? -8.094 -37.375 -13.648 1 77.38 619 SER A C 1
ATOM 4994 O O . SER A 1 619 ? -8.367 -36.438 -14.406 1 77.38 619 SER A O 1
ATOM 4996 N N . GLY A 1 620 ? -9.016 -38.062 -12.953 1 74.62 620 GLY A N 1
ATOM 4997 C CA . GLY A 1 620 ? -10.414 -37.688 -13.055 1 74.62 620 GLY A CA 1
ATOM 4998 C C . GLY A 1 620 ? -10.711 -36.312 -12.445 1 74.62 620 GLY A C 1
ATOM 4999 O O . GLY A 1 620 ? -11.461 -35.531 -13.016 1 74.62 620 GLY A O 1
ATOM 5000 N N . ASP A 1 621 ? -10.031 -36.125 -11.445 1 80.81 621 ASP A N 1
ATOM 5001 C CA . ASP A 1 621 ? -10.234 -34.812 -10.789 1 80.81 621 ASP A CA 1
ATOM 5002 C C . ASP A 1 621 ? -9.68 -33.688 -11.641 1 80.81 621 ASP A C 1
ATOM 5004 O O . ASP A 1 621 ? -10.266 -32.594 -11.703 1 80.81 621 ASP A O 1
ATOM 5008 N N . LEU A 1 622 ? -8.609 -33.938 -12.242 1 80.56 622 LEU A N 1
ATOM 5009 C CA . LEU A 1 622 ? -8.016 -32.938 -13.102 1 80.56 622 LEU A CA 1
ATOM 5010 C C . LEU A 1 622 ? -8.898 -32.656 -14.312 1 80.56 622 LEU A C 1
ATOM 5012 O O . LEU A 1 622 ? -8.984 -31.516 -14.773 1 80.56 622 LEU A O 1
ATOM 5016 N N . LEU A 1 623 ? -9.492 -33.719 -14.812 1 78.62 623 LEU A N 1
ATOM 5017 C CA . LEU A 1 623 ? -10.406 -33.562 -15.938 1 78.62 623 LEU A CA 1
ATOM 5018 C C . LEU A 1 623 ? -11.625 -32.719 -15.531 1 78.62 623 LEU A C 1
ATOM 5020 O O . LEU A 1 623 ? -12.031 -31.812 -16.25 1 78.62 623 LEU A O 1
ATOM 5024 N N . PHE A 1 624 ? -12.148 -33.031 -14.438 1 82.06 624 PHE A N 1
ATOM 5025 C CA . PHE A 1 624 ? -13.32 -32.312 -13.961 1 82.06 624 PHE A CA 1
ATOM 5026 C C . PHE A 1 624 ? -12.969 -30.859 -13.648 1 82.06 624 PHE A C 1
ATOM 5028 O O . PHE A 1 624 ? -13.789 -29.953 -13.844 1 82.06 624 PHE A O 1
ATOM 5035 N N . ASP A 1 625 ? -11.766 -30.656 -13.242 1 84.38 625 ASP A N 1
ATOM 5036 C CA . ASP A 1 625 ? -11.328 -29.297 -12.992 1 84.38 625 ASP A CA 1
ATOM 5037 C C . ASP A 1 625 ? -11.227 -28.5 -14.289 1 84.38 625 ASP A C 1
ATOM 5039 O O . ASP A 1 625 ? -11.57 -27.312 -14.328 1 84.38 625 ASP A O 1
ATOM 5043 N N . TRP A 1 626 ? -10.773 -29.172 -15.25 1 82.44 626 TRP A N 1
ATOM 5044 C CA . TRP A 1 626 ? -10.641 -28.516 -16.547 1 82.44 626 TRP A CA 1
ATOM 5045 C C . TRP A 1 626 ? -12.016 -28.172 -17.125 1 82.44 626 TRP A C 1
ATOM 5047 O O . TRP A 1 626 ? -12.203 -27.094 -17.688 1 82.44 626 TRP A O 1
ATOM 5057 N N . VAL A 1 627 ? -12.875 -29.141 -16.984 1 84.38 627 VAL A N 1
ATOM 5058 C CA . VAL A 1 627 ? -14.227 -28.906 -17.5 1 84.38 627 VAL A CA 1
ATOM 5059 C C . VAL A 1 627 ? -14.898 -27.812 -16.688 1 84.38 627 VAL A C 1
ATOM 5061 O O . VAL A 1 627 ? -15.641 -26.984 -17.234 1 84.38 627 VAL A O 1
ATOM 5064 N N . ALA A 1 628 ? -14.609 -27.812 -15.469 1 88.44 628 ALA A N 1
ATOM 5065 C CA . ALA A 1 628 ? -15.195 -26.781 -14.609 1 88.44 628 ALA A CA 1
ATOM 5066 C C . ALA A 1 628 ? -14.688 -25.391 -14.992 1 88.44 628 ALA A C 1
ATOM 5068 O O . ALA A 1 628 ? -15.461 -24.438 -15.039 1 88.44 628 ALA A O 1
ATOM 5069 N N . ILE A 1 629 ? -13.461 -25.281 -15.25 1 88.31 629 ILE A N 1
ATOM 5070 C CA . ILE A 1 629 ? -12.891 -24.016 -15.68 1 88.31 629 ILE A CA 1
ATOM 5071 C C . ILE A 1 629 ? -13.492 -23.594 -17.016 1 88.31 629 ILE A C 1
ATOM 5073 O O . ILE A 1 629 ? -13.773 -22.422 -17.25 1 88.31 629 ILE A O 1
ATOM 5077 N N . GLY A 1 630 ? -13.648 -24.625 -17.859 1 87.38 630 GLY A N 1
ATOM 5078 C CA . GLY A 1 630 ? -14.258 -24.328 -19.141 1 87.38 630 GLY A CA 1
ATOM 5079 C C . GLY A 1 630 ? -15.656 -23.75 -19.031 1 87.38 630 GLY A C 1
ATOM 5080 O O . GLY A 1 630 ? -15.969 -22.75 -19.672 1 87.38 630 GLY A O 1
ATOM 5081 N N . TYR A 1 631 ? -16.391 -24.312 -18.188 1 89.31 631 TYR A N 1
ATOM 5082 C CA . TYR A 1 631 ? -17.75 -23.812 -18.016 1 89.31 631 TYR A CA 1
ATOM 5083 C C . TYR A 1 631 ? -17.734 -22.438 -17.359 1 89.31 631 TYR A C 1
ATOM 5085 O O . TYR A 1 631 ? -18.531 -21.562 -17.719 1 89.31 631 TYR A O 1
ATOM 5093 N N . GLU A 1 632 ? -16.906 -22.25 -16.453 1 90.06 632 GLU A N 1
ATOM 5094 C CA . GLU A 1 632 ? -16.812 -20.953 -15.789 1 90.06 632 GLU A CA 1
ATOM 5095 C C . GLU A 1 632 ? -16.422 -19.859 -16.766 1 90.06 632 GLU A C 1
ATOM 5097 O O . GLU A 1 632 ? -16.953 -18.75 -16.703 1 90.06 632 GLU A O 1
ATOM 5102 N N . VAL A 1 633 ? -15.508 -20.172 -17.594 1 92.19 633 VAL A N 1
ATOM 5103 C CA . VAL A 1 633 ? -15.047 -19.203 -18.578 1 92.19 633 VAL A CA 1
ATOM 5104 C C . VAL A 1 633 ? -16.188 -18.844 -19.531 1 92.19 633 VAL A C 1
ATOM 5106 O O . VAL A 1 633 ? -16.469 -17.672 -19.766 1 92.19 633 VAL A O 1
ATOM 5109 N N . ILE A 1 634 ? -16.906 -19.828 -20.016 1 92.06 634 ILE A N 1
ATOM 5110 C CA . ILE A 1 634 ? -17.922 -19.609 -21.031 1 92.06 634 ILE A CA 1
ATOM 5111 C C . ILE A 1 634 ? -19.156 -18.938 -20.406 1 92.06 634 ILE A C 1
ATOM 5113 O O . ILE A 1 634 ? -19.766 -18.062 -21.016 1 92.06 634 ILE A O 1
ATOM 5117 N N . SER A 1 635 ? -19.484 -19.359 -19.234 1 90.56 635 SER A N 1
ATOM 5118 C CA . SER A 1 635 ? -20.609 -18.719 -18.578 1 90.56 635 SER A CA 1
ATOM 5119 C C . SER A 1 635 ? -20.328 -17.25 -18.281 1 90.56 635 SER A C 1
ATOM 5121 O O . SER A 1 635 ? -21.219 -16.406 -18.391 1 90.56 635 SER A O 1
ATOM 5123 N N . THR A 1 636 ? -19.125 -16.938 -17.844 1 91.62 636 THR A N 1
ATOM 5124 C CA . THR A 1 636 ? -18.75 -15.547 -17.594 1 91.62 636 THR A CA 1
ATOM 5125 C C . THR A 1 636 ? -18.703 -14.758 -18.906 1 91.62 636 THR A C 1
ATOM 5127 O O . THR A 1 636 ? -19.062 -13.578 -18.938 1 91.62 636 THR A O 1
ATOM 5130 N N . TYR A 1 637 ? -18.203 -15.469 -19.906 1 93.5 637 TYR A N 1
ATOM 5131 C CA . TYR A 1 637 ? -18.188 -14.859 -21.234 1 93.5 637 TYR A CA 1
ATOM 5132 C C . TYR A 1 637 ? -19.578 -14.453 -21.672 1 93.5 637 TYR A C 1
ATOM 5134 O O . TYR A 1 637 ? -19.781 -13.336 -22.156 1 93.5 637 TYR A O 1
ATOM 5142 N N . VAL A 1 638 ? -20.562 -15.289 -21.453 1 91.12 638 VAL A N 1
ATOM 5143 C CA . VAL A 1 638 ? -21.938 -15.039 -21.844 1 91.12 638 VAL A CA 1
ATOM 5144 C C . VAL A 1 638 ? -22.516 -13.891 -21.031 1 91.12 638 VAL A C 1
ATOM 5146 O O . VAL A 1 638 ? -23.156 -12.984 -21.562 1 91.12 638 VAL A O 1
ATOM 5149 N N . ARG A 1 639 ? -22.234 -13.891 -19.781 1 89.56 639 ARG A N 1
ATOM 5150 C CA . ARG A 1 639 ? -22.75 -12.852 -18.906 1 89.56 639 ARG A CA 1
ATOM 5151 C C . ARG A 1 639 ? -22.141 -11.5 -19.25 1 89.56 639 ARG A C 1
ATOM 5153 O O . ARG A 1 639 ? -22.844 -10.477 -19.234 1 89.56 639 ARG A O 1
ATOM 5160 N N . ALA A 1 640 ? -20.875 -11.461 -19.438 1 90.81 640 ALA A N 1
ATOM 5161 C CA . ALA A 1 640 ? -20.188 -10.211 -19.75 1 90.81 640 ALA A CA 1
ATOM 5162 C C . ALA A 1 640 ? -20.703 -9.617 -21.062 1 90.81 640 ALA A C 1
ATOM 5164 O O . ALA A 1 640 ? -20.891 -8.406 -21.156 1 90.81 640 ALA A O 1
ATOM 5165 N N . HIS A 1 641 ? -20.891 -10.469 -22.078 1 90.5 641 HIS A N 1
ATOM 5166 C CA . HIS A 1 641 ? -21.391 -9.984 -23.359 1 90.5 641 HIS A CA 1
ATOM 5167 C C . HIS A 1 641 ? -22.828 -9.5 -23.234 1 90.5 641 HIS A C 1
ATOM 5169 O O . HIS A 1 641 ? -23.234 -8.555 -23.906 1 90.5 641 HIS A O 1
ATOM 5175 N N . GLU A 1 642 ? -23.609 -10.117 -22.375 1 88.31 642 GLU A N 1
ATOM 5176 C CA . GLU A 1 642 ? -24.969 -9.648 -22.109 1 88.31 642 GLU A CA 1
ATOM 5177 C C . GLU A 1 642 ? -24.953 -8.258 -21.484 1 88.31 642 GLU A C 1
ATOM 5179 O O . GLU A 1 642 ? -25.766 -7.398 -21.859 1 88.31 642 GLU A O 1
ATOM 5184 N N . GLU A 1 643 ? -24.094 -8.078 -20.578 1 86.44 643 GLU A N 1
ATOM 5185 C CA . GLU A 1 643 ? -23.969 -6.781 -19.922 1 86.44 643 GLU A CA 1
ATOM 5186 C C . GLU A 1 643 ? -23.484 -5.715 -20.891 1 86.44 643 GLU A C 1
ATOM 5188 O O . GLU A 1 643 ? -23.922 -4.566 -20.844 1 86.44 643 GLU A O 1
ATOM 5193 N N . MET A 1 644 ? -22.578 -6.105 -21.719 1 86.06 644 MET A N 1
ATOM 5194 C CA . MET A 1 644 ? -22.016 -5.16 -22.688 1 86.06 644 MET A CA 1
ATOM 5195 C C . MET A 1 644 ? -23.062 -4.75 -23.719 1 86.06 644 MET A C 1
ATOM 5197 O O . MET A 1 644 ? -23.062 -3.615 -24.188 1 86.06 644 MET A O 1
ATOM 5201 N N . GLU A 1 645 ? -23.844 -5.676 -24.094 1 83.5 645 GLU A N 1
ATOM 5202 C CA . GLU A 1 645 ? -24.906 -5.371 -25.047 1 83.5 645 GLU A CA 1
ATOM 5203 C C . GLU A 1 645 ? -25.859 -4.316 -24.5 1 83.5 645 GLU A C 1
ATOM 5205 O O . GLU A 1 645 ? -26.359 -3.473 -25.234 1 83.5 645 GLU A O 1
ATOM 5210 N N . ASN A 1 646 ? -25.984 -4.281 -23.219 1 78.12 646 ASN A N 1
ATOM 5211 C CA . ASN A 1 646 ? -26.828 -3.271 -22.562 1 78.12 646 ASN A CA 1
ATOM 5212 C C . ASN A 1 646 ? -26.078 -1.95 -22.406 1 78.12 646 ASN A C 1
ATOM 5214 O O . ASN A 1 646 ? -26.672 -0.878 -22.531 1 78.12 646 ASN A O 1
ATOM 5218 N N . MET A 1 647 ? -24.797 -2.059 -22.219 1 76.06 647 MET A N 1
ATOM 5219 C CA . MET A 1 647 ? -23.984 -0.875 -21.953 1 76.06 647 MET A CA 1
ATOM 5220 C C . MET A 1 647 ? -23.656 -0.146 -23.25 1 76.06 647 MET A C 1
ATOM 5222 O O . MET A 1 647 ? -23.406 1.062 -23.25 1 76.06 647 MET A O 1
ATOM 5226 N N . ILE A 1 648 ? -23.625 -0.878 -24.391 1 77.19 648 ILE A N 1
ATOM 5227 C CA . ILE A 1 648 ? -23.219 -0.33 -25.688 1 77.19 648 ILE A CA 1
ATOM 5228 C C . ILE A 1 648 ? -24.172 0.798 -26.078 1 77.19 648 ILE A C 1
ATOM 5230 O O . ILE A 1 648 ? -23.781 1.712 -26.812 1 77.19 648 ILE A O 1
ATOM 5234 N N . GLU A 1 649 ? -25.297 0.746 -25.484 1 67.19 649 GLU A N 1
ATOM 5235 C CA . GLU A 1 649 ? -26.266 1.786 -25.812 1 67.19 649 GLU A CA 1
ATOM 5236 C C . GLU A 1 649 ? -25.828 3.143 -25.266 1 67.19 649 GLU A C 1
ATOM 5238 O O . GLU A 1 649 ? -26.172 4.184 -25.828 1 67.19 649 GLU A O 1
ATOM 5243 N N . GLU A 1 650 ? -24.922 3.074 -24.375 1 65 650 GLU A N 1
ATOM 5244 C CA . GLU A 1 650 ? -24.469 4.301 -23.734 1 65 650 GLU A CA 1
ATOM 5245 C C . GLU A 1 650 ? -23.203 4.836 -24.406 1 65 650 GLU A C 1
ATOM 5247 O O . GLU A 1 650 ? -22.766 5.957 -24.125 1 65 650 GLU A O 1
ATOM 5252 N N . PHE A 1 651 ? -22.703 4.016 -25.469 1 64.81 651 PHE A N 1
ATOM 5253 C CA . PHE A 1 651 ? -21.484 4.441 -26.141 1 64.81 651 PHE A CA 1
ATOM 5254 C C . PHE A 1 651 ? -21.766 5.617 -27.078 1 64.81 651 PHE A C 1
ATOM 5256 O O . PHE A 1 651 ? -22.781 5.637 -27.766 1 64.81 651 PHE A O 1
ATOM 5263 N N . PRO A 1 652 ? -20.969 6.66 -26.906 1 57.28 652 PRO A N 1
ATOM 5264 C CA . PRO A 1 652 ? -21.172 7.805 -27.797 1 57.28 652 PRO A CA 1
ATOM 5265 C C . PRO A 1 652 ? -20.703 7.527 -29.234 1 57.28 652 PRO A C 1
ATOM 5267 O O . PRO A 1 652 ? -19.766 8.164 -29.703 1 57.28 652 PRO A O 1
ATOM 5270 N N . ILE A 1 653 ? -21.203 6.527 -29.891 1 64.31 653 ILE A N 1
ATOM 5271 C CA . ILE A 1 653 ? -20.781 6.137 -31.234 1 64.31 653 ILE A CA 1
ATOM 5272 C C . ILE A 1 653 ? -22 6.102 -32.156 1 64.31 653 ILE A C 1
ATOM 5274 O O . ILE A 1 653 ? -23.141 6.188 -31.719 1 64.31 653 ILE A O 1
ATOM 5278 N N . ASN A 1 654 ? -21.656 6.148 -33.469 1 63.81 654 ASN A N 1
ATOM 5279 C CA . ASN A 1 654 ? -22.688 6.066 -34.5 1 63.81 654 ASN A CA 1
ATOM 5280 C C . ASN A 1 654 ? -23.578 4.852 -34.312 1 63.81 654 ASN A C 1
ATOM 5282 O O . ASN A 1 654 ? -23.125 3.801 -33.844 1 63.81 654 ASN A O 1
ATOM 5286 N N . VAL A 1 655 ? -24.859 5.105 -34.469 1 71.62 655 VAL A N 1
ATOM 5287 C CA . VAL A 1 655 ? -25.891 4.098 -34.219 1 71.62 655 VAL A CA 1
ATOM 5288 C C . VAL A 1 655 ? -25.625 2.875 -35.094 1 71.62 655 VAL A C 1
ATOM 5290 O O . VAL A 1 655 ? -25.844 1.739 -34.656 1 71.62 655 VAL A O 1
ATOM 5293 N N . THR A 1 656 ? -25.062 3.133 -36.281 1 75.25 656 THR A N 1
ATOM 5294 C CA . THR A 1 656 ? -24.812 2.012 -37.188 1 75.25 656 THR A CA 1
ATOM 5295 C C . THR A 1 656 ? -23.688 1.135 -36.656 1 75.25 656 THR A C 1
ATOM 5297 O O . THR A 1 656 ? -23.75 -0.093 -36.75 1 75.25 656 THR A O 1
ATOM 5300 N N . LEU A 1 657 ? -22.828 1.755 -36.156 1 79.12 657 LEU A N 1
ATOM 5301 C CA . LEU A 1 657 ? -21.688 1.025 -35.625 1 79.12 657 LEU A CA 1
ATOM 5302 C C . LEU A 1 657 ? -22.094 0.285 -34.344 1 79.12 657 LEU A C 1
ATOM 5304 O O . LEU A 1 657 ? -21.609 -0.815 -34.062 1 79.12 657 LEU A O 1
ATOM 5308 N N . LYS A 1 658 ? -23.047 0.829 -33.688 1 80.81 658 LYS A N 1
ATOM 5309 C CA . LYS A 1 658 ? -23.531 0.176 -32.469 1 80.81 658 LYS A CA 1
ATOM 5310 C C . LYS A 1 658 ? -24.281 -1.117 -32.812 1 80.81 658 LYS A C 1
ATOM 5312 O O . LYS A 1 658 ? -24.094 -2.131 -32.125 1 80.81 658 LYS A O 1
ATOM 5317 N N . LYS A 1 659 ? -25 -0.954 -33.812 1 78.88 659 LYS A N 1
ATOM 5318 C CA . LYS A 1 659 ? -25.781 -2.121 -34.219 1 78.88 659 LYS A CA 1
ATOM 5319 C C . LYS A 1 659 ? -24.875 -3.234 -34.75 1 78.88 659 LYS A C 1
ATOM 5321 O O . LYS A 1 659 ? -25.125 -4.414 -34.5 1 78.88 659 LYS A O 1
ATOM 5326 N N . LYS A 1 660 ? -23.922 -2.879 -35.469 1 83.06 660 LYS A N 1
ATOM 5327 C CA . LYS A 1 660 ? -23 -3.881 -35.969 1 83.06 660 LYS A CA 1
ATOM 5328 C C . LYS A 1 660 ? -22.266 -4.586 -34.844 1 83.06 660 LYS A C 1
ATOM 5330 O O . LYS A 1 660 ? -22.125 -5.809 -34.844 1 83.06 660 LYS A O 1
ATOM 5335 N N . LEU A 1 661 ? -21.875 -3.848 -33.969 1 86.12 661 LEU A N 1
ATOM 5336 C CA . LEU A 1 661 ? -21.141 -4.426 -32.844 1 86.12 661 LEU A CA 1
ATOM 5337 C C . LEU A 1 661 ? -22.047 -5.285 -31.969 1 86.12 661 LEU A C 1
ATOM 5339 O O . LEU A 1 661 ? -21.625 -6.32 -31.453 1 86.12 661 LEU A O 1
ATOM 5343 N N . SER A 1 662 ? -23.234 -4.77 -31.828 1 85.56 662 SER A N 1
ATOM 5344 C CA . SER A 1 662 ? -24.203 -5.543 -31.047 1 85.56 662 SER A CA 1
ATOM 5345 C C . SER A 1 662 ? -24.516 -6.875 -31.734 1 85.56 662 SER A C 1
ATOM 5347 O O . SER A 1 662 ? -24.703 -7.891 -31.047 1 85.56 662 SER A O 1
ATOM 5349 N N . LYS A 1 663 ? -24.562 -6.824 -33 1 85.5 663 LYS A N 1
ATOM 5350 C CA . LYS A 1 663 ? -24.812 -8.062 -33.75 1 85.5 663 LYS A CA 1
ATOM 5351 C C . LYS A 1 663 ? -23.656 -9.031 -33.625 1 85.5 663 LYS A C 1
ATOM 5353 O O . LYS A 1 663 ? -23.844 -10.234 -33.438 1 85.5 663 LYS A O 1
ATOM 5358 N N . GLU A 1 664 ? -22.531 -8.531 -33.719 1 87.69 664 GLU A N 1
ATOM 5359 C CA . GLU A 1 664 ? -21.359 -9.383 -33.562 1 87.69 664 GLU A CA 1
ATOM 5360 C C . GLU A 1 664 ? -21.281 -9.977 -32.156 1 87.69 664 GLU A C 1
ATOM 5362 O O . GLU A 1 664 ? -20.953 -11.156 -32 1 87.69 664 GLU A O 1
ATOM 5367 N N . SER A 1 665 ? -21.5 -9.164 -31.203 1 89.38 665 SER A N 1
ATOM 5368 C CA . SER A 1 665 ? -21.469 -9.641 -29.812 1 89.38 665 SER A CA 1
ATOM 5369 C C . SER A 1 665 ? -22.562 -10.672 -29.562 1 89.38 665 SER A C 1
ATOM 5371 O O . SER A 1 665 ? -22.344 -11.664 -28.875 1 89.38 665 SER A O 1
ATOM 5373 N N . LYS A 1 666 ? -23.766 -10.445 -30.188 1 89 666 LYS A N 1
ATOM 5374 C CA . LYS A 1 666 ? -24.875 -11.375 -30.016 1 89 666 LYS A CA 1
ATOM 5375 C C . LYS A 1 666 ? -24.578 -12.719 -30.688 1 89 666 LYS A C 1
ATOM 5377 O O . LYS A 1 666 ? -24.953 -13.773 -30.172 1 89 666 LYS A O 1
ATOM 5382 N N . GLU A 1 667 ? -23.938 -12.648 -31.781 1 88.69 667 GLU A N 1
ATOM 5383 C CA . GLU A 1 667 ? -23.547 -13.883 -32.469 1 88.69 667 GLU A CA 1
ATOM 5384 C C . GLU A 1 667 ? -22.562 -14.688 -31.609 1 88.69 667 GLU A C 1
ATOM 5386 O O . GLU A 1 667 ? -22.703 -15.906 -31.484 1 88.69 667 GLU A O 1
ATOM 5391 N N . ASN A 1 668 ? -21.609 -14.055 -31.109 1 90.38 668 ASN A N 1
ATOM 5392 C CA . ASN A 1 668 ? -20.641 -14.727 -30.25 1 90.38 668 ASN A CA 1
ATOM 5393 C C . ASN A 1 668 ? -21.297 -15.297 -28.984 1 90.38 668 ASN A C 1
ATOM 5395 O O . ASN A 1 668 ? -20.969 -16.406 -28.562 1 90.38 668 ASN A O 1
ATOM 5399 N N . ARG A 1 669 ? -22.172 -14.516 -28.469 1 91.25 669 ARG A N 1
ATOM 5400 C CA . ARG A 1 669 ? -22.875 -14.945 -27.266 1 91.25 669 ARG A CA 1
ATOM 5401 C C . ARG A 1 669 ? -23.75 -16.156 -27.547 1 91.25 669 ARG A C 1
ATOM 5403 O O . ARG A 1 669 ? -23.766 -17.109 -26.766 1 91.25 669 ARG A O 1
ATOM 5410 N N . THR A 1 670 ? -24.469 -16.125 -28.672 1 89.88 670 THR A N 1
ATOM 5411 C CA . THR A 1 670 ? -25.375 -17.219 -29.016 1 89.88 670 THR A CA 1
ATOM 5412 C C . THR A 1 670 ? -24.578 -18.484 -29.312 1 89.88 670 THR A C 1
ATOM 5414 O O . THR A 1 670 ? -25.016 -19.578 -28.953 1 89.88 670 THR A O 1
ATOM 5417 N N . ASN A 1 671 ? -23.5 -18.328 -29.922 1 89.06 671 ASN A N 1
ATOM 5418 C CA . ASN A 1 671 ? -22.656 -19.5 -30.172 1 89.06 671 ASN A CA 1
ATOM 5419 C C . ASN A 1 671 ? -22.125 -20.094 -28.859 1 89.06 671 ASN A C 1
ATOM 5421 O O . ASN A 1 671 ? -22.031 -21.312 -28.734 1 89.06 671 ASN A O 1
ATOM 5425 N N . ALA A 1 672 ? -21.781 -19.266 -27.984 1 90.94 672 ALA A N 1
ATOM 5426 C CA . ALA A 1 672 ? -21.312 -19.734 -26.688 1 90.94 672 ALA A CA 1
ATOM 5427 C C . ALA A 1 672 ? -22.422 -20.438 -25.906 1 90.94 672 ALA A C 1
ATOM 5429 O O . ALA A 1 672 ? -22.203 -21.469 -25.266 1 90.94 672 ALA A O 1
ATOM 5430 N N . GLU A 1 673 ? -23.625 -19.875 -26 1 89.69 673 GLU A N 1
ATOM 5431 C CA . GLU A 1 673 ? -24.781 -20.469 -25.312 1 89.69 673 GLU A CA 1
ATOM 5432 C C . GLU A 1 673 ? -25.141 -21.812 -25.922 1 89.69 673 GLU A C 1
ATOM 5434 O O . GLU A 1 673 ? -25.484 -22.75 -25.203 1 89.69 673 GLU A O 1
ATOM 5439 N N . ASN A 1 674 ? -25.016 -21.875 -27.219 1 85.81 674 ASN A N 1
ATOM 5440 C CA . ASN A 1 674 ? -25.281 -23.141 -27.891 1 85.81 674 ASN A CA 1
ATOM 5441 C C . ASN A 1 674 ? -24.266 -24.219 -27.5 1 85.81 674 ASN A C 1
ATOM 5443 O O . ASN A 1 674 ? -24.609 -25.391 -27.391 1 85.81 674 ASN A O 1
ATOM 5447 N N . PHE A 1 675 ? -23.141 -23.75 -27.297 1 86.12 675 PHE A N 1
ATOM 5448 C CA . PHE A 1 675 ? -22.109 -24.703 -26.891 1 86.12 675 PHE A CA 1
ATOM 5449 C C . PHE A 1 675 ? -22.359 -25.203 -25.484 1 86.12 675 PHE A C 1
ATOM 5451 O O . PHE A 1 675 ? -22.094 -26.375 -25.172 1 86.12 675 PHE A O 1
ATOM 5458 N N . ILE A 1 676 ? -22.828 -24.375 -24.609 1 87.12 676 ILE A N 1
ATOM 5459 C CA . ILE A 1 676 ? -23.141 -24.766 -23.25 1 87.12 676 ILE A CA 1
ATOM 5460 C C . ILE A 1 676 ? -24.281 -25.781 -23.25 1 87.12 676 ILE A C 1
ATOM 5462 O O . ILE A 1 676 ? -24.203 -26.812 -22.578 1 87.12 676 ILE A O 1
ATOM 5466 N N . GLU A 1 677 ? -25.266 -25.5 -24.016 1 80.94 677 GLU A N 1
ATOM 5467 C CA . GLU A 1 677 ? -26.453 -26.344 -24.062 1 80.94 677 GLU A CA 1
ATOM 5468 C C . GLU A 1 677 ? -26.156 -27.656 -24.781 1 80.94 677 GLU A C 1
ATOM 5470 O O . GLU A 1 677 ? -26.656 -28.719 -24.375 1 80.94 677 GLU A O 1
ATOM 5475 N N . GLY A 1 678 ? -25.359 -27.578 -25.766 1 75.88 678 GLY A N 1
ATOM 5476 C CA . GLY A 1 678 ? -25.125 -28.75 -26.594 1 75.88 678 GLY A CA 1
ATOM 5477 C C . GLY A 1 678 ? -24.016 -29.625 -26.047 1 75.88 678 GLY A C 1
ATOM 5478 O O . GLY A 1 678 ? -24 -30.844 -26.281 1 75.88 678 GLY A O 1
ATOM 5479 N N . TYR A 1 679 ? -23.141 -29.016 -25.328 1 79.44 679 TYR A N 1
ATOM 5480 C CA . TYR A 1 679 ? -21.969 -29.781 -24.922 1 79.44 679 TYR A CA 1
ATOM 5481 C C . TYR A 1 679 ? -21.922 -29.969 -23.406 1 79.44 679 TYR A C 1
ATOM 5483 O O . TYR A 1 679 ? -21.984 -31.094 -22.906 1 79.44 679 TYR A O 1
ATOM 5491 N N . PHE A 1 680 ? -21.953 -28.969 -22.625 1 82.12 680 PHE A N 1
ATOM 5492 C CA . PHE A 1 680 ? -21.719 -29.047 -21.188 1 82.12 680 PHE A CA 1
ATOM 5493 C C . PHE A 1 680 ? -22.938 -29.578 -20.469 1 82.12 680 PHE A C 1
ATOM 5495 O O . PHE A 1 680 ? -22.828 -30.422 -19.578 1 82.12 680 PHE A O 1
ATOM 5502 N N . TYR A 1 681 ? -24.094 -29.125 -20.875 1 80.94 681 TYR A N 1
ATOM 5503 C CA . TYR A 1 681 ? -25.312 -29.516 -20.172 1 80.94 681 TYR A CA 1
ATOM 5504 C C . TYR A 1 681 ? -25.578 -31.016 -20.359 1 80.94 681 TYR A C 1
ATOM 5506 O O . TYR A 1 681 ? -26.094 -31.672 -19.469 1 80.94 681 TYR A O 1
ATOM 5514 N N . VAL A 1 682 ? -25.141 -31.453 -21.469 1 79.81 682 VAL A N 1
ATOM 5515 C CA . VAL A 1 682 ? -25.469 -32.844 -21.828 1 79.81 682 VAL A CA 1
ATOM 5516 C C . VAL A 1 682 ? -24.406 -33.781 -21.25 1 79.81 682 VAL A C 1
ATOM 5518 O O . VAL A 1 682 ? -24.75 -34.812 -20.688 1 79.81 682 VAL A O 1
ATOM 5521 N N . SER A 1 683 ? -23.234 -33.375 -21.25 1 79.25 683 SER A N 1
ATOM 5522 C CA . SER A 1 683 ? -22.156 -34.281 -20.859 1 79.25 683 SER A CA 1
ATOM 5523 C C . SER A 1 683 ? -21.781 -34.094 -19.391 1 79.25 683 SER A C 1
ATOM 5525 O O . SER A 1 683 ? -21.359 -35.062 -18.734 1 79.25 683 SER A O 1
ATOM 5527 N N . PHE A 1 684 ? -21.875 -32.969 -18.922 1 84.25 684 PHE A N 1
ATOM 5528 C CA . PHE A 1 684 ? -21.391 -32.719 -17.562 1 84.25 684 PHE A CA 1
ATOM 5529 C C . PHE A 1 684 ? -22.422 -31.922 -16.75 1 84.25 684 PHE A C 1
ATOM 5531 O O . PHE A 1 684 ? -22.109 -30.844 -16.234 1 84.25 684 PHE A O 1
ATOM 5538 N N . PRO A 1 685 ? -23.531 -32.375 -16.469 1 82.31 685 PRO A N 1
ATOM 5539 C CA . PRO A 1 685 ? -24.547 -31.594 -15.719 1 82.31 685 PRO A CA 1
ATOM 5540 C C . PRO A 1 685 ? -24.141 -31.375 -14.266 1 82.31 685 PRO A C 1
ATOM 5542 O O . PRO A 1 685 ? -24.531 -30.359 -13.664 1 82.31 685 PRO A O 1
ATOM 5545 N N . GLU A 1 686 ? -23.375 -32.312 -13.68 1 84.62 686 GLU A N 1
ATOM 5546 C CA . GLU A 1 686 ? -22.953 -32.156 -12.289 1 84.62 686 GLU A CA 1
ATOM 5547 C C . GLU A 1 686 ? -22.031 -30.969 -12.117 1 84.62 686 GLU A C 1
ATOM 5549 O O . GLU A 1 686 ? -22.094 -30.266 -11.102 1 84.62 686 GLU A O 1
ATOM 5554 N N . ILE A 1 687 ? -21.266 -30.766 -13.117 1 87.5 687 ILE A N 1
ATOM 5555 C CA . ILE A 1 687 ? -20.328 -29.656 -13.039 1 87.5 687 ILE A CA 1
ATOM 5556 C C . ILE A 1 687 ? -21.078 -28.328 -13.18 1 87.5 687 ILE A C 1
ATOM 5558 O O . ILE A 1 687 ? -20.734 -27.344 -12.516 1 87.5 687 ILE A O 1
ATOM 5562 N N . ILE A 1 688 ? -22.062 -28.328 -13.984 1 87.94 688 ILE A N 1
ATOM 5563 C CA . ILE A 1 688 ? -22.859 -27.109 -14.172 1 87.94 688 ILE A CA 1
ATOM 5564 C C . ILE A 1 688 ? -23.594 -26.781 -12.875 1 87.94 688 ILE A C 1
ATOM 5566 O O . ILE A 1 688 ? -23.625 -25.625 -12.453 1 87.94 688 ILE A O 1
ATOM 5570 N N . LYS A 1 689 ? -24.109 -27.812 -12.32 1 87.06 689 LYS A N 1
ATOM 5571 C CA . LYS A 1 689 ? -24.812 -27.609 -11.055 1 87.06 689 LYS A CA 1
ATOM 5572 C C . LYS A 1 689 ? -23.875 -27.078 -9.977 1 87.06 689 LYS A C 1
ATOM 5574 O O . LYS A 1 689 ? -24.234 -26.188 -9.211 1 87.06 689 LYS A O 1
ATOM 5579 N N . LEU A 1 690 ? -22.75 -27.609 -9.977 1 88.88 690 LEU A N 1
ATOM 5580 C CA . LEU A 1 690 ? -21.781 -27.203 -8.977 1 88.88 690 LEU A CA 1
ATOM 5581 C C . LEU A 1 690 ? -21.328 -25.766 -9.188 1 88.88 690 LEU A C 1
ATOM 5583 O O . LEU A 1 690 ? -21.266 -24.984 -8.234 1 88.88 690 LEU A O 1
ATOM 5587 N N . ILE A 1 691 ? -21.016 -25.406 -10.414 1 88.69 691 ILE A N 1
ATOM 5588 C CA . ILE A 1 691 ? -20.5 -24.078 -10.695 1 88.69 691 ILE A CA 1
ATOM 5589 C C . ILE A 1 691 ? -21.594 -23.047 -10.5 1 88.69 691 ILE A C 1
ATOM 5591 O O . ILE A 1 691 ? -21.344 -21.938 -10 1 88.69 691 ILE A O 1
ATOM 5595 N N . GLN A 1 692 ? -22.766 -23.391 -10.922 1 88 692 GLN A N 1
ATOM 5596 C CA . GLN A 1 692 ? -23.875 -22.469 -10.711 1 88 692 GLN A CA 1
ATOM 5597 C C . GLN A 1 692 ? -24.156 -22.281 -9.227 1 88 692 GLN A C 1
ATOM 5599 O O . GLN A 1 692 ? -24.516 -21.172 -8.789 1 88 692 GLN A O 1
ATOM 5604 N N . THR A 1 693 ? -24.031 -23.344 -8.5 1 89.19 693 THR A N 1
ATOM 5605 C CA . THR A 1 693 ? -24.172 -23.25 -7.055 1 89.19 693 THR A CA 1
ATOM 5606 C C . THR A 1 693 ? -23.078 -22.375 -6.457 1 89.19 693 THR A C 1
ATOM 5608 O O . THR A 1 693 ? -23.344 -21.531 -5.602 1 89.19 693 THR A O 1
ATOM 5611 N N . LYS A 1 694 ? -21.891 -22.547 -6.926 1 89 694 LYS A N 1
ATOM 5612 C CA . LYS A 1 694 ? -20.75 -21.766 -6.457 1 89 694 LYS A CA 1
ATOM 5613 C C . LYS A 1 694 ? -20.938 -20.281 -6.789 1 89 694 LYS A C 1
ATOM 5615 O O . LYS A 1 694 ? -20.703 -19.422 -5.945 1 89 694 LYS A O 1
ATOM 5620 N N . LYS A 1 695 ? -21.375 -19.984 -7.988 1 87.69 695 LYS A N 1
ATOM 5621 C CA . LYS A 1 695 ? -21.578 -18.609 -8.43 1 87.69 695 LYS A CA 1
ATOM 5622 C C . LYS A 1 695 ? -22.703 -17.938 -7.641 1 87.69 695 LYS A C 1
ATOM 5624 O O . LYS A 1 695 ? -22.625 -16.734 -7.344 1 87.69 695 LYS A O 1
ATOM 5629 N N . SER A 1 696 ? -23.672 -18.688 -7.395 1 87.44 696 SER A N 1
ATOM 5630 C CA . SER A 1 696 ? -24.781 -18.141 -6.617 1 87.44 696 SER A CA 1
ATOM 5631 C C . SER A 1 696 ? -24.359 -17.844 -5.18 1 87.44 696 SER A C 1
ATOM 5633 O O . SER A 1 696 ? -24.75 -16.844 -4.602 1 87.44 696 SER A O 1
ATOM 5635 N N . ALA A 1 697 ? -23.625 -18.734 -4.664 1 89.25 697 ALA A N 1
ATOM 5636 C CA . ALA A 1 697 ? -23.125 -18.516 -3.316 1 89.25 697 ALA A CA 1
ATOM 5637 C C . ALA A 1 697 ? -22.219 -17.281 -3.271 1 89.25 697 ALA A C 1
ATOM 5639 O O . ALA A 1 697 ? -22.297 -16.484 -2.34 1 89.25 697 ALA A O 1
ATOM 5640 N N . GLN A 1 698 ? -21.391 -17.156 -4.223 1 88.94 698 GLN A N 1
ATOM 5641 C CA . GLN A 1 698 ? -20.484 -16 -4.297 1 88.94 698 GLN A CA 1
ATOM 5642 C C . GLN A 1 698 ? -21.281 -14.711 -4.488 1 88.94 698 GLN A C 1
ATOM 5644 O O . GLN A 1 698 ? -20.891 -13.664 -3.971 1 88.94 698 GLN A O 1
ATOM 5649 N N . GLY A 1 699 ? -22.297 -14.828 -5.289 1 84.94 699 GLY A N 1
ATOM 5650 C CA . GLY A 1 699 ? -23.156 -13.672 -5.457 1 84.94 699 GLY A CA 1
ATOM 5651 C C . GLY A 1 699 ? -23.812 -13.227 -4.16 1 84.94 699 GLY A C 1
ATOM 5652 O O . GLY A 1 699 ? -23.922 -12.023 -3.896 1 84.94 699 GLY A O 1
ATOM 5653 N N . CYS A 1 700 ? -24.172 -14.133 -3.412 1 87.75 700 CYS A N 1
ATOM 5654 C CA . CYS A 1 700 ? -24.766 -13.828 -2.113 1 87.75 700 CYS A CA 1
ATOM 5655 C C . CYS A 1 700 ? -23.734 -13.211 -1.179 1 87.75 700 CYS A C 1
ATOM 5657 O O . CYS A 1 700 ? -24.031 -12.258 -0.458 1 87.75 700 CYS A O 1
ATOM 5659 N N . LEU A 1 701 ? -22.609 -13.758 -1.199 1 88.81 701 LEU A N 1
ATOM 5660 C CA . LEU A 1 701 ? -21.547 -13.25 -0.341 1 88.81 701 LEU A CA 1
ATOM 5661 C C . LEU A 1 701 ? -21.125 -11.844 -0.772 1 88.81 701 LEU A C 1
ATOM 5663 O O . LEU A 1 701 ? -20.812 -11 0.068 1 88.81 701 LEU A O 1
ATOM 5667 N N . ALA A 1 702 ? -21.094 -11.609 -2.041 1 85.19 702 ALA A N 1
ATOM 5668 C CA . ALA A 1 702 ? -20.766 -10.273 -2.541 1 85.19 702 ALA A CA 1
ATOM 5669 C C . ALA A 1 702 ? -21.812 -9.25 -2.098 1 85.19 702 ALA A C 1
ATOM 5671 O O . ALA A 1 702 ? -21.469 -8.109 -1.778 1 85.19 702 ALA A O 1
ATOM 5672 N N . SER A 1 703 ? -23.031 -9.648 -2.129 1 84.62 703 SER A N 1
ATOM 5673 C CA . SER A 1 703 ? -24.109 -8.773 -1.673 1 84.62 703 SER A CA 1
ATOM 5674 C C . SER A 1 703 ? -23.969 -8.461 -0.187 1 84.62 703 SER A C 1
ATOM 5676 O O . SER A 1 703 ? -24.25 -7.34 0.246 1 84.62 703 SER A O 1
ATOM 5678 N N . GLN A 1 704 ? -23.562 -9.422 0.526 1 88.19 704 GLN A N 1
ATOM 5679 C CA . GLN A 1 704 ? -23.312 -9.203 1.948 1 88.19 704 GLN A CA 1
ATOM 5680 C C . GLN A 1 704 ? -22.188 -8.211 2.17 1 88.19 704 GLN A C 1
ATOM 5682 O O . GLN A 1 704 ? -22.234 -7.391 3.088 1 88.19 704 GLN A O 1
ATOM 5687 N N . GLY A 1 705 ? -21.125 -8.336 1.381 1 85.5 705 GLY A N 1
ATOM 5688 C CA . GLY A 1 705 ? -20.016 -7.398 1.482 1 85.5 705 GLY A CA 1
ATOM 5689 C C . GLY A 1 705 ? -20.438 -5.965 1.212 1 85.5 705 GLY A C 1
ATOM 5690 O O . GLY A 1 705 ? -20 -5.047 1.921 1 85.5 705 GLY A O 1
ATOM 5691 N N . LYS A 1 706 ? -21.281 -5.777 0.272 1 82.69 706 LYS A N 1
ATOM 5692 C CA . LYS A 1 706 ? -21.797 -4.445 -0.037 1 82.69 706 LYS A CA 1
ATOM 5693 C C . LYS A 1 706 ? -22.672 -3.922 1.091 1 82.69 706 LYS A C 1
ATOM 5695 O O . LYS A 1 706 ? -22.656 -2.729 1.404 1 82.69 706 LYS A O 1
ATOM 5700 N N . TYR A 1 707 ? -23.438 -4.816 1.603 1 83.62 707 TYR A N 1
ATOM 5701 C CA . TYR A 1 707 ? -24.297 -4.449 2.719 1 83.62 707 TYR A CA 1
ATOM 5702 C C . TYR A 1 707 ? -23.469 -4.031 3.932 1 83.62 707 TYR A C 1
ATOM 5704 O O . TYR A 1 707 ? -23.781 -3.041 4.594 1 83.62 707 TYR A O 1
ATOM 5712 N N . LEU A 1 708 ? -22.453 -4.746 4.164 1 85.81 708 LEU A N 1
ATOM 5713 C CA . LEU A 1 708 ? -21.562 -4.438 5.273 1 85.81 708 LEU A CA 1
ATOM 5714 C C . LEU A 1 708 ? -20.891 -3.078 5.078 1 85.81 708 LEU A C 1
ATOM 5716 O O . LEU A 1 708 ? -20.766 -2.307 6.031 1 85.81 708 LEU A O 1
ATOM 5720 N N . LEU A 1 709 ? -20.531 -2.773 3.869 1 81.06 709 LEU A N 1
ATOM 5721 C CA . LEU A 1 709 ? -19.906 -1.491 3.57 1 81.06 709 LEU A CA 1
ATOM 5722 C C . LEU A 1 709 ? -20.891 -0.346 3.744 1 81.06 709 LEU A C 1
ATOM 5724 O O . LEU A 1 709 ? -20.547 0.717 4.258 1 81.06 709 LEU A O 1
ATOM 5728 N N . ARG A 1 710 ? -22.109 -0.6 3.375 1 75.12 710 ARG A N 1
ATOM 5729 C CA . ARG A 1 710 ? -23.156 0.411 3.514 1 75.12 710 ARG A CA 1
ATOM 5730 C C . ARG A 1 710 ? -23.438 0.704 4.984 1 75.12 710 ARG A C 1
ATOM 5732 O O . ARG A 1 710 ? -23.609 1.862 5.367 1 75.12 710 ARG A O 1
ATOM 5739 N N . LYS A 1 711 ? -23.484 -0.333 5.754 1 76.88 711 LYS A N 1
ATOM 5740 C CA . LYS A 1 711 ? -23.75 -0.16 7.176 1 76.88 711 LYS A CA 1
ATOM 5741 C C . LYS A 1 711 ? -22.578 0.526 7.879 1 76.88 711 LYS A C 1
ATOM 5743 O O . LYS A 1 711 ? -22.781 1.276 8.836 1 76.88 711 LYS A O 1
ATOM 5748 N N . TYR A 1 712 ? -21.422 0.32 7.406 1 76 712 TYR A N 1
ATOM 5749 C CA . TYR A 1 712 ? -20.25 0.996 7.941 1 76 712 TYR A CA 1
ATOM 5750 C C . TYR A 1 712 ? -20.266 2.479 7.59 1 76 712 TYR A C 1
ATOM 5752 O O . TYR A 1 712 ? -19.953 3.324 8.43 1 76 712 TYR A O 1
ATOM 5760 N N . GLU A 1 713 ? -20.703 2.688 6.41 1 66.44 713 GLU A N 1
ATOM 5761 C CA . GLU A 1 713 ? -20.766 4.074 5.949 1 66.44 713 GLU A CA 1
ATOM 5762 C C . GLU A 1 713 ? -21.844 4.855 6.691 1 66.44 713 GLU A C 1
ATOM 5764 O O . GLU A 1 713 ? -21.703 6.062 6.902 1 66.44 713 GLU A O 1
ATOM 5769 N N . LEU A 1 714 ? -22.875 4.086 7.152 1 63.81 714 LEU A N 1
ATOM 5770 C CA . LEU A 1 714 ? -23.984 4.711 7.875 1 63.81 714 LEU A CA 1
ATOM 5771 C C . LEU A 1 714 ? -23.656 4.832 9.359 1 63.81 714 LEU A C 1
ATOM 5773 O O . LEU A 1 714 ? -24.422 5.418 10.125 1 63.81 714 LEU A O 1
ATOM 5777 N N . GLY A 1 715 ? -22.438 4.262 9.797 1 63 715 GLY A N 1
ATOM 5778 C CA . GLY A 1 715 ? -21.953 4.414 11.164 1 63 715 GLY A CA 1
ATOM 5779 C C . GLY A 1 715 ? -22.547 3.393 12.117 1 63 715 GLY A C 1
ATOM 5780 O O . GLY A 1 715 ? -22.375 3.492 13.328 1 63 715 GLY A O 1
ATOM 5781 N N . GLU A 1 716 ? -23.266 2.484 11.5 1 68.44 716 GLU A N 1
ATOM 5782 C CA . GLU A 1 716 ? -23.875 1.472 12.359 1 68.44 716 GLU A CA 1
ATOM 5783 C C . GLU A 1 716 ? -22.828 0.489 12.883 1 68.44 716 GLU A C 1
ATOM 5785 O O . GLU A 1 716 ? -23.062 -0.186 13.891 1 68.44 716 GLU A O 1
ATOM 5790 N N . LEU A 1 717 ? -21.781 0.378 12.07 1 71.62 717 LEU A N 1
ATOM 5791 C CA . LEU A 1 717 ? -20.688 -0.509 12.461 1 71.62 717 LEU A CA 1
ATOM 5792 C C . LEU A 1 717 ? -19.406 0.278 12.688 1 71.62 717 LEU A C 1
ATOM 5794 O O . LEU A 1 717 ? -19.109 1.219 11.945 1 71.62 717 LEU A O 1
ATOM 5798 N N . ASP A 1 718 ? -18.812 -0.086 13.742 1 64.38 718 ASP A N 1
ATOM 5799 C CA . ASP A 1 718 ? -17.484 0.477 13.977 1 64.38 718 ASP A CA 1
ATOM 5800 C C . ASP A 1 718 ? -16.453 -0.136 13.031 1 64.38 718 ASP A C 1
ATOM 5802 O O . ASP A 1 718 ? -16.703 -1.187 12.438 1 64.38 718 ASP A O 1
ATOM 5806 N N . PHE A 1 719 ? -15.352 0.569 12.883 1 65.12 719 PHE A N 1
ATOM 5807 C CA . PHE A 1 719 ? -14.32 0.129 11.953 1 65.12 719 PHE A CA 1
ATOM 5808 C C . PHE A 1 719 ? -13.789 -1.242 12.344 1 65.12 719 PHE A C 1
ATOM 5810 O O . PHE A 1 719 ? -13.562 -2.098 11.484 1 65.12 719 PHE A O 1
ATOM 5817 N N . GLN A 1 720 ? -13.695 -1.405 13.625 1 63.78 720 GLN A N 1
ATOM 5818 C CA . GLN A 1 720 ? -13.156 -2.686 14.07 1 63.78 720 GLN A CA 1
ATOM 5819 C C . GLN A 1 720 ? -14.141 -3.822 13.797 1 63.78 720 GLN A C 1
ATOM 5821 O O . GLN A 1 720 ? -13.734 -4.906 13.367 1 63.78 720 GLN A O 1
ATOM 5826 N N . GLN A 1 721 ? -15.367 -3.555 14.031 1 70.44 721 GLN A N 1
ATOM 5827 C CA . GLN A 1 721 ? -16.391 -4.559 13.758 1 70.44 721 GLN A CA 1
ATOM 5828 C C . GLN A 1 721 ? -16.5 -4.84 12.258 1 70.44 721 GLN A C 1
ATOM 5830 O O . GLN A 1 721 ? -16.672 -5.992 11.852 1 70.44 721 GLN A O 1
ATOM 5835 N N . TYR A 1 722 ? -16.375 -3.707 11.547 1 77.94 722 TYR A N 1
ATOM 5836 C CA . TYR A 1 722 ? -16.438 -3.857 10.102 1 77.94 722 TYR A CA 1
ATOM 5837 C C . TYR A 1 722 ? -15.297 -4.734 9.594 1 77.94 722 TYR A C 1
ATOM 5839 O O . TYR A 1 722 ? -15.516 -5.637 8.773 1 77.94 722 TYR A O 1
ATOM 5847 N N . GLN A 1 723 ? -14.117 -4.555 10.203 1 70.88 723 GLN A N 1
ATOM 5848 C CA . GLN A 1 723 ? -12.961 -5.324 9.75 1 70.88 723 GLN A CA 1
ATOM 5849 C C . GLN A 1 723 ? -13.102 -6.797 10.141 1 70.88 723 GLN A C 1
ATOM 5851 O O . GLN A 1 723 ? -12.727 -7.684 9.367 1 70.88 723 GLN A O 1
ATOM 5856 N N . LYS A 1 724 ? -13.617 -7.035 11.289 1 74 724 LYS A N 1
ATOM 5857 C CA . LYS A 1 724 ? -13.805 -8.406 11.75 1 74 724 LYS A CA 1
ATOM 5858 C C . LYS A 1 724 ? -14.836 -9.141 10.891 1 74 724 LYS A C 1
ATOM 5860 O O . LYS A 1 724 ? -14.625 -10.289 10.5 1 74 724 LYS A O 1
ATOM 5865 N N . LEU A 1 725 ? -15.914 -8.43 10.641 1 80.38 725 LEU A N 1
ATOM 5866 C CA . LEU A 1 725 ? -16.969 -9.039 9.836 1 80.38 725 LEU A CA 1
ATOM 5867 C C . LEU A 1 725 ? -16.5 -9.227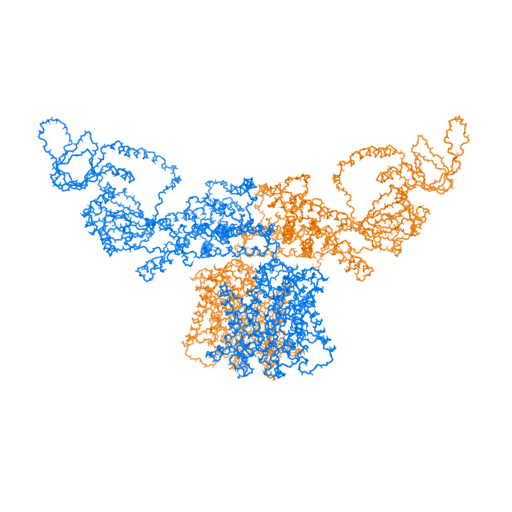 8.391 1 80.38 725 LEU A C 1
ATOM 5869 O O . LEU A 1 725 ? -16.875 -10.203 7.738 1 80.38 725 LEU A O 1
ATOM 5873 N N . LYS A 1 726 ? -15.703 -8.297 7.965 1 81.25 726 LYS A N 1
ATOM 5874 C CA . LYS A 1 726 ? -15.156 -8.422 6.617 1 81.25 726 LYS A CA 1
ATOM 5875 C C . LYS A 1 726 ? -14.203 -9.609 6.516 1 81.25 726 LYS A C 1
ATOM 5877 O O . LYS A 1 726 ? -14.188 -10.32 5.508 1 81.25 726 LYS A O 1
ATOM 5882 N N . LEU A 1 727 ? -13.469 -9.875 7.574 1 75.69 727 LEU A N 1
ATOM 5883 C CA . LEU A 1 727 ? -12.578 -11.023 7.598 1 75.69 727 LEU A CA 1
ATOM 5884 C C . LEU A 1 727 ? -13.367 -12.328 7.609 1 75.69 727 LEU A C 1
ATOM 5886 O O . LEU A 1 727 ? -12.969 -13.305 6.969 1 75.69 727 LEU A O 1
ATOM 5890 N N . GLN A 1 728 ? -14.391 -12.352 8.344 1 79.19 728 GLN A N 1
ATOM 5891 C CA . GLN A 1 728 ? -15.242 -13.531 8.367 1 79.19 728 GLN A CA 1
ATOM 5892 C C . GLN A 1 728 ? -15.852 -13.797 6.988 1 79.19 728 GLN A C 1
ATOM 5894 O O . GLN A 1 728 ? -15.93 -14.945 6.547 1 79.19 728 GLN A O 1
ATOM 5899 N N . LEU A 1 729 ? -16.312 -12.734 6.391 1 84.44 729 LEU A N 1
ATOM 5900 C CA . LEU A 1 729 ? -16.875 -12.859 5.051 1 84.44 729 LEU A CA 1
ATOM 5901 C C . LEU A 1 729 ? -15.828 -13.367 4.066 1 84.44 729 LEU A C 1
ATOM 5903 O O . LEU A 1 729 ? -16.125 -14.195 3.201 1 84.44 729 LEU A O 1
ATOM 5907 N N . ASN A 1 730 ? -14.617 -12.961 4.203 1 77.12 730 ASN A N 1
ATOM 5908 C CA . ASN A 1 730 ? -13.547 -13.406 3.316 1 77.12 730 ASN A CA 1
ATOM 5909 C C . ASN A 1 730 ? -13.227 -14.883 3.521 1 77.12 730 ASN A C 1
ATOM 5911 O O . ASN A 1 730 ? -12.852 -15.578 2.576 1 77.12 730 ASN A O 1
ATOM 5915 N N . ASN A 1 731 ? -13.391 -15.305 4.727 1 77.44 731 ASN A N 1
ATOM 5916 C CA . ASN A 1 731 ? -13.203 -16.719 4.98 1 77.44 731 ASN A CA 1
ATOM 5917 C C . ASN A 1 731 ? -14.266 -17.562 4.281 1 77.44 731 ASN A C 1
ATOM 5919 O O . ASN A 1 731 ? -13.977 -18.656 3.783 1 77.44 731 ASN A O 1
ATOM 5923 N N . PHE A 1 732 ? -15.445 -17.031 4.293 1 82.81 732 PHE A N 1
ATOM 5924 C CA . PHE A 1 732 ? -16.5 -17.734 3.582 1 82.81 732 PHE A CA 1
ATOM 5925 C C . PHE A 1 732 ? -16.219 -17.781 2.086 1 82.81 732 PHE A C 1
ATOM 5927 O O . PHE A 1 732 ? -16.484 -18.797 1.426 1 82.81 732 PHE A O 1
ATOM 5934 N N . VAL A 1 733 ? -15.75 -16.688 1.572 1 82.81 733 VAL A N 1
ATOM 5935 C CA . VAL A 1 733 ? -15.438 -16.609 0.148 1 82.81 733 VAL A CA 1
ATOM 5936 C C . VAL A 1 733 ? -14.344 -17.609 -0.199 1 82.81 733 VAL A C 1
ATOM 5938 O O . VAL A 1 733 ? -14.414 -18.281 -1.229 1 82.81 733 VAL A O 1
ATOM 5941 N N . CYS A 1 734 ? -13.414 -17.781 0.707 1 75.56 734 CYS A N 1
ATOM 5942 C CA . CYS A 1 734 ? -12.328 -18.719 0.467 1 75.56 734 CYS A CA 1
ATOM 5943 C C . CYS A 1 734 ? -12.828 -20.156 0.534 1 75.56 734 CYS A C 1
ATOM 5945 O O . CYS A 1 734 ? -12.375 -21.016 -0.225 1 75.56 734 CYS A O 1
ATOM 5947 N N . ASN A 1 735 ? -13.727 -20.422 1.412 1 78.94 735 ASN A N 1
ATOM 5948 C CA . ASN A 1 735 ? -14.289 -21.766 1.523 1 78.94 735 ASN A CA 1
ATOM 5949 C C . ASN A 1 735 ? -15.047 -22.156 0.259 1 78.94 735 ASN A C 1
ATOM 5951 O O . ASN A 1 735 ? -15.031 -23.328 -0.136 1 78.94 735 ASN A O 1
ATOM 5955 N N . VAL A 1 736 ? -15.672 -21.156 -0.314 1 85.69 736 VAL A N 1
ATOM 5956 C CA . VAL A 1 736 ? -16.422 -21.453 -1.537 1 85.69 736 VAL A CA 1
ATOM 5957 C C . VAL A 1 736 ? -15.445 -21.625 -2.703 1 85.69 736 VAL A C 1
ATOM 5959 O O . VAL A 1 736 ? -15.664 -22.469 -3.578 1 85.69 736 VAL A O 1
ATOM 5962 N N . GLU A 1 737 ? -14.359 -20.906 -2.695 1 77.75 737 GLU A N 1
ATOM 5963 C CA . GLU A 1 737 ? -13.375 -20.984 -3.775 1 77.75 737 GLU A CA 1
ATOM 5964 C C . GLU A 1 737 ? -12.625 -22.312 -3.736 1 77.75 737 GLU A C 1
ATOM 5966 O O . GLU A 1 737 ? -12.172 -22.812 -4.773 1 77.75 737 GLU A O 1
ATOM 5971 N N . ASP A 1 738 ? -12.617 -22.969 -2.576 1 75.81 738 ASP A N 1
ATOM 5972 C CA . ASP A 1 738 ? -11.852 -24.203 -2.416 1 75.81 738 ASP A CA 1
ATOM 5973 C C . ASP A 1 738 ? -12.68 -25.422 -2.818 1 75.81 738 ASP A C 1
ATOM 5975 O O . ASP A 1 738 ? -12.156 -26.531 -2.902 1 75.81 738 ASP A O 1
ATOM 5979 N N . ILE A 1 739 ? -13.875 -25.234 -3.186 1 81.44 739 ILE A N 1
ATOM 5980 C CA . ILE A 1 739 ? -14.703 -26.359 -3.613 1 81.44 739 ILE A CA 1
ATOM 5981 C C . ILE A 1 739 ? -14.273 -26.812 -5.008 1 81.44 739 ILE A C 1
ATOM 5983 O O . ILE A 1 739 ? -14.266 -26.016 -5.949 1 81.44 739 ILE A O 1
ATOM 5987 N N . ARG A 1 740 ? -13.812 -28.047 -5.055 1 80.56 740 ARG A N 1
ATOM 5988 C CA . ARG A 1 740 ? -13.398 -28.625 -6.324 1 80.56 740 ARG A CA 1
ATOM 5989 C C . ARG A 1 740 ? -14.32 -29.766 -6.73 1 80.56 740 ARG A C 1
ATOM 5991 O O . ARG A 1 740 ? -14.891 -30.438 -5.875 1 80.56 740 ARG A O 1
ATOM 5998 N N . PRO A 1 741 ? -14.492 -29.766 -8.023 1 83.38 741 PRO A N 1
ATOM 5999 C CA . PRO A 1 741 ? -15.297 -30.891 -8.492 1 83.38 741 PRO A CA 1
ATOM 6000 C C . PRO A 1 741 ? -14.578 -32.219 -8.336 1 83.38 741 PRO A C 1
ATOM 6002 O O . PRO A 1 741 ? -13.367 -32.312 -8.523 1 83.38 741 PRO A O 1
ATOM 6005 N N . ILE A 1 742 ? -15.297 -33.219 -7.793 1 80.12 742 ILE A N 1
ATOM 6006 C CA . ILE A 1 742 ? -14.75 -34.562 -7.609 1 80.12 742 ILE A CA 1
ATOM 6007 C C . ILE A 1 742 ? -15.352 -35.531 -8.641 1 80.12 742 ILE A C 1
ATOM 6009 O O . ILE A 1 742 ? -16.562 -35.562 -8.836 1 80.12 742 ILE A O 1
ATOM 6013 N N . TRP A 1 743 ? -14.469 -36.188 -9.367 1 75.56 743 TRP A N 1
ATOM 6014 C CA . TRP A 1 743 ? -14.898 -37.219 -10.336 1 75.56 743 TRP A CA 1
ATOM 6015 C C . TRP A 1 743 ? -15.531 -38.406 -9.625 1 75.56 743 TRP A C 1
ATOM 6017 O O . TRP A 1 743 ? -14.938 -38.969 -8.711 1 75.56 743 TRP A O 1
ATOM 6027 N N . PRO A 1 744 ? -16.844 -38.594 -9.977 1 72.62 744 PRO A N 1
ATOM 6028 C CA . PRO A 1 744 ? -17.469 -39.75 -9.344 1 72.62 744 PRO A CA 1
ATOM 6029 C C . PRO A 1 744 ? -16.875 -41.062 -9.828 1 72.62 744 PRO A C 1
ATOM 6031 O O . PRO A 1 744 ? -16.797 -41.312 -11.039 1 72.62 744 PRO A O 1
ATOM 6034 N N . GLN A 1 745 ? -16.234 -41.812 -8.992 1 72.19 745 GLN A N 1
ATOM 6035 C CA . GLN A 1 745 ? -15.711 -43.125 -9.359 1 72.19 745 GLN A CA 1
ATOM 6036 C C . GLN A 1 745 ? -16.766 -44.219 -9.195 1 72.19 745 GLN A C 1
ATOM 6038 O O . GLN A 1 745 ? -16.875 -44.812 -8.133 1 72.19 745 GLN A O 1
ATOM 6043 N N . ILE A 1 746 ? -17.641 -44.312 -10.258 1 74.44 746 ILE A N 1
ATOM 6044 C CA . ILE A 1 746 ? -18.656 -45.344 -10.211 1 74.44 746 ILE A CA 1
ATOM 6045 C C . ILE A 1 746 ? -18.188 -46.562 -10.992 1 74.44 746 ILE A C 1
ATOM 6047 O O . ILE A 1 746 ? -17.75 -46.438 -12.141 1 74.44 746 ILE A O 1
ATOM 6051 N N . SER A 1 747 ? -18.141 -47.688 -10.398 1 78.19 747 SER A N 1
ATOM 6052 C CA . SER A 1 747 ? -17.734 -48.938 -11.062 1 78.19 747 SER A CA 1
ATOM 6053 C C . SER A 1 747 ? -18.75 -49.344 -12.125 1 78.19 747 SER A C 1
ATOM 6055 O O . SER A 1 747 ? -19.906 -48.938 -12.078 1 78.19 747 SER A O 1
ATOM 6057 N N . ILE A 1 748 ? -18.375 -50.125 -13.117 1 83.81 748 ILE A N 1
ATOM 6058 C CA . ILE A 1 748 ? -19.234 -50.594 -14.188 1 83.81 748 ILE A CA 1
ATOM 6059 C C . ILE A 1 748 ? -20.359 -51.469 -13.602 1 83.81 748 ILE A C 1
ATOM 6061 O O . ILE A 1 748 ? -21.5 -51.406 -14.062 1 83.81 748 ILE A O 1
ATOM 6065 N N . HIS A 1 749 ? -19.984 -52.188 -12.547 1 85.38 749 HIS A N 1
ATOM 6066 C CA . HIS A 1 749 ? -20.969 -53.062 -11.906 1 85.38 749 HIS A CA 1
ATOM 6067 C C . HIS A 1 749 ? -22.141 -52.25 -11.359 1 85.38 749 HIS A C 1
ATOM 6069 O O . HIS A 1 749 ? -23.297 -52.625 -11.547 1 85.38 749 HIS A O 1
ATOM 6075 N N . THR A 1 750 ? -21.781 -51.125 -10.805 1 83.38 750 THR A N 1
ATOM 6076 C CA . THR A 1 750 ? -22.828 -50.281 -10.211 1 83.38 750 THR A CA 1
ATOM 6077 C C . THR A 1 750 ? -23.656 -49.625 -11.289 1 83.38 750 THR A C 1
ATOM 6079 O O . THR A 1 750 ? -24.859 -49.406 -11.117 1 83.38 750 THR A O 1
ATOM 6082 N N . LYS A 1 751 ? -23.062 -49.312 -12.367 1 84.81 751 LYS A N 1
ATOM 6083 C CA . LYS A 1 751 ? -23.781 -48.688 -13.469 1 84.81 751 LYS A CA 1
ATOM 6084 C C . LYS A 1 751 ? -24.781 -49.656 -14.094 1 84.81 751 LYS A C 1
ATOM 6086 O O . LYS A 1 751 ? -25.891 -49.281 -14.453 1 84.81 751 LYS A O 1
ATOM 6091 N N . LEU A 1 752 ? -24.344 -50.875 -14.219 1 86.12 752 LEU A N 1
ATOM 6092 C CA . LEU A 1 752 ? -25.203 -51.906 -14.828 1 86.12 752 LEU A CA 1
ATOM 6093 C C . LEU A 1 752 ? -26.375 -52.25 -13.914 1 86.12 752 LEU A C 1
ATOM 6095 O O . LEU A 1 752 ? -27.469 -52.531 -14.398 1 86.12 752 LEU A O 1
ATOM 6099 N N . LYS A 1 753 ? -26.156 -52.125 -12.68 1 81.75 753 LYS A N 1
ATOM 6100 C CA . LYS A 1 753 ? -27.203 -52.469 -11.719 1 81.75 753 LYS A CA 1
ATOM 6101 C C . LYS A 1 753 ? -28.344 -51.469 -11.758 1 81.75 753 LYS A C 1
ATOM 6103 O O . LYS A 1 753 ? -29.5 -51.812 -11.5 1 81.75 753 LYS A O 1
ATOM 6108 N N . VAL A 1 754 ? -28.047 -50.281 -12.172 1 81.75 754 VAL A N 1
ATOM 6109 C CA . VAL A 1 754 ? -29.047 -49.188 -12.133 1 81.75 754 VAL A CA 1
ATOM 6110 C C . VAL A 1 754 ? -29.875 -49.219 -13.414 1 81.75 754 VAL A C 1
ATOM 6112 O O . VAL A 1 754 ? -31 -48.719 -13.445 1 81.75 754 VAL A O 1
ATOM 6115 N N . LEU A 1 755 ? -29.422 -49.844 -14.422 1 85 755 LEU A N 1
ATOM 6116 C CA . LEU A 1 755 ? -30.141 -49.875 -15.688 1 85 755 LEU A CA 1
ATOM 6117 C C . LEU A 1 755 ? -31.297 -50.875 -15.641 1 85 755 LEU A C 1
ATOM 6119 O O . LEU A 1 755 ? -31.109 -52 -15.172 1 85 755 LEU A O 1
ATOM 6123 N N . PRO A 1 756 ? -32.469 -50.438 -16.109 1 81.56 756 PRO A 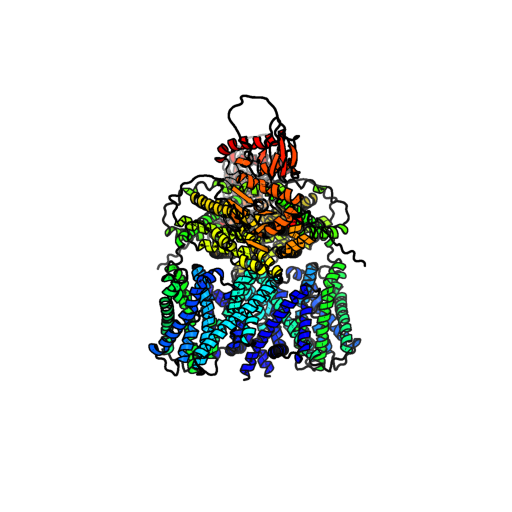N 1
ATOM 6124 C CA . PRO A 1 756 ? -33.625 -51.344 -16.094 1 81.56 756 PRO A CA 1
ATOM 6125 C C . PRO A 1 756 ? -33.438 -52.594 -16.938 1 81.56 756 PRO A C 1
ATOM 6127 O O . PRO A 1 756 ? -34.031 -53.625 -16.641 1 81.56 756 PRO A O 1
ATOM 6130 N N . LEU A 1 757 ? -32.656 -52.656 -17.891 1 85.56 757 LEU A N 1
ATOM 6131 C CA . LEU A 1 757 ? -32.438 -53.781 -18.75 1 85.56 757 LEU A CA 1
ATOM 6132 C C . LEU A 1 757 ? -31.891 -54.969 -17.969 1 85.56 757 LEU A C 1
ATOM 6134 O O . LEU A 1 757 ? -32.25 -56.125 -18.25 1 85.56 757 LEU A O 1
ATOM 6138 N N . PHE A 1 758 ? -31.109 -54.688 -16.922 1 84.62 758 PHE A N 1
ATOM 6139 C CA . PHE A 1 758 ? -30.422 -55.781 -16.203 1 84.62 758 PHE A CA 1
ATOM 6140 C C . PHE A 1 758 ? -31.031 -55.969 -14.82 1 84.62 758 PHE A C 1
ATOM 6142 O O . PHE A 1 758 ? -30.422 -56.594 -13.945 1 84.62 758 PHE A O 1
ATOM 6149 N N . SER A 1 759 ? -32.219 -55.438 -14.578 1 79.12 759 SER A N 1
ATOM 6150 C CA . SER A 1 759 ? -32.812 -55.438 -13.25 1 79.12 759 SER A CA 1
ATOM 6151 C C . SER A 1 759 ? -33.094 -56.875 -12.773 1 79.12 759 SER A C 1
ATOM 6153 O O . SER A 1 759 ? -33.031 -57.156 -11.57 1 79.12 759 SER A O 1
ATOM 6155 N N . GLU A 1 760 ? -33.375 -57.844 -13.641 1 78.38 760 GLU A N 1
ATOM 6156 C CA . GLU A 1 760 ? -33.812 -59.188 -13.234 1 78.38 760 GLU A CA 1
ATOM 6157 C C . GLU A 1 760 ? -32.625 -60.125 -13.031 1 78.38 760 GLU A C 1
ATOM 6159 O O . GLU A 1 760 ? -32.75 -61.219 -12.469 1 78.38 760 GLU A O 1
ATOM 6164 N N . PHE A 1 761 ? -31.547 -59.719 -13.406 1 85.25 761 PHE A N 1
ATOM 6165 C CA . PHE A 1 761 ? -30.406 -60.625 -13.344 1 85.25 761 PHE A CA 1
ATOM 6166 C C . PHE A 1 761 ? -29.75 -60.562 -11.969 1 85.25 761 PHE A C 1
ATOM 6168 O O . PHE A 1 761 ? -29.797 -59.531 -11.289 1 85.25 761 PHE A O 1
ATOM 6175 N N . ASN A 1 762 ? -29.234 -61.688 -11.547 1 82.38 762 ASN A N 1
ATOM 6176 C CA . ASN A 1 762 ? -28.562 -61.812 -10.266 1 82.38 762 ASN A CA 1
ATOM 6177 C C . ASN A 1 762 ? -27.25 -61 -10.242 1 82.38 762 ASN A C 1
ATOM 6179 O O . ASN A 1 762 ? -26.672 -60.719 -11.297 1 82.38 762 ASN A O 1
ATOM 6183 N N . ASP A 1 763 ? -26.812 -60.656 -9.141 1 87.25 763 ASP A N 1
ATOM 6184 C CA . ASP A 1 763 ? -25.656 -59.812 -8.93 1 87.25 763 ASP A CA 1
ATOM 6185 C C . ASP A 1 763 ? -24.375 -60.469 -9.414 1 87.25 763 ASP A C 1
ATOM 6187 O O . ASP A 1 763 ? -23.453 -59.812 -9.922 1 87.25 763 ASP A O 1
ATOM 6191 N N . ASP A 1 764 ? -24.312 -61.781 -9.336 1 84.19 764 ASP A N 1
ATOM 6192 C CA . ASP A 1 764 ? -23.109 -62.5 -9.75 1 84.19 764 ASP A CA 1
ATOM 6193 C C . ASP A 1 764 ? -22.938 -62.469 -11.266 1 84.19 764 ASP A C 1
ATOM 6195 O O . ASP A 1 764 ? -21.812 -62.344 -11.766 1 84.19 764 ASP A O 1
ATOM 6199 N N . LEU A 1 765 ? -24.016 -62.562 -11.898 1 86.81 765 LEU A N 1
ATOM 6200 C CA . LEU A 1 765 ? -23.969 -62.5 -13.359 1 86.81 765 LEU A CA 1
ATOM 6201 C C . LEU A 1 765 ? -23.578 -61.094 -13.828 1 86.81 765 LEU A C 1
ATOM 6203 O O . LEU A 1 765 ? -22.844 -60.969 -14.82 1 86.81 765 LEU A O 1
ATOM 6207 N N . LEU A 1 766 ? -24.016 -60.188 -13.117 1 88.62 766 LEU A N 1
ATOM 6208 C CA . LEU A 1 766 ? -23.688 -58.812 -13.484 1 88.62 766 LEU A CA 1
ATOM 6209 C C . LEU A 1 766 ? -22.219 -58.531 -13.25 1 88.62 766 LEU A C 1
ATOM 6211 O O . LEU A 1 766 ? -21.609 -57.75 -14 1 88.62 766 LEU A O 1
ATOM 6215 N N . LYS A 1 767 ? -21.672 -59.062 -12.234 1 89.31 767 LYS A N 1
ATOM 6216 C CA . LYS A 1 767 ? -20.25 -58.906 -11.984 1 89.31 767 LYS A CA 1
ATOM 6217 C C . LYS A 1 767 ? -19.422 -59.5 -13.102 1 89.31 767 LYS A C 1
ATOM 6219 O O . LYS A 1 767 ? -18.391 -58.969 -13.508 1 89.31 767 LYS A O 1
ATOM 6224 N N . GLN A 1 768 ? -19.875 -60.625 -13.594 1 87.12 768 GLN A N 1
ATOM 6225 C CA . GLN A 1 768 ? -19.188 -61.281 -14.703 1 87.12 768 GLN A CA 1
ATOM 6226 C C . GLN A 1 768 ? -19.312 -60.469 -15.984 1 87.12 768 GLN A C 1
ATOM 6228 O O . GLN A 1 768 ? -18.359 -60.375 -16.766 1 87.12 768 GLN A O 1
ATOM 6233 N N . LEU A 1 769 ? -20.438 -59.938 -16.094 1 88.81 769 LEU A N 1
ATOM 6234 C CA . LEU A 1 769 ? -20.656 -59.094 -17.25 1 88.81 769 LEU A CA 1
ATOM 6235 C C . LEU A 1 769 ? -19.781 -57.844 -17.188 1 88.81 769 LEU A C 1
ATOM 6237 O O . LEU A 1 769 ? -19.266 -57.375 -18.203 1 88.81 769 LEU A O 1
ATOM 6241 N N . ALA A 1 770 ? -19.688 -57.312 -16.031 1 90.31 770 ALA A N 1
ATOM 6242 C CA . ALA A 1 770 ? -18.875 -56.125 -15.836 1 90.31 770 ALA A CA 1
ATOM 6243 C C . ALA A 1 770 ? -17.406 -56.375 -16.156 1 90.31 770 ALA A C 1
ATOM 6245 O O . ALA A 1 770 ? -16.719 -55.5 -16.672 1 90.31 770 ALA A O 1
ATOM 6246 N N . LEU A 1 771 ? -16.953 -57.531 -15.906 1 87.19 771 LEU A N 1
ATOM 6247 C CA . LEU A 1 771 ? -15.57 -57.906 -16.172 1 87.19 771 LEU A CA 1
ATOM 6248 C C . LEU A 1 771 ? -15.312 -58.031 -17.672 1 87.19 771 LEU A C 1
ATOM 6250 O O . LEU A 1 771 ? -14.195 -57.781 -18.141 1 87.19 771 LEU A O 1
ATOM 6254 N N . GLN A 1 772 ? -16.359 -58.312 -18.359 1 87.69 772 GLN A N 1
ATOM 6255 C CA . GLN A 1 772 ? -16.203 -58.5 -19.797 1 87.69 772 GLN A CA 1
ATOM 6256 C C . GLN A 1 772 ? -16.562 -57.219 -20.547 1 87.69 772 GLN A C 1
ATOM 6258 O O . GLN A 1 772 ? -16.531 -57.188 -21.781 1 87.69 772 GLN A O 1
ATOM 6263 N N . SER A 1 773 ? -16.844 -56.281 -19.797 1 88.62 773 SER A N 1
ATOM 6264 C CA . SER A 1 773 ? -17.219 -55 -20.406 1 88.62 773 SER A CA 1
ATOM 6265 C C . SER A 1 773 ? -16.062 -54 -20.359 1 88.62 773 SER A C 1
ATOM 6267 O O . SER A 1 773 ? -15.156 -54.125 -19.531 1 88.62 773 SER A O 1
ATOM 6269 N N . LYS A 1 774 ? -15.992 -53.125 -21.375 1 85.81 774 LYS A N 1
ATOM 6270 C CA . LYS A 1 774 ? -14.977 -52.094 -21.438 1 85.81 774 LYS A CA 1
ATOM 6271 C C . LYS A 1 774 ? -15.617 -50.719 -21.516 1 85.81 774 LYS A C 1
ATOM 6273 O O . LYS A 1 774 ? -16.656 -50.531 -22.156 1 85.81 774 LYS A O 1
ATOM 6278 N N . GLU A 1 775 ? -15.039 -49.812 -20.797 1 83.31 775 GLU A N 1
ATOM 6279 C CA . GLU A 1 775 ? -15.492 -48.406 -20.859 1 83.31 775 GLU A CA 1
ATOM 6280 C C . GLU A 1 775 ? -14.68 -47.625 -21.891 1 83.31 775 GLU A C 1
ATOM 6282 O O . GLU A 1 775 ? -13.445 -47.688 -21.891 1 83.31 775 GLU A O 1
ATOM 6287 N N . LEU A 1 776 ? -15.359 -46.969 -22.812 1 81.56 776 LEU A N 1
ATOM 6288 C CA . LEU A 1 776 ? -14.719 -46.188 -23.859 1 81.56 776 LEU A CA 1
ATOM 6289 C C . LEU A 1 776 ? -15.203 -44.719 -23.828 1 81.56 776 LEU A C 1
ATOM 6291 O O . LEU A 1 776 ? -16.312 -44.469 -23.391 1 81.56 776 LEU A O 1
ATOM 6295 N N . LEU A 1 777 ? -14.32 -43.875 -24.25 1 80.31 777 LEU A N 1
ATOM 6296 C CA . LEU A 1 777 ? -14.625 -42.469 -24.344 1 80.31 777 LEU A CA 1
ATOM 6297 C C . LEU A 1 777 ? -14.492 -41.969 -25.781 1 80.31 777 LEU A C 1
ATOM 6299 O O . LEU A 1 777 ? -13.523 -42.312 -26.469 1 80.31 777 LEU A O 1
ATOM 6303 N N . PHE A 1 778 ? -15.508 -41.344 -26.25 1 80.31 778 PHE A N 1
ATOM 6304 C CA . PHE A 1 778 ? -15.492 -40.75 -27.594 1 80.31 778 PHE A CA 1
ATOM 6305 C C . PHE A 1 778 ? -15.672 -39.25 -27.531 1 80.31 778 PHE A C 1
ATOM 6307 O O . PHE A 1 778 ? -16.453 -38.75 -26.719 1 80.31 778 PHE A O 1
ATOM 6314 N N . ASP A 1 779 ? -14.938 -38.562 -28.359 1 78.12 779 ASP A N 1
ATOM 6315 C CA . ASP A 1 779 ? -15.039 -37.094 -28.453 1 78.12 779 ASP A CA 1
ATOM 6316 C C . ASP A 1 779 ? -16.141 -36.688 -29.422 1 78.12 779 ASP A C 1
ATOM 6318 O O . ASP A 1 779 ? -16.641 -37.5 -30.188 1 78.12 779 ASP A O 1
ATOM 6322 N N . LYS A 1 780 ? -16.359 -35.406 -29.375 1 77.25 780 LYS A N 1
ATOM 6323 C CA . LYS A 1 780 ? -17.391 -34.875 -30.266 1 77.25 780 LYS A CA 1
ATOM 6324 C C . LYS A 1 780 ? -17.062 -35.156 -31.734 1 77.25 780 LYS A C 1
ATOM 6326 O O . LYS A 1 780 ? -15.906 -35 -32.125 1 77.25 780 LYS A O 1
ATOM 6331 N N . ASP A 1 781 ? -17.969 -35.656 -32.469 1 78 781 ASP A N 1
ATOM 6332 C CA . ASP A 1 781 ? -17.938 -35.875 -33.906 1 78 781 ASP A CA 1
ATOM 6333 C C . ASP A 1 781 ? -17.141 -37.156 -34.25 1 78 781 ASP A C 1
ATOM 6335 O O . ASP A 1 781 ? -16.859 -37.406 -35.438 1 78 781 ASP A O 1
ATOM 6339 N N . GLU A 1 782 ? -16.781 -37.812 -33.219 1 83.81 782 GLU A N 1
ATOM 6340 C CA . GLU A 1 782 ? -16.156 -39.094 -33.469 1 83.81 782 GLU A CA 1
ATOM 6341 C C . GLU A 1 782 ? -17.203 -40.188 -33.719 1 83.81 782 GLU A C 1
ATOM 6343 O O . GLU A 1 782 ? -18.266 -40.188 -33.062 1 83.81 782 GLU A O 1
ATOM 6348 N N . CYS A 1 783 ? -16.844 -41.062 -34.562 1 88.19 783 CYS A N 1
ATOM 6349 C CA . CYS A 1 783 ? -17.766 -42.156 -34.906 1 88.19 783 CYS A CA 1
ATOM 6350 C C . CYS A 1 783 ? -17.562 -43.344 -33.969 1 88.19 783 CYS A C 1
ATOM 6352 O O . CYS A 1 783 ? -16.438 -43.812 -33.781 1 88.19 783 CYS A O 1
ATOM 6354 N N . ILE A 1 784 ? -18.562 -43.812 -33.312 1 89.94 784 ILE A N 1
ATOM 6355 C CA . ILE A 1 784 ? -18.516 -45 -32.469 1 89.94 784 ILE A CA 1
ATOM 6356 C C . ILE A 1 784 ? -18.469 -46.25 -33.344 1 89.94 784 ILE A C 1
ATOM 6358 O O . ILE A 1 784 ? -17.609 -47.125 -33.156 1 89.94 784 ILE A O 1
ATOM 6362 N N . TYR A 1 785 ? -19.484 -46.344 -34.281 1 89.25 785 TYR A N 1
ATOM 6363 C CA . TYR A 1 785 ? -19.438 -47.375 -35.312 1 89.25 785 TYR A CA 1
ATOM 6364 C C . TYR A 1 785 ? -20.031 -46.875 -36.594 1 89.25 785 TYR A C 1
ATOM 6366 O O . TYR A 1 785 ? -20.828 -45.938 -36.594 1 89.25 785 TYR A O 1
ATOM 6374 N N . ARG A 1 786 ? -19.609 -47.375 -37.688 1 89.12 786 ARG A N 1
ATOM 6375 C CA . ARG A 1 786 ? -20.047 -46.938 -39.031 1 89.12 786 ARG A CA 1
ATOM 6376 C C . ARG A 1 786 ? -21.016 -47.969 -39.625 1 89.12 786 ARG A C 1
ATOM 6378 O O . ARG A 1 786 ? -20.969 -49.156 -39.312 1 89.12 786 ARG A O 1
ATOM 6385 N N . GLU A 1 787 ? -21.781 -47.406 -40.5 1 87.31 787 GLU A N 1
ATOM 6386 C CA . GLU A 1 787 ? -22.719 -48.25 -41.25 1 87.31 787 GLU A CA 1
ATOM 6387 C C . GLU A 1 787 ? -21.984 -49.219 -42.156 1 87.31 787 GLU A C 1
ATOM 6389 O O . GLU A 1 787 ? -21.078 -48.812 -42.906 1 87.31 787 GLU A O 1
ATOM 6394 N N . GLY A 1 788 ? -22.25 -50.469 -42 1 80.31 788 GLY A N 1
ATOM 6395 C CA . GLY A 1 788 ? -21.625 -51.469 -42.844 1 80.31 788 GLY A CA 1
ATOM 6396 C C . GLY A 1 788 ? -20.531 -52.25 -42.156 1 80.31 788 GLY A C 1
ATOM 6397 O O . GLY A 1 788 ? -20.094 -53.281 -42.656 1 80.31 788 GLY A O 1
ATOM 6398 N N . ASP A 1 789 ? -20.125 -51.781 -40.969 1 86.5 789 ASP A N 1
ATOM 6399 C CA . ASP A 1 789 ? -19.109 -52.5 -40.219 1 86.5 789 ASP A CA 1
ATOM 6400 C C . ASP A 1 789 ? -19.719 -53.719 -39.531 1 86.5 789 ASP A C 1
ATOM 6402 O O . ASP A 1 789 ? -20.938 -53.844 -39.406 1 86.5 789 ASP A O 1
ATOM 6406 N N . LEU A 1 790 ? -18.828 -54.656 -39.125 1 87.31 790 LEU A N 1
ATOM 6407 C CA . LEU A 1 790 ? -19.266 -55.844 -38.406 1 87.31 790 LEU A CA 1
ATOM 6408 C C . LEU A 1 790 ? -19.828 -55.5 -37.031 1 87.31 790 LEU A C 1
ATOM 6410 O O . LEU A 1 790 ? -19.188 -54.781 -36.281 1 87.31 790 LEU A O 1
ATOM 6414 N N . ALA A 1 791 ? -21.078 -55.844 -36.875 1 88.31 791 ALA A N 1
ATOM 6415 C CA . ALA A 1 791 ? -21.75 -55.562 -35.594 1 88.31 791 ALA A CA 1
ATOM 6416 C C . ALA A 1 791 ? -21.25 -56.5 -34.531 1 88.31 791 ALA A C 1
ATOM 6418 O O . ALA A 1 791 ? -21.859 -57.562 -34.281 1 88.31 791 ALA A O 1
ATOM 6419 N N . ARG A 1 792 ? -20.234 -56.125 -33.781 1 86.12 792 ARG A N 1
ATOM 6420 C CA . ARG A 1 792 ? -19.625 -56.969 -32.781 1 86.12 792 ARG A CA 1
ATOM 6421 C C . ARG A 1 792 ? -20 -56.531 -31.359 1 86.12 792 ARG A C 1
ATOM 6423 O O . ARG A 1 792 ? -19.984 -57.312 -30.422 1 86.12 792 ARG A O 1
ATOM 6430 N N . TYR A 1 793 ? -20.328 -55.281 -31.312 1 90.25 793 TYR A N 1
ATOM 6431 C CA . TYR A 1 793 ? -20.438 -54.781 -29.953 1 90.25 793 TYR A CA 1
ATOM 6432 C C . TYR A 1 793 ? -21.781 -54.094 -29.734 1 90.25 793 TYR A C 1
ATOM 6434 O O . TYR A 1 793 ? -22.375 -53.562 -30.672 1 90.25 793 TYR A O 1
ATOM 6442 N N . PHE A 1 794 ? -22.266 -54.25 -28.5 1 90.56 794 PHE A N 1
ATOM 6443 C CA . PHE A 1 794 ? -23.391 -53.531 -27.906 1 90.56 794 PHE A CA 1
ATOM 6444 C C . PHE A 1 794 ? -22.906 -52.438 -26.984 1 90.56 794 PHE A C 1
ATOM 6446 O O . PHE A 1 794 ? -21.922 -52.594 -26.25 1 90.56 794 PHE A O 1
ATOM 6453 N N . TYR A 1 795 ? -23.531 -51.25 -27.125 1 92.62 795 TYR A N 1
ATOM 6454 C CA . TYR A 1 795 ? -23.031 -50.125 -26.344 1 92.62 795 TYR A CA 1
ATOM 6455 C C . TYR A 1 795 ? -24.125 -49.562 -25.438 1 92.62 795 TYR A C 1
ATOM 6457 O O . TYR A 1 795 ? -25.312 -49.562 -25.812 1 92.62 795 TYR A O 1
ATOM 6465 N N . ILE A 1 796 ? -23.766 -49.094 -24.312 1 91.19 796 ILE A N 1
ATOM 6466 C CA . ILE A 1 796 ? -24.625 -48.406 -23.359 1 91.19 796 ILE A CA 1
ATOM 6467 C C . ILE A 1 796 ? -24.078 -47 -23.109 1 91.19 796 ILE A C 1
ATOM 6469 O O . ILE A 1 796 ? -22.906 -46.844 -22.734 1 91.19 796 ILE A O 1
ATOM 6473 N N . ILE A 1 797 ? -24.859 -46.062 -23.281 1 90.12 797 ILE A N 1
ATOM 6474 C CA . ILE A 1 797 ? -24.422 -44.688 -23.094 1 90.12 797 ILE A CA 1
ATOM 6475 C C . ILE A 1 797 ? -24.484 -44.312 -21.609 1 90.12 797 ILE A C 1
ATOM 6477 O O . ILE A 1 797 ? -25.547 -44.375 -20.984 1 90.12 797 ILE A O 1
ATOM 6481 N N . THR A 1 798 ? -23.375 -43.969 -21.062 1 85.88 798 THR A N 1
ATOM 6482 C CA . THR A 1 798 ? -23.344 -43.594 -19.656 1 85.88 798 THR A CA 1
ATOM 6483 C C . THR A 1 798 ? -23.281 -42.062 -19.516 1 85.88 798 THR A C 1
ATOM 6485 O O . THR A 1 798 ? -23.672 -41.531 -18.484 1 85.88 798 THR A O 1
ATOM 6488 N N . ARG A 1 799 ? -22.688 -41.406 -20.531 1 84.88 799 ARG A N 1
ATOM 6489 C CA . ARG A 1 799 ? -22.609 -39.969 -20.531 1 84.88 799 ARG A CA 1
ATOM 6490 C C . ARG A 1 799 ? -22.672 -39.406 -21.953 1 84.88 799 ARG A C 1
ATOM 6492 O O . ARG A 1 799 ? -22.094 -39.969 -22.875 1 84.88 799 ARG A O 1
ATOM 6499 N N . GLY A 1 800 ? -23.406 -38.312 -22.047 1 86.25 800 GLY A N 1
ATOM 6500 C CA . GLY A 1 800 ? -23.375 -37.594 -23.312 1 86.25 800 GLY A CA 1
ATOM 6501 C C . GLY A 1 800 ? -24.562 -37.906 -24.188 1 86.25 800 GLY A C 1
ATOM 6502 O O . GLY A 1 800 ? -25.562 -38.5 -23.734 1 86.25 800 GLY A O 1
ATOM 6503 N N . ARG A 1 801 ? -24.453 -37.406 -25.5 1 86.31 801 ARG A N 1
ATOM 6504 C CA . ARG A 1 801 ? -25.5 -37.594 -26.516 1 86.31 801 ARG A CA 1
ATOM 6505 C C . ARG A 1 801 ? -24.891 -38.062 -27.828 1 86.31 801 ARG A C 1
ATOM 6507 O O . ARG A 1 801 ? -23.781 -37.688 -28.188 1 86.31 801 ARG A O 1
ATOM 6514 N N . VAL A 1 802 ? -25.594 -38.969 -28.391 1 90.56 802 VAL A N 1
ATOM 6515 C CA . VAL A 1 802 ? -25.141 -39.469 -29.688 1 90.56 802 VAL A CA 1
ATOM 6516 C C . VAL A 1 802 ? -26.234 -39.281 -30.734 1 90.56 802 VAL A C 1
ATOM 6518 O O . VAL A 1 802 ? -27.422 -39.156 -30.391 1 90.56 802 VAL A O 1
ATOM 6521 N N . ASN A 1 803 ? -25.812 -39.094 -31.969 1 88.19 803 ASN A N 1
ATOM 6522 C CA . ASN A 1 803 ? -26.734 -39.062 -33.125 1 88.19 803 ASN A CA 1
ATOM 6523 C C . ASN A 1 803 ? -26.578 -40.25 -34.031 1 88.19 803 ASN A C 1
ATOM 6525 O O . ASN A 1 803 ? -25.469 -40.562 -34.469 1 88.19 803 ASN A O 1
ATOM 6529 N N . GLU A 1 804 ? -27.625 -40.969 -34.156 1 88.31 804 GLU A N 1
ATOM 6530 C CA . GLU A 1 804 ? -27.656 -42.156 -35 1 88.31 804 GLU A CA 1
ATOM 6531 C C . GLU A 1 804 ? -28.328 -41.875 -36.344 1 88.31 804 GLU A C 1
ATOM 6533 O O . GLU A 1 804 ? -29.469 -41.375 -36.375 1 88.31 804 GLU A O 1
ATOM 6538 N N . THR A 1 805 ? -27.609 -42.031 -37.406 1 86.31 805 THR A N 1
ATOM 6539 C CA . THR A 1 805 ? -28.141 -41.781 -38.75 1 86.31 805 THR A CA 1
ATOM 6540 C C . THR A 1 805 ? -27.875 -42.969 -39.688 1 86.31 805 THR A C 1
ATOM 6542 O O . THR A 1 805 ? -26.969 -43.781 -39.406 1 86.31 805 THR A O 1
ATOM 6545 N N . SER A 1 806 ? -28.797 -43.219 -40.625 1 83.81 806 SER A N 1
ATOM 6546 C CA . SER A 1 806 ? -28.609 -44.25 -41.625 1 83.81 806 SER A CA 1
ATOM 6547 C C . SER A 1 806 ? -28.703 -43.688 -43.062 1 83.81 806 SER A C 1
ATOM 6549 O O . SER A 1 806 ? -29.531 -42.812 -43.312 1 83.81 806 SER A O 1
ATOM 6551 N N . SER A 1 807 ? -27.75 -43.938 -43.812 1 75.88 807 SER A N 1
ATOM 6552 C CA . SER A 1 807 ? -27.766 -43.5 -45.219 1 75.88 807 SER A CA 1
ATOM 6553 C C . SER A 1 807 ? -28.766 -44.312 -46.031 1 75.88 807 SER A C 1
ATOM 6555 O O . SER A 1 807 ? -29.344 -43.812 -47 1 75.88 807 SER A O 1
ATOM 6557 N N . ALA A 1 808 ? -28.984 -45.656 -45.656 1 69.25 808 ALA A N 1
ATOM 6558 C CA . ALA A 1 808 ? -29.859 -46.562 -46.406 1 69.25 808 ALA A CA 1
ATOM 6559 C C . ALA A 1 808 ? -31.328 -46.188 -46.188 1 69.25 808 ALA A C 1
ATOM 6561 O O . ALA A 1 808 ? -32.156 -46.344 -47.094 1 69.25 808 ALA A O 1
ATOM 6562 N N . TYR A 1 809 ? -31.453 -45.75 -45 1 65.31 809 TYR A N 1
ATOM 6563 C CA . TYR A 1 809 ? -32.844 -45.406 -44.688 1 65.31 809 TYR A CA 1
ATOM 6564 C C . TYR A 1 809 ? -33 -43.906 -44.406 1 65.31 809 TYR A C 1
ATOM 6566 O O . TYR A 1 809 ? -32.5 -43.406 -43.406 1 65.31 809 TYR A O 1
ATOM 6574 N N . ILE A 1 810 ? -33.188 -43.062 -45.438 1 58.91 810 ILE A N 1
ATOM 6575 C CA . ILE A 1 810 ? -33.156 -41.594 -45.562 1 58.91 810 ILE A CA 1
ATOM 6576 C C . ILE A 1 810 ? -33.75 -40.969 -44.312 1 58.91 810 ILE A C 1
ATOM 6578 O O . ILE A 1 810 ? -33.281 -39.938 -43.812 1 58.91 810 ILE A O 1
ATOM 6582 N N . ASN A 1 811 ? -34.844 -41.469 -43.719 1 62.47 811 ASN A N 1
ATOM 6583 C CA . ASN A 1 811 ? -35.531 -40.719 -42.688 1 62.47 811 ASN A CA 1
ATOM 6584 C C . ASN A 1 811 ? -35.188 -41.25 -41.281 1 62.47 811 ASN A C 1
ATOM 6586 O O . ASN A 1 811 ? -35.969 -41.062 -40.344 1 62.47 811 ASN A O 1
ATOM 6590 N N . TYR A 1 812 ? -33.969 -41.812 -41.156 1 75.25 812 TYR A N 1
ATOM 6591 C CA . TYR A 1 812 ? -33.656 -42.312 -39.812 1 75.25 812 TYR A CA 1
ATOM 6592 C C . TYR A 1 812 ? -32.625 -41.438 -39.125 1 75.25 812 TYR A C 1
ATOM 6594 O O . TYR A 1 812 ? -31.453 -41.438 -39.469 1 75.25 812 TYR A O 1
ATOM 6602 N N . SER A 1 813 ? -33 -40.469 -38.344 1 78.81 813 SER A N 1
ATOM 6603 C CA . SER A 1 813 ? -32.125 -39.656 -37.5 1 78.81 813 SER A CA 1
ATOM 6604 C C . SER A 1 813 ? -32.656 -39.594 -36.062 1 78.81 813 SER A C 1
ATOM 6606 O O . SER A 1 813 ? -33.781 -39.094 -35.844 1 78.81 813 SER A O 1
ATOM 6608 N N . ILE A 1 814 ? -31.922 -40.281 -35.156 1 80.38 814 ILE A N 1
ATOM 6609 C CA . ILE A 1 814 ? -32.375 -40.281 -33.75 1 80.38 814 ILE A CA 1
ATOM 6610 C C . ILE A 1 814 ? -31.219 -39.812 -32.844 1 80.38 814 ILE A C 1
ATOM 6612 O O . ILE A 1 814 ? -30.062 -40.156 -33.062 1 80.38 814 ILE A O 1
ATOM 6616 N N . SER A 1 815 ? -31.609 -38.938 -31.969 1 85.38 815 SER A N 1
ATOM 6617 C CA . SER A 1 815 ? -30.672 -38.562 -30.938 1 85.38 815 SER A CA 1
ATOM 6618 C C . SER A 1 815 ? -30.891 -39.344 -29.641 1 85.38 815 SER A C 1
ATOM 6620 O O . SER A 1 815 ? -32.031 -39.469 -29.188 1 85.38 815 SER A O 1
ATOM 6622 N N . LYS A 1 816 ? -29.922 -40.062 -29.188 1 86.25 816 LYS A N 1
ATOM 6623 C CA . LYS A 1 816 ? -30.031 -40.844 -27.953 1 86.25 816 LYS A CA 1
ATOM 6624 C C . LYS A 1 816 ? -29.188 -40.25 -26.844 1 86.25 816 LYS A C 1
ATOM 6626 O O . LYS A 1 816 ? -28.141 -39.656 -27.094 1 86.25 816 LYS A O 1
ATOM 6631 N N . ASP A 1 817 ? -29.719 -40.375 -25.719 1 84.94 817 ASP A N 1
ATOM 6632 C CA . ASP A 1 817 ? -29.094 -39.75 -24.547 1 84.94 817 ASP A CA 1
ATOM 6633 C C . ASP A 1 817 ? -28.688 -40.812 -23.531 1 84.94 817 ASP A C 1
ATOM 6635 O O . ASP A 1 817 ? -28.672 -42.031 -23.844 1 84.94 817 ASP A O 1
ATOM 6639 N N . ILE A 1 818 ? -28.438 -40.406 -22.312 1 83 818 ILE A N 1
ATOM 6640 C CA . ILE A 1 818 ? -27.922 -41.219 -21.234 1 83 818 ILE A CA 1
ATOM 6641 C C . ILE A 1 818 ? -28.922 -42.344 -20.922 1 83 818 ILE A C 1
ATOM 6643 O O . ILE A 1 818 ? -30.125 -42.094 -20.844 1 83 818 ILE A O 1
ATOM 6647 N N . GLY A 1 819 ? -28.453 -43.531 -20.781 1 80.19 819 GLY A N 1
ATOM 6648 C CA . GLY A 1 819 ? -29.281 -44.656 -20.391 1 80.19 819 GLY A CA 1
ATOM 6649 C C . GLY A 1 819 ? -29.828 -45.438 -21.562 1 80.19 819 GLY A C 1
ATOM 6650 O O . GLY A 1 819 ? -30.359 -46.531 -21.406 1 80.19 819 GLY A O 1
ATOM 6651 N N . GLN A 1 820 ? -29.609 -44.812 -22.703 1 85.69 820 GLN A N 1
ATOM 6652 C CA . GLN A 1 820 ? -30.109 -45.5 -23.891 1 85.69 820 GLN A CA 1
ATOM 6653 C C . GLN A 1 820 ? -29.047 -46.406 -24.516 1 85.69 820 GLN A C 1
ATOM 6655 O O . GLN A 1 820 ? -27.875 -46.344 -24.109 1 85.69 820 GLN A O 1
ATOM 6660 N N . PHE A 1 821 ? -29.531 -47.25 -25.438 1 90.19 821 PHE A N 1
ATOM 6661 C CA . PHE A 1 821 ? -28.672 -48.281 -25.984 1 90.19 821 PHE A CA 1
ATOM 6662 C C . PHE A 1 821 ? -28.422 -48.062 -27.469 1 90.19 821 PHE A C 1
ATOM 6664 O O . PHE A 1 821 ? -29.266 -47.5 -28.172 1 90.19 821 PHE A O 1
ATOM 6671 N N . LEU A 1 822 ? -27.234 -48.531 -27.734 1 90.25 822 LEU A N 1
ATOM 6672 C CA . LEU A 1 822 ? -26.875 -48.469 -29.156 1 90.25 822 LEU A CA 1
ATOM 6673 C C . LEU A 1 822 ? -26.797 -49.875 -29.734 1 90.25 822 LEU A C 1
ATOM 6675 O O . LEU A 1 822 ? -26.25 -50.781 -29.125 1 90.25 822 LEU A O 1
ATOM 6679 N N . SER A 1 823 ? -27.375 -50.062 -30.797 1 85.19 823 SER A N 1
ATOM 6680 C CA . SER A 1 823 ? -27.375 -51.344 -31.531 1 85.19 823 SER A CA 1
ATOM 6681 C C . SER A 1 823 ? -28.188 -52.406 -30.812 1 85.19 823 SER A C 1
ATOM 6683 O O . SER A 1 823 ? -27.812 -53.562 -30.766 1 85.19 823 SER A O 1
ATOM 6685 N N . CYS A 1 824 ? -29.219 -52 -30.203 1 85.62 824 CYS A N 1
ATOM 6686 C CA . CYS A 1 824 ? -30.094 -52.938 -29.516 1 85.62 824 CYS A CA 1
ATOM 6687 C C . CYS A 1 824 ? -30.812 -53.844 -30.516 1 85.62 824 CYS A C 1
ATOM 6689 O O . CYS A 1 824 ? -31.062 -55 -30.234 1 85.62 824 CYS A O 1
ATOM 6691 N N . HIS A 1 825 ? -31.062 -53.344 -31.672 1 83.94 825 HIS A N 1
ATOM 6692 C CA . HIS A 1 825 ? -31.812 -54.062 -32.688 1 83.94 825 HIS A CA 1
ATOM 6693 C C . HIS A 1 825 ? -30.984 -55.219 -33.25 1 83.94 825 HIS A C 1
ATOM 6695 O O . HIS A 1 825 ? -31.547 -56.156 -33.812 1 83.94 825 HIS A O 1
ATOM 6701 N N . HIS A 1 826 ? -29.719 -55.188 -33.031 1 86 826 HIS A N 1
ATOM 6702 C CA . HIS A 1 826 ? -28.875 -56.25 -33.562 1 86 826 HIS A CA 1
ATOM 6703 C C . HIS A 1 826 ? -28.922 -57.5 -32.688 1 86 826 HIS A C 1
ATOM 6705 O O . HIS A 1 826 ? -28.406 -58.562 -33.062 1 86 826 HIS A O 1
ATOM 6711 N N . ILE A 1 827 ? -29.562 -57.406 -31.578 1 86.25 827 ILE A N 1
ATOM 6712 C CA . ILE A 1 827 ? -29.75 -58.562 -30.719 1 86.25 827 ILE A CA 1
ATOM 6713 C C . ILE A 1 827 ? -30.828 -59.469 -31.297 1 86.25 827 ILE A C 1
ATOM 6715 O O . ILE A 1 827 ? -30.766 -60.688 -31.172 1 86.25 827 ILE A O 1
ATOM 6719 N N . VAL A 1 828 ? -31.812 -58.812 -31.953 1 80.06 828 VAL A N 1
ATOM 6720 C CA . VAL A 1 828 ? -32.969 -59.562 -32.438 1 80.06 828 VAL A CA 1
ATOM 6721 C C . VAL A 1 828 ? -32.844 -59.812 -33.938 1 80.06 828 VAL A C 1
ATOM 6723 O O . VAL A 1 828 ? -33.344 -60.812 -34.469 1 80.06 828 VAL A O 1
ATOM 6726 N N . LEU A 1 829 ? -32.094 -58.875 -34.594 1 75.19 829 LEU A N 1
ATOM 6727 C CA . LEU A 1 829 ? -31.953 -59.031 -36.031 1 75.19 829 LEU A CA 1
ATOM 6728 C C . LEU A 1 829 ? -30.781 -59.938 -36.375 1 75.19 829 LEU A C 1
ATOM 6730 O O . LEU A 1 829 ? -29.766 -59.938 -35.656 1 75.19 829 LEU A O 1
ATOM 6734 N N . GLU A 1 830 ? -31 -60.844 -37.219 1 66.56 830 GLU A N 1
ATOM 6735 C CA . GLU A 1 830 ? -29.969 -61.781 -37.656 1 66.56 830 GLU A CA 1
ATOM 6736 C C . GLU A 1 830 ? -28.922 -61.062 -38.5 1 66.56 830 GLU A C 1
ATOM 6738 O O . GLU A 1 830 ? -27.969 -61.688 -38.969 1 66.56 830 GLU A O 1
ATOM 6743 N N . SER A 1 831 ? -28.969 -59.719 -38.562 1 69.19 831 SER A N 1
ATOM 6744 C CA . SER A 1 831 ? -28 -59.062 -39.438 1 69.19 831 SER A CA 1
ATOM 6745 C C . SER A 1 831 ? -26.625 -58.969 -38.781 1 69.19 831 SER A C 1
ATOM 6747 O O . SER A 1 831 ? -26.516 -58.625 -37.594 1 69.19 831 SER A O 1
ATOM 6749 N N . THR A 1 832 ? -25.609 -59.312 -39.531 1 76.5 832 THR A N 1
ATOM 6750 C CA . THR A 1 832 ? -24.234 -59.344 -39.031 1 76.5 832 THR A CA 1
ATOM 6751 C C . THR A 1 832 ? -23.578 -57.969 -39.188 1 76.5 832 THR A C 1
ATOM 6753 O O . THR A 1 832 ? -22.516 -57.719 -38.625 1 76.5 832 THR A O 1
ATOM 6756 N N . LEU A 1 833 ? -24.203 -57.031 -39.938 1 83.62 833 LEU A N 1
ATOM 6757 C CA . LEU A 1 833 ? -23.609 -55.688 -40.156 1 83.62 833 LEU A CA 1
ATOM 6758 C C . LEU A 1 833 ? -24.438 -54.625 -39.469 1 83.62 833 LEU A C 1
ATOM 6760 O O . LEU A 1 833 ? -25.656 -54.75 -39.312 1 83.62 833 LEU A O 1
ATOM 6764 N N . TYR A 1 834 ? -23.719 -53.625 -39.031 1 87.69 834 TYR A N 1
ATOM 6765 C CA . TYR A 1 834 ? -24.422 -52.469 -38.438 1 87.69 834 TYR A CA 1
ATOM 6766 C C . TYR A 1 834 ? -25.297 -51.781 -39.5 1 87.69 834 TYR A C 1
ATOM 6768 O O . TYR A 1 834 ? -24.828 -51.531 -40.625 1 87.69 834 TYR A O 1
ATOM 6776 N N . ILE A 1 835 ? -26.438 -51.406 -39.25 1 80.38 835 ILE A N 1
ATOM 6777 C CA . ILE A 1 835 ? -27.375 -50.844 -40.219 1 80.38 835 ILE A CA 1
ATOM 6778 C C . ILE A 1 835 ? -27.375 -49.312 -40.094 1 80.38 835 ILE A C 1
ATOM 6780 O O . ILE A 1 835 ? -27.859 -48.625 -41 1 80.38 835 ILE A O 1
ATOM 6784 N N . SER A 1 836 ? -26.828 -48.844 -39.062 1 85.44 836 SER A N 1
ATOM 6785 C CA . SER A 1 836 ? -26.797 -47.406 -38.844 1 85.44 836 SER A CA 1
ATOM 6786 C C . SER A 1 836 ? -25.406 -46.938 -38.406 1 85.44 836 SER A C 1
ATOM 6788 O O . SER A 1 836 ? -24.547 -47.75 -38.094 1 85.44 836 SER A O 1
ATOM 6790 N N . GLN A 1 837 ? -25.25 -45.625 -38.594 1 88.88 837 GLN A N 1
ATOM 6791 C CA . GLN A 1 837 ? -24.031 -44.969 -38.125 1 88.88 837 GLN A CA 1
ATOM 6792 C C . GLN A 1 837 ? -24.312 -44.094 -36.906 1 88.88 837 GLN A C 1
ATOM 6794 O O . GLN A 1 837 ? -25.359 -43.469 -36.812 1 88.88 837 GLN A O 1
ATOM 6799 N N . VAL A 1 838 ? -23.438 -44.219 -35.938 1 91.75 838 VAL A N 1
ATOM 6800 C CA . VAL A 1 838 ? -23.594 -43.469 -34.719 1 91.75 838 VAL A CA 1
ATOM 6801 C C . VAL A 1 838 ? -22.406 -42.5 -34.531 1 91.75 838 VAL A C 1
ATOM 6803 O O . VAL A 1 838 ? -21.25 -42.969 -34.5 1 91.75 838 VAL A O 1
ATOM 6806 N N . VAL A 1 839 ? -22.734 -41.219 -34.438 1 90.69 839 VAL A N 1
ATOM 6807 C CA . VAL A 1 839 ? -21.734 -40.188 -34.219 1 90.69 839 VAL A CA 1
ATOM 6808 C C . VAL A 1 839 ? -21.969 -39.469 -32.906 1 90.69 839 VAL A C 1
ATOM 6810 O O . VAL A 1 839 ? -23.109 -39.219 -32.531 1 90.69 839 VAL A O 1
ATOM 6813 N N . ALA A 1 840 ? -20.844 -39.281 -32.156 1 87.44 840 ALA A N 1
ATOM 6814 C CA . ALA A 1 840 ? -20.953 -38.594 -30.875 1 87.44 840 ALA A CA 1
ATOM 6815 C C . ALA A 1 840 ? -21.25 -37.125 -31.062 1 87.44 840 ALA A C 1
ATOM 6817 O O . ALA A 1 840 ? -20.578 -36.438 -31.828 1 87.44 840 ALA A O 1
ATOM 6818 N N . ALA A 1 841 ? -22.312 -36.656 -30.484 1 81.5 841 ALA A N 1
ATOM 6819 C CA . ALA A 1 841 ? -22.688 -35.219 -30.547 1 81.5 841 ALA A CA 1
ATOM 6820 C C . ALA A 1 841 ? -21.938 -34.438 -29.484 1 81.5 841 ALA A C 1
ATOM 6822 O O . ALA A 1 841 ? -21.797 -33.219 -29.594 1 81.5 841 ALA A O 1
ATOM 6823 N N . SER A 1 842 ? -21.562 -35 -28.469 1 82.56 842 SER A N 1
ATOM 6824 C CA . SER A 1 842 ? -20.781 -34.438 -27.375 1 82.56 842 SER A CA 1
ATOM 6825 C C . SER A 1 842 ? -19.734 -35.438 -26.875 1 82.56 842 SER A C 1
ATOM 6827 O O . SER A 1 842 ? -19.453 -36.438 -27.531 1 82.56 842 SER A O 1
ATOM 6829 N N . LEU A 1 843 ? -19.203 -35.125 -25.75 1 80.06 843 LEU A N 1
ATOM 6830 C CA . LEU A 1 843 ? -18.359 -36.125 -25.125 1 80.06 843 LEU A CA 1
ATOM 6831 C C . LEU A 1 843 ? -19.203 -37.281 -24.594 1 80.06 843 LEU A C 1
ATOM 6833 O O . LEU A 1 843 ? -20.156 -37.062 -23.844 1 80.06 843 LEU A O 1
ATOM 6837 N N . VAL A 1 844 ? -18.891 -38.406 -25.125 1 85.75 844 VAL A N 1
ATOM 6838 C CA . VAL A 1 844 ? -19.75 -39.562 -24.781 1 85.75 844 VAL A CA 1
ATOM 6839 C C . VAL A 1 844 ? -18.906 -40.656 -24.156 1 85.75 844 VAL A C 1
ATOM 6841 O O . VAL A 1 844 ? -17.812 -40.969 -24.641 1 85.75 844 VAL A O 1
ATOM 6844 N N . GLU A 1 845 ? -19.391 -41.062 -23.031 1 84.5 845 GLU A N 1
ATOM 6845 C CA . GLU A 1 845 ? -18.859 -42.281 -22.391 1 84.5 845 GLU A CA 1
ATOM 6846 C C . GLU A 1 845 ? -19.812 -43.469 -22.562 1 84.5 845 GLU A C 1
ATOM 6848 O O . GLU A 1 845 ? -21.016 -43.344 -22.359 1 84.5 845 GLU A O 1
ATOM 6853 N N . VAL A 1 846 ? -19.188 -44.594 -23.016 1 88.5 846 VAL A N 1
ATOM 6854 C CA . VAL A 1 846 ? -20.031 -45.75 -23.281 1 88.5 846 VAL A CA 1
ATOM 6855 C C . VAL A 1 846 ? -19.406 -47 -22.656 1 88.5 846 VAL A C 1
ATOM 6857 O O . VAL A 1 846 ? -18.203 -47.031 -22.406 1 88.5 846 VAL A O 1
ATOM 6860 N N . ILE A 1 847 ? -20.297 -47.938 -22.359 1 89.75 847 ILE A N 1
ATOM 6861 C CA . ILE A 1 847 ? -19.875 -49.281 -21.969 1 89.75 847 ILE A CA 1
ATOM 6862 C C . ILE A 1 847 ? -20.031 -50.25 -23.156 1 89.75 847 ILE A C 1
ATOM 6864 O O . ILE A 1 847 ? -21.109 -50.344 -23.75 1 89.75 847 ILE A O 1
ATOM 6868 N N . GLN A 1 848 ? -18.984 -50.812 -23.516 1 92 848 GLN A N 1
ATOM 6869 C CA . GLN A 1 848 ? -18.984 -51.719 -24.641 1 92 848 GLN A CA 1
ATOM 6870 C C . GLN A 1 848 ? -19.094 -53.188 -24.172 1 92 848 GLN A C 1
ATOM 6872 O O . GLN A 1 848 ? -18.344 -53.625 -23.297 1 92 848 GLN A O 1
ATOM 6877 N N . ILE A 1 849 ? -20.109 -53.906 -24.688 1 91.94 849 ILE A N 1
ATOM 6878 C CA . ILE A 1 849 ? -20.344 -55.312 -24.406 1 91.94 849 ILE A CA 1
ATOM 6879 C C . ILE A 1 849 ? -20.438 -56.094 -25.703 1 91.94 849 ILE A C 1
ATOM 6881 O O . ILE A 1 849 ? -20.953 -55.594 -26.703 1 91.94 849 ILE A O 1
ATOM 6885 N N . GLU A 1 850 ? -19.938 -57.219 -25.734 1 90.38 850 GLU A N 1
ATOM 6886 C CA . GLU A 1 850 ? -20.047 -58.062 -26.922 1 90.38 850 GLU A CA 1
ATOM 6887 C C . GLU A 1 850 ? -21.5 -58.469 -27.172 1 90.38 850 GLU A C 1
ATOM 6889 O O . GLU A 1 850 ? -22.203 -58.844 -26.234 1 90.38 850 GLU A O 1
ATOM 6894 N N . ILE A 1 851 ? -21.953 -58.438 -28.406 1 89.38 851 ILE A N 1
ATOM 6895 C CA . ILE A 1 851 ? -23.328 -58.75 -28.766 1 89.38 851 ILE A CA 1
ATOM 6896 C C . ILE A 1 851 ? -23.656 -60.188 -28.453 1 89.38 851 ILE A C 1
ATOM 6898 O O . ILE A 1 851 ? -24.766 -60.531 -28.047 1 89.38 851 ILE A O 1
ATOM 6902 N N . GLU A 1 852 ? -22.688 -61.156 -28.562 1 86.56 852 GLU A N 1
ATOM 6903 C CA . GLU A 1 852 ? -22.906 -62.562 -28.312 1 86.56 852 GLU A CA 1
ATOM 6904 C C . GLU A 1 852 ? -23.281 -62.812 -26.859 1 86.56 852 GLU A C 1
ATOM 6906 O O . GLU A 1 852 ? -24.125 -63.688 -26.562 1 86.56 852 GLU A O 1
ATOM 6911 N N . LEU A 1 853 ? -22.672 -62.062 -26.125 1 88.94 853 LEU A N 1
ATOM 6912 C CA . LEU A 1 853 ? -22.984 -62.188 -24.703 1 88.94 853 LEU A CA 1
ATOM 6913 C C . LEU A 1 853 ? -24.391 -61.656 -24.406 1 88.94 853 LEU A C 1
ATOM 6915 O O . LEU A 1 853 ? -25.109 -62.25 -23.578 1 88.94 853 LEU A O 1
ATOM 6919 N N . MET A 1 854 ? -24.781 -60.688 -25.062 1 89.38 854 MET A N 1
ATOM 6920 C CA . MET A 1 854 ? -26.109 -60.125 -24.859 1 89.38 854 MET A CA 1
ATOM 6921 C C . MET A 1 854 ? -27.188 -61.062 -25.406 1 89.38 854 MET A C 1
ATOM 6923 O O . MET A 1 854 ? -28.281 -61.156 -24.828 1 89.38 854 MET A O 1
ATOM 6927 N N . VAL A 1 855 ? -26.906 -61.719 -26.484 1 87.62 855 VAL A N 1
ATOM 6928 C CA . VAL A 1 855 ? -27.844 -62.656 -27.062 1 87.62 855 VAL A CA 1
ATOM 6929 C C . VAL A 1 855 ? -28.047 -63.844 -26.094 1 87.62 855 VAL A C 1
ATOM 6931 O O . VAL A 1 855 ? -29.156 -64.312 -25.922 1 87.62 855 VAL A O 1
ATOM 6934 N N . SER A 1 856 ? -26.922 -64.25 -25.469 1 87.44 856 SER A N 1
ATOM 6935 C CA . SER A 1 856 ? -27.031 -65.312 -24.484 1 87.44 856 SER A CA 1
ATOM 6936 C C . SER A 1 856 ? -27.891 -64.875 -23.297 1 87.44 856 SER A C 1
ATOM 6938 O O . SER A 1 856 ? -28.656 -65.688 -22.781 1 87.44 856 SER A O 1
ATOM 6940 N N . LEU A 1 857 ? -27.766 -63.688 -22.953 1 88.56 857 LEU A N 1
ATOM 6941 C CA . LEU A 1 857 ? -28.578 -63.188 -21.844 1 88.56 857 LEU A CA 1
ATOM 6942 C C . LEU A 1 857 ? -30.031 -63 -22.266 1 88.56 857 LEU A C 1
ATOM 6944 O O . LEU A 1 857 ? -30.938 -63.25 -21.484 1 88.56 857 LEU A O 1
ATOM 6948 N N . TYR A 1 858 ? -30.203 -62.562 -23.469 1 87.94 858 TYR A N 1
ATOM 6949 C CA . TYR A 1 858 ? -31.531 -62.375 -24.078 1 87.94 858 TYR A CA 1
ATOM 6950 C C . TYR A 1 858 ? -32.312 -63.688 -24.047 1 87.94 858 TYR A C 1
ATOM 6952 O O . TYR A 1 858 ? -33.531 -63.688 -23.766 1 87.94 858 TYR A O 1
ATOM 6960 N N . LYS A 1 859 ? -31.766 -64.812 -24.203 1 84.81 859 LYS A N 1
ATOM 6961 C CA . LYS A 1 859 ? -32.438 -66.062 -24.266 1 84.81 859 LYS A CA 1
ATOM 6962 C C . LYS A 1 859 ? -32.812 -66.625 -22.891 1 84.81 859 LYS A C 1
ATOM 6964 O O . LYS A 1 859 ? -33.719 -67.438 -22.75 1 84.81 859 LYS A O 1
ATOM 6969 N N . GLN A 1 860 ? -32.219 -66 -21.906 1 82.62 860 GLN A N 1
ATOM 6970 C CA . GLN A 1 860 ? -32.406 -66.562 -20.562 1 82.62 860 GLN A CA 1
ATOM 6971 C C . GLN A 1 860 ? -33.531 -65.875 -19.844 1 82.62 860 GLN A C 1
ATOM 6973 O O . GLN A 1 860 ? -34.125 -66.375 -18.906 1 82.62 860 GLN A O 1
ATOM 6978 N N . SER A 1 861 ? -33.844 -64.688 -20.281 1 85.56 861 SER A N 1
ATOM 6979 C CA . SER A 1 861 ? -34.812 -63.906 -19.516 1 85.56 861 SER A CA 1
ATOM 6980 C C . SER A 1 861 ? -35.938 -63.375 -20.422 1 85.56 861 SER A C 1
ATOM 6982 O O . SER A 1 861 ? -35.656 -62.812 -21.484 1 85.56 861 SER A O 1
ATOM 6984 N N . LEU A 1 862 ? -37.281 -63.531 -19.969 1 84.44 862 LEU A N 1
ATOM 6985 C CA . LEU A 1 862 ? -38.438 -63.031 -20.703 1 84.44 862 LEU A CA 1
ATOM 6986 C C . LEU A 1 862 ? -38.562 -61.531 -20.594 1 84.44 862 LEU A C 1
ATOM 6988 O O . LEU A 1 862 ? -39 -60.875 -21.516 1 84.44 862 LEU A O 1
ATOM 6992 N N . TYR A 1 863 ? -38.062 -61.094 -19.469 1 86.75 863 TYR A N 1
ATOM 6993 C CA . TYR A 1 863 ? -38.125 -59.656 -19.25 1 86.75 863 TYR A CA 1
ATOM 6994 C C . TYR A 1 863 ? -37.188 -58.938 -20.219 1 86.75 863 TYR A C 1
ATOM 6996 O O . TYR A 1 863 ? -37.562 -57.906 -20.797 1 86.75 863 TYR A O 1
ATOM 7004 N N . MET A 1 864 ? -36.031 -59.375 -20.344 1 88.12 864 MET A N 1
ATOM 7005 C CA . MET A 1 864 ? -35.062 -58.75 -21.266 1 88.12 864 MET A CA 1
ATOM 7006 C C . MET A 1 864 ? -35.562 -58.812 -22.703 1 88.12 864 MET A C 1
ATOM 7008 O O . MET A 1 864 ? -35.344 -57.906 -23.484 1 88.12 864 MET A O 1
ATOM 7012 N N . GLN A 1 865 ? -36.281 -59.875 -23.047 1 87.62 865 GLN A N 1
ATOM 7013 C CA . GLN A 1 865 ? -36.812 -60.031 -24.391 1 87.62 865 GLN A CA 1
ATOM 7014 C C . GLN A 1 865 ? -37.875 -58.938 -24.656 1 87.62 865 GLN A C 1
ATOM 7016 O O . GLN A 1 865 ? -37.875 -58.312 -25.719 1 87.62 865 GLN A O 1
ATOM 7021 N N . ASP A 1 866 ? -38.688 -58.812 -23.672 1 86.56 866 ASP A N 1
ATOM 7022 C CA . ASP A 1 866 ? -39.688 -57.781 -23.781 1 86.56 866 ASP A CA 1
ATOM 7023 C C . ASP A 1 866 ? -39.062 -56.406 -23.953 1 86.56 866 ASP A C 1
ATOM 7025 O O . ASP A 1 866 ? -39.469 -55.625 -24.828 1 86.56 866 ASP A O 1
ATOM 7029 N N . TYR A 1 867 ? -38.062 -56.125 -23.141 1 87.75 867 TYR A N 1
ATOM 7030 C CA . TYR A 1 867 ? -37.406 -54.812 -23.125 1 87.75 867 TYR A CA 1
ATOM 7031 C C . TYR A 1 867 ? -36.688 -54.562 -24.453 1 87.75 867 TYR A C 1
ATOM 7033 O O . TYR A 1 867 ? -36.781 -53.469 -25 1 87.75 867 TYR A O 1
ATOM 7041 N N . VAL A 1 868 ? -35.938 -55.438 -24.938 1 88.38 868 VAL A N 1
ATOM 7042 C CA . VAL A 1 868 ? -35.125 -55.281 -26.156 1 88.38 868 VAL A CA 1
ATOM 7043 C C . VAL A 1 868 ? -36.062 -55.094 -27.359 1 88.38 868 VAL A C 1
ATOM 7045 O O . VAL A 1 868 ? -35.781 -54.25 -28.234 1 88.38 868 VAL A O 1
ATOM 7048 N N . TRP A 1 869 ? -37.125 -55.781 -27.375 1 87.06 869 TRP A N 1
ATOM 7049 C CA . TRP A 1 869 ? -38.062 -55.656 -28.484 1 87.06 869 TRP A CA 1
ATOM 7050 C C . TRP A 1 869 ? -38.75 -54.281 -28.453 1 87.06 869 TRP A C 1
ATOM 7052 O O . TRP A 1 869 ? -38.969 -53.656 -29.484 1 87.06 869 TRP A O 1
ATOM 7062 N N . ARG A 1 870 ? -39.062 -53.875 -27.297 1 86.44 870 ARG A N 1
ATOM 7063 C CA . ARG A 1 870 ? -39.688 -52.562 -27.156 1 86.44 870 ARG A CA 1
ATOM 7064 C C . ARG A 1 870 ? -38.781 -51.469 -27.656 1 86.44 870 ARG A C 1
ATOM 7066 O O . ARG A 1 870 ? -39.219 -50.531 -28.312 1 86.44 870 ARG A O 1
ATOM 7073 N N . ASP A 1 871 ? -37.531 -51.594 -27.312 1 87.06 871 ASP A N 1
ATOM 7074 C CA . ASP A 1 871 ? -36.562 -50.562 -27.703 1 87.06 871 ASP A CA 1
ATOM 7075 C C . ASP A 1 871 ? -36.25 -50.656 -29.188 1 87.06 871 ASP A C 1
ATOM 7077 O O . ASP A 1 871 ? -35.844 -49.656 -29.812 1 87.06 871 ASP A O 1
ATOM 7081 N N . SER A 1 872 ? -36.438 -51.75 -29.812 1 86.69 872 SER A N 1
ATOM 7082 C CA . SER A 1 872 ? -36.031 -51.969 -31.188 1 86.69 872 SER A CA 1
ATOM 7083 C C . SER A 1 872 ? -37.188 -51.719 -32.156 1 86.69 872 SER A C 1
ATOM 7085 O O . SER A 1 872 ? -36.938 -51.594 -33.375 1 86.69 872 SER A O 1
ATOM 7087 N N . ILE A 1 873 ? -38.344 -51.562 -31.688 1 85.44 873 ILE A N 1
ATOM 7088 C CA . ILE A 1 873 ? -39.5 -51.5 -32.562 1 85.44 873 ILE A CA 1
ATOM 7089 C C . ILE A 1 873 ? -39.375 -50.219 -33.438 1 85.44 873 ILE A C 1
ATOM 7091 O O . ILE A 1 873 ? -39.781 -50.25 -34.625 1 85.44 873 ILE A O 1
ATOM 7095 N N . PHE A 1 874 ? -38.906 -49.281 -32.812 1 84.38 874 PHE A N 1
ATOM 7096 C CA . PHE A 1 874 ? -38.781 -48.031 -33.562 1 84.38 874 PHE A CA 1
ATOM 7097 C C . PHE A 1 874 ? -37.812 -48.219 -34.719 1 84.38 874 PHE A C 1
ATOM 7099 O O . PHE A 1 874 ? -38.094 -47.875 -35.844 1 84.38 874 PHE A O 1
ATOM 7106 N N . SER A 1 875 ? -36.719 -48.656 -34.438 1 83.94 875 SER A N 1
ATOM 7107 C CA . SER A 1 875 ? -35.688 -48.875 -35.469 1 83.94 875 SER A CA 1
ATOM 7108 C C . SER A 1 875 ? -36.156 -49.875 -36.531 1 83.94 875 SER A C 1
ATOM 7110 O O . SER A 1 875 ? -35.938 -49.688 -37.719 1 83.94 875 SER A O 1
ATOM 7112 N N . LEU A 1 876 ? -36.875 -50.812 -36.094 1 82.56 876 LEU A N 1
ATOM 7113 C CA . LEU A 1 876 ? -37.312 -51.875 -37 1 82.56 876 LEU A CA 1
ATOM 7114 C C . LEU A 1 876 ? -38.438 -51.312 -37.938 1 82.56 876 LEU A C 1
ATOM 7116 O O . LEU A 1 876 ? -38.531 -51.75 -39.062 1 82.56 876 LEU A O 1
ATOM 7120 N N . SER A 1 877 ? -39.188 -50.469 -37.375 1 82.5 877 SER A N 1
ATOM 7121 C CA . SER A 1 877 ? -40.25 -49.875 -38.188 1 82.5 877 SER A CA 1
ATOM 7122 C C . SER A 1 877 ? -39.688 -49.062 -39.344 1 82.5 877 SER A C 1
ATOM 7124 O O . SER A 1 877 ? -40.312 -48.938 -40.406 1 82.5 877 SER A O 1
ATOM 7126 N N . ARG A 1 878 ? -38.562 -48.594 -39.031 1 81.62 878 ARG A N 1
ATOM 7127 C CA . ARG A 1 878 ? -37.938 -47.812 -40.094 1 81.62 878 ARG A CA 1
ATOM 7128 C C . ARG A 1 878 ? -37.219 -48.688 -41.094 1 81.62 878 ARG A C 1
ATOM 7130 O O . ARG A 1 878 ? -37.062 -48.344 -42.25 1 81.62 878 ARG A O 1
ATOM 7137 N N . PHE A 1 879 ? -36.75 -49.844 -40.688 1 78.38 879 PHE A N 1
ATOM 7138 C CA . PHE A 1 879 ? -36 -50.75 -41.531 1 78.38 879 PHE A CA 1
ATOM 7139 C C . PHE A 1 879 ? -36.938 -51.625 -42.375 1 78.38 879 PHE A C 1
ATOM 7141 O O . PHE A 1 879 ? -36.594 -52 -43.5 1 78.38 879 PHE A O 1
ATOM 7148 N N . TYR A 1 880 ? -38.188 -51.906 -41.719 1 78.62 880 TYR A N 1
ATOM 7149 C CA . TYR A 1 880 ? -39.188 -52.719 -42.406 1 78.62 880 TYR A CA 1
ATOM 7150 C C . TYR A 1 880 ? -40.5 -51.969 -42.5 1 78.62 880 TYR A C 1
ATOM 7152 O O . TYR A 1 880 ? -41.5 -52.344 -41.875 1 78.62 880 TYR A O 1
ATOM 7160 N N . PRO A 1 881 ? -40.5 -51.031 -43.344 1 80.56 881 PRO A N 1
ATOM 7161 C CA . PRO A 1 881 ? -41.688 -50.188 -43.406 1 80.56 881 PRO A CA 1
ATOM 7162 C C . PRO A 1 881 ? -42.906 -50.938 -43.969 1 80.56 881 PRO A C 1
ATOM 7164 O O . PRO A 1 881 ? -44.062 -50.625 -43.625 1 80.56 881 PRO A O 1
ATOM 7167 N N . LYS A 1 882 ? -42.75 -51.844 -44.844 1 77.69 882 LYS A N 1
ATOM 7168 C CA . LYS A 1 882 ? -43.844 -52.562 -45.469 1 77.69 882 LYS A CA 1
ATOM 7169 C C . LYS A 1 882 ? -44.531 -53.469 -44.469 1 77.69 882 LYS A C 1
ATOM 7171 O O . LYS A 1 882 ? -45.781 -53.594 -44.438 1 77.69 882 LYS A O 1
ATOM 7176 N N . GLU A 1 883 ? -43.75 -54.031 -43.625 1 79.81 883 GLU A N 1
ATOM 7177 C CA . GLU A 1 883 ? -44.25 -55.031 -42.688 1 79.81 883 GLU A CA 1
ATOM 7178 C C . GLU A 1 883 ? -44.938 -54.344 -41.5 1 79.81 883 GLU A C 1
ATOM 7180 O O . GLU A 1 883 ? -45.969 -54.844 -41 1 79.81 883 GLU A O 1
ATOM 7185 N N . LEU A 1 884 ? -44.344 -53.219 -41.125 1 81.69 884 LEU A N 1
ATOM 7186 C CA . LEU A 1 884 ? -44.875 -52.594 -39.938 1 81.69 884 LEU A CA 1
ATOM 7187 C C . LEU A 1 884 ? -45.719 -51.375 -40.281 1 81.69 884 LEU A C 1
ATOM 7189 O O . LEU A 1 884 ? -46.281 -50.719 -39.406 1 81.69 884 LEU A O 1
ATOM 7193 N N . GLN A 1 885 ? -45.938 -51.031 -41.469 1 77.94 885 GLN A N 1
ATOM 7194 C CA . GLN A 1 885 ? -46.844 -50.094 -42.125 1 77.94 885 GLN A CA 1
ATOM 7195 C C . GLN A 1 885 ? -46.969 -48.781 -41.344 1 77.94 885 GLN A C 1
ATOM 7197 O O . GLN A 1 885 ? -46.062 -47.969 -41.375 1 77.94 885 GLN A O 1
ATOM 7202 N N . ILE A 1 886 ? -48 -48.781 -40.312 1 73.25 886 ILE A N 1
ATOM 7203 C CA . ILE A 1 886 ? -48.406 -47.562 -39.656 1 73.25 886 ILE A CA 1
ATOM 7204 C C . ILE A 1 886 ? -47.281 -47.094 -38.719 1 73.25 886 ILE A C 1
ATOM 7206 O O . ILE A 1 886 ? -47.062 -45.906 -38.531 1 73.25 886 ILE A O 1
ATOM 7210 N N . PHE A 1 887 ? -46.5 -47.906 -38.219 1 78.94 887 PHE A N 1
ATOM 7211 C CA . PHE A 1 887 ? -45.438 -47.562 -37.281 1 78.94 887 PHE A CA 1
ATOM 7212 C C . PHE A 1 887 ? -44.312 -46.875 -38 1 78.94 887 PHE A C 1
ATOM 7214 O O . PHE A 1 887 ? -43.5 -46.188 -37.344 1 78.94 887 PHE A O 1
ATOM 7221 N N . SER A 1 888 ? -44.219 -47.062 -39.281 1 76.94 888 SER A N 1
ATOM 7222 C CA . SER A 1 888 ? -43.125 -46.438 -40.031 1 76.94 888 SER A CA 1
ATOM 7223 C C . SER A 1 888 ? -43.375 -44.938 -40.25 1 76.94 888 SER A C 1
ATOM 7225 O O . SER A 1 888 ? -42.469 -44.188 -40.562 1 76.94 888 SER A O 1
ATOM 7227 N N . LEU A 1 889 ? -44.562 -44.531 -39.969 1 71.5 889 LEU A N 1
ATOM 7228 C CA . LEU A 1 889 ? -44.938 -43.156 -40.281 1 71.5 889 LEU A CA 1
ATOM 7229 C C . LEU A 1 889 ? -45.094 -42.344 -39 1 71.5 889 LEU A C 1
ATOM 7231 O O . LEU A 1 889 ? -45.281 -41.125 -39.031 1 71.5 889 LEU A O 1
ATOM 7235 N N . VAL A 1 890 ? -44.938 -42.969 -37.875 1 75.12 890 VAL A N 1
ATOM 7236 C CA . VAL A 1 890 ? -45.188 -42.281 -36.625 1 75.12 890 VAL A CA 1
ATOM 7237 C C . VAL A 1 890 ? -43.844 -42 -35.938 1 75.12 890 VAL A C 1
ATOM 7239 O O . VAL A 1 890 ? -42.875 -42.719 -36.125 1 75.12 890 VAL A O 1
ATOM 7242 N N . ASP A 1 891 ? -43.875 -40.875 -35.156 1 77.25 891 ASP A N 1
ATOM 7243 C CA . ASP A 1 891 ? -42.688 -40.469 -34.438 1 77.25 891 ASP A CA 1
ATOM 7244 C C . ASP A 1 891 ? -42.406 -41.438 -33.25 1 77.25 891 ASP A C 1
ATOM 7246 O O . ASP A 1 891 ? -43.281 -42.219 -32.875 1 77.25 891 ASP A O 1
ATOM 7250 N N . ARG A 1 892 ? -41.188 -41.375 -32.75 1 80 892 ARG A N 1
ATOM 7251 C CA . ARG A 1 892 ? -40.688 -42.25 -31.719 1 80 892 ARG A CA 1
ATOM 7252 C C . ARG A 1 892 ? -41.531 -42.156 -30.469 1 80 892 ARG A C 1
ATOM 7254 O O . ARG A 1 892 ? -41.844 -43.156 -29.828 1 80 892 ARG A O 1
ATOM 7261 N N . GLU A 1 893 ? -41.906 -41 -30.156 1 79.38 893 GLU A N 1
ATOM 7262 C CA . GLU A 1 893 ? -42.656 -40.812 -28.938 1 79.38 893 GLU A CA 1
ATOM 7263 C C . GLU A 1 893 ? -44.031 -41.5 -29 1 79.38 893 GLU A C 1
ATOM 7265 O O . GLU A 1 893 ? -44.5 -42.062 -28.016 1 79.38 893 GLU A O 1
ATOM 7270 N N . ILE A 1 894 ? -44.562 -41.469 -30.109 1 79.56 894 ILE A N 1
ATOM 7271 C CA . ILE A 1 894 ? -45.906 -42.094 -30.297 1 79.56 894 ILE A CA 1
ATOM 7272 C C . ILE A 1 894 ? -45.781 -43.594 -30.219 1 79.56 894 ILE A C 1
ATOM 7274 O O . ILE A 1 894 ? -46.625 -44.281 -29.625 1 79.56 894 ILE A O 1
ATOM 7278 N N . ILE A 1 895 ? -44.781 -44.062 -30.75 1 82.31 895 ILE A N 1
ATOM 7279 C CA . ILE A 1 895 ? -44.562 -45.5 -30.703 1 82.31 895 ILE A CA 1
ATOM 7280 C C . ILE A 1 895 ? -44.375 -45.969 -29.25 1 82.31 895 ILE A C 1
ATOM 7282 O O . ILE A 1 895 ? -44.906 -46.969 -28.828 1 82.31 895 ILE A O 1
ATOM 7286 N N . GLU A 1 896 ? -43.594 -45.188 -28.547 1 81.69 896 GLU A N 1
ATOM 7287 C CA . GLU A 1 896 ? -43.375 -45.531 -27.141 1 81.69 896 GLU A CA 1
ATOM 7288 C C . GLU A 1 896 ? -44.656 -45.469 -26.344 1 81.69 896 GLU A C 1
ATOM 7290 O O . GLU A 1 896 ? -44.875 -46.312 -25.453 1 81.69 896 GLU A O 1
ATOM 7295 N N . ASN A 1 897 ? -45.5 -44.594 -26.703 1 81.56 897 ASN A N 1
ATOM 7296 C CA . ASN A 1 897 ? -46.812 -44.531 -26.031 1 81.56 897 ASN A CA 1
ATOM 7297 C C . ASN A 1 897 ? -47.688 -45.688 -26.422 1 81.56 897 ASN A C 1
ATOM 7299 O O . ASN A 1 897 ? -48.438 -46.219 -25.594 1 81.56 897 ASN A O 1
ATOM 7303 N N . ILE A 1 898 ? -47.656 -46.094 -27.578 1 81.25 898 ILE A N 1
ATOM 7304 C CA . ILE A 1 898 ? -48.469 -47.219 -28.062 1 81.25 898 ILE A CA 1
ATOM 7305 C C . ILE A 1 898 ? -48 -48.5 -27.391 1 81.25 898 ILE A C 1
ATOM 7307 O O . ILE A 1 898 ? -48.812 -49.344 -27.047 1 81.25 898 ILE A O 1
ATOM 7311 N N . LEU A 1 899 ? -46.719 -48.531 -27.125 1 83.25 899 LEU A N 1
ATOM 7312 C CA . LEU A 1 899 ? -46.156 -49.75 -26.594 1 83.25 899 LEU A CA 1
ATOM 7313 C C . LEU A 1 899 ? -46.5 -49.938 -25.125 1 83.25 899 LEU A C 1
ATOM 7315 O O . LEU A 1 899 ? -46.344 -51.031 -24.562 1 83.25 899 LEU A O 1
ATOM 7319 N N . THR A 1 900 ? -47 -48.906 -24.531 1 83.75 900 THR A N 1
ATOM 7320 C CA . THR A 1 900 ? -47.469 -49.062 -23.156 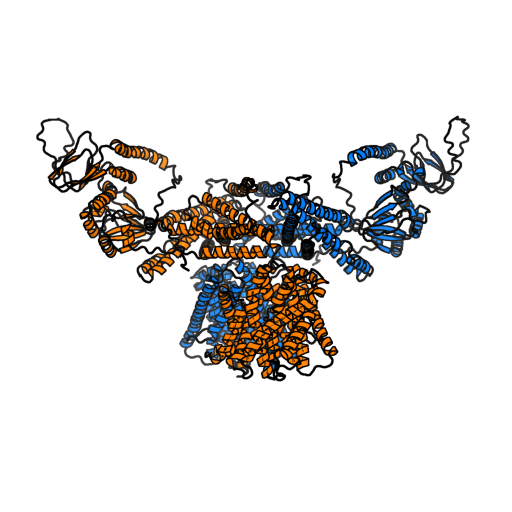1 83.75 900 THR A CA 1
ATOM 7321 C C . THR A 1 900 ? -48.719 -49.906 -23.109 1 83.75 900 THR A C 1
ATOM 7323 O O . THR A 1 900 ? -49.062 -50.5 -22.062 1 83.75 900 THR A O 1
ATOM 7326 N N . PHE A 1 901 ? -49.375 -50.094 -24.266 1 79.94 901 PHE A N 1
ATOM 7327 C CA . PHE A 1 901 ? -50.656 -50.812 -24.297 1 79.94 901 PHE A CA 1
ATOM 7328 C C . PHE A 1 901 ? -50.469 -52.188 -24.891 1 79.94 901 PHE A C 1
ATOM 7330 O O . PHE A 1 901 ? -51.406 -52.812 -25.344 1 79.94 901 PHE A O 1
ATOM 7337 N N . VAL A 1 902 ? -49.281 -52.625 -24.859 1 84.69 902 VAL A N 1
ATOM 7338 C CA . VAL A 1 902 ? -49 -53.906 -25.484 1 84.69 902 VAL A CA 1
ATOM 7339 C C . VAL A 1 902 ? -48.5 -54.906 -24.438 1 84.69 902 VAL A C 1
ATOM 7341 O O . VAL A 1 902 ? -47.844 -54.5 -23.469 1 84.69 902 VAL A O 1
ATOM 7344 N N . VAL A 1 903 ? -48.969 -56.094 -24.578 1 86.31 903 VAL A N 1
ATOM 7345 C CA . VAL A 1 903 ? -48.5 -57.156 -23.719 1 86.31 903 VAL A CA 1
ATOM 7346 C C . VAL A 1 903 ? -47.656 -58.156 -24.516 1 86.31 903 VAL A C 1
ATOM 7348 O O . VAL A 1 903 ? -48.031 -58.562 -25.609 1 86.31 903 VAL A O 1
ATOM 7351 N N . PHE A 1 904 ? -46.438 -58.469 -24.016 1 90.19 904 PHE A N 1
ATOM 7352 C CA . PHE A 1 904 ? -45.531 -59.406 -24.641 1 90.19 904 PHE A CA 1
ATOM 7353 C C . PHE A 1 904 ? -45.906 -60.844 -24.297 1 90.19 904 PHE A C 1
ATOM 7355 O O . PHE A 1 904 ? -46.031 -61.188 -23.109 1 90.19 904 PHE A O 1
ATOM 7362 N N . LYS A 1 905 ? -46.188 -61.688 -25.312 1 86.81 905 LYS A N 1
ATOM 7363 C CA . LYS A 1 905 ? -46.531 -63.094 -25.109 1 86.81 905 LYS A CA 1
ATOM 7364 C C . LYS A 1 905 ? -45.75 -64 -26.031 1 86.81 905 LYS A C 1
ATOM 7366 O O . LYS A 1 905 ? -45.5 -63.656 -27.188 1 86.81 905 LYS A O 1
ATOM 7371 N N . LYS A 1 906 ? -45.312 -65.062 -25.484 1 88.19 906 LYS A N 1
ATOM 7372 C CA . LYS A 1 906 ? -44.594 -66.062 -26.266 1 88.19 906 LYS A CA 1
ATOM 7373 C C . LYS A 1 906 ? -45.406 -67.312 -26.391 1 88.19 906 LYS A C 1
ATOM 7375 O O . LYS A 1 906 ? -45.969 -67.812 -25.406 1 88.19 906 LYS A O 1
ATOM 7380 N N . TYR A 1 907 ? -45.562 -67.75 -27.594 1 83.88 907 TYR A N 1
ATOM 7381 C CA . TYR A 1 907 ? -46.312 -69 -27.844 1 83.88 907 TYR A CA 1
ATOM 7382 C C . TYR A 1 907 ? -45.375 -70.062 -28.344 1 83.88 907 TYR A C 1
ATOM 7384 O O . TYR A 1 907 ? -44.438 -69.812 -29.078 1 83.88 907 TYR A O 1
ATOM 7392 N N . GLN A 1 908 ? -45.656 -71.312 -27.969 1 82.88 908 GLN A N 1
ATOM 7393 C CA . GLN A 1 908 ? -44.875 -72.438 -28.406 1 82.88 908 GLN A CA 1
ATOM 7394 C C . GLN A 1 908 ? -45.281 -72.875 -29.812 1 82.88 908 GLN A C 1
ATOM 7396 O O . GLN A 1 908 ? -46.281 -72.375 -30.359 1 82.88 908 GLN A O 1
ATOM 7401 N N . ALA A 1 909 ? -44.562 -73.688 -30.328 1 82.81 909 ALA A N 1
ATOM 7402 C CA . ALA A 1 909 ? -44.781 -74.125 -31.688 1 82.81 909 ALA A CA 1
ATOM 7403 C C . ALA A 1 909 ? -46.062 -74.938 -31.766 1 82.81 909 ALA A C 1
ATOM 7405 O O . ALA A 1 909 ? -46.375 -75.75 -30.828 1 82.81 909 ALA A O 1
ATOM 7406 N N . TYR A 1 910 ? -46.875 -74.75 -32.688 1 81.25 910 TYR A N 1
ATOM 7407 C CA . TYR A 1 910 ? -48.062 -75.5 -33.062 1 81.25 910 TYR A CA 1
ATOM 7408 C C . TYR A 1 910 ? -49.188 -75.25 -32.094 1 81.25 910 TYR A C 1
ATOM 7410 O O . TYR A 1 910 ? -49.875 -76.125 -31.641 1 81.25 910 TYR A O 1
ATOM 7418 N N . THR A 1 911 ? -49.25 -74.062 -31.656 1 83.94 911 THR A N 1
ATOM 7419 C CA . THR A 1 911 ? -50.375 -73.625 -30.797 1 83.94 911 THR A CA 1
ATOM 7420 C C . THR A 1 911 ? -51.281 -72.688 -31.547 1 83.94 911 THR A C 1
ATOM 7422 O O . THR A 1 911 ? -50.812 -71.875 -32.406 1 83.94 911 THR A O 1
ATOM 7425 N N . SER A 1 912 ? -52.531 -72.875 -31.359 1 80.19 912 SER A N 1
ATOM 7426 C CA . SER A 1 912 ? -53.5 -72 -31.969 1 80.19 912 SER A CA 1
ATOM 7427 C C . SER A 1 912 ? -53.594 -70.688 -31.188 1 80.19 912 SER A C 1
ATOM 7429 O O . SER A 1 912 ? -53.781 -70.688 -29.969 1 80.19 912 SER A O 1
ATOM 7431 N N . VAL A 1 913 ? -53.281 -69.562 -31.812 1 81.5 913 VAL A N 1
ATOM 7432 C CA . VAL A 1 913 ? -53.312 -68.25 -31.172 1 81.5 913 VAL A CA 1
ATOM 7433 C C . VAL A 1 913 ? -54.406 -67.375 -31.781 1 81.5 913 VAL A C 1
ATOM 7435 O O . VAL A 1 913 ? -54.562 -67.312 -33 1 81.5 913 VAL A O 1
ATOM 7438 N N . SER A 1 914 ? -55.375 -66.812 -30.984 1 77.75 914 SER A N 1
ATOM 7439 C CA . SER A 1 914 ? -56.438 -65.938 -31.422 1 77.75 914 SER A CA 1
ATOM 7440 C C . SER A 1 914 ? -56.25 -64.562 -30.781 1 77.75 914 SER A C 1
ATOM 7442 O O . SER A 1 914 ? -56.094 -64.438 -29.562 1 77.75 914 SER A O 1
ATOM 7444 N N . PHE A 1 915 ? -56.031 -63.531 -31.641 1 80.56 915 PHE A N 1
ATOM 7445 C CA . PHE A 1 915 ? -55.906 -62.188 -31.125 1 80.56 915 PHE A CA 1
ATOM 7446 C C . PHE A 1 915 ? -56.594 -61.188 -32.062 1 80.56 915 PHE A C 1
ATOM 7448 O O . PHE A 1 915 ? -56.875 -61.5 -33.219 1 80.56 915 PHE A O 1
ATOM 7455 N N . GLN A 1 916 ? -57.094 -60.031 -31.625 1 76.5 916 GLN A N 1
ATOM 7456 C CA . GLN A 1 916 ? -57.75 -59 -32.438 1 76.5 916 GLN A CA 1
ATOM 7457 C C . GLN A 1 916 ? -56.719 -58.125 -33.156 1 76.5 916 GLN A C 1
ATOM 7459 O O . GLN A 1 916 ? -56.875 -57.812 -34.344 1 76.5 916 GLN A O 1
ATOM 7464 N N . ALA A 1 917 ? -55.688 -57.688 -32.438 1 81.94 917 ALA A N 1
ATOM 7465 C CA . ALA A 1 917 ? -54.594 -56.906 -33.031 1 81.94 917 ALA A CA 1
ATOM 7466 C C . ALA A 1 917 ? -53.281 -57.188 -32.312 1 81.94 917 ALA A C 1
ATOM 7468 O O . ALA A 1 917 ? -53.25 -57.438 -31.109 1 81.94 917 ALA A O 1
ATOM 7469 N N . GLY A 1 918 ? -52.281 -57.25 -33.125 1 84 918 GLY A N 1
ATOM 7470 C CA . GLY A 1 918 ? -50.969 -57.5 -32.531 1 84 918 GLY A CA 1
ATOM 7471 C C . GLY A 1 918 ? -49.844 -57.406 -33.531 1 84 918 GLY A C 1
ATOM 7472 O O . GLY A 1 918 ? -50.062 -57.094 -34.688 1 84 918 GLY A O 1
ATOM 7473 N N . ILE A 1 919 ? -48.594 -57.5 -33 1 87.31 919 ILE A N 1
ATOM 7474 C CA . ILE A 1 919 ? -47.375 -57.5 -33.812 1 87.31 919 ILE A CA 1
ATOM 7475 C C . ILE A 1 919 ? -46.625 -58.812 -33.625 1 87.31 919 ILE A C 1
ATOM 7477 O O . ILE A 1 919 ? -46.281 -59.188 -32.531 1 87.31 919 ILE A O 1
ATOM 7481 N N . LEU A 1 920 ? -46.562 -59.469 -34.75 1 86.31 920 LEU A N 1
ATOM 7482 C CA . LEU A 1 920 ? -45.688 -60.656 -34.75 1 86.31 920 LEU A CA 1
ATOM 7483 C C . LEU A 1 920 ? -44.219 -60.25 -34.781 1 86.31 920 LEU A C 1
ATOM 7485 O O . LEU A 1 920 ? -43.75 -59.656 -35.75 1 86.31 920 LEU A O 1
ATOM 7489 N N . LEU A 1 921 ? -43.5 -60.531 -33.781 1 86.62 921 LEU A N 1
ATOM 7490 C CA . LEU A 1 921 ? -42.094 -60.125 -33.656 1 86.62 921 LEU A CA 1
ATOM 7491 C C . LEU A 1 921 ? -41.156 -61.156 -34.281 1 86.62 921 LEU A C 1
ATOM 7493 O O . LEU A 1 921 ? -40.312 -60.781 -35.094 1 86.62 921 LEU A O 1
ATOM 7497 N N . GLN A 1 922 ? -41.312 -62.312 -33.812 1 85.94 922 GLN A N 1
ATOM 7498 C CA . GLN A 1 922 ? -40.5 -63.406 -34.344 1 85.94 922 GLN A CA 1
ATOM 7499 C C . GLN A 1 922 ? -41.312 -64.688 -34.5 1 85.94 922 GLN A C 1
ATOM 7501 O O . GLN A 1 922 ? -42.219 -64.938 -33.719 1 85.94 922 GLN A O 1
ATOM 7506 N N . GLY A 1 923 ? -41 -65.312 -35.594 1 82.12 923 GLY A N 1
ATOM 7507 C CA . GLY A 1 923 ? -41.656 -66.625 -35.781 1 82.12 923 GLY A CA 1
ATOM 7508 C C . GLY A 1 923 ? -42.438 -66.688 -37.094 1 82.12 923 GLY A C 1
ATOM 7509 O O . GLY A 1 923 ? -42.5 -65.688 -37.844 1 82.12 923 GLY A O 1
ATOM 7510 N N . ARG A 1 924 ? -43.062 -67.812 -37.312 1 83.44 924 ARG A N 1
ATOM 7511 C CA . ARG A 1 924 ? -43.812 -68.062 -38.531 1 83.44 924 ARG A CA 1
ATOM 7512 C C . ARG A 1 924 ? -45.219 -68.562 -38.188 1 83.44 924 ARG A C 1
ATOM 7514 O O . ARG A 1 924 ? -45.406 -69.312 -37.281 1 83.44 924 ARG A O 1
ATOM 7521 N N . LEU A 1 925 ? -46.188 -67.938 -38.844 1 82.25 925 LEU A N 1
ATOM 7522 C CA . LEU A 1 925 ? -47.594 -68.25 -38.656 1 82.25 925 LEU A CA 1
ATOM 7523 C C . LEU A 1 925 ? -48.156 -68.938 -39.906 1 82.25 925 LEU A C 1
ATOM 7525 O O . LEU A 1 925 ? -47.75 -68.625 -41.031 1 82.25 925 LEU A O 1
ATOM 7529 N N . THR A 1 926 ? -48.969 -69.938 -39.812 1 79.31 926 THR A N 1
ATOM 7530 C CA . THR A 1 926 ? -49.688 -70.625 -40.906 1 79.31 926 THR A CA 1
ATOM 7531 C C . THR A 1 926 ? -51.188 -70.562 -40.719 1 79.31 926 THR A C 1
ATOM 7533 O O . THR A 1 926 ? -51.688 -70.5 -39.594 1 79.31 926 THR A O 1
ATOM 7536 N N . GLU A 1 927 ? -52.062 -70.25 -41.656 1 70.38 927 GLU A N 1
ATOM 7537 C CA . GLU A 1 927 ? -53.5 -70.062 -41.656 1 70.38 927 GLU A CA 1
ATOM 7538 C C . GLU A 1 927 ? -54.188 -71.438 -41.375 1 70.38 927 GLU A C 1
ATOM 7540 O O . GLU A 1 927 ? -53.75 -72.5 -41.844 1 70.38 927 GLU A O 1
ATOM 7545 N N . GLN A 1 928 ? -55.062 -71.562 -40.406 1 59.44 928 GLN A N 1
ATOM 7546 C CA . GLN A 1 928 ? -55.875 -72.75 -40.219 1 59.44 928 GLN A CA 1
ATOM 7547 C C . GLN A 1 928 ? -56.875 -72.938 -41.344 1 59.44 928 GLN A C 1
ATOM 7549 O O . GLN A 1 928 ? -57.594 -72 -41.688 1 59.44 928 GLN A O 1
ATOM 7554 N N . LYS A 1 929 ? -56.812 -73.875 -42.25 1 46.34 929 LYS A N 1
ATOM 7555 C CA . LYS A 1 929 ? -57.781 -74.188 -43.281 1 46.34 929 LYS A CA 1
ATOM 7556 C C . LYS A 1 929 ? -59.188 -74.312 -42.719 1 46.34 929 LYS A C 1
ATOM 7558 O O . LYS A 1 929 ? -59.469 -75.25 -41.938 1 46.34 929 LYS A O 1
ATOM 7563 N N . GLN A 1 930 ? -59.906 -73.312 -42.312 1 39.84 930 GLN A N 1
ATOM 7564 C CA . GLN A 1 930 ? -61.344 -73.625 -42.219 1 39.84 930 GLN A CA 1
ATOM 7565 C C . GLN A 1 930 ? -61.906 -74.062 -43.594 1 39.84 930 GLN A C 1
ATOM 7567 O O . GLN A 1 930 ? -61.562 -73.438 -44.594 1 39.84 930 GLN A O 1
ATOM 7572 N N . GLU A 1 931 ? -62.438 -75.375 -43.719 1 36.5 931 GLU A N 1
ATOM 7573 C CA . GLU A 1 931 ? -63.219 -75.875 -44.844 1 36.5 931 GLU A CA 1
ATOM 7574 C C . GLU A 1 931 ? -64.312 -74.875 -45.25 1 36.5 931 GLU A C 1
ATOM 7576 O O . GLU A 1 931 ? -65.5 -75.125 -45.062 1 36.5 931 GLU A O 1
ATOM 7581 N N . LYS A 1 932 ? -64.438 -73.688 -44.938 1 33.06 932 LYS A N 1
ATOM 7582 C CA . LYS A 1 932 ? -65.688 -73.062 -45.406 1 33.06 932 LYS A CA 1
ATOM 7583 C C . LYS A 1 932 ? -65.688 -72.875 -46.906 1 33.06 932 LYS A C 1
ATOM 7585 O O . LYS A 1 932 ? -64.688 -72.562 -47.531 1 33.06 932 LYS A O 1
ATOM 7590 N N . ARG A 1 933 ? -66.875 -73.438 -47.562 1 33.62 933 ARG A N 1
ATOM 7591 C CA . ARG A 1 933 ? -67.5 -73.438 -48.875 1 33.62 933 ARG A CA 1
ATOM 7592 C C . ARG A 1 933 ? -67.625 -72.062 -49.469 1 33.62 933 ARG A C 1
ATOM 7594 O O . ARG A 1 933 ? -68.188 -71.875 -50.562 1 33.62 933 ARG A O 1
ATOM 7601 N N . ILE A 1 934 ? -67.75 -71 -48.719 1 30.45 934 ILE A N 1
ATOM 7602 C CA . ILE A 1 934 ? -68.5 -69.938 -49.406 1 30.45 934 ILE A CA 1
ATOM 7603 C C . ILE A 1 934 ? -67.625 -69.312 -50.5 1 30.45 934 ILE A C 1
ATOM 7605 O O . ILE A 1 934 ? -66.5 -68.938 -50.281 1 30.45 934 ILE A O 1
ATOM 7609 N N . ARG A 1 935 ? -68.125 -69.562 -51.781 1 29.66 935 ARG A N 1
ATOM 7610 C CA . ARG A 1 935 ? -67.688 -69 -53.062 1 29.66 935 ARG A CA 1
ATOM 7611 C C . ARG A 1 935 ? -67.812 -67.5 -53.031 1 29.66 935 ARG A C 1
ATOM 7613 O O . ARG A 1 935 ? -68.812 -66.938 -53.375 1 29.66 935 ARG A O 1
ATOM 7620 N N . LEU A 1 936 ? -67.438 -66.75 -52.031 1 26.28 936 LEU A N 1
ATOM 7621 C CA . LEU A 1 936 ? -67.625 -65.312 -52.312 1 26.28 936 LEU A CA 1
ATOM 7622 C C . LEU A 1 936 ? -66.75 -64.938 -53.5 1 26.28 936 LEU A C 1
ATOM 7624 O O . LEU A 1 936 ? -65.625 -65.375 -53.625 1 26.28 936 LEU A O 1
ATOM 7628 N N . GLU A 1 937 ? -67.312 -64.438 -54.562 1 28.14 937 GLU A N 1
ATOM 7629 C CA . GLU A 1 937 ? -66.75 -63.812 -55.781 1 28.14 937 GLU A CA 1
ATOM 7630 C C . GLU A 1 937 ? -65.688 -62.781 -55.469 1 28.14 937 GLU A C 1
ATOM 7632 O O . GLU A 1 937 ? -65.25 -62.031 -56.344 1 28.14 937 GLU A O 1
ATOM 7637 N N . GLU A 1 938 ? -65.375 -62.562 -54.25 1 26.97 938 GLU A N 1
ATOM 7638 C CA . GLU A 1 938 ? -64.562 -61.344 -54 1 26.97 938 GLU A CA 1
ATOM 7639 C C . GLU A 1 938 ? -63.25 -61.406 -54.75 1 26.97 938 GLU A C 1
ATOM 7641 O O . GLU A 1 938 ? -62.594 -62.469 -54.781 1 26.97 938 GLU A O 1
ATOM 7646 N N . ASP A 1 939 ? -62.938 -60.438 -55.688 1 30.16 939 ASP A N 1
ATOM 7647 C CA . ASP A 1 939 ? -61.844 -60.094 -56.562 1 30.16 939 ASP A CA 1
ATOM 7648 C C . ASP A 1 939 ? -60.5 -60.406 -55.938 1 30.16 939 ASP A C 1
ATOM 7650 O O . ASP A 1 939 ? -59.75 -61.25 -56.438 1 30.16 939 ASP A O 1
ATOM 7654 N N . GLN A 1 940 ? -59.594 -59.375 -55.906 1 29.98 940 GLN A N 1
ATOM 7655 C CA . GLN A 1 940 ? -58.25 -59.156 -56.375 1 29.98 940 GLN A CA 1
ATOM 7656 C C . GLN A 1 940 ? -57.219 -59.719 -55.375 1 29.98 940 GLN A C 1
ATOM 7658 O O . GLN A 1 940 ? -56.094 -60 -55.719 1 29.98 940 GLN A O 1
ATOM 7663 N N . PHE A 1 941 ? -57.25 -59.25 -54.219 1 29.16 941 PHE A N 1
ATOM 7664 C CA . PHE A 1 941 ? -55.969 -59.344 -53.5 1 29.16 941 PHE A CA 1
ATOM 7665 C C . PHE A 1 941 ? -55.656 -60.781 -53.094 1 29.16 941 PHE A C 1
ATOM 7667 O O . PHE A 1 941 ? -56.312 -61.344 -52.219 1 29.16 941 PHE A O 1
ATOM 7674 N N . GLU A 1 942 ? -55.438 -61.656 -54.125 1 30.39 942 GLU A N 1
ATOM 7675 C CA . GLU A 1 942 ? -54.938 -63 -53.781 1 30.39 942 GLU A CA 1
ATOM 7676 C C . GLU A 1 942 ? -53.656 -62.875 -52.969 1 30.39 942 GLU A C 1
ATOM 7678 O O . GLU A 1 942 ? -52.594 -62.594 -53.5 1 30.39 942 GLU A O 1
ATOM 7683 N N . MET A 1 943 ? -53.656 -62.375 -51.844 1 31.34 943 MET A N 1
ATOM 7684 C CA . MET A 1 943 ? -52.469 -62.625 -51 1 31.34 943 MET A CA 1
ATOM 7685 C C . MET A 1 943 ? -52.156 -64.125 -51 1 31.34 943 MET A C 1
ATOM 7687 O O . MET A 1 943 ? -53 -64.938 -50.562 1 31.34 943 MET A O 1
ATOM 7691 N N . ASN A 1 944 ? -51.625 -64.75 -52.062 1 33.84 944 ASN A N 1
ATOM 7692 C CA . ASN A 1 944 ? -51.031 -66.062 -52.031 1 33.84 944 ASN A CA 1
ATOM 7693 C C . ASN A 1 944 ? -50.406 -66.375 -50.688 1 33.84 944 ASN A C 1
ATOM 7695 O O . ASN A 1 944 ? -49.25 -66 -50.469 1 33.84 944 ASN A O 1
ATOM 7699 N N . CYS A 1 945 ? -51.156 -66.375 -49.75 1 36.41 945 CYS A N 1
ATOM 7700 C CA . CYS A 1 945 ? -50.906 -66.625 -48.344 1 36.41 945 CYS A CA 1
ATOM 7701 C C . CYS A 1 945 ? -50.281 -68.062 -48.156 1 36.41 945 CYS A C 1
ATOM 7703 O O . CYS A 1 945 ? -50.406 -68.625 -47.094 1 36.41 945 CYS A O 1
ATOM 7705 N N . ASN A 1 946 ? -50.094 -68.812 -49.156 1 39.22 946 ASN A N 1
ATOM 7706 C CA . ASN A 1 946 ? -49.531 -70.062 -48.688 1 39.22 946 ASN A CA 1
ATOM 7707 C C . ASN A 1 946 ? -48.281 -69.812 -47.844 1 39.22 946 ASN A C 1
ATOM 7709 O O . ASN A 1 946 ? -47.719 -70.75 -47.281 1 39.22 946 ASN A O 1
ATOM 7713 N N . ASP A 1 947 ? -47.344 -68.938 -48.281 1 47.69 947 ASP A N 1
ATOM 7714 C CA . ASP A 1 947 ? -46.062 -68.812 -47.594 1 47.69 947 ASP A CA 1
ATOM 7715 C C . ASP A 1 947 ? -46.25 -68.188 -46.219 1 47.69 947 ASP A C 1
ATOM 7717 O O . ASP A 1 947 ? -46.969 -67.188 -46.062 1 47.69 947 ASP A O 1
ATOM 7721 N N . GLY A 1 948 ? -46.062 -69 -45.094 1 60.25 948 GLY A N 1
ATOM 7722 C CA . GLY A 1 948 ? -46.156 -68.625 -43.688 1 60.25 948 GLY A CA 1
ATOM 7723 C C . GLY A 1 948 ? -45.75 -67.188 -43.406 1 60.25 948 GLY A C 1
ATOM 7724 O O . GLY A 1 948 ? -45.031 -66.562 -44.219 1 60.25 948 GLY A O 1
ATOM 7725 N N . LEU A 1 949 ? -46.5 -66.5 -42.781 1 71.12 949 LEU A N 1
ATOM 7726 C CA . LEU A 1 949 ? -46.219 -65.125 -42.375 1 71.12 949 LEU A CA 1
ATOM 7727 C C . LEU A 1 949 ? -45.062 -65.062 -41.375 1 71.12 949 LEU A C 1
ATOM 7729 O O . LEU A 1 949 ? -45.094 -65.812 -40.375 1 71.12 949 LEU A O 1
ATOM 7733 N N . GLN A 1 950 ? -43.969 -64.562 -41.844 1 76.81 950 GLN A N 1
ATOM 7734 C CA . GLN A 1 950 ? -42.812 -64.438 -40.969 1 76.81 950 GLN A CA 1
ATOM 7735 C C . GLN A 1 950 ? -42.75 -63.062 -40.344 1 76.81 950 GLN A C 1
ATOM 7737 O O . GLN A 1 950 ? -43.094 -62.062 -40.969 1 76.81 950 GLN A O 1
ATOM 7742 N N . GLY A 1 951 ? -42.312 -63.094 -39.125 1 75.31 951 GLY A N 1
ATOM 7743 C CA . GLY A 1 951 ? -42.125 -61.812 -38.438 1 75.31 951 GLY A CA 1
ATOM 7744 C C . GLY A 1 951 ? -40.844 -61.094 -38.844 1 75.31 951 GLY A C 1
ATOM 7745 O O . GLY A 1 951 ? -39.906 -61.719 -39.344 1 75.31 951 GLY A O 1
ATOM 7746 N N . PRO A 1 952 ? -40.938 -59.719 -38.781 1 79.94 952 PRO A N 1
ATOM 7747 C CA . PRO A 1 952 ? -41.906 -58.875 -38.062 1 79.94 952 PRO A CA 1
ATOM 7748 C C . PRO A 1 952 ? -43.094 -58.469 -38.938 1 79.94 952 PRO A C 1
ATOM 7750 O O . PRO A 1 952 ? -42.906 -58.094 -40.094 1 79.94 952 PRO A O 1
ATOM 7753 N N . LEU A 1 953 ? -44.312 -58.5 -38.312 1 82.06 953 LEU A N 1
ATOM 7754 C CA . LEU A 1 953 ? -45.531 -58.188 -39.094 1 82.06 953 LEU A CA 1
ATOM 7755 C C . LEU A 1 953 ? -46.625 -57.594 -38.188 1 82.06 953 LEU A C 1
ATOM 7757 O O . LEU A 1 953 ? -46.875 -58.125 -37.094 1 82.06 953 LEU A O 1
ATOM 7761 N N . LEU A 1 954 ? -47.156 -56.531 -38.656 1 85.75 954 LEU A N 1
ATOM 7762 C CA . LEU A 1 954 ? -48.219 -55.875 -37.906 1 85.75 954 LEU A CA 1
ATOM 7763 C C . LEU A 1 954 ? -49.594 -56.375 -38.344 1 85.75 954 LEU A C 1
ATOM 7765 O O . LEU A 1 954 ? -49.844 -56.531 -39.531 1 85.75 954 LEU A O 1
ATOM 7769 N N . PHE A 1 955 ? -50.375 -56.75 -37.375 1 78.69 955 PHE A N 1
ATOM 7770 C CA . PHE A 1 955 ? -51.75 -57.094 -37.562 1 78.69 955 PHE A CA 1
ATOM 7771 C C . PHE A 1 955 ? -52.688 -56 -37.062 1 78.69 955 PHE A C 1
ATOM 7773 O O . PHE A 1 955 ? -52.844 -55.844 -35.844 1 78.69 955 PHE A O 1
ATOM 7780 N N . PRO A 1 956 ? -53.188 -55.156 -37.875 1 76.5 956 PRO A N 1
ATOM 7781 C CA . PRO A 1 956 ? -54 -54 -37.438 1 76.5 956 PRO A CA 1
ATOM 7782 C C . PRO A 1 956 ? -55.375 -54.406 -36.875 1 76.5 956 PRO A C 1
ATOM 7784 O O . PRO A 1 956 ? -55.75 -55.594 -36.969 1 76.5 956 PRO A O 1
ATOM 7787 N N . PHE A 1 957 ? -55.969 -53.375 -36.156 1 68 957 PHE A N 1
ATOM 7788 C CA . PHE A 1 957 ? -57.281 -53.594 -35.594 1 68 957 PHE A CA 1
ATOM 7789 C C . PHE A 1 957 ? -58.312 -53.75 -36.719 1 68 957 PHE A C 1
ATOM 7791 O O . PHE A 1 957 ? -58.469 -52.844 -37.562 1 68 957 PHE A O 1
ATOM 7798 N N . LEU A 1 958 ? -58.812 -55 -36.969 1 59.09 958 LEU A N 1
ATOM 7799 C CA . LEU A 1 958 ? -59.938 -55.188 -37.875 1 59.09 958 LEU A CA 1
ATOM 7800 C C . LEU A 1 958 ? -61.156 -55.688 -37.125 1 59.09 958 LEU A C 1
ATOM 7802 O O . LEU A 1 958 ? -61.062 -56.062 -35.938 1 59.09 958 LEU A O 1
ATOM 7806 N N . ASN A 1 959 ? -62.5 -55.469 -37.5 1 58.22 959 ASN A N 1
ATOM 7807 C CA . ASN A 1 959 ? -63.75 -55.969 -36.906 1 58.22 959 ASN A CA 1
ATOM 7808 C C . ASN A 1 959 ? -63.75 -57.5 -36.812 1 58.22 959 ASN A C 1
ATOM 7810 O O . ASN A 1 959 ? -64.75 -58.094 -36.5 1 58.22 959 ASN A O 1
ATOM 7814 N N . GLN A 1 960 ? -62.562 -58.219 -37.062 1 61.88 960 GLN A N 1
ATOM 7815 C CA . GLN A 1 960 ? -62.531 -59.688 -37 1 61.88 960 GLN A CA 1
ATOM 7816 C C . GLN A 1 960 ? -61.344 -60.188 -36.188 1 61.88 960 GLN A C 1
ATOM 7818 O O . GLN A 1 960 ? -60.312 -59.469 -36.062 1 61.88 960 GLN A O 1
ATOM 7823 N N . THR A 1 961 ? -61.5 -61.188 -35.406 1 74.75 961 THR A N 1
ATOM 7824 C CA . THR A 1 961 ? -60.469 -61.875 -34.625 1 74.75 961 THR A CA 1
ATOM 7825 C C . THR A 1 961 ? -59.562 -62.688 -35.531 1 74.75 961 THR A C 1
ATOM 7827 O O . THR A 1 961 ? -60.031 -63.438 -36.375 1 74.75 961 THR A O 1
ATOM 7830 N N . TYR A 1 962 ? -58.25 -62.5 -35.531 1 77.19 962 TYR A N 1
ATOM 7831 C CA . TYR A 1 962 ? -57.25 -63.25 -36.281 1 77.19 962 TYR A CA 1
ATOM 7832 C C . TYR A 1 962 ? -56.969 -64.562 -35.625 1 77.19 962 TYR A C 1
ATOM 7834 O O . TYR A 1 962 ? -56.781 -64.688 -34.406 1 77.19 962 TYR A O 1
ATOM 7842 N N . THR A 1 963 ? -57.25 -65.688 -36.25 1 78.19 963 THR A N 1
ATOM 7843 C CA . THR A 1 963 ? -56.906 -67 -35.719 1 78.19 963 THR A CA 1
ATOM 7844 C C . THR A 1 963 ? -55.875 -67.688 -36.594 1 78.19 963 THR A C 1
ATOM 7846 O O . THR A 1 963 ? -56.094 -67.875 -37.781 1 78.19 963 THR A O 1
ATOM 7849 N N . TYR A 1 964 ? -54.688 -67.812 -36.062 1 81 964 TYR A N 1
ATOM 7850 C CA . TYR A 1 964 ? -53.562 -68.438 -36.781 1 81 964 TYR A CA 1
ATOM 7851 C C . TYR A 1 964 ? -52.969 -69.562 -35.969 1 81 964 TYR A C 1
ATOM 7853 O O . TYR A 1 964 ? -53.219 -69.688 -34.781 1 81 964 TYR A O 1
ATOM 7861 N N . GLN A 1 965 ? -52.312 -70.562 -36.625 1 80.62 965 GLN A N 1
ATOM 7862 C CA . GLN A 1 965 ? -51.5 -71.562 -35.969 1 80.62 965 GLN A CA 1
ATOM 7863 C C . GLN A 1 965 ? -50.031 -71.25 -36.094 1 80.62 965 GLN A C 1
ATOM 7865 O O . GLN A 1 965 ? -49.531 -70.875 -37.156 1 80.62 965 GLN A O 1
ATOM 7870 N N . THR A 1 966 ? -49.188 -71.312 -34.938 1 79.06 966 THR A N 1
ATOM 7871 C CA . THR A 1 966 ? -47.781 -71 -34.906 1 79.06 966 THR A CA 1
ATOM 7872 C C . THR A 1 966 ? -46.938 -72.188 -35.438 1 79.06 966 THR A C 1
ATOM 7874 O O . THR A 1 966 ? -47.156 -73.312 -35 1 79.06 966 THR A O 1
ATOM 7877 N N . GLU A 1 967 ? -46.188 -72.125 -36.344 1 80.25 967 GLU A N 1
ATOM 7878 C CA . GLU A 1 967 ? -45.281 -73.125 -36.844 1 80.25 967 GLU A CA 1
ATOM 7879 C C . GLU A 1 967 ? -44.031 -73.25 -35.969 1 80.25 967 GLU A C 1
ATOM 7881 O O . GLU A 1 967 ? -43.531 -74.375 -35.719 1 80.25 967 GLU A O 1
ATOM 7886 N N . THR A 1 968 ? -43.5 -72.125 -35.531 1 83.19 968 THR A N 1
ATOM 7887 C CA . THR A 1 968 ? -42.344 -72 -34.625 1 83.19 968 THR A CA 1
ATOM 7888 C C . THR A 1 968 ? -42.719 -71.188 -33.375 1 83.19 968 THR A C 1
ATOM 7890 O O . THR A 1 968 ? -43.844 -70.688 -33.281 1 83.19 968 THR A O 1
ATOM 7893 N N . ALA A 1 969 ? -41.75 -71.25 -32.531 1 83.69 969 ALA A N 1
ATOM 7894 C CA . ALA A 1 969 ? -42 -70.438 -31.344 1 83.69 969 ALA A CA 1
ATOM 7895 C C . ALA A 1 969 ? -42.125 -68.938 -31.75 1 83.69 969 ALA A C 1
ATOM 7897 O O . ALA A 1 969 ? -41.281 -68.438 -32.469 1 83.69 969 ALA A O 1
ATOM 7898 N N . CYS A 1 970 ? -43.312 -68.438 -31.531 1 85.69 970 CYS A N 1
ATOM 7899 C CA . CYS A 1 970 ? -43.594 -67.062 -31.938 1 85.69 970 CYS A CA 1
ATOM 7900 C C . CYS A 1 970 ? -43.719 -66.125 -30.734 1 85.69 970 CYS A C 1
ATOM 7902 O O . CYS A 1 970 ? -44.25 -66.562 -29.688 1 85.69 970 CYS A O 1
ATOM 7904 N N . SER A 1 971 ? -43.094 -65.062 -30.875 1 88.56 971 SER A N 1
ATOM 7905 C CA . SER A 1 971 ? -43.25 -64 -29.891 1 88.56 971 SER A CA 1
ATOM 7906 C C . SER A 1 971 ? -44.156 -62.875 -30.453 1 88.56 971 SER A C 1
ATOM 7908 O O . SER A 1 971 ? -44 -62.5 -31.609 1 88.56 971 SER A O 1
ATOM 7910 N N . PHE A 1 972 ? -45.125 -62.438 -29.594 1 85.75 972 PHE A N 1
ATOM 7911 C CA . PHE A 1 972 ? -46.094 -61.438 -30.047 1 85.75 972 PHE A CA 1
ATOM 7912 C C . PHE A 1 972 ? -46.156 -60.25 -29.094 1 85.75 972 PHE A C 1
ATOM 7914 O O . PHE A 1 972 ? -45.969 -60.406 -27.891 1 85.75 972 PHE A O 1
ATOM 7921 N N . PHE A 1 973 ? -46.312 -59.094 -29.703 1 88.94 973 PHE A N 1
ATOM 7922 C CA . PHE A 1 973 ? -46.875 -57.969 -28.969 1 88.94 973 PHE A CA 1
ATOM 7923 C C . PHE A 1 973 ? -48.375 -57.875 -29.219 1 88.94 973 PHE A C 1
ATOM 7925 O O . PHE A 1 973 ? -48.812 -57.594 -30.344 1 88.94 973 PHE A O 1
ATOM 7932 N N . LEU A 1 974 ? -49.156 -58.156 -28.219 1 86.44 974 LEU A N 1
ATOM 7933 C CA . LEU A 1 974 ? -50.594 -58.156 -28.375 1 86.44 974 LEU A CA 1
ATOM 7934 C C . LEU A 1 974 ? -51.219 -56.875 -27.797 1 86.44 974 LEU A C 1
ATOM 7936 O O . LEU A 1 974 ? -50.844 -56.438 -26.688 1 86.44 974 LEU A O 1
ATOM 7940 N N . PHE A 1 975 ? -51.969 -56.188 -28.578 1 86.25 975 PHE A N 1
ATOM 7941 C CA . PHE A 1 975 ? -52.625 -54.938 -28.156 1 86.25 975 PHE A CA 1
ATOM 7942 C C . PHE A 1 975 ? -53.781 -55.219 -27.219 1 86.25 975 PHE A C 1
ATOM 7944 O O . PHE A 1 975 ? -54.5 -56.219 -27.375 1 86.25 975 PHE A O 1
ATOM 7951 N N . ASP A 1 976 ? -53.875 -54.438 -26.188 1 77.44 976 ASP A N 1
ATOM 7952 C CA . ASP A 1 976 ? -55 -54.5 -25.281 1 77.44 976 ASP A CA 1
ATOM 7953 C C . ASP A 1 976 ? -56.312 -54.125 -26 1 77.44 976 ASP A C 1
ATOM 7955 O O . ASP A 1 976 ? -56.438 -52.969 -26.469 1 77.44 976 ASP A O 1
ATOM 7959 N N . GLU A 1 977 ? -57.25 -54.938 -26.062 1 73.75 977 GLU A N 1
ATOM 7960 C CA . GLU A 1 977 ? -58.5 -54.75 -26.797 1 73.75 977 GLU A CA 1
ATOM 7961 C C . GLU A 1 977 ? -59.344 -53.625 -26.203 1 73.75 977 GLU A C 1
ATOM 7963 O O . GLU A 1 977 ? -60.062 -52.938 -26.922 1 73.75 977 GLU A O 1
ATOM 7968 N N . THR A 1 978 ? -59.156 -53.469 -24.922 1 74.12 978 THR A N 1
ATOM 7969 C CA . THR A 1 978 ? -60 -52.5 -24.25 1 74.12 978 THR A CA 1
ATOM 7970 C C . THR A 1 978 ? -59.531 -51.062 -24.562 1 74.12 978 THR A C 1
ATOM 7972 O O . THR A 1 978 ? -60.281 -50.125 -24.375 1 74.12 978 THR A O 1
ATOM 7975 N N . LYS A 1 979 ? -58.375 -50.938 -25.109 1 77.81 979 LYS A N 1
ATOM 7976 C CA . LYS A 1 979 ? -57.812 -49.594 -25.328 1 77.81 979 LYS A CA 1
ATOM 7977 C C . LYS A 1 979 ? -57.719 -49.281 -26.828 1 77.81 979 LYS A C 1
ATOM 7979 O O . LYS A 1 979 ? -56.812 -48.531 -27.234 1 77.81 979 LYS A O 1
ATOM 7984 N N . LYS A 1 980 ? -58.469 -49.781 -27.578 1 75.81 980 LYS A N 1
ATOM 7985 C CA . LYS A 1 980 ? -58.438 -49.594 -29.016 1 75.81 980 LYS A CA 1
ATOM 7986 C C . LYS A 1 980 ? -58.656 -48.125 -29.391 1 75.81 980 LYS A C 1
ATOM 7988 O O . LYS A 1 980 ? -57.969 -47.562 -30.219 1 75.81 980 LYS A O 1
ATOM 7993 N N . GLU A 1 981 ? -59.625 -47.594 -28.734 1 70.5 981 GLU A N 1
ATOM 7994 C CA . GLU A 1 981 ? -59.969 -46.219 -29.047 1 70.5 981 GLU A CA 1
ATOM 7995 C C . GLU A 1 981 ? -58.812 -45.281 -28.688 1 70.5 981 GLU A C 1
ATOM 7997 O O . GLU A 1 981 ? -58.5 -44.344 -29.422 1 70.5 981 GLU A O 1
ATOM 8002 N N . GLU A 1 982 ? -58.125 -45.562 -27.688 1 76.88 982 GLU A N 1
ATOM 8003 C CA . GLU A 1 982 ? -57.031 -44.719 -27.266 1 76.88 982 GLU A CA 1
ATOM 8004 C C . GLU A 1 982 ? -55.844 -44.844 -28.219 1 76.88 982 GLU A C 1
ATOM 8006 O O . GLU A 1 982 ? -55.188 -43.844 -28.547 1 76.88 982 GLU A O 1
ATOM 8011 N N . ILE A 1 983 ? -55.594 -45.969 -28.719 1 76.06 983 ILE A N 1
ATOM 8012 C CA . ILE A 1 983 ? -54.5 -46.219 -29.625 1 76.06 983 ILE A CA 1
ATOM 8013 C C . ILE A 1 983 ? -54.781 -45.562 -30.969 1 76.06 983 ILE A C 1
ATOM 8015 O O . ILE A 1 983 ? -53.875 -44.938 -31.562 1 76.06 983 ILE A O 1
ATOM 8019 N N . MET A 1 984 ? -56.062 -45.656 -31.375 1 71.62 984 MET A N 1
ATOM 8020 C CA . MET A 1 984 ? -56.406 -45.031 -32.656 1 71.62 984 MET A CA 1
ATOM 8021 C C . MET A 1 984 ? -56.375 -43.5 -32.562 1 71.62 984 MET A C 1
ATOM 8023 O O . MET A 1 984 ? -55.969 -42.844 -33.5 1 71.62 984 MET A O 1
ATOM 8027 N N . LYS A 1 985 ? -56.594 -43.031 -31.375 1 71.06 985 LYS A N 1
ATOM 8028 C CA . LYS A 1 985 ? -56.531 -41.594 -31.156 1 71.06 985 LYS A CA 1
ATOM 8029 C C . LYS A 1 985 ? -55.062 -41.125 -31.188 1 71.06 985 LYS A C 1
ATOM 8031 O O . LYS A 1 985 ? -54.781 -40.062 -31.734 1 71.06 985 LYS A O 1
ATOM 8036 N N . LEU A 1 986 ? -54.125 -41.875 -30.641 1 72.31 986 LEU A N 1
ATOM 8037 C CA . LEU A 1 986 ? -52.719 -41.531 -30.625 1 72.31 986 LEU A CA 1
ATOM 8038 C C . LEU A 1 986 ? -52.125 -41.531 -32.031 1 72.31 986 LEU A C 1
ATOM 8040 O O . LEU A 1 986 ? -51.312 -40.656 -32.375 1 72.31 986 LEU A O 1
ATOM 8044 N N . ILE A 1 987 ? -52.688 -42.375 -32.844 1 64.81 987 ILE A N 1
ATOM 8045 C CA . ILE A 1 987 ? -52.188 -42.5 -34.219 1 64.81 987 ILE A CA 1
ATOM 8046 C C . ILE A 1 987 ? -52.781 -41.375 -35.062 1 64.81 987 ILE A C 1
ATOM 8048 O O . ILE A 1 987 ? -52.094 -40.781 -35.906 1 64.81 987 ILE A O 1
ATOM 8052 N N . GLN A 1 988 ? -54.031 -40.906 -34.75 1 58.97 988 GLN A N 1
ATOM 8053 C CA . GLN A 1 988 ? -54.719 -39.875 -35.5 1 58.97 988 GLN A CA 1
ATOM 8054 C C . GLN A 1 988 ? -54.219 -38.469 -35.094 1 58.97 988 GLN A C 1
ATOM 8056 O O . GLN A 1 988 ? -54.156 -37.562 -35.938 1 58.97 988 GLN A O 1
ATOM 8061 N N . THR A 1 989 ? -53.938 -38.156 -33.844 1 53.34 989 THR A N 1
ATOM 8062 C CA . THR A 1 989 ? -53.5 -36.844 -33.438 1 53.34 989 THR A CA 1
ATOM 8063 C C . THR A 1 989 ? -52.219 -36.438 -34.156 1 53.34 989 THR A C 1
ATOM 8065 O O . THR A 1 989 ? -52 -35.25 -34.469 1 53.34 989 THR A O 1
ATOM 8068 N N . GLU A 1 990 ? -51.312 -37.188 -34.375 1 51.66 990 GLU A N 1
ATOM 8069 C CA . GLU A 1 990 ? -50.062 -36.844 -35.031 1 51.66 990 GLU A CA 1
ATOM 8070 C C . GLU A 1 990 ? -50.25 -36.531 -36.5 1 51.66 990 GLU A C 1
ATOM 8072 O O . GLU A 1 990 ? -49.594 -35.656 -37.062 1 51.66 990 GLU A O 1
ATOM 8077 N N . ARG A 1 991 ? -51.219 -37.156 -37.219 1 49.09 991 ARG A N 1
ATOM 8078 C CA . ARG A 1 991 ? -51.469 -36.781 -38.594 1 49.09 991 ARG A CA 1
ATOM 8079 C C . ARG A 1 991 ? -52 -35.344 -38.688 1 49.09 991 ARG A C 1
ATOM 8081 O O . ARG A 1 991 ? -51.656 -34.625 -39.625 1 49.09 991 ARG A O 1
ATOM 8088 N N . SER A 1 992 ? -52.812 -34.875 -37.812 1 46.03 992 SER A N 1
ATOM 8089 C CA . SER A 1 992 ? -53.281 -33.5 -37.875 1 46.03 992 SER A CA 1
ATOM 8090 C C . SER A 1 992 ? -52.188 -32.531 -37.469 1 46.03 992 SER A C 1
ATOM 8092 O O . SER A 1 992 ? -52.094 -31.422 -38 1 46.03 992 SER A O 1
ATOM 8094 N N . GLN A 1 993 ? -51.406 -32.812 -36.562 1 42.69 993 GLN A N 1
ATOM 8095 C CA . GLN A 1 993 ? -50.312 -31.906 -36.156 1 42.69 993 GLN A CA 1
ATOM 8096 C C . GLN A 1 993 ? -49.25 -31.812 -37.219 1 42.69 993 GLN A C 1
ATOM 8098 O O . GLN A 1 993 ? -48.531 -30.812 -37.312 1 42.69 993 GLN A O 1
ATOM 8103 N N . GLU A 1 994 ? -49.062 -32.781 -38.062 1 41.28 994 GLU A N 1
ATOM 8104 C CA . GLU A 1 994 ? -48.125 -32.656 -39.156 1 41.28 994 GLU A CA 1
ATOM 8105 C C . GLU A 1 994 ? -48.625 -31.609 -40.188 1 41.28 994 GLU A C 1
ATOM 8107 O O . GLU A 1 994 ? -47.812 -30.859 -40.75 1 41.28 994 GLU A O 1
ATOM 8112 N N . ARG A 1 995 ? -49.969 -31.547 -40.562 1 38.19 995 ARG A N 1
ATOM 8113 C CA . ARG A 1 995 ? -50.406 -30.469 -41.469 1 38.19 995 ARG A CA 1
ATOM 8114 C C . ARG A 1 995 ? -50.125 -29.109 -40.844 1 38.19 995 ARG A C 1
ATOM 8116 O O . ARG A 1 995 ? -49.812 -28.141 -41.562 1 38.19 995 ARG A O 1
ATOM 8123 N N . ARG A 1 996 ? -50.438 -28.906 -39.594 1 35.38 996 ARG A N 1
ATOM 8124 C CA . ARG A 1 996 ? -50.156 -27.594 -39 1 35.38 996 ARG A CA 1
ATOM 8125 C C . ARG A 1 996 ? -48.656 -27.375 -38.875 1 35.38 996 ARG A C 1
ATOM 8127 O O . ARG A 1 996 ? -48.188 -26.234 -38.875 1 35.38 996 ARG A O 1
ATOM 8134 N N . ARG A 1 997 ? -47.875 -28.375 -38.688 1 34.31 997 ARG A N 1
ATOM 8135 C CA . ARG A 1 997 ? -46.438 -28.125 -38.562 1 34.31 997 ARG A CA 1
ATOM 8136 C C . ARG A 1 997 ? -45.844 -27.766 -39.906 1 34.31 997 ARG A C 1
ATOM 8138 O O . ARG A 1 997 ? -44.812 -27.078 -39.969 1 34.31 997 ARG A O 1
ATOM 8145 N N . THR A 1 998 ? -46.438 -28.141 -41.062 1 31.72 998 THR A N 1
ATOM 8146 C CA . THR A 1 998 ? -45.781 -27.609 -42.25 1 31.72 998 THR A CA 1
ATOM 8147 C C . THR A 1 998 ? -46 -26.094 -42.344 1 31.72 998 THR A C 1
ATOM 8149 O O . THR A 1 998 ? -45.156 -25.375 -42.906 1 31.72 998 THR A O 1
ATOM 8152 N N . ARG A 1 999 ? -47.312 -25.562 -42.156 1 29.92 999 ARG A N 1
ATOM 8153 C CA . ARG A 1 999 ? -47.438 -24.109 -42.312 1 29.92 999 ARG A CA 1
ATOM 8154 C C . ARG A 1 999 ? -46.625 -23.391 -41.25 1 29.92 999 ARG A C 1
ATOM 8156 O O . ARG A 1 999 ? -46.094 -22.297 -41.5 1 29.92 999 ARG A O 1
ATOM 8163 N N . LEU A 1 1000 ? -46.781 -23.75 -39.969 1 27.03 1000 LEU A N 1
ATOM 8164 C CA . LEU A 1 1000 ? -46.062 -23.016 -38.938 1 27.03 1000 LEU A CA 1
ATOM 8165 C C . LEU A 1 1000 ? -44.562 -23.266 -39.062 1 27.03 1000 LEU A C 1
ATOM 8167 O O . LEU A 1 1000 ? -43.75 -22.719 -38.281 1 27.03 1000 LEU A O 1
ATOM 8171 N N . GLN A 1 1001 ? -44.062 -24.219 -39.844 1 26 1001 GLN A N 1
ATOM 8172 C CA . GLN A 1 1001 ? -42.625 -24.234 -39.875 1 26 1001 GLN A CA 1
ATOM 8173 C C . GLN A 1 1001 ? -42.062 -22.906 -40.375 1 26 1001 GLN A C 1
ATOM 8175 O O . GLN A 1 1001 ? -40.844 -22.703 -40.406 1 26 1001 GLN A O 1
ATOM 8180 N N . THR A 1 1002 ? -42.719 -22.156 -41.281 1 24.19 1002 THR A N 1
ATOM 8181 C CA . THR A 1 1002 ? -41.969 -20.938 -41.594 1 24.19 1002 THR A CA 1
ATOM 8182 C C . THR A 1 1002 ? -41.781 -20.078 -40.344 1 24.19 1002 THR A C 1
ATOM 8184 O O . THR A 1 1002 ? -40.75 -19.469 -40.156 1 24.19 1002 THR A O 1
ATOM 8187 N N . ASP A 1 1003 ? -42.875 -19.531 -39.719 1 24.03 1003 ASP A N 1
ATOM 8188 C CA . ASP A 1 1003 ? -42.75 -18.469 -38.75 1 24.03 1003 ASP A CA 1
ATOM 8189 C C . ASP A 1 1003 ? -42.219 -19.016 -37.406 1 24.03 1003 ASP A C 1
ATOM 8191 O O . ASP A 1 1003 ? -41.906 -18.25 -36.5 1 24.03 1003 ASP A O 1
ATOM 8195 N N . LEU A 1 1004 ? -42.688 -20.156 -36.969 1 22.55 1004 LEU A N 1
ATOM 8196 C CA . LEU A 1 1004 ? -42.5 -20.547 -35.594 1 22.55 1004 LEU A CA 1
ATOM 8197 C C . LEU A 1 1004 ? -41.031 -20.922 -35.344 1 22.55 1004 LEU A C 1
ATOM 8199 O O . LEU A 1 1004 ? -40.625 -22.062 -35.594 1 22.55 1004 LEU A O 1
ATOM 8203 N N . ARG A 1 1005 ? -40 -20.266 -35.844 1 24.86 1005 ARG A N 1
ATOM 8204 C CA . ARG A 1 1005 ? -38.625 -20.422 -35.344 1 24.86 1005 ARG A CA 1
ATOM 8205 C C . ARG A 1 1005 ? -38.594 -20.547 -33.844 1 24.86 1005 ARG A C 1
ATOM 8207 O O . ARG A 1 1005 ? -37.875 -21.391 -33.281 1 24.86 1005 ARG A O 1
ATOM 8214 N N . VAL A 1 1006 ? -38.812 -19.391 -33.031 1 22.23 1006 VAL A N 1
ATOM 8215 C CA . VAL A 1 1006 ? -38.156 -19.047 -31.766 1 22.23 1006 VAL A CA 1
ATOM 8216 C C . VAL A 1 1006 ? -38.844 -19.781 -30.625 1 22.23 1006 VAL A C 1
ATOM 8218 O O . VAL A 1 1006 ? -38.469 -19.625 -29.453 1 22.23 1006 VAL A O 1
ATOM 8221 N N . SER A 1 1007 ? -40.062 -20.25 -30.703 1 21.64 1007 SER A N 1
ATOM 8222 C CA . SER A 1 1007 ? -40.656 -20.484 -29.375 1 21.64 1007 SER A CA 1
ATOM 8223 C C . SER A 1 1007 ? -40 -21.656 -28.688 1 21.64 1007 SER A C 1
ATOM 8225 O O . SER A 1 1007 ? -39.906 -22.75 -29.25 1 21.64 1007 SER A O 1
ATOM 8227 N N . VAL A 1 1008 ? -39.125 -21.422 -27.562 1 22.75 1008 VAL A N 1
ATOM 8228 C CA . VAL A 1 1008 ? -38.406 -22.172 -26.547 1 22.75 1008 VAL A CA 1
ATOM 8229 C C . VAL A 1 1008 ? -39.344 -23.156 -25.859 1 22.75 1008 VAL A C 1
ATOM 8231 O O . VAL A 1 1008 ? -40.25 -22.75 -25.109 1 22.75 1008 VAL A O 1
ATOM 8234 N N . SER A 1 1009 ? -40.094 -23.953 -26.469 1 23.2 1009 SER A N 1
ATOM 8235 C CA . SER A 1 1009 ? -40.781 -24.984 -25.672 1 23.2 1009 SER A CA 1
ATOM 8236 C C . SER A 1 1009 ? -39.781 -25.672 -24.734 1 23.2 1009 SER A C 1
ATOM 8238 O O . SER A 1 1009 ? -38.906 -26.406 -25.172 1 23.2 1009 SER A O 1
ATOM 8240 N N . GLY A 1 1010 ? -39.281 -25.016 -23.609 1 23.58 1010 GLY A N 1
ATOM 8241 C CA . GLY A 1 1010 ? -38.25 -25.172 -22.594 1 23.58 1010 GLY A CA 1
ATOM 8242 C C . GLY A 1 1010 ? -38.375 -26.484 -21.844 1 23.58 1010 GLY A C 1
ATOM 8243 O O . GLY A 1 1010 ? -37.375 -27 -21.328 1 23.58 1010 GLY A O 1
ATOM 8244 N N . VAL A 1 1011 ? -39.531 -26.922 -21.156 1 24.7 1011 VAL A N 1
ATOM 8245 C CA . VAL A 1 1011 ? -39.344 -27.594 -19.875 1 24.7 1011 VAL A CA 1
ATOM 8246 C C . VAL A 1 1011 ? -38.938 -29.047 -20.109 1 24.7 1011 VAL A C 1
ATOM 8248 O O . VAL A 1 1011 ? -39.781 -29.906 -20.375 1 24.7 1011 VAL A O 1
ATOM 8251 N N . ASN A 1 1012 ? -38.219 -29.422 -21.031 1 22.53 1012 ASN A N 1
ATOM 8252 C CA . ASN A 1 1012 ? -37.938 -30.844 -21.203 1 22.53 1012 ASN A CA 1
ATOM 8253 C C . ASN A 1 1012 ? -37.469 -31.484 -19.891 1 22.53 1012 ASN A C 1
ATOM 8255 O O . ASN A 1 1012 ? -37 -30.797 -18.984 1 22.53 1012 ASN A O 1
ATOM 8259 N N . ARG A 1 1013 ? -37.625 -32.938 -19.797 1 27.06 1013 ARG A N 1
ATOM 8260 C CA . ARG A 1 1013 ? -37.312 -34.031 -18.875 1 27.06 1013 ARG A CA 1
ATOM 8261 C C . ARG A 1 1013 ? -35.844 -34 -18.453 1 27.06 1013 ARG A C 1
ATOM 8263 O O . ARG A 1 1013 ? -34.969 -33.906 -19.281 1 27.06 1013 ARG A O 1
ATOM 8270 N N . GLN A 1 1014 ? -35.594 -33.594 -17.234 1 26.41 1014 GLN A N 1
ATOM 8271 C CA . GLN A 1 1014 ? -34.375 -33.5 -16.391 1 26.41 1014 GLN A CA 1
ATOM 8272 C C . GLN A 1 1014 ? -33.625 -34.812 -16.422 1 26.41 1014 GLN A C 1
ATOM 8274 O O . GLN A 1 1014 ? -34.062 -35.812 -15.844 1 26.41 1014 GLN A O 1
ATOM 8279 N N . SER A 1 1015 ? -33.219 -35.281 -17.531 1 26.31 1015 SER A N 1
ATOM 8280 C CA . SER A 1 1015 ? -32.438 -36.5 -17.578 1 26.31 1015 SER A CA 1
ATOM 8281 C C . SER A 1 1015 ? -31.203 -36.438 -16.688 1 26.31 1015 SER A C 1
ATOM 8283 O O . SER A 1 1015 ? -30.281 -35.656 -16.969 1 26.31 1015 SER A O 1
ATOM 8285 N N . PHE A 1 1016 ? -31.344 -36.594 -15.383 1 27.84 1016 PHE A N 1
ATOM 8286 C CA . PHE A 1 1016 ? -30.281 -36.625 -14.375 1 27.84 1016 PHE A CA 1
ATOM 8287 C C . PHE A 1 1016 ? -29.312 -37.781 -14.664 1 27.84 1016 PHE A C 1
ATOM 8289 O O . PHE A 1 1016 ? -29.688 -38.75 -15.312 1 27.84 1016 PHE A O 1
ATOM 8296 N N . GLY A 1 1017 ? -28.078 -37.625 -14.688 1 28.75 1017 GLY A N 1
ATOM 8297 C CA . GLY A 1 1017 ? -27.016 -38.594 -14.828 1 28.75 1017 GLY A CA 1
ATOM 8298 C C . GLY A 1 1017 ? -27.219 -39.844 -13.969 1 28.75 1017 GLY A C 1
ATOM 8299 O O . GLY A 1 1017 ? -28.109 -39.875 -13.125 1 28.75 1017 GLY A O 1
ATOM 8300 N N . PHE A 1 1018 ? -26.562 -40.969 -14.281 1 28.19 1018 PHE A N 1
ATOM 8301 C CA . PHE A 1 1018 ? -26.672 -42.281 -13.641 1 28.19 1018 PHE A CA 1
ATOM 8302 C C . PHE A 1 1018 ? -26.5 -42.156 -12.133 1 28.19 1018 PHE A C 1
ATOM 8304 O O . PHE A 1 1018 ? -27.125 -42.906 -11.375 1 28.19 1018 PHE A O 1
ATOM 8311 N N . SER A 1 1019 ? -25.531 -41.438 -11.625 1 32.66 1019 SER A N 1
ATOM 8312 C CA . SER A 1 1019 ? -25.344 -41.344 -10.18 1 32.66 1019 SER A CA 1
ATOM 8313 C C . SER A 1 1019 ? -26.594 -40.844 -9.477 1 32.66 1019 SER A C 1
ATOM 8315 O O . SER A 1 1019 ? -26.766 -41.031 -8.273 1 32.66 1019 SER A O 1
ATOM 8317 N N . TYR A 1 1020 ? -27.297 -40.062 -10.133 1 34.38 1020 TYR A N 1
ATOM 8318 C CA . TYR A 1 1020 ? -28.547 -39.594 -9.523 1 34.38 1020 TYR A CA 1
ATOM 8319 C C . TYR A 1 1020 ? -29.531 -40.75 -9.375 1 34.38 1020 TYR A C 1
ATOM 8321 O O . TYR A 1 1020 ? -30.531 -40.625 -8.648 1 34.38 1020 TYR A O 1
ATOM 8329 N N . LEU A 1 1021 ? -29.406 -41.719 -10.156 1 31.67 1021 LEU A N 1
ATOM 8330 C CA . LEU A 1 1021 ? -30.266 -42.875 -9.969 1 31.67 1021 LEU A CA 1
ATOM 8331 C C . LEU A 1 1021 ? -29.922 -43.625 -8.68 1 31.67 1021 LEU A C 1
ATOM 8333 O O . LEU A 1 1021 ? -30.734 -44.406 -8.164 1 31.67 1021 LEU A O 1
ATOM 8337 N N . LEU A 1 1022 ? -28.625 -43.594 -8.211 1 30.28 1022 LEU A N 1
ATOM 8338 C CA . LEU A 1 1022 ? -28.219 -44.375 -7.051 1 30.28 1022 LEU A CA 1
ATOM 8339 C C . LEU A 1 1022 ? -28.547 -43.656 -5.754 1 30.28 1022 LEU A C 1
ATOM 8341 O O . LEU A 1 1022 ? -28.25 -44.156 -4.664 1 30.28 1022 LEU A O 1
ATOM 8345 N N . ARG A 1 1023 ? -28.703 -42.312 -5.641 1 28.5 1023 ARG A N 1
ATOM 8346 C CA . ARG A 1 1023 ? -28.656 -41.75 -4.305 1 28.5 1023 ARG A CA 1
ATOM 8347 C C . ARG A 1 1023 ? -29.859 -42.188 -3.48 1 28.5 1023 ARG A C 1
ATOM 8349 O O . ARG A 1 1023 ? -31 -41.969 -3.893 1 28.5 1023 ARG A O 1
ATOM 8356 N N . PRO A 1 1024 ? -29.641 -43.188 -2.637 1 26.06 1024 PRO A N 1
ATOM 8357 C CA . PRO A 1 1024 ? -30.594 -43.156 -1.521 1 26.06 1024 PRO A CA 1
ATOM 8358 C C . PRO A 1 1024 ? -30.594 -41.812 -0.799 1 26.06 1024 PRO A C 1
ATOM 8360 O O . PRO A 1 1024 ? -29.594 -41.094 -0.851 1 26.06 1024 PRO A O 1
ATOM 8363 N N . SER A 1 1025 ? -31.656 -41.125 -0.57 1 24.11 1025 SER A N 1
ATOM 8364 C CA . SER A 1 1025 ? -31.859 -39.906 0.21 1 24.11 1025 SER A CA 1
ATOM 8365 C C . SER A 1 1025 ? -31.188 -40 1.572 1 24.11 1025 SER A C 1
ATOM 8367 O O . SER A 1 1025 ? -31.391 -39.125 2.432 1 24.11 1025 SER A O 1
ATOM 8369 N N . LYS A 1 1026 ? -30.469 -41.031 2.045 1 24.64 1026 LYS A N 1
ATOM 8370 C CA . LYS A 1 1026 ? -30.172 -40.969 3.471 1 24.64 1026 LYS A CA 1
ATOM 8371 C C . LYS A 1 1026 ? -29.078 -39.938 3.758 1 24.64 1026 LYS A C 1
ATOM 8373 O O . LYS A 1 1026 ? -27.953 -40.062 3.273 1 24.64 1026 LYS A O 1
ATOM 8378 N N . VAL A 1 1027 ? -29.312 -38.594 3.91 1 22.89 1027 VAL A N 1
ATOM 8379 C CA . VAL A 1 1027 ? -28.469 -37.625 4.609 1 22.89 1027 VAL A CA 1
ATOM 8380 C C . VAL A 1 1027 ? -28.078 -38.188 5.98 1 22.89 1027 VAL A C 1
ATOM 8382 O O . VAL A 1 1027 ? -28.938 -38.312 6.859 1 22.89 1027 VAL A O 1
ATOM 8385 N N . ASN A 1 1028 ? -27.438 -39.281 6.188 1 20.88 1028 ASN A N 1
ATOM 8386 C CA . ASN A 1 1028 ? -26.922 -39.594 7.508 1 20.88 1028 ASN A CA 1
ATOM 8387 C C . ASN A 1 1028 ? -26.047 -38.5 8.062 1 20.88 1028 ASN A C 1
ATOM 8389 O O . ASN A 1 1028 ? -24.984 -38.188 7.508 1 20.88 1028 ASN A O 1
ATOM 8393 N N . LEU A 1 1029 ? -26.656 -37.406 8.633 1 20.83 1029 LEU A N 1
ATOM 8394 C CA . LEU A 1 1029 ? -26.141 -36.531 9.672 1 20.83 1029 LEU A CA 1
ATOM 8395 C C . LEU A 1 1029 ? -25.578 -37.312 10.844 1 20.83 1029 LEU A C 1
ATOM 8397 O O . LEU A 1 1029 ? -26.344 -37.969 11.578 1 20.83 1029 LEU A O 1
ATOM 8401 N N . ASP A 1 1030 ? -24.656 -38.219 10.695 1 21.22 1030 ASP A N 1
ATOM 8402 C CA . ASP A 1 1030 ? -24.016 -38.844 11.844 1 21.22 1030 ASP A CA 1
ATOM 8403 C C . ASP A 1 1030 ? -23.547 -37.812 12.859 1 21.22 1030 ASP A C 1
ATOM 8405 O O . ASP A 1 1030 ? -22.625 -37.031 12.586 1 21.22 1030 ASP A O 1
ATOM 8409 N N . VAL A 1 1031 ? -24.547 -37.125 13.531 1 21.84 1031 VAL A N 1
ATOM 8410 C CA . VAL A 1 1031 ? -24.406 -36.562 14.875 1 21.84 1031 VAL A CA 1
ATOM 8411 C C . VAL A 1 1031 ? -23.828 -37.594 15.82 1 21.84 1031 VAL A C 1
ATOM 8413 O O . VAL A 1 1031 ? -24.438 -38.656 16.031 1 21.84 1031 VAL A O 1
ATOM 8416 N N . ASN A 1 1032 ? -22.531 -37.938 15.727 1 19.42 1032 ASN A N 1
ATOM 8417 C CA . ASN A 1 1032 ? -21.844 -38.688 16.766 1 19.42 1032 ASN A CA 1
ATOM 8418 C C . ASN A 1 1032 ? -22.25 -38.219 18.156 1 19.42 1032 ASN A C 1
ATOM 8420 O O . ASN A 1 1032 ? -22.234 -37 18.438 1 19.42 1032 ASN A O 1
ATOM 8424 N N . GLU A 1 1033 ? -23.234 -38.875 18.781 1 20.7 1033 GLU A N 1
ATOM 8425 C CA . GLU A 1 1033 ? -23.453 -39.062 20.219 1 20.7 1033 GLU A CA 1
ATOM 8426 C C . GLU A 1 1033 ? -22.141 -39.312 20.953 1 20.7 1033 GLU A C 1
ATOM 8428 O O . GLU A 1 1033 ? -21.438 -40.281 20.625 1 20.7 1033 GLU A O 1
ATOM 8433 N N . SER A 1 1034 ? -21.188 -38.281 21.109 1 19.25 1034 SER A N 1
ATOM 8434 C CA . SER A 1 1034 ? -20.281 -38.531 22.203 1 19.25 1034 SER A CA 1
ATOM 8435 C C . SER A 1 1034 ? -21 -39.125 23.406 1 19.25 1034 SER A C 1
ATOM 8437 O O . SER A 1 1034 ? -22.047 -38.625 23.828 1 19.25 1034 SER A O 1
ATOM 8439 N N . LYS A 1 1035 ? -20.922 -40.375 23.453 1 19.41 1035 LYS A N 1
ATOM 8440 C CA . LYS A 1 1035 ? -20.859 -41.188 24.656 1 19.41 1035 LYS A CA 1
ATOM 8441 C C . LYS A 1 1035 ? -19.828 -40.656 25.641 1 19.41 1035 LYS A C 1
ATOM 8443 O O . LYS A 1 1035 ? -19.703 -41.156 26.75 1 19.41 1035 LYS A O 1
ATOM 8448 N N . HIS A 1 1036 ? -19.281 -39.375 25.797 1 19.23 1036 HIS A N 1
ATOM 8449 C CA . HIS A 1 1036 ? -19.203 -39.156 27.234 1 19.23 1036 HIS A CA 1
ATOM 8450 C C . HIS A 1 1036 ? -20.516 -38.594 27.766 1 19.23 1036 HIS A C 1
ATOM 8452 O O . HIS A 1 1036 ? -21.219 -37.844 27.078 1 19.23 1036 HIS A O 1
ATOM 8458 N N . MET B 1 1 ? 39.5 -3.922 20.344 1 27.67 1 MET B N 1
ATOM 8459 C CA . MET B 1 1 ? 39.531 -2.703 19.531 1 27.67 1 MET B CA 1
ATOM 8460 C C . MET B 1 1 ? 39.031 -2.963 18.125 1 27.67 1 MET B C 1
ATOM 8462 O O . MET B 1 1 ? 38.344 -2.123 17.547 1 27.67 1 MET B O 1
ATOM 8466 N N . SER B 1 2 ? 39.438 -4.078 17.562 1 36.31 2 SER B N 1
ATOM 8467 C CA . SER B 1 2 ? 39.125 -4.441 16.188 1 36.31 2 SER B CA 1
ATOM 8468 C C . SER B 1 2 ? 37.656 -4.73 16 1 36.31 2 SER B C 1
ATOM 8470 O O . SER B 1 2 ? 37.062 -4.348 14.992 1 36.31 2 SER B O 1
ATOM 8472 N N . GLU B 1 3 ? 37.156 -5.473 16.922 1 39.47 3 GLU B N 1
ATOM 8473 C CA . GLU B 1 3 ? 35.75 -5.879 16.906 1 39.47 3 GLU B CA 1
ATOM 8474 C C . GLU B 1 3 ? 34.844 -4.672 17 1 39.47 3 GLU B C 1
ATOM 8476 O O . GLU B 1 3 ? 33.781 -4.637 16.359 1 39.47 3 GLU B O 1
ATOM 8481 N N . HIS B 1 4 ? 35.281 -3.727 17.859 1 42.75 4 HIS B N 1
ATOM 8482 C CA . HIS B 1 4 ? 34.5 -2.49 18.016 1 42.75 4 HIS B CA 1
ATOM 8483 C C . HIS B 1 4 ? 34.5 -1.697 16.703 1 42.75 4 HIS B C 1
ATOM 8485 O O . HIS B 1 4 ? 33.562 -0.956 16.438 1 42.75 4 HIS B O 1
ATOM 8491 N N . LEU B 1 5 ? 35.625 -1.869 16.031 1 42.34 5 LEU B N 1
ATOM 8492 C CA . LEU B 1 5 ? 35.812 -1.128 14.789 1 42.34 5 LEU B CA 1
ATOM 8493 C C . LEU B 1 5 ? 34.875 -1.677 13.703 1 42.34 5 LEU B C 1
ATOM 8495 O O . LEU B 1 5 ? 34.375 -0.918 12.875 1 42.34 5 LEU B O 1
ATOM 8499 N N . ASP B 1 6 ? 34.719 -2.998 13.672 1 48.16 6 ASP B N 1
ATOM 8500 C CA . ASP B 1 6 ? 33.938 -3.697 12.648 1 48.16 6 ASP B CA 1
ATOM 8501 C C . ASP B 1 6 ? 32.438 -3.363 12.758 1 48.16 6 ASP B C 1
ATOM 8503 O O . ASP B 1 6 ? 31.766 -3.201 11.742 1 48.16 6 ASP B O 1
ATOM 8507 N N . VAL B 1 7 ? 32.062 -3.426 14.078 1 47.84 7 VAL B N 1
ATOM 8508 C CA . VAL B 1 7 ? 30.688 -3.211 14.5 1 47.84 7 VAL B CA 1
ATOM 8509 C C . VAL B 1 7 ? 30.25 -1.786 14.164 1 47.84 7 VAL B C 1
ATOM 8511 O O . VAL B 1 7 ? 29.141 -1.565 13.68 1 47.84 7 VAL B O 1
ATOM 8514 N N . ALA B 1 8 ? 31.281 -0.914 14.266 1 56.78 8 ALA B N 1
ATOM 8515 C CA . ALA B 1 8 ? 31.141 0.497 13.922 1 56.78 8 ALA B CA 1
ATOM 8516 C C . ALA B 1 8 ? 31 0.682 12.414 1 56.78 8 ALA B C 1
ATOM 8518 O O . ALA B 1 8 ? 30.328 1.6 11.953 1 56.78 8 ALA B O 1
ATOM 8519 N N . GLN B 1 9 ? 31.312 -0.514 11.828 1 67.38 9 GLN B N 1
ATOM 8520 C CA . GLN B 1 9 ? 31.312 -0.432 10.375 1 67.38 9 GLN B CA 1
ATOM 8521 C C . GLN B 1 9 ? 29.922 -0.659 9.812 1 67.38 9 GLN B C 1
ATOM 8523 O O . GLN B 1 9 ? 29.5 0.024 8.875 1 67.38 9 GLN B O 1
ATOM 8528 N N . ILE B 1 10 ? 29.078 -1.549 10.539 1 70.75 10 ILE B N 1
ATOM 8529 C CA . ILE B 1 10 ? 27.734 -1.819 10.039 1 70.75 10 ILE B CA 1
ATOM 8530 C C . ILE B 1 10 ? 26.844 -0.588 10.234 1 70.75 10 ILE B C 1
ATOM 8532 O O . ILE B 1 10 ? 26.062 -0.235 9.352 1 70.75 10 ILE B O 1
ATOM 8536 N N . ALA B 1 11 ? 27.125 0.075 11.336 1 72.06 11 ALA B N 1
ATOM 8537 C CA . ALA B 1 11 ? 26.344 1.271 11.633 1 72.06 11 ALA B CA 1
ATOM 8538 C C . ALA B 1 11 ? 26.641 2.383 10.625 1 72.06 11 ALA B C 1
ATOM 8540 O O . ALA B 1 11 ? 25.734 3.115 10.219 1 72.06 11 ALA B O 1
ATOM 8541 N N . ILE B 1 12 ? 27.906 2.381 10.156 1 77.5 12 ILE B N 1
ATOM 8542 C CA . ILE B 1 12 ? 28.312 3.432 9.227 1 77.5 12 ILE B CA 1
ATOM 8543 C C . ILE B 1 12 ? 27.734 3.146 7.844 1 77.5 12 ILE B C 1
ATOM 8545 O O . ILE B 1 12 ? 27.344 4.07 7.125 1 77.5 12 ILE B O 1
ATOM 8549 N N . VAL B 1 13 ? 27.625 1.827 7.543 1 78.62 13 VAL B N 1
ATOM 8550 C CA . VAL B 1 13 ? 27.062 1.452 6.25 1 78.62 13 VAL B CA 1
ATOM 8551 C C . VAL B 1 13 ? 25.562 1.76 6.227 1 78.62 13 VAL B C 1
ATOM 8553 O O . VAL B 1 13 ? 25.047 2.236 5.219 1 78.62 13 VAL B O 1
ATOM 8556 N N . ILE B 1 14 ? 24.969 1.539 7.355 1 77.94 14 ILE B N 1
ATOM 8557 C CA . ILE B 1 14 ? 23.531 1.8 7.461 1 77.94 14 ILE B CA 1
ATOM 8558 C C . ILE B 1 14 ? 23.266 3.301 7.348 1 77.94 14 ILE B C 1
ATOM 8560 O O . ILE B 1 14 ? 22.328 3.725 6.684 1 77.94 14 ILE B O 1
ATOM 8564 N N . PHE B 1 15 ? 24.141 4.047 7.926 1 82.94 15 PHE B N 1
ATOM 8565 C CA . PHE B 1 15 ? 24 5.496 7.848 1 82.94 15 PHE B CA 1
ATOM 8566 C C . PHE B 1 15 ? 24.188 5.984 6.414 1 82.94 15 PHE B C 1
ATOM 8568 O O . PHE B 1 15 ? 23.469 6.891 5.969 1 82.94 15 PHE B O 1
ATOM 8575 N N . PHE B 1 16 ? 25.062 5.344 5.75 1 85.31 16 PHE B N 1
ATOM 8576 C CA . PHE B 1 16 ? 25.266 5.719 4.355 1 85.31 16 PHE B CA 1
ATOM 8577 C C . PHE B 1 16 ? 24.031 5.449 3.523 1 85.31 16 PHE B C 1
ATOM 8579 O O . PHE B 1 16 ? 23.656 6.262 2.674 1 85.31 16 PHE B O 1
ATOM 8586 N N . ILE B 1 17 ? 23.453 4.324 3.807 1 86.75 17 ILE B N 1
ATOM 8587 C CA . ILE B 1 17 ? 22.281 3.914 3.027 1 86.75 17 ILE B CA 1
ATOM 8588 C C . ILE B 1 17 ? 21.156 4.926 3.219 1 86.75 17 ILE B C 1
ATOM 8590 O O . ILE B 1 17 ? 20.531 5.363 2.246 1 86.75 17 ILE B O 1
ATOM 8594 N N . PHE B 1 18 ? 20.984 5.402 4.387 1 88.12 18 PHE B N 1
ATOM 8595 C CA . PHE B 1 18 ? 19.828 6.273 4.637 1 88.12 18 PHE B CA 1
ATOM 8596 C C . PHE B 1 18 ? 20.156 7.711 4.25 1 88.12 18 PHE B C 1
ATOM 8598 O O . PHE B 1 18 ? 19.25 8.469 3.873 1 88.12 18 PHE B O 1
ATOM 8605 N N . VAL B 1 19 ? 21.422 8.062 4.207 1 87.56 19 VAL B N 1
ATOM 8606 C CA . VAL B 1 19 ? 21.812 9.367 3.672 1 87.56 19 VAL B CA 1
ATOM 8607 C C . VAL B 1 19 ? 21.656 9.375 2.154 1 87.56 19 VAL B C 1
ATOM 8609 O O . VAL B 1 19 ? 21.219 10.367 1.572 1 87.56 19 VAL B O 1
ATOM 8612 N N . ALA B 1 20 ? 22.016 8.219 1.627 1 91.5 20 ALA B N 1
ATOM 8613 C CA . ALA B 1 20 ? 21.844 8.078 0.183 1 91.5 20 ALA B CA 1
ATOM 8614 C C . ALA B 1 20 ? 20.375 8.211 -0.206 1 91.5 20 ALA B C 1
ATOM 8616 O O . ALA B 1 20 ? 20.047 8.859 -1.197 1 91.5 20 ALA B O 1
ATOM 8617 N N . LEU B 1 21 ? 19.547 7.664 0.594 1 93.25 21 LEU B N 1
ATOM 8618 C CA . LEU B 1 21 ? 18.125 7.723 0.304 1 93.25 21 LEU B CA 1
ATOM 8619 C C . LEU B 1 21 ? 17.578 9.133 0.52 1 93.25 21 LEU B C 1
ATOM 8621 O O . LEU B 1 21 ? 16.641 9.555 -0.161 1 93.25 21 LEU B O 1
ATOM 8625 N N . THR B 1 22 ? 18.172 9.891 1.481 1 92.12 22 THR B N 1
ATOM 8626 C CA . THR B 1 22 ? 17.797 11.281 1.685 1 92.12 22 THR B CA 1
ATOM 8627 C C . THR B 1 22 ? 18.156 12.125 0.468 1 92.12 22 THR B C 1
ATOM 8629 O O . THR B 1 22 ? 17.344 12.93 0.001 1 92.12 22 THR B O 1
ATOM 8632 N N . ILE B 1 23 ? 19.312 11.828 -0.094 1 92.31 23 ILE B N 1
ATOM 8633 C CA . ILE B 1 23 ? 19.766 12.539 -1.285 1 92.31 23 ILE B CA 1
ATOM 8634 C C . ILE B 1 23 ? 18.875 12.18 -2.471 1 92.31 23 ILE B C 1
ATOM 8636 O O . ILE B 1 23 ? 18.516 13.039 -3.275 1 92.31 23 ILE B O 1
ATOM 8640 N N . GLY B 1 24 ? 18.562 10.875 -2.529 1 92.19 24 GLY B N 1
ATOM 8641 C CA . GLY B 1 24 ? 17.672 10.445 -3.588 1 92.19 24 GLY B CA 1
ATOM 8642 C C . GLY B 1 24 ? 16.328 11.148 -3.549 1 92.19 24 GLY B C 1
ATOM 8643 O O . GLY B 1 24 ? 15.781 11.523 -4.59 1 92.19 24 GLY B O 1
ATOM 8644 N N . GLY B 1 25 ? 15.766 11.359 -2.316 1 89.81 25 GLY B N 1
ATOM 8645 C CA . GLY B 1 25 ? 14.516 12.086 -2.174 1 89.81 25 GLY B CA 1
ATOM 8646 C C . GLY B 1 25 ? 14.617 13.539 -2.598 1 89.81 25 GLY B C 1
ATOM 8647 O O . GLY B 1 25 ? 13.719 14.062 -3.258 1 89.81 25 GLY B O 1
ATOM 8648 N N . LEU B 1 26 ? 15.711 14.18 -2.361 1 90.75 26 LEU B N 1
ATOM 8649 C CA . LEU B 1 26 ? 15.922 15.578 -2.713 1 90.75 26 LEU B CA 1
ATOM 8650 C C . LEU B 1 26 ? 16.109 15.742 -4.219 1 90.75 26 LEU B C 1
ATOM 8652 O O . LEU B 1 26 ? 15.57 16.672 -4.82 1 90.75 26 LEU B O 1
ATOM 8656 N N . VAL B 1 27 ? 16.844 14.781 -4.793 1 93 27 VAL B N 1
ATOM 8657 C CA . VAL B 1 27 ? 17.109 14.836 -6.227 1 93 27 VAL B CA 1
ATOM 8658 C C . VAL B 1 27 ? 15.828 14.586 -7.004 1 93 27 VAL B C 1
ATOM 8660 O O . VAL B 1 27 ? 15.609 15.18 -8.062 1 93 27 VAL B O 1
ATOM 8663 N N . SER B 1 28 ? 15.047 13.695 -6.477 1 89.75 28 SER B N 1
ATOM 8664 C CA . SER B 1 28 ? 13.781 13.398 -7.141 1 89.75 28 SER B CA 1
ATOM 8665 C C . SER B 1 28 ? 12.883 14.633 -7.191 1 89.75 28 SER B C 1
ATOM 8667 O O . SER B 1 28 ? 12.164 14.844 -8.172 1 89.75 28 SER B O 1
ATOM 8669 N N . GLU B 1 29 ? 12.961 15.523 -6.211 1 83.75 29 GLU B N 1
ATOM 8670 C CA . GLU B 1 29 ? 12.172 16.75 -6.176 1 83.75 29 GLU B CA 1
ATOM 8671 C C . GLU B 1 29 ? 12.727 17.797 -7.148 1 83.75 29 GLU B C 1
ATOM 8673 O O . GLU B 1 29 ? 11.969 18.531 -7.773 1 83.75 29 GLU B O 1
ATOM 8678 N N . ILE B 1 30 ? 13.984 17.734 -7.309 1 85.44 30 ILE B N 1
ATOM 8679 C CA . ILE B 1 30 ? 14.641 18.719 -8.164 1 85.44 30 ILE B CA 1
ATOM 8680 C C . ILE B 1 30 ? 14.445 18.328 -9.633 1 85.44 30 ILE B C 1
ATOM 8682 O O . ILE B 1 30 ? 14.25 19.188 -10.484 1 85.44 30 ILE B O 1
ATOM 8686 N N . THR B 1 31 ? 14.523 17.078 -9.883 1 84.56 31 THR B N 1
ATOM 8687 C CA . THR B 1 31 ? 14.453 16.594 -11.258 1 84.56 31 THR B CA 1
ATOM 8688 C C . THR B 1 31 ? 13.055 16.781 -11.82 1 84.56 31 THR B C 1
ATOM 8690 O O . THR B 1 31 ? 12.867 16.828 -13.039 1 84.56 31 THR B O 1
ATOM 8693 N N . LYS B 1 32 ? 12.109 16.906 -10.93 1 74.75 32 LYS B N 1
ATOM 8694 C CA . LYS B 1 32 ? 10.758 17.172 -11.406 1 74.75 32 LYS B CA 1
ATOM 8695 C C . LYS B 1 32 ? 10.703 18.484 -12.18 1 74.75 32 LYS B C 1
ATOM 8697 O O . LYS B 1 32 ? 9.906 18.625 -13.109 1 74.75 32 LYS B O 1
ATOM 8702 N N . LYS B 1 33 ? 11.633 19.328 -11.836 1 74.38 33 LYS B N 1
ATOM 8703 C CA . LYS B 1 33 ? 11.625 20.656 -12.438 1 74.38 33 LYS B CA 1
ATOM 8704 C C . LYS B 1 33 ? 12.625 20.734 -13.594 1 74.38 33 LYS B C 1
ATOM 8706 O O . LYS B 1 33 ? 12.5 21.609 -14.461 1 74.38 33 LYS B O 1
ATOM 8711 N N . ILE B 1 34 ? 13.586 19.766 -13.516 1 76.25 34 ILE B N 1
ATOM 8712 C CA . ILE B 1 34 ? 14.633 19.781 -14.531 1 76.25 34 ILE B CA 1
ATOM 8713 C C . ILE B 1 34 ? 14.438 18.625 -15.5 1 76.25 34 ILE B C 1
ATOM 8715 O O . ILE B 1 34 ? 13.93 17.562 -15.117 1 76.25 34 ILE B O 1
ATOM 8719 N N . MET B 1 35 ? 14.516 18.766 -16.672 1 77.31 35 MET B N 1
ATOM 8720 C CA . MET B 1 35 ? 14.32 17.75 -17.703 1 77.31 35 MET B CA 1
ATOM 8721 C C . MET B 1 35 ? 15.477 16.75 -17.703 1 77.31 35 MET B C 1
ATOM 8723 O O . MET B 1 35 ? 16.078 16.5 -18.75 1 77.31 35 MET B O 1
ATOM 8727 N N . ILE B 1 36 ? 16.016 16.297 -16.547 1 83.81 36 ILE B N 1
ATOM 8728 C CA . ILE B 1 36 ? 17.047 15.273 -16.438 1 83.81 36 ILE B CA 1
ATOM 8729 C C . ILE B 1 36 ? 16.453 14 -15.828 1 83.81 36 ILE B C 1
ATOM 8731 O O . ILE B 1 36 ? 15.742 14.062 -14.828 1 83.81 36 ILE B O 1
ATOM 8735 N N . PRO B 1 37 ? 16.766 12.867 -16.531 1 85.62 37 PRO B N 1
ATOM 8736 C CA . PRO B 1 37 ? 16.266 11.617 -15.945 1 85.62 37 PRO B CA 1
ATOM 8737 C C . PRO B 1 37 ? 16.812 11.375 -14.539 1 85.62 37 PRO B C 1
ATOM 8739 O O . PRO B 1 37 ? 17.969 11.68 -14.25 1 85.62 37 PRO B O 1
ATOM 8742 N N . TYR B 1 38 ? 16.062 10.883 -13.68 1 88.62 38 TYR B N 1
ATOM 8743 C CA . TYR B 1 38 ? 16.344 10.727 -12.258 1 88.62 38 TYR B CA 1
ATOM 8744 C C . TYR B 1 38 ? 17.594 9.891 -12.031 1 88.62 38 TYR B C 1
ATOM 8746 O O . TYR B 1 38 ? 18.5 10.289 -11.281 1 88.62 38 TYR B O 1
ATOM 8754 N N . PRO B 1 39 ? 17.781 8.695 -12.727 1 89.31 39 PRO B N 1
ATOM 8755 C CA . PRO B 1 39 ? 18.969 7.871 -12.461 1 89.31 39 PRO B CA 1
ATOM 8756 C C . PRO B 1 39 ? 20.266 8.578 -12.828 1 89.31 39 PRO B C 1
ATOM 8758 O O . PRO B 1 39 ? 21.281 8.43 -12.133 1 89.31 39 PRO B O 1
ATOM 8761 N N . ALA B 1 40 ? 20.234 9.383 -13.859 1 90.62 40 ALA B N 1
ATOM 8762 C CA . ALA B 1 40 ? 21.422 10.117 -14.273 1 90.62 40 ALA B CA 1
ATOM 8763 C C . ALA B 1 40 ? 21.797 11.18 -13.242 1 90.62 40 ALA B C 1
ATOM 8765 O O . ALA B 1 40 ? 22.969 11.375 -12.945 1 90.62 40 ALA B O 1
ATOM 8766 N N . ALA B 1 41 ? 20.812 11.828 -12.734 1 92.56 41 ALA B N 1
ATOM 8767 C CA . ALA B 1 41 ? 21.062 12.883 -11.75 1 92.56 41 ALA B CA 1
ATOM 8768 C C . ALA B 1 41 ? 21.656 12.305 -10.469 1 92.56 41 ALA B C 1
ATOM 8770 O O . ALA B 1 41 ? 22.594 12.875 -9.898 1 92.56 41 ALA B O 1
ATOM 8771 N N . VAL B 1 42 ? 21.156 11.211 -10.039 1 93.81 42 VAL B N 1
ATOM 8772 C CA . VAL B 1 42 ? 21.641 10.594 -8.805 1 93.81 42 VAL B CA 1
ATOM 8773 C C . VAL B 1 42 ? 23.062 10.078 -9.008 1 93.81 42 VAL B C 1
ATOM 8775 O O . VAL B 1 42 ? 23.906 10.18 -8.109 1 93.81 42 VAL B O 1
ATOM 8778 N N . PHE B 1 43 ? 23.281 9.477 -10.148 1 93.5 43 PHE B N 1
ATOM 8779 C CA . PHE B 1 43 ? 24.609 8.977 -10.477 1 93.5 43 PHE B CA 1
ATOM 8780 C C . PHE B 1 43 ? 25.625 10.117 -10.5 1 93.5 43 PHE B C 1
ATOM 8782 O O . PHE B 1 43 ? 26.734 9.984 -9.977 1 93.5 43 PHE B O 1
ATOM 8789 N N . LEU B 1 44 ? 25.266 11.266 -11.031 1 93.5 44 LEU B N 1
ATOM 8790 C CA . LEU B 1 44 ? 26.125 12.438 -11.094 1 93.5 44 LEU B CA 1
ATOM 8791 C C . LEU B 1 44 ? 26.406 12.984 -9.695 1 93.5 44 LEU B C 1
ATOM 8793 O O . LEU B 1 44 ? 27.531 13.414 -9.406 1 93.5 44 LEU B O 1
ATOM 8797 N N . VAL B 1 45 ? 25.406 12.945 -8.875 1 93.69 45 VAL B N 1
ATOM 8798 C CA . VAL B 1 45 ? 25.594 13.391 -7.5 1 93.69 45 VAL B CA 1
ATOM 8799 C C . VAL B 1 45 ? 26.562 12.453 -6.785 1 93.69 45 VAL B C 1
ATOM 8801 O O . VAL B 1 45 ? 27.406 12.898 -6.004 1 93.69 45 VAL B O 1
ATOM 8804 N N . GLY B 1 46 ? 26.438 11.156 -7.051 1 92.69 46 GLY B N 1
ATOM 8805 C CA . GLY B 1 46 ? 27.391 10.203 -6.492 1 92.69 46 GLY B CA 1
ATOM 8806 C C . GLY B 1 46 ? 28.828 10.461 -6.926 1 92.69 46 GLY B C 1
ATOM 8807 O O . GLY B 1 46 ? 29.734 10.43 -6.105 1 92.69 46 GLY B O 1
ATOM 8808 N N . ILE B 1 47 ? 29 10.805 -8.172 1 92.31 47 ILE B N 1
ATOM 8809 C CA . ILE B 1 47 ? 30.312 11.094 -8.711 1 92.31 47 ILE B CA 1
ATOM 8810 C C . ILE B 1 47 ? 30.875 12.367 -8.062 1 92.31 47 ILE B C 1
ATOM 8812 O O . ILE B 1 47 ? 32.062 12.43 -7.719 1 92.31 47 ILE B O 1
ATOM 8816 N N . LEU B 1 48 ? 30 13.312 -7.844 1 92.12 48 LEU B N 1
ATOM 8817 C CA . LEU B 1 48 ? 30.422 14.578 -7.234 1 92.12 48 LEU B CA 1
ATOM 8818 C C . LEU B 1 48 ? 30.859 14.359 -5.789 1 92.12 48 LEU B C 1
ATOM 8820 O O . LEU B 1 48 ? 31.844 14.945 -5.348 1 92.12 48 LEU B O 1
ATOM 8824 N N . ILE B 1 49 ? 30.172 13.5 -5.105 1 90.69 49 ILE B N 1
ATOM 8825 C CA . ILE B 1 49 ? 30.531 13.203 -3.719 1 90.69 49 ILE B CA 1
ATOM 8826 C C . ILE B 1 49 ? 31.859 12.461 -3.664 1 90.69 49 ILE B C 1
ATOM 8828 O O . ILE B 1 49 ? 32.719 12.773 -2.836 1 90.69 49 ILE B O 1
ATOM 8832 N N . GLY B 1 50 ? 32 11.5 -4.555 1 89.69 50 GLY B N 1
ATOM 8833 C CA . GLY B 1 50 ? 33.25 10.727 -4.598 1 89.69 50 GLY B CA 1
ATOM 8834 C C . GLY B 1 50 ? 34.438 11.555 -5 1 89.69 50 GLY B C 1
ATOM 8835 O O . GLY B 1 50 ? 35.562 11.352 -4.488 1 89.69 50 GLY B O 1
ATOM 8836 N N . SER B 1 51 ? 34.25 12.555 -5.871 1 88.88 51 SER B N 1
ATOM 8837 C CA . SER B 1 51 ? 35.312 13.398 -6.359 1 88.88 51 SER B CA 1
ATOM 8838 C C . SER B 1 51 ? 35.812 14.359 -5.277 1 88.88 51 SER B C 1
ATOM 8840 O O . SER B 1 51 ? 36.938 14.805 -5.301 1 88.88 51 SER B O 1
ATOM 8842 N N . GLN B 1 52 ? 34.938 14.656 -4.34 1 86.06 52 GLN B N 1
ATOM 8843 C CA . GLN B 1 52 ? 35.281 15.594 -3.275 1 86.06 52 GLN B CA 1
ATOM 8844 C C . GLN B 1 52 ? 35.594 14.859 -1.976 1 86.06 52 GLN B C 1
ATOM 8846 O O . GLN B 1 52 ? 35.469 15.422 -0.889 1 86.06 52 GLN B O 1
ATOM 8851 N N . PHE B 1 53 ? 35.969 13.594 -2.064 1 82 53 PHE B N 1
ATOM 8852 C CA . PHE B 1 53 ? 36.188 12.773 -0.884 1 82 53 PHE B CA 1
ATOM 8853 C C . PHE B 1 53 ? 37.281 13.383 -0.007 1 82 53 PHE B C 1
ATOM 8855 O O . PHE B 1 53 ? 37.125 13.492 1.209 1 82 53 PHE B O 1
ATOM 8862 N N . ASN B 1 54 ? 38.375 13.773 -0.635 1 80.75 54 ASN B N 1
ATOM 8863 C CA . ASN B 1 54 ? 39.531 14.297 0.123 1 80.75 54 ASN B CA 1
ATOM 8864 C C . ASN B 1 54 ? 39.219 15.68 0.697 1 80.75 54 ASN B C 1
ATOM 8866 O O . ASN B 1 54 ? 39.844 16.094 1.668 1 80.75 54 ASN B O 1
ATOM 8870 N N . ASN B 1 55 ? 38.188 16.344 0.148 1 80.31 55 ASN B N 1
ATOM 8871 C CA . ASN B 1 55 ? 37.844 17.688 0.623 1 80.31 55 ASN B CA 1
ATOM 8872 C C . ASN B 1 55 ? 36.812 17.625 1.742 1 80.31 55 ASN B C 1
ATOM 8874 O O . ASN B 1 55 ? 36.5 18.656 2.348 1 80.31 55 ASN B O 1
ATOM 8878 N N . ILE B 1 56 ? 36.312 16.438 2.01 1 79.38 56 ILE B N 1
ATOM 8879 C CA . ILE B 1 56 ? 35.344 16.297 3.076 1 79.38 56 ILE B CA 1
ATOM 8880 C C . ILE B 1 56 ? 36.031 16.234 4.426 1 79.38 56 ILE B C 1
ATOM 8882 O O . ILE B 1 56 ? 36.781 15.281 4.703 1 79.38 56 ILE B O 1
ATOM 8886 N N . HIS B 1 57 ? 35.906 17.219 5.148 1 76.25 57 HIS B N 1
ATOM 8887 C CA . HIS B 1 57 ? 36.594 17.328 6.414 1 76.25 57 HIS B CA 1
ATOM 8888 C C . HIS B 1 57 ? 35.812 16.719 7.559 1 76.25 57 HIS B C 1
ATOM 8890 O O . HIS B 1 57 ? 36.344 16.406 8.617 1 76.25 57 HIS B O 1
ATOM 8896 N N . ASN B 1 58 ? 34.594 16.578 7.414 1 76.94 58 ASN B N 1
ATOM 8897 C CA . ASN B 1 58 ? 33.812 15.992 8.492 1 76.94 58 ASN B CA 1
ATOM 8898 C C . ASN B 1 58 ? 34.094 14.5 8.641 1 76.94 58 ASN B C 1
ATOM 8900 O O . ASN B 1 58 ? 33.969 13.742 7.68 1 76.94 58 ASN B O 1
ATOM 8904 N N . HIS B 1 59 ? 34.531 14.062 9.789 1 76.75 59 HIS B N 1
ATOM 8905 C CA . HIS B 1 59 ? 35 12.711 10.062 1 76.75 59 HIS B CA 1
ATOM 8906 C C . HIS B 1 59 ? 33.875 11.688 9.82 1 76.75 59 HIS B C 1
ATOM 8908 O O . HIS B 1 59 ? 34.125 10.617 9.258 1 76.75 59 HIS B O 1
ATOM 8914 N N . LEU B 1 60 ? 32.75 12.062 10.164 1 74.31 60 LEU B N 1
ATOM 8915 C CA . LEU B 1 60 ? 31.656 11.109 10.023 1 74.31 60 LEU B CA 1
ATOM 8916 C C . LEU B 1 60 ? 31.312 10.898 8.555 1 74.31 60 LEU B C 1
ATOM 8918 O O . LEU B 1 60 ? 31.141 9.766 8.102 1 74.31 60 LEU B O 1
ATOM 8922 N N . LEU B 1 61 ? 31.25 11.953 7.859 1 75.94 61 LEU B N 1
ATOM 8923 C CA . LEU B 1 61 ? 30.922 11.859 6.441 1 75.94 61 LEU B CA 1
ATOM 8924 C C . LEU B 1 61 ? 32.062 11.195 5.66 1 75.94 61 LEU B C 1
ATOM 8926 O O . LEU B 1 61 ? 31.797 10.445 4.715 1 75.94 61 LEU B O 1
ATOM 8930 N N . HIS B 1 62 ? 33.219 11.422 6.18 1 81.81 62 HIS B N 1
ATOM 8931 C CA . HIS B 1 62 ? 34.406 10.828 5.531 1 81.81 62 HIS B CA 1
ATOM 8932 C C . HIS B 1 62 ? 34.406 9.312 5.707 1 81.81 62 HIS B C 1
ATOM 8934 O O . HIS B 1 62 ? 34.656 8.57 4.754 1 81.81 62 HIS B O 1
ATOM 8940 N N . ARG B 1 63 ? 34 8.922 6.848 1 79.5 63 ARG B N 1
ATOM 8941 C CA . ARG B 1 63 ? 33.969 7.496 7.141 1 79.5 63 ARG B CA 1
ATOM 8942 C C . ARG B 1 63 ? 32.844 6.805 6.418 1 79.5 63 ARG B C 1
ATOM 8944 O O . ARG B 1 63 ? 32.969 5.648 6 1 79.5 63 ARG B O 1
ATOM 8951 N N . THR B 1 64 ? 31.812 7.516 6.277 1 79.25 64 THR B N 1
ATOM 8952 C CA . THR B 1 64 ? 30.641 6.953 5.609 1 79.25 64 THR B CA 1
ATOM 8953 C C . THR B 1 64 ? 30.906 6.773 4.117 1 79.25 64 THR B C 1
ATOM 8955 O O . THR B 1 64 ? 30.547 5.746 3.537 1 79.25 64 THR B O 1
ATOM 8958 N N . VAL B 1 65 ? 31.562 7.719 3.555 1 82.19 65 VAL B N 1
ATOM 8959 C CA . VAL B 1 65 ? 31.859 7.645 2.131 1 82.19 65 VAL B CA 1
ATOM 8960 C C . VAL B 1 65 ? 32.938 6.602 1.888 1 82.19 65 VAL B C 1
ATOM 8962 O O . VAL B 1 65 ? 32.906 5.887 0.883 1 82.19 65 VAL B O 1
ATOM 8965 N N . GLN B 1 66 ? 33.844 6.477 2.859 1 81.25 66 GLN B N 1
ATOM 8966 C CA . GLN B 1 66 ? 34.906 5.469 2.754 1 81.25 66 GLN B CA 1
ATOM 8967 C C . GLN B 1 66 ? 34.312 4.062 2.84 1 81.25 66 GLN B C 1
ATOM 8969 O O . GLN B 1 66 ? 34.781 3.152 2.145 1 81.25 66 GLN B O 1
ATOM 8974 N N . ALA B 1 67 ? 33.312 3.957 3.693 1 76.88 67 ALA B N 1
ATOM 8975 C CA . ALA B 1 67 ? 32.656 2.662 3.826 1 76.88 67 ALA B CA 1
ATOM 8976 C C . ALA B 1 67 ? 31.953 2.266 2.527 1 76.88 67 ALA B C 1
ATOM 8978 O O . ALA B 1 67 ? 31.891 1.082 2.189 1 76.88 67 ALA B O 1
ATOM 8979 N N . ALA B 1 68 ? 31.547 3.215 1.825 1 77.62 68 ALA B N 1
ATOM 8980 C CA . ALA B 1 68 ? 30.859 2.953 0.562 1 77.62 68 ALA B CA 1
ATOM 8981 C C . ALA B 1 68 ? 31.812 2.363 -0.469 1 77.62 68 ALA B C 1
ATOM 8983 O O . ALA B 1 68 ? 31.453 1.455 -1.219 1 77.62 68 ALA B O 1
ATOM 8984 N N . PHE B 1 69 ? 33.094 2.805 -0.386 1 75.31 69 PHE B N 1
ATOM 8985 C CA . PHE B 1 69 ? 34.062 2.346 -1.367 1 75.31 69 PHE B CA 1
ATOM 8986 C C . PHE B 1 69 ? 34.625 0.978 -0.98 1 75.31 69 PHE B C 1
ATOM 8988 O O . PHE B 1 69 ? 35.062 0.212 -1.843 1 75.31 69 PHE B O 1
ATOM 8995 N N . ASN B 1 70 ? 34.438 0.716 0.249 1 75.5 70 ASN B N 1
ATOM 8996 C CA . ASN B 1 70 ? 35.062 -0.513 0.711 1 75.5 70 ASN B CA 1
ATOM 8997 C C . ASN B 1 70 ? 34.094 -1.691 0.683 1 75.5 70 ASN B C 1
ATOM 8999 O O . ASN B 1 70 ? 34.5 -2.828 0.96 1 75.5 70 ASN B O 1
ATOM 9003 N N . ILE B 1 71 ? 32.906 -1.443 0.259 1 75.5 71 ILE B N 1
ATOM 9004 C CA . ILE B 1 71 ? 31.969 -2.547 0.176 1 75.5 71 ILE B CA 1
ATOM 9005 C C . ILE B 1 71 ? 32.344 -3.477 -0.972 1 75.5 71 ILE B C 1
ATOM 9007 O O . ILE B 1 71 ? 32.625 -3.018 -2.084 1 75.5 71 ILE B O 1
ATOM 9011 N N . ASP B 1 72 ? 32.344 -4.73 -0.637 1 77.62 72 ASP B N 1
ATOM 9012 C CA . ASP B 1 72 ? 32.688 -5.73 -1.644 1 77.62 72 ASP B CA 1
ATOM 9013 C C . ASP B 1 72 ? 31.609 -5.805 -2.73 1 77.62 72 ASP B C 1
ATOM 9015 O O . ASP B 1 72 ? 30.438 -5.555 -2.469 1 77.62 72 ASP B O 1
ATOM 9019 N N . ALA B 1 73 ? 32.125 -6.012 -3.932 1 79.56 73 ALA B N 1
ATOM 9020 C CA . ALA B 1 73 ? 31.234 -6.07 -5.09 1 79.56 73 ALA B CA 1
ATOM 9021 C C . ALA B 1 73 ? 30.219 -7.207 -4.945 1 79.56 73 ALA B C 1
ATOM 9023 O O . ALA B 1 73 ? 29.062 -7.062 -5.328 1 79.56 73 ALA B O 1
ATOM 9024 N N . ASN B 1 74 ? 30.609 -8.352 -4.355 1 78.38 74 ASN B N 1
ATOM 9025 C CA . ASN B 1 74 ? 29.703 -9.484 -4.176 1 78.38 74 ASN B CA 1
ATOM 9026 C C . ASN B 1 74 ? 28.625 -9.172 -3.152 1 78.38 74 ASN B C 1
ATOM 9028 O O . ASN B 1 74 ? 27.484 -9.609 -3.309 1 78.38 74 ASN B O 1
ATOM 9032 N N . SER B 1 75 ? 29.031 -8.422 -2.143 1 79.88 75 SER B N 1
ATOM 9033 C CA . SER B 1 75 ? 28.047 -8.016 -1.14 1 79.88 75 SER B CA 1
ATOM 9034 C C . SER B 1 75 ? 27.031 -7.047 -1.722 1 79.88 75 SER B C 1
ATOM 9036 O O . SER B 1 75 ? 25.844 -7.109 -1.385 1 79.88 75 SER B O 1
ATOM 9038 N N . ASN B 1 76 ? 27.547 -6.246 -2.604 1 83.06 76 ASN B N 1
ATOM 9039 C CA . ASN B 1 76 ? 26.641 -5.316 -3.273 1 83.06 76 ASN B CA 1
ATOM 9040 C C . ASN B 1 76 ? 25.625 -6.051 -4.137 1 83.06 76 ASN B C 1
ATOM 9042 O O . ASN B 1 76 ? 24.438 -5.688 -4.16 1 83.06 76 ASN B O 1
ATOM 9046 N N . MET B 1 77 ? 26.078 -7.047 -4.785 1 84.31 77 MET B N 1
ATOM 9047 C CA . MET B 1 77 ? 25.203 -7.824 -5.652 1 84.31 77 MET B CA 1
ATOM 9048 C C . MET B 1 77 ? 24.141 -8.57 -4.836 1 84.31 77 MET B C 1
ATOM 9050 O O . MET B 1 77 ? 22.969 -8.57 -5.191 1 84.31 77 MET B O 1
ATOM 9054 N N . THR B 1 78 ? 24.578 -9.07 -3.748 1 84.38 78 THR B N 1
ATOM 9055 C CA . THR B 1 78 ? 23.688 -9.867 -2.924 1 84.38 78 THR B CA 1
ATOM 9056 C C . THR B 1 78 ? 22.641 -8.977 -2.252 1 84.38 78 THR B C 1
ATOM 9058 O O . THR B 1 78 ? 21.484 -9.391 -2.066 1 84.38 78 THR B O 1
ATOM 9061 N N . LEU B 1 79 ? 22.969 -7.754 -1.983 1 83.94 79 LEU B N 1
ATOM 9062 C CA . LEU B 1 79 ? 22.094 -6.871 -1.218 1 83.94 79 LEU B CA 1
ATOM 9063 C C . LEU B 1 79 ? 21.078 -6.195 -2.127 1 83.94 79 LEU B C 1
ATOM 9065 O O . LEU B 1 79 ? 19.906 -6.035 -1.748 1 83.94 79 LEU B O 1
ATOM 9069 N N . PHE B 1 80 ? 21.469 -5.84 -3.307 1 88.31 80 PHE B N 1
ATOM 9070 C CA . PHE B 1 80 ? 20.594 -4.918 -4.039 1 88.31 80 PHE B CA 1
ATOM 9071 C C . PHE B 1 80 ? 20.094 -5.562 -5.32 1 88.31 80 PHE B C 1
ATOM 9073 O O . PHE B 1 80 ? 19 -5.215 -5.805 1 88.31 80 PHE B O 1
ATOM 9080 N N . LEU B 1 81 ? 20.734 -6.496 -5.848 1 88 81 LEU B N 1
ATOM 9081 C CA . LEU B 1 81 ? 20.438 -7.016 -7.176 1 88 81 LEU B CA 1
ATOM 9082 C C . LEU B 1 81 ? 19.141 -7.82 -7.168 1 88 81 LEU B C 1
ATOM 9084 O O . LEU B 1 81 ? 18.312 -7.68 -8.07 1 88 81 LEU B O 1
ATOM 9088 N N . PRO B 1 82 ? 18.906 -8.656 -6.141 1 91.19 82 PRO B N 1
ATOM 9089 C CA . PRO B 1 82 ? 17.703 -9.484 -6.172 1 91.19 82 PRO B CA 1
ATOM 9090 C C . PRO B 1 82 ? 16.422 -8.648 -6.184 1 91.19 82 PRO B C 1
ATOM 9092 O O . PRO B 1 82 ? 15.484 -8.961 -6.918 1 91.19 82 PRO B O 1
ATOM 9095 N N . ALA B 1 83 ? 16.422 -7.617 -5.453 1 91.38 83 ALA B N 1
ATOM 9096 C CA . ALA B 1 83 ? 15.227 -6.781 -5.383 1 91.38 83 ALA B CA 1
ATOM 9097 C C . ALA B 1 83 ? 14.984 -6.055 -6.703 1 91.38 83 ALA B C 1
ATOM 9099 O O . ALA B 1 83 ? 13.836 -5.922 -7.145 1 91.38 83 ALA B O 1
ATOM 9100 N N . LEU B 1 84 ? 16.016 -5.625 -7.34 1 89.5 84 LEU B N 1
ATOM 9101 C CA . LEU B 1 84 ? 15.891 -4.863 -8.578 1 89.5 84 LEU B CA 1
ATOM 9102 C C . LEU B 1 84 ? 15.406 -5.75 -9.719 1 89.5 84 LEU B C 1
ATOM 9104 O O . LEU B 1 84 ? 14.484 -5.383 -10.445 1 89.5 84 LEU B O 1
ATOM 9108 N N . VAL B 1 85 ? 15.969 -6.863 -9.828 1 90.88 85 VAL B N 1
ATOM 9109 C CA . VAL B 1 85 ? 15.688 -7.746 -10.961 1 90.88 85 VAL B CA 1
ATOM 9110 C C . VAL B 1 85 ? 14.344 -8.445 -10.742 1 90.88 85 VAL B C 1
ATOM 9112 O O . VAL B 1 85 ? 13.578 -8.641 -11.688 1 90.88 85 VAL B O 1
ATOM 9115 N N . PHE B 1 86 ? 14.062 -8.82 -9.461 1 93.12 86 PHE B N 1
ATOM 9116 C CA . PHE B 1 86 ? 12.781 -9.445 -9.164 1 93.12 86 PHE B CA 1
ATOM 9117 C C . PHE B 1 86 ? 11.625 -8.508 -9.484 1 93.12 86 PHE B C 1
ATOM 9119 O O . PHE B 1 86 ? 10.625 -8.922 -10.07 1 93.12 86 PHE B O 1
ATOM 9126 N N . SER B 1 87 ? 11.828 -7.281 -9.086 1 91.19 87 SER B N 1
ATOM 9127 C CA . SER B 1 87 ? 10.766 -6.305 -9.312 1 91.19 87 SER B CA 1
ATOM 9128 C C . SER B 1 87 ? 10.484 -6.121 -10.797 1 91.19 87 SER B C 1
ATOM 9130 O O . SER B 1 87 ? 9.328 -6.043 -11.211 1 91.19 87 SER B O 1
ATOM 9132 N N . SER B 1 88 ? 11.453 -6.047 -11.617 1 88.38 88 SER B N 1
ATOM 9133 C CA . SER B 1 88 ? 11.289 -5.871 -13.055 1 88.38 88 SER B CA 1
ATOM 9134 C C . SER B 1 88 ? 10.641 -7.094 -13.688 1 88.38 88 SER B C 1
ATOM 9136 O O . SER B 1 88 ? 9.758 -6.965 -14.547 1 88.38 88 SER B O 1
ATOM 9138 N N . ALA B 1 89 ? 11.062 -8.266 -13.219 1 91.56 89 ALA B N 1
ATOM 9139 C CA . ALA B 1 89 ? 10.516 -9.508 -13.766 1 91.56 89 ALA B CA 1
ATOM 9140 C C . ALA B 1 89 ? 9.086 -9.734 -13.297 1 91.56 89 ALA B C 1
ATOM 9142 O O . ALA B 1 89 ? 8.227 -10.156 -14.078 1 91.56 89 ALA B O 1
ATOM 9143 N N . PHE B 1 90 ? 8.82 -9.391 -12.062 1 89.81 90 PHE B N 1
ATOM 9144 C CA . PHE B 1 90 ? 7.512 -9.602 -11.453 1 89.81 90 PHE B CA 1
ATOM 9145 C C . PHE B 1 90 ? 6.465 -8.703 -12.102 1 89.81 90 PHE B C 1
ATOM 9147 O O . PHE B 1 90 ? 5.297 -9.078 -12.203 1 89.81 90 PHE B O 1
ATOM 9154 N N . ASN B 1 91 ? 6.84 -7.578 -12.633 1 85 91 ASN B N 1
ATOM 9155 C CA . ASN B 1 91 ? 5.902 -6.625 -13.211 1 85 91 ASN B CA 1
ATOM 9156 C C . ASN B 1 91 ? 5.793 -6.801 -14.727 1 85 91 ASN B C 1
ATOM 9158 O O . ASN B 1 91 ? 5.062 -6.062 -15.391 1 85 91 ASN B O 1
ATOM 9162 N N . ALA B 1 92 ? 6.422 -7.738 -15.273 1 86.56 92 ALA B N 1
ATOM 9163 C CA . ALA B 1 92 ? 6.383 -7.988 -16.703 1 86.56 92 ALA B CA 1
ATOM 9164 C C . ALA B 1 92 ? 5.059 -8.625 -17.125 1 86.56 92 ALA B C 1
ATOM 9166 O O . ALA B 1 92 ? 4.484 -9.414 -16.359 1 86.56 92 ALA B O 1
ATOM 9167 N N . ASP B 1 93 ? 4.578 -8.203 -18.281 1 79.44 93 ASP B N 1
ATOM 9168 C CA . ASP B 1 93 ? 3.391 -8.836 -18.859 1 79.44 93 ASP B CA 1
ATOM 9169 C C . ASP B 1 93 ? 3.752 -10.133 -19.578 1 79.44 93 ASP B C 1
ATOM 9171 O O . ASP B 1 93 ? 4.109 -10.117 -20.75 1 79.44 93 ASP B O 1
ATOM 9175 N N . ILE B 1 94 ? 3.539 -11.203 -18.984 1 81.19 94 ILE B N 1
ATOM 9176 C CA . ILE B 1 94 ? 4.008 -12.492 -19.469 1 81.19 94 ILE B CA 1
ATOM 9177 C C . ILE B 1 94 ? 3.188 -12.914 -20.672 1 81.19 94 ILE B C 1
ATOM 9179 O O . ILE B 1 94 ? 3.678 -13.648 -21.547 1 81.19 94 ILE B O 1
ATOM 9183 N N . TYR B 1 95 ? 2.027 -12.422 -20.797 1 71.12 95 TYR B N 1
ATOM 9184 C CA . TYR B 1 95 ? 1.181 -12.805 -21.922 1 71.12 95 TYR B CA 1
ATOM 9185 C C . TYR B 1 95 ? 1.726 -12.25 -23.234 1 71.12 95 TYR B C 1
ATOM 9187 O O . TYR B 1 95 ? 1.877 -12.992 -24.203 1 71.12 95 TYR B O 1
ATOM 9195 N N . ILE B 1 96 ? 2.061 -11.047 -23.172 1 77 96 ILE B N 1
ATOM 9196 C CA . ILE B 1 96 ? 2.576 -10.414 -24.391 1 77 96 ILE B CA 1
ATOM 9197 C C . ILE B 1 96 ? 3.982 -10.93 -24.688 1 77 96 ILE B C 1
ATOM 9199 O O . ILE B 1 96 ? 4.348 -11.125 -25.844 1 77 96 ILE B O 1
ATOM 9203 N N . MET B 1 97 ? 4.648 -11.227 -23.641 1 85.75 97 MET B N 1
ATOM 9204 C CA . MET B 1 97 ? 6.027 -11.68 -23.797 1 85.75 97 MET B CA 1
ATOM 9205 C C . MET B 1 97 ? 6.078 -13.078 -24.391 1 85.75 97 MET B C 1
ATOM 9207 O O . MET B 1 97 ? 6.961 -13.383 -25.188 1 85.75 97 MET B O 1
ATOM 9211 N N . LYS B 1 98 ? 5.137 -13.867 -24.031 1 82.62 98 LYS B N 1
ATOM 9212 C CA . LYS B 1 98 ? 5.109 -15.242 -24.531 1 82.62 98 LYS B CA 1
ATOM 9213 C C . LYS B 1 98 ? 4.852 -15.281 -26.031 1 82.62 98 LYS B C 1
ATOM 9215 O O . LYS B 1 98 ? 5.375 -16.141 -26.734 1 82.62 98 LYS B O 1
ATOM 9220 N N . GLN B 1 99 ? 4.145 -14.297 -26.5 1 77.38 99 GLN B N 1
ATOM 9221 C CA . GLN B 1 99 ? 3.838 -14.219 -27.938 1 77.38 99 GLN B CA 1
ATOM 9222 C C . GLN B 1 99 ? 5.07 -13.812 -28.734 1 77.38 99 GLN B C 1
ATOM 9224 O O . GLN B 1 99 ? 5.18 -14.148 -29.922 1 77.38 99 GLN B O 1
ATOM 9229 N N . GLN B 1 100 ? 5.961 -13.172 -28.047 1 87.69 100 GLN B N 1
ATOM 9230 C CA . GLN B 1 100 ? 7.148 -12.672 -28.719 1 87.69 100 GLN B CA 1
ATOM 9231 C C . GLN B 1 100 ? 8.414 -13.336 -28.188 1 87.69 100 GLN B C 1
ATOM 9233 O O . GLN B 1 100 ? 9.492 -12.742 -28.219 1 87.69 100 GLN B O 1
ATOM 9238 N N . ILE B 1 101 ? 8.328 -14.562 -27.719 1 89.69 101 ILE B N 1
ATOM 9239 C CA . ILE B 1 101 ? 9.438 -15.18 -27 1 89.69 101 ILE B CA 1
ATOM 9240 C C . ILE B 1 101 ? 10.586 -15.461 -27.969 1 89.69 101 ILE B C 1
ATOM 9242 O O . ILE B 1 101 ? 11.758 -15.297 -27.609 1 89.69 101 ILE B O 1
ATOM 9246 N N . MET B 1 102 ? 10.305 -15.836 -29.219 1 90.25 102 MET B N 1
ATOM 9247 C CA . MET B 1 102 ? 11.359 -16.141 -30.172 1 90.25 102 MET B CA 1
ATOM 9248 C C . MET B 1 102 ? 12.078 -14.875 -30.625 1 90.25 102 MET B C 1
ATOM 9250 O O . MET B 1 102 ? 13.297 -14.883 -30.797 1 90.25 102 MET B O 1
ATOM 9254 N N . GLN B 1 103 ? 11.359 -13.828 -30.797 1 92.38 103 GLN B N 1
ATOM 9255 C CA . GLN B 1 103 ? 11.984 -12.547 -31.125 1 92.38 103 GLN B CA 1
ATOM 9256 C C . GLN B 1 103 ? 12.875 -12.047 -30 1 92.38 103 GLN B C 1
ATOM 9258 O O . GLN B 1 103 ? 13.953 -11.508 -30.234 1 92.38 103 GLN B O 1
ATOM 9263 N N . ILE B 1 104 ? 12.438 -12.289 -28.766 1 92.75 104 ILE B N 1
ATOM 9264 C CA . ILE B 1 104 ? 13.188 -11.867 -27.594 1 92.75 104 ILE B CA 1
ATOM 9265 C C . ILE B 1 104 ? 14.5 -12.648 -27.5 1 92.75 104 ILE B C 1
ATOM 9267 O O . ILE B 1 104 ? 15.555 -12.07 -27.25 1 92.75 104 ILE B O 1
ATOM 9271 N N . PHE B 1 105 ? 14.477 -13.898 -27.844 1 92.25 105 PHE B N 1
ATOM 9272 C CA . PHE B 1 105 ? 15.664 -14.742 -27.766 1 92.25 105 PHE B CA 1
ATOM 9273 C C . PHE B 1 105 ? 16.688 -14.359 -28.828 1 92.25 105 PHE B C 1
ATOM 9275 O O . PHE B 1 105 ? 17.891 -14.32 -28.562 1 92.25 105 PHE B O 1
ATOM 9282 N N . VAL B 1 106 ? 16.219 -14.031 -29.953 1 92.94 106 VAL B N 1
ATOM 9283 C CA . VAL B 1 106 ? 17.109 -13.664 -31.047 1 92.94 106 VAL B CA 1
ATOM 9284 C C . VAL B 1 106 ? 17.75 -12.312 -30.75 1 92.94 106 VAL B C 1
ATOM 9286 O O . VAL B 1 106 ? 18.953 -12.125 -31.016 1 92.94 106 VAL B O 1
ATOM 9289 N N . LEU B 1 107 ? 17.031 -11.477 -30.188 1 91.88 107 LEU B N 1
ATOM 9290 C CA . LEU B 1 107 ? 17.531 -10.133 -29.906 1 91.88 107 LEU B CA 1
ATOM 9291 C C . LEU B 1 107 ? 18.422 -10.125 -28.672 1 91.88 107 LEU B C 1
ATOM 9293 O O . LEU B 1 107 ? 19.234 -9.219 -28.484 1 91.88 107 LEU B O 1
ATOM 9297 N N . SER B 1 108 ? 18.312 -11.109 -27.797 1 91.56 108 SER B N 1
ATOM 9298 C CA . SER B 1 108 ? 19.016 -11.062 -26.516 1 91.56 108 SER B CA 1
ATOM 9299 C C . SER B 1 108 ? 20.312 -11.852 -26.562 1 91.56 108 SER B C 1
ATOM 9301 O O . SER B 1 108 ? 21.281 -11.5 -25.891 1 91.56 108 SER B O 1
ATOM 9303 N N . ILE B 1 109 ? 20.344 -12.914 -27.297 1 91.38 109 ILE B N 1
ATOM 9304 C CA . ILE B 1 109 ? 21.531 -13.766 -27.234 1 91.38 109 ILE B CA 1
ATOM 9305 C C . ILE B 1 109 ? 22.375 -13.562 -28.484 1 91.38 109 ILE B C 1
ATOM 9307 O O . ILE B 1 109 ? 23.484 -13.008 -28.406 1 91.38 109 ILE B O 1
ATOM 9311 N N . PRO B 1 110 ? 21.875 -13.875 -29.672 1 92.94 110 PRO B N 1
ATOM 9312 C CA . PRO B 1 110 ? 22.719 -13.664 -30.844 1 92.94 110 PRO B CA 1
ATOM 9313 C C . PRO B 1 110 ? 23.062 -12.188 -31.062 1 92.94 110 PRO B C 1
ATOM 9315 O O . PRO B 1 110 ? 24.188 -11.867 -31.469 1 92.94 110 PRO B O 1
ATOM 9318 N N . SER B 1 111 ? 22.109 -11.352 -30.906 1 93.69 111 SER B N 1
ATOM 9319 C CA . SER B 1 111 ? 22.375 -9.93 -31.078 1 93.69 111 SER B CA 1
ATOM 9320 C C . SER B 1 111 ? 23.438 -9.43 -30.109 1 93.69 111 SER B C 1
ATOM 9322 O O . SER B 1 111 ? 24.25 -8.578 -30.453 1 93.69 111 SER B O 1
ATOM 9324 N N . LEU B 1 112 ? 23.406 -9.898 -28.875 1 93.25 112 LEU B N 1
ATOM 9325 C CA . LEU B 1 112 ? 24.391 -9.539 -27.859 1 93.25 112 LEU B CA 1
ATOM 9326 C C . LEU B 1 112 ? 25.781 -10.008 -28.266 1 93.25 112 LEU B C 1
ATOM 9328 O O . LEU B 1 112 ? 26.75 -9.266 -28.109 1 93.25 112 LEU B O 1
ATOM 9332 N N . LEU B 1 113 ? 25.859 -11.227 -28.781 1 93.31 113 LEU B N 1
ATOM 9333 C CA . LEU B 1 113 ? 27.156 -11.781 -29.188 1 93.31 113 LEU B CA 1
ATOM 9334 C C . LEU B 1 113 ? 27.734 -10.992 -30.359 1 93.31 113 LEU B C 1
ATOM 9336 O O . LEU B 1 113 ? 28.938 -10.727 -30.391 1 93.31 113 LEU B O 1
ATOM 9340 N N . ILE B 1 114 ? 26.891 -10.594 -31.234 1 95.62 114 ILE B N 1
ATOM 9341 C CA . ILE B 1 114 ? 27.359 -9.828 -32.406 1 95.62 114 ILE B CA 1
ATOM 9342 C C . ILE B 1 114 ? 27.781 -8.43 -31.953 1 95.62 114 ILE B C 1
ATOM 9344 O O . ILE B 1 114 ? 28.844 -7.949 -32.344 1 95.62 114 ILE B O 1
ATOM 9348 N N . SER B 1 115 ? 26.969 -7.828 -31.172 1 94.88 115 SER B N 1
ATOM 9349 C CA . SER B 1 115 ? 27.281 -6.48 -30.703 1 94.88 115 SER B CA 1
ATOM 9350 C C . SER B 1 115 ? 28.562 -6.469 -29.875 1 94.88 115 SER B C 1
ATOM 9352 O O . SER B 1 115 ? 29.391 -5.578 -30.016 1 94.88 115 SER B O 1
ATOM 9354 N N . ALA B 1 116 ? 28.703 -7.453 -28.953 1 95.12 116 ALA B N 1
ATOM 9355 C CA . ALA B 1 116 ? 29.891 -7.539 -28.125 1 95.12 116 ALA B CA 1
ATOM 9356 C C . ALA B 1 116 ? 31.141 -7.762 -28.969 1 95.12 116 ALA B C 1
ATOM 9358 O O . ALA B 1 116 ? 32.188 -7.191 -28.688 1 95.12 116 ALA B O 1
ATOM 9359 N N . SER B 1 117 ? 31.062 -8.586 -30.016 1 95.31 117 SER B N 1
ATOM 9360 C CA . SER B 1 117 ? 32.188 -8.852 -30.906 1 95.31 117 SER B CA 1
ATOM 9361 C C . SER B 1 117 ? 32.562 -7.613 -31.719 1 95.31 117 SER B C 1
ATOM 9363 O O . SER B 1 117 ? 33.719 -7.336 -31.953 1 95.31 117 SER B O 1
ATOM 9365 N N . LEU B 1 118 ? 31.562 -6.891 -32.125 1 96.25 118 LEU B N 1
ATOM 9366 C CA . LEU B 1 118 ? 31.828 -5.668 -32.875 1 96.25 118 LEU B CA 1
ATOM 9367 C C . LEU B 1 118 ? 32.5 -4.617 -31.984 1 96.25 118 LEU B C 1
ATOM 9369 O O . LEU B 1 118 ? 33.375 -3.875 -32.438 1 96.25 118 LEU B O 1
ATOM 9373 N N . ILE B 1 119 ? 32.062 -4.531 -30.781 1 95.62 119 ILE B N 1
ATOM 9374 C CA . ILE B 1 119 ? 32.656 -3.576 -29.859 1 95.62 119 ILE B CA 1
ATOM 9375 C C . ILE B 1 119 ? 34.094 -3.969 -29.578 1 95.62 119 ILE B C 1
ATOM 9377 O O . ILE B 1 119 ? 35 -3.107 -29.516 1 95.62 119 ILE B O 1
ATOM 9381 N N . CYS B 1 120 ? 34.312 -5.293 -29.406 1 94.38 120 CYS B N 1
ATOM 9382 C CA . CYS B 1 120 ? 35.688 -5.797 -29.219 1 94.38 120 CYS B CA 1
ATOM 9383 C C . CYS B 1 120 ? 36.562 -5.426 -30.406 1 94.38 120 CYS B C 1
ATOM 9385 O O . CYS B 1 120 ? 37.688 -4.941 -30.219 1 94.38 120 CYS B O 1
ATOM 9387 N N . LEU B 1 121 ? 36.031 -5.516 -31.609 1 94.19 121 LEU B N 1
ATOM 9388 C CA . LEU B 1 121 ? 36.75 -5.184 -32.812 1 94.19 121 LEU B CA 1
ATOM 9389 C C . LEU B 1 121 ? 37 -3.68 -32.906 1 94.19 121 LEU B C 1
ATOM 9391 O O . LEU B 1 121 ? 38.031 -3.234 -33.375 1 94.19 121 LEU B O 1
ATOM 9395 N N . GLY B 1 122 ? 36.031 -2.916 -32.5 1 93.81 122 GLY B N 1
ATOM 9396 C CA . GLY B 1 122 ? 36.188 -1.468 -32.531 1 93.81 122 GLY B CA 1
ATOM 9397 C C . GLY B 1 122 ? 37.25 -0.958 -31.578 1 93.81 122 GLY B C 1
ATOM 9398 O O . GLY B 1 122 ? 38 -0.047 -31.922 1 93.81 122 GLY B O 1
ATOM 9399 N N . LEU B 1 123 ? 37.344 -1.568 -30.422 1 93.56 123 LEU B N 1
ATOM 9400 C CA . LEU B 1 123 ? 38.344 -1.158 -29.422 1 93.56 123 LEU B CA 1
ATOM 9401 C C . LEU B 1 123 ? 39.75 -1.481 -29.891 1 93.56 123 LEU B C 1
ATOM 9403 O O . LEU B 1 123 ? 40.688 -0.692 -29.688 1 93.56 123 LEU B O 1
ATOM 9407 N N . LYS B 1 124 ? 39.906 -2.625 -30.562 1 92.06 124 LYS B N 1
ATOM 9408 C CA . LYS B 1 124 ? 41.25 -3.096 -30.922 1 92.06 124 LYS B CA 1
ATOM 9409 C C . LYS B 1 124 ? 41.656 -2.547 -32.281 1 92.06 124 LYS B C 1
ATOM 9411 O O . LYS B 1 124 ? 42.844 -2.223 -32.5 1 92.06 124 LYS B O 1
ATOM 9416 N N . LEU B 1 125 ? 40.75 -2.389 -33.219 1 90.69 125 LEU B N 1
ATOM 9417 C CA . LEU B 1 125 ? 41.094 -2.041 -34.594 1 90.69 125 LEU B CA 1
ATOM 9418 C C . LEU B 1 125 ? 40.875 -0.557 -34.844 1 90.69 125 LEU B C 1
ATOM 9420 O O . LEU B 1 125 ? 41.688 0.095 -35.5 1 90.69 125 LEU B O 1
ATOM 9424 N N . LEU B 1 126 ? 39.812 0.009 -34.344 1 89.19 126 LEU B N 1
ATOM 9425 C CA . LEU B 1 126 ? 39.5 1.395 -34.656 1 89.19 126 LEU B CA 1
ATOM 9426 C C . LEU B 1 126 ? 40.188 2.35 -33.688 1 89.19 126 LEU B C 1
ATOM 9428 O O . LEU B 1 126 ? 40.781 3.338 -34.125 1 89.19 126 LEU B O 1
ATOM 9432 N N . LEU B 1 127 ? 40.125 2.043 -32.375 1 90.25 127 LEU B N 1
ATOM 9433 C CA . LEU B 1 127 ? 40.719 2.951 -31.375 1 90.25 127 LEU B CA 1
ATOM 9434 C C . LEU B 1 127 ? 42.156 2.566 -31.062 1 90.25 127 LEU B C 1
ATOM 9436 O O . LEU B 1 127 ? 42.875 3.344 -30.453 1 90.25 127 LEU B O 1
ATOM 9440 N N . GLU B 1 128 ? 42.719 1.427 -31.469 1 82.94 128 GLU B N 1
ATOM 9441 C CA . GLU B 1 128 ? 44.094 0.952 -31.438 1 82.94 128 GLU B CA 1
ATOM 9442 C C . GLU B 1 128 ? 44.625 0.979 -30.016 1 82.94 128 GLU B C 1
ATOM 9444 O O . GLU B 1 128 ? 45.719 1.508 -29.781 1 82.94 128 GLU B O 1
ATOM 9449 N N . TYR B 1 129 ? 43.781 0.554 -29.109 1 85.94 129 TYR B N 1
ATOM 9450 C CA . TYR B 1 129 ? 44.281 0.449 -27.734 1 85.94 129 TYR B CA 1
ATOM 9451 C C . TYR B 1 129 ? 45.344 -0.653 -27.625 1 85.94 129 TYR B C 1
ATOM 9453 O O . TYR B 1 129 ? 45.156 -1.74 -28.172 1 85.94 129 TYR B O 1
ATOM 9461 N N . ASP B 1 130 ? 46.406 -0.355 -26.969 1 81.88 130 ASP B N 1
ATOM 9462 C CA . ASP B 1 130 ? 47.531 -1.281 -26.797 1 81.88 130 ASP B CA 1
ATOM 9463 C C . ASP B 1 130 ? 47.125 -2.467 -25.922 1 81.88 130 ASP B C 1
ATOM 9465 O O . ASP B 1 130 ? 46.156 -2.379 -25.156 1 81.88 130 ASP B O 1
ATOM 9469 N N . ASP B 1 131 ? 47.781 -3.535 -26.031 1 81.31 131 ASP B N 1
ATOM 9470 C CA . ASP B 1 131 ? 47.5 -4.77 -25.297 1 81.31 131 ASP B CA 1
ATOM 9471 C C . ASP B 1 131 ? 47.719 -4.578 -23.797 1 81.31 131 ASP B C 1
ATOM 9473 O O . ASP B 1 131 ? 47.219 -5.359 -22.984 1 81.31 131 ASP B O 1
ATOM 9477 N N . GLU B 1 132 ? 48.438 -3.496 -23.484 1 78.88 132 GLU B N 1
ATOM 9478 C CA . GLU B 1 132 ? 48.625 -3.232 -22.062 1 78.88 132 GLU B CA 1
ATOM 9479 C C . GLU B 1 132 ? 47.344 -2.729 -21.406 1 78.88 132 GLU B C 1
ATOM 9481 O O . GLU B 1 132 ? 47.125 -2.949 -20.219 1 78.88 132 GLU B O 1
ATOM 9486 N N . TYR B 1 133 ? 46.594 -2.084 -22.266 1 80.75 133 TYR B N 1
ATOM 9487 C CA . TYR B 1 133 ? 45.312 -1.569 -21.75 1 80.75 133 TYR B CA 1
ATOM 9488 C C . TYR B 1 133 ? 44.188 -2.572 -21.984 1 80.75 133 TYR B C 1
ATOM 9490 O O . TYR B 1 133 ? 43.531 -3.02 -21.031 1 80.75 133 TYR B O 1
ATOM 9498 N N . TYR B 1 134 ? 44.031 -2.924 -23.281 1 88.31 134 TYR B N 1
ATOM 9499 C CA . TYR B 1 134 ? 43 -3.887 -23.641 1 88.31 134 TYR B CA 1
ATOM 9500 C C . TYR B 1 134 ? 43.562 -5.047 -24.438 1 88.31 134 TYR B C 1
ATOM 9502 O O . TYR B 1 134 ? 43.844 -4.906 -25.625 1 88.31 134 TYR B O 1
ATOM 9510 N N . SER B 1 135 ? 43.781 -6.156 -23.734 1 88.94 135 SER B N 1
ATOM 9511 C CA . SER B 1 135 ? 44 -7.383 -24.5 1 88.94 135 SER B CA 1
ATOM 9512 C C . SER B 1 135 ? 42.719 -7.832 -25.203 1 88.94 135 SER B C 1
ATOM 9514 O O . SER B 1 135 ? 41.656 -7.289 -24.953 1 88.94 135 SER B O 1
ATOM 9516 N N . TRP B 1 136 ? 42.75 -8.758 -26.109 1 88.19 136 TRP B N 1
ATOM 9517 C CA . TRP B 1 136 ? 41.562 -9.242 -26.828 1 88.19 136 TRP B CA 1
ATOM 9518 C C . TRP B 1 136 ? 40.562 -9.82 -25.844 1 88.19 136 TRP B C 1
ATOM 9520 O O . TRP B 1 136 ? 39.344 -9.641 -26.031 1 88.19 136 TRP B O 1
ATOM 9530 N N . GLY B 1 137 ? 41.062 -10.492 -24.828 1 87.69 137 GLY B N 1
ATOM 9531 C CA . GLY B 1 137 ? 40.188 -11.016 -23.812 1 87.69 137 GLY B CA 1
ATOM 9532 C C . GLY B 1 137 ? 39.5 -9.93 -23 1 87.69 137 GLY B C 1
ATOM 9533 O O . GLY B 1 137 ? 38.281 -9.984 -22.781 1 87.69 137 GLY B O 1
ATOM 9534 N N . PHE B 1 138 ? 40.25 -8.883 -22.688 1 91.19 138 PHE B N 1
ATOM 9535 C CA . PHE B 1 138 ? 39.688 -7.801 -21.875 1 91.19 138 PHE B CA 1
ATOM 9536 C C . PHE B 1 138 ? 38.781 -6.918 -22.703 1 91.19 138 PHE B C 1
ATOM 9538 O O . PHE B 1 138 ? 37.781 -6.383 -22.172 1 91.19 138 PHE B O 1
ATOM 9545 N N . ALA B 1 139 ? 39.062 -6.828 -23.969 1 93.44 139 ALA B N 1
ATOM 9546 C CA . ALA B 1 139 ? 38.188 -6.066 -24.844 1 93.44 139 ALA B CA 1
ATOM 9547 C C . ALA B 1 139 ? 36.844 -6.754 -25.016 1 93.44 139 ALA B C 1
ATOM 9549 O O . ALA B 1 139 ? 35.812 -6.09 -25.094 1 93.44 139 ALA B O 1
ATOM 9550 N N . PHE B 1 140 ? 36.906 -8.008 -25.016 1 92.75 140 PHE B N 1
ATOM 9551 C CA . PHE B 1 140 ? 35.656 -8.758 -25.125 1 92.75 140 PHE B CA 1
ATOM 9552 C C . PHE B 1 140 ? 34.844 -8.664 -23.844 1 92.75 140 PHE B C 1
ATOM 9554 O O . PHE B 1 140 ? 33.625 -8.602 -23.875 1 92.75 140 PHE B O 1
ATOM 9561 N N . VAL B 1 141 ? 35.531 -8.68 -22.719 1 92.88 141 VAL B N 1
ATOM 9562 C CA . VAL B 1 141 ? 34.844 -8.5 -21.438 1 92.88 141 VAL B CA 1
ATOM 9563 C C . VAL B 1 141 ? 34.125 -7.145 -21.422 1 92.88 141 VAL B C 1
ATOM 9565 O O . VAL B 1 141 ? 33 -7.047 -20.984 1 92.88 141 VAL B O 1
ATOM 9568 N N . PHE B 1 142 ? 34.812 -6.156 -21.922 1 94.12 142 PHE B N 1
ATOM 9569 C CA . PHE B 1 142 ? 34.219 -4.824 -21.984 1 94.12 142 PHE B CA 1
ATOM 9570 C C . PHE B 1 142 ? 33 -4.812 -22.891 1 94.12 142 PHE B C 1
ATOM 9572 O O . PHE B 1 142 ? 31.969 -4.242 -22.547 1 94.12 142 PHE B O 1
ATOM 9579 N N . GLY B 1 143 ? 33.125 -5.445 -24.047 1 93.56 143 GLY B N 1
ATOM 9580 C CA . GLY B 1 143 ? 32 -5.512 -24.969 1 93.56 143 GLY B CA 1
ATOM 9581 C C . GLY B 1 143 ? 30.781 -6.176 -24.375 1 93.56 143 GLY B C 1
ATOM 9582 O O . GLY B 1 143 ? 29.656 -5.715 -24.594 1 93.56 143 GLY B O 1
ATOM 9583 N N . VAL B 1 144 ? 30.953 -7.191 -23.594 1 93.5 144 VAL B N 1
ATOM 9584 C CA . VAL B 1 144 ? 29.844 -7.934 -23 1 93.5 144 VAL B CA 1
ATOM 9585 C C . VAL B 1 144 ? 29.188 -7.094 -21.906 1 93.5 144 VAL B C 1
ATOM 9587 O O . VAL B 1 144 ? 27.953 -7.004 -21.844 1 93.5 144 VAL B O 1
ATOM 9590 N N . VAL B 1 145 ? 29.938 -6.406 -21.094 1 92.5 145 VAL B N 1
ATOM 9591 C CA . VAL B 1 145 ? 29.422 -5.66 -19.953 1 92.5 145 VAL B CA 1
ATOM 9592 C C . VAL B 1 145 ? 28.656 -4.43 -20.438 1 92.5 145 VAL B C 1
ATOM 9594 O O . VAL B 1 145 ? 27.609 -4.078 -19.891 1 92.5 145 VAL B O 1
ATOM 9597 N N . VAL B 1 146 ? 29.094 -3.859 -21.484 1 92 146 VAL B N 1
ATOM 9598 C CA . VAL B 1 146 ? 28.516 -2.602 -21.938 1 92 146 VAL B CA 1
ATOM 9599 C C . VAL B 1 146 ? 27.219 -2.877 -22.719 1 92 146 VAL B C 1
ATOM 9601 O O . VAL B 1 146 ? 26.391 -1.988 -22.875 1 92 146 VAL B O 1
ATOM 9604 N N . THR B 1 147 ? 27.016 -4.074 -23.172 1 89.25 147 THR B N 1
ATOM 9605 C CA . THR B 1 147 ? 25.812 -4.406 -23.922 1 89.25 147 THR B CA 1
ATOM 9606 C C . THR B 1 147 ? 24.625 -4.637 -22.984 1 89.25 147 THR B C 1
ATOM 9608 O O . THR B 1 147 ? 23.469 -4.645 -23.422 1 89.25 147 THR B O 1
ATOM 9611 N N . CYS B 1 148 ? 24.922 -4.68 -21.75 1 87.81 148 CYS B N 1
ATOM 9612 C CA . CYS B 1 148 ? 23.859 -4.84 -20.766 1 87.81 148 CYS B CA 1
ATOM 9613 C C . CYS B 1 148 ? 23 -3.576 -20.672 1 87.81 148 CYS B C 1
ATOM 9615 O O . CYS B 1 148 ? 23.547 -2.469 -20.609 1 87.81 148 CYS B O 1
ATOM 9617 N N . THR B 1 149 ? 21.688 -3.736 -20.797 1 85.56 149 THR B N 1
ATOM 9618 C CA . THR B 1 149 ? 20.797 -2.582 -20.781 1 85.56 149 THR B CA 1
ATOM 9619 C C . THR B 1 149 ? 19.969 -2.555 -19.516 1 85.56 149 THR B C 1
ATOM 9621 O O . THR B 1 149 ? 19.859 -3.564 -18.812 1 85.56 149 THR B O 1
ATOM 9624 N N . ASP B 1 150 ? 19.469 -1.347 -19.203 1 80.56 150 ASP B N 1
ATOM 9625 C CA . ASP B 1 150 ? 18.609 -1.136 -18.047 1 80.56 150 ASP B CA 1
ATOM 9626 C C . ASP B 1 150 ? 17.125 -1.281 -18.438 1 80.56 150 ASP B C 1
ATOM 9628 O O . ASP B 1 150 ? 16.547 -0.383 -19.047 1 80.56 150 ASP B O 1
ATOM 9632 N N . THR B 1 151 ? 16.5 -2.164 -17.938 1 73.81 151 THR B N 1
ATOM 9633 C CA . THR B 1 151 ? 15.117 -2.473 -18.266 1 73.81 151 THR B CA 1
ATOM 9634 C C . THR B 1 151 ? 14.172 -1.429 -17.672 1 73.81 151 THR B C 1
ATOM 9636 O O . THR B 1 151 ? 13.258 -0.958 -18.344 1 73.81 151 THR B O 1
ATOM 9639 N N . LEU B 1 152 ? 14.383 -1.096 -16.531 1 78.31 152 LEU B N 1
ATOM 9640 C CA . LEU B 1 152 ? 13.438 -0.286 -15.766 1 78.31 152 LEU B CA 1
ATOM 9641 C C . LEU B 1 152 ? 13.336 1.118 -16.344 1 78.31 152 LEU B C 1
ATOM 9643 O O . LEU B 1 152 ? 12.234 1.649 -16.5 1 78.31 152 LEU B O 1
ATOM 9647 N N . GLN B 1 153 ? 14.422 1.656 -16.641 1 78.94 153 GLN B N 1
ATOM 9648 C CA . GLN B 1 153 ? 14.438 3.031 -17.141 1 78.94 153 GLN B CA 1
ATOM 9649 C C . GLN B 1 153 ? 13.828 3.119 -18.531 1 78.94 153 GLN B C 1
ATOM 9651 O O . GLN B 1 153 ? 13.07 4.051 -18.828 1 78.94 153 GLN B O 1
ATOM 9656 N N . VAL B 1 154 ? 14.102 2.201 -19.297 1 80.31 154 VAL B N 1
ATOM 9657 C CA . VAL B 1 154 ? 13.625 2.223 -20.672 1 80.31 154 VAL B CA 1
ATOM 9658 C C . VAL B 1 154 ? 12.109 2.049 -20.703 1 80.31 154 VAL B C 1
ATOM 9660 O O . VAL B 1 154 ? 11.406 2.732 -21.453 1 80.31 154 VAL B O 1
ATOM 9663 N N . VAL B 1 155 ? 11.695 1.151 -19.844 1 82.31 155 VAL B N 1
ATOM 9664 C CA . VAL B 1 155 ? 10.266 0.87 -19.797 1 82.31 155 VAL B CA 1
ATOM 9665 C C . VAL B 1 155 ? 9.516 2.1 -19.297 1 82.31 155 VAL B C 1
ATOM 9667 O O . VAL B 1 155 ? 8.453 2.441 -19.812 1 82.31 155 VAL B O 1
ATOM 9670 N N . LYS B 1 156 ? 10.039 2.729 -18.344 1 80 156 LYS B N 1
ATOM 9671 C CA . LYS B 1 156 ? 9.414 3.928 -17.797 1 80 156 LYS B CA 1
ATOM 9672 C C . LYS B 1 156 ? 9.344 5.039 -18.844 1 80 156 LYS B C 1
ATOM 9674 O O . LYS B 1 156 ? 8.336 5.73 -18.953 1 80 156 LYS B O 1
ATOM 9679 N N . LEU B 1 157 ? 10.375 5.184 -19.625 1 81.62 157 LEU B N 1
ATOM 9680 C CA . LEU B 1 157 ? 10.445 6.227 -20.641 1 81.62 157 LEU B CA 1
ATOM 9681 C C . LEU B 1 157 ? 9.469 5.938 -21.781 1 81.62 157 LEU B C 1
ATOM 9683 O O . LEU B 1 157 ? 8.82 6.848 -22.281 1 81.62 157 LEU B O 1
ATOM 9687 N N . LEU B 1 158 ? 9.406 4.727 -22.094 1 82.69 158 LEU B N 1
ATOM 9688 C CA . LEU B 1 158 ? 8.516 4.332 -23.188 1 82.69 158 LEU B CA 1
ATOM 9689 C C . LEU B 1 158 ? 7.055 4.441 -22.75 1 82.69 158 LEU B C 1
ATOM 9691 O O . LEU B 1 158 ? 6.199 4.824 -23.562 1 82.69 158 LEU B O 1
ATOM 9695 N N . ASN B 1 159 ? 6.82 4.129 -21.516 1 77.06 159 ASN B N 1
ATOM 9696 C CA . ASN B 1 159 ? 5.465 4.27 -21 1 77.06 159 ASN B CA 1
ATOM 9697 C C . ASN B 1 159 ? 5.027 5.73 -20.953 1 77.06 159 ASN B C 1
ATOM 9699 O O . ASN B 1 159 ? 3.887 6.055 -21.281 1 77.06 159 ASN B O 1
ATOM 9703 N N . ASN B 1 160 ? 5.973 6.531 -20.594 1 73.56 160 ASN B N 1
ATOM 9704 C CA . ASN B 1 160 ? 5.684 7.961 -20.531 1 73.56 160 ASN B CA 1
ATOM 9705 C C . ASN B 1 160 ? 5.434 8.531 -21.922 1 73.56 160 ASN B C 1
ATOM 9707 O O . ASN B 1 160 ? 4.66 9.484 -22.078 1 73.56 160 ASN B O 1
ATOM 9711 N N . ALA B 1 161 ? 6.07 7.918 -22.891 1 75.31 161 ALA B N 1
ATOM 9712 C CA . ALA B 1 161 ? 5.918 8.359 -24.266 1 75.31 161 ALA B CA 1
ATOM 9713 C C . ALA B 1 161 ? 4.711 7.699 -24.922 1 75.31 161 ALA B C 1
ATOM 9715 O O . ALA B 1 161 ? 4.422 7.949 -26.094 1 75.31 161 ALA B O 1
ATOM 9716 N N . GLU B 1 162 ? 4.016 6.824 -24.156 1 72.94 162 GLU B N 1
ATOM 9717 C CA . GLU B 1 162 ? 2.818 6.129 -24.625 1 72.94 162 GLU B CA 1
ATOM 9718 C C . GLU B 1 162 ? 3.121 5.262 -25.828 1 72.94 162 GLU B C 1
ATOM 9720 O O . GLU B 1 162 ? 2.406 5.316 -26.844 1 72.94 162 GLU B O 1
ATOM 9725 N N . ALA B 1 163 ? 4.219 4.598 -25.75 1 76.56 163 ALA B N 1
ATOM 9726 C CA . ALA B 1 163 ? 4.555 3.648 -26.812 1 76.56 163 ALA B CA 1
ATOM 9727 C C . ALA B 1 163 ? 3.625 2.438 -26.781 1 76.56 163 ALA B C 1
ATOM 9729 O O . ALA B 1 163 ? 3.002 2.156 -25.75 1 76.56 163 ALA B O 1
ATOM 9730 N N . PRO B 1 164 ? 3.525 1.82 -27.891 1 73 164 PRO B N 1
ATOM 9731 C CA . PRO B 1 164 ? 2.662 0.637 -27.906 1 73 164 PRO B CA 1
ATOM 9732 C C . PRO B 1 164 ? 3.105 -0.434 -26.906 1 73 164 PRO B C 1
ATOM 9734 O O . PRO B 1 164 ? 4.305 -0.643 -26.719 1 73 164 PRO B O 1
ATOM 9737 N N . LYS B 1 165 ? 2.209 -1.107 -26.359 1 75.56 165 LYS B N 1
ATOM 9738 C CA . LYS B 1 165 ? 2.461 -2.088 -25.312 1 75.56 165 LYS B CA 1
ATOM 9739 C C . LYS B 1 165 ? 3.307 -3.248 -25.828 1 75.56 165 LYS B C 1
ATOM 9741 O O . LYS B 1 165 ? 4.133 -3.795 -25.094 1 75.56 165 LYS B O 1
ATOM 9746 N N . ARG B 1 166 ? 3.096 -3.574 -27.094 1 79.38 166 ARG B N 1
ATOM 9747 C CA . ARG B 1 166 ? 3.857 -4.672 -27.688 1 79.38 166 ARG B CA 1
ATOM 9748 C C . ARG B 1 166 ? 5.344 -4.34 -27.734 1 79.38 166 ARG B C 1
ATOM 9750 O O . ARG B 1 166 ? 6.188 -5.195 -27.469 1 79.38 166 ARG B O 1
ATOM 9757 N N . PHE B 1 167 ? 5.551 -3.16 -28.109 1 84.81 167 PHE B N 1
ATOM 9758 C CA . PHE B 1 167 ? 6.941 -2.725 -28.188 1 84.81 167 PHE B CA 1
ATOM 9759 C C . PHE B 1 167 ? 7.57 -2.641 -26.812 1 84.81 167 PHE B C 1
ATOM 9761 O O . PHE B 1 167 ? 8.727 -3.025 -26.625 1 84.81 167 PHE B O 1
ATOM 9768 N N . ILE B 1 168 ? 6.805 -2.176 -25.844 1 86.06 168 ILE B N 1
ATOM 9769 C CA . ILE B 1 168 ? 7.301 -2.062 -24.469 1 86.06 168 ILE B CA 1
ATOM 9770 C C . ILE B 1 168 ? 7.625 -3.449 -23.922 1 86.06 168 ILE B C 1
ATOM 9772 O O . ILE B 1 168 ? 8.664 -3.648 -23.297 1 86.06 168 ILE B O 1
ATOM 9776 N N . SER B 1 169 ? 6.805 -4.371 -24.219 1 87.25 169 SER B N 1
ATOM 9777 C CA . SER B 1 169 ? 7.004 -5.738 -23.75 1 87.25 169 SER B CA 1
ATOM 9778 C C . SER B 1 169 ? 8.203 -6.395 -24.422 1 87.25 169 SER B C 1
ATOM 9780 O O . SER B 1 169 ? 8.898 -7.211 -23.828 1 87.25 169 SER B O 1
ATOM 9782 N N . LEU B 1 170 ? 8.367 -6.062 -25.688 1 88.69 170 LEU B N 1
ATOM 9783 C CA . LEU B 1 170 ? 9.516 -6.582 -26.406 1 88.69 170 LEU B CA 1
ATOM 9784 C C . LEU B 1 170 ? 10.82 -6.07 -25.812 1 88.69 170 LEU B C 1
ATOM 9786 O O . LEU B 1 170 ? 11.75 -6.848 -25.594 1 88.69 170 LEU B O 1
ATOM 9790 N N . VAL B 1 171 ? 10.812 -4.836 -25.562 1 89.94 171 VAL B N 1
ATOM 9791 C CA . VAL B 1 171 ? 12.016 -4.215 -25.016 1 89.94 171 VAL B CA 1
ATOM 9792 C C . VAL B 1 171 ? 12.258 -4.742 -23.594 1 89.94 171 VAL B C 1
ATOM 9794 O O . VAL B 1 171 ? 13.398 -5.008 -23.219 1 89.94 171 VAL B O 1
ATOM 9797 N N . GLN B 1 172 ? 11.234 -4.875 -22.844 1 90.19 172 GLN B N 1
ATOM 9798 C CA . GLN B 1 172 ? 11.344 -5.379 -21.484 1 90.19 172 GLN B CA 1
ATOM 9799 C C . GLN B 1 172 ? 11.836 -6.824 -21.469 1 90.19 172 GLN B C 1
ATOM 9801 O O . GLN B 1 172 ? 12.703 -7.184 -20.688 1 90.19 172 GLN B O 1
ATOM 9806 N N . GLY B 1 173 ? 11.266 -7.633 -22.312 1 90.69 173 GLY B N 1
ATOM 9807 C CA . GLY B 1 173 ? 11.68 -9.023 -22.406 1 90.69 173 GLY B CA 1
ATOM 9808 C C . GLY B 1 173 ? 13.125 -9.18 -22.859 1 90.69 173 GLY B C 1
ATOM 9809 O O . GLY B 1 173 ? 13.867 -9.992 -22.297 1 90.69 173 GLY B O 1
ATOM 9810 N N . GLU B 1 174 ? 13.484 -8.438 -23.812 1 91.31 174 GLU B N 1
ATOM 9811 C CA . GLU B 1 174 ? 14.859 -8.477 -24.312 1 91.31 174 GLU B CA 1
ATOM 9812 C C . GLU B 1 174 ? 15.844 -8.062 -23.219 1 91.31 174 GLU B C 1
ATOM 9814 O O . GLU B 1 174 ? 16.891 -8.695 -23.047 1 91.31 174 GLU B O 1
ATOM 9819 N N . SER B 1 175 ? 15.516 -7.008 -22.5 1 91.06 175 SER B N 1
ATOM 9820 C CA . SER B 1 175 ? 16.406 -6.5 -21.453 1 91.06 175 SER B CA 1
ATOM 9821 C C . SER B 1 175 ? 16.578 -7.508 -20.328 1 91.06 175 SER B C 1
ATOM 9823 O O . SER B 1 175 ? 17.672 -7.664 -19.797 1 91.06 175 SER B O 1
ATOM 9825 N N . LEU B 1 176 ? 15.586 -8.203 -19.969 1 90.12 176 LEU B N 1
ATOM 9826 C CA . LEU B 1 176 ? 15.648 -9.188 -18.891 1 90.12 176 LEU B CA 1
ATOM 9827 C C . LEU B 1 176 ? 16.516 -10.383 -19.297 1 90.12 176 LEU B C 1
ATOM 9829 O O . LEU B 1 176 ? 17.375 -10.812 -18.531 1 90.12 176 LEU B O 1
ATOM 9833 N N . VAL B 1 177 ? 16.312 -10.867 -20.484 1 91 177 VAL B N 1
ATOM 9834 C CA . VAL B 1 177 ? 17.078 -12.008 -20.969 1 91 177 VAL B CA 1
ATOM 9835 C C . VAL B 1 177 ? 18.5 -11.586 -21.266 1 91 177 VAL B C 1
ATOM 9837 O O . VAL B 1 177 ? 19.453 -12.352 -21.031 1 91 177 VAL B O 1
ATOM 9840 N N . ASN B 1 178 ? 18.641 -10.406 -21.734 1 92.12 178 ASN B N 1
ATOM 9841 C CA . ASN B 1 178 ? 19.969 -9.867 -22.016 1 92.12 178 ASN B CA 1
ATOM 9842 C C . ASN B 1 178 ? 20.797 -9.766 -20.734 1 92.12 178 ASN B C 1
ATOM 9844 O O . ASN B 1 178 ? 22.016 -9.992 -20.766 1 92.12 178 ASN B O 1
ATOM 9848 N N . ASN B 1 179 ? 20.203 -9.406 -19.656 1 90.38 179 ASN B N 1
ATOM 9849 C CA . ASN B 1 179 ? 20.891 -9.359 -18.375 1 90.38 179 ASN B CA 1
ATOM 9850 C C . ASN B 1 179 ? 21.422 -10.734 -17.969 1 90.38 179 ASN B C 1
ATOM 9852 O O . ASN B 1 179 ? 22.547 -10.859 -17.484 1 90.38 179 ASN B O 1
ATOM 9856 N N . CYS B 1 180 ? 20.641 -11.75 -18.234 1 88.88 180 CYS B N 1
ATOM 9857 C CA . CYS B 1 180 ? 21.047 -13.117 -17.938 1 88.88 180 CYS B CA 1
ATOM 9858 C C . CYS B 1 180 ? 22.188 -13.547 -18.844 1 88.88 180 CYS B C 1
ATOM 9860 O O . CYS B 1 180 ? 23.219 -14.062 -18.359 1 88.88 180 CYS B O 1
ATOM 9862 N N . ALA B 1 181 ? 22.016 -13.273 -20.062 1 90.75 181 ALA B N 1
ATOM 9863 C CA . ALA B 1 181 ? 23.031 -13.672 -21.047 1 90.75 181 ALA B CA 1
ATOM 9864 C C . ALA B 1 181 ? 24.328 -12.914 -20.828 1 90.75 181 ALA B C 1
ATOM 9866 O O . ALA B 1 181 ? 25.422 -13.492 -20.938 1 90.75 181 ALA B O 1
ATOM 9867 N N . SER B 1 182 ? 24.219 -11.656 -20.5 1 91.88 182 SER B N 1
ATOM 9868 C CA . SER B 1 182 ? 25.406 -10.852 -20.266 1 91.88 182 SER B CA 1
ATOM 9869 C C . SER B 1 182 ? 26.156 -11.32 -19.031 1 91.88 182 SER B C 1
ATOM 9871 O O . SER B 1 182 ? 27.391 -11.305 -19.016 1 91.88 182 SER B O 1
ATOM 9873 N N . MET B 1 183 ? 25.453 -11.68 -18.031 1 90 183 MET B N 1
ATOM 9874 C CA . MET B 1 183 ? 26.094 -12.18 -16.812 1 90 183 MET B CA 1
ATOM 9875 C C . MET B 1 183 ? 26.844 -13.477 -17.094 1 90 183 MET B C 1
ATOM 9877 O O . MET B 1 183 ? 28 -13.633 -16.672 1 90 183 MET B O 1
ATOM 9881 N N . VAL B 1 184 ? 26.266 -14.398 -17.812 1 89.44 184 VAL B N 1
ATOM 9882 C CA . VAL B 1 184 ? 26.875 -15.688 -18.109 1 89.44 184 VAL B CA 1
ATOM 9883 C C . VAL B 1 184 ? 28.062 -15.484 -19.047 1 89.44 184 VAL B C 1
ATOM 9885 O O . VAL B 1 184 ? 29.141 -16.047 -18.828 1 89.44 184 VAL B O 1
ATOM 9888 N N . LEU B 1 185 ? 27.891 -14.68 -20.031 1 90.75 185 LEU B N 1
ATOM 9889 C CA . LEU B 1 185 ? 28.969 -14.422 -21 1 90.75 185 LEU B CA 1
ATOM 9890 C C . LEU B 1 185 ? 30.125 -13.68 -20.344 1 90.75 185 LEU B C 1
ATOM 9892 O O . LEU B 1 185 ? 31.281 -13.883 -20.703 1 90.75 185 LEU B O 1
ATOM 9896 N N . MET B 1 186 ? 29.797 -12.773 -19.438 1 91.06 186 MET B N 1
ATOM 9897 C CA . MET B 1 186 ? 30.844 -12.055 -18.719 1 91.06 186 MET B CA 1
ATOM 9898 C C . MET B 1 186 ? 31.703 -13.016 -17.891 1 91.06 186 MET B C 1
ATOM 9900 O O . MET B 1 186 ? 32.938 -12.898 -17.875 1 91.06 186 MET B O 1
ATOM 9904 N N . LEU B 1 187 ? 31.047 -13.977 -17.234 1 88.38 187 LEU B N 1
ATOM 9905 C CA . LEU B 1 187 ? 31.797 -14.945 -16.453 1 88.38 187 LEU B CA 1
ATOM 9906 C C . LEU B 1 187 ? 32.688 -15.797 -17.328 1 88.38 187 LEU B C 1
ATOM 9908 O O . LEU B 1 187 ? 33.844 -16.078 -16.969 1 88.38 187 LEU B O 1
ATOM 9912 N N . ILE B 1 188 ? 32.219 -16.125 -18.5 1 88.56 188 ILE B N 1
ATOM 9913 C CA . ILE B 1 188 ? 33 -16.891 -19.453 1 88.56 188 ILE B CA 1
ATOM 9914 C C . ILE B 1 188 ? 34.156 -16.047 -19.969 1 88.56 188 ILE B C 1
ATOM 9916 O O . ILE B 1 188 ? 35.281 -16.516 -20.062 1 88.56 188 ILE B O 1
ATOM 9920 N N . ALA B 1 189 ? 33.844 -14.828 -20.312 1 90.06 189 ALA B N 1
ATOM 9921 C CA . ALA B 1 189 ? 34.844 -13.922 -20.859 1 90.06 189 ALA B CA 1
ATOM 9922 C C . ALA B 1 189 ? 35.938 -13.641 -19.828 1 90.06 189 ALA B C 1
ATOM 9924 O O . ALA B 1 189 ? 37.125 -13.539 -20.188 1 90.06 189 ALA B O 1
ATOM 9925 N N . VAL B 1 190 ? 35.594 -13.477 -18.609 1 89.25 190 VAL B N 1
ATOM 9926 C CA . VAL B 1 190 ? 36.562 -13.203 -17.547 1 89.25 190 VAL B CA 1
ATOM 9927 C C . VAL B 1 190 ? 37.469 -14.414 -17.359 1 89.25 190 VAL B C 1
ATOM 9929 O O . VAL B 1 190 ? 38.656 -14.266 -17.156 1 89.25 190 VAL B O 1
ATOM 9932 N N . ASN B 1 191 ? 36.844 -15.602 -17.422 1 86.12 191 ASN B N 1
ATOM 9933 C CA . ASN B 1 191 ? 37.656 -16.812 -17.312 1 86.12 191 ASN B CA 1
ATOM 9934 C C . ASN B 1 191 ? 38.656 -16.938 -18.469 1 86.12 191 ASN B C 1
ATOM 9936 O O . ASN B 1 191 ? 39.781 -17.375 -18.281 1 86.12 191 ASN B O 1
ATOM 9940 N N . CYS B 1 192 ? 38.25 -16.5 -19.609 1 84.75 192 CYS B N 1
ATOM 9941 C CA . CYS B 1 192 ? 39.125 -16.547 -20.781 1 84.75 192 CYS B CA 1
ATOM 9942 C C . CYS B 1 192 ? 40.219 -15.484 -20.688 1 84.75 192 CYS B C 1
ATOM 9944 O O . CYS B 1 192 ? 41.344 -15.727 -21.078 1 84.75 192 CYS B O 1
ATOM 9946 N N . ALA B 1 193 ? 39.875 -14.359 -20.188 1 86.44 193 ALA B N 1
ATOM 9947 C CA . ALA B 1 193 ? 40.844 -13.266 -20.062 1 86.44 193 ALA B CA 1
ATOM 9948 C C . ALA B 1 193 ? 41.906 -13.602 -19.031 1 86.44 193 ALA B C 1
ATOM 9950 O O . ALA B 1 193 ? 43.062 -13.164 -19.141 1 86.44 193 ALA B O 1
ATOM 9951 N N . ARG B 1 194 ? 41.5 -14.344 -18.016 1 83.5 194 ARG B N 1
ATOM 9952 C CA . ARG B 1 194 ? 42.469 -14.758 -16.984 1 83.5 194 ARG B CA 1
ATOM 9953 C C . ARG B 1 194 ? 43.406 -15.812 -17.516 1 83.5 194 ARG B C 1
ATOM 9955 O O . ARG B 1 194 ? 44.5 -16.016 -16.953 1 83.5 194 ARG B O 1
ATOM 9962 N N . GLY B 1 195 ? 43.188 -16.422 -18.672 1 78.44 195 GLY B N 1
ATOM 9963 C CA . GLY B 1 195 ? 44.031 -17.438 -19.266 1 78.44 195 GLY B CA 1
ATOM 9964 C C . GLY B 1 195 ? 43.594 -18.859 -18.938 1 78.44 195 GLY B C 1
ATOM 9965 O O . GLY B 1 195 ? 44.281 -19.828 -19.297 1 78.44 195 GLY B O 1
ATOM 9966 N N . ASP B 1 196 ? 42.5 -18.969 -18.25 1 74.88 196 ASP B N 1
ATOM 9967 C CA . ASP B 1 196 ? 42 -20.281 -17.828 1 74.88 196 ASP B CA 1
ATOM 9968 C C . ASP B 1 196 ? 41.094 -20.891 -18.891 1 74.88 196 ASP B C 1
ATOM 9970 O O . ASP B 1 196 ? 40.312 -21.797 -18.609 1 74.88 196 ASP B O 1
ATOM 9974 N N . CYS B 1 197 ? 41.125 -20.297 -20.062 1 70.62 197 CYS B N 1
ATOM 9975 C CA . CYS B 1 197 ? 40.188 -20.734 -21.078 1 70.62 197 CYS B CA 1
ATOM 9976 C C . CYS B 1 197 ? 40.562 -22.078 -21.672 1 70.62 197 CYS B C 1
ATOM 9978 O O . CYS B 1 197 ? 41.688 -22.25 -22.141 1 70.62 197 CYS B O 1
ATOM 9980 N N . ASP B 1 198 ? 39.938 -23.125 -21.234 1 68.06 198 ASP B N 1
ATOM 9981 C CA . ASP B 1 198 ? 40.094 -24.406 -21.891 1 68.06 198 ASP B CA 1
ATOM 9982 C C . ASP B 1 198 ? 39.469 -24.406 -23.281 1 68.06 198 ASP B C 1
ATOM 9984 O O . ASP B 1 198 ? 39.344 -23.359 -23.906 1 68.06 198 ASP B O 1
ATOM 9988 N N . LEU B 1 199 ? 38.844 -25.469 -23.656 1 69.88 199 LEU B N 1
ATOM 9989 C CA . LEU B 1 199 ? 38.156 -25.688 -24.922 1 69.88 199 LEU B CA 1
ATOM 9990 C C . LEU B 1 199 ? 36.844 -24.953 -24.953 1 69.88 199 LEU B C 1
ATOM 9992 O O . LEU B 1 199 ? 36.188 -24.797 -23.922 1 69.88 199 LEU B O 1
ATOM 9996 N N . LEU B 1 200 ? 36.531 -24.234 -26.047 1 77 200 LEU B N 1
ATOM 9997 C CA . LEU B 1 200 ? 35.281 -23.5 -26.281 1 77 200 LEU B CA 1
ATOM 9998 C C . LEU B 1 200 ? 34.094 -24.328 -25.859 1 77 200 LEU B C 1
ATOM 10000 O O . LEU B 1 200 ? 33.094 -23.781 -25.328 1 77 200 LEU B O 1
ATOM 10004 N N . THR B 1 201 ? 34.188 -25.609 -26.016 1 77.06 201 THR B N 1
ATOM 10005 C CA . THR B 1 201 ? 33.062 -26.5 -25.703 1 77.06 201 THR B CA 1
ATOM 10006 C C . THR B 1 201 ? 32.844 -26.562 -24.188 1 77.06 201 THR B C 1
ATOM 10008 O O . THR B 1 201 ? 31.703 -26.641 -23.734 1 77.06 201 THR B O 1
ATOM 10011 N N . VAL B 1 202 ? 33.906 -26.422 -23.484 1 78 202 VAL B N 1
ATOM 10012 C CA . VAL B 1 202 ? 33.812 -26.5 -22.031 1 78 202 VAL B CA 1
ATOM 10013 C C . VAL B 1 202 ? 33.188 -25.203 -21.484 1 78 202 VAL B C 1
ATOM 10015 O O . VAL B 1 202 ? 32.375 -25.234 -20.562 1 78 202 VAL B O 1
ATOM 10018 N N . GLU B 1 203 ? 33.5 -24.203 -22.188 1 83.31 203 GLU B N 1
ATOM 10019 C CA . GLU B 1 203 ? 33 -22.922 -21.719 1 83.31 203 GLU B CA 1
ATOM 10020 C C . GLU B 1 203 ? 31.531 -22.766 -22.062 1 83.31 203 GLU B C 1
ATOM 10022 O O . GLU B 1 203 ? 30.766 -22.188 -21.281 1 83.31 203 GLU B O 1
ATOM 10027 N N . LEU B 1 204 ? 31.188 -23.281 -23.141 1 83.25 204 LEU B N 1
ATOM 10028 C CA . LEU B 1 204 ? 29.781 -23.203 -23.547 1 83.25 204 LEU B CA 1
ATOM 10029 C C . LEU B 1 204 ? 28.922 -24.094 -22.656 1 83.25 204 LEU B C 1
ATOM 10031 O O . LEU B 1 204 ? 27.781 -23.75 -22.344 1 83.25 204 LEU B O 1
ATOM 10035 N N . SER B 1 205 ? 29.5 -25.25 -22.359 1 86.19 205 SER B N 1
ATOM 10036 C CA . SER B 1 205 ? 28.766 -26.141 -21.453 1 86.19 205 SER B CA 1
ATOM 10037 C C . SER B 1 205 ? 28.641 -25.531 -20.078 1 86.19 205 SER B C 1
ATOM 10039 O O . SER B 1 205 ? 27.625 -25.719 -19.391 1 86.19 205 SER B O 1
ATOM 10041 N N . TYR B 1 206 ? 29.672 -24.766 -19.781 1 85.69 206 TYR B N 1
ATOM 10042 C CA . TYR B 1 206 ? 29.625 -24.031 -18.516 1 85.69 206 TYR B CA 1
ATOM 10043 C C . TYR B 1 206 ? 28.531 -22.984 -18.531 1 85.69 206 TYR B C 1
ATOM 10045 O O . TYR B 1 206 ? 27.734 -22.891 -17.578 1 85.69 206 TYR B O 1
ATOM 10053 N N . GLY B 1 207 ? 28.453 -22.312 -19.578 1 87.12 207 GLY B N 1
ATOM 10054 C CA . GLY B 1 207 ? 27.438 -21.281 -19.703 1 87.12 207 GLY B CA 1
ATOM 10055 C C . GLY B 1 207 ? 26.031 -21.828 -19.734 1 87.12 207 GLY B C 1
ATOM 10056 O O . GLY B 1 207 ? 25.125 -21.281 -19.094 1 87.12 207 GLY B O 1
ATOM 10057 N N . LEU B 1 208 ? 25.859 -22.906 -20.359 1 88.38 208 LEU B N 1
ATOM 10058 C CA . LEU B 1 208 ? 24.547 -23.531 -20.453 1 88.38 208 LEU B CA 1
ATOM 10059 C C . LEU B 1 208 ? 24.125 -24.109 -19.109 1 88.38 208 LEU B C 1
ATOM 10061 O O . LEU B 1 208 ? 22.938 -24.062 -18.75 1 88.38 208 LEU B O 1
ATOM 10065 N N . SER B 1 209 ? 25.031 -24.625 -18.453 1 90.06 209 SER B N 1
ATOM 10066 C CA . SER B 1 209 ? 24.734 -25.156 -17.125 1 90.06 209 SER B CA 1
ATOM 10067 C C . SER B 1 209 ? 24.312 -24.062 -16.156 1 90.06 209 SER B C 1
ATOM 10069 O O . SER B 1 209 ? 23.453 -24.266 -15.312 1 90.06 209 SER B O 1
ATOM 10071 N N . LEU B 1 210 ? 24.938 -22.922 -16.328 1 90.88 210 LEU B N 1
ATOM 10072 C CA . LEU B 1 210 ? 24.578 -21.781 -15.477 1 90.88 210 LEU B CA 1
ATOM 10073 C C . LEU B 1 210 ? 23.156 -21.297 -15.781 1 90.88 210 LEU B C 1
ATOM 10075 O O . LEU B 1 210 ? 22.406 -20.953 -14.867 1 90.88 210 LEU B O 1
ATOM 10079 N N . LEU B 1 211 ? 22.828 -21.344 -17.031 1 90.75 211 LEU B N 1
ATOM 10080 C CA . LEU B 1 211 ? 21.516 -20.875 -17.469 1 90.75 211 LEU B CA 1
ATOM 10081 C C . LEU B 1 211 ? 20.438 -21.859 -17.031 1 90.75 211 LEU B C 1
ATOM 10083 O O . LEU B 1 211 ? 19.422 -21.453 -16.438 1 90.75 211 LEU B O 1
ATOM 10087 N N . LEU B 1 212 ? 20.672 -23.109 -17.234 1 91.69 212 LEU B N 1
ATOM 10088 C CA . LEU B 1 212 ? 19.656 -24.125 -16.922 1 91.69 212 LEU B CA 1
ATOM 10089 C C . LEU B 1 212 ? 19.578 -24.359 -15.414 1 91.69 212 LEU B C 1
ATOM 10091 O O . LEU B 1 212 ? 18.484 -24.578 -14.875 1 91.69 212 LEU B O 1
ATOM 10095 N N . GLY B 1 213 ? 20.719 -24.391 -14.836 1 92 213 GLY B N 1
ATOM 10096 C CA . GLY B 1 213 ? 20.734 -24.547 -13.391 1 92 213 GLY B CA 1
ATOM 10097 C C . GLY B 1 213 ? 20.047 -23.406 -12.664 1 92 213 GLY B C 1
ATOM 10098 O O . GLY B 1 213 ? 19.297 -23.625 -11.711 1 92 213 GLY B O 1
ATOM 10099 N N . GLY B 1 214 ? 20.328 -22.172 -13.109 1 93.75 214 GLY B N 1
ATOM 10100 C CA . GLY B 1 214 ? 19.656 -21.031 -12.523 1 93.75 214 GLY B CA 1
ATOM 10101 C C . GLY B 1 214 ? 18.156 -21.016 -12.758 1 93.75 214 GLY B C 1
ATOM 10102 O O . GLY B 1 214 ? 17.375 -20.719 -11.852 1 93.75 214 GLY B O 1
ATOM 10103 N N . ALA B 1 215 ? 17.766 -21.406 -13.938 1 93.75 215 ALA B N 1
ATOM 10104 C CA . ALA B 1 215 ? 16.344 -21.453 -14.273 1 93.75 215 ALA B CA 1
ATOM 10105 C C . ALA B 1 215 ? 15.617 -22.516 -13.453 1 93.75 215 ALA B C 1
ATOM 10107 O O . ALA B 1 215 ? 14.484 -22.312 -13.023 1 93.75 215 ALA B O 1
ATOM 10108 N N . PHE B 1 216 ? 16.281 -23.609 -13.242 1 94.38 216 PHE B N 1
ATOM 10109 C CA . PHE B 1 216 ? 15.695 -24.703 -12.484 1 94.38 216 PHE B CA 1
ATOM 10110 C C . PHE B 1 216 ? 15.438 -24.281 -11.039 1 94.38 216 PHE B C 1
ATOM 10112 O O . PHE B 1 216 ? 14.352 -24.531 -10.508 1 94.38 216 PHE B O 1
ATOM 10119 N N . VAL B 1 217 ? 16.406 -23.656 -10.461 1 94.94 217 VAL B N 1
ATOM 10120 C CA . VAL B 1 217 ? 16.25 -23.203 -9.086 1 94.94 217 VAL B CA 1
ATOM 10121 C C . VAL B 1 217 ? 15.141 -22.141 -9.008 1 94.94 217 VAL B C 1
ATOM 10123 O O . VAL B 1 217 ? 14.352 -22.141 -8.062 1 94.94 217 VAL B O 1
ATOM 10126 N N . GLY B 1 218 ? 15.102 -21.25 -9.992 1 95.56 218 GLY B N 1
ATOM 10127 C CA . GLY B 1 218 ? 14.07 -20.219 -10.023 1 95.56 218 GLY B CA 1
ATOM 10128 C C . GLY B 1 218 ? 12.664 -20.797 -10.125 1 95.56 218 GLY B C 1
ATOM 10129 O O . GLY B 1 218 ? 11.758 -20.359 -9.43 1 95.56 218 GLY B O 1
ATOM 10130 N N . ILE B 1 219 ? 12.492 -21.859 -10.844 1 94.81 219 ILE B N 1
ATOM 10131 C CA . ILE B 1 219 ? 11.188 -22.484 -11.031 1 94.81 219 ILE B CA 1
ATOM 10132 C C . ILE B 1 219 ? 10.797 -23.25 -9.773 1 94.81 219 ILE B C 1
ATOM 10134 O O . ILE B 1 219 ? 9.641 -23.219 -9.344 1 94.81 219 ILE B O 1
ATOM 10138 N N . MET B 1 220 ? 11.734 -23.922 -9.234 1 94.31 220 MET B N 1
ATOM 10139 C CA . MET B 1 220 ? 11.477 -24.688 -8.023 1 94.31 220 MET B CA 1
ATOM 10140 C C . MET B 1 220 ? 10.992 -23.781 -6.895 1 94.31 220 MET B C 1
ATOM 10142 O O . MET B 1 220 ? 9.984 -24.062 -6.25 1 94.31 220 MET B O 1
ATOM 10146 N N . PHE B 1 221 ? 11.68 -22.703 -6.695 1 94.19 221 PHE B N 1
ATOM 10147 C CA . PHE B 1 221 ? 11.281 -21.781 -5.648 1 94.19 221 PHE B CA 1
ATOM 10148 C C . PHE B 1 221 ? 10.016 -21.016 -6.047 1 94.19 221 PHE B C 1
ATOM 10150 O O . PHE B 1 221 ? 9.242 -20.594 -5.184 1 94.19 221 PHE B O 1
ATOM 10157 N N . GLY B 1 222 ? 9.867 -20.828 -7.379 1 93.81 222 GLY B N 1
ATOM 10158 C CA . GLY B 1 222 ? 8.625 -20.234 -7.844 1 93.81 222 GLY B CA 1
ATOM 10159 C C . GLY B 1 222 ? 7.406 -21.078 -7.535 1 93.81 222 GLY B C 1
ATOM 10160 O O . GLY B 1 222 ? 6.387 -20.562 -7.074 1 93.81 222 GLY B O 1
ATOM 10161 N N . LEU B 1 223 ? 7.504 -22.422 -7.676 1 91.5 223 LEU B N 1
ATOM 10162 C CA . LEU B 1 223 ? 6.422 -23.344 -7.379 1 91.5 223 LEU B CA 1
ATOM 10163 C C . LEU B 1 223 ? 6.109 -23.359 -5.887 1 91.5 223 LEU B C 1
ATOM 10165 O O . LEU B 1 223 ? 4.941 -23.359 -5.492 1 91.5 223 LEU B O 1
ATOM 10169 N N . PHE B 1 224 ? 7.141 -23.281 -5.215 1 91.31 224 PHE B N 1
ATOM 10170 C CA . PHE B 1 224 ? 6.973 -23.281 -3.766 1 91.31 224 PHE B CA 1
ATOM 10171 C C . PHE B 1 224 ? 6.293 -22 -3.303 1 91.31 224 PHE B C 1
ATOM 10173 O O . PHE B 1 224 ? 5.41 -22.031 -2.443 1 91.31 224 PHE B O 1
ATOM 10180 N N . THR B 1 225 ? 6.746 -20.891 -3.773 1 91.5 225 THR B N 1
ATOM 10181 C CA . THR B 1 225 ? 6.199 -19.609 -3.361 1 91.5 225 THR B CA 1
ATOM 10182 C C . THR B 1 225 ? 4.734 -19.484 -3.768 1 91.5 225 THR B C 1
ATOM 10184 O O . THR B 1 225 ? 3.916 -18.969 -3.004 1 91.5 225 THR B O 1
ATOM 10187 N N . VAL B 1 226 ? 4.395 -19.938 -4.957 1 87 226 VAL B N 1
ATOM 10188 C CA . VAL B 1 226 ? 3.014 -19.875 -5.43 1 87 226 VAL B CA 1
ATOM 10189 C C . VAL B 1 226 ? 2.127 -20.766 -4.574 1 87 226 VAL B C 1
ATOM 10191 O O . VAL B 1 226 ? 0.997 -20.406 -4.242 1 87 226 VAL B O 1
ATOM 10194 N N . TRP B 1 227 ? 2.668 -21.891 -4.234 1 84.5 227 TRP B N 1
ATOM 10195 C CA . TRP B 1 227 ? 1.949 -22.828 -3.361 1 84.5 227 TRP B CA 1
ATOM 10196 C C . TRP B 1 227 ? 1.706 -22.203 -1.992 1 84.5 227 TRP B C 1
ATOM 10198 O O . TRP B 1 227 ? 0.613 -22.312 -1.433 1 84.5 227 TRP B O 1
ATOM 10208 N N . TRP B 1 228 ? 2.615 -21.484 -1.458 1 86.25 228 TRP B N 1
ATOM 10209 C CA . TRP B 1 228 ? 2.527 -20.875 -0.139 1 86.25 228 TRP B CA 1
ATOM 10210 C C . TRP B 1 228 ? 1.582 -19.672 -0.16 1 86.25 228 TRP B C 1
ATOM 10212 O O . TRP B 1 228 ? 0.881 -19.406 0.819 1 86.25 228 TRP B O 1
ATOM 10222 N N . ILE B 1 229 ? 1.579 -18.922 -1.213 1 84.62 229 ILE B N 1
ATOM 10223 C CA . ILE B 1 229 ? 0.715 -17.75 -1.325 1 84.62 229 ILE B CA 1
ATOM 10224 C C . ILE B 1 229 ? -0.749 -18.188 -1.289 1 84.62 229 ILE B C 1
ATOM 10226 O O . ILE B 1 229 ? -1.597 -17.5 -0.728 1 84.62 229 ILE B O 1
ATOM 10230 N N . ARG B 1 230 ? -1.012 -19.281 -1.867 1 72.5 230 ARG B N 1
ATOM 10231 C CA . ARG B 1 230 ? -2.371 -19.812 -1.884 1 72.5 230 ARG B CA 1
ATOM 10232 C C . ARG B 1 230 ? -2.859 -20.109 -0.47 1 72.5 230 ARG B C 1
ATOM 10234 O O . ARG B 1 230 ? -4.047 -19.969 -0.173 1 72.5 230 ARG B O 1
ATOM 10241 N N . ARG B 1 231 ? -1.971 -20.375 0.365 1 74 231 ARG B N 1
ATOM 10242 C CA . ARG B 1 231 ? -2.314 -20.766 1.726 1 74 231 ARG B CA 1
ATOM 10243 C C . ARG B 1 231 ? -2.498 -19.547 2.623 1 74 231 ARG B C 1
ATOM 10245 O O . ARG B 1 231 ? -3.162 -19.625 3.658 1 74 231 ARG B O 1
ATOM 10252 N N . ILE B 1 232 ? -1.911 -18.375 2.348 1 76.94 232 ILE B N 1
ATOM 10253 C CA . ILE B 1 232 ? -1.889 -17.203 3.199 1 76.94 232 ILE B CA 1
ATOM 10254 C C . ILE B 1 232 ? -3.186 -16.406 3.021 1 76.94 232 ILE B C 1
ATOM 10256 O O . ILE B 1 232 ? -3.607 -15.688 3.926 1 76.94 232 ILE B O 1
ATOM 10260 N N . ASN B 1 233 ? -4.285 -16.906 2.871 1 64.25 233 ASN B N 1
ATOM 10261 C CA . ASN B 1 233 ? -5.652 -16.406 2.838 1 64.25 233 ASN B CA 1
ATOM 10262 C C . ASN B 1 233 ? -5.691 -14.883 2.738 1 64.25 233 ASN B C 1
ATOM 10264 O O . ASN B 1 233 ? -6.289 -14.211 3.582 1 64.25 233 ASN B O 1
ATOM 10268 N N . HIS B 1 234 ? -5.156 -13.984 1.946 1 66.94 234 HIS B N 1
ATOM 10269 C CA . HIS B 1 234 ? -5.387 -12.578 1.619 1 66.94 234 HIS B CA 1
ATOM 10270 C C . HIS B 1 234 ? -4.723 -11.664 2.641 1 66.94 234 HIS B C 1
ATOM 10272 O O . HIS B 1 234 ? -5.227 -10.57 2.92 1 66.94 234 HIS B O 1
ATOM 10278 N N . ASN B 1 235 ? -3.699 -12.141 3.324 1 79.06 235 ASN B N 1
ATOM 10279 C CA . ASN B 1 235 ? -2.961 -11.266 4.227 1 79.06 235 ASN B CA 1
ATOM 10280 C C . ASN B 1 235 ? -1.876 -10.484 3.486 1 79.06 235 ASN B C 1
ATOM 10282 O O . ASN B 1 235 ? -0.919 -11.07 2.98 1 79.06 235 ASN B O 1
ATOM 10286 N N . SER B 1 236 ? -2.057 -9.148 3.475 1 85.62 236 SER B N 1
ATOM 10287 C CA . SER B 1 236 ? -1.134 -8.297 2.732 1 85.62 236 SER B CA 1
ATOM 10288 C C . SER B 1 236 ? 0.273 -8.359 3.318 1 85.62 236 SER B C 1
ATOM 10290 O O . SER B 1 236 ? 1.258 -8.398 2.58 1 85.62 236 SER B O 1
ATOM 10292 N N . ILE B 1 237 ? 0.359 -8.492 4.648 1 89.38 237 ILE B N 1
ATOM 10293 C CA . ILE B 1 237 ? 1.646 -8.461 5.332 1 89.38 237 ILE B CA 1
ATOM 10294 C C . ILE B 1 237 ? 2.428 -9.734 5.027 1 89.38 237 ILE B C 1
ATOM 10296 O O . ILE B 1 237 ? 3.604 -9.68 4.66 1 89.38 237 ILE B O 1
ATOM 10300 N N . LEU B 1 238 ? 1.779 -10.852 5.078 1 89.81 238 LEU B N 1
ATOM 10301 C CA . LEU B 1 238 ? 2.449 -12.125 4.848 1 89.81 238 LEU B CA 1
ATOM 10302 C C . LEU B 1 238 ? 2.777 -12.312 3.371 1 89.81 238 LEU B C 1
ATOM 10304 O O . LEU B 1 238 ? 3.793 -12.922 3.027 1 89.81 238 LEU B O 1
ATOM 10308 N N . THR B 1 239 ? 1.934 -11.742 2.523 1 90.19 239 THR B N 1
ATOM 10309 C CA . THR B 1 239 ? 2.211 -11.82 1.094 1 90.19 239 THR B CA 1
ATOM 10310 C C . THR B 1 239 ? 3.455 -11.016 0.737 1 90.19 239 THR B C 1
ATOM 10312 O O . THR B 1 239 ? 4.305 -11.477 -0.029 1 90.19 239 THR B O 1
ATOM 10315 N N . ILE B 1 240 ? 3.596 -9.789 1.308 1 92.69 240 ILE B N 1
ATOM 10316 C CA . ILE B 1 240 ? 4.773 -8.961 1.071 1 92.69 240 ILE B CA 1
ATOM 10317 C C . ILE B 1 240 ? 6.016 -9.664 1.615 1 92.69 240 ILE B C 1
ATOM 10319 O O . ILE B 1 240 ? 7.043 -9.727 0.939 1 92.69 240 ILE B O 1
ATOM 10323 N N . ASN B 1 241 ? 5.852 -10.266 2.738 1 93.31 241 ASN B N 1
ATOM 10324 C CA . ASN B 1 241 ? 6.965 -10.984 3.344 1 93.31 241 ASN B CA 1
ATOM 10325 C C . ASN B 1 241 ? 7.406 -12.164 2.482 1 93.31 241 ASN B C 1
ATOM 10327 O O . ASN B 1 241 ? 8.602 -12.359 2.256 1 93.31 241 ASN B O 1
ATOM 10331 N N . LEU B 1 242 ? 6.504 -12.867 2.008 1 92.25 242 LEU B N 1
ATOM 10332 C CA . LEU B 1 242 ? 6.824 -14.055 1.223 1 92.25 242 LEU B CA 1
ATOM 10333 C C . LEU B 1 242 ? 7.496 -13.672 -0.092 1 92.25 242 LEU B C 1
ATOM 10335 O O . LEU B 1 242 ? 8.406 -14.367 -0.553 1 92.25 242 LEU B O 1
ATOM 10339 N N . THR B 1 243 ? 7.066 -12.609 -0.682 1 92.31 243 THR B N 1
ATOM 10340 C CA . THR B 1 243 ? 7.641 -12.203 -1.96 1 92.31 243 THR B CA 1
ATOM 10341 C C . THR B 1 243 ? 9.078 -11.719 -1.778 1 92.31 243 THR B C 1
ATOM 10343 O O . THR B 1 243 ? 9.953 -12.047 -2.578 1 92.31 243 THR B O 1
ATOM 10346 N N . ILE B 1 244 ? 9.336 -10.93 -0.784 1 93.69 244 ILE B N 1
ATOM 10347 C CA . ILE B 1 244 ? 10.688 -10.414 -0.582 1 93.69 244 ILE B CA 1
ATOM 10348 C C . ILE B 1 244 ? 11.609 -11.547 -0.152 1 93.69 244 ILE B C 1
ATOM 10350 O O . ILE B 1 244 ? 12.766 -11.625 -0.591 1 93.69 244 ILE B O 1
ATOM 10354 N N . VAL B 1 245 ? 11.117 -12.422 0.682 1 93.81 245 VAL B N 1
ATOM 10355 C CA . VAL B 1 245 ? 11.898 -13.547 1.172 1 93.81 245 VAL B CA 1
ATOM 10356 C C . VAL B 1 245 ? 12.227 -14.492 0.017 1 93.81 245 VAL B C 1
ATOM 10358 O O . VAL B 1 245 ? 13.352 -14.992 -0.088 1 93.81 245 VAL B O 1
ATOM 10361 N N . SER B 1 246 ? 11.281 -14.734 -0.821 1 94.25 246 SER B N 1
ATOM 10362 C CA . SER B 1 246 ? 11.523 -15.633 -1.942 1 94.25 246 SER B CA 1
ATOM 10363 C C . SER B 1 246 ? 12.586 -15.07 -2.881 1 94.25 246 SER B C 1
ATOM 10365 O O . SER B 1 246 ? 13.43 -15.812 -3.395 1 94.25 246 SER B O 1
ATOM 10367 N N . ALA B 1 247 ? 12.609 -13.758 -3.084 1 94.12 247 ALA B N 1
ATOM 10368 C CA . ALA B 1 247 ? 13.586 -13.133 -3.971 1 94.12 247 ALA B CA 1
ATOM 10369 C C . ALA B 1 247 ? 15 -13.266 -3.41 1 94.12 247 ALA B C 1
ATOM 10371 O O . ALA B 1 247 ? 15.914 -13.695 -4.113 1 94.12 247 ALA B O 1
ATOM 10372 N N . TYR B 1 248 ? 15.219 -13.047 -2.158 1 93.38 248 TYR B N 1
ATOM 10373 C CA . TYR B 1 248 ? 16.547 -13.039 -1.566 1 93.38 248 TYR B CA 1
ATOM 10374 C C . TYR B 1 248 ? 17.016 -14.461 -1.252 1 93.38 248 TYR B C 1
ATOM 10376 O O . TYR B 1 248 ? 18.172 -14.805 -1.461 1 93.38 248 TYR B O 1
ATOM 10384 N N . VAL B 1 249 ? 16.141 -15.281 -0.77 1 90.75 249 VAL B N 1
ATOM 10385 C CA . VAL B 1 249 ? 16.516 -16.656 -0.435 1 90.75 249 VAL B CA 1
ATOM 10386 C C . VAL B 1 249 ? 16.875 -17.422 -1.706 1 90.75 249 VAL B C 1
ATOM 10388 O O . VAL B 1 249 ? 17.812 -18.203 -1.714 1 90.75 249 VAL B O 1
ATOM 10391 N N . THR B 1 250 ? 16.078 -17.203 -2.781 1 93.81 250 THR B N 1
ATOM 10392 C CA . THR B 1 250 ? 16.391 -17.859 -4.047 1 93.81 250 THR B CA 1
ATOM 10393 C C . THR B 1 250 ? 17.781 -17.453 -4.531 1 93.81 250 THR B C 1
ATOM 10395 O O . THR B 1 250 ? 18.562 -18.297 -4.992 1 93.81 250 THR B O 1
ATOM 10398 N N . TYR B 1 251 ? 18.125 -16.156 -4.449 1 92.62 251 TYR B N 1
ATOM 10399 C CA . TYR B 1 251 ? 19.438 -15.688 -4.863 1 92.62 251 TYR B CA 1
ATOM 10400 C C . TYR B 1 251 ? 20.531 -16.328 -4.027 1 92.62 251 TYR B C 1
ATOM 10402 O O . TYR B 1 251 ? 21.547 -16.781 -4.566 1 92.62 251 TYR B O 1
ATOM 10410 N N . PHE B 1 252 ? 20.344 -16.438 -2.762 1 87.94 252 PHE B N 1
ATOM 10411 C CA . PHE B 1 252 ? 21.375 -16.938 -1.858 1 87.94 252 PHE B CA 1
ATOM 10412 C C . PHE B 1 252 ? 21.578 -18.438 -2.066 1 87.94 252 PHE B C 1
ATOM 10414 O O . PHE B 1 252 ? 22.703 -18.922 -2.051 1 87.94 252 PHE B O 1
ATOM 10421 N N . VAL B 1 253 ? 20.516 -19.156 -2.211 1 87.25 253 VAL B N 1
ATOM 10422 C CA . VAL B 1 253 ? 20.609 -20.609 -2.41 1 87.25 253 VAL B CA 1
ATOM 10423 C C . VAL B 1 253 ? 21.312 -20.891 -3.734 1 87.25 253 VAL B C 1
ATOM 10425 O O . VAL B 1 253 ? 22.141 -21.797 -3.816 1 87.25 253 VAL B O 1
ATOM 10428 N N . ALA B 1 254 ? 20.984 -20.062 -4.676 1 91.25 254 ALA B N 1
ATOM 10429 C CA . ALA B 1 254 ? 21.594 -20.266 -5.984 1 91.25 254 ALA B CA 1
ATOM 10430 C C . ALA B 1 254 ? 23.078 -19.938 -5.945 1 91.25 254 ALA B C 1
ATOM 10432 O O . ALA B 1 254 ? 23.891 -20.594 -6.613 1 91.25 254 ALA B O 1
ATOM 10433 N N . GLU B 1 255 ? 23.531 -19.016 -5.145 1 85.69 255 GLU B N 1
ATOM 10434 C CA . GLU B 1 255 ? 24.922 -18.562 -5.145 1 85.69 255 GLU B CA 1
ATOM 10435 C C . GLU B 1 255 ? 25.75 -19.328 -4.121 1 85.69 255 GLU B C 1
ATOM 10437 O O . GLU B 1 255 ? 26.922 -19.625 -4.355 1 85.69 255 GLU B O 1
ATOM 10442 N N . SER B 1 256 ? 25.188 -19.688 -2.963 1 80 256 SER B N 1
ATOM 10443 C CA . SER B 1 256 ? 26.031 -20.156 -1.864 1 80 256 SER B CA 1
ATOM 10444 C C . SER B 1 256 ? 25.812 -21.641 -1.603 1 80 256 SER B C 1
ATOM 10446 O O . SER B 1 256 ? 26.656 -22.281 -0.981 1 80 256 SER B O 1
ATOM 10448 N N . VAL B 1 257 ? 24.656 -22.203 -1.967 1 79.75 257 VAL B N 1
ATOM 10449 C CA . VAL B 1 257 ? 24.375 -23.609 -1.634 1 79.75 257 VAL B CA 1
ATOM 10450 C C . VAL B 1 257 ? 24.766 -24.5 -2.811 1 79.75 257 VAL B C 1
ATOM 10452 O O . VAL B 1 257 ? 24.422 -24.203 -3.959 1 79.75 257 VAL B O 1
ATOM 10455 N N . ASP B 1 258 ? 25.562 -25.438 -2.561 1 79.5 258 ASP B N 1
ATOM 10456 C CA . ASP B 1 258 ? 25.984 -26.375 -3.602 1 79.5 258 ASP B CA 1
ATOM 10457 C C . ASP B 1 258 ? 24.938 -27.469 -3.822 1 79.5 258 ASP B C 1
ATOM 10459 O O . ASP B 1 258 ? 24.781 -28.359 -2.994 1 79.5 258 ASP B O 1
ATOM 10463 N N . LEU B 1 259 ? 24.125 -27.391 -4.766 1 79.56 259 LEU B N 1
ATOM 10464 C CA . LEU B 1 259 ? 23.094 -28.375 -5.098 1 79.56 259 LEU B CA 1
ATOM 10465 C C . LEU B 1 259 ? 23.625 -29.391 -6.098 1 79.56 259 LEU B C 1
ATOM 10467 O O . LEU B 1 259 ? 22.875 -30.234 -6.59 1 79.56 259 LEU B O 1
ATOM 10471 N N . GLY B 1 260 ? 24.859 -29.438 -6.395 1 77.12 260 GLY B N 1
ATOM 10472 C CA . GLY B 1 260 ? 25.484 -30.406 -7.27 1 77.12 260 GLY B CA 1
ATOM 10473 C C . GLY B 1 260 ? 25.625 -29.922 -8.703 1 77.12 260 GLY B C 1
ATOM 10474 O O . GLY B 1 260 ? 26.297 -30.562 -9.516 1 77.12 260 GLY B O 1
ATOM 10475 N N . PHE B 1 261 ? 24.984 -28.844 -9.062 1 84.38 261 PHE B N 1
ATOM 10476 C CA . PHE B 1 261 ? 25.109 -28.281 -10.391 1 84.38 261 PHE B CA 1
ATOM 10477 C C . PHE B 1 261 ? 25.422 -26.781 -10.312 1 84.38 261 PHE B C 1
ATOM 10479 O O . PHE B 1 261 ? 25.234 -26.156 -9.266 1 84.38 261 PHE B O 1
ATOM 10486 N N . ARG B 1 262 ? 26.047 -26.344 -11.406 1 85.81 262 ARG B N 1
ATOM 10487 C CA . ARG B 1 262 ? 26.391 -24.922 -11.453 1 85.81 262 ARG B CA 1
ATOM 10488 C C . ARG B 1 262 ? 25.156 -24.062 -11.656 1 85.81 262 ARG B C 1
ATOM 10490 O O . ARG B 1 262 ? 24.234 -24.438 -12.391 1 85.81 262 ARG B O 1
ATOM 10497 N N . LYS B 1 263 ? 25.109 -23.078 -10.898 1 87.31 263 LYS B N 1
ATOM 10498 C CA . LYS B 1 263 ? 23.953 -22.188 -10.891 1 87.31 263 LYS B CA 1
ATOM 10499 C C . LYS B 1 263 ? 24.375 -20.734 -10.758 1 87.31 263 LYS B C 1
ATOM 10501 O O . LYS B 1 263 ? 25.484 -20.438 -10.281 1 87.31 263 LYS B O 1
ATOM 10506 N N . ASN B 1 264 ? 23.5 -19.906 -11.352 1 90.25 264 ASN B N 1
ATOM 10507 C CA . ASN B 1 264 ? 23.703 -18.453 -11.234 1 90.25 264 ASN B CA 1
ATOM 10508 C C . ASN B 1 264 ? 22.531 -17.797 -10.508 1 90.25 264 ASN B C 1
ATOM 10510 O O . ASN B 1 264 ? 21.375 -18.078 -10.797 1 90.25 264 ASN B O 1
ATOM 10514 N N . GLY B 1 265 ? 22.812 -16.984 -9.555 1 91.31 265 GLY B N 1
ATOM 10515 C CA . GLY B 1 265 ? 21.797 -16.359 -8.719 1 91.31 265 GLY B CA 1
ATOM 10516 C C . GLY B 1 265 ? 20.922 -15.375 -9.484 1 91.31 265 GLY B C 1
ATOM 10517 O O . GLY B 1 265 ? 19.719 -15.297 -9.242 1 91.31 265 GLY B O 1
ATOM 10518 N N . LEU B 1 266 ? 21.469 -14.609 -10.398 1 91.75 266 LEU B N 1
ATOM 10519 C CA . LEU B 1 266 ? 20.719 -13.609 -11.164 1 91.75 266 LEU B CA 1
ATOM 10520 C C . LEU B 1 266 ? 19.656 -14.281 -12.031 1 91.75 266 LEU B C 1
ATOM 10522 O O . LEU B 1 266 ? 18.516 -13.836 -12.07 1 91.75 266 LEU B O 1
ATOM 10526 N N . ILE B 1 267 ? 20.016 -15.391 -12.656 1 94.12 267 ILE B N 1
ATOM 10527 C CA . ILE B 1 267 ? 19.094 -16.109 -13.523 1 94.12 267 ILE B CA 1
ATOM 10528 C C . ILE B 1 267 ? 17.969 -16.719 -12.695 1 94.12 267 ILE B C 1
ATOM 10530 O O . ILE B 1 267 ? 16.812 -16.734 -13.117 1 94.12 267 ILE B O 1
ATOM 10534 N N . ALA B 1 268 ? 18.312 -17.172 -11.578 1 95.88 268 ALA B N 1
ATOM 10535 C CA . ALA B 1 268 ? 17.328 -17.797 -10.703 1 95.88 268 ALA B CA 1
ATOM 10536 C C . ALA B 1 268 ? 16.266 -16.781 -10.289 1 95.88 268 ALA B C 1
ATOM 10538 O O . ALA B 1 268 ? 15.07 -17.094 -10.305 1 95.88 268 ALA B O 1
ATOM 10539 N N . VAL B 1 269 ? 16.672 -15.609 -9.953 1 95.38 269 VAL B N 1
ATOM 10540 C CA . VAL B 1 269 ? 15.734 -14.602 -9.461 1 95.38 269 VAL B CA 1
ATOM 10541 C C . VAL B 1 269 ? 14.859 -14.102 -10.609 1 95.38 269 VAL B C 1
ATOM 10543 O O . VAL B 1 269 ? 13.672 -13.844 -10.422 1 95.38 269 VAL B O 1
ATOM 10546 N N . ILE B 1 270 ? 15.391 -13.93 -11.797 1 93.81 270 ILE B N 1
ATOM 10547 C CA . ILE B 1 270 ? 14.617 -13.492 -12.953 1 93.81 270 ILE B CA 1
ATOM 10548 C C . ILE B 1 270 ? 13.562 -14.539 -13.297 1 93.81 270 ILE B C 1
ATOM 10550 O O . ILE B 1 270 ? 12.398 -14.203 -13.555 1 93.81 270 ILE B O 1
ATOM 10554 N N . THR B 1 271 ? 13.984 -15.781 -13.25 1 94.56 271 THR B N 1
ATOM 10555 C CA . THR B 1 271 ? 13.055 -16.875 -13.539 1 94.56 271 THR B CA 1
ATOM 10556 C C . THR B 1 271 ? 11.961 -16.938 -12.477 1 94.56 271 THR B C 1
ATOM 10558 O O . THR B 1 271 ? 10.797 -17.203 -12.797 1 94.56 271 THR B O 1
ATOM 10561 N N . LEU B 1 272 ? 12.383 -16.719 -11.266 1 95.75 272 LEU B N 1
ATOM 10562 C CA . LEU B 1 272 ? 11.398 -16.672 -10.188 1 95.75 272 LEU B CA 1
ATOM 10563 C C . LEU B 1 272 ? 10.391 -15.555 -10.43 1 95.75 272 LEU B C 1
ATOM 10565 O O . LEU B 1 272 ? 9.18 -15.766 -10.305 1 95.75 272 LEU B O 1
ATOM 10569 N N . GLY B 1 273 ? 10.906 -14.352 -10.758 1 93.69 273 GLY B N 1
ATOM 10570 C CA . GLY B 1 273 ? 10.039 -13.211 -11 1 93.69 273 GLY B CA 1
ATOM 10571 C C . GLY B 1 273 ? 9.07 -13.438 -12.148 1 93.69 273 GLY B C 1
ATOM 10572 O O . GLY B 1 273 ? 7.883 -13.125 -12.031 1 93.69 273 GLY B O 1
ATOM 10573 N N . LEU B 1 274 ? 9.523 -14.008 -13.211 1 91.62 274 LEU B N 1
ATOM 10574 C CA . LEU B 1 274 ? 8.68 -14.289 -14.375 1 91.62 274 LEU B CA 1
ATOM 10575 C C . LEU B 1 274 ? 7.648 -15.359 -14.047 1 91.62 274 LEU B C 1
ATOM 10577 O O . LEU B 1 274 ? 6.496 -15.266 -14.469 1 91.62 274 LEU B O 1
ATOM 10581 N N . PHE B 1 275 ? 8.109 -16.328 -13.289 1 91.56 275 PHE B N 1
ATOM 10582 C CA . PHE B 1 275 ? 7.199 -17.391 -12.891 1 91.56 275 PHE B CA 1
ATOM 10583 C C . PHE B 1 275 ? 6.082 -16.844 -12.008 1 91.56 275 PHE B C 1
ATOM 10585 O O . PHE B 1 275 ? 4.914 -17.203 -12.188 1 91.56 275 PHE B O 1
ATOM 10592 N N . MET B 1 276 ? 6.441 -16.047 -11.125 1 89.94 276 MET B N 1
ATOM 10593 C CA . MET B 1 276 ? 5.453 -15.477 -10.219 1 89.94 276 MET B CA 1
ATOM 10594 C C . MET B 1 276 ? 4.531 -14.516 -10.961 1 89.94 276 MET B C 1
ATOM 10596 O O . MET B 1 276 ? 3.355 -14.391 -10.617 1 89.94 276 MET B O 1
ATOM 10600 N N . SER B 1 277 ? 5.066 -13.805 -11.898 1 87.38 277 SER B N 1
ATOM 10601 C CA . SER B 1 277 ? 4.238 -12.922 -12.703 1 87.38 277 SER B CA 1
ATOM 10602 C C . SER B 1 277 ? 3.172 -13.695 -13.469 1 87.38 277 SER B C 1
ATOM 10604 O O . SER B 1 277 ? 2.047 -13.219 -13.633 1 87.38 277 SER B O 1
ATOM 10606 N N . ALA B 1 278 ? 3.463 -14.859 -13.828 1 80.06 278 ALA B N 1
ATOM 10607 C CA . ALA B 1 278 ? 2.559 -15.688 -14.625 1 80.06 278 ALA B CA 1
ATOM 10608 C C . ALA B 1 278 ? 1.505 -16.344 -13.75 1 80.06 278 ALA B C 1
ATOM 10610 O O . ALA B 1 278 ? 0.331 -16.422 -14.117 1 80.06 278 ALA B O 1
ATOM 10611 N N . PHE B 1 279 ? 1.974 -16.719 -12.516 1 76.38 279 PHE B N 1
ATOM 10612 C CA . PHE B 1 279 ? 1.087 -17.625 -11.789 1 76.38 279 PHE B CA 1
ATOM 10613 C C . PHE B 1 279 ? 0.599 -16.969 -10.5 1 76.38 279 PHE B C 1
ATOM 10615 O O . PHE B 1 279 ? -0.411 -17.391 -9.93 1 76.38 279 PHE B O 1
ATOM 10622 N N . SER B 1 280 ? 1.288 -16.078 -9.977 1 73.5 280 SER B N 1
ATOM 10623 C CA . SER B 1 280 ? 0.938 -15.539 -8.672 1 73.5 280 SER B CA 1
ATOM 10624 C C . SER B 1 280 ? -0.082 -14.414 -8.789 1 73.5 280 SER B C 1
ATOM 10626 O O . SER B 1 280 ? -0.907 -14.219 -7.895 1 73.5 280 SER B O 1
ATOM 10628 N N . LYS B 1 281 ? -0.013 -13.656 -9.82 1 69.88 281 LYS B N 1
ATOM 10629 C CA . LYS B 1 281 ? -0.893 -12.5 -9.945 1 69.88 281 LYS B CA 1
ATOM 10630 C C . LYS B 1 281 ? -2.357 -12.922 -9.984 1 69.88 281 LYS B C 1
ATOM 10632 O O . LYS B 1 281 ? -3.24 -12.172 -9.57 1 69.88 281 LYS B O 1
ATOM 10637 N N . ILE B 1 282 ? -2.576 -14.18 -10.367 1 63.5 282 ILE B N 1
ATOM 10638 C CA . ILE B 1 282 ? -3.926 -14.727 -10.477 1 63.5 282 ILE B CA 1
ATOM 10639 C C . ILE B 1 282 ? -4.461 -15.07 -9.094 1 63.5 282 ILE B C 1
ATOM 10641 O O . ILE B 1 282 ? -5.672 -15.031 -8.859 1 63.5 282 ILE B O 1
ATOM 10645 N N . ARG B 1 283 ? -3.527 -15.227 -8.289 1 67.06 283 ARG B N 1
ATOM 10646 C CA . ARG B 1 283 ? -3.926 -15.711 -6.965 1 67.06 283 ARG B CA 1
ATOM 10647 C C . ARG B 1 283 ? -3.982 -14.562 -5.961 1 67.06 283 ARG B C 1
ATOM 10649 O O . ARG B 1 283 ? -4.609 -14.688 -4.91 1 67.06 283 ARG B O 1
ATOM 10656 N N . ILE B 1 284 ? -3.389 -13.484 -6.32 1 67.06 284 ILE B N 1
ATOM 10657 C CA . ILE B 1 284 ? -3.365 -12.32 -5.438 1 67.06 284 ILE B CA 1
ATOM 10658 C C . ILE B 1 284 ? -4.621 -11.484 -5.656 1 67.06 284 ILE B C 1
ATOM 10660 O O . ILE B 1 284 ? -4.902 -11.062 -6.777 1 67.06 284 ILE B O 1
ATOM 10664 N N . ARG B 1 285 ? -5.305 -11.305 -4.633 1 64.44 285 ARG B N 1
ATOM 10665 C CA . ARG B 1 285 ? -6.562 -10.57 -4.688 1 64.44 285 ARG B CA 1
ATOM 10666 C C . ARG B 1 285 ? -6.316 -9.086 -4.926 1 64.44 285 ARG B C 1
ATOM 10668 O O . ARG B 1 285 ? -5.207 -8.594 -4.707 1 64.44 285 ARG B O 1
ATOM 10675 N N . THR B 1 286 ? -7.301 -8.43 -5.258 1 64.88 286 THR B N 1
ATOM 10676 C CA . THR B 1 286 ? -7.246 -7.031 -5.656 1 64.88 286 THR B CA 1
ATOM 10677 C C . THR B 1 286 ? -6.887 -6.145 -4.469 1 64.88 286 THR B C 1
ATOM 10679 O O . THR B 1 286 ? -6.164 -5.156 -4.621 1 64.88 286 THR B O 1
ATOM 10682 N N . GLU B 1 287 ? -7.262 -6.602 -3.287 1 66.69 287 GLU B N 1
ATOM 10683 C CA . GLU B 1 287 ? -7.02 -5.773 -2.111 1 66.69 287 GLU B CA 1
ATOM 10684 C C . GLU B 1 287 ? -5.543 -5.789 -1.722 1 66.69 287 GLU B C 1
ATOM 10686 O O . GLU B 1 287 ? -5.02 -4.801 -1.205 1 66.69 287 GLU B O 1
ATOM 10691 N N . VAL B 1 288 ? -4.91 -6.895 -2.072 1 77.94 288 VAL B N 1
ATOM 10692 C CA . VAL B 1 288 ? -3.521 -7.074 -1.664 1 77.94 288 VAL B CA 1
ATOM 10693 C C . VAL B 1 288 ? -2.59 -6.641 -2.793 1 77.94 288 VAL B C 1
ATOM 10695 O O . VAL B 1 288 ? -1.415 -6.344 -2.559 1 77.94 288 VAL B O 1
ATOM 10698 N N . GLU B 1 289 ? -3.145 -6.449 -3.918 1 79.88 289 GLU B N 1
ATOM 10699 C CA . GLU B 1 289 ? -2.312 -6.195 -5.09 1 79.88 289 GLU B CA 1
ATOM 10700 C C . GLU B 1 289 ? -1.757 -4.773 -5.07 1 79.88 289 GLU B C 1
ATOM 10702 O O . GLU B 1 289 ? -0.579 -4.559 -5.363 1 79.88 289 GLU B O 1
ATOM 10707 N N . HIS B 1 290 ? -2.561 -3.85 -4.605 1 81.62 290 HIS B N 1
ATOM 10708 C CA . HIS B 1 290 ? -2.131 -2.459 -4.676 1 81.62 290 HIS B CA 1
ATOM 10709 C C . HIS B 1 290 ? -0.996 -2.182 -3.695 1 81.62 290 HIS B C 1
ATOM 10711 O O . HIS B 1 290 ? 0.05 -1.654 -4.082 1 81.62 290 HIS B O 1
ATOM 10717 N N . PRO B 1 291 ? -1.15 -2.549 -2.418 1 85.44 291 PRO B N 1
ATOM 10718 C CA . PRO B 1 291 ? -0.033 -2.328 -1.498 1 85.44 291 PRO B CA 1
ATOM 10719 C C . PRO B 1 291 ? 1.222 -3.102 -1.898 1 85.44 291 PRO B C 1
ATOM 10721 O O . PRO B 1 291 ? 2.34 -2.621 -1.692 1 85.44 291 PRO B O 1
ATOM 10724 N N . LEU B 1 292 ? 1.009 -4.27 -2.484 1 88.38 292 LEU B N 1
ATOM 10725 C CA . LEU B 1 292 ? 2.139 -5.078 -2.932 1 88.38 292 LEU B CA 1
ATOM 10726 C C . LEU B 1 292 ? 2.883 -4.387 -4.07 1 88.38 292 LEU B C 1
ATOM 10728 O O . LEU B 1 292 ? 4.117 -4.359 -4.086 1 88.38 292 LEU B O 1
ATOM 10732 N N . GLN B 1 293 ? 2.176 -3.762 -4.922 1 87.56 293 GLN B N 1
ATOM 10733 C CA . GLN B 1 293 ? 2.785 -3.057 -6.043 1 87.56 293 GLN B CA 1
ATOM 10734 C C . GLN B 1 293 ? 3.557 -1.828 -5.566 1 87.56 293 GLN B C 1
ATOM 10736 O O . GLN B 1 293 ? 4.664 -1.563 -6.039 1 87.56 293 GLN B O 1
ATOM 10741 N N . ILE B 1 294 ? 2.992 -1.066 -4.664 1 87.44 294 ILE B N 1
ATOM 10742 C CA . ILE B 1 294 ? 3.643 0.134 -4.148 1 87.44 294 ILE B CA 1
ATOM 10743 C C . ILE B 1 294 ? 4.895 -0.252 -3.365 1 87.44 294 ILE B C 1
ATOM 10745 O O . ILE B 1 294 ? 5.914 0.439 -3.432 1 87.44 294 ILE B O 1
ATOM 10749 N N . PHE B 1 295 ? 4.781 -1.34 -2.67 1 92.5 295 PHE B N 1
ATOM 10750 C CA . PHE B 1 295 ? 5.926 -1.82 -1.907 1 92.5 295 PHE B CA 1
ATOM 10751 C C . PHE B 1 295 ? 7.102 -2.125 -2.828 1 92.5 295 PHE B C 1
ATOM 10753 O O . PHE B 1 295 ? 8.227 -1.7 -2.566 1 92.5 295 PHE B O 1
ATOM 10760 N N . TRP B 1 296 ? 6.867 -2.801 -3.855 1 91.25 296 TRP B N 1
ATOM 10761 C CA . TRP B 1 296 ? 7.945 -3.189 -4.762 1 91.25 296 TRP B CA 1
ATOM 10762 C C . TRP B 1 296 ? 8.422 -1.994 -5.586 1 91.25 296 TRP B C 1
ATOM 10764 O O . TRP B 1 296 ? 9.602 -1.902 -5.934 1 91.25 296 TRP B O 1
ATOM 10774 N N . GLN B 1 297 ? 7.574 -1.072 -5.891 1 89.81 297 GLN B N 1
ATOM 10775 C CA . GLN B 1 297 ? 8.016 0.148 -6.559 1 89.81 297 GLN B CA 1
ATOM 10776 C C . GLN B 1 297 ? 8.969 0.947 -5.672 1 89.81 297 GLN B C 1
ATOM 10778 O O . GLN B 1 297 ? 9.945 1.515 -6.156 1 89.81 297 GLN B O 1
ATOM 10783 N N . TYR B 1 298 ? 8.633 0.96 -4.426 1 92.38 298 TYR B N 1
ATOM 10784 C CA . TYR B 1 298 ? 9.516 1.656 -3.498 1 92.38 298 TYR B CA 1
ATOM 10785 C C . TYR B 1 298 ? 10.852 0.934 -3.375 1 92.38 298 TYR B C 1
ATOM 10787 O O . TYR B 1 298 ? 11.914 1.569 -3.354 1 92.38 298 TYR B O 1
ATOM 10795 N N . THR B 1 299 ? 10.781 -0.379 -3.164 1 92.44 299 THR B N 1
ATOM 10796 C CA . THR B 1 299 ? 12.016 -1.152 -3.037 1 92.44 299 THR B CA 1
ATOM 10797 C C . THR B 1 299 ? 12.891 -0.972 -4.27 1 92.44 299 THR B C 1
ATOM 10799 O O . THR B 1 299 ? 14.117 -0.917 -4.16 1 92.44 299 THR B O 1
ATOM 10802 N N . GLN B 1 300 ? 12.273 -0.916 -5.402 1 91.19 300 GLN B N 1
ATOM 10803 C CA . GLN B 1 300 ? 13.008 -0.677 -6.637 1 91.19 300 GLN B CA 1
ATOM 10804 C C . GLN B 1 300 ? 13.656 0.707 -6.633 1 91.19 300 GLN B C 1
ATOM 10806 O O . GLN B 1 300 ? 14.828 0.853 -6.988 1 91.19 300 GLN B O 1
ATOM 10811 N N . PHE B 1 301 ? 12.914 1.704 -6.203 1 91.06 301 PHE B N 1
ATOM 10812 C CA . PHE B 1 301 ? 13.406 3.072 -6.117 1 91.06 301 PHE B CA 1
ATOM 10813 C C . PHE B 1 301 ? 14.586 3.166 -5.152 1 91.06 301 PHE B C 1
ATOM 10815 O O . PHE B 1 301 ? 15.609 3.764 -5.477 1 91.06 301 PHE B O 1
ATOM 10822 N N . ALA B 1 302 ? 14.422 2.586 -4.066 1 93.38 302 ALA B N 1
ATOM 10823 C CA . ALA B 1 302 ? 15.438 2.65 -3.025 1 93.38 302 ALA B CA 1
ATOM 10824 C C . ALA B 1 302 ? 16.734 1.966 -3.475 1 93.38 302 ALA B C 1
ATOM 10826 O O . ALA B 1 302 ? 17.812 2.537 -3.359 1 93.38 302 ALA B O 1
ATOM 10827 N N . ASN B 1 303 ? 16.641 0.766 -3.986 1 91.94 303 ASN B N 1
ATOM 10828 C CA . ASN B 1 303 ? 17.812 0.014 -4.402 1 91.94 303 ASN B CA 1
ATOM 10829 C C . ASN B 1 303 ? 18.516 0.679 -5.586 1 91.94 303 ASN B C 1
ATOM 10831 O O . ASN B 1 303 ? 19.75 0.721 -5.641 1 91.94 303 ASN B O 1
ATOM 10835 N N . GLU B 1 304 ? 17.766 1.167 -6.473 1 91 304 GLU B N 1
ATOM 10836 C CA . GLU B 1 304 ? 18.344 1.862 -7.617 1 91 304 GLU B CA 1
ATOM 10837 C C . GLU B 1 304 ? 19.109 3.105 -7.172 1 91 304 GLU B C 1
ATOM 10839 O O . GLU B 1 304 ? 20.203 3.377 -7.668 1 91 304 GLU B O 1
ATOM 10844 N N . THR B 1 305 ? 18.531 3.818 -6.281 1 92.94 305 THR B N 1
ATOM 10845 C CA . THR B 1 305 ? 19.156 5.031 -5.77 1 92.94 305 THR B CA 1
ATOM 10846 C C . THR B 1 305 ? 20.469 4.703 -5.051 1 92.94 305 THR B C 1
ATOM 10848 O O . THR B 1 305 ? 21.484 5.359 -5.277 1 92.94 305 THR B O 1
ATOM 10851 N N . ILE B 1 306 ? 20.469 3.664 -4.27 1 91.88 306 ILE B N 1
ATOM 10852 C CA . ILE B 1 306 ? 21.641 3.293 -3.482 1 91.88 306 ILE B CA 1
ATOM 10853 C C . ILE B 1 306 ? 22.75 2.803 -4.41 1 91.88 306 ILE B C 1
ATOM 10855 O O . ILE B 1 306 ? 23.922 3.189 -4.254 1 91.88 306 ILE B O 1
ATOM 10859 N N . ILE B 1 307 ? 22.375 2.051 -5.422 1 89.88 307 ILE B N 1
ATOM 10860 C CA . ILE B 1 307 ? 23.375 1.491 -6.336 1 89.88 307 ILE B CA 1
ATOM 10861 C C . ILE B 1 307 ? 24.016 2.613 -7.141 1 89.88 307 ILE B C 1
ATOM 10863 O O . ILE B 1 307 ? 25.234 2.633 -7.32 1 89.88 307 ILE B O 1
ATOM 10867 N N . PHE B 1 308 ? 23.266 3.537 -7.609 1 91.88 308 PHE B N 1
ATOM 10868 C CA . PHE B 1 308 ? 23.797 4.625 -8.422 1 91.88 308 PHE B CA 1
ATOM 10869 C C . PHE B 1 308 ? 24.688 5.539 -7.582 1 91.88 308 PHE B C 1
ATOM 10871 O O . PHE B 1 308 ? 25.719 6.012 -8.062 1 91.88 308 PHE B O 1
ATOM 10878 N N . ILE B 1 309 ? 24.344 5.711 -6.359 1 91.62 309 ILE B N 1
ATOM 10879 C CA . ILE B 1 309 ? 25.156 6.566 -5.504 1 91.62 309 ILE B CA 1
ATOM 10880 C C . ILE B 1 309 ? 26.438 5.84 -5.121 1 91.62 309 ILE B C 1
ATOM 10882 O O . ILE B 1 309 ? 27.531 6.426 -5.168 1 91.62 309 ILE B O 1
ATOM 10886 N N . ILE B 1 310 ? 26.344 4.543 -4.758 1 88.88 310 ILE B N 1
ATOM 10887 C CA . ILE B 1 310 ? 27.516 3.771 -4.355 1 88.88 310 ILE B CA 1
ATOM 10888 C C . ILE B 1 310 ? 28.484 3.67 -5.523 1 88.88 310 ILE B C 1
ATOM 10890 O O . ILE B 1 310 ? 29.688 3.885 -5.355 1 88.88 310 ILE B O 1
ATOM 10894 N N . THR B 1 311 ? 27.969 3.355 -6.668 1 88.31 311 THR B N 1
ATOM 10895 C CA . THR B 1 311 ? 28.812 3.227 -7.84 1 88.31 311 THR B CA 1
ATOM 10896 C C . THR B 1 311 ? 29.375 4.586 -8.258 1 88.31 311 THR B C 1
ATOM 10898 O O . THR B 1 311 ? 30.516 4.688 -8.688 1 88.31 311 THR B O 1
ATOM 10901 N N . GLY B 1 312 ? 28.547 5.598 -8.133 1 90.19 312 GLY B N 1
ATOM 10902 C CA . GLY B 1 312 ? 29.016 6.941 -8.438 1 90.19 312 GLY B CA 1
ATOM 10903 C C . GLY B 1 312 ? 30.125 7.406 -7.523 1 90.19 312 GLY B C 1
ATOM 10904 O O . GLY B 1 312 ? 31.125 7.969 -7.984 1 90.19 312 GLY B O 1
ATOM 10905 N N . VAL B 1 313 ? 30 7.109 -6.293 1 89.06 313 VAL B N 1
ATOM 10906 C CA . VAL B 1 313 ? 31.016 7.496 -5.316 1 89.06 313 VAL B CA 1
ATOM 10907 C C . VAL B 1 313 ? 32.312 6.738 -5.582 1 89.06 313 VAL B C 1
ATOM 10909 O O . VAL B 1 313 ? 33.406 7.309 -5.5 1 89.06 313 VAL B O 1
ATOM 10912 N N . THR B 1 314 ? 32.188 5.449 -5.898 1 85.5 314 THR B N 1
ATOM 10913 C CA . THR B 1 314 ? 33.344 4.625 -6.168 1 85.5 314 THR B CA 1
ATOM 10914 C C . THR B 1 314 ? 34.094 5.109 -7.418 1 85.5 314 THR B C 1
ATOM 10916 O O . THR B 1 314 ? 35.312 5.203 -7.434 1 85.5 314 THR B O 1
ATOM 10919 N N . CYS B 1 315 ? 33.344 5.469 -8.43 1 86.81 315 CYS B N 1
ATOM 10920 C CA . CYS B 1 315 ? 33.906 5.961 -9.672 1 86.81 315 CYS B CA 1
ATOM 10921 C C . CYS B 1 315 ? 34.531 7.344 -9.477 1 86.81 315 CYS B C 1
ATOM 10923 O O . CYS B 1 315 ? 35.594 7.629 -10 1 86.81 315 CYS B O 1
ATOM 10925 N N . GLY B 1 316 ? 33.844 8.18 -8.734 1 87.62 316 GLY B N 1
ATOM 10926 C CA . GLY B 1 316 ? 34.375 9.516 -8.477 1 87.62 316 GLY B CA 1
ATOM 10927 C C . GLY B 1 316 ? 35.656 9.516 -7.68 1 87.62 316 GLY B C 1
ATOM 10928 O O . GLY B 1 316 ? 36.562 10.297 -7.957 1 87.62 316 GLY B O 1
ATOM 10929 N N . TYR B 1 317 ? 35.656 8.562 -6.773 1 86.38 317 TYR B N 1
ATOM 10930 C CA . TYR B 1 317 ? 36.844 8.469 -5.926 1 86.38 317 TYR B CA 1
ATOM 10931 C C . TYR B 1 317 ? 38.031 7.918 -6.707 1 86.38 317 TYR B C 1
ATOM 10933 O O . TYR B 1 317 ? 39.125 8.5 -6.688 1 86.38 317 TYR B O 1
ATOM 10941 N N . LYS B 1 318 ? 37.875 6.84 -7.438 1 82.69 318 LYS B N 1
ATOM 10942 C CA . LYS B 1 318 ? 38.969 6.141 -8.117 1 82.69 318 LYS B CA 1
ATOM 10943 C C . LYS B 1 318 ? 39.469 6.938 -9.312 1 82.69 318 LYS B C 1
ATOM 10945 O O . LYS B 1 318 ? 40.656 6.953 -9.602 1 82.69 318 LYS B O 1
ATOM 10950 N N . ILE B 1 319 ? 38.625 7.641 -9.992 1 82.5 319 ILE B N 1
ATOM 10951 C CA . ILE B 1 319 ? 39 8.273 -11.258 1 82.5 319 ILE B CA 1
ATOM 10952 C C . ILE B 1 319 ? 39.375 9.727 -11.016 1 82.5 319 ILE B C 1
ATOM 10954 O O . ILE B 1 319 ? 40.406 10.195 -11.523 1 82.5 319 ILE B O 1
ATOM 10958 N N . PHE B 1 320 ? 38.625 10.453 -10.242 1 81.38 320 PHE B N 1
ATOM 10959 C CA . PHE B 1 320 ? 38.781 11.898 -10.18 1 81.38 320 PHE B CA 1
ATOM 10960 C C . PHE B 1 320 ? 39.594 12.289 -8.953 1 81.38 320 PHE B C 1
ATOM 10962 O O . PHE B 1 320 ? 40.438 13.195 -9.016 1 81.38 320 PHE B O 1
ATOM 10969 N N . ASP B 1 321 ? 39.25 11.594 -7.879 1 77.12 321 ASP B N 1
ATOM 10970 C CA . ASP B 1 321 ? 39.938 12 -6.652 1 77.12 321 ASP B CA 1
ATOM 10971 C C . ASP B 1 321 ? 41.344 11.477 -6.625 1 77.12 321 ASP B C 1
ATOM 10973 O O . ASP B 1 321 ? 42.312 12.234 -6.367 1 77.12 321 ASP B O 1
ATOM 10977 N N . GLN B 1 322 ? 41.594 10.078 -6.816 1 78.19 322 GLN B N 1
ATOM 10978 C CA . GLN B 1 322 ? 42.938 9.484 -6.773 1 78.19 322 GLN B CA 1
ATOM 10979 C C . GLN B 1 322 ? 43.719 9.797 -8.047 1 78.19 322 GLN B C 1
ATOM 10981 O O . GLN B 1 322 ? 44.938 9.664 -8.07 1 78.19 322 GLN B O 1
ATOM 10986 N N . GLN B 1 323 ? 43.156 10.617 -8.992 1 71.81 323 GLN B N 1
ATOM 10987 C CA . GLN B 1 323 ? 43.781 11.008 -10.258 1 71.81 323 GLN B CA 1
ATOM 10988 C C . GLN B 1 323 ? 44.594 9.875 -10.844 1 71.81 323 GLN B C 1
ATOM 10990 O O . GLN B 1 323 ? 45.844 9.906 -10.781 1 71.81 323 GLN B O 1
ATOM 10995 N N . SER B 1 324 ? 43.969 8.797 -11.234 1 74.31 324 SER B N 1
ATOM 10996 C CA . SER B 1 324 ? 44.656 7.641 -11.812 1 74.31 324 SER B CA 1
ATOM 10997 C C . SER B 1 324 ? 45.625 8.062 -12.906 1 74.31 324 SER B C 1
ATOM 10999 O O . SER B 1 324 ? 45.25 8.805 -13.82 1 74.31 324 SER B O 1
ATOM 11001 N N . PRO B 1 325 ? 46.875 7.738 -12.781 1 77.88 325 PRO B N 1
ATOM 11002 C CA . PRO B 1 325 ? 47.875 8.133 -13.766 1 77.88 325 PRO B CA 1
ATOM 11003 C C . PRO B 1 325 ? 47.688 7.457 -15.125 1 77.88 325 PRO B C 1
ATOM 11005 O O . PRO B 1 325 ? 48.281 7.867 -16.125 1 77.88 325 PRO B O 1
ATOM 11008 N N . TYR B 1 326 ? 46.719 6.586 -15.211 1 81.44 326 TYR B N 1
ATOM 11009 C CA . TYR B 1 326 ? 46.594 5.77 -16.422 1 81.44 326 TYR B CA 1
ATOM 11010 C C . TYR B 1 326 ? 45.562 6.371 -17.375 1 81.44 326 TYR B C 1
ATOM 11012 O O . TYR B 1 326 ? 45.438 5.93 -18.516 1 81.44 326 TYR B O 1
ATOM 11020 N N . ILE B 1 327 ? 44.844 7.387 -16.938 1 86.5 327 ILE B N 1
ATOM 11021 C CA . ILE B 1 327 ? 43.812 8 -17.781 1 86.5 327 ILE B CA 1
ATOM 11022 C C . ILE B 1 327 ? 44.406 9.227 -18.469 1 86.5 327 ILE B C 1
ATOM 11024 O O . ILE B 1 327 ? 44.812 10.18 -17.812 1 86.5 327 ILE B O 1
ATOM 11028 N N . ARG B 1 328 ? 44.531 9.164 -19.844 1 83.5 328 ARG B N 1
ATOM 11029 C CA . ARG B 1 328 ? 45.062 10.242 -20.672 1 83.5 328 ARG B CA 1
ATOM 11030 C C . ARG B 1 328 ? 43.969 11.133 -21.203 1 83.5 328 ARG B C 1
ATOM 11032 O O . ARG B 1 328 ? 42.781 10.75 -21.172 1 83.5 328 ARG B O 1
ATOM 11039 N N . LYS B 1 329 ? 44.125 12.266 -21.594 1 85.44 329 LYS B N 1
ATOM 11040 C CA . LYS B 1 329 ? 43.156 13.195 -22.188 1 85.44 329 LYS B CA 1
ATOM 11041 C C . LYS B 1 329 ? 42.531 12.609 -23.438 1 85.44 329 LYS B C 1
ATOM 11043 O O . LYS B 1 329 ? 41.375 12.875 -23.734 1 85.44 329 LYS B O 1
ATOM 11048 N N . GLN B 1 330 ? 43.312 11.844 -24.109 1 87.19 330 GLN B N 1
ATOM 11049 C CA . GLN B 1 330 ? 42.812 11.219 -25.328 1 87.19 330 GLN B CA 1
ATOM 11050 C C . GLN B 1 330 ? 41.719 10.203 -25.031 1 87.19 330 GLN B C 1
ATOM 11052 O O . GLN B 1 330 ? 40.875 9.906 -25.875 1 87.19 330 GLN B O 1
ATOM 11057 N N . ASP B 1 331 ? 41.719 9.688 -23.828 1 89.38 331 ASP B N 1
ATOM 11058 C CA . ASP B 1 331 ? 40.719 8.672 -23.453 1 89.38 331 ASP B CA 1
ATOM 11059 C C . ASP B 1 331 ? 39.312 9.273 -23.359 1 89.38 331 ASP B C 1
ATOM 11061 O O . ASP B 1 331 ? 38.312 8.578 -23.562 1 89.38 331 ASP B O 1
ATOM 11065 N N . TYR B 1 332 ? 39.188 10.602 -23.125 1 90.06 332 TYR B N 1
ATOM 11066 C CA . TYR B 1 332 ? 37.875 11.266 -23.109 1 90.06 332 TYR B CA 1
ATOM 11067 C C . TYR B 1 332 ? 37.281 11.312 -24.5 1 90.06 332 TYR B C 1
ATOM 11069 O O . TYR B 1 332 ? 36.062 11.055 -24.672 1 90.06 332 TYR B O 1
ATOM 11077 N N . ILE B 1 333 ? 38.094 11.57 -25.438 1 91.88 333 ILE B N 1
ATOM 11078 C CA . ILE B 1 333 ? 37.656 11.617 -26.828 1 91.88 333 ILE B CA 1
ATOM 11079 C C . ILE B 1 333 ? 37.312 10.211 -27.312 1 91.88 333 ILE B C 1
ATOM 11081 O O . ILE B 1 333 ? 36.312 10.008 -28 1 91.88 333 ILE B O 1
ATOM 11085 N N . ASN B 1 334 ? 38.188 9.305 -26.906 1 92.06 334 ASN B N 1
ATOM 11086 C CA . ASN B 1 334 ? 37.906 7.922 -27.281 1 92.06 334 ASN B CA 1
ATOM 11087 C C . ASN B 1 334 ? 36.594 7.418 -26.703 1 92.06 334 ASN B C 1
ATOM 11089 O O . ASN B 1 334 ? 35.906 6.605 -27.328 1 92.06 334 ASN B O 1
ATOM 11093 N N . THR B 1 335 ? 36.25 7.879 -25.547 1 93.31 335 THR B N 1
ATOM 11094 C CA . THR B 1 335 ? 35.031 7.434 -24.922 1 93.31 335 THR B CA 1
ATOM 11095 C C . THR B 1 335 ? 33.812 7.965 -25.672 1 93.31 335 THR B C 1
ATOM 11097 O O . THR B 1 335 ? 32.812 7.27 -25.812 1 93.31 335 THR B O 1
ATOM 11100 N N . ILE B 1 336 ? 33.812 9.148 -26.172 1 94.44 336 ILE B N 1
ATOM 11101 C CA . ILE B 1 336 ? 32.719 9.719 -26.953 1 94.44 336 ILE B CA 1
ATOM 11102 C C . ILE B 1 336 ? 32.562 8.953 -28.266 1 94.44 336 ILE B C 1
ATOM 11104 O O . ILE B 1 336 ? 31.453 8.664 -28.688 1 94.44 336 ILE B O 1
ATOM 11108 N N . LEU B 1 337 ? 33.75 8.625 -28.828 1 94 337 LEU B N 1
ATOM 11109 C CA . LEU B 1 337 ? 33.719 7.844 -30.062 1 94 337 LEU B CA 1
ATOM 11110 C C . LEU B 1 337 ? 33.188 6.438 -29.797 1 94 337 LEU B C 1
ATOM 11112 O O . LEU B 1 337 ? 32.438 5.891 -30.625 1 94 337 LEU B O 1
ATOM 11116 N N . LEU B 1 338 ? 33.594 5.961 -28.703 1 94.12 338 LEU B N 1
ATOM 11117 C CA . LEU B 1 338 ? 33.125 4.637 -28.312 1 94.12 338 LEU B CA 1
ATOM 11118 C C . LEU B 1 338 ? 31.609 4.645 -28.109 1 94.12 338 LEU B C 1
ATOM 11120 O O . LEU B 1 338 ? 30.922 3.66 -28.406 1 94.12 338 LEU B O 1
ATOM 11124 N N . TYR B 1 339 ? 31.078 5.734 -27.562 1 94.56 339 TYR B N 1
ATOM 11125 C CA . TYR B 1 339 ? 29.641 5.875 -27.359 1 94.56 339 TYR B CA 1
ATOM 11126 C C . TYR B 1 339 ? 28.891 5.762 -28.688 1 94.56 339 TYR B C 1
ATOM 11128 O O . TYR B 1 339 ? 27.922 5 -28.797 1 94.56 339 TYR B O 1
ATOM 11136 N N . PHE B 1 340 ? 29.375 6.418 -29.688 1 94.44 340 PHE B N 1
ATOM 11137 C CA . PHE B 1 340 ? 28.734 6.371 -31 1 94.44 340 PHE B CA 1
ATOM 11138 C C . PHE B 1 340 ? 28.906 5 -31.641 1 94.44 340 PHE B C 1
ATOM 11140 O O . PHE B 1 340 ? 28 4.5 -32.312 1 94.44 340 PHE B O 1
ATOM 11147 N N . TYR B 1 341 ? 30 4.461 -31.375 1 94.12 341 TYR B N 1
ATOM 11148 C CA . TYR B 1 341 ? 30.266 3.143 -31.938 1 94.12 341 TYR B CA 1
ATOM 11149 C C . TYR B 1 341 ? 29.375 2.08 -31.297 1 94.12 341 TYR B C 1
ATOM 11151 O O . TYR B 1 341 ? 28.953 1.137 -31.969 1 94.12 341 TYR B O 1
ATOM 11159 N N . ILE B 1 342 ? 29.156 2.164 -30.047 1 94.44 342 ILE B N 1
ATOM 11160 C CA . ILE B 1 342 ? 28.297 1.214 -29.344 1 94.44 342 ILE B CA 1
ATOM 11161 C C . ILE B 1 342 ? 26.875 1.303 -29.875 1 94.44 342 ILE B C 1
ATOM 11163 O O . ILE B 1 342 ? 26.219 0.28 -30.094 1 94.44 342 ILE B O 1
ATOM 11167 N N . LEU B 1 343 ? 26.391 2.52 -30.125 1 93.75 343 LEU B N 1
ATOM 11168 C CA . LEU B 1 343 ? 25.047 2.701 -30.703 1 93.75 343 LEU B CA 1
ATOM 11169 C C . LEU B 1 343 ? 24.984 2.109 -32.094 1 93.75 343 LEU B C 1
ATOM 11171 O O . LEU B 1 343 ? 23.984 1.474 -32.469 1 93.75 343 LEU B O 1
ATOM 11175 N N . LEU B 1 344 ? 26.078 2.287 -32.781 1 94.19 344 LEU B N 1
ATOM 11176 C CA . LEU B 1 344 ? 26.125 1.774 -34.156 1 94.19 344 LEU B CA 1
ATOM 11177 C C . LEU B 1 344 ? 26.203 0.251 -34.156 1 94.19 344 LEU B C 1
ATOM 11179 O O . LEU B 1 344 ? 25.594 -0.403 -35 1 94.19 344 LEU B O 1
ATOM 11183 N N . SER B 1 345 ? 26.984 -0.261 -33.281 1 94.56 345 SER B N 1
ATOM 11184 C CA . SER B 1 345 ? 27.125 -1.711 -33.188 1 94.56 345 SER B CA 1
ATOM 11185 C C . SER B 1 345 ? 25.781 -2.375 -32.875 1 94.56 345 SER B C 1
ATOM 11187 O O . SER B 1 345 ? 25.469 -3.434 -33.406 1 94.56 345 SER B O 1
ATOM 11189 N N . LYS B 1 346 ? 25.031 -1.818 -31.953 1 93.25 346 LYS B N 1
ATOM 11190 C CA . LYS B 1 346 ? 23.719 -2.361 -31.641 1 93.25 346 LYS B CA 1
ATOM 11191 C C . LYS B 1 346 ? 22.781 -2.254 -32.844 1 93.25 346 LYS B C 1
ATOM 11193 O O . LYS B 1 346 ? 22 -3.174 -33.125 1 93.25 346 LYS B O 1
ATOM 11198 N N . PHE B 1 347 ? 22.922 -1.156 -33.562 1 94.19 347 PHE B N 1
ATOM 11199 C CA . PHE B 1 347 ? 22.094 -0.953 -34.75 1 94.19 347 PHE B CA 1
ATOM 11200 C C . PHE B 1 347 ? 22.422 -1.981 -35.812 1 94.19 347 PHE B C 1
ATOM 11202 O O . PHE B 1 347 ? 21.516 -2.562 -36.438 1 94.19 347 PHE B O 1
ATOM 11209 N N . ILE B 1 348 ? 23.625 -2.215 -36 1 95 348 ILE B N 1
ATOM 11210 C CA . ILE B 1 348 ? 24.078 -3.174 -37 1 95 348 ILE B CA 1
ATOM 11211 C C . ILE B 1 348 ? 23.625 -4.578 -36.594 1 95 348 ILE B C 1
ATOM 11213 O O . ILE B 1 348 ? 23.172 -5.355 -37.438 1 95 348 ILE B O 1
ATOM 11217 N N . SER B 1 349 ? 23.781 -4.879 -35.375 1 95 349 SER B N 1
ATOM 11218 C CA . SER B 1 349 ? 23.375 -6.195 -34.906 1 95 349 SER B CA 1
ATOM 11219 C C . SER B 1 349 ? 21.891 -6.43 -35.094 1 95 349 SER B C 1
ATOM 11221 O O . SER B 1 349 ? 21.469 -7.52 -35.5 1 95 349 SER B O 1
ATOM 11223 N N . VAL B 1 350 ? 21.078 -5.426 -34.812 1 93.75 350 VAL B N 1
ATOM 11224 C CA . VAL B 1 350 ? 19.625 -5.555 -34.969 1 93.75 350 VAL B CA 1
ATOM 11225 C C . VAL B 1 350 ? 19.266 -5.629 -36.438 1 93.75 350 VAL B C 1
ATOM 11227 O O . VAL B 1 350 ? 18.375 -6.398 -36.812 1 93.75 350 VAL B O 1
ATOM 11230 N N . LEU B 1 351 ? 19.984 -4.848 -37.312 1 93.44 351 LEU B N 1
ATOM 11231 C CA . LEU B 1 351 ? 19.719 -4.832 -38.75 1 93.44 351 LEU B CA 1
ATOM 11232 C C . LEU B 1 351 ? 20.062 -6.18 -39.375 1 93.44 351 LEU B C 1
ATOM 11234 O O . LEU B 1 351 ? 19.344 -6.652 -40.25 1 93.44 351 LEU B O 1
ATOM 11238 N N . LEU B 1 352 ? 21.094 -6.773 -38.938 1 93.88 352 LEU B N 1
ATOM 11239 C CA . LEU B 1 352 ? 21.531 -8.062 -39.438 1 93.88 352 LEU B CA 1
ATOM 11240 C C . LEU B 1 352 ? 20.531 -9.156 -39.094 1 93.88 352 LEU B C 1
ATOM 11242 O O . LEU B 1 352 ? 20.359 -10.109 -39.844 1 93.88 352 LEU B O 1
ATOM 11246 N N . LEU B 1 353 ? 19.875 -9.047 -38.031 1 94.25 353 LEU B N 1
ATOM 11247 C CA . LEU B 1 353 ? 18.984 -10.094 -37.531 1 94.25 353 LEU B CA 1
ATOM 11248 C C . LEU B 1 353 ? 17.531 -9.758 -37.844 1 94.25 353 LEU B C 1
ATOM 11250 O O . LEU B 1 353 ? 16.625 -10.539 -37.5 1 94.25 353 LEU B O 1
ATOM 11254 N N . LEU B 1 354 ? 17.25 -8.641 -38.406 1 92.81 354 LEU B N 1
ATOM 11255 C CA . LEU B 1 354 ? 15.898 -8.172 -38.688 1 92.81 354 LEU B CA 1
ATOM 11256 C C . LEU B 1 354 ? 15.133 -9.195 -39.531 1 92.81 354 LEU B C 1
ATOM 11258 O O . LEU B 1 354 ? 13.969 -9.484 -39.25 1 92.81 354 LEU B O 1
ATOM 11262 N N . PRO B 1 355 ? 15.781 -9.812 -40.531 1 90.19 355 PRO B N 1
ATOM 11263 C CA . PRO B 1 355 ? 15.039 -10.812 -41.281 1 90.19 355 PRO B CA 1
ATOM 11264 C C . PRO B 1 355 ? 14.664 -12.039 -40.469 1 90.19 355 PRO B C 1
ATOM 11266 O O . PRO B 1 355 ? 13.586 -12.609 -40.656 1 90.19 355 PRO B O 1
ATOM 11269 N N . THR B 1 356 ? 15.492 -12.391 -39.562 1 91.31 356 THR B N 1
ATOM 11270 C CA . THR B 1 356 ? 15.219 -13.547 -38.719 1 91.31 356 THR B CA 1
ATOM 11271 C C . THR B 1 356 ? 14.102 -13.227 -37.719 1 91.31 356 THR B C 1
ATOM 11273 O O . THR B 1 356 ? 13.266 -14.078 -37.438 1 91.31 356 THR B O 1
ATOM 11276 N N . ILE B 1 357 ? 14.07 -12.023 -37.281 1 91.25 357 ILE B N 1
ATOM 11277 C CA . ILE B 1 357 ? 13.078 -11.578 -36.312 1 91.25 357 ILE B CA 1
ATOM 11278 C C . ILE B 1 357 ? 11.695 -11.547 -36.969 1 91.25 357 ILE B C 1
ATOM 11280 O O . ILE B 1 357 ? 10.695 -11.906 -36.344 1 91.25 357 ILE B O 1
ATOM 11284 N N . ASN B 1 358 ? 11.68 -11.141 -38.188 1 88.56 358 ASN B N 1
ATOM 11285 C CA . ASN B 1 358 ? 10.406 -10.969 -38.875 1 88.56 358 ASN B CA 1
ATOM 11286 C C . ASN B 1 358 ? 9.852 -12.312 -39.344 1 88.56 358 ASN B C 1
ATOM 11288 O O . ASN B 1 358 ? 8.688 -12.398 -39.75 1 88.56 358 ASN B O 1
ATOM 11292 N N . LEU B 1 359 ? 10.609 -13.344 -39.188 1 84.56 359 LEU B N 1
ATOM 11293 C CA . LEU B 1 359 ? 10.133 -14.68 -39.531 1 84.56 359 LEU B CA 1
ATOM 11294 C C . LEU B 1 359 ? 9.242 -15.25 -38.406 1 84.56 359 LEU B C 1
ATOM 11296 O O . LEU B 1 359 ? 8.359 -16.062 -38.688 1 84.56 359 LEU B O 1
ATOM 11300 N N . TYR B 1 360 ? 9.609 -14.883 -37.156 1 78.06 360 TYR B N 1
ATOM 11301 C CA . TYR B 1 360 ? 8.953 -15.484 -35.969 1 78.06 360 TYR B CA 1
ATOM 11302 C C . TYR B 1 360 ? 7.957 -14.516 -35.344 1 78.06 360 TYR B C 1
ATOM 11304 O O . TYR B 1 360 ? 8.273 -13.852 -34.375 1 78.06 360 TYR B O 1
ATOM 11312 N N . GLY B 1 361 ? 7.031 -13.984 -35.906 1 70.38 361 GLY B N 1
ATOM 11313 C CA . GLY B 1 361 ? 6.062 -13.148 -35.219 1 70.38 361 GLY B CA 1
ATOM 11314 C C . GLY B 1 361 ? 5.59 -11.969 -36.031 1 70.38 361 GLY B C 1
ATOM 11315 O O . GLY B 1 361 ? 5.582 -12.023 -37.281 1 70.38 361 GLY B O 1
ATOM 11316 N N . GLN B 1 362 ? 5.266 -10.906 -35.219 1 72.62 362 GLN B N 1
ATOM 11317 C CA . GLN B 1 362 ? 4.742 -9.703 -35.875 1 72.62 362 GLN B CA 1
ATOM 11318 C C . GLN B 1 362 ? 5.871 -8.875 -36.5 1 72.62 362 GLN B C 1
ATOM 11320 O O . GLN B 1 362 ? 6.973 -8.812 -35.938 1 72.62 362 GLN B O 1
ATOM 11325 N N . GLN B 1 363 ? 5.66 -8.391 -37.562 1 79.19 363 GLN B N 1
ATOM 11326 C CA . GLN B 1 363 ? 6.672 -7.645 -38.312 1 79.19 363 GLN B CA 1
ATOM 11327 C C . GLN B 1 363 ? 7.094 -6.387 -37.531 1 79.19 363 GLN B C 1
ATOM 11329 O O . GLN B 1 363 ? 6.246 -5.641 -37.062 1 79.19 363 GLN B O 1
ATOM 11334 N N . VAL B 1 364 ? 8.375 -6.293 -37.406 1 82.94 364 VAL B N 1
ATOM 11335 C CA . VAL B 1 364 ? 8.977 -5.109 -36.781 1 82.94 364 VAL B CA 1
ATOM 11336 C C . VAL B 1 364 ? 9.398 -4.125 -37.875 1 82.94 364 VAL B C 1
ATOM 11338 O O . VAL B 1 364 ? 10.227 -4.453 -38.719 1 82.94 364 VAL B O 1
ATOM 11341 N N . LYS B 1 365 ? 8.883 -2.91 -37.875 1 83 365 LYS B N 1
ATOM 11342 C CA . LYS B 1 365 ? 9.188 -1.857 -38.812 1 83 365 LYS B CA 1
ATOM 11343 C C . LYS B 1 365 ? 10.578 -1.27 -38.562 1 83 365 LYS B C 1
ATOM 11345 O O . LYS B 1 365 ? 11.156 -1.468 -37.5 1 83 365 LYS B O 1
ATOM 11350 N N . MET B 1 366 ? 11.086 -0.685 -39.531 1 84.69 366 MET B N 1
ATOM 11351 C CA . MET B 1 366 ? 12.414 -0.077 -39.469 1 84.69 366 MET B CA 1
ATOM 11352 C C . MET B 1 366 ? 12.445 1.016 -38.406 1 84.69 366 MET B C 1
ATOM 11354 O O . MET B 1 366 ? 13.461 1.194 -37.719 1 84.69 366 MET B O 1
ATOM 11358 N N . SER B 1 367 ? 11.391 1.699 -38.188 1 84.69 367 SER B N 1
ATOM 11359 C CA . SER B 1 367 ? 11.336 2.734 -37.188 1 84.69 367 SER B CA 1
ATOM 11360 C C . SER B 1 367 ? 11.398 2.131 -35.781 1 84.69 367 SER B C 1
ATOM 11362 O O . SER B 1 367 ? 12.008 2.705 -34.875 1 84.69 367 SER B O 1
ATOM 11364 N N . GLU B 1 368 ? 10.805 0.999 -35.719 1 87.38 368 GLU B N 1
ATOM 11365 C CA . GLU B 1 368 ? 10.844 0.303 -34.438 1 87.38 368 GLU B CA 1
ATOM 11366 C C . GLU B 1 368 ? 12.227 -0.279 -34.188 1 87.38 368 GLU B C 1
ATOM 11368 O O . GLU B 1 368 ? 12.688 -0.297 -33.031 1 87.38 368 GLU B O 1
ATOM 11373 N N . ALA B 1 369 ? 12.812 -0.746 -35.25 1 89.81 369 ALA B N 1
ATOM 11374 C CA . ALA B 1 369 ? 14.156 -1.303 -35.094 1 89.81 369 ALA B CA 1
ATOM 11375 C C . ALA B 1 369 ? 15.156 -0.228 -34.688 1 89.81 369 ALA B C 1
ATOM 11377 O O . ALA B 1 369 ? 16.047 -0.485 -33.875 1 89.81 369 ALA B O 1
ATOM 11378 N N . ILE B 1 370 ? 15.031 0.934 -35.188 1 89.62 370 ILE B N 1
ATOM 11379 C CA . ILE B 1 370 ? 15.906 2.047 -34.812 1 89.62 370 ILE B CA 1
ATOM 11380 C C . ILE B 1 370 ? 15.648 2.451 -33.375 1 89.62 370 ILE B C 1
ATOM 11382 O O . ILE B 1 370 ? 16.594 2.689 -32.625 1 89.62 370 ILE B O 1
ATOM 11386 N N . LEU B 1 371 ? 14.422 2.504 -33.094 1 88.62 371 LEU B N 1
ATOM 11387 C CA . LEU B 1 371 ? 14.07 2.861 -31.734 1 88.62 371 LEU B CA 1
ATOM 11388 C C . LEU B 1 371 ? 14.578 1.808 -30.75 1 88.62 371 LEU B C 1
ATOM 11390 O O . LEU B 1 371 ? 15.023 2.141 -29.641 1 88.62 371 LEU B O 1
ATOM 11394 N N . PHE B 1 372 ? 14.5 0.641 -31.219 1 90.44 372 PHE B N 1
ATOM 11395 C CA . PHE B 1 372 ? 14.969 -0.451 -30.375 1 90.44 372 PHE B CA 1
ATOM 11396 C C . PHE B 1 372 ? 16.469 -0.331 -30.125 1 90.44 372 PHE B C 1
ATOM 11398 O O . PHE B 1 372 ? 16.938 -0.531 -29 1 90.44 372 PHE B O 1
ATOM 11405 N N . SER B 1 373 ? 17.203 -0.071 -31.094 1 90.5 373 SER B N 1
ATOM 11406 C CA . SER B 1 373 ? 18.656 0.064 -30.969 1 90.5 373 SER B CA 1
ATOM 11407 C C . SER B 1 373 ? 19.031 1.307 -30.172 1 90.5 373 SER B C 1
ATOM 11409 O O . SER B 1 373 ? 20.031 1.305 -29.453 1 90.5 373 SER B O 1
ATOM 11411 N N . TYR B 1 374 ? 18.156 2.26 -30.203 1 89 374 TYR B N 1
ATOM 11412 C CA . TYR B 1 374 ? 18.438 3.527 -29.531 1 89 374 TYR B CA 1
ATOM 11413 C C . TYR B 1 374 ? 18 3.486 -28.078 1 89 374 TYR B C 1
ATOM 11415 O O . TYR B 1 374 ? 18.578 4.164 -27.234 1 89 374 TYR B O 1
ATOM 11423 N N . SER B 1 375 ? 17.047 2.699 -27.766 1 84.94 375 SER B N 1
ATOM 11424 C CA . SER B 1 375 ? 16.438 2.693 -26.438 1 84.94 375 SER B CA 1
ATOM 11425 C C . SER B 1 375 ? 17.266 1.882 -25.453 1 84.94 375 SER B C 1
ATOM 11427 O O . SER B 1 375 ? 16.984 1.864 -24.266 1 84.94 375 SER B O 1
ATOM 11429 N N . GLY B 1 376 ? 18.344 1.349 -25.828 1 82.75 376 GLY B N 1
ATOM 11430 C CA . GLY B 1 376 ? 19.156 0.539 -24.922 1 82.75 376 GLY B CA 1
ATOM 11431 C C . GLY B 1 376 ? 20 1.365 -23.969 1 82.75 376 GLY B C 1
ATOM 11432 O O . GLY B 1 376 ? 21.219 1.422 -24.109 1 82.75 376 GLY B O 1
ATOM 11433 N N . THR B 1 377 ? 19.344 1.958 -22.938 1 85.31 377 THR B N 1
ATOM 11434 C CA . THR B 1 377 ? 20.094 2.719 -21.938 1 85.31 377 THR B CA 1
ATOM 11435 C C . THR B 1 377 ? 20.766 1.785 -20.938 1 85.31 377 THR B C 1
ATOM 11437 O O . THR B 1 377 ? 20.266 0.701 -20.656 1 85.31 377 THR B O 1
ATOM 11440 N N . ARG B 1 378 ? 21.875 2.188 -20.578 1 87.69 378 ARG B N 1
ATOM 11441 C CA . ARG B 1 378 ? 22.641 1.418 -19.594 1 87.69 378 ARG B CA 1
ATOM 11442 C C . ARG B 1 378 ? 22.297 1.84 -18.172 1 87.69 378 ARG B C 1
ATOM 11444 O O . ARG B 1 378 ? 21.797 2.949 -17.953 1 87.69 378 ARG B O 1
ATOM 11451 N N . GLY B 1 379 ? 22.438 0.887 -17.234 1 85.75 379 GLY B N 1
ATOM 11452 C CA . GLY B 1 379 ? 21.906 1.237 -15.922 1 85.75 379 GLY B CA 1
ATOM 11453 C C . GLY B 1 379 ? 22.625 0.538 -14.781 1 85.75 379 GLY B C 1
ATOM 11454 O O . GLY B 1 379 ? 23.844 0.353 -14.82 1 85.75 379 GLY B O 1
ATOM 11455 N N . ALA B 1 380 ? 21.844 0.244 -13.742 1 85.75 380 ALA B N 1
ATOM 11456 C CA . ALA B 1 380 ? 22.344 -0.207 -12.445 1 85.75 380 ALA B CA 1
ATOM 11457 C C . ALA B 1 380 ? 22.969 -1.591 -12.555 1 85.75 380 ALA B C 1
ATOM 11459 O O . ALA B 1 380 ? 24.047 -1.834 -11.992 1 85.75 380 ALA B O 1
ATOM 11460 N N . VAL B 1 381 ? 22.391 -2.512 -13.273 1 85.56 381 VAL B N 1
ATOM 11461 C CA . VAL B 1 381 ? 22.906 -3.875 -13.367 1 85.56 381 VAL B CA 1
ATOM 11462 C C . VAL B 1 381 ? 24.25 -3.871 -14.07 1 85.56 381 VAL B C 1
ATOM 11464 O O . VAL B 1 381 ? 25.172 -4.59 -13.664 1 85.56 381 VAL B O 1
ATOM 11467 N N . GLN B 1 382 ? 24.422 -3.064 -15.023 1 88.81 382 GLN B N 1
ATOM 11468 C CA . GLN B 1 382 ? 25.688 -2.943 -15.742 1 88.81 382 GLN B CA 1
ATOM 11469 C C . GLN B 1 382 ? 26.781 -2.42 -14.828 1 88.81 382 GLN B C 1
ATOM 11471 O O . GLN B 1 382 ? 27.922 -2.896 -14.883 1 88.81 382 GLN B O 1
ATOM 11476 N N . LEU B 1 383 ? 26.406 -1.467 -14.094 1 88.88 383 LEU B N 1
ATOM 11477 C CA . LEU B 1 383 ? 27.391 -0.886 -13.172 1 88.88 383 LEU B CA 1
ATOM 11478 C C . LEU B 1 383 ? 27.797 -1.9 -12.109 1 88.88 383 LEU B C 1
ATOM 11480 O O . LEU B 1 383 ? 28.953 -1.929 -11.688 1 88.88 383 LEU B O 1
ATOM 11484 N N . MET B 1 384 ? 26.906 -2.701 -11.688 1 88.38 384 MET B N 1
ATOM 11485 C CA . MET B 1 384 ? 27.234 -3.734 -10.711 1 88.38 384 MET B CA 1
ATOM 11486 C C . MET B 1 384 ? 28.156 -4.793 -11.312 1 88.38 384 MET B C 1
ATOM 11488 O O . MET B 1 384 ? 29.078 -5.273 -10.656 1 88.38 384 MET B O 1
ATOM 11492 N N . LEU B 1 385 ? 27.891 -5.137 -12.555 1 87.88 385 LEU B N 1
ATOM 11493 C CA . LEU B 1 385 ? 28.766 -6.09 -13.242 1 87.88 385 LEU B CA 1
ATOM 11494 C C . LEU B 1 385 ? 30.156 -5.504 -13.438 1 87.88 385 LEU B C 1
ATOM 11496 O O . LEU B 1 385 ? 31.156 -6.211 -13.289 1 87.88 385 LEU B O 1
ATOM 11500 N N . ALA B 1 386 ? 30.156 -4.207 -13.734 1 89.06 386 ALA B N 1
ATOM 11501 C CA . ALA B 1 386 ? 31.438 -3.527 -13.922 1 89.06 386 ALA B CA 1
ATOM 11502 C C . ALA B 1 386 ? 32.25 -3.527 -12.633 1 89.06 386 ALA B C 1
ATOM 11504 O O . ALA B 1 386 ? 33.469 -3.738 -12.656 1 89.06 386 ALA B O 1
ATOM 11505 N N . LEU B 1 387 ? 31.562 -3.344 -11.531 1 86.31 387 LEU B N 1
ATOM 11506 C CA . LEU B 1 387 ? 32.25 -3.324 -10.25 1 86.31 387 LEU B CA 1
ATOM 11507 C C . LEU B 1 387 ? 32.781 -4.711 -9.883 1 86.31 387 LEU B C 1
ATOM 11509 O O . LEU B 1 387 ? 33.812 -4.844 -9.242 1 86.31 387 LEU B O 1
ATOM 11513 N N . LEU B 1 388 ? 32.062 -5.707 -10.289 1 85.69 388 LEU B N 1
ATOM 11514 C CA . LEU B 1 388 ? 32.469 -7.082 -10.039 1 85.69 388 LEU B CA 1
ATOM 11515 C C . LEU B 1 388 ? 33.781 -7.391 -10.766 1 85.69 388 LEU B C 1
ATOM 11517 O O . LEU B 1 388 ? 34.625 -8.078 -10.227 1 85.69 388 LEU B O 1
ATOM 11521 N N . VAL B 1 389 ? 33.938 -6.855 -11.945 1 86.62 389 VAL B N 1
ATOM 11522 C CA . VAL B 1 389 ? 35.094 -7.109 -12.773 1 86.62 389 VAL B CA 1
ATOM 11523 C C . VAL B 1 389 ? 36.281 -6.301 -12.25 1 86.62 389 VAL B C 1
ATOM 11525 O O . VAL B 1 389 ? 37.406 -6.809 -12.164 1 86.62 389 VAL B O 1
ATOM 11528 N N . VAL B 1 390 ? 36.062 -5.066 -11.875 1 85.25 390 VAL B N 1
ATOM 11529 C CA . VAL B 1 390 ? 37.094 -4.141 -11.477 1 85.25 390 VAL B CA 1
ATOM 11530 C C . VAL B 1 390 ? 37.719 -4.594 -10.148 1 85.25 390 VAL B C 1
ATOM 11532 O O . VAL B 1 390 ? 38.906 -4.418 -9.922 1 85.25 390 VAL B O 1
ATOM 11535 N N . LYS B 1 391 ? 36.938 -5.172 -9.32 1 80.88 391 LYS B N 1
ATOM 11536 C CA . LYS B 1 391 ? 37.406 -5.516 -7.984 1 80.88 391 LYS B CA 1
ATOM 11537 C C . LYS B 1 391 ? 38.031 -6.914 -7.961 1 80.88 391 LYS B C 1
ATOM 11539 O O . LYS B 1 391 ? 38.438 -7.395 -6.906 1 80.88 391 LYS B O 1
ATOM 11544 N N . GLU B 1 392 ? 38.094 -7.508 -9.148 1 80.06 392 GLU B N 1
ATOM 11545 C CA . GLU B 1 392 ? 38.812 -8.773 -9.25 1 80.06 392 GLU B CA 1
ATOM 11546 C C . GLU B 1 392 ? 40.312 -8.578 -9.062 1 80.06 392 GLU B C 1
ATOM 11548 O O . GLU B 1 392 ? 40.938 -7.809 -9.797 1 80.06 392 GLU B O 1
ATOM 11553 N N . PRO B 1 393 ? 40.938 -9.25 -8.07 1 78.44 393 PRO B N 1
ATOM 11554 C CA . PRO B 1 393 ? 42.344 -9.016 -7.727 1 78.44 393 PRO B CA 1
ATOM 11555 C C . PRO B 1 393 ? 43.312 -9.484 -8.812 1 78.44 393 PRO B C 1
ATOM 11557 O O . PRO B 1 393 ? 44.438 -8.992 -8.906 1 78.44 393 PRO B O 1
ATOM 11560 N N . SER B 1 394 ? 42.906 -10.32 -9.695 1 79.62 394 SER B N 1
ATOM 11561 C CA . SER B 1 394 ? 43.812 -10.914 -10.672 1 79.62 394 SER B CA 1
ATOM 11562 C C . SER B 1 394 ? 44.094 -9.953 -11.82 1 79.62 394 SER B C 1
ATOM 11564 O O . SER B 1 394 ? 45.031 -10.156 -12.594 1 79.62 394 SER B O 1
ATOM 11566 N N . PHE B 1 395 ? 43.469 -8.797 -11.844 1 84.69 395 PHE B N 1
ATOM 11567 C CA . PHE B 1 395 ? 43.594 -7.91 -12.992 1 84.69 395 PHE B CA 1
ATOM 11568 C C . PHE B 1 395 ? 44.469 -6.711 -12.656 1 84.69 395 PHE B C 1
ATOM 11570 O O . PHE B 1 395 ? 44.562 -6.316 -11.492 1 84.69 395 PHE B O 1
ATOM 11577 N N . SER B 1 396 ? 45.094 -6.195 -13.656 1 84.38 396 SER B N 1
ATOM 11578 C CA . SER B 1 396 ? 46 -5.047 -13.492 1 84.38 396 SER B CA 1
ATOM 11579 C C . SER B 1 396 ? 45.219 -3.777 -13.188 1 84.38 396 SER B C 1
ATOM 11581 O O . SER B 1 396 ? 44.094 -3.617 -13.641 1 84.38 396 SER B O 1
ATOM 11583 N N . ASP B 1 397 ? 45.781 -2.875 -12.414 1 82.62 397 ASP B N 1
ATOM 11584 C CA . ASP B 1 397 ? 45.156 -1.615 -12.023 1 82.62 397 ASP B CA 1
ATOM 11585 C C . ASP B 1 397 ? 44.938 -0.704 -13.234 1 82.62 397 ASP B C 1
ATOM 11587 O O . ASP B 1 397 ? 43.969 0.07 -13.281 1 82.62 397 ASP B O 1
ATOM 11591 N N . GLN B 1 398 ? 45.844 -0.875 -14.18 1 85.06 398 GLN B N 1
ATOM 11592 C CA . GLN B 1 398 ? 45.75 -0.047 -15.383 1 85.06 398 GLN B CA 1
ATOM 11593 C C . GLN B 1 398 ? 44.5 -0.364 -16.172 1 85.06 398 GLN B C 1
ATOM 11595 O O . GLN B 1 398 ? 43.75 0.54 -16.531 1 85.06 398 GLN B O 1
ATOM 11600 N N . TRP B 1 399 ? 44.281 -1.58 -16.406 1 86.31 399 TRP B N 1
ATOM 11601 C CA . TRP B 1 399 ? 43.094 -2 -17.141 1 86.31 399 TRP B CA 1
ATOM 11602 C C . TRP B 1 399 ? 41.812 -1.725 -16.344 1 86.31 399 TRP B C 1
ATOM 11604 O O . TRP B 1 399 ? 40.812 -1.281 -16.906 1 86.31 399 TRP B O 1
ATOM 11614 N N . SER B 1 400 ? 41.875 -1.96 -15.031 1 87.62 400 SER B N 1
ATOM 11615 C CA . SER B 1 400 ? 40.688 -1.763 -14.188 1 87.62 400 SER B CA 1
ATOM 11616 C C . SER B 1 400 ? 40.25 -0.304 -14.188 1 87.62 400 SER B C 1
ATOM 11618 O O . SER B 1 400 ? 39.062 -0.013 -14.18 1 87.62 400 SER B O 1
ATOM 11620 N N . ASP B 1 401 ? 41.188 0.591 -14.227 1 87.81 401 ASP B N 1
ATOM 11621 C CA . ASP B 1 401 ? 40.875 2.014 -14.172 1 87.81 401 ASP B CA 1
ATOM 11622 C C . ASP B 1 401 ? 40.25 2.488 -15.5 1 87.81 401 ASP B C 1
ATOM 11624 O O . ASP B 1 401 ? 39.281 3.242 -15.508 1 87.81 401 ASP B O 1
ATOM 11628 N N . ILE B 1 402 ? 40.875 2.07 -16.578 1 89.62 402 ILE B N 1
ATOM 11629 C CA . ILE B 1 402 ? 40.375 2.498 -17.875 1 89.62 402 ILE B CA 1
ATOM 11630 C C . ILE B 1 402 ? 39.031 1.86 -18.156 1 89.62 402 ILE B C 1
ATOM 11632 O O . ILE B 1 402 ? 38.156 2.482 -18.75 1 89.62 402 ILE B O 1
ATOM 11636 N N . PHE B 1 403 ? 38.875 0.625 -17.766 1 91.38 403 PHE B N 1
ATOM 11637 C CA . PHE B 1 403 ? 37.625 -0.088 -17.891 1 91.38 403 PHE B CA 1
ATOM 11638 C C . PHE B 1 403 ? 36.5 0.645 -17.141 1 91.38 403 PHE B C 1
ATOM 11640 O O . PHE B 1 403 ? 35.406 0.853 -17.688 1 91.38 403 PHE B O 1
ATOM 11647 N N . LEU B 1 404 ? 36.781 1.043 -15.922 1 89.5 404 LEU B N 1
ATOM 11648 C CA . LEU B 1 404 ? 35.812 1.737 -15.094 1 89.5 404 LEU B CA 1
ATOM 11649 C C . LEU B 1 404 ? 35.5 3.117 -15.664 1 89.5 404 LEU B C 1
ATOM 11651 O O . LEU B 1 404 ? 34.344 3.57 -15.609 1 89.5 404 LEU B O 1
ATOM 11655 N N . PHE B 1 405 ? 36.531 3.723 -16.156 1 90.06 405 PHE B N 1
ATOM 11656 C CA . PHE B 1 405 ? 36.344 5.051 -16.734 1 90.06 405 PHE B CA 1
ATOM 11657 C C . PHE B 1 405 ? 35.438 5 -17.938 1 90.06 405 PHE B C 1
ATOM 11659 O O . PHE B 1 405 ? 34.469 5.766 -18.031 1 90.06 405 PHE B O 1
ATOM 11666 N N . HIS B 1 406 ? 35.688 4.082 -18.859 1 92.25 406 HIS B N 1
ATOM 11667 C CA . HIS B 1 406 ? 34.875 3.963 -20.062 1 92.25 406 HIS B CA 1
ATOM 11668 C C . HIS B 1 406 ? 33.438 3.574 -19.703 1 92.25 406 HIS B C 1
ATOM 11670 O O . HIS B 1 406 ? 32.469 4.133 -20.266 1 92.25 406 HIS B O 1
ATOM 11676 N N . THR B 1 407 ? 33.25 2.652 -18.812 1 91.56 407 THR B N 1
ATOM 11677 C CA . THR B 1 407 ? 31.922 2.178 -18.438 1 91.56 407 THR B CA 1
ATOM 11678 C C . THR B 1 407 ? 31.109 3.291 -17.781 1 91.56 407 THR B C 1
ATOM 11680 O O . THR B 1 407 ? 29.922 3.469 -18.078 1 91.56 407 THR B O 1
ATOM 11683 N N . THR B 1 408 ? 31.719 4.039 -16.875 1 90.06 408 THR B N 1
ATOM 11684 C CA . THR B 1 408 ? 31.047 5.113 -16.156 1 90.06 408 THR B CA 1
ATOM 11685 C C . THR B 1 408 ? 30.578 6.203 -17.125 1 90.06 408 THR B C 1
ATOM 11687 O O . THR B 1 408 ? 29.422 6.637 -17.062 1 90.06 408 THR B O 1
ATOM 11690 N N . PHE B 1 409 ? 31.406 6.559 -18 1 91.12 409 PHE B N 1
ATOM 11691 C CA . PHE B 1 409 ? 31.062 7.641 -18.922 1 91.12 409 PHE B CA 1
ATOM 11692 C C . PHE B 1 409 ? 30.016 7.191 -19.922 1 91.12 409 PHE B C 1
ATOM 11694 O O . PHE B 1 409 ? 29.172 7.984 -20.344 1 91.12 409 PHE B O 1
ATOM 11701 N N . ILE B 1 410 ? 30.125 5.977 -20.344 1 92.88 410 ILE B N 1
ATOM 11702 C CA . ILE B 1 410 ? 29.125 5.461 -21.281 1 92.88 410 ILE B CA 1
ATOM 11703 C C . ILE B 1 410 ? 27.75 5.426 -20.609 1 92.88 410 ILE B C 1
ATOM 11705 O O . ILE B 1 410 ? 26.734 5.738 -21.25 1 92.88 410 ILE B O 1
ATOM 11709 N N . VAL B 1 411 ? 27.703 5.035 -19.359 1 91.88 411 VAL B N 1
ATOM 11710 C CA . VAL B 1 411 ? 26.453 4.984 -18.625 1 91.88 411 VAL B CA 1
ATOM 11711 C C . VAL B 1 411 ? 25.875 6.391 -18.5 1 91.88 411 VAL B C 1
ATOM 11713 O O . VAL B 1 411 ? 24.672 6.602 -18.703 1 91.88 411 VAL B O 1
ATOM 11716 N N . ILE B 1 412 ? 26.703 7.379 -18.281 1 91.12 412 ILE B N 1
ATOM 11717 C CA . ILE B 1 412 ? 26.25 8.758 -18.109 1 91.12 412 ILE B CA 1
ATOM 11718 C C . ILE B 1 412 ? 25.719 9.289 -19.453 1 91.12 412 ILE B C 1
ATOM 11720 O O . ILE B 1 412 ? 24.656 9.914 -19.5 1 91.12 412 ILE B O 1
ATOM 11724 N N . LEU B 1 413 ? 26.453 8.992 -20.484 1 92.38 413 LEU B N 1
ATOM 11725 C CA . LEU B 1 413 ? 26.078 9.5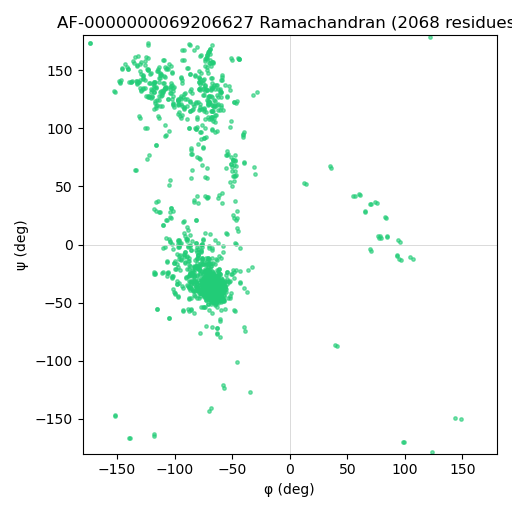16 -21.797 1 92.38 413 LEU B CA 1
ATOM 11726 C C . LEU B 1 413 ? 24.797 8.867 -22.281 1 92.38 413 LEU B C 1
ATOM 11728 O O . LEU B 1 413 ? 23.922 9.555 -22.828 1 92.38 413 LEU B O 1
ATOM 11732 N N . THR B 1 414 ? 24.625 7.605 -22.062 1 91.94 414 THR B N 1
ATOM 11733 C CA . THR B 1 414 ? 23.406 6.922 -22.5 1 91.94 414 THR B CA 1
ATOM 11734 C C . THR B 1 414 ? 22.203 7.383 -21.688 1 91.94 414 THR B C 1
ATOM 11736 O O . THR B 1 414 ? 21.109 7.531 -22.234 1 91.94 414 THR B O 1
ATOM 11739 N N . MET B 1 415 ? 22.391 7.617 -20.453 1 90.25 415 MET B N 1
ATOM 11740 C CA . MET B 1 415 ? 21.266 8.023 -19.594 1 90.25 415 MET B CA 1
ATOM 11741 C C . MET B 1 415 ? 20.875 9.477 -19.875 1 90.25 415 MET B C 1
ATOM 11743 O O . MET B 1 415 ? 19.703 9.828 -19.828 1 90.25 415 MET B O 1
ATOM 11747 N N . LEU B 1 416 ? 21.859 10.328 -20.172 1 89.56 416 LEU B N 1
ATOM 11748 C CA . LEU B 1 416 ? 21.578 11.75 -20.359 1 89.56 416 LEU B CA 1
ATOM 11749 C C . LEU B 1 416 ? 21.078 12.023 -21.766 1 89.56 416 LEU B C 1
ATOM 11751 O O . LEU B 1 416 ? 20.078 12.742 -21.938 1 89.56 416 LEU B O 1
ATOM 11755 N N . ILE B 1 417 ? 21.719 11.43 -22.703 1 91.12 417 ILE B N 1
ATOM 11756 C CA . ILE B 1 417 ? 21.375 11.734 -24.094 1 91.12 417 ILE B CA 1
ATOM 11757 C C . ILE B 1 417 ? 20.219 10.852 -24.547 1 91.12 417 ILE B C 1
ATOM 11759 O O . ILE B 1 417 ? 19.156 11.359 -24.922 1 91.12 417 ILE B O 1
ATOM 11763 N N . ASN B 1 418 ? 20.375 9.555 -24.438 1 90.25 418 ASN B N 1
ATOM 11764 C CA . ASN B 1 418 ? 19.312 8.664 -24.875 1 90.25 418 ASN B CA 1
ATOM 11765 C C . ASN B 1 418 ? 18.078 8.781 -23.984 1 90.25 418 ASN B C 1
ATOM 11767 O O . ASN B 1 418 ? 16.953 8.695 -24.453 1 90.25 418 ASN B O 1
ATOM 11771 N N . GLY B 1 419 ? 18.281 8.93 -22.734 1 85.88 419 GLY B N 1
ATOM 11772 C CA . GLY B 1 419 ? 17.172 9.031 -21.797 1 85.88 419 GLY B CA 1
ATOM 11773 C C . GLY B 1 419 ? 16.297 10.25 -22.062 1 85.88 419 GLY B C 1
ATOM 11774 O O . GLY B 1 419 ? 15.07 10.18 -21.938 1 85.88 419 GLY B O 1
ATOM 11775 N N . SER B 1 420 ? 16.891 11.32 -22.531 1 85.38 420 SER B N 1
ATOM 11776 C CA . SER B 1 420 ? 16.141 12.555 -22.75 1 85.38 420 SER B CA 1
ATOM 11777 C C . SER B 1 420 ? 15.586 12.625 -24.172 1 85.38 420 SER B C 1
ATOM 11779 O O . SER B 1 420 ? 14.594 13.312 -24.422 1 85.38 420 SER B O 1
ATOM 11781 N N . THR B 1 421 ? 16.062 11.812 -25.062 1 88.19 421 THR B N 1
ATOM 11782 C CA . THR B 1 421 ? 15.688 11.961 -26.469 1 88.19 421 THR B CA 1
ATOM 11783 C C . THR B 1 421 ? 14.719 10.852 -26.875 1 88.19 421 THR B C 1
ATOM 11785 O O . THR B 1 421 ? 14.086 10.938 -27.938 1 88.19 421 THR B O 1
ATOM 11788 N N . ILE B 1 422 ? 14.586 9.852 -26.141 1 87.69 422 ILE B N 1
ATOM 11789 C CA . ILE B 1 422 ? 13.727 8.727 -26.5 1 87.69 422 ILE B CA 1
ATOM 11790 C C . ILE B 1 422 ? 12.273 9.203 -26.609 1 87.69 422 ILE B C 1
ATOM 11792 O O . ILE B 1 422 ? 11.594 8.898 -27.594 1 87.69 422 ILE B O 1
ATOM 11796 N N . PRO B 1 423 ? 11.781 9.977 -25.609 1 81.06 423 PRO B N 1
ATOM 11797 C CA . PRO B 1 423 ? 10.391 10.406 -25.75 1 81.06 423 PRO B CA 1
ATOM 11798 C C . PRO B 1 423 ? 10.172 11.305 -26.969 1 81.06 423 PRO B C 1
ATOM 11800 O O . PRO B 1 423 ? 9.109 11.258 -27.594 1 81.06 423 PRO B O 1
ATOM 11803 N N . LEU B 1 424 ? 11.164 12.023 -27.406 1 81.38 424 LEU B N 1
ATOM 11804 C CA . LEU B 1 424 ? 11.086 12.883 -28.578 1 81.38 424 LEU B CA 1
ATOM 11805 C C . LEU B 1 424 ? 11.07 12.055 -29.859 1 81.38 424 LEU B C 1
ATOM 11807 O O . LEU B 1 424 ? 10.328 12.367 -30.797 1 81.38 424 LEU B O 1
ATOM 11811 N N . TYR B 1 425 ? 11.844 11.047 -29.781 1 84.88 425 TYR B N 1
ATOM 11812 C CA . TYR B 1 425 ? 11.891 10.172 -30.953 1 84.88 425 TYR B CA 1
ATOM 11813 C C . TYR B 1 425 ? 10.562 9.445 -31.141 1 84.88 425 TYR B C 1
ATOM 11815 O O . TYR B 1 425 ? 10.102 9.266 -32.281 1 84.88 425 TYR B O 1
ATOM 11823 N N . VAL B 1 426 ? 9.992 8.977 -30.109 1 81.94 426 VAL B N 1
ATOM 11824 C CA . VAL B 1 426 ? 8.727 8.266 -30.188 1 81.94 426 VAL B CA 1
ATOM 11825 C C . VAL B 1 426 ? 7.645 9.18 -30.75 1 81.94 426 VAL B C 1
ATOM 11827 O O . VAL B 1 426 ? 6.812 8.75 -31.547 1 81.94 426 VAL B O 1
ATOM 11830 N N . LYS B 1 427 ? 7.68 10.414 -30.406 1 73.81 427 LYS B N 1
ATOM 11831 C CA . LYS B 1 427 ? 6.691 11.383 -30.859 1 73.81 427 LYS B CA 1
ATOM 11832 C C . LYS B 1 427 ? 6.855 11.688 -32.344 1 73.81 427 LYS B C 1
ATOM 11834 O O . LYS B 1 427 ? 5.871 11.828 -33.062 1 73.81 427 LYS B O 1
ATOM 11839 N N . PHE B 1 428 ? 8.117 11.68 -32.781 1 75.31 428 PHE B N 1
ATOM 11840 C CA . PHE B 1 428 ? 8.383 12.109 -34.156 1 75.31 428 PHE B CA 1
ATOM 11841 C C . PHE B 1 428 ? 8.312 10.93 -35.094 1 75.31 428 PHE B C 1
ATOM 11843 O O . PHE B 1 428 ? 8.078 11.109 -36.312 1 75.31 428 PHE B O 1
ATOM 11850 N N . SER B 1 429 ? 8.602 9.719 -34.625 1 74 429 SER B N 1
ATOM 11851 C CA . SER B 1 429 ? 8.664 8.547 -35.5 1 74 429 SER B CA 1
ATOM 11852 C C . SER B 1 429 ? 7.262 8.055 -35.844 1 74 429 SER B C 1
ATOM 11854 O O . SER B 1 429 ? 7.105 7.223 -36.75 1 74 429 SER B O 1
ATOM 11856 N N . GLY B 1 430 ? 6.129 8.672 -35.344 1 62.34 430 GLY B N 1
ATOM 11857 C CA . GLY B 1 430 ? 4.77 8.289 -35.688 1 62.34 430 GLY B CA 1
ATOM 11858 C C . GLY B 1 430 ? 4.363 6.945 -35.125 1 62.34 430 GLY B C 1
ATOM 11859 O O . GLY B 1 430 ? 3.418 6.316 -35.594 1 62.34 430 GLY B O 1
ATOM 11860 N N . LEU B 1 431 ? 5.18 6.246 -34.5 1 61.09 431 LEU B N 1
ATOM 11861 C CA . LEU B 1 431 ? 4.855 4.945 -33.906 1 61.09 431 LEU B CA 1
ATOM 11862 C C . LEU B 1 431 ? 3.576 5.023 -33.094 1 61.09 431 LEU B C 1
ATOM 11864 O O . LEU B 1 431 ? 2.934 4.004 -32.844 1 61.09 431 LEU B O 1
ATOM 11868 N N . CYS B 1 432 ? 3.211 6.105 -32.656 1 54.25 432 CYS B N 1
ATOM 11869 C CA . CYS B 1 432 ? 1.964 6.289 -31.906 1 54.25 432 CYS B CA 1
ATOM 11870 C C . CYS B 1 432 ? 0.783 6.41 -32.875 1 54.25 432 CYS B C 1
ATOM 11872 O O . CYS B 1 432 ? 0.304 7.516 -33.125 1 54.25 432 CYS B O 1
ATOM 11874 N N . ALA B 1 433 ? 0.808 5.957 -34.125 1 46.97 433 ALA B N 1
ATOM 11875 C CA . ALA B 1 433 ? -0.15 6.176 -35.188 1 46.97 433 ALA B CA 1
ATOM 11876 C C . ALA B 1 433 ? -1.58 5.941 -34.719 1 46.97 433 ALA B C 1
ATOM 11878 O O . ALA B 1 433 ? -2.521 6.547 -35.25 1 46.97 433 ALA B O 1
ATOM 11879 N N . THR B 1 434 ? -1.881 4.812 -34.219 1 48.34 434 THR B N 1
ATOM 11880 C CA . THR B 1 434 ? -3.314 4.699 -34 1 48.34 434 THR B CA 1
ATOM 11881 C C . THR B 1 434 ? -3.84 5.934 -33.25 1 48.34 434 THR B C 1
ATOM 11883 O O . THR B 1 434 ? -4.922 5.898 -32.656 1 48.34 434 THR B O 1
ATOM 11886 N N . ALA B 1 435 ? -3.086 6.895 -33.469 1 48 435 ALA B N 1
ATOM 11887 C CA . ALA B 1 435 ? -2.926 8.18 -32.781 1 48 435 ALA B CA 1
ATOM 11888 C C . ALA B 1 435 ? -4.023 9.156 -33.188 1 48 435 ALA B C 1
ATOM 11890 O O . ALA B 1 435 ? -4.531 9.914 -32.375 1 48 435 ALA B O 1
ATOM 11891 N N . GLN B 1 436 ? -4.152 9.102 -34.625 1 49.62 436 GLN B N 1
ATOM 11892 C CA . GLN B 1 436 ? -5.129 10.125 -34.969 1 49.62 436 GLN B CA 1
ATOM 11893 C C . GLN B 1 436 ? -6.461 9.883 -34.281 1 49.62 436 GLN B C 1
ATOM 11895 O O . GLN B 1 436 ? -7.09 10.82 -33.781 1 49.62 436 GLN B O 1
ATOM 11900 N N . TYR B 1 437 ? -6.887 8.57 -34.406 1 47.28 437 TYR B N 1
ATOM 11901 C CA . TYR B 1 437 ? -8.164 8.289 -33.781 1 47.28 437 TYR B CA 1
ATOM 11902 C C . TYR B 1 437 ? -8.078 8.492 -32.281 1 47.28 437 TYR B C 1
ATOM 11904 O O . TYR B 1 437 ? -9.008 9.039 -31.656 1 47.28 437 TYR B O 1
ATOM 11912 N N . ARG B 1 438 ? -7.004 8.086 -31.859 1 58.19 438 ARG B N 1
ATOM 11913 C CA . ARG B 1 438 ? -6.844 8.305 -30.438 1 58.19 438 ARG B CA 1
ATOM 11914 C C . ARG B 1 438 ? -6.848 9.789 -30.094 1 58.19 438 ARG B C 1
ATOM 11916 O O . ARG B 1 438 ? -7.383 10.203 -29.062 1 58.19 438 ARG B O 1
ATOM 11923 N N . ALA B 1 439 ? -6.336 10.422 -31.094 1 61 439 ALA B N 1
ATOM 11924 C CA . ALA B 1 439 ? -6.316 11.867 -30.875 1 61 439 ALA B CA 1
ATOM 11925 C C . ALA B 1 439 ? -7.727 12.445 -30.953 1 61 439 ALA B C 1
ATOM 11927 O O . ALA B 1 439 ? -8.07 13.344 -30.188 1 61 439 ALA B O 1
ATOM 11928 N N . LYS B 1 440 ? -8.461 11.828 -31.906 1 62.31 440 LYS B N 1
ATOM 11929 C CA . LYS B 1 440 ? -9.836 12.305 -32 1 62.31 440 LYS B CA 1
ATOM 11930 C C . LYS B 1 440 ? -10.648 11.914 -30.766 1 62.31 440 LYS B C 1
ATOM 11932 O O . LYS B 1 440 ? -11.453 12.711 -30.281 1 62.31 440 LYS B O 1
ATOM 11937 N N . VAL B 1 441 ? -10.375 10.742 -30.328 1 63.47 441 VAL B N 1
ATOM 11938 C CA . VAL B 1 441 ? -11.078 10.281 -29.125 1 63.47 441 VAL B CA 1
ATOM 11939 C C . VAL B 1 441 ? -10.672 11.133 -27.922 1 63.47 441 VAL B C 1
ATOM 11941 O O . VAL B 1 441 ? -11.508 11.477 -27.094 1 63.47 441 VAL B O 1
ATOM 11944 N N . ARG B 1 442 ? -9.461 11.422 -28.016 1 71.31 442 ARG B N 1
ATOM 11945 C CA . ARG B 1 442 ? -8.977 12.266 -26.922 1 71.31 442 ARG B CA 1
ATOM 11946 C C . ARG B 1 442 ? -9.602 13.656 -27 1 71.31 442 ARG B C 1
ATOM 11948 O O . ARG B 1 442 ? -9.945 14.242 -25.969 1 71.31 442 ARG B O 1
ATOM 11955 N N . LEU B 1 443 ? -9.711 14.148 -28.219 1 72.44 443 LEU B N 1
ATOM 11956 C CA . LEU B 1 443 ? -10.312 15.469 -28.391 1 72.44 443 LEU B CA 1
ATOM 11957 C C . LEU B 1 443 ? -11.789 15.445 -28 1 72.44 443 LEU B C 1
ATOM 11959 O O . LEU B 1 443 ? -12.273 16.391 -27.359 1 72.44 443 LEU B O 1
ATOM 11963 N N . ASN B 1 444 ? -12.414 14.352 -28.375 1 71.31 444 ASN B N 1
ATOM 11964 C CA . ASN B 1 444 ? -13.812 14.234 -28 1 71.31 444 ASN B CA 1
ATOM 11965 C C . ASN B 1 444 ? -13.984 14.125 -26.484 1 71.31 444 ASN B C 1
ATOM 11967 O O . ASN B 1 444 ? -14.938 14.656 -25.922 1 71.31 444 ASN B O 1
ATOM 11971 N N . PHE B 1 445 ? -13.062 13.469 -25.984 1 77 445 PHE B N 1
ATOM 11972 C CA . PHE B 1 445 ? -13.109 13.336 -24.531 1 77 445 PHE B CA 1
ATOM 11973 C C . PHE B 1 445 ? -12.898 14.688 -23.859 1 77 445 PHE B C 1
ATOM 11975 O O . PHE B 1 445 ? -13.602 15.031 -22.906 1 77 445 PHE B O 1
ATOM 11982 N N . LEU B 1 446 ? -12 15.367 -24.391 1 79.5 446 LEU B N 1
ATOM 11983 C CA . LEU B 1 446 ? -11.719 16.672 -23.797 1 79.5 446 LEU B CA 1
ATOM 11984 C C . LEU B 1 446 ? -12.898 17.625 -24 1 79.5 446 LEU B C 1
ATOM 11986 O O . LEU B 1 446 ? -13.195 18.438 -23.125 1 79.5 446 LEU B O 1
ATOM 11990 N N . GLN B 1 447 ? -13.484 17.453 -25.047 1 80.75 447 GLN B N 1
ATOM 11991 C CA . GLN B 1 447 ? -14.664 18.281 -25.281 1 80.75 447 GLN B CA 1
ATOM 11992 C C . GLN B 1 447 ? -15.805 17.891 -24.344 1 80.75 447 GLN B C 1
ATOM 11994 O O . GLN B 1 447 ? -16.516 18.766 -23.828 1 80.75 447 GLN B O 1
ATOM 11999 N N . GLU B 1 448 ? -15.938 16.609 -24.141 1 80.5 448 GLU B N 1
ATOM 12000 C CA . GLU B 1 448 ? -16.953 16.141 -23.188 1 80.5 448 GLU B CA 1
ATOM 12001 C C . GLU B 1 448 ? -16.625 16.594 -21.766 1 80.5 448 GLU B C 1
ATOM 12003 O O . GLU B 1 448 ? -17.531 16.938 -21 1 80.5 448 GLU B O 1
ATOM 12008 N N . MET B 1 449 ? -15.414 16.531 -21.547 1 83.25 449 MET B N 1
ATOM 12009 C CA . MET B 1 449 ? -14.992 16.984 -20.234 1 83.25 449 MET B CA 1
ATOM 12010 C C . MET B 1 449 ? -15.281 18.469 -20.047 1 83.25 449 MET B C 1
ATOM 12012 O O . MET B 1 449 ? -15.719 18.891 -18.969 1 83.25 449 MET B O 1
ATOM 12016 N N . LYS B 1 450 ? -15.016 19.219 -21.109 1 85.31 450 LYS B N 1
ATOM 12017 C CA . LYS B 1 450 ? -15.312 20.641 -21.062 1 85.31 450 LYS B CA 1
ATOM 12018 C C . LYS B 1 450 ? -16.812 20.891 -20.844 1 85.31 450 LYS B C 1
ATOM 12020 O O . LYS B 1 450 ? -17.188 21.734 -20.031 1 85.31 450 LYS B O 1
ATOM 12025 N N . GLU B 1 451 ? -17.547 20.109 -21.469 1 81.25 451 GLU B N 1
ATOM 12026 C CA . GLU B 1 451 ? -19 20.266 -21.344 1 81.25 451 GLU B CA 1
ATOM 12027 C C . GLU B 1 451 ? -19.469 19.875 -19.938 1 81.25 451 GLU B C 1
ATOM 12029 O O . GLU B 1 451 ? -20.375 20.5 -19.391 1 81.25 451 GLU B O 1
ATOM 12034 N N . GLN B 1 452 ? -18.875 18.875 -19.438 1 84.69 452 GLN B N 1
ATOM 12035 C CA . GLN B 1 452 ? -19.234 18.453 -18.094 1 84.69 452 GLN B CA 1
ATOM 12036 C C . GLN B 1 452 ? -18.859 19.5 -17.062 1 84.69 452 GLN B C 1
ATOM 12038 O O . GLN B 1 452 ? -19.594 19.719 -16.094 1 84.69 452 GLN B O 1
ATOM 12043 N N . ILE B 1 453 ? -17.75 20.109 -17.297 1 87 453 ILE B N 1
ATOM 12044 C CA . ILE B 1 453 ? -17.312 21.156 -16.375 1 87 453 ILE B CA 1
ATOM 12045 C C . ILE B 1 453 ? -18.266 22.344 -16.469 1 87 453 ILE B C 1
ATOM 12047 O O . ILE B 1 453 ? -18.688 22.891 -15.445 1 87 453 ILE B O 1
ATOM 12051 N N . GLU B 1 454 ? -18.578 22.703 -17.688 1 85.31 454 GLU B N 1
ATOM 12052 C CA . GLU B 1 454 ? -19.469 23.828 -17.891 1 85.31 454 GLU B CA 1
ATOM 12053 C C . GLU B 1 454 ? -20.859 23.547 -17.344 1 85.31 454 GLU B C 1
ATOM 12055 O O . GLU B 1 454 ? -21.5 24.422 -16.766 1 85.31 454 GLU B O 1
ATOM 12060 N N . PHE B 1 455 ? -21.203 22.328 -17.5 1 81.19 455 PHE B N 1
ATOM 12061 C CA . PHE B 1 455 ? -22.5 21.922 -16.969 1 81.19 455 PHE B CA 1
ATOM 12062 C C . PHE B 1 455 ? -22.516 22.031 -15.445 1 81.19 455 PHE B C 1
ATOM 12064 O O . PHE B 1 455 ? -23.453 22.578 -14.859 1 81.19 455 PHE B O 1
ATOM 12071 N N . LYS B 1 456 ? -21.578 21.453 -14.836 1 86.19 456 LYS B N 1
ATOM 12072 C CA . LYS B 1 456 ? -21.5 21.484 -13.375 1 86.19 456 LYS B CA 1
ATOM 12073 C C . LYS B 1 456 ? -21.375 22.906 -12.859 1 86.19 456 LYS B C 1
ATOM 12075 O O . LYS B 1 456 ? -21.969 23.25 -11.828 1 86.19 456 LYS B O 1
ATOM 12080 N N . LEU B 1 457 ? -20.625 23.734 -13.57 1 87.12 457 LEU B N 1
ATOM 12081 C CA . LEU B 1 457 ? -20.469 25.125 -13.18 1 87.12 457 LEU B CA 1
ATOM 12082 C C . LEU B 1 457 ? -21.797 25.875 -13.273 1 87.12 457 LEU B C 1
ATOM 12084 O O . LEU B 1 457 ? -22.141 26.641 -12.375 1 87.12 457 LEU B O 1
ATOM 12088 N N . ASN B 1 458 ? -22.453 25.594 -14.305 1 80.56 458 ASN B N 1
ATOM 12089 C CA . ASN B 1 458 ? -23.75 26.266 -14.477 1 80.56 458 ASN B CA 1
ATOM 12090 C C . ASN B 1 458 ? -24.766 25.781 -13.461 1 80.56 458 ASN B C 1
ATOM 12092 O O . ASN B 1 458 ? -25.594 26.562 -12.977 1 80.56 458 ASN B O 1
ATOM 12096 N N . GLN B 1 459 ? -24.703 24.562 -13.18 1 81.31 459 GLN B N 1
ATOM 12097 C CA . GLN B 1 459 ? -25.578 24.016 -12.148 1 81.31 459 GLN B CA 1
ATOM 12098 C C . GLN B 1 459 ? -25.281 24.625 -10.789 1 81.31 459 GLN B C 1
ATOM 12100 O O . GLN B 1 459 ? -26.203 24.969 -10.031 1 81.31 459 GLN B O 1
ATOM 12105 N N . MET B 1 460 ? -24.078 24.812 -10.523 1 84.31 460 MET B N 1
ATOM 12106 C CA . MET B 1 460 ? -23.688 25.375 -9.234 1 84.31 460 MET B CA 1
ATOM 12107 C C . MET B 1 460 ? -24.047 26.859 -9.156 1 84.31 460 MET B C 1
ATOM 12109 O O . MET B 1 460 ? -24.406 27.359 -8.086 1 84.31 460 MET B O 1
ATOM 12113 N N . LYS B 1 461 ? -23.859 27.531 -10.289 1 82.5 461 LYS B N 1
ATOM 12114 C CA . LYS B 1 461 ? -24.234 28.938 -10.328 1 82.5 461 LYS B CA 1
ATOM 12115 C C . LYS B 1 461 ? -25.719 29.125 -10.023 1 82.5 461 LYS B C 1
ATOM 12117 O O . LYS B 1 461 ? -26.109 30.078 -9.344 1 82.5 461 LYS B O 1
ATOM 12122 N N . GLU B 1 462 ? -26.469 28.094 -10.445 1 73.81 462 GLU B N 1
ATOM 12123 C CA . GLU B 1 462 ? -27.906 28.156 -10.203 1 73.81 462 GLU B CA 1
ATOM 12124 C C . GLU B 1 462 ? -28.234 27.766 -8.766 1 73.81 462 GLU B C 1
ATOM 12126 O O . GLU B 1 462 ? -29.094 28.375 -8.133 1 73.81 462 GLU B O 1
ATOM 12131 N N . ASP B 1 463 ? -27.516 26.781 -8.242 1 70.69 463 ASP B N 1
ATOM 12132 C CA . ASP B 1 463 ? -27.781 26.281 -6.898 1 70.69 463 ASP B CA 1
ATOM 12133 C C . ASP B 1 463 ? -27.328 27.281 -5.84 1 70.69 463 ASP B C 1
ATOM 12135 O O . ASP B 1 463 ? -27.953 27.406 -4.785 1 70.69 463 ASP B O 1
ATOM 12139 N N . TYR B 1 464 ? -26.172 27.938 -6.16 1 69.56 464 TYR B N 1
ATOM 12140 C CA . TYR B 1 464 ? -25.578 28.828 -5.168 1 69.56 464 TYR B CA 1
ATOM 12141 C C . TYR B 1 464 ? -25.859 30.297 -5.504 1 69.56 464 TYR B C 1
ATOM 12143 O O . TYR B 1 464 ? -25.016 31.156 -5.281 1 69.56 464 TYR B O 1
ATOM 12151 N N . LYS B 1 465 ? -26.891 30.562 -6.066 1 59.59 465 LYS B N 1
ATOM 12152 C CA . LYS B 1 465 ? -27.219 31.938 -6.457 1 59.59 465 LYS B CA 1
ATOM 12153 C C . LYS B 1 465 ? -27.141 32.875 -5.27 1 59.59 465 LYS B C 1
ATOM 12155 O O . LYS B 1 465 ? -26.75 34.031 -5.422 1 59.59 465 LYS B O 1
ATOM 12160 N N . GLN B 1 466 ? -27.297 32.312 -4.086 1 55.28 466 GLN B N 1
ATOM 12161 C CA . GLN B 1 466 ? -27.359 33.219 -2.93 1 55.28 466 GLN B CA 1
ATOM 12162 C C . GLN B 1 466 ? -25.984 33.344 -2.266 1 55.28 466 GLN B C 1
ATOM 12164 O O . GLN B 1 466 ? -25.781 34.188 -1.412 1 55.28 466 GLN B O 1
ATOM 12169 N N . LYS B 1 467 ? -25.016 32.656 -2.764 1 72.75 467 LYS B N 1
ATOM 12170 C CA . LYS B 1 467 ? -23.703 32.688 -2.127 1 72.75 467 LYS B CA 1
ATOM 12171 C C . LYS B 1 467 ? -22.734 33.594 -2.877 1 72.75 467 LYS B C 1
ATOM 12173 O O . LYS B 1 467 ? -22.953 33.906 -4.055 1 72.75 467 LYS B O 1
ATOM 12178 N N . THR B 1 468 ? -22 34.344 -2.15 1 76.69 468 THR B N 1
ATOM 12179 C CA . THR B 1 468 ? -21.016 35.219 -2.756 1 76.69 468 THR B CA 1
ATOM 12180 C C . THR B 1 468 ? -19.797 34.438 -3.244 1 76.69 468 THR B C 1
ATOM 12182 O O . THR B 1 468 ? -18.906 34.125 -2.459 1 76.69 468 THR B O 1
ATOM 12185 N N . ILE B 1 469 ? -19.875 34.031 -4.508 1 87.81 469 ILE B N 1
ATOM 12186 C CA . ILE B 1 469 ? -18.797 33.25 -5.082 1 87.81 469 ILE B CA 1
ATOM 12187 C C . ILE B 1 469 ? -18.203 33.969 -6.285 1 87.81 469 ILE B C 1
ATOM 12189 O O . ILE B 1 469 ? -18.938 34.625 -7.035 1 87.81 469 ILE B O 1
ATOM 12193 N N . ASP B 1 470 ? -16.906 34.062 -6.316 1 85.06 470 ASP B N 1
ATOM 12194 C CA . ASP B 1 470 ? -16.234 34.531 -7.512 1 85.06 470 ASP B CA 1
ATOM 12195 C C . ASP B 1 470 ? -16.156 33.469 -8.586 1 85.06 470 ASP B C 1
ATOM 12197 O O . ASP B 1 470 ? -15.203 32.688 -8.633 1 85.06 470 ASP B O 1
ATOM 12201 N N . TRP B 1 471 ? -17.078 33.562 -9.453 1 85.69 471 TRP B N 1
ATOM 12202 C CA . TRP B 1 471 ? -17.219 32.469 -10.438 1 85.69 471 TRP B CA 1
ATOM 12203 C C . TRP B 1 471 ? -16.078 32.531 -11.453 1 85.69 471 TRP B C 1
ATOM 12205 O O . TRP B 1 471 ? -15.734 31.484 -12.039 1 85.69 471 TRP B O 1
ATOM 12215 N N . ASN B 1 472 ? -15.469 33.625 -11.664 1 82.81 472 ASN B N 1
ATOM 12216 C CA . ASN B 1 472 ? -14.328 33.688 -12.57 1 82.81 472 ASN B CA 1
ATOM 12217 C C . ASN B 1 472 ? -13.133 32.906 -12.031 1 82.81 472 ASN B C 1
ATOM 12219 O O . ASN B 1 472 ? -12.445 32.219 -12.789 1 82.81 472 ASN B O 1
ATOM 12223 N N . LYS B 1 473 ? -13.016 33.031 -10.805 1 86.88 473 LYS B N 1
ATOM 12224 C CA . LYS B 1 473 ? -11.914 32.312 -10.188 1 86.88 473 LYS B CA 1
ATOM 12225 C C . LYS B 1 473 ? -12.211 30.812 -10.164 1 86.88 473 LYS B C 1
ATOM 12227 O O . LYS B 1 473 ? -11.297 29.984 -10.297 1 86.88 473 LYS B O 1
ATOM 12232 N N . VAL B 1 474 ? -13.438 30.531 -9.984 1 88.94 474 VAL B N 1
ATOM 12233 C CA . VAL B 1 474 ? -13.82 29.125 -9.977 1 88.94 474 VAL B CA 1
ATOM 12234 C C . VAL B 1 474 ? -13.555 28.5 -11.352 1 88.94 474 VAL B C 1
ATOM 12236 O O . VAL B 1 474 ? -13.062 27.375 -11.445 1 88.94 474 VAL B O 1
ATOM 12239 N N . GLU B 1 475 ? -13.891 29.266 -12.328 1 86.19 475 GLU B N 1
ATOM 12240 C CA . GLU B 1 475 ? -13.656 28.797 -13.688 1 86.19 475 GLU B CA 1
ATOM 12241 C C . GLU B 1 475 ? -12.172 28.594 -13.953 1 86.19 475 GLU B C 1
ATOM 12243 O O . GLU B 1 475 ? -11.773 27.641 -14.641 1 86.19 475 GLU B O 1
ATOM 12248 N N . TYR B 1 476 ? -11.422 29.391 -13.383 1 82.81 476 TYR B N 1
ATOM 12249 C CA . TYR B 1 476 ? -9.969 29.297 -13.555 1 82.81 476 TYR B CA 1
ATOM 12250 C C . TYR B 1 476 ? -9.406 28.094 -12.828 1 82.81 476 TYR B C 1
ATOM 12252 O O . TYR B 1 476 ? -8.594 27.344 -13.391 1 82.81 476 TYR B O 1
ATOM 12260 N N . PHE B 1 477 ? -9.844 27.859 -11.734 1 84.38 477 PHE B N 1
ATOM 12261 C CA . PHE B 1 477 ? -9.266 26.797 -10.914 1 84.38 477 PHE B CA 1
ATOM 12262 C C . PHE B 1 477 ? -9.836 25.438 -11.305 1 84.38 477 PHE B C 1
ATOM 12264 O O . PHE B 1 477 ? -9.258 24.406 -10.984 1 84.38 477 PHE B O 1
ATOM 12271 N N . SER B 1 478 ? -10.945 25.453 -11.953 1 84.31 478 SER B N 1
ATOM 12272 C CA . SER B 1 478 ? -11.555 24.203 -12.383 1 84.31 478 SER B CA 1
ATOM 12273 C C . SER B 1 478 ? -10.836 23.625 -13.594 1 84.31 478 SER B C 1
ATOM 12275 O O . SER B 1 478 ? -11.086 22.484 -13.984 1 84.31 478 SER B O 1
ATOM 12277 N N . GLY B 1 479 ? -9.789 24.25 -14.109 1 78.44 479 GLY B N 1
ATOM 12278 C CA . GLY B 1 479 ? -9.016 23.75 -15.234 1 78.44 479 GLY B CA 1
ATOM 12279 C C . GLY B 1 479 ? -9.695 23.953 -16.562 1 78.44 479 GLY B C 1
ATOM 12280 O O . GLY B 1 479 ? -9.336 23.328 -17.562 1 78.44 479 GLY B O 1
ATOM 12281 N N . LEU B 1 480 ? -10.812 24.672 -16.625 1 75.75 480 LEU B N 1
ATOM 12282 C CA . LEU B 1 480 ? -11.547 24.906 -17.859 1 75.75 480 LEU B CA 1
ATOM 12283 C C . LEU B 1 480 ? -10.672 25.609 -18.891 1 75.75 480 LEU B C 1
ATOM 12285 O O . LEU B 1 480 ? -10.695 25.266 -20.078 1 75.75 480 LEU B O 1
ATOM 12289 N N . ALA B 1 481 ? -9.938 26.562 -18.328 1 75.75 481 ALA B N 1
ATOM 12290 C CA . ALA B 1 481 ? -9.07 27.312 -19.234 1 75.75 481 ALA B CA 1
ATOM 12291 C C . ALA B 1 481 ? -8 26.406 -19.844 1 75.75 481 ALA B C 1
ATOM 12293 O O . ALA B 1 481 ? -7.727 26.484 -21.047 1 75.75 481 ALA B O 1
ATOM 12294 N N . GLU B 1 482 ? -7.457 25.609 -19.031 1 78.25 482 GLU B N 1
ATOM 12295 C CA . GLU B 1 482 ? -6.418 24.703 -19.516 1 78.25 482 GLU B CA 1
ATOM 12296 C C . GLU B 1 482 ? -6.996 23.672 -20.484 1 78.25 482 GLU B C 1
ATOM 12298 O O . GLU B 1 482 ? -6.359 23.312 -21.469 1 78.25 482 GLU B O 1
ATOM 12303 N N . THR B 1 483 ? -8.164 23.234 -20.141 1 79.06 483 THR B N 1
ATOM 12304 C CA . THR B 1 483 ? -8.812 22.281 -21.031 1 79.06 483 THR B CA 1
ATOM 12305 C C . THR B 1 483 ? -9.164 22.922 -22.359 1 79.06 483 THR B C 1
ATOM 12307 O O . THR B 1 483 ? -9.039 22.281 -23.422 1 79.06 483 THR B O 1
ATOM 12310 N N . ASN B 1 484 ? -9.555 24.172 -22.281 1 74.19 484 ASN B N 1
ATOM 12311 C CA . ASN B 1 484 ? -9.859 24.891 -23.5 1 74.19 484 ASN B CA 1
ATOM 12312 C C . ASN B 1 484 ? -8.617 25.109 -24.359 1 74.19 484 ASN B C 1
ATOM 12314 O O . ASN B 1 484 ? -8.664 25 -25.578 1 74.19 484 ASN B O 1
ATOM 12318 N N . THR B 1 485 ? -7.594 25.391 -23.672 1 74.25 485 THR B N 1
ATOM 12319 C CA . THR B 1 485 ? -6.34 25.578 -24.391 1 74.25 485 THR B CA 1
ATOM 12320 C C . THR B 1 485 ? -5.871 24.266 -25.016 1 74.25 485 THR B C 1
ATOM 12322 O O . THR B 1 485 ? -5.352 24.25 -26.125 1 74.25 485 THR B O 1
ATOM 12325 N N . GLN B 1 486 ? -6.082 23.203 -24.359 1 76.25 486 GLN B N 1
ATOM 12326 C CA . GLN B 1 486 ? -5.695 21.906 -24.906 1 76.25 486 GLN B CA 1
ATOM 12327 C C . GLN B 1 486 ? -6.551 21.547 -26.109 1 76.25 486 GLN B C 1
ATOM 12329 O O . GLN B 1 486 ? -6.051 20.953 -27.078 1 76.25 486 GLN B O 1
ATOM 12334 N N . ILE B 1 487 ? -7.82 21.891 -26.047 1 74.44 487 ILE B N 1
ATOM 12335 C CA . ILE B 1 487 ? -8.734 21.625 -27.141 1 74.44 487 ILE B CA 1
ATOM 12336 C C . ILE B 1 487 ? -8.344 22.469 -28.359 1 74.44 487 ILE B C 1
ATOM 12338 O O . ILE B 1 487 ? -8.312 21.969 -29.484 1 74.44 487 ILE B O 1
ATOM 12342 N N . GLN B 1 488 ? -8.078 23.734 -28.016 1 67.5 488 GLN B N 1
ATOM 12343 C CA . GLN B 1 488 ? -7.711 24.641 -29.094 1 67.5 488 GLN B CA 1
ATOM 12344 C C . GLN B 1 488 ? -6.406 24.188 -29.766 1 67.5 488 GLN B C 1
ATOM 12346 O O . GLN B 1 488 ? -6.285 24.234 -30.984 1 67.5 488 GLN B O 1
ATOM 12351 N N . GLN B 1 489 ? -5.52 23.734 -28.984 1 64 489 GLN B N 1
ATOM 12352 C CA . GLN B 1 489 ? -4.238 23.281 -29.516 1 64 489 GLN B CA 1
ATOM 12353 C C . GLN B 1 489 ? -4.402 22.016 -30.344 1 64 489 GLN B C 1
ATOM 12355 O O . GLN B 1 489 ? -3.768 21.875 -31.391 1 64 489 GLN B O 1
ATOM 12360 N N . LYS B 1 490 ? -5.297 21.219 -29.844 1 62.16 490 LYS B N 1
ATOM 12361 C CA . LYS B 1 490 ? -5.473 19.953 -30.547 1 62.16 490 LYS B CA 1
ATOM 12362 C C . LYS B 1 490 ? -6.43 20.125 -31.734 1 62.16 490 LYS B C 1
ATOM 12364 O O . LYS B 1 490 ? -6.305 19.422 -32.75 1 62.16 490 LYS B O 1
ATOM 12369 N N . ASP B 1 491 ? -7.574 20.953 -31.531 1 57.06 491 ASP B N 1
ATOM 12370 C CA . ASP B 1 491 ? -8.492 21.266 -32.625 1 57.06 491 ASP B CA 1
ATOM 12371 C C . ASP B 1 491 ? -7.766 21.938 -33.781 1 57.06 491 ASP B C 1
ATOM 12373 O O . ASP B 1 491 ? -8.102 21.703 -34.938 1 57.06 491 ASP B O 1
ATOM 12377 N N . ASP B 1 492 ? -6.922 22.953 -33.625 1 47.59 492 ASP B N 1
ATOM 12378 C CA . ASP B 1 492 ? -6.207 23.578 -34.719 1 47.59 492 ASP B CA 1
ATOM 12379 C C . ASP B 1 492 ? -5.496 22.547 -35.594 1 47.59 492 ASP B C 1
ATOM 12381 O O . ASP B 1 492 ? -5.355 22.719 -36.812 1 47.59 492 ASP B O 1
ATOM 12385 N N . LYS B 1 493 ? -5.176 21.438 -35.062 1 45.06 493 LYS B N 1
ATOM 12386 C CA . LYS B 1 493 ? -4.543 20.422 -35.906 1 45.06 493 LYS B CA 1
ATOM 12387 C C . LYS B 1 493 ? -5.582 19.562 -36.625 1 45.06 493 LYS B C 1
ATOM 12389 O O . LYS B 1 493 ? -5.277 18.891 -37.594 1 45.06 493 LYS B O 1
ATOM 12394 N N . LEU B 1 494 ? -6.734 19.25 -35.969 1 43.88 494 LEU B N 1
ATOM 12395 C CA . LEU B 1 494 ? -7.809 18.484 -36.594 1 43.88 494 LEU B CA 1
ATOM 12396 C C . LEU B 1 494 ? -8.797 19.406 -37.312 1 43.88 494 LEU B C 1
ATOM 12398 O O . LEU B 1 494 ? -9.227 20.406 -36.75 1 43.88 494 LEU B O 1
ATOM 12402 N N . SER B 1 495 ? -8.953 19.562 -38.688 1 35 495 SER B N 1
ATOM 12403 C CA . SER B 1 495 ? -9.812 20.391 -39.531 1 35 495 SER B CA 1
ATOM 12404 C C . SER B 1 495 ? -11.25 20.391 -39 1 35 495 SER B C 1
ATOM 12406 O O . SER B 1 495 ? -11.672 19.438 -38.344 1 35 495 SER B O 1
ATOM 12408 N N . LYS B 1 496 ? -12.297 21.516 -39.375 1 32.66 496 LYS B N 1
ATOM 12409 C CA . LYS B 1 496 ? -13.555 22.219 -39.125 1 32.66 496 LYS B CA 1
ATOM 12410 C C . LYS B 1 496 ? -14.742 21.297 -39.344 1 32.66 496 LYS B C 1
ATOM 12412 O O . LYS B 1 496 ? -15.898 21.703 -39.219 1 32.66 496 LYS B O 1
ATOM 12417 N N . LYS B 1 497 ? -14.898 20.406 -40.312 1 29.27 497 LYS B N 1
ATOM 12418 C CA . LYS B 1 497 ? -16.172 20.188 -40.969 1 29.27 497 LYS B CA 1
ATOM 12419 C C . LYS B 1 497 ? -17.234 19.672 -40 1 29.27 497 LYS B C 1
ATOM 12421 O O . LYS B 1 497 ? -18.375 20.109 -40.031 1 29.27 497 LYS B O 1
ATOM 12426 N N . GLN B 1 498 ? -17.281 18.328 -39.531 1 31.33 498 GLN B N 1
ATOM 12427 C CA . GLN B 1 498 ? -18.5 17.562 -39.312 1 31.33 498 GLN B CA 1
ATOM 12428 C C . GLN B 1 498 ? -19.078 17.844 -37.938 1 31.33 498 GLN B C 1
ATOM 12430 O O . GLN B 1 498 ? -20.047 17.203 -37.531 1 31.33 498 GLN B O 1
ATOM 12435 N N . LEU B 1 499 ? -18.547 18.703 -37.156 1 32.5 499 LEU B N 1
ATOM 12436 C CA . LEU B 1 499 ? -18.906 18.625 -35.75 1 32.5 499 LEU B CA 1
ATOM 12437 C C . LEU B 1 499 ? -20.25 19.266 -35.469 1 32.5 499 LEU B C 1
ATOM 12439 O O . LEU B 1 499 ? -20.75 19.234 -34.344 1 32.5 499 LEU B O 1
ATOM 12443 N N . ASP B 1 500 ? -20.953 20.078 -36.406 1 30.44 500 ASP B N 1
ATOM 12444 C CA . ASP B 1 500 ? -22.078 20.938 -36.031 1 30.44 500 ASP B CA 1
ATOM 12445 C C . ASP B 1 500 ? -23.312 20.094 -35.656 1 30.44 500 ASP B C 1
ATOM 12447 O O . ASP B 1 500 ? -24.078 20.484 -34.781 1 30.44 500 ASP B O 1
ATOM 12451 N N . GLU B 1 501 ? -23.859 19.141 -36.562 1 28.67 501 GLU B N 1
ATOM 12452 C CA . GLU B 1 501 ? -25.266 18.734 -36.594 1 28.67 501 GLU B CA 1
ATOM 12453 C C . GLU B 1 501 ? -25.641 17.922 -35.375 1 28.67 501 GLU B C 1
ATOM 12455 O O . GLU B 1 501 ? -26.781 17.969 -34.906 1 28.67 501 GLU B O 1
ATOM 12460 N N . GLU B 1 502 ? -24.844 16.984 -34.938 1 29.64 502 GLU B N 1
ATOM 12461 C CA . GLU B 1 502 ? -25.344 15.938 -34.062 1 29.64 502 GLU B CA 1
ATOM 12462 C C . GLU B 1 502 ? -25.516 16.469 -32.625 1 29.64 502 GLU B C 1
ATOM 12464 O O . GLU B 1 502 ? -26.062 15.773 -31.766 1 29.64 502 GLU B O 1
ATOM 12469 N N . ASN B 1 503 ? -25.141 17.656 -32.312 1 30.64 503 ASN B N 1
ATOM 12470 C CA . ASN B 1 503 ? -25.109 18.078 -30.922 1 30.64 503 ASN B CA 1
ATOM 12471 C C . ASN B 1 503 ? -26.516 18.422 -30.422 1 30.64 503 ASN B C 1
ATOM 12473 O O . ASN B 1 503 ? -26.672 18.875 -29.281 1 30.64 503 ASN B O 1
ATOM 12477 N N . LYS B 1 504 ? -27.547 18.688 -31.234 1 30 504 LYS B N 1
ATOM 12478 C CA . LYS B 1 504 ? -28.766 19.281 -30.703 1 30 504 LYS B CA 1
ATOM 12479 C C . LYS B 1 504 ? -29.484 18.297 -29.781 1 30 504 LYS B C 1
ATOM 12481 O O . LYS B 1 504 ? -30.094 18.703 -28.781 1 30 504 LYS B O 1
ATOM 12486 N N . HIS B 1 505 ? -29.734 16.984 -30.172 1 27.33 505 HIS B N 1
ATOM 12487 C CA . HIS B 1 505 ? -30.797 16.25 -29.484 1 27.33 505 HIS B CA 1
ATOM 12488 C C . HIS B 1 505 ? -30.328 15.781 -28.109 1 27.33 505 HIS B C 1
ATOM 12490 O O . HIS B 1 505 ? -31.094 15.133 -27.375 1 27.33 505 HIS B O 1
ATOM 12496 N N . LYS B 1 506 ? -29.062 15.766 -27.781 1 32 506 LYS B N 1
ATOM 12497 C CA . LYS B 1 506 ? -28.625 15.062 -26.578 1 32 506 LYS B CA 1
ATOM 12498 C C . LYS B 1 506 ? -28.891 15.898 -25.328 1 32 506 LYS B C 1
ATOM 12500 O O . LYS B 1 506 ? -28.594 15.461 -24.219 1 32 506 LYS B O 1
ATOM 12505 N N . LYS B 1 507 ? -29.234 17.172 -25.391 1 32.81 507 LYS B N 1
ATOM 12506 C CA . LYS B 1 507 ? -29.375 18.031 -24.219 1 32.81 507 LYS B CA 1
ATOM 12507 C C . LYS B 1 507 ? -30.391 17.453 -23.25 1 32.81 507 LYS B C 1
ATOM 12509 O O . LYS B 1 507 ? -30.234 17.562 -22.031 1 32.81 507 LYS B O 1
ATOM 12514 N N . GLU B 1 508 ? -31.562 17.062 -23.688 1 26.02 508 GLU B N 1
ATOM 12515 C CA . GLU B 1 508 ? -32.75 17.016 -22.875 1 26.02 508 GLU B CA 1
ATOM 12516 C C . GLU B 1 508 ? -32.719 15.844 -21.891 1 26.02 508 GLU B C 1
ATOM 12518 O O . GLU B 1 508 ? -33.219 15.938 -20.781 1 26.02 508 GLU B O 1
ATOM 12523 N N . LYS B 1 509 ? -32.156 14.664 -22.266 1 27.41 509 LYS B N 1
ATOM 12524 C CA . LYS B 1 509 ? -32.562 13.492 -21.484 1 27.41 509 LYS B CA 1
ATOM 12525 C C . LYS B 1 509 ? -31.703 13.359 -20.234 1 27.41 509 LYS B C 1
ATOM 12527 O O . LYS B 1 509 ? -32.094 12.695 -19.266 1 27.41 509 LYS B O 1
ATOM 12532 N N . GLU B 1 510 ? -30.484 13.82 -20.188 1 29.12 510 GLU B N 1
ATOM 12533 C CA . GLU B 1 510 ? -29.656 13.5 -19.031 1 29.12 510 GLU B CA 1
ATOM 12534 C C . GLU B 1 510 ? -30.078 14.312 -17.812 1 29.12 510 GLU B C 1
ATOM 12536 O O . GLU B 1 510 ? -29.641 14.023 -16.703 1 29.12 510 GLU B O 1
ATOM 12541 N N . SER B 1 511 ? -30.719 15.469 -17.969 1 28.17 511 SER B N 1
ATOM 12542 C CA . SER B 1 511 ? -31.141 16.281 -16.828 1 28.17 511 SER B CA 1
ATOM 12543 C C . SER B 1 511 ? -32 15.477 -15.867 1 28.17 511 SER B C 1
ATOM 12545 O O . SER B 1 511 ? -32.125 15.82 -14.688 1 28.17 511 SER B O 1
ATOM 12547 N N . SER B 1 512 ? -32.75 14.477 -16.391 1 27.09 512 SER B N 1
ATOM 12548 C CA . SER B 1 512 ? -33.875 13.898 -15.633 1 27.09 512 SER B CA 1
ATOM 12549 C C . SER B 1 512 ? -33.375 12.922 -14.57 1 27.09 512 SER B C 1
ATOM 12551 O O . SER B 1 512 ? -34.062 12.641 -13.602 1 27.09 512 SER B O 1
ATOM 12553 N N . ILE B 1 513 ? -32.188 12.352 -14.758 1 26.36 513 ILE B N 1
ATOM 12554 C CA . ILE B 1 513 ? -31.859 11.305 -13.805 1 26.36 513 ILE B CA 1
ATOM 12555 C C . ILE B 1 513 ? -31.375 11.93 -12.5 1 26.36 513 ILE B C 1
ATOM 12557 O O . ILE B 1 513 ? -31.688 11.445 -11.414 1 26.36 513 ILE B O 1
ATOM 12561 N N . ILE B 1 514 ? -30.609 12.969 -12.531 1 27.45 514 ILE B N 1
ATOM 12562 C CA . ILE B 1 514 ? -29.984 13.508 -11.328 1 27.45 514 ILE B CA 1
ATOM 12563 C C . ILE B 1 514 ? -31.016 14.289 -10.516 1 27.45 514 ILE B C 1
ATOM 12565 O O . ILE B 1 514 ? -30.969 14.289 -9.281 1 27.45 514 ILE B O 1
ATOM 12569 N N . GLY B 1 515 ? -31.938 15.086 -11.07 1 25.81 515 GLY B N 1
ATOM 12570 C CA . GLY B 1 515 ? -32.969 15.828 -10.344 1 25.81 515 GLY B CA 1
ATOM 12571 C C . GLY B 1 515 ? -33.844 14.953 -9.477 1 25.81 515 GLY B C 1
ATOM 12572 O O . GLY B 1 515 ? -34.438 15.43 -8.523 1 25.81 515 GLY B O 1
ATOM 12573 N N . ARG B 1 516 ? -34.125 13.742 -9.938 1 26.69 516 ARG B N 1
ATOM 12574 C CA . ARG B 1 516 ? -35.062 12.875 -9.242 1 26.69 516 ARG B CA 1
ATOM 12575 C C . ARG B 1 516 ? -34.469 12.336 -7.945 1 26.69 516 ARG B C 1
ATOM 12577 O O . ARG B 1 516 ? -35.219 12.008 -7.008 1 26.69 516 ARG B O 1
ATOM 12584 N N . PHE B 1 517 ? -33.219 12.273 -7.84 1 26.08 517 PHE B N 1
ATOM 12585 C CA . PHE B 1 517 ? -32.688 11.789 -6.566 1 26.08 517 PHE B CA 1
ATOM 12586 C C . PHE B 1 517 ? -32.781 12.875 -5.5 1 26.08 517 PHE B C 1
ATOM 12588 O O . PHE B 1 517 ? -33.062 12.578 -4.34 1 26.08 517 PHE B O 1
ATOM 12595 N N . GLN B 1 518 ? -32.5 14.102 -5.832 1 25.72 518 GLN B N 1
ATOM 12596 C CA . GLN B 1 518 ? -32.562 15.156 -4.832 1 25.72 518 GLN B CA 1
ATOM 12597 C C . GLN B 1 518 ? -34 15.367 -4.363 1 25.72 518 GLN B C 1
ATOM 12599 O O . GLN B 1 518 ? -34.25 15.664 -3.189 1 25.72 518 GLN B O 1
ATOM 12604 N N . LYS B 1 519 ? -34.938 15.352 -5.262 1 28.59 519 LYS B N 1
ATOM 12605 C CA . LYS B 1 519 ? -36.312 15.664 -4.855 1 28.59 519 LYS B CA 1
ATOM 12606 C C . LYS B 1 519 ? -36.844 14.609 -3.891 1 28.59 519 LYS B C 1
ATOM 12608 O O . LYS B 1 519 ? -37.875 14.82 -3.25 1 28.59 519 LYS B O 1
ATOM 12613 N N . LEU B 1 520 ? -36.344 13.391 -4.039 1 25.36 520 LEU B N 1
ATOM 12614 C CA . LEU B 1 520 ? -36.906 12.383 -3.137 1 25.36 520 LEU B CA 1
ATOM 12615 C C . LEU B 1 520 ? -36.562 12.711 -1.688 1 25.36 520 LEU B C 1
ATOM 12617 O O . LEU B 1 520 ? -37.281 12.273 -0.768 1 25.36 520 LEU B O 1
ATOM 12621 N N . LEU B 1 521 ? -35.469 13.406 -1.514 1 24.59 521 LEU B N 1
ATOM 12622 C CA . LEU B 1 521 ? -35.094 13.617 -0.119 1 24.59 521 LEU B CA 1
ATOM 12623 C C . LEU B 1 521 ? -35.906 14.75 0.499 1 24.59 521 LEU B C 1
ATOM 12625 O O . LEU B 1 521 ? -35.75 15.047 1.687 1 24.59 521 LEU B O 1
ATOM 12629 N N . LYS B 1 522 ? -36.5 15.633 -0.257 1 28.34 522 LYS B N 1
ATOM 12630 C CA . LYS B 1 522 ? -37.062 16.781 0.442 1 28.34 522 LYS B CA 1
ATOM 12631 C C . LYS B 1 522 ? -38.281 16.406 1.267 1 28.34 522 LYS B C 1
ATOM 12633 O O . LYS B 1 522 ? -39.031 17.266 1.728 1 28.34 522 LYS B O 1
ATOM 12638 N N . SER B 1 523 ? -38.688 15.172 1.201 1 25.19 523 SER B N 1
ATOM 12639 C CA . SER B 1 523 ? -40.062 15.32 1.669 1 25.19 523 SER B CA 1
ATOM 12640 C C . SER B 1 523 ? -40.125 15.945 3.061 1 25.19 523 SER B C 1
ATOM 12642 O O . SER B 1 523 ? -40.375 17.141 3.201 1 25.19 523 SER B O 1
ATOM 12644 N N . LYS B 1 524 ? -40.812 15.07 4.113 1 26.38 524 LYS B N 1
ATOM 12645 C CA . LYS B 1 524 ? -41.906 15.406 5.023 1 26.38 524 LYS B CA 1
ATOM 12646 C C . LYS B 1 524 ? -41.375 16.016 6.32 1 26.38 524 LYS B C 1
ATOM 12648 O O . LYS B 1 524 ? -40.531 15.414 7 1 26.38 524 LYS B O 1
ATOM 12653 N N . GLY B 1 525 ? -41.406 17.281 6.469 1 24.88 525 GLY B N 1
ATOM 12654 C CA . GLY B 1 525 ? -41.219 18.078 7.672 1 24.88 525 GLY B CA 1
ATOM 12655 C C . GLY B 1 525 ? -42.094 17.625 8.82 1 24.88 525 GLY B C 1
ATOM 12656 O O . GLY B 1 525 ? -43.312 17.719 8.742 1 24.88 525 GLY B O 1
ATOM 12657 N N . LEU B 1 526 ? -41.938 16.484 9.461 1 25.75 526 LEU B N 1
ATOM 12658 C CA . LEU B 1 526 ? -42.844 16.125 10.555 1 25.75 526 LEU B CA 1
ATOM 12659 C C . LEU B 1 526 ? -42.688 17.094 11.727 1 25.75 526 LEU B C 1
ATOM 12661 O O . LEU B 1 526 ? -41.562 17.266 12.234 1 25.75 526 LEU B O 1
ATOM 12665 N N . GLN B 1 527 ? -43.469 18.062 11.859 1 25.28 527 GLN B N 1
ATOM 12666 C CA . GLN B 1 527 ? -43.562 19.016 12.961 1 25.28 527 GLN B CA 1
ATOM 12667 C C . GLN B 1 527 ? -44 18.328 14.25 1 25.28 527 GLN B C 1
ATOM 12669 O O . GLN B 1 527 ? -44.094 18.969 15.297 1 25.28 527 GLN B O 1
ATOM 12674 N N . ASP B 1 528 ? -44.219 17 14.438 1 29.23 528 ASP B N 1
ATOM 12675 C CA . ASP B 1 528 ? -45.156 16.812 15.539 1 29.23 528 ASP B CA 1
ATOM 12676 C C . ASP B 1 528 ? -44.469 17.047 16.891 1 29.23 528 ASP B C 1
ATOM 12678 O O . ASP B 1 528 ? -43.281 16.812 17.031 1 29.23 528 ASP B O 1
ATOM 12682 N N . ASP B 1 529 ? -45.062 17.656 17.781 1 28.02 529 ASP B N 1
ATOM 12683 C CA . ASP B 1 529 ? -44.938 18.125 19.156 1 28.02 529 ASP B CA 1
ATOM 12684 C C . ASP B 1 529 ? -44.781 16.969 20.141 1 28.02 529 ASP B C 1
ATOM 12686 O O . ASP B 1 529 ? -44.812 17.156 21.344 1 28.02 529 ASP B O 1
ATOM 12690 N N . PHE B 1 530 ? -44.031 15.859 19.906 1 31.38 530 PHE B N 1
ATOM 12691 C CA . PHE B 1 530 ? -44.281 14.727 20.781 1 31.38 530 PHE B CA 1
ATOM 12692 C C . PHE B 1 530 ? -43.625 14.914 22.141 1 31.38 530 PHE B C 1
ATOM 12694 O O . PHE B 1 530 ? -42.625 15.625 22.25 1 31.38 530 PHE B O 1
ATOM 12701 N N . ASN B 1 531 ? -44.281 14.492 23.156 1 33.34 531 ASN B N 1
ATOM 12702 C CA . ASN B 1 531 ? -44.062 14.469 24.594 1 33.34 531 ASN B CA 1
ATOM 12703 C C . ASN B 1 531 ? -42.906 13.555 24.969 1 33.34 531 ASN B C 1
ATOM 12705 O O . ASN B 1 531 ? -42.812 12.422 24.5 1 33.34 531 ASN B O 1
ATOM 12709 N N . ASP B 1 532 ? -41.781 13.891 25.5 1 40.56 532 ASP B N 1
ATOM 12710 C CA . ASP B 1 532 ? -40.406 13.523 25.906 1 40.56 532 ASP B CA 1
ATOM 12711 C C . ASP B 1 532 ? -40.438 12.367 26.906 1 40.56 532 ASP B C 1
ATOM 12713 O O . ASP B 1 532 ? -39.406 12.008 27.484 1 40.56 532 ASP B O 1
ATOM 12717 N N . ASP B 1 533 ? -41.5 11.938 27.484 1 40.84 533 ASP B N 1
ATOM 12718 C CA . ASP B 1 533 ? -41.406 11.328 28.812 1 40.84 533 ASP B CA 1
ATOM 12719 C C . ASP B 1 533 ? -40.562 10.055 28.766 1 40.84 533 ASP B C 1
ATOM 12721 O O . ASP B 1 533 ? -39.75 9.797 29.672 1 40.84 533 ASP B O 1
ATOM 12725 N N . ASP B 1 534 ? -41 8.828 28.172 1 46.34 534 ASP B N 1
ATOM 12726 C CA . ASP B 1 534 ? -40.625 7.488 28.625 1 46.34 534 ASP B CA 1
ATOM 12727 C C . ASP B 1 534 ? -39.406 6.992 27.891 1 46.34 534 ASP B C 1
ATOM 12729 O O . ASP B 1 534 ? -39.281 5.797 27.609 1 46.34 534 ASP B O 1
ATOM 12733 N N . ILE B 1 535 ? -38.594 7.773 27.297 1 55.69 535 ILE B N 1
ATOM 12734 C CA . ILE B 1 535 ? -37.531 7.148 26.516 1 55.69 535 ILE B CA 1
ATOM 12735 C C . ILE B 1 535 ? -36.344 6.844 27.422 1 55.69 535 ILE B C 1
ATOM 12737 O O . ILE B 1 535 ? -35.906 7.695 28.203 1 55.69 535 ILE B O 1
ATOM 12741 N N . ASP B 1 536 ? -36.031 5.617 27.609 1 60.47 536 ASP B N 1
ATOM 12742 C CA . ASP B 1 536 ? -34.906 5.129 28.375 1 60.47 536 ASP B CA 1
ATOM 12743 C C . ASP B 1 536 ? -33.625 5.895 28.016 1 60.47 536 ASP B C 1
ATOM 12745 O O . ASP B 1 536 ? -33.375 6.18 26.844 1 60.47 536 ASP B O 1
ATOM 12749 N N . ALA B 1 537 ? -33.031 6.504 29.047 1 62.38 537 ALA B N 1
ATOM 12750 C CA . ALA B 1 537 ? -31.844 7.344 28.953 1 62.38 537 ALA B CA 1
ATOM 12751 C C . ALA B 1 537 ? -30.719 6.629 28.203 1 62.38 537 ALA B C 1
ATOM 12753 O O . ALA B 1 537 ? -30 7.242 27.406 1 62.38 537 ALA B O 1
ATOM 12754 N N . ASP B 1 538 ? -30.75 5.305 28.391 1 63.19 538 ASP B N 1
ATOM 12755 C CA . ASP B 1 538 ? -29.641 4.57 27.766 1 63.19 538 ASP B CA 1
ATOM 12756 C C . ASP B 1 538 ? -29.828 4.469 26.25 1 63.19 538 ASP B C 1
ATOM 12758 O O . ASP B 1 538 ? -28.859 4.504 25.5 1 63.19 538 ASP B O 1
ATOM 12762 N N . ASP B 1 539 ? -31.047 4.453 25.906 1 66.31 539 ASP B N 1
ATOM 12763 C CA . ASP B 1 539 ? -31.312 4.375 24.469 1 66.31 539 ASP B CA 1
ATOM 12764 C C . ASP B 1 539 ? -30.953 5.68 23.766 1 66.31 539 ASP B C 1
ATOM 12766 O O . ASP B 1 539 ? -30.5 5.672 22.625 1 66.31 539 ASP B O 1
ATOM 12770 N N . ILE B 1 540 ? -31.094 6.688 24.594 1 73 540 ILE B N 1
ATOM 12771 C CA . ILE B 1 540 ? -30.797 7.992 24 1 73 540 ILE B CA 1
ATOM 12772 C C . ILE B 1 540 ? -29.281 8.133 23.797 1 73 540 ILE B C 1
ATOM 12774 O O . ILE B 1 540 ? -28.844 8.656 22.766 1 73 540 ILE B O 1
ATOM 12778 N N . ILE B 1 541 ? -28.578 7.68 24.734 1 71.12 541 ILE B N 1
ATOM 12779 C CA . ILE B 1 541 ? -27.125 7.812 24.656 1 71.12 541 ILE B CA 1
ATOM 12780 C C . ILE B 1 541 ? -26.594 6.965 23.5 1 71.12 541 ILE B C 1
ATOM 12782 O O . ILE B 1 541 ? -25.719 7.406 22.75 1 71.12 541 ILE B O 1
ATOM 12786 N N . GLU B 1 542 ? -27.188 5.887 23.344 1 69 542 GLU B N 1
ATOM 12787 C CA . GLU B 1 542 ? -26.719 5.004 22.281 1 69 542 GLU B CA 1
ATOM 12788 C C . GLU B 1 542 ? -27.078 5.57 20.906 1 69 542 GLU B C 1
ATOM 12790 O O . GLU B 1 542 ? -26.281 5.477 19.969 1 69 542 GLU B O 1
ATOM 12795 N N . THR B 1 543 ? -28.219 5.992 20.859 1 73.31 543 THR B N 1
ATOM 12796 C CA . THR B 1 543 ? -28.609 6.559 19.578 1 73.31 543 THR B CA 1
ATOM 12797 C C . THR B 1 543 ? -27.781 7.797 19.25 1 73.31 543 THR B C 1
ATOM 12799 O O . THR B 1 543 ? -27.469 8.055 18.078 1 73.31 543 THR B O 1
ATOM 12802 N N . ARG B 1 544 ? -27.516 8.484 20.281 1 79.44 544 ARG B N 1
ATOM 12803 C CA . ARG B 1 544 ? -26.656 9.648 20.078 1 79.44 544 ARG B CA 1
ATOM 12804 C C . ARG B 1 544 ? -25.266 9.227 19.594 1 79.44 544 ARG B C 1
ATOM 12806 O O . ARG B 1 544 ? -24.688 9.875 18.719 1 79.44 544 ARG B O 1
ATOM 12813 N N . ASP B 1 545 ? -24.828 8.203 20.109 1 72.88 545 ASP B N 1
ATOM 12814 C CA . ASP B 1 545 ? -23.516 7.707 19.719 1 72.88 545 ASP B CA 1
ATOM 12815 C C . ASP B 1 545 ? -23.516 7.258 18.266 1 72.88 545 ASP B C 1
ATOM 12817 O O . ASP B 1 545 ? -22.547 7.473 17.531 1 72.88 545 ASP B O 1
ATOM 12821 N N . ARG B 1 546 ? -24.578 6.695 17.891 1 72.62 546 ARG B N 1
ATOM 12822 C CA . ARG B 1 546 ? -24.688 6.262 16.516 1 72.62 546 ARG B CA 1
ATOM 12823 C C . ARG B 1 546 ? -24.766 7.457 15.562 1 72.62 546 ARG B C 1
ATOM 12825 O O . ARG B 1 546 ? -24.203 7.418 14.461 1 72.62 546 ARG B O 1
ATOM 12832 N N . PHE B 1 547 ? -25.453 8.344 16.047 1 79.69 547 PHE B N 1
ATOM 12833 C CA . PHE B 1 547 ? -25.547 9.562 15.25 1 79.69 547 PHE B CA 1
ATOM 12834 C C . PHE B 1 547 ? -24.172 10.211 15.086 1 79.69 547 PHE B C 1
ATOM 12836 O O . PHE B 1 547 ? -23.812 10.648 13.992 1 79.69 547 PHE B O 1
ATOM 12843 N N . LEU B 1 548 ? -23.484 10.227 16.125 1 82 548 LEU B N 1
ATOM 12844 C CA . LEU B 1 548 ? -22.172 10.859 16.109 1 82 548 LEU B CA 1
ATOM 12845 C C . LEU B 1 548 ? -21.188 10.055 15.266 1 82 548 LEU B C 1
ATOM 12847 O O . LEU B 1 548 ? -20.312 10.625 14.602 1 82 548 LEU B O 1
ATOM 12851 N N . MET B 1 549 ? -21.328 8.812 15.234 1 76.81 549 MET B N 1
ATOM 12852 C CA . MET B 1 549 ? -20.469 7.988 14.383 1 76.81 549 MET B CA 1
ATOM 12853 C C . MET B 1 549 ? -20.797 8.203 12.906 1 76.81 549 MET B C 1
ATOM 12855 O O . MET B 1 549 ? -19.906 8.211 12.062 1 76.81 549 MET B O 1
ATOM 12859 N N . ALA B 1 550 ? -22.047 8.328 12.656 1 78.12 550 ALA B N 1
ATOM 12860 C CA . ALA B 1 550 ? -22.453 8.648 11.289 1 78.12 550 ALA B CA 1
ATOM 12861 C C . ALA B 1 550 ? -21.953 10.023 10.875 1 78.12 550 ALA B C 1
ATOM 12863 O O . ALA B 1 550 ? -21.609 10.242 9.703 1 78.12 550 ALA B O 1
ATOM 12864 N N . LEU B 1 551 ? -21.984 10.844 11.898 1 87.31 551 LEU B N 1
ATOM 12865 C CA . LEU B 1 551 ? -21.484 12.188 11.625 1 87.31 551 LEU B CA 1
ATOM 12866 C C . LEU B 1 551 ? -19.984 12.156 11.32 1 87.31 551 LEU B C 1
ATOM 12868 O O . LEU B 1 551 ? -19.516 12.875 10.445 1 87.31 551 LEU B O 1
ATOM 12872 N N . LYS B 1 552 ? -19.234 11.398 12 1 83.25 552 LYS B N 1
ATOM 12873 C CA . LYS B 1 552 ? -17.812 11.227 11.75 1 83.25 552 LYS B CA 1
ATOM 12874 C C . LYS B 1 552 ? -17.547 10.719 10.336 1 83.25 552 LYS B C 1
ATOM 12876 O O . LYS B 1 552 ? -16.625 11.172 9.664 1 83.25 552 LYS B O 1
ATOM 12881 N N . GLN B 1 553 ? -18.391 9.875 9.922 1 77.19 553 GLN B N 1
ATOM 12882 C CA . GLN B 1 553 ? -18.25 9.336 8.57 1 77.19 553 GLN B CA 1
ATOM 12883 C C . GLN B 1 553 ? -18.609 10.398 7.523 1 77.19 553 GLN B C 1
ATOM 12885 O O . GLN B 1 553 ? -18 10.438 6.449 1 77.19 553 GLN B O 1
ATOM 12890 N N . THR B 1 554 ? -19.594 11.125 7.828 1 85.06 554 THR B N 1
ATOM 12891 C CA . THR B 1 554 ? -19.953 12.195 6.91 1 85.06 554 THR B CA 1
ATOM 12892 C C . THR B 1 554 ? -18.828 13.203 6.766 1 85.06 554 THR B C 1
ATOM 12894 O O . THR B 1 554 ? -18.578 13.719 5.676 1 85.06 554 THR B O 1
ATOM 12897 N N . TYR B 1 555 ? -18.188 13.5 7.926 1 87.5 555 TYR B N 1
ATOM 12898 C CA . TYR B 1 555 ? -17.031 14.383 7.855 1 87.5 555 TYR B CA 1
ATOM 12899 C C . TYR B 1 555 ? -15.93 13.789 6.98 1 87.5 555 TYR B C 1
ATOM 12901 O O . TYR B 1 555 ? -15.281 14.5 6.211 1 87.5 555 TYR B O 1
ATOM 12909 N N . TRP B 1 556 ? -15.805 12.547 7.059 1 77.25 556 TRP B N 1
ATOM 12910 C CA . TRP B 1 556 ? -14.797 11.867 6.25 1 77.25 556 TRP B CA 1
ATOM 12911 C C . TRP B 1 556 ? -15.156 11.922 4.77 1 77.25 556 TRP B C 1
ATOM 12913 O O . TRP B 1 556 ? -14.289 12.094 3.916 1 77.25 556 TRP B O 1
ATOM 12923 N N . ASP B 1 557 ? -16.391 11.711 4.488 1 78.44 557 ASP B N 1
ATOM 12924 C CA . ASP B 1 557 ? -16.859 11.781 3.104 1 78.44 557 ASP B CA 1
ATOM 12925 C C . ASP B 1 557 ? -16.609 13.164 2.512 1 78.44 557 ASP B C 1
ATOM 12927 O O . ASP B 1 557 ? -16.188 13.289 1.359 1 78.44 557 ASP B O 1
ATOM 12931 N N . LEU B 1 558 ? -16.859 14.102 3.332 1 85.25 558 LEU B N 1
ATOM 12932 C CA . LEU B 1 558 ? -16.641 15.469 2.863 1 85.25 558 LEU B CA 1
ATOM 12933 C C . LEU B 1 558 ? -15.156 15.758 2.689 1 85.25 558 LEU B C 1
ATOM 12935 O O . LEU B 1 558 ? -14.758 16.453 1.752 1 85.25 558 LEU B O 1
ATOM 12939 N N . TYR B 1 559 ? -14.359 15.211 3.564 1 79.56 559 TYR B N 1
ATOM 12940 C CA . TYR B 1 559 ? -12.914 15.367 3.469 1 79.56 559 TYR B CA 1
ATOM 12941 C C . TYR B 1 559 ? -12.367 14.648 2.238 1 79.56 559 TYR B C 1
ATOM 12943 O O . TYR B 1 559 ? -11.508 15.188 1.528 1 79.56 559 TYR B O 1
ATOM 12951 N N . SER B 1 560 ? -12.93 13.508 1.968 1 74 560 SER B N 1
ATOM 12952 C CA . SER B 1 560 ? -12.469 12.719 0.829 1 74 560 SER B CA 1
ATOM 12953 C C . SER B 1 560 ? -12.836 13.391 -0.491 1 74 560 SER B C 1
ATOM 12955 O O . SER B 1 560 ? -12.148 13.203 -1.498 1 74 560 SER B O 1
ATOM 12957 N N . GLN B 1 561 ? -13.883 14.195 -0.443 1 75.88 561 GLN B N 1
ATOM 12958 C CA . GLN B 1 561 ? -14.297 14.945 -1.626 1 75.88 561 GLN B CA 1
ATOM 12959 C C . GLN B 1 561 ? -13.586 16.297 -1.693 1 75.88 561 GLN B C 1
ATOM 12961 O O . GLN B 1 561 ? -13.906 17.125 -2.543 1 75.88 561 GLN B O 1
ATOM 12966 N N . ASN B 1 562 ? -12.656 16.578 -0.796 1 76.5 562 ASN B N 1
ATOM 12967 C CA . ASN B 1 562 ? -11.852 17.797 -0.741 1 76.5 562 ASN B CA 1
ATOM 12968 C C . ASN B 1 562 ? -12.703 19.016 -0.446 1 76.5 562 ASN B C 1
ATOM 12970 O O . ASN B 1 562 ? -12.453 20.109 -0.979 1 76.5 562 ASN B O 1
ATOM 12974 N N . GLN B 1 563 ? -13.773 18.75 0.257 1 81 563 GLN B N 1
ATOM 12975 C CA . GLN B 1 563 ? -14.625 19.875 0.595 1 81 563 GLN B CA 1
ATOM 12976 C C . GLN B 1 563 ? -14.195 20.531 1.91 1 81 563 GLN B C 1
ATOM 12978 O O . GLN B 1 563 ? -14.688 21.594 2.275 1 81 563 GLN B O 1
ATOM 12983 N N . CYS B 1 564 ? -13.391 19.828 2.582 1 83.19 564 CYS B N 1
ATOM 12984 C CA . CYS B 1 564 ? -12.852 20.375 3.822 1 83.19 564 CYS B CA 1
ATOM 12985 C C . CYS B 1 564 ? -11.367 20.062 3.951 1 83.19 564 CYS B C 1
ATOM 12987 O O . CYS B 1 564 ? -10.898 19.031 3.488 1 83.19 564 CYS B O 1
ATOM 12989 N N . GLY B 1 565 ? -10.625 21.062 4.453 1 76.19 565 GLY B N 1
ATOM 12990 C CA . GLY B 1 565 ? -9.195 20.891 4.645 1 76.19 565 GLY B CA 1
ATOM 12991 C C . GLY B 1 565 ? -8.852 19.922 5.766 1 76.19 565 GLY B C 1
ATOM 12992 O O . GLY B 1 565 ? -9.734 19.516 6.523 1 76.19 565 GLY B O 1
ATOM 12993 N N . GLY B 1 566 ? -7.656 19.531 5.816 1 74.69 566 GLY B N 1
ATOM 12994 C CA . GLY B 1 566 ? -7.191 18.594 6.82 1 74.69 566 GLY B CA 1
ATOM 12995 C C . GLY B 1 566 ? -7.328 19.109 8.242 1 74.69 566 GLY B C 1
ATOM 12996 O O . GLY B 1 566 ? -7.746 18.375 9.141 1 74.69 566 GLY B O 1
ATOM 12997 N N . LYS B 1 567 ? -7.031 20.406 8.484 1 77.69 567 LYS B N 1
ATOM 12998 C CA . LYS B 1 567 ? -7.145 20.984 9.82 1 77.69 567 LYS B CA 1
ATOM 12999 C C . LYS B 1 567 ? -8.602 21.047 10.266 1 77.69 567 LYS B C 1
ATOM 13001 O O . LYS B 1 567 ? -8.914 20.781 11.43 1 77.69 567 LYS B O 1
ATOM 13006 N N . ALA B 1 568 ? -9.422 21.438 9.312 1 86.62 568 ALA B N 1
ATOM 13007 C CA . ALA B 1 568 ? -10.852 21.516 9.625 1 86.62 568 ALA B CA 1
ATOM 13008 C C . ALA B 1 568 ? -11.406 20.141 9.945 1 86.62 568 ALA B C 1
ATOM 13010 O O . ALA B 1 568 ? -12.203 19.984 10.883 1 86.62 568 ALA B O 1
ATOM 13011 N N . TYR B 1 569 ? -10.953 19.188 9.203 1 85.81 569 TYR B N 1
ATOM 13012 C CA . TYR B 1 569 ? -11.406 17.828 9.438 1 85.81 569 TYR B CA 1
ATOM 13013 C C . TYR B 1 569 ? -11.023 17.344 10.828 1 85.81 569 TYR B C 1
ATOM 13015 O O . TYR B 1 569 ? -11.836 16.75 11.539 1 85.81 569 TYR B O 1
ATOM 13023 N N . ASN B 1 570 ? -9.828 17.703 11.242 1 79.19 570 ASN B N 1
ATOM 13024 C CA . ASN B 1 570 ? -9.359 17.266 12.555 1 79.19 570 ASN B CA 1
ATOM 13025 C C . ASN B 1 570 ? -10.148 17.922 13.68 1 79.19 570 ASN B C 1
ATOM 13027 O O . ASN B 1 570 ? -10.445 17.281 14.688 1 79.19 570 ASN B O 1
ATOM 13031 N N . LEU B 1 571 ? -10.375 19.141 13.531 1 85.12 571 LEU B N 1
ATOM 13032 C CA . LEU B 1 571 ? -11.125 19.859 14.555 1 85.12 571 LEU B CA 1
ATOM 13033 C C . LEU B 1 571 ? -12.555 19.344 14.648 1 85.12 571 LEU B C 1
ATOM 13035 O O . LEU B 1 571 ? -13.133 19.297 15.734 1 85.12 571 LEU B O 1
ATOM 13039 N N . LEU B 1 572 ? -13.094 18.984 13.523 1 90.06 572 LEU B N 1
ATOM 13040 C CA . LEU B 1 572 ? -14.453 18.453 13.508 1 90.06 572 LEU B CA 1
ATOM 13041 C C . LEU B 1 572 ? -14.508 17.062 14.164 1 90.06 572 LEU B C 1
ATOM 13043 O O . LEU B 1 572 ? -15.445 16.766 14.898 1 90.06 572 LEU B O 1
ATOM 13047 N N . ILE B 1 573 ? -13.531 16.281 13.867 1 83.81 573 ILE B N 1
ATOM 13048 C CA . ILE B 1 573 ? -13.477 14.961 14.5 1 83.81 573 ILE B CA 1
ATOM 13049 C C . ILE B 1 573 ? -13.289 15.125 16.016 1 83.81 573 ILE B C 1
ATOM 13051 O O . ILE B 1 573 ? -13.867 14.375 16.797 1 83.81 573 ILE B O 1
ATOM 13055 N N . GLU B 1 574 ? -12.5 16.156 16.375 1 80.94 574 GLU B N 1
ATOM 13056 C CA . GLU B 1 574 ? -12.32 16.438 17.797 1 80.94 574 GLU B CA 1
ATOM 13057 C C . GLU B 1 574 ? -13.633 16.875 18.438 1 80.94 574 GLU B C 1
ATOM 13059 O O . GLU B 1 574 ? -13.891 16.562 19.609 1 80.94 574 GLU B O 1
ATOM 13064 N N . SER B 1 575 ? -14.383 17.562 17.719 1 87 575 SER B N 1
ATOM 13065 C CA . SER B 1 575 ? -15.672 17.984 18.25 1 87 575 SER B CA 1
ATOM 13066 C C . SER B 1 575 ? -16.578 16.797 18.5 1 87 575 SER B C 1
ATOM 13068 O O . SER B 1 575 ? -17.328 16.766 19.484 1 87 575 SER B O 1
ATOM 13070 N N . VAL B 1 576 ? -16.547 15.812 17.625 1 85.44 576 VAL B N 1
ATOM 13071 C CA . VAL B 1 576 ? -17.359 14.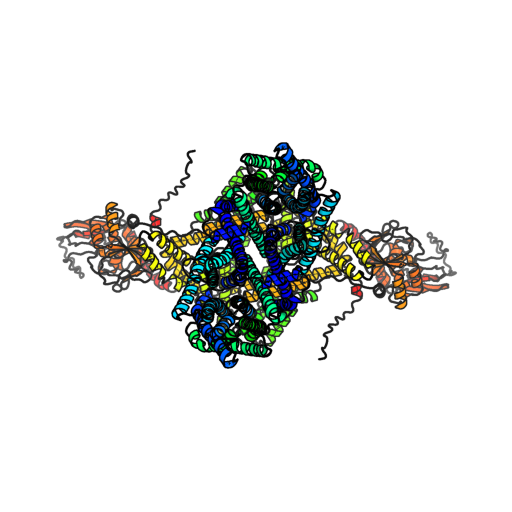609 17.797 1 85.44 576 VAL B CA 1
ATOM 13072 C C . VAL B 1 576 ? -16.844 13.789 18.969 1 85.44 576 VAL B C 1
ATOM 13074 O O . VAL B 1 576 ? -17.625 13.242 19.75 1 85.44 576 VAL B O 1
ATOM 13077 N N . ARG B 1 577 ? -15.578 13.766 19.062 1 76.44 577 ARG B N 1
ATOM 13078 C CA . ARG B 1 577 ? -14.984 13.023 20.172 1 76.44 577 ARG B CA 1
ATOM 13079 C C . ARG B 1 577 ? -15.32 13.672 21.516 1 76.44 577 ARG B C 1
ATOM 13081 O O . ARG B 1 577 ? -15.578 12.977 22.5 1 76.44 577 ARG B O 1
ATOM 13088 N N . TRP B 1 578 ? -15.203 14.984 21.531 1 76.31 578 TRP B N 1
ATOM 13089 C CA . TRP B 1 578 ? -15.594 15.734 22.719 1 76.31 578 TRP B CA 1
ATOM 13090 C C . TRP B 1 578 ? -17.047 15.438 23.109 1 76.31 578 TRP B C 1
ATOM 13092 O O . TRP B 1 578 ? -17.359 15.297 24.281 1 76.31 578 TRP B O 1
ATOM 13102 N N . ASP B 1 579 ? -17.859 15.273 22.109 1 79.75 579 ASP B N 1
ATOM 13103 C CA . ASP B 1 579 ? -19.281 14.992 22.344 1 79.75 579 ASP B CA 1
ATOM 13104 C C . ASP B 1 579 ? -19.484 13.57 22.875 1 79.75 579 ASP B C 1
ATOM 13106 O O . ASP B 1 579 ? -20.359 13.336 23.703 1 79.75 579 ASP B O 1
ATOM 13110 N N . LEU B 1 580 ? -18.734 12.672 22.422 1 73.19 580 LEU B N 1
ATOM 13111 C CA . LEU B 1 580 ? -18.844 11.281 22.844 1 73.19 580 LEU B CA 1
ATOM 13112 C C . LEU B 1 580 ? -18.375 11.125 24.297 1 73.19 580 LEU B C 1
ATOM 13114 O O . LEU B 1 580 ? -18.891 10.273 25.031 1 73.19 580 LEU B O 1
ATOM 13118 N N . ASP B 1 581 ? -17.422 12.031 24.656 1 65.25 581 ASP B N 1
ATOM 13119 C CA . ASP B 1 581 ? -16.875 11.953 26.016 1 65.25 581 ASP B CA 1
ATOM 13120 C C . ASP B 1 581 ? -17.781 12.664 27.016 1 65.25 581 ASP B C 1
ATOM 13122 O O . ASP B 1 581 ? -17.812 12.305 28.188 1 65.25 581 ASP B O 1
ATOM 13126 N N . THR B 1 582 ? -18.406 13.75 26.484 1 60.53 582 THR B N 1
ATOM 13127 C CA . THR B 1 582 ? -19.219 14.539 27.406 1 60.53 582 THR B CA 1
ATOM 13128 C C . THR B 1 582 ? -20.625 13.953 27.516 1 60.53 582 THR B C 1
ATOM 13130 O O . THR B 1 582 ? -21.266 13.664 26.516 1 60.53 582 THR B O 1
ATOM 13133 N N . VAL B 1 583 ? -20.844 12.859 28.266 1 56.56 583 VAL B N 1
ATOM 13134 C CA . VAL B 1 583 ? -22.094 12.164 28.531 1 56.56 583 VAL B CA 1
ATOM 13135 C C . VAL B 1 583 ? -23.188 13.18 28.875 1 56.56 583 VAL B C 1
ATOM 13137 O O . VAL B 1 583 ? -23.797 13.109 29.938 1 56.56 583 VAL B O 1
ATOM 13140 N N . GLU B 1 584 ? -23.031 14.375 28.469 1 57.31 584 GLU B N 1
ATOM 13141 C CA . GLU B 1 584 ? -24.094 15.25 28.953 1 57.31 584 GLU B CA 1
ATOM 13142 C C . GLU B 1 584 ? -25.422 14.961 28.25 1 57.31 584 GLU B C 1
ATOM 13144 O O . GLU B 1 584 ? -25.438 14.266 27.219 1 57.31 584 GLU B O 1
ATOM 13149 N N . GLY B 1 585 ? -26.578 15.156 28.734 1 60.31 585 GLY B N 1
ATOM 13150 C CA . GLY B 1 585 ? -27.969 14.992 28.344 1 60.31 585 GLY B CA 1
ATOM 13151 C C . GLY B 1 585 ? -28.234 15.438 26.906 1 60.31 585 GLY B C 1
ATOM 13152 O O . GLY B 1 585 ? -29.281 15.117 26.344 1 60.31 585 GLY B O 1
ATOM 13153 N N . ARG B 1 586 ? -27.391 16.375 26.172 1 69.75 586 ARG B N 1
ATOM 13154 C CA . ARG B 1 586 ? -27.656 16.812 24.812 1 69.75 586 ARG B CA 1
ATOM 13155 C C . ARG B 1 586 ? -26.375 16.797 23.969 1 69.75 586 ARG B C 1
ATOM 13157 O O . ARG B 1 586 ? -25.281 16.766 24.516 1 69.75 586 ARG B O 1
ATOM 13164 N N . MET B 1 587 ? -26.516 16.688 22.672 1 80.88 587 MET B N 1
ATOM 13165 C CA . MET B 1 587 ? -25.391 16.812 21.75 1 80.88 587 MET B CA 1
ATOM 13166 C C . MET B 1 587 ? -24.781 18.203 21.797 1 80.88 587 MET B C 1
ATOM 13168 O O . MET B 1 587 ? -25.484 19.203 21.594 1 80.88 587 MET B O 1
ATOM 13172 N N . CYS B 1 588 ? -23.625 18.375 22.266 1 76.38 588 CYS B N 1
ATOM 13173 C CA . CYS B 1 588 ? -23.016 19.672 22.469 1 76.38 588 CYS B CA 1
ATOM 13174 C C . CYS B 1 588 ? -21.781 19.844 21.578 1 76.38 588 CYS B C 1
ATOM 13176 O O . CYS B 1 588 ? -20.797 20.453 22 1 76.38 588 CYS B O 1
ATOM 13178 N N . SER B 1 589 ? -21.844 19.328 20.391 1 82.62 589 SER B N 1
ATOM 13179 C CA . SER B 1 589 ? -20.672 19.453 19.531 1 82.62 589 SER B CA 1
ATOM 13180 C C . SER B 1 589 ? -20.422 20.906 19.141 1 82.62 589 SER B C 1
ATOM 13182 O O . SER B 1 589 ? -19.266 21.312 18.953 1 82.62 589 SER B O 1
ATOM 13184 N N . TRP B 1 590 ? -21.484 21.719 19.078 1 86 590 TRP B N 1
ATOM 13185 C CA . TRP B 1 590 ? -21.359 23.125 18.688 1 86 590 TRP B CA 1
ATOM 13186 C C . TRP B 1 590 ? -20.688 23.938 19.781 1 86 590 TRP B C 1
ATOM 13188 O O . TRP B 1 590 ? -19.906 24.859 19.5 1 86 590 TRP B O 1
ATOM 13198 N N . ASP B 1 591 ? -20.922 23.594 20.984 1 81.88 591 ASP B N 1
ATOM 13199 C CA . ASP B 1 591 ? -20.328 24.328 22.094 1 81.88 591 ASP B CA 1
ATOM 13200 C C . ASP B 1 591 ? -18.812 24.203 22.078 1 81.88 591 ASP B C 1
ATOM 13202 O O . ASP B 1 591 ? -18.109 25.156 22.422 1 81.88 591 ASP B O 1
ATOM 13206 N N . PHE B 1 592 ? -18.422 23.109 21.641 1 83.88 592 PHE B N 1
ATOM 13207 C CA . PHE B 1 592 ? -16.984 22.922 21.531 1 83.88 592 PHE B CA 1
ATOM 13208 C C . PHE B 1 592 ? -16.406 23.797 20.438 1 83.88 592 PHE B C 1
ATOM 13210 O O . PHE B 1 592 ? -15.391 24.469 20.641 1 83.88 592 PHE B O 1
ATOM 13217 N N . ILE B 1 593 ? -17.078 23.797 19.297 1 88 593 ILE B N 1
ATOM 13218 C CA . ILE B 1 593 ? -16.578 24.578 18.172 1 88 593 ILE B CA 1
ATOM 13219 C C . ILE B 1 593 ? -16.656 26.062 18.484 1 88 593 ILE B C 1
ATOM 13221 O O . ILE B 1 593 ? -15.758 26.828 18.141 1 88 593 ILE B O 1
ATOM 13225 N N . TYR B 1 594 ? -17.766 26.438 19.156 1 84.06 594 TYR B N 1
ATOM 13226 C CA . TYR B 1 594 ? -17.953 27.828 19.531 1 84.06 594 TYR B CA 1
ATOM 13227 C C . TYR B 1 594 ? -16.875 28.281 20.516 1 84.06 594 TYR B C 1
ATOM 13229 O O . TYR B 1 594 ? -16.359 29.406 20.391 1 84.06 594 TYR B O 1
ATOM 13237 N N . SER B 1 595 ? -16.516 27.391 21.375 1 79.44 595 SER B N 1
ATOM 13238 C CA . SER B 1 595 ? -15.516 27.75 22.375 1 79.44 595 SER B CA 1
ATOM 13239 C C . SER B 1 595 ? -14.125 27.891 21.766 1 79.44 595 SER B C 1
ATOM 13241 O O . SER B 1 595 ? -13.297 28.656 22.25 1 79.44 595 SER B O 1
ATOM 13243 N N . VAL B 1 596 ? -13.938 27.172 20.766 1 78.81 596 VAL B N 1
ATOM 13244 C CA . VAL B 1 596 ? -12.625 27.219 20.125 1 78.81 596 VAL B CA 1
ATOM 13245 C C . VAL B 1 596 ? -12.461 28.531 19.375 1 78.81 596 VAL B C 1
ATOM 13247 O O . VAL B 1 596 ? -11.375 29.125 19.359 1 78.81 596 VAL B O 1
ATOM 13250 N N . PHE B 1 597 ? -13.469 29.125 18.75 1 76.56 597 PHE B N 1
ATOM 13251 C CA . PHE B 1 597 ? -13.297 30.266 17.859 1 76.56 597 PHE B CA 1
ATOM 13252 C C . PHE B 1 597 ? -13.773 31.547 18.516 1 76.56 597 PHE B C 1
ATOM 13254 O O . PHE B 1 597 ? -13.438 32.656 18.078 1 76.56 597 PHE B O 1
ATOM 13261 N N . TYR B 1 598 ? -14.688 31.531 19.531 1 64.25 598 TYR B N 1
ATOM 13262 C CA . TYR B 1 598 ? -15.172 32.781 20.141 1 64.25 598 TYR B CA 1
ATOM 13263 C C . TYR B 1 598 ? -14.062 33.469 20.906 1 64.25 598 TYR B C 1
ATOM 13265 O O . TYR B 1 598 ? -13.859 34.688 20.75 1 64.25 598 TYR B O 1
ATOM 13273 N N . SER B 1 599 ? -13.539 32.906 22.203 1 58.94 599 SER B N 1
ATOM 13274 C CA . SER B 1 599 ? -12.727 33.719 23.109 1 58.94 599 SER B CA 1
ATOM 13275 C C . SER B 1 599 ? -11.258 33.688 22.719 1 58.94 599 SER B C 1
ATOM 13277 O O . SER B 1 599 ? -10.484 32.906 23.266 1 58.94 599 SER B O 1
ATOM 13279 N N . PRO B 1 600 ? -10.969 34.219 21.516 1 57.31 600 PRO B N 1
ATOM 13280 C CA . PRO B 1 600 ? -9.672 33.781 21 1 57.31 600 PRO B CA 1
ATOM 13281 C C . PRO B 1 600 ? -8.508 34.531 21.594 1 57.31 600 PRO B C 1
ATOM 13283 O O . PRO B 1 600 ? -8.352 35.75 21.328 1 57.31 600 PRO B O 1
ATOM 13286 N N . ILE B 1 601 ? -8.133 34.281 22.75 1 62.12 601 ILE B N 1
ATOM 13287 C CA . ILE B 1 601 ? -6.867 34.875 23.203 1 62.12 601 ILE B CA 1
ATOM 13288 C C . ILE B 1 601 ? -5.867 34.906 22.047 1 62.12 601 ILE B C 1
ATOM 13290 O O . ILE B 1 601 ? -5.121 35.875 21.891 1 62.12 601 ILE B O 1
ATOM 13294 N N . TYR B 1 602 ? -6.148 34.094 21.188 1 70.75 602 TYR B N 1
ATOM 13295 C CA . TYR B 1 602 ? -5.211 33.969 20.078 1 70.75 602 TYR B CA 1
ATOM 13296 C C . TYR B 1 602 ? -5.402 35.094 19.078 1 70.75 602 TYR B C 1
ATOM 13298 O O . TYR B 1 602 ? -4.43 35.688 18.609 1 70.75 602 TYR B O 1
ATOM 13306 N N . MET B 1 603 ? -6.691 35.531 18.906 1 70.19 603 MET B N 1
ATOM 13307 C CA . MET B 1 603 ? -6.957 36.594 17.922 1 70.19 603 MET B CA 1
ATOM 13308 C C . MET B 1 603 ? -6.5 37.938 18.453 1 70.19 603 MET B C 1
ATOM 13310 O O . MET B 1 603 ? -5.941 38.75 17.703 1 70.19 603 MET B O 1
ATOM 13314 N N . ARG B 1 604 ? -6.602 38.125 19.734 1 67.62 604 ARG B N 1
ATOM 13315 C CA . ARG B 1 604 ? -6.176 39.375 20.344 1 67.62 604 ARG B CA 1
ATOM 13316 C C . ARG B 1 604 ? -4.656 39.5 20.344 1 67.62 604 ARG B C 1
ATOM 13318 O O . ARG B 1 604 ? -4.121 40.594 20.109 1 67.62 604 ARG B O 1
ATOM 13325 N N . PHE B 1 605 ? -4.133 38.344 20.516 1 75.62 605 PHE B N 1
ATOM 13326 C CA . PHE B 1 605 ? -2.674 38.344 20.531 1 75.62 605 PHE B CA 1
ATOM 13327 C C . PHE B 1 605 ? -2.117 38.656 19.141 1 75.62 605 PHE B C 1
ATOM 13329 O O . PHE B 1 605 ? -1.222 39.469 19 1 75.62 605 PHE B O 1
ATOM 13336 N N . LEU B 1 606 ? -2.717 38.062 18.172 1 75.12 606 LEU B N 1
ATOM 13337 C CA . LEU B 1 606 ? -2.215 38.281 16.812 1 75.12 606 LEU B CA 1
ATOM 13338 C C . LEU B 1 606 ? -2.504 39.688 16.344 1 75.12 606 LEU B C 1
ATOM 13340 O O . LEU B 1 606 ? -1.699 40.281 15.609 1 75.12 606 LEU B O 1
ATOM 13344 N N . TYR B 1 607 ? -3.652 40.281 16.812 1 68 607 TYR B N 1
ATOM 13345 C CA . TYR B 1 607 ? -4.008 41.625 16.406 1 68 607 TYR B CA 1
ATOM 13346 C C . TYR B 1 607 ? -3.104 42.656 17.078 1 68 607 TYR B C 1
ATOM 13348 O O . TYR B 1 607 ? -2.773 43.688 16.484 1 68 607 TYR B O 1
ATOM 13356 N N . SER B 1 608 ? -2.756 42.25 18.344 1 69.88 608 SER B N 1
ATOM 13357 C CA . SER B 1 608 ? -1.879 43.156 19.062 1 69.88 608 SER B CA 1
ATOM 13358 C C . SER B 1 608 ? -0.495 43.219 18.422 1 69.88 608 SER B C 1
ATOM 13360 O O . SER B 1 608 ? 0.171 44.25 18.453 1 69.88 608 SER B O 1
ATOM 13362 N N . LEU B 1 609 ? -0.149 42.094 17.781 1 72.56 609 LEU B N 1
ATOM 13363 C CA . LEU B 1 609 ? 1.153 42.062 17.141 1 72.56 609 LEU B CA 1
ATOM 13364 C C . LEU B 1 609 ? 1.124 42.781 15.805 1 72.56 609 LEU B C 1
ATOM 13366 O O . LEU B 1 609 ? 2.17 43.188 15.297 1 72.56 609 LEU B O 1
ATOM 13370 N N . ASN B 1 610 ? -0.026 42.969 15.266 1 65 610 ASN B N 1
ATOM 13371 C CA . ASN B 1 610 ? -0.183 43.688 14.008 1 65 610 ASN B CA 1
ATOM 13372 C C . ASN B 1 610 ? 0.247 45.125 14.133 1 65 610 ASN B C 1
ATOM 13374 O O . ASN B 1 610 ? 0.485 45.812 13.125 1 65 610 ASN B O 1
ATOM 13378 N N . LYS B 1 611 ? 0.436 45.562 15.398 1 61.16 611 LYS B N 1
ATOM 13379 C CA . LYS B 1 611 ? 0.829 46.969 15.633 1 61.16 611 LYS B CA 1
ATOM 13380 C C . LYS B 1 611 ? 2.295 47.188 15.281 1 61.16 611 LYS B C 1
ATOM 13382 O O . LYS B 1 611 ? 2.699 48.312 14.961 1 61.16 611 LYS B O 1
ATOM 13387 N N . PHE B 1 612 ? 2.889 46 15.219 1 65.06 612 PHE B N 1
ATOM 13388 C CA . PHE B 1 612 ? 4.297 46.125 14.867 1 65.06 612 PHE B CA 1
ATOM 13389 C C . PHE B 1 612 ? 4.496 46.031 13.359 1 65.06 612 PHE B C 1
ATOM 13391 O O . PHE B 1 612 ? 4.047 45.062 12.742 1 65.06 612 PHE B O 1
ATOM 13398 N N . PRO B 1 613 ? 5.008 47.031 12.688 1 60 613 PRO B N 1
ATOM 13399 C CA . PRO B 1 613 ? 5.086 47.094 11.227 1 60 613 PRO B CA 1
ATOM 13400 C C . PRO B 1 613 ? 5.871 45.938 10.617 1 60 613 PRO B C 1
ATOM 13402 O O . PRO B 1 613 ? 5.57 45.5 9.508 1 60 613 PRO B O 1
ATOM 13405 N N . ILE B 1 614 ? 6.852 45.406 11.266 1 62.38 614 ILE B N 1
ATOM 13406 C CA . ILE B 1 614 ? 7.672 44.344 10.648 1 62.38 614 ILE B CA 1
ATOM 13407 C C . ILE B 1 614 ? 6.891 43.031 10.602 1 62.38 614 ILE B C 1
ATOM 13409 O O . ILE B 1 614 ? 6.957 42.312 9.609 1 62.38 614 ILE B O 1
ATOM 13413 N N . ILE B 1 615 ? 6.109 42.875 11.586 1 72 615 ILE B N 1
ATOM 13414 C CA . ILE B 1 615 ? 5.457 41.562 11.711 1 72 615 ILE B CA 1
ATOM 13415 C C . ILE B 1 615 ? 3.998 41.688 11.281 1 72 615 ILE B C 1
ATOM 13417 O O . ILE B 1 615 ? 3.277 40.656 11.242 1 72 615 ILE B O 1
ATOM 13421 N N . ARG B 1 616 ? 3.65 42.812 10.828 1 69.19 616 ARG B N 1
ATOM 13422 C CA . ARG B 1 616 ? 2.252 43.094 10.531 1 69.19 616 ARG B CA 1
ATOM 13423 C C . ARG B 1 616 ? 1.728 42.219 9.422 1 69.19 616 ARG B C 1
ATOM 13425 O O . ARG B 1 616 ? 0.637 41.656 9.531 1 69.19 616 ARG B O 1
ATOM 13432 N N . GLY B 1 617 ? 2.551 42.062 8.438 1 70.44 617 GLY B N 1
ATOM 13433 C CA . GLY B 1 617 ? 2.094 41.25 7.328 1 70.44 617 GLY B CA 1
ATOM 13434 C C . GLY B 1 617 ? 1.93 39.781 7.699 1 70.44 617 GLY B C 1
ATOM 13435 O O . GLY B 1 617 ? 0.909 39.156 7.387 1 70.44 617 GLY B O 1
ATOM 13436 N N . PHE B 1 618 ? 2.832 39.375 8.438 1 77.62 618 PHE B N 1
ATOM 13437 C CA . PHE B 1 618 ? 2.814 37.969 8.812 1 77.62 618 PHE B CA 1
ATOM 13438 C C . PHE B 1 618 ? 1.721 37.688 9.836 1 77.62 618 PHE B C 1
ATOM 13440 O O . PHE B 1 618 ? 1.015 36.688 9.742 1 77.62 618 PHE B O 1
ATOM 13447 N N . SER B 1 619 ? 1.558 38.562 10.828 1 77.12 619 SER B N 1
ATOM 13448 C CA . SER B 1 619 ? 0.535 38.375 11.852 1 77.12 619 SER B CA 1
ATOM 13449 C C . SER B 1 619 ? -0.866 38.5 11.266 1 77.12 619 SER B C 1
ATOM 13451 O O . SER B 1 619 ? -1.784 37.812 11.672 1 77.12 619 SER B O 1
ATOM 13453 N N . GLY B 1 620 ? -1.013 39.375 10.266 1 74.69 620 GLY B N 1
ATOM 13454 C CA . GLY B 1 620 ? -2.297 39.531 9.602 1 74.69 620 GLY B CA 1
ATOM 13455 C C . GLY B 1 620 ? -2.676 38.281 8.797 1 74.69 620 GLY B C 1
ATOM 13456 O O . GLY B 1 620 ? -3.832 37.875 8.812 1 74.69 620 GLY B O 1
ATOM 13457 N N . ASP B 1 621 ? -1.704 37.781 8.25 1 80.38 621 ASP B N 1
ATOM 13458 C CA . ASP B 1 621 ? -1.962 36.594 7.461 1 80.38 621 ASP B CA 1
ATOM 13459 C C . ASP B 1 621 ? -2.34 35.406 8.359 1 80.38 621 ASP B C 1
ATOM 13461 O O . ASP B 1 621 ? -3.195 34.594 7.996 1 80.38 621 ASP B O 1
ATOM 13465 N N . LEU B 1 622 ? -1.715 35.344 9.453 1 80.56 622 LEU B N 1
ATOM 13466 C CA . LEU B 1 622 ? -2.023 34.281 10.383 1 80.56 622 LEU B CA 1
ATOM 13467 C C . LEU B 1 622 ? -3.436 34.438 10.945 1 80.56 622 LEU B C 1
ATOM 13469 O O . LEU B 1 622 ? -4.125 33.438 11.172 1 80.56 622 LEU B O 1
ATOM 13473 N N . LEU B 1 623 ? -3.812 35.688 11.164 1 78.44 623 LEU B N 1
ATOM 13474 C CA . LEU B 1 623 ? -5.168 35.938 11.641 1 78.44 623 LEU B CA 1
ATOM 13475 C C . LEU B 1 623 ? -6.199 35.531 10.594 1 78.44 623 LEU B C 1
ATOM 13477 O O . LEU B 1 623 ? -7.195 34.875 10.914 1 78.44 623 LEU B O 1
ATOM 13481 N N . PHE B 1 624 ? -5.941 35.875 9.43 1 82.19 624 PHE B N 1
ATOM 13482 C CA . PHE B 1 624 ? -6.871 35.562 8.352 1 82.19 624 PHE B CA 1
ATOM 13483 C C . PHE B 1 624 ? -6.922 34.062 8.117 1 82.19 624 PHE B C 1
ATOM 13485 O O . PHE B 1 624 ? -7.977 33.5 7.77 1 82.19 624 PHE B O 1
ATOM 13492 N N . ASP B 1 625 ? -5.84 33.438 8.344 1 84.25 625 ASP B N 1
ATOM 13493 C CA . ASP B 1 625 ? -5.82 31.984 8.211 1 84.25 625 ASP B CA 1
ATOM 13494 C C . ASP B 1 625 ? -6.672 31.328 9.297 1 84.25 625 ASP B C 1
ATOM 13496 O O . ASP B 1 625 ? -7.359 30.328 9.039 1 84.25 625 ASP B O 1
ATOM 13500 N N . TRP B 1 626 ? -6.574 31.891 10.414 1 82.19 626 TRP B N 1
ATOM 13501 C CA . TRP B 1 626 ? -7.352 31.344 11.531 1 82.19 626 TRP B CA 1
ATOM 13502 C C . TRP B 1 626 ? -8.844 31.547 11.297 1 82.19 626 TRP B C 1
ATOM 13504 O O . TRP B 1 626 ? -9.641 30.641 11.57 1 82.19 626 TRP B O 1
ATOM 13514 N N . VAL B 1 627 ? -9.133 32.719 10.836 1 84.38 627 VAL B N 1
ATOM 13515 C CA . VAL B 1 627 ? -10.539 33 10.562 1 84.38 627 VAL B CA 1
ATOM 13516 C C . VAL B 1 627 ? -11.031 32.125 9.414 1 84.38 627 VAL B C 1
ATOM 13518 O O . VAL B 1 627 ? -12.172 31.656 9.422 1 84.38 627 VAL B O 1
ATOM 13521 N N . ALA B 1 628 ? -10.18 31.922 8.523 1 88.38 628 ALA B N 1
ATOM 13522 C CA . ALA B 1 628 ? -10.547 31.078 7.391 1 88.38 628 ALA B CA 1
ATOM 13523 C C . ALA B 1 628 ? -10.805 29.641 7.836 1 88.38 628 ALA B C 1
ATOM 13525 O O . ALA B 1 628 ? -11.766 29.016 7.379 1 88.38 628 ALA B O 1
ATOM 13526 N N . ILE B 1 629 ? -10 29.156 8.672 1 88.31 629 ILE B N 1
ATOM 13527 C CA . ILE B 1 629 ? -10.195 27.812 9.195 1 88.31 629 ILE B CA 1
ATOM 13528 C C . ILE B 1 629 ? -11.492 27.75 10 1 88.31 629 ILE B C 1
ATOM 13530 O O . ILE B 1 629 ? -12.227 26.766 9.938 1 88.31 629 ILE B O 1
ATOM 13534 N N . GLY B 1 630 ? -11.711 28.828 10.734 1 87.31 630 GLY B N 1
ATOM 13535 C CA . GLY B 1 630 ? -12.945 28.891 11.5 1 87.31 630 GLY B CA 1
ATOM 13536 C C . GLY B 1 630 ? -14.188 28.797 10.633 1 87.31 630 GLY B C 1
ATOM 13537 O O . GLY B 1 630 ? -15.109 28.031 10.938 1 87.31 630 GLY B O 1
ATOM 13538 N N . TYR B 1 631 ? -14.156 29.516 9.609 1 89.25 631 TYR B N 1
ATOM 13539 C CA . TYR B 1 631 ? -15.312 29.469 8.719 1 89.25 631 TYR B CA 1
ATOM 13540 C C . TYR B 1 631 ? -15.422 28.109 8.031 1 89.25 631 TYR B C 1
ATOM 13542 O O . TYR B 1 631 ? -16.531 27.594 7.848 1 89.25 631 TYR B O 1
ATOM 13550 N N . GLU B 1 632 ? -14.375 27.594 7.645 1 89.94 632 GLU B N 1
ATOM 13551 C CA . GLU B 1 632 ? -14.391 26.297 6.988 1 89.94 632 GLU B CA 1
ATOM 13552 C C . GLU B 1 632 ? -14.953 25.219 7.914 1 89.94 632 GLU B C 1
ATOM 13554 O O . GLU B 1 632 ? -15.711 24.344 7.48 1 89.94 632 GLU B O 1
ATOM 13559 N N . VAL B 1 633 ? -14.531 25.266 9.125 1 92.06 633 VAL B N 1
ATOM 13560 C CA . VAL B 1 633 ? -15 24.297 10.109 1 92.06 633 VAL B CA 1
ATOM 13561 C C . VAL B 1 633 ? -16.5 24.438 10.305 1 92.06 633 VAL B C 1
ATOM 13563 O O . VAL B 1 633 ? -17.234 23.453 10.242 1 92.06 633 VAL B O 1
ATOM 13566 N N . ILE B 1 634 ? -17 25.641 10.469 1 91.94 634 ILE B N 1
ATOM 13567 C CA . ILE B 1 634 ? -18.391 25.875 10.797 1 91.94 634 ILE B CA 1
ATOM 13568 C C . ILE B 1 634 ? -19.266 25.609 9.578 1 91.94 634 ILE B C 1
ATOM 13570 O O . ILE B 1 634 ? -20.359 25.047 9.695 1 91.94 634 ILE B O 1
ATOM 13574 N N . SER B 1 635 ? -18.797 26 8.445 1 90.5 635 SER B N 1
ATOM 13575 C CA . SER B 1 635 ? -19.562 25.734 7.238 1 90.5 635 SER B CA 1
ATOM 13576 C C . SER B 1 635 ? -19.688 24.234 6.977 1 90.5 635 SER B C 1
ATOM 13578 O O . SER B 1 635 ? -20.734 23.75 6.543 1 90.5 635 SER B O 1
ATOM 13580 N N . THR B 1 636 ? -18.625 23.484 7.184 1 91.44 636 THR B N 1
ATOM 13581 C CA . THR B 1 636 ? -18.672 22.031 7.02 1 91.44 636 THR B CA 1
ATOM 13582 C C . THR B 1 636 ? -19.562 21.391 8.086 1 91.44 636 THR B C 1
ATOM 13584 O O . THR B 1 636 ? -20.25 20.406 7.809 1 91.44 636 THR B O 1
ATOM 13587 N N . TYR B 1 637 ? -19.422 21.984 9.258 1 93.44 637 TYR B N 1
ATOM 13588 C CA . TYR B 1 637 ? -20.281 21.531 10.352 1 93.44 637 TYR B CA 1
ATOM 13589 C C . TYR B 1 637 ? -21.75 21.656 9.977 1 93.44 637 TYR B C 1
ATOM 13591 O O . TYR B 1 637 ? -22.547 20.719 10.18 1 93.44 637 TYR B O 1
ATOM 13599 N N . VAL B 1 638 ? -22.141 22.75 9.391 1 90.94 638 VAL B N 1
ATOM 13600 C CA . VAL B 1 638 ? -23.531 23.016 9 1 90.94 638 VAL B CA 1
ATOM 13601 C C . VAL B 1 638 ? -23.953 22.062 7.887 1 90.94 638 VAL B C 1
ATOM 13603 O O . VAL B 1 638 ? -25.031 21.484 7.934 1 90.94 638 VAL B O 1
ATOM 13606 N N . ARG B 1 639 ? -23.109 21.859 6.961 1 89.44 639 ARG B N 1
ATOM 13607 C CA . ARG B 1 639 ? -23.422 20.984 5.844 1 89.44 639 ARG B CA 1
ATOM 13608 C C . ARG B 1 639 ? -23.562 19.531 6.309 1 89.44 639 ARG B C 1
ATOM 13610 O O . ARG B 1 639 ? -24.438 18.812 5.844 1 89.44 639 ARG B O 1
ATOM 13617 N N . ALA B 1 640 ? -22.641 19.094 7.125 1 90.69 640 ALA B N 1
ATOM 13618 C CA . ALA B 1 640 ? -22.688 17.719 7.617 1 90.69 640 ALA B CA 1
ATOM 13619 C C . ALA B 1 640 ? -23.953 17.453 8.414 1 90.69 640 ALA B C 1
ATOM 13621 O O . ALA B 1 640 ? -24.578 16.391 8.281 1 90.69 640 ALA B O 1
ATOM 13622 N N . HIS B 1 641 ? -24.328 18.406 9.273 1 90.31 641 HIS B N 1
ATOM 13623 C CA . HIS B 1 641 ? -25.547 18.234 10.062 1 90.31 641 HIS B CA 1
ATOM 13624 C C . HIS B 1 641 ? -26.781 18.266 9.172 1 90.31 641 HIS B C 1
ATOM 13626 O O . HIS B 1 641 ? -27.766 17.578 9.461 1 90.31 641 HIS B O 1
ATOM 13632 N N . GLU B 1 642 ? -26.766 19.031 8.117 1 88.19 642 GLU B N 1
ATOM 13633 C CA . GLU B 1 642 ? -27.875 19.031 7.152 1 88.19 642 GLU B CA 1
ATOM 13634 C C . GLU B 1 642 ? -28 17.656 6.48 1 88.19 642 GLU B C 1
ATOM 13636 O O . GLU B 1 642 ? -29.125 17.156 6.309 1 88.19 642 GLU B O 1
ATOM 13641 N N . GLU B 1 643 ? -26.922 17.109 6.109 1 86.06 643 GLU B N 1
ATOM 13642 C CA . GLU B 1 643 ? -26.938 15.789 5.48 1 86.06 643 GLU B CA 1
ATOM 13643 C C . GLU B 1 643 ? -27.391 14.711 6.457 1 86.06 643 GLU B C 1
ATOM 13645 O O . GLU B 1 643 ? -28.094 13.781 6.074 1 86.06 643 GLU B O 1
ATOM 13650 N N . MET B 1 644 ? -26.953 14.867 7.676 1 85.88 644 MET B N 1
ATOM 13651 C CA . MET B 1 644 ? -27.312 13.875 8.688 1 85.88 644 MET B CA 1
ATOM 13652 C C . MET B 1 644 ? -28.812 13.938 9 1 85.88 644 MET B C 1
ATOM 13654 O O . MET B 1 644 ? -29.438 12.914 9.297 1 85.88 644 MET B O 1
ATOM 13658 N N . GLU B 1 645 ? -29.312 15.102 9.039 1 83 645 GLU B N 1
ATOM 13659 C CA . GLU B 1 645 ? -30.734 15.258 9.281 1 83 645 GLU B CA 1
ATOM 13660 C C . GLU B 1 645 ? -31.562 14.539 8.219 1 83 645 GLU B C 1
ATOM 13662 O O . GLU B 1 645 ? -32.625 13.984 8.516 1 83 645 GLU B O 1
ATOM 13667 N N . ASN B 1 646 ? -31.031 14.438 7.051 1 78.06 646 ASN B N 1
ATOM 13668 C CA . ASN B 1 646 ? -31.703 13.711 5.977 1 78.06 646 ASN B CA 1
ATOM 13669 C C . ASN B 1 646 ? -31.469 12.203 6.086 1 78.06 646 ASN B C 1
ATOM 13671 O O . ASN B 1 646 ? -32.375 11.414 5.789 1 78.06 646 ASN B O 1
ATOM 13675 N N . MET B 1 647 ? -30.328 11.852 6.574 1 75.81 647 MET B N 1
ATOM 13676 C CA . MET B 1 647 ? -29.953 10.445 6.648 1 75.81 647 MET B CA 1
ATOM 13677 C C . MET B 1 647 ? -30.594 9.766 7.852 1 75.81 647 MET B C 1
ATOM 13679 O O . MET B 1 647 ? -30.812 8.555 7.844 1 75.81 647 MET B O 1
ATOM 13683 N N . ILE B 1 648 ? -30.891 10.555 8.906 1 76.81 648 ILE B N 1
ATOM 13684 C CA . ILE B 1 648 ? -31.406 10.016 10.164 1 76.81 648 ILE B CA 1
ATOM 13685 C C . ILE B 1 648 ? -32.75 9.32 9.914 1 76.81 648 ILE B C 1
ATOM 13687 O O . ILE B 1 648 ? -33.125 8.398 10.641 1 76.81 648 ILE B O 1
ATOM 13691 N N . GLU B 1 649 ? -33.312 9.695 8.852 1 67 649 GLU B N 1
ATOM 13692 C CA . GLU B 1 649 ? -34.594 9.078 8.523 1 67 649 GLU B CA 1
ATOM 13693 C C . GLU B 1 649 ? -34.438 7.613 8.148 1 67 649 GLU B C 1
ATOM 13695 O O . GLU B 1 649 ? -35.344 6.805 8.344 1 67 649 GLU B O 1
ATOM 13700 N N . GLU B 1 650 ? -33.25 7.289 7.855 1 64.5 650 GLU B N 1
ATOM 13701 C CA . GLU B 1 650 ? -32.969 5.926 7.414 1 64.5 650 GLU B CA 1
ATOM 13702 C C . GLU B 1 650 ? -32.469 5.059 8.57 1 64.5 650 GLU B C 1
ATOM 13704 O O . GLU B 1 650 ? -32.375 3.836 8.438 1 64.5 650 GLU B O 1
ATOM 13709 N N . PHE B 1 651 ? -32.344 5.77 9.828 1 64.38 651 PHE B N 1
ATOM 13710 C CA . PHE B 1 651 ? -31.875 5.012 10.977 1 64.38 651 PHE B CA 1
ATOM 13711 C C . PHE B 1 651 ? -32.969 4.094 11.516 1 64.38 651 PHE B C 1
ATOM 13713 O O . PHE B 1 651 ? -34.125 4.492 11.609 1 64.38 651 PHE B O 1
ATOM 13720 N N . PRO B 1 652 ? -32.594 2.83 11.664 1 57.09 652 PRO B N 1
ATOM 13721 C CA . PRO B 1 652 ? -33.625 1.92 12.203 1 57.09 652 PRO B CA 1
ATOM 13722 C C . PRO B 1 652 ? -33.875 2.146 13.695 1 57.09 652 PRO B C 1
ATOM 13724 O O . PRO B 1 652 ? -33.594 1.271 14.516 1 57.09 652 PRO B O 1
ATOM 13727 N N . ILE B 1 653 ? -34.25 3.318 14.125 1 63.88 653 ILE B N 1
ATOM 13728 C CA . ILE B 1 653 ? -34.438 3.662 15.523 1 63.88 653 ILE B CA 1
ATOM 13729 C C . ILE B 1 653 ? -35.875 4.184 15.727 1 63.88 653 ILE B C 1
ATOM 13731 O O . ILE B 1 653 ? -36.562 4.465 14.758 1 63.88 653 ILE B O 1
ATOM 13735 N N . ASN B 1 654 ? -36.281 4.133 16.984 1 63.19 654 ASN B N 1
ATOM 13736 C CA . ASN B 1 654 ? -37.594 4.641 17.391 1 63.19 654 ASN B CA 1
ATOM 13737 C C . ASN B 1 654 ? -37.812 6.066 16.891 1 63.19 654 ASN B C 1
ATOM 13739 O O . ASN B 1 654 ? -36.875 6.859 16.828 1 63.19 654 ASN B O 1
ATOM 13743 N N . VAL B 1 655 ? -38.969 6.27 16.328 1 71.31 655 VAL B N 1
ATOM 13744 C CA . VAL B 1 655 ? -39.344 7.535 15.703 1 71.31 655 VAL B CA 1
ATOM 13745 C C . VAL B 1 655 ? -39.156 8.672 16.703 1 71.31 655 VAL B C 1
ATOM 13747 O O . VAL B 1 655 ? -38.75 9.773 16.344 1 71.31 655 VAL B O 1
ATOM 13750 N N . THR B 1 656 ? -39.406 8.359 18 1 75.19 656 THR B N 1
ATOM 13751 C CA . THR B 1 656 ? -39.281 9.406 19 1 75.19 656 THR B CA 1
ATOM 13752 C C . THR B 1 656 ? -37.844 9.797 19.203 1 75.19 656 THR B C 1
ATOM 13754 O O . THR B 1 656 ? -37.531 10.977 19.375 1 75.19 656 THR B O 1
ATOM 13757 N N . LEU B 1 657 ? -37.125 8.891 19.172 1 78.88 657 LEU B N 1
ATOM 13758 C CA . LEU B 1 657 ? -35.688 9.148 19.328 1 78.88 657 LEU B CA 1
ATOM 13759 C C . LEU B 1 657 ? -35.125 9.859 18.109 1 78.88 657 LEU B C 1
ATOM 13761 O O . LEU B 1 657 ? -34.25 10.703 18.234 1 78.88 657 LEU B O 1
ATOM 13765 N N . LYS B 1 658 ? -35.719 9.609 17.016 1 80.31 658 LYS B N 1
ATOM 13766 C CA . LYS B 1 658 ? -35.281 10.281 15.789 1 80.31 658 LYS B CA 1
ATOM 13767 C C . LYS B 1 658 ? -35.625 11.773 15.828 1 80.31 658 LYS B C 1
ATOM 13769 O O . LYS B 1 658 ? -34.781 12.602 15.438 1 80.31 658 LYS B O 1
ATOM 13774 N N . LYS B 1 659 ? -36.75 11.961 16.312 1 78.56 659 LYS B N 1
ATOM 13775 C CA . LYS B 1 659 ? -37.188 13.352 16.359 1 78.56 659 LYS B CA 1
ATOM 13776 C C . LYS B 1 659 ? -36.375 14.141 17.375 1 78.56 659 LYS B C 1
ATOM 13778 O O . LYS B 1 659 ? -36.031 15.305 17.141 1 78.56 659 LYS B O 1
ATOM 13783 N N . LYS B 1 660 ? -36.094 13.539 18.453 1 82.88 660 LYS B N 1
ATOM 13784 C CA . LYS B 1 660 ? -35.281 14.211 19.469 1 82.88 660 LYS B CA 1
ATOM 13785 C C . LYS B 1 660 ? -33.875 14.523 18.938 1 82.88 660 LYS B C 1
ATOM 13787 O O . LYS B 1 660 ? -33.375 15.625 19.125 1 82.88 660 LYS B O 1
ATOM 13792 N N . LEU B 1 661 ? -33.375 13.625 18.297 1 85.81 661 LEU B N 1
ATOM 13793 C CA . LEU B 1 661 ? -32.031 13.812 17.781 1 85.81 661 LEU B CA 1
ATOM 13794 C C . LEU B 1 661 ? -32.031 14.844 16.656 1 85.81 661 LEU B C 1
ATOM 13796 O O . LEU B 1 661 ? -31.078 15.625 16.531 1 85.81 661 LEU B O 1
ATOM 13800 N N . SER B 1 662 ? -33.062 14.75 15.875 1 85.25 662 SER B N 1
ATOM 13801 C CA . SER B 1 662 ? -33.156 15.727 14.797 1 85.25 662 SER B CA 1
ATOM 13802 C C . SER B 1 662 ? -33.312 17.141 15.344 1 85.25 662 SER B C 1
ATOM 13804 O O . SER B 1 662 ? -32.781 18.094 14.766 1 85.25 662 SER B O 1
ATOM 13806 N N . LYS B 1 663 ? -34.031 17.234 16.422 1 85.25 663 LYS B N 1
ATOM 13807 C CA . LYS B 1 663 ? -34.188 18.547 17.031 1 85.25 663 LYS B CA 1
ATOM 13808 C C . LYS B 1 663 ? -32.875 19.047 17.609 1 85.25 663 LYS B C 1
ATOM 13810 O O . LYS B 1 663 ? -32.531 20.234 17.469 1 85.25 663 LYS B O 1
ATOM 13815 N N . GLU B 1 664 ? -32.219 18.203 18.219 1 87.69 664 GLU B N 1
ATOM 13816 C CA . GLU B 1 664 ? -30.922 18.594 18.766 1 87.69 664 GLU B CA 1
ATOM 13817 C C . GLU B 1 664 ? -29.953 19 17.672 1 87.69 664 GLU B C 1
ATOM 13819 O O . GLU B 1 664 ? -29.219 19.969 17.812 1 87.69 664 GLU B O 1
ATOM 13824 N N . SER B 1 665 ? -29.906 18.234 16.641 1 89.12 665 SER B N 1
ATOM 13825 C CA . SER B 1 665 ? -29.031 18.531 15.523 1 89.12 665 SER B CA 1
ATOM 13826 C C . SER B 1 665 ? -29.422 19.844 14.852 1 89.12 665 SER B C 1
ATOM 13828 O O . SER B 1 665 ? -28.547 20.641 14.469 1 89.12 665 SER B O 1
ATOM 13830 N N . LYS B 1 666 ? -30.75 20.094 14.75 1 88.75 666 LYS B N 1
ATOM 13831 C CA . LYS B 1 666 ? -31.234 21.328 14.133 1 88.75 666 LYS B CA 1
ATOM 13832 C C . LYS B 1 666 ? -30.891 22.547 14.992 1 88.75 666 LYS B C 1
ATOM 13834 O O . LYS B 1 666 ? -30.562 23.609 14.469 1 88.75 666 LYS B O 1
ATOM 13839 N N . GLU B 1 667 ? -30.969 22.359 16.234 1 88.5 667 GLU B N 1
ATOM 13840 C CA . GLU B 1 667 ? -30.594 23.453 17.141 1 88.5 667 GLU B CA 1
ATOM 13841 C C . GLU B 1 667 ? -29.109 23.797 17 1 88.5 667 GLU B C 1
ATOM 13843 O O . GLU B 1 667 ? -28.75 24.969 16.953 1 88.5 667 GLU B O 1
ATOM 13848 N N . ASN B 1 668 ? -28.312 22.828 16.984 1 90.38 668 ASN B N 1
ATOM 13849 C CA . ASN B 1 668 ? -26.891 23.047 16.812 1 90.38 668 ASN B CA 1
ATOM 13850 C C . ASN B 1 668 ? -26.578 23.688 15.461 1 90.38 668 ASN B C 1
ATOM 13852 O O . ASN B 1 668 ? -25.719 24.578 15.367 1 90.38 668 ASN B O 1
ATOM 13856 N N . ARG B 1 669 ? -27.266 23.219 14.492 1 91.19 669 ARG B N 1
ATOM 13857 C CA . ARG B 1 669 ? -27.062 23.734 13.148 1 91.19 669 ARG B CA 1
ATOM 13858 C C . ARG B 1 669 ? -27.484 25.203 13.062 1 91.19 669 ARG B C 1
ATOM 13860 O O . ARG B 1 669 ? -26.781 26.031 12.477 1 91.19 669 ARG B O 1
ATOM 13867 N N . THR B 1 670 ? -28.641 25.516 13.664 1 90.06 670 THR B N 1
ATOM 13868 C CA . THR B 1 670 ? -29.172 26.875 13.617 1 90.06 670 THR B CA 1
ATOM 13869 C C . THR B 1 670 ? -28.25 27.828 14.391 1 90.06 670 THR B C 1
ATOM 13871 O O . THR B 1 670 ? -28.047 28.969 13.969 1 90.06 670 THR B O 1
ATOM 13874 N N . ASN B 1 671 ? -27.766 27.359 15.43 1 89.12 671 ASN B N 1
ATOM 13875 C CA . ASN B 1 671 ? -26.828 28.172 16.188 1 89.12 671 ASN B CA 1
ATOM 13876 C C . ASN B 1 671 ? -25.547 28.453 15.406 1 89.12 671 ASN B C 1
ATOM 13878 O O . ASN B 1 671 ? -24.984 29.547 15.469 1 89.12 671 ASN B O 1
ATOM 13882 N N . ALA B 1 672 ? -25.109 27.484 14.742 1 90.94 672 ALA B N 1
ATOM 13883 C CA . ALA B 1 672 ? -23.906 27.641 13.922 1 90.94 672 ALA B CA 1
ATOM 13884 C C . ALA B 1 672 ? -24.156 28.594 12.758 1 90.94 672 ALA B C 1
ATOM 13886 O O . ALA B 1 672 ? -23.312 29.422 12.43 1 90.94 672 ALA B O 1
ATOM 13887 N N . GLU B 1 673 ? -25.344 28.484 12.172 1 89.81 673 GLU B N 1
ATOM 13888 C CA . GLU B 1 673 ? -25.719 29.359 11.062 1 89.81 673 GLU B CA 1
ATOM 13889 C C . GLU B 1 673 ? -25.844 30.812 11.539 1 89.81 673 GLU B C 1
ATOM 13891 O O . GLU B 1 673 ? -25.438 31.734 10.836 1 89.81 673 GLU B O 1
ATOM 13896 N N . ASN B 1 674 ? -26.375 30.953 12.711 1 85.75 674 ASN B N 1
ATOM 13897 C CA . ASN B 1 674 ? -26.516 32.281 13.281 1 85.75 674 ASN B CA 1
ATOM 13898 C C . ASN B 1 674 ? -25.156 32.906 13.578 1 85.75 674 ASN B C 1
ATOM 13900 O O . ASN B 1 674 ? -24.969 34.125 13.43 1 85.75 674 ASN B O 1
ATOM 13904 N N . PHE B 1 675 ? -24.312 32.062 13.914 1 86.25 675 PHE B N 1
ATOM 13905 C CA . PHE B 1 675 ? -22.984 32.562 14.195 1 86.25 675 PHE B CA 1
ATOM 13906 C C . PHE B 1 675 ? -22.281 33 12.914 1 86.25 675 PHE B C 1
ATOM 13908 O O . PHE B 1 675 ? -21.531 33.969 12.906 1 86.25 675 PHE B O 1
ATOM 13915 N N . ILE B 1 676 ? -22.5 32.312 11.844 1 87.12 676 ILE B N 1
ATOM 13916 C CA . ILE B 1 676 ? -21.906 32.656 10.562 1 87.12 676 ILE B CA 1
ATOM 13917 C C . ILE B 1 676 ? -22.469 34 10.086 1 87.12 676 ILE B C 1
ATOM 13919 O O . ILE B 1 676 ? -21.734 34.875 9.656 1 87.12 676 ILE B O 1
ATOM 13923 N N . GLU B 1 677 ? -23.734 34.125 10.219 1 81.06 677 GLU B N 1
ATOM 13924 C CA . GLU B 1 677 ? -24.406 35.344 9.734 1 81.06 677 GLU B CA 1
ATOM 13925 C C . GLU B 1 677 ? -24.109 36.531 10.633 1 81.06 677 GLU B C 1
ATOM 13927 O O . GLU B 1 677 ? -23.922 37.656 10.148 1 81.06 677 GLU B O 1
ATOM 13932 N N . GLY B 1 678 ? -24.016 36.25 11.883 1 76 678 GLY B N 1
ATOM 13933 C CA . GLY B 1 678 ? -23.859 37.344 12.828 1 76 678 GLY B CA 1
ATOM 13934 C C . GLY B 1 678 ? -22.406 37.75 13.031 1 76 678 GLY B C 1
ATOM 13935 O O . GLY B 1 678 ? -22.109 38.906 13.367 1 76 678 GLY B O 1
ATOM 13936 N N . TYR B 1 679 ? -21.547 36.812 12.781 1 79.75 679 TYR B N 1
ATOM 13937 C CA . TYR B 1 679 ? -20.156 37.094 13.125 1 79.75 679 TYR B CA 1
ATOM 13938 C C . TYR B 1 679 ? -19.297 37.125 11.875 1 79.75 679 TYR B C 1
ATOM 13940 O O . TYR B 1 679 ? -18.719 38.156 11.523 1 79.75 679 TYR B O 1
ATOM 13948 N N . PHE B 1 680 ? -19.266 36.125 11.07 1 82.25 680 PHE B N 1
ATOM 13949 C CA . PHE B 1 680 ? -18.312 36 9.977 1 82.25 680 PHE B CA 1
ATOM 13950 C C . PHE B 1 680 ? -18.734 36.844 8.781 1 82.25 680 PHE B C 1
ATOM 13952 O O . PHE B 1 680 ? -17.906 37.5 8.164 1 82.25 680 PHE B O 1
ATOM 13959 N N . TYR B 1 681 ? -19.984 36.812 8.5 1 81.31 681 TYR B N 1
ATOM 13960 C CA . TYR B 1 681 ? -20.453 37.562 7.32 1 81.31 681 TYR B CA 1
ATOM 13961 C C . TYR B 1 681 ? -20.281 39.062 7.5 1 81.31 681 TYR B C 1
ATOM 13963 O O . TYR B 1 681 ? -19.984 39.781 6.535 1 81.31 681 TYR B O 1
ATOM 13971 N N . VAL B 1 682 ? -20.359 39.438 8.719 1 80.19 682 VAL B N 1
ATOM 13972 C CA . VAL B 1 682 ? -20.328 40.875 8.992 1 80.19 682 VAL B CA 1
ATOM 13973 C C . VAL B 1 682 ? -18.891 41.344 9.125 1 80.19 682 VAL B C 1
ATOM 13975 O O . VAL B 1 682 ? -18.516 42.375 8.594 1 80.19 682 VAL B O 1
ATOM 13978 N N . SER B 1 683 ? -18.078 40.531 9.688 1 79.31 683 SER B N 1
ATOM 13979 C CA . SER B 1 683 ? -16.734 41 10 1 79.31 683 SER B CA 1
ATOM 13980 C C . SER B 1 683 ? -15.742 40.562 8.914 1 79.31 683 SER B C 1
ATOM 13982 O O . SER B 1 683 ? -14.758 41.281 8.656 1 79.31 683 SER B O 1
ATOM 13984 N N . PHE B 1 684 ? -15.969 39.5 8.336 1 84 684 PHE B N 1
ATOM 13985 C CA . PHE B 1 684 ? -14.977 38.969 7.391 1 84 684 PHE B CA 1
ATOM 13986 C C . PHE B 1 684 ? -15.648 38.5 6.105 1 84 684 PHE B C 1
ATOM 13988 O O . PHE B 1 684 ? -15.492 37.344 5.703 1 84 684 PHE B O 1
ATOM 13995 N N . PRO B 1 685 ? -16.234 39.281 5.34 1 82.44 685 PRO B N 1
ATOM 13996 C CA . PRO B 1 685 ? -16.906 38.844 4.117 1 82.44 685 PRO B CA 1
ATOM 13997 C C . PRO B 1 685 ? -15.93 38.375 3.043 1 82.44 685 PRO B C 1
ATOM 13999 O O . PRO B 1 685 ? -16.266 37.5 2.232 1 82.44 685 PRO B O 1
ATOM 14002 N N . GLU B 1 686 ? -14.711 38.938 3.025 1 84.38 686 GLU B N 1
ATOM 14003 C CA . GLU B 1 686 ? -13.711 38.531 2.035 1 84.38 686 GLU B CA 1
ATOM 14004 C C . GLU B 1 686 ? -13.297 37.094 2.229 1 84.38 686 GLU B C 1
ATOM 14006 O O . GLU B 1 686 ? -13.078 36.375 1.253 1 84.38 686 GLU B O 1
ATOM 14011 N N . ILE B 1 687 ? -13.273 36.719 3.457 1 87.44 687 ILE B N 1
ATOM 14012 C CA . ILE B 1 687 ? -12.852 35.375 3.748 1 87.44 687 ILE B CA 1
ATOM 14013 C C . ILE B 1 687 ? -13.961 34.375 3.354 1 87.44 687 ILE B C 1
ATOM 14015 O O . ILE B 1 687 ? -13.688 33.281 2.85 1 87.44 687 ILE B O 1
ATOM 14019 N N . ILE B 1 688 ? -15.148 34.781 3.549 1 87.75 688 ILE B N 1
ATOM 14020 C CA . ILE B 1 688 ? -16.281 33.938 3.184 1 87.75 688 ILE B CA 1
ATOM 14021 C C . ILE B 1 688 ? -16.312 33.75 1.669 1 87.75 688 ILE B C 1
ATOM 14023 O O . ILE B 1 688 ? -16.531 32.625 1.175 1 87.75 688 ILE B O 1
ATOM 14027 N N . LYS B 1 689 ? -16.125 34.844 1.022 1 86.88 689 LYS B N 1
ATOM 14028 C CA . LYS B 1 689 ? -16.109 34.781 -0.436 1 86.88 689 LYS B CA 1
ATOM 14029 C C . LYS B 1 689 ? -14.984 33.875 -0.933 1 86.88 689 LYS B C 1
ATOM 14031 O O . LYS B 1 689 ? -15.188 33.062 -1.862 1 86.88 689 LYS B O 1
ATOM 14036 N N . LEU B 1 690 ? -13.922 33.969 -0.325 1 88.69 690 LEU B N 1
ATOM 14037 C CA . LEU B 1 690 ? -12.766 33.188 -0.731 1 88.69 690 LEU B CA 1
ATOM 14038 C C . LEU B 1 690 ? -13 31.703 -0.467 1 88.69 690 LEU B C 1
ATOM 14040 O O . LEU B 1 690 ? -12.727 30.859 -1.326 1 88.69 690 LEU B O 1
ATOM 14044 N N . ILE B 1 691 ? -13.484 31.375 0.711 1 88.62 691 ILE B N 1
ATOM 14045 C CA . ILE B 1 691 ? -13.664 29.984 1.082 1 88.62 691 ILE B CA 1
ATOM 14046 C C . ILE B 1 691 ? -14.789 29.359 0.253 1 88.62 691 ILE B C 1
ATOM 14048 O O . ILE B 1 691 ? -14.703 28.203 -0.161 1 88.62 691 ILE B O 1
ATOM 14052 N N . GLN B 1 692 ? -15.805 30.125 0.062 1 87.88 692 GLN B N 1
ATOM 14053 C CA . GLN B 1 692 ? -16.891 29.609 -0.772 1 87.88 692 GLN B CA 1
ATOM 14054 C C . GLN B 1 692 ? -16.422 29.391 -2.207 1 87.88 692 GLN B C 1
ATOM 14056 O O . GLN B 1 692 ? -16.859 28.438 -2.869 1 87.88 692 GLN B O 1
ATOM 14061 N N . THR B 1 693 ? -15.602 30.281 -2.658 1 88.94 693 THR B N 1
ATOM 14062 C CA . THR B 1 693 ? -15.016 30.109 -3.98 1 88.94 693 THR B CA 1
ATOM 14063 C C . THR B 1 693 ? -14.133 28.859 -4.023 1 88.94 693 THR B C 1
ATOM 14065 O O . THR B 1 693 ? -14.203 28.078 -4.98 1 88.94 693 THR B O 1
ATOM 14068 N N . LYS B 1 694 ? -13.375 28.688 -2.996 1 88.75 694 LYS B N 1
ATOM 14069 C CA . LYS B 1 694 ? -12.5 27.516 -2.904 1 88.75 694 LYS B CA 1
ATOM 14070 C C . LYS B 1 694 ? -13.312 26.219 -2.863 1 88.75 694 LYS B C 1
ATOM 14072 O O . LYS B 1 694 ? -12.977 25.25 -3.549 1 88.75 694 LYS B O 1
ATOM 14077 N N . LYS B 1 695 ? -14.367 26.188 -2.094 1 87.5 695 LYS B N 1
ATOM 14078 C CA . LYS B 1 695 ? -15.211 25 -1.952 1 87.5 695 LYS B CA 1
ATOM 14079 C C . LYS B 1 695 ? -15.922 24.672 -3.262 1 87.5 695 LYS B C 1
ATOM 14081 O O . LYS B 1 695 ? -16.109 23.5 -3.596 1 87.5 695 LYS B O 1
ATOM 14086 N N . SER B 1 696 ? -16.312 25.703 -3.883 1 87.31 696 SER B N 1
ATOM 14087 C CA . SER B 1 696 ? -16.984 25.484 -5.16 1 87.31 696 SER B CA 1
ATOM 14088 C C . SER B 1 696 ? -16.016 24.938 -6.207 1 87.31 696 SER B C 1
ATOM 14090 O O . SER B 1 696 ? -16.375 24.062 -7 1 87.31 696 SER B O 1
ATOM 14092 N N . ALA B 1 697 ? -14.883 25.469 -6.207 1 89.12 697 ALA B N 1
ATOM 14093 C CA . ALA B 1 697 ? -13.867 24.969 -7.129 1 89.12 697 ALA B CA 1
ATOM 14094 C C . ALA B 1 697 ? -13.539 23.5 -6.828 1 89.12 697 ALA B C 1
ATOM 14096 O O . ALA B 1 697 ? -13.398 22.688 -7.746 1 89.12 697 ALA B O 1
ATOM 14097 N N . GLN B 1 698 ? -13.414 23.203 -5.59 1 88.81 698 GLN B N 1
ATOM 14098 C CA . GLN B 1 698 ? -13.125 21.828 -5.188 1 88.81 698 GLN B CA 1
ATOM 14099 C C . GLN B 1 698 ? -14.273 20.891 -5.551 1 88.81 698 GLN B C 1
ATOM 14101 O O . GLN B 1 698 ? -14.055 19.734 -5.902 1 88.81 698 GLN B O 1
ATOM 14106 N N . GLY B 1 699 ? -15.445 21.422 -5.375 1 84.88 699 GLY B N 1
ATOM 14107 C CA . GLY B 1 699 ? -16.609 20.641 -5.785 1 84.88 699 GLY B CA 1
ATOM 14108 C C . GLY B 1 699 ? -16.609 20.328 -7.266 1 84.88 699 GLY B C 1
ATOM 14109 O O . GLY B 1 699 ? -16.969 19.219 -7.664 1 84.88 699 GLY B O 1
ATOM 14110 N N . CYS B 1 700 ? -16.219 21.219 -8 1 87.62 700 CYS B N 1
ATOM 14111 C CA . CYS B 1 700 ? -16.125 21.016 -9.445 1 87.62 700 CYS B CA 1
ATOM 14112 C C . CYS B 1 700 ? -15.047 20 -9.781 1 87.62 700 CYS B C 1
ATOM 14114 O O . CYS B 1 700 ? -15.242 19.141 -10.648 1 87.62 700 CYS B O 1
ATOM 14116 N N . LEU B 1 701 ? -13.984 20.141 -9.156 1 88.56 701 LEU B N 1
ATOM 14117 C CA . LEU B 1 701 ? -12.875 19.219 -9.406 1 88.56 701 LEU B CA 1
ATOM 14118 C C . LEU B 1 701 ? -13.234 17.812 -8.961 1 88.56 701 LEU B C 1
ATOM 14120 O O . LEU B 1 701 ? -12.836 16.828 -9.609 1 88.56 701 LEU B O 1
ATOM 14124 N N . ALA B 1 702 ? -13.914 17.688 -7.863 1 84.94 702 ALA B N 1
ATOM 14125 C CA . ALA B 1 702 ? -14.352 16.375 -7.402 1 84.94 702 ALA B CA 1
ATOM 14126 C C . ALA B 1 702 ? -15.305 15.727 -8.406 1 84.94 702 ALA B C 1
ATOM 14128 O O . ALA B 1 702 ? -15.258 14.516 -8.625 1 84.94 702 ALA B O 1
ATOM 14129 N N . SER B 1 703 ? -16.156 16.516 -8.961 1 84.19 703 SER B N 1
ATOM 14130 C CA . SER B 1 703 ? -17.078 16.016 -9.984 1 84.19 703 SER B CA 1
ATOM 14131 C C . SER B 1 703 ? -16.328 15.539 -11.219 1 84.19 703 SER B C 1
ATOM 14133 O O . SER B 1 703 ? -16.719 14.555 -11.844 1 84.19 703 SER B O 1
ATOM 14135 N N . GLN B 1 704 ? -15.32 16.234 -11.539 1 88 704 GLN B N 1
ATOM 14136 C CA . GLN B 1 704 ? -14.484 15.812 -12.664 1 88 704 GLN B CA 1
ATOM 14137 C C . GLN B 1 704 ? -13.805 14.477 -12.375 1 88 704 GLN B C 1
ATOM 14139 O O . GLN B 1 704 ? -13.656 13.641 -13.266 1 88 704 GLN B O 1
ATOM 14144 N N . GLY B 1 705 ? -13.328 14.32 -11.141 1 85.44 705 GLY B N 1
ATOM 14145 C CA . GLY B 1 705 ? -12.711 13.055 -10.758 1 85.44 705 GLY B CA 1
ATOM 14146 C C . GLY B 1 705 ? -13.656 11.875 -10.875 1 85.44 705 GLY B C 1
ATOM 14147 O O . GLY B 1 705 ? -13.266 10.805 -11.359 1 85.44 705 GLY B O 1
ATOM 14148 N N . LYS B 1 706 ? -14.867 12.07 -10.516 1 82.5 706 LYS B N 1
ATOM 14149 C CA . LYS B 1 706 ? -15.883 11.023 -10.641 1 82.5 706 LYS B CA 1
ATOM 14150 C C . LYS B 1 706 ? -16.188 10.719 -12.102 1 82.5 706 LYS B C 1
ATOM 14152 O O . LYS B 1 706 ? -16.406 9.57 -12.477 1 82.5 706 LYS B O 1
ATOM 14157 N N . TYR B 1 707 ? -16.219 11.773 -12.852 1 83.38 707 TYR B N 1
ATOM 14158 C CA . TYR B 1 707 ? -16.469 11.609 -14.273 1 83.38 707 TYR B CA 1
ATOM 14159 C C . TYR B 1 707 ? -15.336 10.828 -14.938 1 83.38 707 TYR B C 1
ATOM 14161 O O . TYR B 1 707 ? -15.586 9.945 -15.766 1 83.38 707 TYR B O 1
ATOM 14169 N N . LEU B 1 708 ? -14.172 11.141 -14.555 1 85.56 708 LEU B N 1
ATOM 14170 C CA . LEU B 1 708 ? -13 10.445 -15.086 1 85.56 708 LEU B CA 1
ATOM 14171 C C . LEU B 1 708 ? -13.031 8.969 -14.719 1 85.56 708 LEU B C 1
ATOM 14173 O O . LEU B 1 708 ? -12.703 8.109 -15.539 1 85.56 708 LEU B O 1
ATOM 14177 N N . LEU B 1 709 ? -13.453 8.664 -13.523 1 80.69 709 LEU B N 1
ATOM 14178 C CA . LEU B 1 709 ? -13.531 7.281 -13.07 1 80.69 709 LEU B CA 1
ATOM 14179 C C . LEU B 1 709 ? -14.617 6.527 -13.828 1 80.69 709 LEU B C 1
ATOM 14181 O O . LEU B 1 709 ? -14.438 5.363 -14.195 1 80.69 709 LEU B O 1
ATOM 14185 N N . ARG B 1 710 ? -15.68 7.203 -14.109 1 75.06 710 ARG B N 1
ATOM 14186 C CA . ARG B 1 710 ? -16.781 6.594 -14.852 1 75.06 710 ARG B CA 1
ATOM 14187 C C . ARG B 1 710 ? -16.359 6.277 -16.281 1 75.06 710 ARG B C 1
ATOM 14189 O O . ARG B 1 710 ? -16.703 5.211 -16.812 1 75.06 710 ARG B O 1
ATOM 14196 N N . LYS B 1 711 ? -15.672 7.188 -16.875 1 76.69 711 LYS B N 1
ATOM 14197 C CA . LYS B 1 711 ? -15.227 6.977 -18.25 1 76.69 711 LYS B CA 1
ATOM 14198 C C . LYS B 1 711 ? -14.172 5.875 -18.328 1 76.69 711 LYS B C 1
ATOM 14200 O O . LYS B 1 711 ? -14.094 5.152 -19.328 1 76.69 711 LYS B O 1
ATOM 14205 N N . TYR B 1 712 ? -13.414 5.727 -17.312 1 75.75 712 TYR B N 1
ATOM 14206 C CA . TYR B 1 712 ? -12.438 4.645 -17.234 1 75.75 712 TYR B CA 1
ATOM 14207 C C . TYR B 1 712 ? -13.125 3.295 -17.078 1 75.75 712 TYR B C 1
ATOM 14209 O O . TYR B 1 712 ? -12.734 2.316 -17.719 1 75.75 712 TYR B O 1
ATOM 14217 N N . GLU B 1 713 ? -14.148 3.357 -16.328 1 66.25 713 GLU B N 1
ATOM 14218 C CA . GLU B 1 713 ? -14.891 2.121 -16.094 1 66.25 713 GLU B CA 1
ATOM 14219 C C . GLU B 1 713 ? -15.633 1.684 -17.344 1 66.25 713 GLU B C 1
ATOM 14221 O O . GLU B 1 713 ? -15.828 0.487 -17.578 1 66.25 713 GLU B O 1
ATOM 14226 N N . LEU B 1 714 ? -15.961 2.705 -18.188 1 63.47 714 LEU B N 1
ATOM 14227 C CA . LEU B 1 714 ? -16.672 2.422 -19.422 1 63.47 714 LEU B CA 1
ATOM 14228 C C . LEU B 1 714 ? -15.711 2.055 -20.547 1 63.47 714 LEU B C 1
ATOM 14230 O O . LEU B 1 714 ? -16.125 1.691 -21.641 1 63.47 714 LEU B O 1
ATOM 14234 N N . GLY B 1 715 ? -14.352 2.146 -20.25 1 63 715 GLY B N 1
ATOM 14235 C CA . GLY B 1 715 ? -13.336 1.714 -21.203 1 63 715 GLY B CA 1
ATOM 14236 C C . GLY B 1 715 ? -12.977 2.777 -22.219 1 63 715 GLY B C 1
ATOM 14237 O O . GLY B 1 715 ? -12.25 2.506 -23.172 1 63 715 GLY B O 1
ATOM 14238 N N . GLU B 1 716 ? -13.547 3.93 -21.969 1 68.12 716 GLU B N 1
ATOM 14239 C CA . GLU B 1 716 ? -13.258 5 -22.922 1 68.12 716 GLU B CA 1
ATOM 14240 C C . GLU B 1 716 ? -11.828 5.516 -22.75 1 68.12 716 GLU B C 1
ATOM 14242 O O . GLU B 1 716 ? -11.273 6.125 -23.656 1 68.12 716 GLU B O 1
ATOM 14247 N N . LEU B 1 717 ? -11.352 5.344 -21.5 1 71.31 717 LEU B N 1
ATOM 14248 C CA . LEU B 1 717 ? -9.984 5.77 -21.203 1 71.31 717 LEU B CA 1
ATOM 14249 C C . LEU B 1 717 ? -9.117 4.578 -20.812 1 71.31 717 LEU B C 1
ATOM 14251 O O . LEU B 1 717 ? -9.578 3.67 -20.125 1 71.31 717 LEU B O 1
ATOM 14255 N N . ASP B 1 718 ? -7.992 4.617 -21.406 1 63.81 718 ASP B N 1
ATOM 14256 C CA . ASP B 1 718 ? -7.008 3.621 -20.984 1 63.81 718 ASP B CA 1
ATOM 14257 C C . ASP B 1 718 ? -6.461 3.941 -19.594 1 63.81 718 ASP B C 1
ATOM 14259 O O . ASP B 1 718 ? -6.609 5.062 -19.109 1 63.81 718 ASP B O 1
ATOM 14263 N N . PHE B 1 719 ? -5.93 2.941 -18.984 1 64.56 719 PHE B N 1
ATOM 14264 C CA . PHE B 1 719 ? -5.434 3.092 -17.609 1 64.56 719 PHE B CA 1
ATOM 14265 C C . PHE B 1 719 ? -4.348 4.156 -17.547 1 64.56 719 PHE B C 1
ATOM 14267 O O . PHE B 1 719 ? -4.316 4.965 -16.625 1 64.56 719 PHE B O 1
ATOM 14274 N N . GLN B 1 720 ? -3.568 4.18 -18.594 1 63.88 720 GLN B N 1
ATOM 14275 C CA . GLN B 1 720 ? -2.48 5.156 -18.578 1 63.88 720 GLN B CA 1
ATOM 14276 C C . GLN B 1 720 ? -3.014 6.578 -18.719 1 63.88 720 GLN B C 1
ATOM 14278 O O . GLN B 1 720 ? -2.547 7.496 -18.047 1 63.88 720 GLN B O 1
ATOM 14283 N N . GLN B 1 721 ? -3.988 6.688 -19.578 1 71.06 721 GLN B N 1
ATOM 14284 C CA . GLN B 1 721 ? -4.602 8 -19.75 1 71.06 721 GLN B CA 1
ATOM 14285 C C . GLN B 1 721 ? -5.348 8.438 -18.5 1 71.06 721 GLN B C 1
ATOM 14287 O O . GLN B 1 721 ? -5.32 9.617 -18.141 1 71.06 721 GLN B O 1
ATOM 14292 N N . TYR B 1 722 ? -5.926 7.422 -17.938 1 77.5 722 TYR B N 1
ATOM 14293 C CA . TYR B 1 722 ? -6.66 7.719 -16.719 1 77.5 722 TYR B CA 1
ATOM 14294 C C . TYR B 1 722 ? -5.723 8.203 -15.617 1 77.5 722 TYR B C 1
ATOM 14296 O O . TYR B 1 722 ? -6.012 9.195 -14.938 1 77.5 722 TYR B O 1
ATOM 14304 N N . GLN B 1 723 ? -4.574 7.594 -15.578 1 70.12 723 GLN B N 1
ATOM 14305 C CA . GLN B 1 723 ? -3.631 7.961 -14.531 1 70.12 723 GLN B CA 1
ATOM 14306 C C . GLN B 1 723 ? -3.045 9.352 -14.781 1 70.12 723 GLN B C 1
ATOM 14308 O O . GLN B 1 723 ? -2.838 10.117 -13.844 1 70.12 723 GLN B O 1
ATOM 14313 N N . LYS B 1 724 ? -2.791 9.648 -15.992 1 74.12 724 LYS B N 1
ATOM 14314 C CA . LYS B 1 724 ? -2.244 10.953 -16.344 1 74.12 724 LYS B CA 1
ATOM 14315 C C . LYS B 1 724 ? -3.254 12.062 -16.062 1 74.12 724 LYS B C 1
ATOM 14317 O O . LYS B 1 724 ? -2.9 13.109 -15.508 1 74.12 724 LYS B O 1
ATOM 14322 N N . LEU B 1 725 ? -4.469 11.766 -16.438 1 80.25 725 LEU B N 1
ATOM 14323 C CA . LEU B 1 725 ? -5.508 12.766 -16.219 1 80.25 725 LEU B CA 1
ATOM 14324 C C . LEU B 1 725 ? -5.805 12.922 -14.727 1 80.25 725 LEU B C 1
ATOM 14326 O O . LEU B 1 725 ? -6.109 14.016 -14.266 1 80.25 725 LEU B O 1
ATOM 14330 N N . LYS B 1 726 ? -5.684 11.82 -14.047 1 81.5 726 LYS B N 1
ATOM 14331 C CA . LYS B 1 726 ? -5.895 11.875 -12.602 1 81.5 726 LYS B CA 1
ATOM 14332 C C . LYS B 1 726 ? -4.789 12.672 -11.922 1 81.5 726 LYS B C 1
ATOM 14334 O O . LYS B 1 726 ? -5.051 13.43 -10.984 1 81.5 726 LYS B O 1
ATOM 14339 N N . LEU B 1 727 ? -3.596 12.586 -12.445 1 75.81 727 LEU B N 1
ATOM 14340 C CA . LEU B 1 727 ? -2.484 13.359 -11.898 1 75.81 727 LEU B CA 1
ATOM 14341 C C . LEU B 1 727 ? -2.666 14.852 -12.188 1 75.81 727 LEU B C 1
ATOM 14343 O O . LEU B 1 727 ? -2.348 15.688 -11.336 1 75.81 727 LEU B O 1
ATOM 14347 N N . GLN B 1 728 ? -3.105 15.148 -13.32 1 79 728 GLN B N 1
ATOM 14348 C CA . GLN B 1 728 ? -3.379 16.547 -13.648 1 79 728 GLN B CA 1
ATOM 14349 C C . GLN B 1 728 ? -4.469 17.125 -12.75 1 79 728 GLN B C 1
ATOM 14351 O O . GLN B 1 728 ? -4.371 18.266 -12.305 1 79 728 GLN B O 1
ATOM 14356 N N . LEU B 1 729 ? -5.484 16.344 -12.57 1 84.25 729 LEU B N 1
ATOM 14357 C CA . LEU B 1 729 ? -6.57 16.766 -11.703 1 84.25 729 LEU B CA 1
ATOM 14358 C C . LEU B 1 729 ? -6.07 16.984 -10.273 1 84.25 729 LEU B C 1
ATOM 14360 O O . LEU B 1 729 ? -6.473 17.938 -9.602 1 84.25 729 LEU B O 1
ATOM 14364 N N . ASN B 1 730 ? -5.16 16.188 -9.836 1 77.19 730 ASN B N 1
ATOM 14365 C CA . ASN B 1 730 ? -4.613 16.312 -8.492 1 77.19 730 ASN B CA 1
ATOM 14366 C C . ASN B 1 730 ? -3.76 17.578 -8.359 1 77.19 730 ASN B C 1
ATOM 14368 O O . ASN B 1 730 ? -3.707 18.188 -7.293 1 77.19 730 ASN B O 1
ATOM 14372 N N . ASN B 1 731 ? -3.148 17.906 -9.438 1 77.31 731 ASN B N 1
ATOM 14373 C CA . ASN B 1 731 ? -2.389 19.156 -9.422 1 77.31 731 ASN B CA 1
ATOM 14374 C C . ASN B 1 731 ? -3.303 20.375 -9.273 1 77.31 731 ASN B C 1
ATOM 14376 O O . ASN B 1 731 ? -2.953 21.344 -8.602 1 77.31 731 ASN B O 1
ATOM 14380 N N . PHE B 1 732 ? -4.426 20.266 -9.906 1 82.69 732 PHE B N 1
ATOM 14381 C CA . PHE B 1 732 ? -5.391 21.359 -9.773 1 82.69 732 PHE B CA 1
ATOM 14382 C C . PHE B 1 732 ? -5.914 21.438 -8.344 1 82.69 732 PHE B C 1
ATOM 14384 O O . PHE B 1 732 ? -6.105 22.531 -7.805 1 82.69 732 PHE B O 1
ATOM 14391 N N . VAL B 1 733 ? -6.145 20.281 -7.77 1 83 733 VAL B N 1
ATOM 14392 C CA . VAL B 1 733 ? -6.648 20.234 -6.398 1 83 733 VAL B CA 1
ATOM 14393 C C . VAL B 1 733 ? -5.613 20.844 -5.449 1 83 733 VAL B C 1
ATOM 14395 O O . VAL B 1 733 ? -5.965 21.594 -4.535 1 83 733 VAL B O 1
ATOM 14398 N N . CYS B 1 734 ? -4.371 20.625 -5.742 1 75.5 734 CYS B N 1
ATOM 14399 C CA . CYS B 1 734 ? -3.314 21.172 -4.895 1 75.5 734 CYS B CA 1
ATOM 14400 C C . CYS B 1 734 ? -3.195 22.672 -5.066 1 75.5 734 CYS B C 1
ATOM 14402 O O . CYS B 1 734 ? -2.932 23.391 -4.102 1 75.5 734 CYS B O 1
ATOM 14404 N N . ASN B 1 735 ? -3.375 23.125 -6.238 1 78.69 735 ASN B N 1
ATOM 14405 C CA . ASN B 1 735 ? -3.314 24.562 -6.492 1 78.69 735 ASN B CA 1
ATOM 14406 C C . ASN B 1 735 ? -4.422 25.312 -5.75 1 78.69 735 ASN B C 1
ATOM 14408 O O . ASN B 1 735 ? -4.219 26.438 -5.293 1 78.69 735 ASN B O 1
ATOM 14412 N N . VAL B 1 736 ? -5.547 24.656 -5.668 1 85.5 736 VAL B N 1
ATOM 14413 C CA . VAL B 1 736 ? -6.66 25.281 -4.969 1 85.5 736 VAL B CA 1
ATOM 14414 C C . VAL B 1 736 ? -6.426 25.234 -3.463 1 85.5 736 VAL B C 1
ATOM 14416 O O . VAL B 1 736 ? -6.762 26.172 -2.74 1 85.5 736 VAL B O 1
ATOM 14419 N N . GLU B 1 737 ? -5.785 24.203 -2.996 1 77.81 737 GLU B N 1
ATOM 14420 C CA . GLU B 1 737 ? -5.527 24.031 -1.567 1 77.81 737 GLU B CA 1
ATOM 14421 C C . GLU B 1 737 ? -4.465 25.016 -1.087 1 77.81 737 GLU B C 1
ATOM 14423 O O . GLU B 1 737 ? -4.465 25.422 0.077 1 77.81 737 GLU B O 1
ATOM 14428 N N . ASP B 1 738 ? -3.65 25.531 -2 1 75.5 738 ASP B N 1
ATOM 14429 C CA . ASP B 1 738 ? -2.547 26.406 -1.628 1 75.5 738 ASP B CA 1
ATOM 14430 C C . ASP B 1 738 ? -2.996 27.875 -1.584 1 75.5 738 ASP B C 1
ATOM 14432 O O . ASP B 1 738 ? -2.246 28.75 -1.143 1 75.5 738 ASP B O 1
ATOM 14436 N N . ILE B 1 739 ? -4.203 28.125 -1.883 1 81.31 739 ILE B N 1
ATOM 14437 C CA . ILE B 1 739 ? -4.695 29.5 -1.826 1 81.31 739 ILE B CA 1
ATOM 14438 C C . ILE B 1 739 ? -4.918 29.906 -0.372 1 81.31 739 ILE B C 1
ATOM 14440 O O . ILE B 1 739 ? -5.668 29.25 0.355 1 81.31 739 ILE B O 1
ATOM 14444 N N . ARG B 1 740 ? -4.152 30.906 0.039 1 80.44 740 ARG B N 1
ATOM 14445 C CA . ARG B 1 740 ? -4.277 31.422 1.397 1 80.44 740 ARG B CA 1
ATOM 14446 C C . ARG B 1 740 ? -4.832 32.844 1.39 1 80.44 740 ARG B C 1
ATOM 14448 O O . ARG B 1 740 ? -4.621 33.594 0.434 1 80.44 740 ARG B O 1
ATOM 14455 N N . PRO B 1 741 ? -5.629 33.031 2.406 1 83.25 741 PRO B N 1
ATOM 14456 C CA . PRO B 1 741 ? -6.125 34.406 2.506 1 83.25 741 PRO B CA 1
ATOM 14457 C C . PRO B 1 741 ? -5.027 35.406 2.877 1 83.25 741 PRO B C 1
ATOM 14459 O O . PRO B 1 741 ? -4.137 35.094 3.662 1 83.25 741 PRO B O 1
ATOM 14462 N N . ILE B 1 742 ? -4.977 36.531 2.164 1 79.69 742 ILE B N 1
ATOM 14463 C CA . ILE B 1 742 ? -3.998 37.594 2.426 1 79.69 742 ILE B CA 1
ATOM 14464 C C . ILE B 1 742 ? -4.68 38.781 3.104 1 79.69 742 ILE B C 1
ATOM 14466 O O . ILE B 1 742 ? -5.734 39.219 2.654 1 79.69 742 ILE B O 1
ATOM 14470 N N . TRP B 1 743 ? -4.137 39.156 4.25 1 75.56 743 TRP B N 1
ATOM 14471 C CA . TRP B 1 743 ? -4.625 40.344 4.965 1 75.56 743 TRP B CA 1
ATOM 14472 C C . TRP B 1 743 ? -4.371 41.625 4.164 1 75.56 743 TRP B C 1
ATOM 14474 O O . TRP B 1 743 ? -3.244 41.875 3.729 1 75.56 743 TRP B O 1
ATOM 14484 N N . PRO B 1 744 ? -5.52 42.281 3.854 1 72.5 744 PRO B N 1
ATOM 14485 C CA . PRO B 1 744 ? -5.301 43.531 3.117 1 72.5 744 PRO B CA 1
ATOM 14486 C C . PRO B 1 744 ? -4.645 44.594 3.969 1 72.5 744 PRO B C 1
ATOM 14488 O O . PRO B 1 744 ? -5.098 44.875 5.082 1 72.5 744 PRO B O 1
ATOM 14491 N N . GLN B 1 745 ? -3.467 45 3.662 1 71.75 745 GLN B N 1
ATOM 14492 C CA . GLN B 1 745 ? -2.791 46.094 4.387 1 71.75 745 GLN B CA 1
ATOM 14493 C C . GLN B 1 745 ? -3.182 47.438 3.832 1 71.75 745 GLN B C 1
ATOM 14495 O O . GLN B 1 745 ? -2.51 47.969 2.945 1 71.75 745 GLN B O 1
ATOM 14500 N N . ILE B 1 746 ? -4.371 47.938 4.32 1 74.38 746 ILE B N 1
ATOM 14501 C CA . ILE B 1 746 ? -4.805 49.25 3.883 1 74.38 746 ILE B CA 1
ATOM 14502 C C . ILE B 1 746 ? -4.414 50.312 4.926 1 74.38 746 ILE B C 1
ATOM 14504 O O . ILE B 1 746 ? -4.691 50.125 6.117 1 74.38 746 ILE B O 1
ATOM 14508 N N . SER B 1 747 ? -3.705 51.312 4.57 1 77.94 747 SER B N 1
ATOM 14509 C CA . SER B 1 747 ? -3.309 52.375 5.48 1 77.94 747 SER B CA 1
ATOM 14510 C C . SER B 1 747 ? -4.516 53.188 5.926 1 77.94 747 SER B C 1
ATOM 14512 O O . SER B 1 747 ? -5.547 53.219 5.25 1 77.94 747 SER B O 1
ATOM 14514 N N . ILE B 1 748 ? -4.461 53.875 7.043 1 84.12 748 ILE B N 1
ATOM 14515 C CA . ILE B 1 748 ? -5.52 54.719 7.582 1 84.12 748 ILE B CA 1
ATOM 14516 C C . ILE B 1 748 ? -5.809 55.875 6.609 1 84.12 748 ILE B C 1
ATOM 14518 O O . ILE B 1 748 ? -6.965 56.25 6.43 1 84.12 748 ILE B O 1
ATOM 14522 N N . HIS B 1 749 ? -4.734 56.344 5.977 1 85.25 749 HIS B N 1
ATOM 14523 C CA . HIS B 1 749 ? -4.895 57.438 5.027 1 85.25 749 HIS B CA 1
ATOM 14524 C C . HIS B 1 749 ? -5.816 57.031 3.879 1 85.25 749 HIS B C 1
ATOM 14526 O O . HIS B 1 749 ? -6.703 57.812 3.498 1 85.25 749 HIS B O 1
ATOM 14532 N N . THR B 1 750 ? -5.641 55.812 3.455 1 83.31 750 THR B N 1
ATOM 14533 C CA . THR B 1 750 ? -6.445 55.344 2.33 1 83.31 750 THR B CA 1
ATOM 14534 C C . THR B 1 750 ? -7.887 55.094 2.764 1 83.31 750 THR B C 1
ATOM 14536 O O . THR B 1 750 ? -8.82 55.312 1.988 1 83.31 750 THR B O 1
ATOM 14539 N N . LYS B 1 751 ? -8.062 54.688 3.947 1 84.94 751 LYS B N 1
ATOM 14540 C CA . LYS B 1 751 ? -9.406 54.438 4.461 1 84.94 751 LYS B CA 1
ATOM 14541 C C . LYS B 1 751 ? -10.18 55.75 4.602 1 84.94 751 LYS B C 1
ATOM 14543 O O . LYS B 1 751 ? -11.375 55.812 4.309 1 84.94 751 LYS B O 1
ATOM 14548 N N . LEU B 1 752 ? -9.477 56.75 5.074 1 86.06 752 LEU B N 1
ATOM 14549 C CA . LEU B 1 752 ? -10.125 58.031 5.281 1 86.06 752 LEU B CA 1
ATOM 14550 C C . LEU B 1 752 ? -10.477 58.688 3.949 1 86.06 752 LEU B C 1
ATOM 14552 O O . LEU B 1 752 ? -11.484 59.406 3.842 1 86.06 752 LEU B O 1
ATOM 14556 N N . LYS B 1 753 ? -9.711 58.438 2.975 1 81.5 753 LYS B N 1
ATOM 14557 C CA . LYS B 1 753 ? -9.93 59.031 1.663 1 81.5 753 LYS B CA 1
ATOM 14558 C C . LYS B 1 753 ? -11.195 58.469 1.009 1 81.5 753 LYS B C 1
ATOM 14560 O O . LYS B 1 753 ? -11.852 59.188 0.236 1 81.5 753 LYS B O 1
ATOM 14565 N N . VAL B 1 754 ? -11.578 57.312 1.379 1 81.75 754 VAL B N 1
ATOM 14566 C CA . VAL B 1 754 ? -12.703 56.656 0.73 1 81.75 754 VAL B CA 1
ATOM 14567 C C . VAL B 1 754 ? -14.008 57.062 1.409 1 81.75 754 VAL B C 1
ATOM 14569 O O . VAL B 1 754 ? -15.078 56.969 0.807 1 81.75 754 VAL B O 1
ATOM 14572 N N . LEU B 1 755 ? -13.953 57.562 2.557 1 85 755 LEU B N 1
ATOM 14573 C CA . LEU B 1 755 ? -15.156 57.938 3.289 1 85 755 LEU B CA 1
ATOM 14574 C C . LEU B 1 755 ? -15.703 59.281 2.777 1 85 755 LEU B C 1
ATOM 14576 O O . LEU B 1 755 ? -14.945 60.219 2.584 1 85 755 LEU B O 1
ATOM 14580 N N . PRO B 1 756 ? -17.016 59.312 2.549 1 81.69 756 PRO B N 1
ATOM 14581 C CA . PRO B 1 756 ? -17.625 60.531 2.037 1 81.69 756 PRO B CA 1
ATOM 14582 C C . PRO B 1 756 ? -17.484 61.719 2.994 1 81.69 756 PRO B C 1
ATOM 14584 O O . PRO B 1 756 ? -17.469 62.875 2.559 1 81.69 756 PRO B O 1
ATOM 14587 N N . LEU B 1 757 ? -17.328 61.562 4.215 1 85.5 757 LEU B N 1
ATOM 14588 C CA . LEU B 1 757 ? -17.203 62.625 5.207 1 85.5 757 LEU B CA 1
ATOM 14589 C C . LEU B 1 757 ? -15.984 63.5 4.934 1 85.5 757 LEU B C 1
ATOM 14591 O O . LEU B 1 757 ? -16.016 64.688 5.133 1 85.5 757 LEU B O 1
ATOM 14595 N N . PHE B 1 758 ? -14.938 62.875 4.398 1 84.75 758 PHE B N 1
ATOM 14596 C CA . PHE B 1 758 ? -13.672 63.594 4.25 1 84.75 758 PHE B CA 1
ATOM 14597 C C . PHE B 1 758 ? -13.383 63.875 2.783 1 84.75 758 PHE B C 1
ATOM 14599 O O . PHE B 1 758 ? -12.242 64.188 2.416 1 84.75 758 PHE B O 1
ATOM 14606 N N . SER B 1 759 ? -14.352 63.781 1.92 1 79.19 759 SER B N 1
ATOM 14607 C CA . SER B 1 759 ? -14.148 63.875 0.478 1 79.19 759 SER B CA 1
ATOM 14608 C C . SER B 1 759 ? -13.656 65.25 0.088 1 79.19 759 SER B C 1
ATOM 14610 O O . SER B 1 759 ? -12.898 65.438 -0.875 1 79.19 759 SER B O 1
ATOM 14612 N N . GLU B 1 760 ? -13.969 66.375 0.813 1 78.31 760 GLU B N 1
ATOM 14613 C CA . GLU B 1 760 ? -13.664 67.688 0.399 1 78.31 760 GLU B CA 1
ATOM 14614 C C . GLU B 1 760 ? -12.305 68.188 0.928 1 78.31 760 GLU B C 1
ATOM 14616 O O . GLU B 1 760 ? -11.766 69.188 0.499 1 78.31 760 GLU B O 1
ATOM 14621 N N . PHE B 1 761 ? -11.789 67.438 1.739 1 85.12 761 PHE B N 1
ATOM 14622 C CA . PHE B 1 761 ? -10.547 67.875 2.361 1 85.12 761 PHE B CA 1
ATOM 14623 C C . PHE B 1 761 ? -9.344 67.5 1.514 1 85.12 761 PHE B C 1
ATOM 14625 O O . PHE B 1 761 ? -9.398 66.5 0.779 1 85.12 761 PHE B O 1
ATOM 14632 N N . ASN B 1 762 ? -8.359 68.312 1.539 1 81.81 762 ASN B N 1
ATOM 14633 C CA . ASN B 1 762 ? -7.125 68.125 0.791 1 81.81 762 ASN B CA 1
ATOM 14634 C C . ASN B 1 762 ? -6.344 66.938 1.346 1 81.81 762 ASN B C 1
ATOM 14636 O O . ASN B 1 762 ? -6.512 66.562 2.508 1 81.81 762 ASN B O 1
ATOM 14640 N N . ASP B 1 763 ? -5.559 66.312 0.577 1 86.94 763 ASP B N 1
ATOM 14641 C CA . ASP B 1 763 ? -4.816 65.125 0.891 1 86.94 763 ASP B CA 1
ATOM 14642 C C . ASP B 1 763 ? -3.822 65.375 2.025 1 86.94 763 ASP B C 1
ATOM 14644 O O . ASP B 1 763 ? -3.568 64.438 2.836 1 86.94 763 ASP B O 1
ATOM 14648 N N . ASP B 1 764 ? -3.301 66.562 2.129 1 83.56 764 ASP B N 1
ATOM 14649 C CA . ASP B 1 764 ? -2.316 66.812 3.168 1 83.56 764 ASP B CA 1
ATOM 14650 C C . ASP B 1 764 ? -2.967 66.875 4.547 1 83.56 764 ASP B C 1
ATOM 14652 O O . ASP B 1 764 ? -2.375 66.375 5.527 1 83.56 764 ASP B O 1
ATOM 14656 N N . LEU B 1 765 ? -4.113 67.375 4.562 1 86.56 765 LEU B N 1
ATOM 14657 C CA . LEU B 1 765 ? -4.832 67.438 5.832 1 86.56 765 LEU B CA 1
ATOM 14658 C C . LEU B 1 765 ? -5.234 66 6.277 1 86.56 765 LEU B C 1
ATOM 14660 O O . LEU B 1 765 ? -5.215 65.688 7.469 1 86.56 765 LEU B O 1
ATOM 14664 N N . LEU B 1 766 ? -5.516 65.25 5.34 1 88.56 766 LEU B N 1
ATOM 14665 C CA . LEU B 1 766 ? -5.914 63.906 5.656 1 88.56 766 LEU B CA 1
ATOM 14666 C C . LEU B 1 766 ? -4.727 63.094 6.172 1 88.56 766 LEU B C 1
ATOM 14668 O O . LEU B 1 766 ? -4.883 62.25 7.035 1 88.56 766 LEU B O 1
ATOM 14672 N N . LYS B 1 767 ? -3.617 63.344 5.621 1 89.25 767 LYS B N 1
ATOM 14673 C CA . LYS B 1 767 ? -2.416 62.656 6.113 1 89.25 767 LYS B CA 1
ATOM 14674 C C . LYS B 1 767 ? -2.127 63.062 7.562 1 89.25 767 LYS B C 1
ATOM 14676 O O . LYS B 1 767 ? -1.711 62.219 8.359 1 89.25 767 LYS B O 1
ATOM 14681 N N . GLN B 1 768 ? -2.352 64.312 7.879 1 87.19 768 GLN B N 1
ATOM 14682 C CA . GLN B 1 768 ? -2.146 64.75 9.25 1 87.19 768 GLN B CA 1
ATOM 14683 C C . GLN B 1 768 ? -3.176 64.125 10.195 1 87.19 768 GLN B C 1
ATOM 14685 O O . GLN B 1 768 ? -2.85 63.781 11.328 1 87.19 768 GLN B O 1
ATOM 14690 N N . LEU B 1 769 ? -4.293 64.062 9.648 1 88.75 769 LEU B N 1
ATOM 14691 C CA . LEU B 1 769 ? -5.344 63.406 10.453 1 88.75 769 LEU B CA 1
ATOM 14692 C C . LEU B 1 769 ? -5.039 61.938 10.695 1 88.75 769 LEU B C 1
ATOM 14694 O O . LEU B 1 769 ? -5.297 61.406 11.781 1 88.75 769 LEU B O 1
ATOM 14698 N N . ALA B 1 770 ? -4.555 61.312 9.711 1 90.38 770 ALA B N 1
ATOM 14699 C CA . ALA B 1 770 ? -4.223 59.906 9.805 1 90.38 770 ALA B CA 1
ATOM 14700 C C . ALA B 1 770 ? -3.141 59.656 10.852 1 90.38 770 ALA B C 1
ATOM 14702 O O . ALA B 1 770 ? -3.148 58.625 11.539 1 90.38 770 ALA B O 1
ATOM 14703 N N . LEU B 1 771 ? -2.254 60.562 10.984 1 87.06 771 LEU B N 1
ATOM 14704 C CA . LEU B 1 771 ? -1.171 60.438 11.953 1 87.06 771 LEU B CA 1
ATOM 14705 C C . LEU B 1 771 ? -1.694 60.594 13.375 1 87.06 771 LEU B C 1
ATOM 14707 O O . LEU B 1 771 ? -1.127 60.031 14.312 1 87.06 771 LEU B O 1
ATOM 14711 N N . GLN B 1 772 ? -2.766 61.281 13.469 1 87.75 772 GLN B N 1
ATOM 14712 C CA . GLN B 1 772 ? -3.314 61.5 14.805 1 87.75 772 GLN B CA 1
ATOM 14713 C C . GLN B 1 772 ? -4.41 60.5 15.117 1 87.75 772 GLN B C 1
ATOM 14715 O O . GLN B 1 772 ? -5.035 60.562 16.188 1 87.75 772 GLN B O 1
ATOM 14720 N N . SER B 1 773 ? -4.582 59.656 14.242 1 88.56 773 SER B N 1
ATOM 14721 C CA . SER B 1 773 ? -5.617 58.656 14.43 1 88.56 773 SER B CA 1
ATOM 14722 C C . SER B 1 773 ? -5.016 57.312 14.859 1 88.56 773 SER B C 1
ATOM 14724 O O . SER B 1 773 ? -3.832 57.062 14.625 1 88.56 773 SER B O 1
ATOM 14726 N N . LYS B 1 774 ? -5.762 56.562 15.664 1 86 774 LYS B N 1
ATOM 14727 C CA . LYS B 1 774 ? -5.348 55.25 16.125 1 86 774 LYS B CA 1
ATOM 14728 C C . LYS B 1 774 ? -6.363 54.188 15.719 1 86 774 LYS B C 1
ATOM 14730 O O . LYS B 1 774 ? -7.57 54.438 15.727 1 86 774 LYS B O 1
ATOM 14735 N N . GLU B 1 775 ? -5.844 53.062 15.297 1 83.38 775 GLU B N 1
ATOM 14736 C CA . GLU B 1 775 ? -6.707 51.938 14.977 1 83.38 775 GLU B CA 1
ATOM 14737 C C . GLU B 1 775 ? -6.852 51 16.172 1 83.38 775 GLU B C 1
ATOM 14739 O O . GLU B 1 775 ? -5.863 50.656 16.812 1 83.38 775 GLU B O 1
ATOM 14744 N N . LEU B 1 776 ? -8.078 50.688 16.547 1 81.56 776 LEU B N 1
ATOM 14745 C CA . LEU B 1 776 ? -8.367 49.812 17.672 1 81.56 776 LEU B CA 1
ATOM 14746 C C . LEU B 1 776 ? -9.227 48.625 17.25 1 81.56 776 LEU B C 1
ATOM 14748 O O . LEU B 1 776 ? -9.969 48.719 16.266 1 81.56 776 LEU B O 1
ATOM 14752 N N . LEU B 1 777 ? -9.047 47.562 17.969 1 80.56 777 LEU B N 1
ATOM 14753 C CA . LEU B 1 777 ? -9.812 46.344 17.734 1 80.56 777 LEU B CA 1
ATOM 14754 C C . LEU B 1 777 ? -10.617 45.969 18.969 1 80.56 777 LEU B C 1
ATOM 14756 O O . LEU B 1 777 ? -10.102 46.031 20.094 1 80.56 777 LEU B O 1
ATOM 14760 N N . PHE B 1 778 ? -11.867 45.781 18.797 1 80.31 778 PHE B N 1
ATOM 14761 C CA . PHE B 1 778 ? -12.742 45.344 19.875 1 80.31 778 PHE B CA 1
ATOM 14762 C C . PHE B 1 778 ? -13.359 43.969 19.578 1 80.31 778 PHE B C 1
ATOM 14764 O O . PHE B 1 778 ? -13.727 43.719 18.422 1 80.31 778 PHE B O 1
ATOM 14771 N N . ASP B 1 779 ? -13.445 43.156 20.578 1 78.38 779 ASP B N 1
ATOM 14772 C CA . ASP B 1 779 ? -14.07 41.844 20.422 1 78.38 779 ASP B CA 1
ATOM 14773 C C . ASP B 1 779 ? -15.578 41.906 20.641 1 78.38 779 ASP B C 1
ATOM 14775 O O . ASP B 1 779 ? -16.078 42.906 21.156 1 78.38 779 ASP B O 1
ATOM 14779 N N . LYS B 1 780 ? -16.172 40.812 20.359 1 77.38 780 LYS B N 1
ATOM 14780 C CA . LYS B 1 780 ? -17.609 40.75 20.531 1 77.38 780 LYS B CA 1
ATOM 14781 C C . LYS B 1 780 ? -18.016 41 21.984 1 77.38 780 LYS B C 1
ATOM 14783 O O . LYS B 1 780 ? -17.359 40.5 22.906 1 77.38 780 LYS B O 1
ATOM 14788 N N . ASP B 1 781 ? -18.922 41.844 22.219 1 78.31 781 ASP B N 1
ATOM 14789 C CA . ASP B 1 781 ? -19.562 42.188 23.5 1 78.31 781 ASP B CA 1
ATOM 14790 C C . ASP B 1 781 ? -18.688 43.094 24.328 1 78.31 781 ASP B C 1
ATOM 14792 O O . ASP B 1 781 ? -18.984 43.375 25.5 1 78.31 781 ASP B O 1
ATOM 14796 N N . GLU B 1 782 ? -17.656 43.5 23.719 1 84.06 782 GLU B N 1
ATOM 14797 C CA . GLU B 1 782 ? -16.859 44.531 24.391 1 84.06 782 GLU B CA 1
ATOM 14798 C C . GLU B 1 782 ? -17.422 45.906 24.172 1 84.06 782 GLU B C 1
ATOM 14800 O O . GLU B 1 782 ? -17.938 46.219 23.078 1 84.06 782 GLU B O 1
ATOM 14805 N N . CYS B 1 783 ? -17.281 46.719 25.172 1 88.31 783 CYS B N 1
ATOM 14806 C CA . CYS B 1 783 ? -17.812 48.062 25.094 1 88.31 783 CYS B CA 1
ATOM 14807 C C . CYS B 1 783 ? -16.766 49.031 24.531 1 88.31 783 CYS B C 1
ATOM 14809 O O . CYS B 1 783 ? -15.625 49.062 25 1 88.31 783 CYS B O 1
ATOM 14811 N N . ILE B 1 784 ? -17.062 49.719 23.531 1 90.06 784 ILE B N 1
ATOM 14812 C CA . ILE B 1 784 ? -16.188 50.75 22.969 1 90.06 784 ILE B CA 1
ATOM 14813 C C . ILE B 1 784 ? -16.172 51.969 23.859 1 90.06 784 ILE B C 1
ATOM 14815 O O . ILE B 1 784 ? -15.117 52.469 24.25 1 90.06 784 ILE B O 1
ATOM 14819 N N . TYR B 1 785 ? -17.406 52.5 24.172 1 89.19 785 TYR B N 1
ATOM 14820 C CA . TYR B 1 785 ? -17.562 53.531 25.188 1 89.19 785 TYR B CA 1
ATOM 14821 C C . TYR B 1 785 ? -18.875 53.375 25.938 1 89.19 785 TYR B C 1
ATOM 14823 O O . TYR B 1 785 ? -19.828 52.75 25.438 1 89.19 785 TYR B O 1
ATOM 14831 N N . ARG B 1 786 ? -18.969 53.781 27.188 1 89.5 786 ARG B N 1
ATOM 14832 C CA . ARG B 1 786 ? -20.141 53.656 28.062 1 89.5 786 ARG B CA 1
ATOM 14833 C C . ARG B 1 786 ? -20.875 55 28.203 1 89.5 786 ARG B C 1
ATOM 14835 O O . ARG B 1 786 ? -20.266 56.062 28.062 1 89.5 786 ARG B O 1
ATOM 14842 N N . GLU B 1 787 ? -22.078 54.812 28.469 1 87.31 787 GLU B N 1
ATOM 14843 C CA . GLU B 1 787 ? -22.906 55.969 28.719 1 87.31 787 GLU B CA 1
ATOM 14844 C C . GLU B 1 787 ? -22.453 56.719 29.984 1 87.31 787 GLU B C 1
ATOM 14846 O O . GLU B 1 787 ? -22.25 56.062 31.031 1 87.31 787 GLU B O 1
ATOM 14851 N N . GLY B 1 788 ? -22.156 57.938 29.875 1 80.06 788 GLY B N 1
ATOM 14852 C CA . GLY B 1 788 ? -21.781 58.719 31.031 1 80.06 788 GLY B CA 1
ATOM 14853 C C . GLY B 1 788 ? -20.297 59.031 31.078 1 80.06 788 GLY B C 1
ATOM 14854 O O . GLY B 1 788 ? -19.859 59.875 31.859 1 80.06 788 GLY B O 1
ATOM 14855 N N . ASP B 1 789 ? -19.531 58.344 30.219 1 86.75 789 ASP B N 1
ATOM 14856 C CA . ASP B 1 789 ? -18.094 58.625 30.172 1 86.75 789 ASP B CA 1
ATOM 14857 C C . ASP B 1 789 ? -17.797 59.906 29.422 1 86.75 789 ASP B C 1
ATOM 14859 O O . ASP B 1 789 ? -18.656 60.438 28.703 1 86.75 789 ASP B O 1
ATOM 14863 N N . LEU B 1 790 ? -16.578 60.438 29.609 1 87.25 790 LEU B N 1
ATOM 14864 C CA . LEU B 1 790 ? -16.156 61.625 28.906 1 87.25 790 LEU B CA 1
ATOM 14865 C C . LEU B 1 790 ? -16.031 61.375 27.406 1 87.25 790 LEU B C 1
ATOM 14867 O O . LEU B 1 790 ? -15.367 60.438 26.984 1 87.25 790 LEU B O 1
ATOM 14871 N N . ALA B 1 791 ? -16.797 62.125 26.688 1 88.38 791 ALA B N 1
ATOM 14872 C CA . ALA B 1 791 ? -16.766 62 25.219 1 88.38 791 ALA B CA 1
ATOM 14873 C C . ALA B 1 791 ? -15.5 62.625 24.641 1 88.38 791 ALA B C 1
ATOM 14875 O O . ALA B 1 791 ? -15.508 63.781 24.25 1 88.38 791 ALA B O 1
ATOM 14876 N N . ARG B 1 792 ? -14.469 61.844 24.484 1 86.19 792 ARG B N 1
ATOM 14877 C CA . ARG B 1 792 ? -13.18 62.344 24.031 1 86.19 792 ARG B CA 1
ATOM 14878 C C . ARG B 1 792 ? -12.914 61.938 22.594 1 86.19 792 ARG B C 1
ATOM 14880 O O . ARG B 1 792 ? -12.125 62.562 21.891 1 86.19 792 ARG B O 1
ATOM 14887 N N . TYR B 1 793 ? -13.547 60.906 22.234 1 90.31 793 TYR B N 1
ATOM 14888 C CA . TYR B 1 793 ? -13.109 60.344 20.953 1 90.31 793 TYR B CA 1
ATOM 14889 C C . TYR B 1 793 ? -14.289 60.156 20.016 1 90.31 793 TYR B C 1
ATOM 14891 O O . TYR B 1 793 ? -15.422 59.969 20.453 1 90.31 793 TYR B O 1
ATOM 14899 N N . PHE B 1 794 ? -13.984 60.375 18.719 1 90.69 794 PHE B N 1
ATOM 14900 C CA . PHE B 1 794 ? -14.812 60.031 17.562 1 90.69 794 PHE B CA 1
ATOM 14901 C C . PHE B 1 794 ? -14.328 58.75 16.891 1 90.69 794 PHE B C 1
ATOM 14903 O O . PHE B 1 794 ? -13.125 58.531 16.781 1 90.69 794 PHE B O 1
ATOM 14910 N N . TYR B 1 795 ? -15.297 57.906 16.578 1 92.75 795 TYR B N 1
ATOM 14911 C CA . TYR B 1 795 ? -14.891 56.594 16.031 1 92.75 795 TYR B CA 1
ATOM 14912 C C . TYR B 1 795 ? -15.477 56.406 14.633 1 92.75 795 TYR B C 1
ATOM 14914 O O . TYR B 1 795 ? -16.594 56.844 14.352 1 92.75 795 TYR B O 1
ATOM 14922 N N . ILE B 1 796 ? -14.766 55.719 13.797 1 91.25 796 ILE B N 1
ATOM 14923 C CA . ILE B 1 796 ? -15.203 55.281 12.477 1 91.25 796 ILE B CA 1
ATOM 14924 C C . ILE B 1 796 ? -15.109 53.75 12.383 1 91.25 796 ILE B C 1
ATOM 14926 O O . ILE B 1 796 ? -14.047 53.188 12.641 1 91.25 796 ILE B O 1
ATOM 14930 N N . ILE B 1 797 ? -16.125 53.156 12.016 1 90.25 797 ILE B N 1
ATOM 14931 C CA . ILE B 1 797 ? -16.141 51.719 11.93 1 90.25 797 ILE B CA 1
ATOM 14932 C C . ILE B 1 797 ? -15.555 51.281 10.586 1 90.25 797 ILE B C 1
ATOM 14934 O O . ILE B 1 797 ? -16.062 51.656 9.523 1 90.25 797 ILE B O 1
ATOM 14938 N N . THR B 1 798 ? -14.531 50.531 10.633 1 85.88 798 THR B N 1
ATOM 14939 C CA . THR B 1 798 ? -13.914 50.031 9.406 1 85.88 798 THR B CA 1
ATOM 14940 C C . THR B 1 798 ? -14.297 48.594 9.148 1 85.88 798 THR B C 1
ATOM 14942 O O . THR B 1 798 ? -14.219 48.094 8.016 1 85.88 798 THR B O 1
ATOM 14945 N N . ARG B 1 799 ? -14.586 47.844 10.242 1 85.12 799 ARG B N 1
ATOM 14946 C CA . ARG B 1 799 ? -15.008 46.438 10.125 1 85.12 799 ARG B CA 1
ATOM 14947 C C . ARG B 1 799 ? -15.977 46.062 11.242 1 85.12 799 ARG B C 1
ATOM 14949 O O . ARG B 1 799 ? -15.812 46.5 12.383 1 85.12 799 ARG B O 1
ATOM 14956 N N . GLY B 1 800 ? -16.953 45.312 10.828 1 86.44 800 GLY B N 1
ATOM 14957 C CA . GLY B 1 800 ? -17.828 44.75 11.844 1 86.44 800 GLY B CA 1
ATOM 14958 C C . GLY B 1 800 ? -19.109 45.531 12.031 1 86.44 800 GLY B C 1
ATOM 14959 O O . GLY B 1 800 ? -19.453 46.375 11.203 1 86.44 800 GLY B O 1
ATOM 14960 N N . ARG B 1 801 ? -19.859 45.156 13.141 1 86.44 801 ARG B N 1
ATOM 14961 C CA . ARG B 1 801 ? -21.141 45.781 13.5 1 86.44 801 ARG B CA 1
ATOM 14962 C C . ARG B 1 801 ? -21.188 46.125 14.984 1 86.44 801 ARG B C 1
ATOM 14964 O O . ARG B 1 801 ? -20.625 45.406 15.812 1 86.44 801 ARG B O 1
ATOM 14971 N N . VAL B 1 802 ? -21.734 47.219 15.219 1 90.88 802 VAL B N 1
ATOM 14972 C CA . VAL B 1 802 ? -21.859 47.656 16.609 1 90.88 802 VAL B CA 1
ATOM 14973 C C . VAL B 1 802 ? -23.328 47.938 16.922 1 90.88 802 VAL B C 1
ATOM 14975 O O . VAL B 1 802 ? -24.125 48.219 16.031 1 90.88 802 VAL B O 1
ATOM 14978 N N . ASN B 1 803 ? -23.688 47.75 18.188 1 88.25 803 ASN B N 1
ATOM 14979 C CA . ASN B 1 803 ? -25.016 48.094 18.688 1 88.25 803 ASN B CA 1
ATOM 14980 C C . ASN B 1 803 ? -24.938 49.25 19.672 1 88.25 803 ASN B C 1
ATOM 14982 O O . ASN B 1 803 ? -24.188 49.219 20.641 1 88.25 803 ASN B O 1
ATOM 14986 N N . GLU B 1 804 ? -25.578 50.281 19.344 1 88.31 804 GLU B N 1
ATOM 14987 C CA . GLU B 1 804 ? -25.641 51.469 20.188 1 88.31 804 GLU B CA 1
ATOM 14988 C C . GLU B 1 804 ? -26.969 51.531 20.953 1 88.31 804 GLU B C 1
ATOM 14990 O O . GLU B 1 804 ? -28.047 51.469 20.344 1 88.31 804 GLU B O 1
ATOM 14995 N N . THR B 1 805 ? -26.906 51.531 22.266 1 86.38 805 THR B N 1
ATOM 14996 C CA . THR B 1 805 ? -28.094 51.594 23.109 1 86.38 805 THR B CA 1
ATOM 14997 C C . THR B 1 805 ? -27.953 52.688 24.172 1 86.38 805 THR B C 1
ATOM 14999 O O . THR B 1 805 ? -26.828 53.125 24.484 1 86.38 805 THR B O 1
ATOM 15002 N N . SER B 1 806 ? -29.094 53.312 24.578 1 83.88 806 SER B N 1
ATOM 15003 C CA . SER B 1 806 ? -29.094 54.312 25.641 1 83.88 806 SER B CA 1
ATOM 15004 C C . SER B 1 806 ? -30.094 53.906 26.75 1 83.88 806 SER B C 1
ATOM 15006 O O . SER B 1 806 ? -31.172 53.406 26.453 1 83.88 806 SER B O 1
ATOM 15008 N N . SER B 1 807 ? -29.656 53.875 27.906 1 76.5 807 SER B N 1
ATOM 15009 C CA . SER B 1 807 ? -30.516 53.594 29.031 1 76.5 807 SER B CA 1
ATOM 15010 C C . SER B 1 807 ? -31.453 54.781 29.312 1 76.5 807 SER B C 1
ATOM 15012 O O . SER B 1 807 ? -32.562 54.594 29.828 1 76.5 807 SER B O 1
ATOM 15014 N N . ALA B 1 808 ? -30.969 56.062 29.047 1 68.81 808 ALA B N 1
ATOM 15015 C CA . ALA B 1 808 ? -31.75 57.25 29.344 1 68.81 808 ALA B CA 1
ATOM 15016 C C . ALA B 1 808 ? -32.906 57.406 28.375 1 68.81 808 ALA B C 1
ATOM 15018 O O . ALA B 1 808 ? -33.969 57.906 28.75 1 68.81 808 ALA B O 1
ATOM 15019 N N . TYR B 1 809 ? -32.562 56.938 27.266 1 65.19 809 TYR B N 1
ATOM 15020 C CA . TYR B 1 809 ? -33.594 57.094 26.25 1 65.19 809 TYR B CA 1
ATOM 15021 C C . TYR B 1 809 ? -34.094 55.719 25.781 1 65.19 809 TYR B C 1
ATOM 15023 O O . TYR B 1 809 ? -33.375 55 25.094 1 65.19 809 TYR B O 1
ATOM 15031 N N . ILE B 1 810 ? -35.062 55.094 26.438 1 58.69 810 ILE B N 1
ATOM 15032 C CA . ILE B 1 810 ? -35.594 53.719 26.391 1 58.69 810 ILE B CA 1
ATOM 15033 C C . ILE B 1 810 ? -35.656 53.25 24.953 1 58.69 810 ILE B C 1
ATOM 15035 O O . ILE B 1 810 ? -35.344 52.094 24.656 1 58.69 810 ILE B O 1
ATOM 15039 N N . ASN B 1 811 ? -36 54.062 23.938 1 62.78 811 ASN B N 1
ATOM 15040 C CA . ASN B 1 811 ? -36.281 53.531 22.609 1 62.78 811 ASN B CA 1
ATOM 15041 C C . ASN B 1 811 ? -35.125 53.781 21.656 1 62.78 811 ASN B C 1
ATOM 15043 O O . ASN B 1 811 ? -35.312 53.812 20.438 1 62.78 811 ASN B O 1
ATOM 15047 N N . TYR B 1 812 ? -33.906 53.875 22.219 1 75.94 812 TYR B N 1
ATOM 15048 C CA . TYR B 1 812 ? -32.812 54.125 21.297 1 75.94 812 TYR B CA 1
ATOM 15049 C C . TYR B 1 812 ? -31.938 52.875 21.125 1 75.94 812 TYR B C 1
ATOM 15051 O O . TYR B 1 812 ? -31.172 52.531 22.031 1 75.94 812 TYR B O 1
ATOM 15059 N N . SER B 1 813 ? -32.156 52.062 20.156 1 79.19 813 SER B N 1
ATOM 15060 C CA . SER B 1 813 ? -31.312 50.938 19.781 1 79.19 813 SER B CA 1
ATOM 15061 C C . SER B 1 813 ? -31.031 50.938 18.281 1 79.19 813 SER B C 1
ATOM 15063 O O . SER B 1 813 ? -31.953 50.844 17.469 1 79.19 813 SER B O 1
ATOM 15065 N N . ILE B 1 814 ? -29.75 51.219 17.938 1 80.94 814 ILE B N 1
ATOM 15066 C CA . ILE B 1 814 ? -29.375 51.25 16.516 1 80.94 814 ILE B CA 1
ATOM 15067 C C . ILE B 1 814 ? -28.172 50.344 16.281 1 80.94 814 ILE B C 1
ATOM 15069 O O . ILE B 1 814 ? -27.25 50.281 17.094 1 80.94 814 ILE B O 1
ATOM 15073 N N . SER B 1 815 ? -28.312 49.594 15.234 1 86.06 815 SER B N 1
ATOM 15074 C CA . SER B 1 815 ? -27.172 48.812 14.781 1 86.06 815 SER B CA 1
ATOM 15075 C C . SER B 1 815 ? -26.422 49.531 13.656 1 86.06 815 SER B C 1
ATOM 15077 O O . SER B 1 815 ? -27.047 50 12.703 1 86.06 815 SER B O 1
ATOM 15079 N N . LYS B 1 816 ? -25.172 49.844 13.812 1 86.62 816 LYS B N 1
ATOM 15080 C CA . LYS B 1 816 ? -24.359 50.5 12.805 1 86.62 816 LYS B CA 1
ATOM 15081 C C . LYS B 1 816 ? -23.328 49.531 12.203 1 86.62 816 LYS B C 1
ATOM 15083 O O . LYS B 1 816 ? -22.828 48.656 12.883 1 86.62 816 LYS B O 1
ATOM 15088 N N . ASP B 1 817 ? -23.141 49.75 10.977 1 85.56 817 ASP B N 1
ATOM 15089 C CA . ASP B 1 817 ? -22.25 48.875 10.234 1 85.56 817 ASP B CA 1
ATOM 15090 C C . ASP B 1 817 ? -21.047 49.656 9.688 1 85.56 817 ASP B C 1
ATOM 15092 O O . ASP B 1 817 ? -20.781 50.781 10.094 1 85.56 817 ASP B O 1
ATOM 15096 N N . ILE B 1 818 ? -20.359 49.031 8.742 1 83.56 818 ILE B N 1
ATOM 15097 C CA . ILE B 1 818 ? -19.125 49.562 8.172 1 83.56 818 ILE B CA 1
ATOM 15098 C C . ILE B 1 818 ? -19.375 50.906 7.52 1 83.56 818 ILE B C 1
ATOM 15100 O O . ILE B 1 818 ? -20.375 51.094 6.812 1 83.56 818 ILE B O 1
ATOM 15104 N N . GLY B 1 819 ? -18.531 51.844 7.777 1 80.56 819 GLY B N 1
ATOM 15105 C CA . GLY B 1 819 ? -18.594 53.156 7.148 1 80.56 819 GLY B CA 1
ATOM 15106 C C . GLY B 1 819 ? -19.375 54.188 7.965 1 80.56 819 GLY B C 1
ATOM 15107 O O . GLY B 1 819 ? -19.312 55.375 7.688 1 80.56 819 GLY B O 1
ATOM 15108 N N . GLN B 1 820 ? -19.984 53.625 8.969 1 85.75 820 GLN B N 1
ATOM 15109 C CA . GLN B 1 820 ? -20.766 54.531 9.805 1 85.75 820 GLN B CA 1
ATOM 15110 C C . GLN B 1 820 ? -19.938 55.031 10.984 1 85.75 820 GLN B C 1
ATOM 15112 O O . GLN B 1 820 ? -18.828 54.562 11.219 1 85.75 820 GLN B O 1
ATOM 15117 N N . PHE B 1 821 ? -20.516 56.094 11.641 1 90.25 821 PHE B N 1
ATOM 15118 C CA . PHE B 1 821 ? -19.766 56.812 12.656 1 90.25 821 PHE B CA 1
ATOM 15119 C C . PHE B 1 821 ? -20.391 56.625 14.031 1 90.25 821 PHE B C 1
ATOM 15121 O O . PHE B 1 821 ? -21.609 56.438 14.141 1 90.25 821 PHE B O 1
ATOM 15128 N N . LEU B 1 822 ? -19.438 56.688 14.914 1 90.31 822 LEU B N 1
ATOM 15129 C CA . LEU B 1 822 ? -19.891 56.625 16.297 1 90.31 822 LEU B CA 1
ATOM 15130 C C . LEU B 1 822 ? -19.656 57.938 17.016 1 90.31 822 LEU B C 1
ATOM 15132 O O . LEU B 1 822 ? -18.594 58.562 16.859 1 90.31 822 LEU B O 1
ATOM 15136 N N . SER B 1 823 ? -20.594 58.406 17.641 1 85.38 823 SER B N 1
ATOM 15137 C CA . SER B 1 823 ? -20.547 59.656 18.406 1 85.38 823 SER B CA 1
ATOM 15138 C C . SER B 1 823 ? -20.469 60.875 17.5 1 85.38 823 SER B C 1
ATOM 15140 O O . SER B 1 823 ? -19.75 61.812 17.797 1 85.38 823 SER B O 1
ATOM 15142 N N . CYS B 1 824 ? -21.109 60.781 16.422 1 85.56 824 CYS B N 1
ATOM 15143 C CA . CYS B 1 824 ? -21.125 61.906 15.508 1 85.56 824 CYS B CA 1
ATOM 15144 C C . CYS B 1 824 ? -21.906 63.094 16.094 1 85.56 824 CYS B C 1
ATOM 15146 O O . CYS B 1 824 ? -21.562 64.25 15.867 1 85.56 824 CYS B O 1
ATOM 15148 N N . HIS B 1 825 ? -22.844 62.812 16.906 1 83.75 825 HIS B N 1
ATOM 15149 C CA . HIS B 1 825 ? -23.719 63.844 17.469 1 83.75 825 HIS B CA 1
ATOM 15150 C C . HIS B 1 825 ? -22.969 64.688 18.5 1 83.75 825 HIS B C 1
ATOM 15152 O O . HIS B 1 825 ? -23.375 65.812 18.812 1 83.75 825 HIS B O 1
ATOM 15158 N N . HIS B 1 826 ? -21.875 64.188 18.953 1 86.31 826 HIS B N 1
ATOM 15159 C CA . HIS B 1 826 ? -21.125 64.938 19.969 1 86.31 826 HIS B CA 1
ATOM 15160 C C . HIS B 1 826 ? -20.281 66 19.328 1 86.31 826 HIS B C 1
ATOM 15162 O O . HIS B 1 826 ? -19.719 66.875 20.031 1 86.31 826 HIS B O 1
ATOM 15168 N N . ILE B 1 827 ? -20.25 66.062 18.062 1 86.31 827 ILE B N 1
ATOM 15169 C CA . ILE B 1 827 ? -19.578 67.125 17.359 1 86.31 827 ILE B CA 1
ATOM 15170 C C . ILE B 1 827 ? -20.422 68.438 17.422 1 86.31 827 ILE B C 1
ATOM 15172 O O . ILE B 1 827 ? -19.891 69.5 17.484 1 86.31 827 ILE B O 1
ATOM 15176 N N . VAL B 1 828 ? -21.75 68.188 17.406 1 80.06 828 VAL B N 1
ATOM 15177 C CA . VAL B 1 828 ? -22.656 69.312 17.328 1 80.06 828 VAL B CA 1
ATOM 15178 C C . VAL B 1 828 ? -23.234 69.625 18.703 1 80.06 828 VAL B C 1
ATOM 15180 O O . VAL B 1 828 ? -23.625 70.75 18.984 1 80.06 828 VAL B O 1
ATOM 15183 N N . LEU B 1 829 ? -23.297 68.562 19.531 1 75.06 829 LEU B N 1
ATOM 15184 C CA . LEU B 1 829 ? -23.875 68.75 20.859 1 75.06 829 LEU B CA 1
ATOM 15185 C C . LEU B 1 829 ? -22.828 69.25 21.844 1 75.06 829 LEU B C 1
ATOM 15187 O O . LEU B 1 829 ? -21.656 68.875 21.75 1 75.06 829 LEU B O 1
ATOM 15191 N N . GLU B 1 830 ? -23.141 70.188 22.578 1 66.06 830 GLU B N 1
ATOM 15192 C CA . GLU B 1 830 ? -22.234 70.75 23.578 1 66.06 830 GLU B CA 1
ATOM 15193 C C . GLU B 1 830 ? -22.078 69.812 24.766 1 66.06 830 GLU B C 1
ATOM 15195 O O . GLU B 1 830 ? -21.328 70.125 25.703 1 66.06 830 GLU B O 1
ATOM 15200 N N . SER B 1 831 ? -22.594 68.562 24.641 1 69.25 831 SER B N 1
ATOM 15201 C CA . SER B 1 831 ? -22.5 67.688 25.797 1 69.25 831 SER B CA 1
ATOM 15202 C C . SER B 1 831 ? -21.094 67.125 25.922 1 69.25 831 SER B C 1
ATOM 15204 O O . SER B 1 831 ? -20.531 66.625 24.922 1 69.25 831 SER B O 1
ATOM 15206 N N . THR B 1 832 ? -20.562 67.125 27.062 1 75.94 832 THR B N 1
ATOM 15207 C CA . THR B 1 832 ? -19.219 66.625 27.328 1 75.94 832 THR B CA 1
ATOM 15208 C C . THR B 1 832 ? -19.234 65.125 27.656 1 75.94 832 THR B C 1
ATOM 15210 O O . THR B 1 832 ? -18.188 64.5 27.672 1 75.94 832 THR B O 1
ATOM 15213 N N . LEU B 1 833 ? -20.406 64.562 27.875 1 83.88 833 LEU B N 1
ATOM 15214 C CA . LEU B 1 833 ? -20.5 63.156 28.203 1 83.88 833 LEU B CA 1
ATOM 15215 C C . LEU B 1 833 ? -21.156 62.375 27.078 1 83.88 833 LEU B C 1
ATOM 15217 O O . LEU B 1 833 ? -22 62.906 26.359 1 83.88 833 LEU B O 1
ATOM 15221 N N . TYR B 1 834 ? -20.703 61.156 26.938 1 87.75 834 TYR B N 1
ATOM 15222 C CA . TYR B 1 834 ? -21.375 60.281 25.953 1 87.75 834 TYR B CA 1
ATOM 15223 C C . TYR B 1 834 ? -22.828 60.031 26.344 1 87.75 834 TYR B C 1
ATOM 15225 O O . TYR B 1 834 ? -23.125 59.719 27.5 1 87.75 834 TYR B O 1
ATOM 15233 N N . ILE B 1 835 ? -23.719 60.062 25.5 1 80.31 835 ILE B N 1
ATOM 15234 C CA . ILE B 1 835 ? -25.141 59.938 25.781 1 80.31 835 ILE B CA 1
ATOM 15235 C C . ILE B 1 835 ? -25.609 58.5 25.531 1 80.31 835 ILE B C 1
ATOM 15237 O O . ILE B 1 835 ? -26.688 58.094 25.953 1 80.31 835 ILE B O 1
ATOM 15241 N N . SER B 1 836 ? -24.812 57.781 24.828 1 85.31 836 SER B N 1
ATOM 15242 C CA . SER B 1 836 ? -25.172 56.406 24.516 1 85.31 836 SER B CA 1
ATOM 15243 C C . SER B 1 836 ? -24.016 55.438 24.797 1 85.31 836 SER B C 1
ATOM 15245 O O . SER B 1 836 ? -22.891 55.906 25.047 1 85.31 836 SER B O 1
ATOM 15247 N N . GLN B 1 837 ? -24.438 54.188 24.875 1 89.19 837 GLN B N 1
ATOM 15248 C CA . GLN B 1 837 ? -23.438 53.094 25.016 1 89.19 837 GLN B CA 1
ATOM 15249 C C . GLN B 1 837 ? -23.328 52.281 23.734 1 89.19 837 GLN B C 1
ATOM 15251 O O . GLN B 1 837 ? -24.328 52.062 23.047 1 89.19 837 GLN B O 1
ATOM 15256 N N . VAL B 1 838 ? -22.109 52.031 23.359 1 91.88 838 VAL B N 1
ATOM 15257 C CA . VAL B 1 838 ? -21.875 51.25 22.141 1 91.88 838 VAL B CA 1
ATOM 15258 C C . VAL B 1 838 ? -21.156 49.969 22.5 1 91.88 838 VAL B C 1
ATOM 15260 O O . VAL B 1 838 ? -20.094 49.969 23.125 1 91.88 838 VAL B O 1
ATOM 15263 N N . VAL B 1 839 ? -21.812 48.844 22.094 1 91.06 839 VAL B N 1
ATOM 15264 C CA . VAL B 1 839 ? -21.266 47.531 22.312 1 91.06 839 VAL B CA 1
ATOM 15265 C C . VAL B 1 839 ? -21.016 46.844 20.969 1 91.06 839 VAL B C 1
ATOM 15267 O O . VAL B 1 839 ? -21.812 46.938 20.047 1 91.06 839 VAL B O 1
ATOM 15270 N N . ALA B 1 840 ? -19.812 46.188 20.891 1 87.5 840 ALA B N 1
ATOM 15271 C CA . ALA B 1 840 ? -19.469 45.469 19.656 1 87.5 840 ALA B CA 1
ATOM 15272 C C . ALA B 1 840 ? -20.312 44.219 19.5 1 87.5 840 ALA B C 1
ATOM 15274 O O . ALA B 1 840 ? -20.422 43.406 20.422 1 87.5 840 ALA B O 1
ATOM 15275 N N . ALA B 1 841 ? -21.016 44.094 18.406 1 81.94 841 ALA B N 1
ATOM 15276 C CA . ALA B 1 841 ? -21.812 42.906 18.109 1 81.94 841 ALA B CA 1
ATOM 15277 C C . ALA B 1 841 ? -20.938 41.812 17.5 1 81.94 841 ALA B C 1
ATOM 15279 O O . ALA B 1 841 ? -21.312 40.656 17.547 1 81.94 841 ALA B O 1
ATOM 15280 N N . SER B 1 842 ? -19.953 42.156 16.891 1 82.88 842 SER B N 1
ATOM 15281 C CA . SER B 1 842 ? -18.953 41.25 16.297 1 82.88 842 SER B CA 1
ATOM 15282 C C . SER B 1 842 ? -17.547 41.781 16.516 1 82.88 842 SER B C 1
ATOM 15284 O O . SER B 1 842 ? -17.328 42.656 17.328 1 82.88 842 SER B O 1
ATOM 15286 N N . LEU B 1 843 ? -16.641 41.188 15.789 1 80.25 843 LEU B N 1
ATOM 15287 C CA . LEU B 1 843 ? -15.312 41.781 15.805 1 80.25 843 LEU B CA 1
ATOM 15288 C C . LEU B 1 843 ? -15.312 43.125 15.039 1 80.25 843 LEU B C 1
ATOM 15290 O O . LEU B 1 843 ? -15.742 43.188 13.891 1 80.25 843 LEU B O 1
ATOM 15294 N N . VAL B 1 844 ? -14.953 44.125 15.773 1 85.75 844 VAL B N 1
ATOM 15295 C CA . VAL B 1 844 ? -15.078 45.438 15.172 1 85.75 844 VAL B CA 1
ATOM 15296 C C . VAL B 1 844 ? -13.719 46.156 15.188 1 85.75 844 VAL B C 1
ATOM 15298 O O . VAL B 1 844 ? -12.984 46.062 16.172 1 85.75 844 VAL B O 1
ATOM 15301 N N . GLU B 1 845 ? -13.375 46.594 14.023 1 84.56 845 GLU B N 1
ATOM 15302 C CA . GLU B 1 845 ? -12.227 47.5 13.883 1 84.56 845 GLU B CA 1
ATOM 15303 C C . GLU B 1 845 ? -12.656 48.938 13.68 1 84.56 845 GLU B C 1
ATOM 15305 O O . GLU B 1 845 ? -13.555 49.219 12.883 1 84.56 845 GLU B O 1
ATOM 15310 N N . VAL B 1 846 ? -12.016 49.812 14.523 1 88.56 846 VAL B N 1
ATOM 15311 C CA . VAL B 1 846 ? -12.43 51.219 14.438 1 88.56 846 VAL B CA 1
ATOM 15312 C C . VAL B 1 846 ? -11.195 52.094 14.359 1 88.56 846 VAL B C 1
ATOM 15314 O O . VAL B 1 846 ? -10.102 51.719 14.781 1 88.56 846 VAL B O 1
ATOM 15317 N N . ILE B 1 847 ? -11.414 53.281 13.75 1 89.75 847 ILE B N 1
ATOM 15318 C CA . ILE B 1 847 ? -10.43 54.344 13.781 1 89.75 847 ILE B CA 1
ATOM 15319 C C . ILE B 1 847 ? -10.828 55.375 14.82 1 89.75 847 ILE B C 1
ATOM 15321 O O . ILE B 1 847 ? -11.953 55.906 14.805 1 89.75 847 ILE B O 1
ATOM 15325 N N . GLN B 1 848 ? -10.008 55.594 15.727 1 92.12 848 GLN B N 1
ATOM 15326 C CA . GLN B 1 848 ? -10.266 56.531 16.797 1 92.12 848 GLN B CA 1
ATOM 15327 C C . GLN B 1 848 ? -9.633 57.906 16.5 1 92.12 848 GLN B C 1
ATOM 15329 O O . GLN B 1 848 ? -8.438 57.969 16.188 1 92.12 848 GLN B O 1
ATOM 15334 N N . ILE B 1 849 ? -10.453 58.969 16.531 1 91.88 849 ILE B N 1
ATOM 15335 C CA . ILE B 1 849 ? -10.008 60.344 16.328 1 91.88 849 ILE B CA 1
ATOM 15336 C C . ILE B 1 849 ? -10.484 61.219 17.484 1 91.88 849 ILE B C 1
ATOM 15338 O O . ILE B 1 849 ? -11.586 61.031 18 1 91.88 849 ILE B O 1
ATOM 15342 N N . GLU B 1 850 ? -9.727 62.125 17.891 1 90.5 850 GLU B N 1
ATOM 15343 C CA . GLU B 1 850 ? -10.141 63.031 18.938 1 90.5 850 GLU B CA 1
ATOM 15344 C C . GLU B 1 850 ? -11.266 63.938 18.469 1 90.5 850 GLU B C 1
ATOM 15346 O O . GLU B 1 850 ? -11.227 64.438 17.344 1 90.5 850 GLU B O 1
ATOM 15351 N N . ILE B 1 851 ? -12.266 64.188 19.297 1 89.31 851 ILE B N 1
ATOM 15352 C CA . ILE B 1 851 ? -13.445 64.938 18.938 1 89.31 851 ILE B CA 1
ATOM 15353 C C . ILE B 1 851 ? -13.047 66.438 18.672 1 89.31 851 ILE B C 1
ATOM 15355 O O . ILE B 1 851 ? -13.617 67.062 17.797 1 89.31 851 ILE B O 1
ATOM 15359 N N . GLU B 1 852 ? -12.016 66.938 19.359 1 86.69 852 GLU B N 1
ATOM 15360 C CA . GLU B 1 852 ? -11.586 68.375 19.188 1 86.69 852 GLU B CA 1
ATOM 15361 C C . GLU B 1 852 ? -11.055 68.562 17.781 1 86.69 852 GLU B C 1
ATOM 15363 O O . GLU B 1 852 ? -11.289 69.688 17.203 1 86.69 852 GLU B O 1
ATOM 15368 N N . LEU B 1 853 ? -10.477 67.625 17.391 1 89.06 853 LEU B N 1
ATOM 15369 C CA . LEU B 1 853 ? -9.953 67.688 16.031 1 89.06 853 LEU B CA 1
ATOM 15370 C C . LEU B 1 853 ? -11.086 67.688 15.008 1 89.06 853 LEU B C 1
ATOM 15372 O O . LEU B 1 853 ? -11.039 68.375 14 1 89.06 853 LEU B O 1
ATOM 15376 N N . MET B 1 854 ? -12.039 67 15.25 1 89.38 854 MET B N 1
ATOM 15377 C CA . MET B 1 854 ? -13.18 66.875 14.336 1 89.38 854 MET B CA 1
ATOM 15378 C C . MET B 1 854 ? -14 68.188 14.359 1 89.38 854 MET B C 1
ATOM 15380 O O . MET B 1 854 ? -14.539 68.562 13.328 1 89.38 854 MET B O 1
ATOM 15384 N N . VAL B 1 855 ? -14.109 68.75 15.516 1 87.69 855 VAL B N 1
ATOM 15385 C CA . VAL B 1 855 ? -14.82 70 15.633 1 87.69 855 VAL B CA 1
ATOM 15386 C C . VAL B 1 855 ? -14.094 71.125 14.836 1 87.69 855 VAL B C 1
ATOM 15388 O O . VAL B 1 855 ? -14.734 71.938 14.195 1 87.69 855 VAL B O 1
ATOM 15391 N N . SER B 1 856 ? -12.766 71.062 14.914 1 87.44 856 SER B N 1
ATOM 15392 C CA . SER B 1 856 ? -11.984 72 14.148 1 87.44 856 SER B CA 1
ATOM 15393 C C . SER B 1 856 ? -12.203 71.812 12.648 1 87.44 856 SER B C 1
ATOM 15395 O O . SER B 1 856 ? -12.258 72.812 11.898 1 87.44 856 SER B O 1
ATOM 15397 N N . LEU B 1 857 ? -12.336 70.625 12.281 1 88.69 857 LEU B N 1
ATOM 15398 C CA . LEU B 1 857 ? -12.57 70.375 10.867 1 88.69 857 LEU B CA 1
ATOM 15399 C C . LEU B 1 857 ? -14 70.75 10.477 1 88.69 857 LEU B C 1
ATOM 15401 O O . LEU B 1 857 ? -14.242 71.188 9.367 1 88.69 857 LEU B O 1
ATOM 15405 N N . TYR B 1 858 ? -14.906 70.5 11.367 1 88 858 TYR B N 1
ATOM 15406 C CA . TYR B 1 858 ? -16.312 70.812 11.195 1 88 858 TYR B CA 1
ATOM 15407 C C . TYR B 1 858 ? -16.5 72.312 10.922 1 88 858 TYR B C 1
ATOM 15409 O O . TYR B 1 858 ? -17.312 72.688 10.07 1 88 858 TYR B O 1
ATOM 15417 N N . LYS B 1 859 ? -15.742 73.125 11.461 1 84.94 859 LYS B N 1
ATOM 15418 C CA . LYS B 1 859 ? -15.883 74.625 11.328 1 84.94 859 LYS B CA 1
ATOM 15419 C C . LYS B 1 859 ? -15.297 75.062 10.016 1 84.94 859 LYS B C 1
ATOM 15421 O O . LYS B 1 859 ? -15.656 76.188 9.531 1 84.94 859 LYS B O 1
ATOM 15426 N N . GLN B 1 860 ? -14.547 74.25 9.406 1 82.31 860 GLN B N 1
ATOM 15427 C CA . GLN B 1 860 ? -13.828 74.75 8.227 1 82.31 860 GLN B CA 1
ATOM 15428 C C . GLN B 1 860 ? -14.594 74.375 6.949 1 82.31 860 GLN B C 1
ATOM 15430 O O . GLN B 1 860 ? -14.406 75.062 5.914 1 82.31 860 GLN B O 1
ATOM 15435 N N . SER B 1 861 ? -15.438 73.438 7.055 1 85.5 861 SER B N 1
ATOM 15436 C CA . SER B 1 861 ? -16.094 73 5.824 1 85.5 861 SER B CA 1
ATOM 15437 C C . SER B 1 861 ? -17.609 72.938 5.977 1 85.5 861 SER B C 1
ATOM 15439 O O . SER B 1 861 ? -18.125 72.438 6.957 1 85.5 861 SER B O 1
ATOM 15441 N N . LEU B 1 862 ? -18.375 73.5 4.926 1 84.5 862 LEU B N 1
ATOM 15442 C CA . LEU B 1 862 ? -19.828 73.562 4.918 1 84.5 862 LEU B CA 1
ATOM 15443 C C . LEU B 1 862 ? -20.375 72.125 4.578 1 84.5 862 LEU B C 1
ATOM 15445 O O . LEU B 1 862 ? -21.438 71.75 5.066 1 84.5 862 LEU B O 1
ATOM 15449 N N . TYR B 1 863 ? -19.562 71.5 3.816 1 86.81 863 TYR B N 1
ATOM 15450 C CA . TYR B 1 863 ? -19.984 70.125 3.445 1 86.81 863 TYR B CA 1
ATOM 15451 C C . TYR B 1 863 ? -19.984 69.25 4.66 1 86.81 863 TYR B C 1
ATOM 15453 O O . TYR B 1 863 ? -20.922 68.438 4.855 1 86.81 863 TYR B O 1
ATOM 15461 N N . MET B 1 864 ? -18.984 69.25 5.387 1 88.12 864 MET B N 1
ATOM 15462 C CA . MET B 1 864 ? -18.906 68.375 6.586 1 88.12 864 MET B CA 1
ATOM 15463 C C . MET B 1 864 ? -20.016 68.75 7.57 1 88.12 864 MET B C 1
ATOM 15465 O O . MET B 1 864 ? -20.531 67.875 8.258 1 88.12 864 MET B O 1
ATOM 15469 N N . GLN B 1 865 ? -20.359 70.062 7.648 1 87.62 865 GLN B N 1
ATOM 15470 C CA . GLN B 1 865 ? -21.438 70.438 8.539 1 87.62 865 GLN B CA 1
ATOM 15471 C C . GLN B 1 865 ? -22.781 69.875 8.117 1 87.62 865 GLN B C 1
ATOM 15473 O O . GLN B 1 865 ? -23.531 69.312 8.953 1 87.62 865 GLN B O 1
ATOM 15478 N N . ASP B 1 866 ? -22.953 69.938 6.852 1 86.62 866 ASP B N 1
ATOM 15479 C CA . ASP B 1 866 ? -24.172 69.312 6.32 1 86.62 866 ASP B CA 1
ATOM 15480 C C . ASP B 1 866 ? -24.219 67.812 6.621 1 86.62 866 ASP B C 1
ATOM 15482 O O . ASP B 1 866 ? -25.25 67.312 7.07 1 86.62 866 ASP B O 1
ATOM 15486 N N . TYR B 1 867 ? -23.109 67.125 6.395 1 87.62 867 TYR B N 1
ATOM 15487 C CA . TYR B 1 867 ? -23.047 65.688 6.559 1 87.62 867 TYR B CA 1
ATOM 15488 C C . TYR B 1 867 ? -23.234 65.312 8.023 1 87.62 867 TYR B C 1
ATOM 15490 O O . TYR B 1 867 ? -23.953 64.375 8.328 1 87.62 867 TYR B O 1
ATOM 15498 N N . VAL B 1 868 ? -22.578 65.938 8.93 1 88.38 868 VAL B N 1
ATOM 15499 C CA . VAL B 1 868 ? -22.625 65.625 10.352 1 88.38 868 VAL B CA 1
ATOM 15500 C C . VAL B 1 868 ? -24.031 65.812 10.883 1 88.38 868 VAL B C 1
ATOM 15502 O O . VAL B 1 868 ? -24.531 65 11.688 1 88.38 868 VAL B O 1
ATOM 15505 N N . TRP B 1 869 ? -24.641 66.875 10.445 1 87 869 TRP B N 1
ATOM 15506 C CA . TRP B 1 869 ? -26 67.125 10.914 1 87 869 TRP B CA 1
ATOM 15507 C C . TRP B 1 869 ? -26.984 66.125 10.375 1 87 869 TRP B C 1
ATOM 15509 O O . TRP B 1 869 ? -27.906 65.688 11.078 1 87 869 TRP B O 1
ATOM 15519 N N . ARG B 1 870 ? -26.781 65.75 9.188 1 86.31 870 ARG B N 1
ATOM 15520 C CA . ARG B 1 870 ? -27.656 64.75 8.602 1 86.31 870 ARG B CA 1
ATOM 15521 C C . ARG B 1 870 ? -27.547 63.406 9.359 1 86.31 870 ARG B C 1
ATOM 15523 O O . ARG B 1 870 ? -28.547 62.75 9.586 1 86.31 870 ARG B O 1
ATOM 15530 N N . ASP B 1 871 ? -26.344 63.094 9.703 1 87.06 871 ASP B N 1
ATOM 15531 C CA . ASP B 1 871 ? -26.141 61.812 10.406 1 87.06 871 ASP B CA 1
ATOM 15532 C C . ASP B 1 871 ? -26.625 61.906 11.852 1 87.06 871 ASP B C 1
ATOM 15534 O O . ASP B 1 871 ? -26.953 60.875 12.461 1 87.06 871 ASP B O 1
ATOM 15538 N N . SER B 1 872 ? -26.703 63.062 12.414 1 86.69 872 SER B N 1
ATOM 15539 C CA . SER B 1 872 ? -27 63.219 13.836 1 86.69 872 SER B CA 1
ATOM 15540 C C . SER B 1 872 ? -28.5 63.438 14.062 1 86.69 872 SER B C 1
ATOM 15542 O O . SER B 1 872 ? -28.969 63.344 15.195 1 86.69 872 SER B O 1
ATOM 15544 N N . ILE B 1 873 ? -29.219 63.688 13.062 1 85.19 873 ILE B N 1
ATOM 15545 C CA . ILE B 1 873 ? -30.625 64.062 13.227 1 85.19 873 ILE B CA 1
ATOM 15546 C C . ILE B 1 873 ? -31.406 62.938 13.875 1 85.19 873 ILE B C 1
ATOM 15548 O O . ILE B 1 873 ? -32.281 63.156 14.688 1 85.19 873 ILE B O 1
ATOM 15552 N N . PHE B 1 874 ? -31.031 61.812 13.453 1 84.12 874 PHE B N 1
ATOM 15553 C CA . PHE B 1 874 ? -31.734 60.688 14.031 1 84.12 874 PHE B CA 1
ATOM 15554 C C . PHE B 1 874 ? -31.484 60.594 15.531 1 84.12 874 PHE B C 1
ATOM 15556 O O . PHE B 1 874 ? -32.406 60.469 16.312 1 84.12 874 PHE B O 1
ATOM 15563 N N . SER B 1 875 ? -30.344 60.625 15.898 1 83.94 875 SER B N 1
ATOM 15564 C CA . SER B 1 875 ? -30 60.531 17.312 1 83.94 875 SER B CA 1
ATOM 15565 C C . SER B 1 875 ? -30.562 61.719 18.094 1 83.94 875 SER B C 1
ATOM 15567 O O . SER B 1 875 ? -31.047 61.562 19.219 1 83.94 875 SER B O 1
ATOM 15569 N N . LEU B 1 876 ? -30.562 62.812 17.5 1 82.56 876 LEU B N 1
ATOM 15570 C CA . LEU B 1 876 ? -31.047 64 18.172 1 82.56 876 LEU B CA 1
ATOM 15571 C C . LEU B 1 876 ? -32.562 63.969 18.344 1 82.56 876 LEU B C 1
ATOM 15573 O O . LEU B 1 876 ? -33.094 64.5 19.312 1 82.56 876 LEU B O 1
ATOM 15577 N N . SER B 1 877 ? -33.188 63.375 17.391 1 82.5 877 SER B N 1
ATOM 15578 C CA . SER B 1 877 ? -34.625 63.281 17.484 1 82.5 877 SER B CA 1
ATOM 15579 C C . SER B 1 877 ? -35.031 62.406 18.672 1 82.5 877 SER B C 1
ATOM 15581 O O . SER B 1 877 ? -36.125 62.594 19.25 1 82.5 877 SER B O 1
ATOM 15583 N N . ARG B 1 878 ? -34.156 61.562 18.922 1 81.69 878 ARG B N 1
ATOM 15584 C CA . ARG B 1 878 ? -34.5 60.688 20.047 1 81.69 878 ARG B CA 1
ATOM 15585 C C . ARG B 1 878 ? -34.125 61.344 21.359 1 81.69 878 ARG B C 1
ATOM 15587 O O . ARG B 1 878 ? -34.719 61.062 22.406 1 81.69 878 ARG B O 1
ATOM 15594 N N . PHE B 1 879 ? -33.156 62.25 21.375 1 78.56 879 PHE B N 1
ATOM 15595 C CA . PHE B 1 879 ? -32.688 62.875 22.594 1 78.56 879 PHE B CA 1
ATOM 15596 C C . PHE B 1 879 ? -33.562 64.062 22.938 1 78.56 879 PHE B C 1
ATOM 15598 O O . PHE B 1 879 ? -33.75 64.438 24.109 1 78.56 879 PHE B O 1
ATOM 15605 N N . TYR B 1 880 ? -34.125 64.75 21.797 1 78.69 880 TYR B N 1
ATOM 15606 C CA . TYR B 1 880 ? -35 65.875 21.969 1 78.69 880 TYR B CA 1
ATOM 15607 C C . TYR B 1 880 ? -36.344 65.625 21.297 1 78.69 880 TYR B C 1
ATOM 15609 O O . TYR B 1 880 ? -36.688 66.312 20.312 1 78.69 880 TYR B O 1
ATOM 15617 N N . PRO B 1 881 ? -37.094 64.875 21.922 1 80.5 881 PRO B N 1
ATOM 15618 C CA . PRO B 1 881 ? -38.344 64.5 21.281 1 80.5 881 PRO B CA 1
ATOM 15619 C C . PRO B 1 881 ? -39.344 65.625 21.25 1 80.5 881 PRO B C 1
ATOM 15621 O O . PRO B 1 881 ? -40.156 65.75 20.328 1 80.5 881 PRO B O 1
ATOM 15624 N N . LYS B 1 882 ? -39.344 66.5 22.172 1 77.81 882 LYS B N 1
ATOM 15625 C CA . LYS B 1 882 ? -40.281 67.625 22.234 1 77.81 882 LYS B CA 1
ATOM 15626 C C . LYS B 1 882 ? -40 68.625 21.141 1 77.81 882 LYS B C 1
ATOM 15628 O O . LYS B 1 882 ? -40.938 69.188 20.531 1 77.81 882 LYS B O 1
ATOM 15633 N N . GLU B 1 883 ? -38.781 68.812 20.922 1 79.5 883 GLU B N 1
ATOM 15634 C CA . GLU B 1 883 ? -38.375 69.812 19.953 1 79.5 883 GLU B CA 1
ATOM 15635 C C . GLU B 1 883 ? -38.531 69.375 18.531 1 79.5 883 GLU B C 1
ATOM 15637 O O . GLU B 1 883 ? -38.906 70.125 17.641 1 79.5 883 GLU B O 1
ATOM 15642 N N . LEU B 1 884 ? -38.25 68 18.375 1 81.44 884 LEU B N 1
ATOM 15643 C CA . LEU B 1 884 ? -38.25 67.562 17 1 81.44 884 LEU B CA 1
ATOM 15644 C C . LEU B 1 884 ? -39.531 66.688 16.734 1 81.44 884 LEU B C 1
ATOM 15646 O O . LEU B 1 884 ? -39.75 66.25 15.617 1 81.44 884 LEU B O 1
ATOM 15650 N N . GLN B 1 885 ? -40.406 66.562 17.609 1 77.69 885 GLN B N 1
ATOM 15651 C CA . GLN B 1 885 ? -41.781 66.062 17.625 1 77.69 885 GLN B CA 1
ATOM 15652 C C . GLN B 1 885 ? -41.938 64.812 16.734 1 77.69 885 GLN B C 1
ATOM 15654 O O . GLN B 1 885 ? -41.5 63.75 17.109 1 77.69 885 GLN B O 1
ATOM 15659 N N . ILE B 1 886 ? -42.219 65.125 15.328 1 72.88 886 ILE B N 1
ATOM 15660 C CA . ILE B 1 886 ? -42.594 64.062 14.406 1 72.88 886 ILE B CA 1
ATOM 15661 C C . ILE B 1 886 ? -41.406 63.156 14.125 1 72.88 886 ILE B C 1
ATOM 15663 O O . ILE B 1 886 ? -41.531 61.938 13.93 1 72.88 886 ILE B O 1
ATOM 15667 N N . PHE B 1 887 ? -40.281 63.625 14.164 1 78.81 887 PHE B N 1
ATOM 15668 C CA . PHE B 1 887 ? -39.062 62.844 13.844 1 78.81 887 PHE B CA 1
ATOM 15669 C C . PHE B 1 887 ? -38.781 61.844 14.945 1 78.81 887 PHE B C 1
ATOM 15671 O O . PHE B 1 887 ? -38.062 60.875 14.719 1 78.81 887 PHE B O 1
ATOM 15678 N N . SER B 1 888 ? -39.281 62.094 16.109 1 76.81 888 SER B N 1
ATOM 15679 C CA . SER B 1 888 ? -39 61.188 17.234 1 76.81 888 SER B CA 1
ATOM 15680 C C . SER B 1 888 ? -39.844 59.906 17.109 1 76.81 888 SER B C 1
ATOM 15682 O O . SER B 1 888 ? -39.5 58.906 17.75 1 76.81 888 SER B O 1
ATOM 15684 N N . LEU B 1 889 ? -40.781 59.938 16.219 1 71.06 889 LEU B N 1
ATOM 15685 C CA . LEU B 1 889 ? -41.688 58.781 16.141 1 71.06 889 LEU B CA 1
ATOM 15686 C C . LEU B 1 889 ? -41.406 57.969 14.875 1 71.06 889 LEU B C 1
ATOM 15688 O O . LEU B 1 889 ? -42 56.906 14.688 1 71.06 889 LEU B O 1
ATOM 15692 N N . VAL B 1 890 ? -40.5 58.438 14.102 1 75.19 890 VAL B N 1
ATOM 15693 C CA . VAL B 1 890 ? -40.281 57.781 12.812 1 75.19 890 VAL B CA 1
ATOM 15694 C C . VAL B 1 890 ? -38.969 56.969 12.859 1 75.19 890 VAL B C 1
ATOM 15696 O O . VAL B 1 890 ? -38.062 57.312 13.609 1 75.19 890 VAL B O 1
ATOM 15699 N N . ASP B 1 891 ? -38.969 55.875 12.023 1 77.62 891 ASP B N 1
ATOM 15700 C CA . ASP B 1 891 ? -37.812 55.031 11.938 1 77.62 891 ASP B CA 1
ATOM 15701 C C . ASP B 1 891 ? -36.656 55.719 11.195 1 77.62 891 ASP B C 1
ATOM 15703 O O . ASP B 1 891 ? -36.906 56.719 10.508 1 77.62 891 ASP B O 1
ATOM 15707 N N . ARG B 1 892 ? -35.469 55.219 11.391 1 80.06 892 ARG B N 1
ATOM 15708 C CA . ARG B 1 892 ? -34.25 55.812 10.844 1 80.06 892 ARG B CA 1
ATOM 15709 C C . ARG B 1 892 ? -34.312 55.906 9.328 1 80.06 892 ARG B C 1
ATOM 15711 O O . ARG B 1 892 ? -33.906 56.906 8.742 1 80.06 892 ARG B O 1
ATOM 15718 N N . GLU B 1 893 ? -34.844 54.938 8.742 1 79.62 893 GLU B N 1
ATOM 15719 C CA . GLU B 1 893 ? -34.875 54.906 7.281 1 79.62 893 GLU B CA 1
ATOM 15720 C C . GLU B 1 893 ? -35.75 56.031 6.734 1 79.62 893 GLU B C 1
ATOM 15722 O O . GLU B 1 893 ? -35.438 56.625 5.711 1 79.62 893 GLU B O 1
ATOM 15727 N N . ILE B 1 894 ? -36.75 56.281 7.402 1 79.19 894 ILE B N 1
ATOM 15728 C CA . ILE B 1 894 ? -37.688 57.312 6.969 1 79.19 894 ILE B CA 1
ATOM 15729 C C . ILE B 1 894 ? -37.031 58.688 7.137 1 79.19 894 ILE B C 1
ATOM 15731 O O . ILE B 1 894 ? -37.188 59.562 6.285 1 79.19 894 ILE B O 1
ATOM 15735 N N . ILE B 1 895 ? -36.375 58.812 8.164 1 82.44 895 ILE B N 1
ATOM 15736 C CA . ILE B 1 895 ? -35.688 60.094 8.398 1 82.44 895 ILE B CA 1
ATOM 15737 C C . ILE B 1 895 ? -34.656 60.344 7.301 1 82.44 895 ILE B C 1
ATOM 15739 O O . ILE B 1 895 ? -34.531 61.438 6.793 1 82.44 895 ILE B O 1
ATOM 15743 N N . GLU B 1 896 ? -33.969 59.281 7 1 81.88 896 GLU B N 1
ATOM 15744 C CA . GLU B 1 896 ? -32.938 59.406 5.961 1 81.88 896 GLU B CA 1
ATOM 15745 C C . GLU B 1 896 ? -33.562 59.75 4.613 1 81.88 896 GLU B C 1
ATOM 15747 O O . GLU B 1 896 ? -33 60.531 3.84 1 81.88 896 GLU B O 1
ATOM 15752 N N . ASN B 1 897 ? -34.719 59.25 4.395 1 81.44 897 ASN B N 1
ATOM 15753 C CA . ASN B 1 897 ? -35.406 59.594 3.158 1 81.44 897 ASN B CA 1
ATOM 15754 C C . ASN B 1 897 ? -35.938 61.031 3.174 1 81.44 897 ASN B C 1
ATOM 15756 O O . ASN B 1 897 ? -35.906 61.688 2.146 1 81.44 897 ASN B O 1
ATOM 15760 N N . ILE B 1 898 ? -36.375 61.469 4.23 1 81.06 898 ILE B N 1
ATOM 15761 C CA . ILE B 1 898 ? -36.875 62.812 4.363 1 81.06 898 ILE B CA 1
ATOM 15762 C C . ILE B 1 898 ? -35.719 63.812 4.18 1 81.06 898 ILE B C 1
ATOM 15764 O O . ILE B 1 898 ? -35.906 64.875 3.58 1 81.06 898 ILE B O 1
ATOM 15768 N N . LEU B 1 899 ? -34.594 63.406 4.594 1 83.5 899 LEU B N 1
ATOM 15769 C CA . LEU B 1 899 ? -33.438 64.312 4.57 1 83.5 899 LEU B CA 1
ATOM 15770 C C . LEU B 1 899 ? -32.906 64.5 3.15 1 83.5 899 LEU B C 1
ATOM 15772 O O . LEU B 1 899 ? -32.125 65.375 2.879 1 83.5 899 LEU B O 1
ATOM 15776 N N . THR B 1 900 ? -33.344 63.625 2.287 1 83.81 900 THR B N 1
ATOM 15777 C CA . THR B 1 900 ? -32.969 63.812 0.895 1 83.81 900 THR B CA 1
ATOM 15778 C C . THR B 1 900 ? -33.656 65.062 0.303 1 83.81 900 THR B C 1
ATOM 15780 O O . THR B 1 900 ? -33.188 65.625 -0.683 1 83.81 900 THR B O 1
ATOM 15783 N N . PHE B 1 901 ? -34.688 65.562 0.987 1 79.88 901 PHE B N 1
ATOM 15784 C CA . PHE B 1 901 ? -35.469 66.688 0.459 1 79.88 901 PHE B CA 1
ATOM 15785 C C . PHE B 1 901 ? -35.156 67.938 1.229 1 79.88 901 PHE B C 1
ATOM 15787 O O . PHE B 1 901 ? -35.938 68.875 1.201 1 79.88 901 PHE B O 1
ATOM 15794 N N . VAL B 1 902 ? -34.062 67.938 1.854 1 84.75 902 VAL B N 1
ATOM 15795 C CA . VAL B 1 902 ? -33.75 69.062 2.666 1 84.75 902 VAL B CA 1
ATOM 15796 C C . VAL B 1 902 ? -32.469 69.75 2.135 1 84.75 902 VAL B C 1
ATOM 15798 O O . VAL B 1 902 ? -31.609 69.062 1.579 1 84.75 902 VAL B O 1
ATOM 15801 N N . VAL B 1 903 ? -32.531 71.062 2.168 1 86 903 VAL B N 1
ATOM 15802 C CA . VAL B 1 903 ? -31.328 71.812 1.786 1 86 903 VAL B CA 1
ATOM 15803 C C . VAL B 1 903 ? -30.75 72.5 3.014 1 86 903 VAL B C 1
ATOM 15805 O O . VAL B 1 903 ? -31.484 73.062 3.811 1 86 903 VAL B O 1
ATOM 15808 N N . PHE B 1 904 ? -29.422 72.312 3.223 1 90.25 904 PHE B N 1
ATOM 15809 C CA . PHE B 1 904 ? -28.719 72.938 4.336 1 90.25 904 PHE B CA 1
ATOM 15810 C C . PHE B 1 904 ? -28.344 74.375 4.012 1 90.25 904 PHE B C 1
ATOM 15812 O O . PHE B 1 904 ? -27.734 74.625 2.977 1 90.25 904 PHE B O 1
ATOM 15819 N N . LYS B 1 905 ? -28.812 75.375 4.852 1 86.81 905 LYS B N 1
ATOM 15820 C CA . LYS B 1 905 ? -28.5 76.75 4.664 1 86.81 905 LYS B CA 1
ATOM 15821 C C . LYS B 1 905 ? -28.031 77.375 5.969 1 86.81 905 LYS B C 1
ATOM 15823 O O . LYS B 1 905 ? -28.547 77.062 7.043 1 86.81 905 LYS B O 1
ATOM 15828 N N . LYS B 1 906 ? -27.062 78.188 5.828 1 88.25 906 LYS B N 1
ATOM 15829 C CA . LYS B 1 906 ? -26.547 78.938 6.969 1 88.25 906 LYS B CA 1
ATOM 15830 C C . LYS B 1 906 ? -26.812 80.438 6.816 1 88.25 906 LYS B C 1
ATOM 15832 O O . LYS B 1 906 ? -26.609 81 5.738 1 88.25 906 LYS B O 1
ATOM 15837 N N . TYR B 1 907 ? -27.406 81 7.84 1 84 907 TYR B N 1
ATOM 15838 C CA . TYR B 1 907 ? -27.719 82.375 7.828 1 84 907 TYR B CA 1
ATOM 15839 C C . TYR B 1 907 ? -26.875 83.125 8.852 1 84 907 TYR B C 1
ATOM 15841 O O . TYR B 1 907 ? -26.578 82.625 9.93 1 84 907 TYR B O 1
ATOM 15849 N N . GLN B 1 908 ? -26.5 84.375 8.531 1 82.69 908 GLN B N 1
ATOM 15850 C CA . GLN B 1 908 ? -25.719 85.188 9.438 1 82.69 908 GLN B CA 1
ATOM 15851 C C . GLN B 1 908 ? -26.625 85.875 10.484 1 82.69 908 GLN B C 1
ATOM 15853 O O . GLN B 1 908 ? -27.844 85.812 10.391 1 82.69 908 GLN B O 1
ATOM 15858 N N . ALA B 1 909 ? -26.016 86.375 11.414 1 82.94 909 ALA B N 1
ATOM 15859 C CA . ALA B 1 909 ? -26.734 87 12.508 1 82.94 909 ALA B CA 1
ATOM 15860 C C . ALA B 1 909 ? -27.516 88.25 12.023 1 82.94 909 ALA B C 1
ATOM 15862 O O . ALA B 1 909 ? -27.031 89 11.164 1 82.94 909 ALA B O 1
ATOM 15863 N N . TYR B 1 910 ? -28.688 88.375 12.398 1 81.44 910 TYR B N 1
ATOM 15864 C CA . TYR B 1 910 ? -29.547 89.5 12.203 1 81.44 910 TYR B CA 1
ATOM 15865 C C . TYR B 1 910 ? -30.062 89.562 10.766 1 81.44 910 TYR B C 1
ATOM 15867 O O . TYR B 1 910 ? -30.047 90.625 10.141 1 81.44 910 TYR B O 1
ATOM 15875 N N . THR B 1 911 ? -30.281 88.5 10.234 1 83.94 911 THR B N 1
ATOM 15876 C CA . THR B 1 911 ? -30.859 88.375 8.898 1 83.94 911 THR B CA 1
ATOM 15877 C C . THR B 1 911 ? -32.281 87.875 8.969 1 83.94 911 THR B C 1
ATOM 15879 O O . THR B 1 911 ? -32.625 87.062 9.828 1 83.94 911 THR B O 1
ATOM 15882 N N . SER B 1 912 ? -33.094 88.5 8.219 1 80.31 912 SER B N 1
ATOM 15883 C CA . SER B 1 912 ? -34.5 88 8.141 1 80.31 912 SER B CA 1
ATOM 15884 C C . SER B 1 912 ? -34.625 86.812 7.266 1 80.31 912 SER B C 1
ATOM 15886 O O . SER B 1 912 ? -34.125 86.75 6.137 1 80.31 912 SER B O 1
ATOM 15888 N N . VAL B 1 913 ? -35.094 85.75 7.832 1 81.38 913 VAL B N 1
ATOM 15889 C CA . VAL B 1 913 ? -35.219 84.438 7.109 1 81.38 913 VAL B CA 1
ATOM 15890 C C . VAL B 1 913 ? -36.688 84.062 6.98 1 81.38 913 VAL B C 1
ATOM 15892 O O . VAL B 1 913 ? -37.438 84.188 7.945 1 81.38 913 VAL B O 1
ATOM 15895 N N . SER B 1 914 ? -37.219 83.812 5.75 1 77.69 914 SER B N 1
ATOM 15896 C CA . SER B 1 914 ? -38.594 83.312 5.492 1 77.69 914 SER B CA 1
ATOM 15897 C C . SER B 1 914 ? -38.594 81.938 4.859 1 77.69 914 SER B C 1
ATOM 15899 O O . SER B 1 914 ? -37.875 81.688 3.885 1 77.69 914 SER B O 1
ATOM 15901 N N . PHE B 1 915 ? -39.219 81.062 5.582 1 80.38 915 PHE B N 1
ATOM 15902 C CA . PHE B 1 915 ? -39.281 79.688 5.047 1 80.38 915 PHE B CA 1
ATOM 15903 C C . PHE B 1 915 ? -40.656 79.062 5.383 1 80.38 915 PHE B C 1
ATOM 15905 O O . PHE B 1 915 ? -41.344 79.562 6.281 1 80.38 915 PHE B O 1
ATOM 15912 N N . GLN B 1 916 ? -41.188 78.062 4.641 1 76.19 916 GLN B N 1
ATOM 15913 C CA . GLN B 1 916 ? -42.469 77.438 4.887 1 76.19 916 GLN B CA 1
ATOM 15914 C C . GLN B 1 916 ? -42.312 76.312 5.918 1 76.19 916 GLN B C 1
ATOM 15916 O O . GLN B 1 916 ? -43.156 76.188 6.812 1 76.19 916 GLN B O 1
ATOM 15921 N N . ALA B 1 917 ? -41.312 75.5 5.742 1 81.94 917 ALA B N 1
ATOM 15922 C CA . ALA B 1 917 ? -41 74.438 6.699 1 81.94 917 ALA B CA 1
ATOM 15923 C C . ALA B 1 917 ? -39.5 74.188 6.793 1 81.94 917 ALA B C 1
ATOM 15925 O O . ALA B 1 917 ? -38.781 74.312 5.805 1 81.94 917 ALA B O 1
ATOM 15926 N N . GLY B 1 918 ? -39.094 73.938 7.996 1 83.62 918 GLY B N 1
ATOM 15927 C CA . GLY B 1 918 ? -37.656 73.688 8.172 1 83.62 918 GLY B CA 1
ATOM 15928 C C . GLY B 1 918 ? -37.312 73.25 9.578 1 83.62 918 GLY B C 1
ATOM 15929 O O . GLY B 1 918 ? -38.188 73.125 10.438 1 83.62 918 GLY B O 1
ATOM 15930 N N . ILE B 1 919 ? -36.031 72.875 9.75 1 87.31 919 ILE B N 1
ATOM 15931 C CA . ILE B 1 919 ? -35.469 72.5 11.055 1 87.31 919 ILE B CA 1
ATOM 15932 C C . ILE B 1 919 ? -34.375 73.5 11.43 1 87.31 919 ILE B C 1
ATOM 15934 O O . ILE B 1 919 ? -33.375 73.625 10.695 1 87.31 919 ILE B O 1
ATOM 15938 N N . LEU B 1 920 ? -34.625 74.125 12.516 1 86.12 920 LEU B N 1
ATOM 15939 C CA . LEU B 1 920 ? -33.531 74.938 13.062 1 86.12 920 LEU B CA 1
ATOM 15940 C C . LEU B 1 920 ? -32.531 74.062 13.789 1 86.12 920 LEU B C 1
ATOM 15942 O O . LEU B 1 920 ? -32.844 73.438 14.781 1 86.12 920 LEU B O 1
ATOM 15946 N N . LEU B 1 921 ? -31.359 74 13.32 1 86.62 921 LEU B N 1
ATOM 15947 C CA . LEU B 1 921 ? -30.344 73.125 13.875 1 86.62 921 LEU B CA 1
ATOM 15948 C C . LEU B 1 921 ? -29.594 73.812 15.008 1 86.62 921 LEU B C 1
ATOM 15950 O O . LEU B 1 921 ? -29.438 73.25 16.094 1 86.62 921 LEU B O 1
ATOM 15954 N N . GLN B 1 922 ? -29.062 74.875 14.672 1 85.94 922 GLN B N 1
ATOM 15955 C CA . GLN B 1 922 ? -28.312 75.688 15.664 1 85.94 922 GLN B CA 1
ATOM 15956 C C . GLN B 1 922 ? -28.594 77.188 15.531 1 85.94 922 GLN B C 1
ATOM 15958 O O . GLN B 1 922 ? -28.828 77.688 14.43 1 85.94 922 GLN B O 1
ATOM 15963 N N . GLY B 1 923 ? -28.688 77.75 16.719 1 82.06 923 GLY B N 1
ATOM 15964 C CA . GLY B 1 923 ? -28.891 79.188 16.703 1 82.06 923 GLY B CA 1
ATOM 15965 C C . GLY B 1 923 ? -30.156 79.625 17.422 1 82.06 923 GLY B C 1
ATOM 15966 O O . GLY B 1 923 ? -30.906 78.812 17.922 1 82.06 923 GLY B O 1
ATOM 15967 N N . ARG B 1 924 ? -30.359 80.938 17.453 1 83.75 924 ARG B N 1
ATOM 15968 C CA . ARG B 1 924 ? -31.516 81.5 18.141 1 83.75 924 ARG B CA 1
ATOM 15969 C C . ARG B 1 924 ? -32.281 82.438 17.203 1 83.75 924 ARG B C 1
ATOM 15971 O O . ARG B 1 924 ? -31.688 83.188 16.422 1 83.75 924 ARG B O 1
ATOM 15978 N N . LEU B 1 925 ? -33.594 82.25 17.219 1 82.31 925 LEU B N 1
ATOM 15979 C CA . LEU B 1 925 ? -34.469 83.062 16.391 1 82.31 925 LEU B CA 1
ATOM 15980 C C . LEU B 1 925 ? -35.344 83.938 17.266 1 82.31 925 LEU B C 1
ATOM 15982 O O . LEU B 1 925 ? -35.688 83.625 18.375 1 82.31 925 LEU B O 1
ATOM 15986 N N . THR B 1 926 ? -35.594 85.188 16.906 1 79.56 926 THR B N 1
ATOM 15987 C CA . THR B 1 926 ? -36.5 86.125 17.578 1 79.56 926 THR B CA 1
ATOM 15988 C C . THR B 1 926 ? -37.625 86.562 16.656 1 79.56 926 THR B C 1
ATOM 15990 O O . THR B 1 926 ? -37.469 86.625 15.43 1 79.56 926 THR B O 1
ATOM 15993 N N . GLU B 1 927 ? -38.906 86.688 17.047 1 70.12 927 GLU B N 1
ATOM 15994 C CA . GLU B 1 927 ? -40.094 87.062 16.281 1 70.12 927 GLU B CA 1
ATOM 15995 C C . GLU B 1 927 ? -40.031 88.5 15.852 1 70.12 927 GLU B C 1
ATOM 15997 O O . GLU B 1 927 ? -39.562 89.375 16.625 1 70.12 927 GLU B O 1
ATOM 16002 N N . GLN B 1 928 ? -40.188 88.875 14.656 1 59.31 928 GLN B N 1
ATOM 16003 C CA . GLN B 1 928 ? -40.344 90.25 14.234 1 59.31 928 GLN B CA 1
ATOM 16004 C C . GLN B 1 928 ? -41.656 90.812 14.727 1 59.31 928 GLN B C 1
ATOM 16006 O O . GLN B 1 928 ? -42.719 90.188 14.555 1 59.31 928 GLN B O 1
ATOM 16011 N N . LYS B 1 929 ? -41.75 91.75 15.695 1 46.12 929 LYS B N 1
ATOM 16012 C CA . LYS B 1 929 ? -42.906 92.5 16.141 1 46.12 929 LYS B CA 1
ATOM 16013 C C . LYS B 1 929 ? -43.688 93.062 14.969 1 46.12 929 LYS B C 1
ATOM 16015 O O . LYS B 1 929 ? -43.188 93.938 14.281 1 46.12 929 LYS B O 1
ATOM 16020 N N . GLN B 1 930 ? -44.312 92.375 14.156 1 39.69 930 GLN B N 1
ATOM 16021 C CA . GLN B 1 930 ? -45.281 93.188 13.406 1 39.69 930 GLN B CA 1
ATOM 16022 C C . GLN B 1 930 ? -46.281 93.875 14.344 1 39.69 930 GLN B C 1
ATOM 16024 O O . GLN B 1 930 ? -46.781 93.25 15.273 1 39.69 930 GLN B O 1
ATOM 16029 N N . GLU B 1 931 ? -46.344 95.312 14.469 1 35.84 931 GLU B N 1
ATOM 16030 C CA . GLU B 1 931 ? -47.406 96.062 15.094 1 35.84 931 GLU B CA 1
ATOM 16031 C C . GLU B 1 931 ? -48.781 95.562 14.672 1 35.84 931 GLU B C 1
ATOM 16033 O O . GLU B 1 931 ? -49.75 96.25 14.672 1 35.84 931 GLU B O 1
ATOM 16038 N N . LYS B 1 932 ? -49.062 94.5 14.039 1 33.75 932 LYS B N 1
ATOM 16039 C CA . LYS B 1 932 ? -50.469 94.438 13.633 1 33.75 932 LYS B CA 1
ATOM 16040 C C . LYS B 1 932 ? -51.375 94.312 14.844 1 33.75 932 LYS B C 1
ATOM 16042 O O . LYS B 1 932 ? -50.938 93.875 15.914 1 33.75 932 LYS B O 1
ATOM 16047 N N . ARG B 1 933 ? -52.875 94.438 14.539 1 33.22 933 ARG B N 1
ATOM 16048 C CA . ARG B 1 933 ? -54.25 94.75 14.883 1 33.22 933 ARG B CA 1
ATOM 16049 C C . ARG B 1 933 ? -54.844 93.688 15.82 1 33.22 933 ARG B C 1
ATOM 16051 O O . ARG B 1 933 ? -55.5 94 16.797 1 33.22 933 ARG B O 1
ATOM 16058 N N . ILE B 1 934 ? -55.156 92.375 15.445 1 28.98 934 ILE B N 1
ATOM 16059 C CA . ILE B 1 934 ? -56.438 91.688 15.617 1 28.98 934 ILE B CA 1
ATOM 16060 C C . ILE B 1 934 ? -56.469 91 16.969 1 28.98 934 ILE B C 1
ATOM 16062 O O . ILE B 1 934 ? -55.562 90.25 17.281 1 28.98 934 ILE B O 1
ATOM 16066 N N . ARG B 1 935 ? -57.469 91.438 17.812 1 30 935 ARG B N 1
ATOM 16067 C CA . ARG B 1 935 ? -57.969 90.938 19.078 1 30 935 ARG B CA 1
ATOM 16068 C C . ARG B 1 935 ? -58.469 89.5 18.953 1 30 935 ARG B C 1
ATOM 16070 O O . ARG B 1 935 ? -59.656 89.25 18.672 1 30 935 ARG B O 1
ATOM 16077 N N . LEU B 1 936 ? -57.969 88.562 18.203 1 25.72 936 LEU B N 1
ATOM 16078 C CA . LEU B 1 936 ? -58.688 87.312 18.312 1 25.72 936 LEU B CA 1
ATOM 16079 C C . LEU B 1 936 ? -58.656 86.812 19.75 1 25.72 936 LEU B C 1
ATOM 16081 O O . LEU B 1 936 ? -57.625 86.938 20.438 1 25.72 936 LEU B O 1
ATOM 16085 N N . GLU B 1 937 ? -59.781 86.5 20.391 1 27.05 937 GLU B N 1
ATOM 16086 C CA . GLU B 1 937 ? -60.188 86 21.703 1 27.05 937 GLU B CA 1
ATOM 16087 C C . GLU B 1 937 ? -59.469 84.688 22 1 27.05 937 GLU B C 1
ATOM 16089 O O . GLU B 1 937 ? -59.719 84.062 23.047 1 27.05 937 GLU B O 1
ATOM 16094 N N . GLU B 1 938 ? -59.062 83.938 21 1 26.81 938 GLU B N 1
ATOM 16095 C CA . GLU B 1 938 ? -58.875 82.562 21.422 1 26.81 938 GLU B CA 1
ATOM 16096 C C . GLU B 1 938 ? -57.906 82.438 22.609 1 26.81 938 GLU B C 1
ATOM 16098 O O . GLU B 1 938 ? -56.969 83.188 22.719 1 26.81 938 GLU B O 1
ATOM 16103 N N . ASP B 1 939 ? -58.219 81.562 23.688 1 29.47 939 ASP B N 1
ATOM 16104 C CA . ASP B 1 939 ? -57.812 81.125 25 1 29.47 939 ASP B CA 1
ATOM 16105 C C . ASP B 1 939 ? -56.312 80.875 25.031 1 29.47 939 ASP B C 1
ATOM 16107 O O . ASP B 1 939 ? -55.594 81.375 25.922 1 29.47 939 ASP B O 1
ATOM 16111 N N . GLN B 1 940 ? -55.969 79.562 24.938 1 29.17 940 GLN B N 1
ATOM 16112 C CA . GLN B 1 940 ? -55.156 78.812 25.875 1 29.17 940 GLN B CA 1
ATOM 16113 C C . GLN B 1 940 ? -53.688 79.062 25.734 1 29.17 940 GLN B C 1
ATOM 16115 O O . GLN B 1 940 ? -52.969 79.188 26.719 1 29.17 940 GLN B O 1
ATOM 16120 N N . PHE B 1 941 ? -53.031 78.5 24.734 1 29.19 941 PHE B N 1
ATOM 16121 C CA . PHE B 1 941 ? -51.625 78.125 24.891 1 29.19 941 PHE B CA 1
ATOM 16122 C C . PHE B 1 941 ? -50.75 79.375 24.812 1 29.19 941 PHE B C 1
ATOM 16124 O O . PHE B 1 941 ? -50.625 80 23.75 1 29.19 941 PHE B O 1
ATOM 16131 N N . GLU B 1 942 ? -50.812 80.312 25.812 1 30.56 942 GLU B N 1
ATOM 16132 C CA . GLU B 1 942 ? -49.812 81.375 25.875 1 30.56 942 GLU B CA 1
ATOM 16133 C C . GLU B 1 942 ? -48.406 80.75 25.781 1 30.56 942 GLU B C 1
ATOM 16135 O O . GLU B 1 942 ? -47.875 80.25 26.75 1 30.56 942 GLU B O 1
ATOM 16140 N N . MET B 1 943 ? -48.031 80.188 24.734 1 31.31 943 MET B N 1
ATOM 16141 C CA . MET B 1 943 ? -46.562 80 24.625 1 31.31 943 MET B CA 1
ATOM 16142 C C . MET B 1 943 ? -45.844 81.312 24.891 1 31.31 943 MET B C 1
ATOM 16144 O O . MET B 1 943 ? -46.031 82.312 24.188 1 31.31 943 MET B O 1
ATOM 16148 N N . ASN B 1 944 ? -45.719 81.812 26.109 1 33.66 944 ASN B N 1
ATOM 16149 C CA . ASN B 1 944 ? -44.781 82.875 26.484 1 33.66 944 ASN B CA 1
ATOM 16150 C C . ASN B 1 944 ? -43.531 82.812 25.625 1 33.66 944 ASN B C 1
ATOM 16152 O O . ASN B 1 944 ? -42.594 82.062 25.891 1 33.66 944 ASN B O 1
ATOM 16156 N N . CYS B 1 945 ? -43.688 83.062 24.438 1 35.88 945 CYS B N 1
ATOM 16157 C CA . CYS B 1 945 ? -42.719 83.188 23.344 1 35.88 945 CYS B CA 1
ATOM 16158 C C . CYS B 1 945 ? -41.688 84.25 23.609 1 35.88 945 CYS B C 1
ATOM 16160 O O . CYS B 1 945 ? -41.031 84.75 22.688 1 35.88 945 CYS B O 1
ATOM 16162 N N . ASN B 1 946 ? -41.75 85 24.594 1 38.88 946 ASN B N 1
ATOM 16163 C CA . ASN B 1 946 ? -40.656 85.938 24.594 1 38.88 946 ASN B CA 1
ATOM 16164 C C . ASN B 1 946 ? -39.281 85.312 24.422 1 38.88 946 ASN B C 1
ATOM 16166 O O . ASN B 1 946 ? -38.25 85.938 24.344 1 38.88 946 ASN B O 1
ATOM 16170 N N . ASP B 1 947 ? -39.031 84.188 25.094 1 47.38 947 ASP B N 1
ATOM 16171 C CA . ASP B 1 947 ? -37.688 83.562 25.094 1 47.38 947 ASP B CA 1
ATOM 16172 C C . ASP B 1 947 ? -37.344 83 23.734 1 47.38 947 ASP B C 1
ATOM 16174 O O . ASP B 1 947 ? -38.156 82.25 23.141 1 47.38 947 ASP B O 1
ATOM 16178 N N . GLY B 1 948 ? -36.375 83.625 22.906 1 60.34 948 GLY B N 1
ATOM 16179 C CA . GLY B 1 948 ? -35.844 83.25 21.609 1 60.34 948 GLY B CA 1
ATOM 16180 C C . GLY B 1 948 ? -35.875 81.75 21.375 1 60.34 948 GLY B C 1
ATOM 16181 O O . GLY B 1 948 ? -35.906 80.938 22.344 1 60.34 948 GLY B O 1
ATOM 16182 N N . LEU B 1 949 ? -36.344 81.312 20.297 1 71 949 LEU B N 1
ATOM 16183 C CA . LEU B 1 949 ? -36.375 79.875 19.938 1 71 949 LEU B CA 1
ATOM 16184 C C . LEU B 1 949 ? -34.969 79.375 19.641 1 71 949 LEU B C 1
ATOM 16186 O O . LEU B 1 949 ? -34.25 79.938 18.828 1 71 949 LEU B O 1
ATOM 16190 N N . GLN B 1 950 ? -34.5 78.562 20.531 1 77 950 GLN B N 1
ATOM 16191 C CA . GLN B 1 950 ? -33.188 78 20.344 1 77 950 GLN B CA 1
ATOM 16192 C C . GLN B 1 950 ? -33.281 76.625 19.656 1 77 950 GLN B C 1
ATOM 16194 O O . GLN B 1 950 ? -34.219 75.875 19.906 1 77 950 GLN B O 1
ATOM 16199 N N . GLY B 1 951 ? -32.312 76.375 18.812 1 75.31 951 GLY B N 1
ATOM 16200 C CA . GLY B 1 951 ? -32.219 75.125 18.172 1 75.31 951 GLY B CA 1
ATOM 16201 C C . GLY B 1 951 ? -31.656 74 19.078 1 75.31 951 GLY B C 1
ATOM 16202 O O . GLY B 1 951 ? -30.969 74.312 20.047 1 75.31 951 GLY B O 1
ATOM 16203 N N . PRO B 1 952 ? -32.156 72.75 18.812 1 79.88 952 PRO B N 1
ATOM 16204 C CA . PRO B 1 952 ? -32.812 72.25 17.609 1 79.88 952 PRO B CA 1
ATOM 16205 C C . PRO B 1 952 ? -34.344 72.375 17.719 1 79.88 952 PRO B C 1
ATOM 16207 O O . PRO B 1 952 ? -34.906 72.062 18.766 1 79.88 952 PRO B O 1
ATOM 16210 N N . LEU B 1 953 ? -35 72.75 16.562 1 81.94 953 LEU B N 1
ATOM 16211 C CA . LEU B 1 953 ? -36.438 72.938 16.578 1 81.94 953 LEU B CA 1
ATOM 16212 C C . LEU B 1 953 ? -37.062 72.688 15.203 1 81.94 953 LEU B C 1
ATOM 16214 O O . LEU B 1 953 ? -36.531 73.188 14.195 1 81.94 953 LEU B O 1
ATOM 16218 N N . LEU B 1 954 ? -38.062 71.938 15.234 1 85.88 954 LEU B N 1
ATOM 16219 C CA . LEU B 1 954 ? -38.781 71.625 13.984 1 85.88 954 LEU B CA 1
ATOM 16220 C C . LEU B 1 954 ? -39.906 72.625 13.734 1 85.88 954 LEU B C 1
ATOM 16222 O O . LEU B 1 954 ? -40.656 72.938 14.641 1 85.88 954 LEU B O 1
ATOM 16226 N N . PHE B 1 955 ? -39.906 73.125 12.539 1 79.12 955 PHE B N 1
ATOM 16227 C CA . PHE B 1 955 ? -41 73.938 12.055 1 79.12 955 PHE B CA 1
ATOM 16228 C C . PHE B 1 955 ? -41.812 73.188 11.023 1 79.12 955 PHE B C 1
ATOM 16230 O O . PHE B 1 955 ? -41.406 73.062 9.883 1 79.12 955 PHE B O 1
ATOM 16237 N N . PRO B 1 956 ? -42.938 72.688 11.375 1 76.56 956 PRO B N 1
ATOM 16238 C CA . PRO B 1 956 ? -43.75 71.875 10.477 1 76.56 956 PRO B CA 1
ATOM 16239 C C . PRO B 1 956 ? -44.406 72.688 9.352 1 76.56 956 PRO B C 1
ATOM 16241 O O . PRO B 1 956 ? -44.375 73.875 9.375 1 76.56 956 PRO B O 1
ATOM 16244 N N . PHE B 1 957 ? -44.844 71.812 8.32 1 67.5 957 PHE B N 1
ATOM 16245 C CA . PHE B 1 957 ? -45.531 72.438 7.207 1 67.5 957 PHE B CA 1
ATOM 16246 C C . PHE B 1 957 ? -46.875 73.062 7.664 1 67.5 957 PHE B C 1
ATOM 16248 O O . PHE B 1 957 ? -47.719 72.312 8.219 1 67.5 957 PHE B O 1
ATOM 16255 N N . LEU B 1 958 ? -46.969 74.438 7.785 1 59.25 958 LEU B N 1
ATOM 16256 C CA . LEU B 1 958 ? -48.25 75.062 8.031 1 59.25 958 LEU B CA 1
ATOM 16257 C C . LEU B 1 958 ? -48.688 75.938 6.832 1 59.25 958 LEU B C 1
ATOM 16259 O O . LEU B 1 958 ? -47.875 76.125 5.91 1 59.25 958 LEU B O 1
ATOM 16263 N N . ASN B 1 959 ? -50 76.188 6.477 1 57.66 959 ASN B N 1
ATOM 16264 C CA . ASN B 1 959 ? -50.531 77 5.41 1 57.66 959 ASN B CA 1
ATOM 16265 C C . ASN B 1 959 ? -49.969 78.438 5.496 1 57.66 959 ASN B C 1
ATOM 16267 O O . ASN B 1 959 ? -50.406 79.312 4.777 1 57.66 959 ASN B O 1
ATOM 16271 N N . GLN B 1 960 ? -48.906 78.75 6.422 1 61.75 960 GLN B N 1
ATOM 16272 C CA . GLN B 1 960 ? -48.375 80.062 6.543 1 61.75 960 GLN B CA 1
ATOM 16273 C C . GLN B 1 960 ? -46.844 80.062 6.492 1 61.75 960 GLN B C 1
ATOM 16275 O O . GLN B 1 960 ? -46.219 79.062 6.816 1 61.75 960 GLN B O 1
ATOM 16280 N N . THR B 1 961 ? -46.25 81 5.836 1 74.25 961 THR B N 1
ATOM 16281 C CA . THR B 1 961 ? -44.781 81.25 5.754 1 74.25 961 THR B CA 1
ATOM 16282 C C . THR B 1 961 ? -44.25 81.75 7.078 1 74.25 961 THR B C 1
ATOM 16284 O O . THR B 1 961 ? -44.812 82.688 7.668 1 74.25 961 THR B O 1
ATOM 16287 N N . TYR B 1 962 ? -43.281 81.062 7.719 1 77 962 TYR B N 1
ATOM 16288 C CA . TYR B 1 962 ? -42.594 81.5 8.945 1 77 962 TYR B CA 1
ATOM 16289 C C . TYR B 1 962 ? -41.594 82.625 8.672 1 77 962 TYR B C 1
ATOM 16291 O O . TYR B 1 962 ? -40.781 82.5 7.738 1 77 962 TYR B O 1
ATOM 16299 N N . THR B 1 963 ? -41.75 83.75 9.18 1 77.94 963 THR B N 1
ATOM 16300 C CA . THR B 1 963 ? -40.781 84.875 9.039 1 77.94 963 THR B CA 1
ATOM 16301 C C . THR B 1 963 ? -40.156 85.188 10.398 1 77.94 963 THR B C 1
ATOM 16303 O O . THR B 1 963 ? -40.875 85.625 11.32 1 77.94 963 THR B O 1
ATOM 16306 N N . TYR B 1 964 ? -38.906 84.875 10.578 1 80.88 964 TYR B N 1
ATOM 16307 C CA . TYR B 1 964 ? -38.188 85.125 11.828 1 80.88 964 TYR B CA 1
ATOM 16308 C C . TYR B 1 964 ? -36.906 85.938 11.578 1 80.88 964 TYR B C 1
ATOM 16310 O O . TYR B 1 964 ? -36.469 86.062 10.438 1 80.88 964 TYR B O 1
ATOM 16318 N N . GLN B 1 965 ? -36.375 86.625 12.555 1 80.56 965 GLN B N 1
ATOM 16319 C CA . GLN B 1 965 ? -35.062 87.25 12.516 1 80.56 965 GLN B CA 1
ATOM 16320 C C . GLN B 1 965 ? -34.062 86.438 13.328 1 80.56 965 GLN B C 1
ATOM 16322 O O . GLN B 1 965 ? -34.344 86 14.445 1 80.56 965 GLN B O 1
ATOM 16327 N N . THR B 1 966 ? -32.875 86.25 12.734 1 80.06 966 THR B N 1
ATOM 16328 C CA . THR B 1 966 ? -31.844 85.438 13.391 1 80.06 966 THR B CA 1
ATOM 16329 C C . THR B 1 966 ? -31.062 86.312 14.375 1 80.06 966 THR B C 1
ATOM 16331 O O . THR B 1 966 ? -30.625 87.438 14.047 1 80.06 966 THR B O 1
ATOM 16334 N N . GLU B 1 967 ? -30.859 85.938 15.594 1 80.25 967 GLU B N 1
ATOM 16335 C CA . GLU B 1 967 ? -30.047 86.625 16.578 1 80.25 967 GLU B CA 1
AT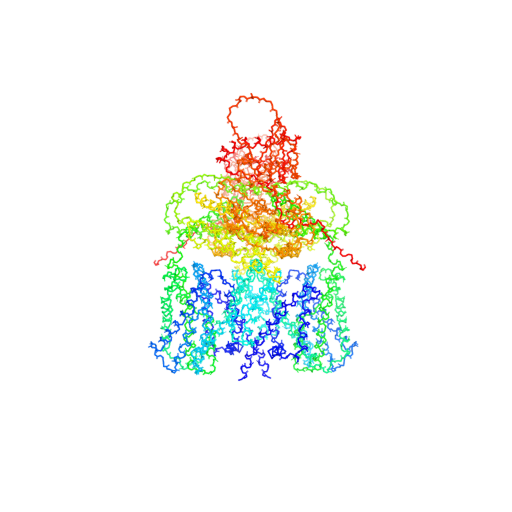OM 16336 C C . GLU B 1 967 ? -28.578 86.188 16.453 1 80.25 967 GLU B C 1
ATOM 16338 O O . GLU B 1 967 ? -27.688 87.062 16.625 1 80.25 967 GLU B O 1
ATOM 16343 N N . THR B 1 968 ? -28.359 84.938 16.203 1 83.69 968 THR B N 1
ATOM 16344 C CA . THR B 1 968 ? -27.031 84.375 15.984 1 83.69 968 THR B CA 1
ATOM 16345 C C . THR B 1 968 ? -26.953 83.688 14.641 1 83.69 968 THR B C 1
ATOM 16347 O O . THR B 1 968 ? -27.938 83.562 13.922 1 83.69 968 THR B O 1
ATOM 16350 N N . ALA B 1 969 ? -25.719 83.312 14.391 1 82.94 969 ALA B N 1
ATOM 16351 C CA . ALA B 1 969 ? -25.594 82.5 13.172 1 82.94 969 ALA B CA 1
ATOM 16352 C C . ALA B 1 969 ? -26.406 81.25 13.273 1 82.94 969 ALA B C 1
ATOM 16354 O O . ALA B 1 969 ? -26.312 80.5 14.266 1 82.94 969 ALA B O 1
ATOM 16355 N N . CYS B 1 970 ? -27.406 81.125 12.414 1 85.5 970 CYS B N 1
ATOM 16356 C CA . CYS B 1 970 ? -28.297 80 12.477 1 85.5 970 CYS B CA 1
ATOM 16357 C C . CYS B 1 970 ? -28.094 79.062 11.273 1 85.5 970 CYS B C 1
ATOM 16359 O O . CYS B 1 970 ? -27.828 79.562 10.164 1 85.5 970 CYS B O 1
ATOM 16361 N N . SER B 1 971 ? -28.016 77.875 11.586 1 88.5 971 SER B N 1
ATOM 16362 C CA . SER B 1 971 ? -28.031 76.875 10.539 1 88.5 971 SER B CA 1
ATOM 16363 C C . SER B 1 971 ? -29.391 76.188 10.438 1 88.5 971 SER B C 1
ATOM 16365 O O . SER B 1 971 ? -30 75.875 11.453 1 88.5 971 SER B O 1
ATOM 16367 N N . PHE B 1 972 ? -29.875 76 9.141 1 85.88 972 PHE B N 1
ATOM 16368 C CA . PHE B 1 972 ? -31.203 75.438 8.93 1 85.88 972 PHE B CA 1
ATOM 16369 C C . PHE B 1 972 ? -31.172 74.312 7.941 1 85.88 972 PHE B C 1
ATOM 16371 O O . PHE B 1 972 ? -30.344 74.25 7.031 1 85.88 972 PHE B O 1
ATOM 16378 N N . PHE B 1 973 ? -31.984 73.312 8.258 1 88.94 973 PHE B N 1
ATOM 16379 C CA . PHE B 1 973 ? -32.469 72.438 7.211 1 88.94 973 PHE B CA 1
ATOM 16380 C C . PHE B 1 973 ? -33.812 72.875 6.66 1 88.94 973 PHE B C 1
ATOM 16382 O O . PHE B 1 973 ? -34.812 72.875 7.375 1 88.94 973 PHE B O 1
ATOM 16389 N N . LEU B 1 974 ? -33.812 73.312 5.441 1 86.56 974 LEU B N 1
ATOM 16390 C CA . LEU B 1 974 ? -35.031 73.812 4.84 1 86.56 974 LEU B CA 1
ATOM 16391 C C . LEU B 1 974 ? -35.656 72.75 3.9 1 86.56 974 LEU B C 1
ATOM 16393 O O . LEU B 1 974 ? -34.938 72.188 3.084 1 86.56 974 LEU B O 1
ATOM 16397 N N . PHE B 1 975 ? -36.875 72.5 4.121 1 86.5 975 PHE B N 1
ATOM 16398 C CA . PHE B 1 975 ? -37.594 71.5 3.297 1 86.5 975 PHE B CA 1
ATOM 16399 C C . PHE B 1 975 ? -37.938 72.125 1.939 1 86.5 975 PHE B C 1
ATOM 16401 O O . PHE B 1 975 ? -38.25 73.312 1.839 1 86.5 975 PHE B O 1
ATOM 16408 N N . ASP B 1 976 ? -37.781 71.312 0.933 1 77.31 976 ASP B N 1
ATOM 16409 C CA . ASP B 1 976 ? -38.188 71.688 -0.404 1 77.31 976 ASP B CA 1
ATOM 16410 C C . ASP B 1 976 ? -39.719 71.812 -0.484 1 77.31 976 ASP B C 1
ATOM 16412 O O . ASP B 1 976 ? -40.438 70.875 -0.278 1 77.31 976 ASP B O 1
ATOM 16416 N N . GLU B 1 977 ? -40.219 72.938 -0.807 1 73.62 977 GLU B N 1
ATOM 16417 C CA . GLU B 1 977 ? -41.625 73.25 -0.816 1 73.62 977 GLU B CA 1
ATOM 16418 C C . GLU B 1 977 ? -42.375 72.438 -1.886 1 73.62 977 GLU B C 1
ATOM 16420 O O . GLU B 1 977 ? -43.562 72.125 -1.723 1 73.62 977 GLU B O 1
ATOM 16425 N N . THR B 1 978 ? -41.625 72.188 -2.916 1 74.44 978 THR B N 1
ATOM 16426 C CA . THR B 1 978 ? -42.281 71.5 -4.031 1 74.44 978 THR B CA 1
ATOM 16427 C C . THR B 1 978 ? -42.562 70.062 -3.691 1 74.44 978 THR B C 1
ATOM 16429 O O . THR B 1 978 ? -43.375 69.375 -4.34 1 74.44 978 THR B O 1
ATOM 16432 N N . LYS B 1 979 ? -41.969 69.562 -2.658 1 77.94 979 LYS B N 1
ATOM 16433 C CA . LYS B 1 979 ? -42.094 68.125 -2.355 1 77.94 979 LYS B CA 1
ATOM 16434 C C . LYS B 1 979 ? -42.875 67.875 -1.057 1 77.94 979 LYS B C 1
ATOM 16436 O O . LYS B 1 979 ? -42.656 66.938 -0.344 1 77.94 979 LYS B O 1
ATOM 16441 N N . LYS B 1 980 ? -43.688 68.688 -0.73 1 75.88 980 LYS B N 1
ATOM 16442 C CA . LYS B 1 980 ? -44.469 68.625 0.503 1 75.88 980 LYS B CA 1
ATOM 16443 C C . LYS B 1 980 ? -45.344 67.375 0.526 1 75.88 980 LYS B C 1
ATOM 16445 O O . LYS B 1 980 ? -45.375 66.688 1.535 1 75.88 980 LYS B O 1
ATOM 16450 N N . GLU B 1 981 ? -45.938 67.125 -0.586 1 70.5 981 GLU B N 1
ATOM 16451 C CA . GLU B 1 981 ? -46.812 66 -0.647 1 70.5 981 GLU B CA 1
ATOM 16452 C C . GLU B 1 981 ? -46.062 64.688 -0.482 1 70.5 981 GLU B C 1
ATOM 16454 O O . GLU B 1 981 ? -46.5 63.781 0.192 1 70.5 981 GLU B O 1
ATOM 16459 N N . GLU B 1 982 ? -44.938 64.625 -0.969 1 77.06 982 GLU B N 1
ATOM 16460 C CA . GLU B 1 982 ? -44.125 63.438 -0.868 1 77.06 982 GLU B CA 1
ATOM 16461 C C . GLU B 1 982 ? -43.625 63.219 0.562 1 77.06 982 GLU B C 1
ATOM 16463 O O . GLU B 1 982 ? -43.625 62.062 1.05 1 77.06 982 GLU B O 1
ATOM 16468 N N . ILE B 1 983 ? -43.281 64.25 1.223 1 76.19 983 ILE B N 1
ATOM 16469 C CA . ILE B 1 983 ? -42.781 64.125 2.592 1 76.19 983 ILE B CA 1
ATOM 16470 C C . ILE B 1 983 ? -43.938 63.719 3.529 1 76.19 983 ILE B C 1
ATOM 16472 O O . ILE B 1 983 ? -43.719 62.875 4.41 1 76.19 983 ILE B O 1
ATOM 16476 N N . MET B 1 984 ? -45.125 64.312 3.256 1 71.31 984 MET B N 1
ATOM 16477 C CA . MET B 1 984 ? -46.25 63.938 4.105 1 71.31 984 MET B CA 1
ATOM 16478 C C . MET B 1 984 ? -46.688 62.5 3.861 1 71.31 984 MET B C 1
ATOM 16480 O O . MET B 1 984 ? -47.094 61.781 4.797 1 71.31 984 MET B O 1
ATOM 16484 N N . LYS B 1 985 ? -46.438 62.031 2.686 1 71 985 LYS B N 1
ATOM 16485 C CA . LYS B 1 985 ? -46.75 60.656 2.375 1 71 985 LYS B CA 1
ATOM 16486 C C . LYS B 1 985 ? -45.781 59.719 3.076 1 71 985 LYS B C 1
ATOM 16488 O O . LYS B 1 985 ? -46.188 58.656 3.553 1 71 985 LYS B O 1
ATOM 16493 N N . LEU B 1 986 ? -44.531 60.031 3.168 1 71.88 986 LEU B N 1
ATOM 16494 C CA . LEU B 1 986 ? -43.5 59.188 3.818 1 71.88 986 LEU B CA 1
ATOM 16495 C C . LEU B 1 986 ? -43.781 59.094 5.316 1 71.88 986 LEU B C 1
ATOM 16497 O O . LEU B 1 986 ? -43.594 58.031 5.918 1 71.88 986 LEU B O 1
ATOM 16501 N N . ILE B 1 987 ? -44.312 60.156 5.844 1 64.25 987 ILE B N 1
ATOM 16502 C CA . ILE B 1 987 ? -44.594 60.188 7.277 1 64.25 987 ILE B CA 1
ATOM 16503 C C . ILE B 1 987 ? -45.875 59.406 7.578 1 64.25 987 ILE B C 1
ATOM 16505 O O . ILE B 1 987 ? -45.938 58.688 8.578 1 64.25 987 ILE B O 1
ATOM 16509 N N . GLN B 1 988 ? -46.875 59.375 6.664 1 58.5 988 GLN B N 1
ATOM 16510 C CA . GLN B 1 988 ? -48.156 58.719 6.871 1 58.5 988 GLN B CA 1
ATOM 16511 C C . GLN B 1 988 ? -48.031 57.219 6.605 1 58.5 988 GLN B C 1
ATOM 16513 O O . GLN B 1 988 ? -48.688 56.406 7.254 1 58.5 988 GLN B O 1
ATOM 16518 N N . THR B 1 989 ? -47.281 56.688 5.668 1 53.16 989 THR B N 1
ATOM 16519 C CA . THR B 1 989 ? -47.188 55.25 5.375 1 53.16 989 THR B CA 1
ATOM 16520 C C . THR B 1 989 ? -46.656 54.5 6.586 1 53.16 989 THR B C 1
ATOM 16522 O O . THR B 1 989 ? -47.062 53.344 6.832 1 53.16 989 THR B O 1
ATOM 16525 N N . GLU B 1 990 ? -45.812 54.875 7.32 1 51.91 990 GLU B N 1
ATOM 16526 C CA . GLU B 1 990 ? -45.25 54.156 8.461 1 51.91 990 GLU B CA 1
ATOM 16527 C C . GLU B 1 990 ? -46.25 54.031 9.602 1 51.91 990 GLU B C 1
ATOM 16529 O O . GLU B 1 990 ? -46.25 53.031 10.328 1 51.91 990 GLU B O 1
ATOM 16534 N N . ARG B 1 991 ? -47.156 55 9.828 1 49.31 991 ARG B N 1
ATOM 16535 C CA . ARG B 1 991 ? -48.188 54.844 10.867 1 49.31 991 ARG B CA 1
ATOM 16536 C C . ARG B 1 991 ? -49.094 53.688 10.562 1 49.31 991 ARG B C 1
ATOM 16538 O O . ARG B 1 991 ? -49.531 53 11.477 1 49.31 991 ARG B O 1
ATOM 16545 N N . SER B 1 992 ? -49.438 53.406 9.375 1 45.91 992 SER B N 1
ATOM 16546 C CA . SER B 1 992 ? -50.312 52.281 9.039 1 45.91 992 SER B CA 1
ATOM 16547 C C . SER B 1 992 ? -49.531 50.969 9.156 1 45.91 992 SER B C 1
ATOM 16549 O O . SER B 1 992 ? -50.094 49.938 9.547 1 45.91 992 SER B O 1
ATOM 16551 N N . GLN B 1 993 ? -48.344 50.875 8.805 1 42.91 993 GLN B N 1
ATOM 16552 C CA . GLN B 1 993 ? -47.594 49.625 8.883 1 42.91 993 GLN B CA 1
ATOM 16553 C C . GLN B 1 993 ? -47.281 49.281 10.336 1 42.91 993 GLN B C 1
ATOM 16555 O O . GLN B 1 993 ? -47.125 48.094 10.672 1 42.91 993 GLN B O 1
ATOM 16560 N N . GLU B 1 994 ? -47.25 50.125 11.281 1 42.25 994 GLU B N 1
ATOM 16561 C CA . GLU B 1 994 ? -47.062 49.781 12.688 1 42.25 994 GLU B CA 1
ATOM 16562 C C . GLU B 1 994 ? -48.281 49.062 13.242 1 42.25 994 GLU B C 1
ATOM 16564 O O . GLU B 1 994 ? -48.156 48.125 14.047 1 42.25 994 GLU B O 1
ATOM 16569 N N . ARG B 1 995 ? -49.594 49.406 12.93 1 35.53 995 ARG B N 1
ATOM 16570 C CA . ARG B 1 995 ? -50.75 48.594 13.375 1 35.53 995 ARG B CA 1
ATOM 16571 C C . ARG B 1 995 ? -50.656 47.188 12.828 1 35.53 995 ARG B C 1
ATOM 16573 O O . ARG B 1 995 ? -51.094 46.219 13.492 1 35.53 995 ARG B O 1
ATOM 16580 N N . ARG B 1 996 ? -50.188 47.031 11.562 1 35.47 996 ARG B N 1
ATOM 16581 C CA . ARG B 1 996 ? -50.094 45.656 11.086 1 35.47 996 ARG B CA 1
ATOM 16582 C C . ARG B 1 996 ? -48.938 44.938 11.773 1 35.47 996 ARG B C 1
ATOM 16584 O O . ARG B 1 996 ? -49 43.719 11.961 1 35.47 996 ARG B O 1
ATOM 16591 N N . ARG B 1 997 ? -47.969 45.562 12.094 1 34.16 997 ARG B N 1
ATOM 16592 C CA . ARG B 1 997 ? -46.844 44.875 12.695 1 34.16 997 ARG B CA 1
ATOM 16593 C C . ARG B 1 997 ? -47.156 44.5 14.141 1 34.16 997 ARG B C 1
ATOM 16595 O O . ARG B 1 997 ? -46.625 43.5 14.656 1 34.16 997 ARG B O 1
ATOM 16602 N N . THR B 1 998 ? -48.031 45.156 14.891 1 32.22 998 THR B N 1
ATOM 16603 C CA . THR B 1 998 ? -48.312 44.594 16.203 1 32.22 998 THR B CA 1
ATOM 16604 C C . THR B 1 998 ? -49.062 43.281 16.062 1 32.22 998 THR B C 1
ATOM 16606 O O . THR B 1 998 ? -48.938 42.375 16.906 1 32.22 998 THR B O 1
ATOM 16609 N N . ARG B 1 999 ? -50.156 43.219 15.219 1 30.09 999 ARG B N 1
ATOM 16610 C CA . ARG B 1 999 ? -50.844 41.938 15.141 1 30.09 999 ARG B C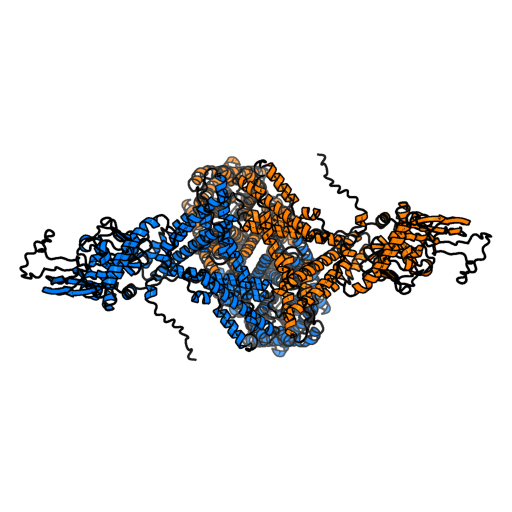A 1
ATOM 16611 C C . ARG B 1 999 ? -49.938 40.844 14.586 1 30.09 999 ARG B C 1
ATOM 16613 O O . ARG B 1 999 ? -50.062 39.688 14.977 1 30.09 999 ARG B O 1
ATOM 16620 N N . LEU B 1 1000 ? -49.25 41.125 13.453 1 26.98 1000 LEU B N 1
ATOM 16621 C CA . LEU B 1 1000 ? -48.406 40.062 12.867 1 26.98 1000 LEU B CA 1
ATOM 16622 C C . LEU B 1 1000 ? -47.188 39.812 13.75 1 26.98 1000 LEU B C 1
ATOM 16624 O O . LEU B 1 1000 ? -46.375 38.938 13.445 1 26.98 1000 LEU B O 1
ATOM 16628 N N . GLN B 1 1001 ? -46.875 40.656 14.727 1 26.62 1001 GLN B N 1
ATOM 16629 C CA . GLN B 1 1001 ? -45.719 40.188 15.508 1 26.62 1001 GLN B CA 1
ATOM 16630 C C . GLN B 1 1001 ? -46 38.844 16.188 1 26.62 1001 GLN B C 1
ATOM 16632 O O . GLN B 1 1001 ? -45.156 38.281 16.859 1 26.62 1001 GLN B O 1
ATOM 16637 N N . THR B 1 1002 ? -47.25 38.531 16.562 1 24.48 1002 THR B N 1
ATOM 16638 C CA . THR B 1 1002 ? -47.281 37.188 17.141 1 24.48 1002 THR B CA 1
ATOM 16639 C C . THR B 1 1002 ? -46.812 36.156 16.125 1 24.48 1002 THR B C 1
ATOM 16641 O O . THR B 1 1002 ? -46.125 35.188 16.469 1 24.48 1002 THR B O 1
ATOM 16644 N N . ASP B 1 1003 ? -47.531 35.906 15.016 1 24.19 1003 ASP B N 1
ATOM 16645 C CA . ASP B 1 1003 ? -47.312 34.75 14.156 1 24.19 1003 ASP B CA 1
ATOM 16646 C C . ASP B 1 1003 ? -46.031 34.938 13.32 1 24.19 1003 ASP B C 1
ATOM 16648 O O . ASP B 1 1003 ? -45.625 34 12.617 1 24.19 1003 ASP B O 1
ATOM 16652 N N . LEU B 1 1004 ? -45.75 36.125 12.828 1 22.75 1004 LEU B N 1
ATOM 16653 C CA . LEU B 1 1004 ? -44.75 36.25 11.789 1 22.75 1004 LEU B CA 1
ATOM 16654 C C . LEU B 1 1004 ? -43.344 36.062 12.359 1 22.75 1004 LEU B C 1
ATOM 16656 O O . LEU B 1 1004 ? -42.75 37.031 12.867 1 22.75 1004 LEU B O 1
ATOM 16660 N N . ARG B 1 1005 ? -43 35.156 13.25 1 25.17 1005 ARG B N 1
ATOM 16661 C CA . ARG B 1 1005 ? -41.594 34.781 13.508 1 25.17 1005 ARG B CA 1
ATOM 16662 C C . ARG B 1 1005 ? -40.812 34.719 12.211 1 25.17 1005 ARG B C 1
ATOM 16664 O O . ARG B 1 1005 ? -39.656 35.125 12.156 1 25.17 1005 ARG B O 1
ATOM 16671 N N . VAL B 1 1006 ? -41.062 33.656 11.273 1 22.36 1006 VAL B N 1
ATOM 16672 C CA . VAL B 1 1006 ? -40.094 32.938 10.469 1 22.36 1006 VAL B CA 1
ATOM 16673 C C . VAL B 1 1006 ? -39.719 33.781 9.234 1 22.36 1006 VAL B C 1
ATOM 16675 O O . VAL B 1 1006 ? -38.812 33.406 8.477 1 22.36 1006 VAL B O 1
ATOM 16678 N N . SER B 1 1007 ? -40.531 34.625 8.648 1 21.92 1007 SER B N 1
ATOM 16679 C CA . SER B 1 1007 ? -40.25 34.875 7.242 1 21.92 1007 SER B CA 1
ATOM 16680 C C . SER B 1 1007 ? -39 35.75 7.09 1 21.92 1007 SER B C 1
ATOM 16682 O O . SER B 1 1007 ? -38.906 36.812 7.68 1 21.92 1007 SER B O 1
ATOM 16684 N N . VAL B 1 1008 ? -37.781 35.156 6.598 1 22.7 1008 VAL B N 1
ATOM 16685 C CA . VAL B 1 1008 ? -36.438 35.531 6.203 1 22.7 1008 VAL B CA 1
ATOM 16686 C C . VAL B 1 1008 ? -36.5 36.656 5.184 1 22.7 1008 VAL B C 1
ATOM 16688 O O . VAL B 1 1008 ? -36.969 36.469 4.051 1 22.7 1008 VAL B O 1
ATOM 16691 N N . SER B 1 1009 ? -37.125 37.75 5.367 1 23.78 1009 SER B N 1
ATOM 16692 C CA . SER B 1 1009 ? -36.938 38.844 4.422 1 23.78 1009 SER B CA 1
ATOM 16693 C C . SER B 1 1009 ? -35.469 39.094 4.121 1 23.78 1009 SER B C 1
ATOM 16695 O O . SER B 1 1009 ? -34.719 39.562 4.98 1 23.78 1009 SER B O 1
ATOM 16697 N N . GLY B 1 1010 ? -34.719 38.188 3.346 1 23.39 1010 GLY B N 1
ATOM 16698 C CA . GLY B 1 1010 ? -33.312 37.938 3.088 1 23.39 1010 GLY B CA 1
ATOM 16699 C C . GLY B 1 1010 ? -32.594 39.125 2.496 1 23.39 1010 GLY B C 1
ATOM 16700 O O . GLY B 1 1010 ? -31.359 39.25 2.656 1 23.39 1010 GLY B O 1
ATOM 16701 N N . VAL B 1 1011 ? -32.969 39.812 1.294 1 24.69 1011 VAL B N 1
ATOM 16702 C CA . VAL B 1 1011 ? -31.922 40.188 0.346 1 24.69 1011 VAL B CA 1
ATOM 16703 C C . VAL B 1 1011 ? -31.25 41.469 0.831 1 24.69 1011 VAL B C 1
ATOM 16705 O O . VAL B 1 1011 ? -31.781 42.562 0.666 1 24.69 1011 VAL B O 1
ATOM 16708 N N . ASN B 1 1012 ? -30.953 41.719 1.986 1 22.56 1012 ASN B N 1
ATOM 16709 C CA . ASN B 1 1012 ? -30.359 42.969 2.383 1 22.56 1012 ASN B CA 1
ATOM 16710 C C . ASN B 1 1012 ? -29.141 43.312 1.516 1 22.56 1012 ASN B C 1
ATOM 16712 O O . ASN B 1 1012 ? -28.547 42.438 0.895 1 22.56 1012 ASN B O 1
ATOM 16716 N N . ARG B 1 1013 ? -28.75 44.75 1.532 1 27.14 1013 ARG B N 1
ATOM 16717 C CA . ARG B 1 1013 ? -27.703 45.625 1.006 1 27.14 1013 ARG B CA 1
ATOM 16718 C C . ARG B 1 1013 ? -26.312 45.094 1.337 1 27.14 1013 ARG B C 1
ATOM 16720 O O . ARG B 1 1013 ? -26.031 44.781 2.494 1 27.14 1013 ARG B O 1
ATOM 16727 N N . GLN B 1 1014 ? -25.672 44.469 0.396 1 26.69 1014 GLN B N 1
ATOM 16728 C CA . GLN B 1 1014 ? -24.328 43.906 0.288 1 26.69 1014 GLN B CA 1
ATOM 16729 C C . GLN B 1 1014 ? -23.281 44.875 0.79 1 26.69 1014 GLN B C 1
ATOM 16731 O O . GLN B 1 1014 ? -23.016 45.906 0.147 1 26.69 1014 GLN B O 1
ATOM 16736 N N . SER B 1 1015 ? -23.312 45.281 1.973 1 26.77 1015 SER B N 1
ATOM 16737 C CA . SER B 1 1015 ? -22.312 46.188 2.531 1 26.77 1015 SER B CA 1
ATOM 16738 C C . SER B 1 1015 ? -20.906 45.625 2.355 1 26.77 1015 SER B C 1
ATOM 16740 O O . SER B 1 1015 ? -20.547 44.625 2.977 1 26.77 1015 SER B O 1
ATOM 16742 N N . PHE B 1 1016 ? -20.312 45.688 1.193 1 28.16 1016 PHE B N 1
ATOM 16743 C CA . PHE B 1 1016 ? -18.953 45.281 0.869 1 28.16 1016 PHE B CA 1
ATOM 16744 C C . PHE B 1 1016 ? -17.938 46.094 1.69 1 28.16 1016 PHE B C 1
ATOM 16746 O O . PHE B 1 1016 ? -18.234 47.188 2.141 1 28.16 1016 PHE B O 1
ATOM 16753 N N . GLY B 1 1017 ? -17 45.531 2.297 1 29.14 1017 GLY B N 1
ATOM 16754 C CA . GLY B 1 1017 ? -15.891 46.125 3.033 1 29.14 1017 GLY B CA 1
ATOM 16755 C C . GLY B 1 1017 ? -15.242 47.281 2.303 1 29.14 1017 GLY B C 1
ATOM 16756 O O . GLY B 1 1017 ? -15.539 47.531 1.134 1 29.14 1017 GLY B O 1
ATOM 16757 N N . PHE B 1 1018 ? -14.484 48.156 3.023 1 27.98 1018 PHE B N 1
ATOM 16758 C CA . PHE B 1 1018 ? -13.844 49.375 2.543 1 27.98 1018 PHE B CA 1
ATOM 16759 C C . PHE B 1 1018 ? -13.008 49.094 1.3 1 27.98 1018 PHE B C 1
ATOM 16761 O O . PHE B 1 1018 ? -12.906 49.938 0.405 1 27.98 1018 PHE B O 1
ATOM 16768 N N . SER B 1 1019 ? -12.227 48.031 1.253 1 32.25 1019 SER B N 1
ATOM 16769 C CA . SER B 1 1019 ? -11.398 47.781 0.083 1 32.25 1019 SER B CA 1
ATOM 16770 C C . SER B 1 1019 ? -12.234 47.688 -1.185 1 32.25 1019 SER B C 1
ATOM 16772 O O . SER B 1 1019 ? -11.719 47.844 -2.293 1 32.25 1019 SER B O 1
ATOM 16774 N N . TYR B 1 1020 ? -13.359 47.219 -1.012 1 34.06 1020 TYR B N 1
ATOM 16775 C CA . TYR B 1 1020 ? -14.227 47.156 -2.184 1 34.06 1020 TYR B CA 1
ATOM 16776 C C . TYR B 1 1020 ? -14.594 48.562 -2.662 1 34.06 1020 TYR B C 1
ATOM 16778 O O . TYR B 1 1020 ? -15.07 48.75 -3.787 1 34.06 1020 TYR B O 1
ATOM 16786 N N . LEU B 1 1021 ? -14.555 49.5 -1.816 1 31.45 1021 LEU B N 1
ATOM 16787 C CA . LEU B 1 1021 ? -14.773 50.844 -2.27 1 31.45 1021 LEU B CA 1
ATOM 16788 C C . LEU B 1 1021 ? -13.609 51.344 -3.131 1 31.45 1021 LEU B C 1
ATOM 16790 O O . LEU B 1 1021 ? -13.742 52.312 -3.883 1 31.45 1021 LEU B O 1
ATOM 16794 N N . LEU B 1 1022 ? -12.352 50.812 -2.895 1 29.86 1022 LEU B N 1
ATOM 16795 C CA . LEU B 1 1022 ? -11.188 51.312 -3.615 1 29.86 1022 LEU B CA 1
ATOM 16796 C C . LEU B 1 1022 ? -11.039 50.625 -4.969 1 29.86 1022 LEU B C 1
ATOM 16798 O O . LEU B 1 1022 ? -10.109 50.938 -5.719 1 29.86 1022 LEU B O 1
ATOM 16802 N N . ARG B 1 1023 ? -11.523 49.438 -5.254 1 28.39 1023 ARG B N 1
ATOM 16803 C CA . ARG B 1 1023 ? -11.016 48.781 -6.445 1 28.39 1023 ARG B CA 1
ATOM 16804 C C . ARG B 1 1023 ? -11.438 49.5 -7.711 1 28.39 1023 ARG B C 1
ATOM 16806 O O . ARG B 1 1023 ? -12.625 49.719 -7.945 1 28.39 1023 ARG B O 1
ATOM 16813 N N . PRO B 1 1024 ? -10.492 50.312 -8.211 1 26.2 1024 PRO B N 1
ATOM 16814 C CA . PRO B 1 1024 ? -10.688 50.5 -9.656 1 26.2 1024 PRO B CA 1
ATOM 16815 C C . PRO B 1 1024 ? -10.758 49.156 -10.406 1 26.2 1024 PRO B C 1
ATOM 16817 O O . PRO B 1 1024 ? -10.234 48.156 -9.93 1 26.2 1024 PRO B O 1
ATOM 16820 N N . SER B 1 1025 ? -11.719 48.812 -11.203 1 24.48 1025 SER B N 1
ATOM 16821 C CA . SER B 1 1025 ? -11.891 47.688 -12.086 1 24.48 1025 SER B CA 1
ATOM 16822 C C . SER B 1 1025 ? -10.617 47.375 -12.875 1 24.48 1025 SER B C 1
ATOM 16824 O O . SER B 1 1025 ? -10.617 46.562 -13.789 1 24.48 1025 SER B O 1
ATOM 16826 N N . LYS B 1 1026 ? -9.477 48.094 -12.82 1 24.53 1026 LYS B N 1
ATOM 16827 C CA . LYS B 1 1026 ? -8.516 47.781 -13.875 1 24.53 1026 LYS B CA 1
ATOM 16828 C C . LYS B 1 1026 ? -7.812 46.469 -13.609 1 24.53 1026 LYS B C 1
ATOM 16830 O O . LYS B 1 1026 ? -7.117 46.312 -12.602 1 24.53 1026 LYS B O 1
ATOM 16835 N N . VAL B 1 1027 ? -8.32 45.25 -13.914 1 23.14 1027 VAL B N 1
ATOM 16836 C CA . VAL B 1 1027 ? -7.566 44.031 -14.102 1 23.14 1027 VAL B CA 1
ATOM 16837 C C . VAL B 1 1027 ? -6.379 44.281 -15.023 1 23.14 1027 VAL B C 1
ATOM 16839 O O . VAL B 1 1027 ? -6.559 44.562 -16.219 1 23.14 1027 VAL B O 1
ATOM 16842 N N . ASN B 1 1028 ? -5.422 45.062 -14.758 1 21.11 1028 ASN B N 1
ATOM 16843 C CA . ASN B 1 1028 ? -4.203 45.125 -15.555 1 21.11 1028 ASN B CA 1
ATOM 16844 C C . ASN B 1 1028 ? -3.572 43.719 -15.688 1 21.11 1028 ASN B C 1
ATOM 16846 O O . ASN B 1 1028 ? -3.135 43.156 -14.688 1 21.11 1028 ASN B O 1
ATOM 16850 N N . LEU B 1 1029 ? -4.094 42.812 -16.578 1 21.33 1029 LEU B N 1
ATOM 16851 C CA . LEU B 1 1029 ? -3.412 41.719 -17.234 1 21.33 1029 LEU B CA 1
ATOM 16852 C C . LEU B 1 1029 ? -2.098 42.188 -17.844 1 21.33 1029 LEU B C 1
ATOM 16854 O O . LEU B 1 1029 ? -2.098 42.938 -18.828 1 21.33 1029 LEU B O 1
ATOM 16858 N N . ASP B 1 1030 ? -1.163 42.719 -17.156 1 21.73 1030 ASP B N 1
ATOM 16859 C CA . ASP B 1 1030 ? 0.157 43 -17.703 1 21.73 1030 ASP B CA 1
ATOM 16860 C C . ASP B 1 1030 ? 0.729 41.75 -18.406 1 21.73 1030 ASP B C 1
ATOM 16862 O O . ASP B 1 1030 ? 1.091 40.781 -17.75 1 21.73 1030 ASP B O 1
ATOM 16866 N N . VAL B 1 1031 ? 0.058 41.281 -19.5 1 21.94 1031 VAL B N 1
ATOM 16867 C CA . VAL B 1 1031 ? 0.692 40.562 -20.594 1 21.94 1031 VAL B CA 1
ATOM 16868 C C . VAL B 1 1031 ? 1.956 41.281 -21.047 1 21.94 1031 VAL B C 1
ATOM 16870 O O . VAL B 1 1031 ? 1.893 42.438 -21.484 1 21.94 1031 VAL B O 1
ATOM 16873 N N . ASN B 1 1032 ? 3.064 41.156 -20.281 1 19.41 1032 ASN B N 1
ATOM 16874 C CA . ASN B 1 1032 ? 4.402 41.562 -20.719 1 19.41 1032 ASN B CA 1
ATOM 16875 C C . ASN B 1 1032 ? 4.668 41.188 -22.172 1 19.41 1032 ASN B C 1
ATOM 16877 O O . ASN B 1 1032 ? 4.426 40.031 -22.562 1 19.41 1032 ASN B O 1
ATOM 16881 N N . GLU B 1 1033 ? 4.391 42.094 -23.109 1 21.05 1033 GLU B N 1
ATOM 16882 C CA . GLU B 1 1033 ? 5.016 42.219 -24.422 1 21.05 1033 GLU B CA 1
ATOM 16883 C C . GLU B 1 1033 ? 6.52 41.969 -24.344 1 21.05 1033 GLU B C 1
ATOM 16885 O O . GLU B 1 1033 ? 7.23 42.688 -23.625 1 21.05 1033 GLU B O 1
ATOM 16890 N N . SER B 1 1034 ? 7.012 40.688 -24.109 1 19.25 1034 SER B N 1
ATOM 16891 C CA . SER B 1 1034 ? 8.398 40.5 -24.516 1 19.25 1034 SER B CA 1
ATOM 16892 C C . SER B 1 1034 ? 8.68 41.188 -25.844 1 19.25 1034 SER B C 1
ATOM 16894 O O . SER B 1 1034 ? 7.938 41 -26.812 1 19.25 1034 SER B O 1
ATOM 16896 N N . LYS B 1 1035 ? 9.164 42.344 -25.719 1 19.38 1035 LYS B N 1
ATOM 16897 C CA . LYS B 1 1035 ? 10.172 42.938 -26.578 1 19.38 1035 LYS B CA 1
ATOM 16898 C C . LYS B 1 1035 ? 11.344 42 -26.812 1 19.38 1035 LYS B C 1
ATOM 16900 O O . LYS B 1 1035 ? 12.305 42.344 -27.5 1 19.38 1035 LYS B O 1
ATOM 16905 N N . HIS B 1 1036 ? 11.273 40.594 -26.984 1 19.11 1036 HIS B N 1
ATOM 16906 C CA . HIS B 1 1036 ? 12.117 40.312 -28.125 1 19.11 1036 HIS B CA 1
ATOM 16907 C C . HIS B 1 1036 ? 11.367 40.5 -29.438 1 19.11 1036 HIS B C 1
ATOM 16909 O O . HIS B 1 1036 ? 10.156 40.25 -29.5 1 19.11 1036 HIS B O 1
#

pLDDT: mean 76.79, std 18.58, range [19.11, 96.25]

Solvent-accessible surface area (backbone atoms only — not comparable to full-atom values): 110140 Å² total; per-residue (Å²): 112,66,66,63,51,53,44,50,42,56,49,34,48,51,49,37,53,43,49,41,50,49,49,45,56,54,48,53,62,51,31,73,76,39,96,51,52,61,70,45,54,45,24,50,50,13,24,53,53,15,40,41,47,88,72,47,76,51,64,66,62,38,50,26,55,50,47,51,58,65,52,43,49,67,43,49,44,67,69,39,44,38,55,45,45,22,45,57,27,38,69,41,62,56,70,64,32,62,66,41,44,65,41,26,49,49,57,20,47,58,28,43,54,46,23,15,51,46,43,23,46,40,45,51,67,72,66,56,48,51,62,81,58,40,34,74,39,49,30,37,32,50,19,31,48,66,68,25,41,27,41,67,63,40,47,52,44,38,55,75,49,57,51,54,65,68,58,48,37,47,52,41,48,21,25,56,50,21,44,43,45,32,54,46,49,33,56,50,29,49,39,40,49,72,66,69,54,71,58,71,66,57,49,50,52,48,40,49,37,27,52,52,38,4,36,49,53,8,45,54,53,27,54,50,49,48,56,50,58,68,69,53,74,86,42,54,56,60,50,50,48,49,53,57,32,50,32,48,52,46,26,46,46,34,63,73,48,86,79,86,62,55,42,31,24,70,39,12,23,36,36,22,14,41,44,35,35,64,58,34,57,52,70,50,49,75,81,40,44,56,46,47,51,54,48,43,52,34,52,33,51,52,41,52,44,43,47,30,29,43,52,15,24,40,49,13,28,54,52,60,49,66,50,48,88,76,69,54,77,66,54,60,56,49,43,56,51,45,47,54,46,52,46,48,30,39,39,50,28,51,61,71,42,41,69,63,38,41,69,57,55,74,76,74,50,70,69,53,51,52,47,53,36,57,51,61,26,36,40,66,70,32,51,53,52,48,43,47,58,50,68,37,81,91,56,58,69,60,31,34,50,52,52,50,51,47,52,52,51,46,34,48,48,29,27,54,51,41,58,59,42,47,46,54,46,48,66,69,69,48,74,53,47,80,32,61,61,46,44,48,51,48,49,51,46,50,49,49,49,48,48,51,51,52,47,53,50,53,49,44,53,64,73,41,64,86,52,65,54,50,60,68,57,26,44,54,56,49,42,50,57,61,51,48,50,51,44,51,60,52,42,74,72,50,88,86,76,83,76,70,75,78,66,69,78,68,65,70,67,68,61,58,65,64,55,55,59,59,60,65,69,57,66,86,82,78,74,77,82,76,82,80,77,86,68,58,67,64,57,50,52,49,50,47,50,37,49,46,39,23,48,52,41,46,52,46,53,38,39,75,47,51,61,42,55,45,68,36,50,50,53,50,50,48,26,49,50,51,35,71,68,47,82,55,99,62,88,48,39,50,57,49,55,47,57,64,64,65,78,37,67,61,58,55,51,35,56,61,43,36,72,38,75,87,44,21,65,61,30,33,25,53,48,40,42,50,51,43,44,49,48,51,35,50,52,50,50,40,52,46,48,54,52,43,58,63,50,51,72,71,50,97,60,59,68,67,58,46,50,52,50,43,49,48,48,48,52,44,36,52,52,51,50,50,45,43,59,56,34,42,52,50,44,38,46,69,51,50,28,48,50,47,23,48,38,51,22,28,47,50,45,40,52,49,54,51,50,52,51,50,38,39,58,57,22,78,36,52,69,66,56,46,51,52,52,51,50,52,51,49,51,39,52,47,58,58,67,65,65,68,61,73,54,80,87,72,53,63,48,61,54,48,59,70,36,76,77,46,58,84,55,56,70,68,59,43,49,54,49,36,71,66,39,43,81,46,79,42,48,60,73,36,69,80,48,51,58,67,38,75,56,54,62,28,38,34,31,63,28,15,33,34,38,36,39,24,85,87,42,78,88,42,74,46,77,46,46,60,79,36,70,44,64,54,48,52,65,78,40,88,59,62,46,30,77,41,24,34,32,22,63,13,48,24,32,33,40,39,32,50,38,69,59,49,40,58,51,37,75,73,33,70,65,41,44,49,51,46,48,63,68,22,46,60,61,45,13,61,76,36,38,81,40,35,45,72,55,44,76,51,57,67,70,55,50,57,57,52,52,72,47,42,47,78,46,74,44,58,54,68,38,81,48,75,48,49,29,33,31,38,56,40,35,31,35,40,78,65,84,69,85,72,79,78,79,69,81,77,81,73,85,69,70,78,63,79,65,56,51,56,42,57,33,56,40,66,85,52,105,52,73,46,64,34,29,22,69,30,59,25,36,32,38,35,48,48,76,89,47,48,68,59,51,54,46,61,61,49,54,53,59,57,49,50,62,54,46,61,66,44,55,71,75,62,73,76,79,74,86,68,86,69,85,80,77,68,59,66,70,66,72,63,60,69,83,76,77,75,75,77,72,76,74,70,82,117,111,66,66,61,51,54,45,50,42,55,48,35,48,52,49,38,53,44,49,41,49,49,50,43,55,53,48,53,61,49,32,72,78,38,94,51,55,60,70,44,53,45,26,50,51,14,24,52,52,15,40,40,47,88,72,46,76,51,66,66,62,39,50,25,56,49,46,50,58,64,53,44,48,68,42,49,45,68,70,39,44,37,56,46,45,23,45,57,27,38,69,42,62,55,70,65,31,61,70,39,44,66,36,28,50,49,58,19,48,60,28,44,53,46,23,16,52,46,43,22,46,41,46,52,67,71,66,56,48,51,64,80,57,38,34,74,40,49,29,38,32,49,20,31,47,67,66,23,40,27,41,66,63,40,47,52,46,37,56,74,52,56,50,53,64,67,57,47,37,45,52,43,48,20,25,56,49,20,45,43,45,31,53,45,50,33,56,49,30,49,41,41,50,72,66,69,54,72,56,70,67,57,51,49,51,48,40,48,36,26,53,52,37,5,37,49,53,8,45,54,53,28,53,50,50,48,57,50,57,69,67,54,74,85,44,53,57,61,50,50,48,49,54,56,34,49,31,49,51,46,25,45,46,34,64,72,49,82,79,86,61,55,44,30,23,70,40,11,23,36,36,21,14,43,45,36,33,65,59,34,60,52,69,50,48,76,82,41,44,55,48,48,49,53,50,45,51,35,53,35,52,51,40,52,43,44,48,30,28,42,51,15,24,40,51,13,28,54,52,59,48,67,50,47,87,76,70,54,76,65,53,59,55,48,42,54,51,48,47,55,46,52,46,46,28,38,39,50,28,50,60,71,42,43,68,64,36,42,69,52,55,74,74,73,51,70,69,53,51,50,47,53,37,56,50,61,26,37,39,64,69,33,52,51,52,49,42,46,59,50,68,38,82,90,55,58,69,60,32,34,50,51,53,49,49,47,53,54,51,44,33,48,48,29,29,55,52,42,58,59,42,48,46,57,47,48,66,70,68,48,72,52,46,81,31,61,60,46,45,49,52,46,48,50,46,50,49,49,48,49,48,51,50,51,48,53,49,52,50,45,52,64,73,41,63,85,52,64,54,52,61,68,58,26,44,55,55,49,42,51,58,58,50,47,49,51,44,51,62,51,43,74,71,49,86,85,77,83,74,72,74,77,66,67,78,67,66,71,68,67,62,60,65,65,56,56,60,60,61,64,68,58,65,86,81,77,75,78,81,77,82,81,75,87,67,56,67,67,58,51,53,48,50,49,49,36,49,46,39,23,48,50,40,46,52,48,53,37,39,75,46,50,60,42,53,44,68,34,49,51,53,51,50,48,26,49,50,52,35,70,67,48,78,57,101,62,88,48,40,51,58,50,54,47,57,63,66,64,75,36,66,61,56,55,52,35,56,60,43,38,73,38,77,86,44,20,65,60,30,33,26,52,47,40,43,51,50,41,45,49,49,53,34,52,54,49,51,40,52,47,49,54,52,44,58,63,50,52,72,72,48,97,59,59,68,66,57,47,51,52,50,45,48,49,48,49,51,44,36,51,52,52,51,49,45,41,60,55,34,41,54,51,43,38,46,70,51,51,27,50,51,47,23,49,38,50,22,28,47,49,45,42,52,48,52,52,49,53,52,50,39,38,59,56,22,77,36,51,70,67,55,46,49,52,52,50,50,54,51,50,49,41,53,49,58,58,67,66,65,69,63,72,54,82,86,73,54,62,48,60,55,48,59,69,36,76,78,47,60,84,55,56,70,68,58,43,48,55,48,38,70,65,38,45,80,47,78,44,49,61,71,35,67,80,48,52,58,68,38,76,55,54,60,28,38,37,30,62,29,16,33,34,37,36,38,25,85,88,39,79,86,43,73,46,77,44,44,61,77,37,70,41,62,54,47,51,65,78,39,89,58,60,46,29,76,42,24,34,31,23,62,12,49,25,33,33,40,39,33,50,40,69,60,49,42,58,51,38,75,74,33,71,65,40,43,49,51,46,49,62,68,21,46,61,60,45,14,61,75,36,37,83,41,34,45,71,55,44,75,51,57,68,69,55,52,56,57,52,53,71,47,42,45,77,47,75,44,58,54,68,37,81,48,74,47,50,29,33,31,37,54,38,36,34,36,40,78,66,82,69,87,80,85,83,81,71,76,82,80,74,86,71,70,78,63,80,66,57,53,56,42,56,32,56,41,66,85,54,105,52,73,48,65,37,31,23,68,30,58,27,35,32,37,35,50,47,78,90,46,48,67,59,51,54,47,62,61,51,55,54,63,58,50,50,64,51,46,62,66,43,55,71,76,60,74,75,80,76,85,66,88,69,85,81,77,68,56,65,68,67,74,63,60,70,82,75,78,76,76,76,73,76,74,70,82,116

Sequence (2072 aa):
MSEHLDVAQIAIVIFFIFVALTIGGLVSEITKKIMIPYPAAVFLVGILIGSQFNNIHNHLLHRTVQAAFNIDANSNMTLFLPALVFSSAFNADIYIMKQQIMQIFVLSIPSLLISASLICLGLKLLLEYDDEYYSWGFAFVFGVVVTCTDTLQVVKLLNNAEAPKRFISLVQGESLVNNCASMVLMLIAVNCARGDCDLLTVELSYGLSLLLGGAFVGIMFGLFTVWWIRRINHNSILTINLTIVSAYVTYFVAESVDLGFRKNGLIAVITLGLFMSAFSKIRIRTEVEHPLQIFWQYTQFANETIIFIITGVTCGYKIFDQQSPYIRKQDYINTILLYFYILLSKFISVLLLLPTINLYGQQVKMSEAILFSYSGTRGAVQLMLALLVVKEPSFSDQWSDIFLFHTTFIVILTMLINGSTIPLYVKFSGLCATAQYRAKVRLNFLQEMKEQIEFKLNQMKEDYKQKTIDWNKVEYFSGLAETNTQIQQKDDKLSKKQLDEENKHKKEKESSIIGRFQKLLKSKGLQDDFNDDDIDADDIIETRDRFLMALKQTYWDLYSQNQCGGKAYNLLIESVRWDLDTVEGRMCSWDFIYSVFYSPIYMRFLYSLNKFPIIRGFSGDLLFDWVAIGYEVISTYVRAHEEMENMIEEFPINVTLKKKLSKESKENRTNAENFIEGYFYVSFPEIIKLIQTKKSAQGCLASQGKYLLRKYELGELDFQQYQKLKLQLNNFVCNVEDIRPIWPQISIHTKLKVLPLFSEFNDDLLKQLALQSKELLFDKDECIYREGDLARYFYIITRGRVNETSSAYINYSISKDIGQFLSCHHIVLESTLYISQVVAASLVEVIQIEIELMVSLYKQSLYMQDYVWRDSIFSLSRFYPKELQIFSLVDREIIENILTFVVFKKYQAYTSVSFQAGILLQGRLTEQKQEKRIRLEEDQFEMNCNDGLQGPLLFPFLNQTYTYQTETACSFFLFDETKKEEIMKLIQTERSQERRRTRLQTDLRVSVSGVNRQSFGFSYLLRPSKVNLDVNESKHMSEHLDVAQIAIVIFFIFVALTIGGLVSEITKKIMIPYPAAVFLVGILIGSQFNNIHNHLLHRTVQAAFNIDANSNMTLFLPALVFSSAFNADIYIMKQQIMQIFVLSIPSLLISASLICLGLKLLLEYDDEYYSWGFAFVFGVVVTCTDTLQVVKLLNNAEAPKRFISLVQGESLVNNCASMVLMLIAVNCARGDCDLLTVELSYGLSLLLGGAFVGIMFGLFTVWWIRRINHNSILTINLTIVSAYVTYFVAESVDLGFRKNGLIAVITLGLFMSAFSKIRIRTEVEHPLQIFWQYTQFANETIIFIITGVTCGYKIFDQQSPYIRKQDYINTILLYFYILLSKFISVLLLLPTINLYGQQVKMSEAILFSYSGTRGAVQLMLALLVVKEPSFSDQWSDIFLFHTTFIVILTMLINGSTIPLYVKFSGLCATAQYRAKVRLNFLQEMKEQIEFKLNQMKEDYKQKTIDWNKVEYFSGLAETNTQIQQKDDKLSKKQLDEENKHKKEKESSIIGRFQKLLKSKGLQDDFNDDDIDADDIIETRDRFLMALKQTYWDLYSQNQCGGKAYNLLIESVRWDLDTVEGRMCSWDFIYSVFYSPIYMRFLYSLNKFPIIRGFSGDLLFDWVAIGYEVISTYVRAHEEMENMIEEFPINVTLKKKLSKESKENRTNAENFIEGYFYVSFPEIIKLIQTKKSAQGCLASQGKYLLRKYELGELDFQQYQKLKLQLNNFVCNVEDIRPIWPQISIHTKLKVLPLFSEFNDDLLKQLALQSKELLFDKDECIYREGDLARYFYIITRGRVNETSSAYINYSISKDIGQFLSCHHIVLESTLYISQVVAASLVEVIQIEIELMVSLYKQSLYMQDYVWRDSIFSLSRFYPKELQIFSLVDREIIENILTFVVFKKYQAYTSVSFQAGILLQGRLTEQKQEKRIRLEEDQFEMNCNDGLQGPLLFPFLNQTYTYQTETACSFFLFDETKKEEIMKLIQTERSQERRRTRLQTDLRVSVSGVNRQSFGFSYLLRPSKVNLDVNESKH

Secondary structure (DSSP, 8-state):
-HHHHHHHHHHHHHHHHHHHHHHHHHHHHHHTTSSS-HHHHHHHHHHHHHHTTTT---HHHHHHHHHHHHS-HHHHHHHHHHHHHHHHHHTS-HHHHHHTHHHHHHHHTHHHHHHHHHHHHIIIIIS---TTT--HHHHHHHHHHHT---HHHHHHHHHHTT--HHHHHHHHHHHHHHHHHHHHHHHHHHHHHHT----HHHHHHHHHHHHHHHHHHHHHHHHHHHHHHHHS-S-HHHHHHHHHHHHHHHHHHHHHS--SS---HHHHHHHHHHHHHHHTTTTS-HHHHHHHHHHHHHHHHHHHHHHHHHHHHHHIIIIIITT-TT--THHHHHHHHHHHHHHHHHHHHHHHHHHHHHHSSSPPPHHHHHHHHH-----HHHHHHHHHHHT-TTS-HHHHHHHHHHHHHHHHHIIIIIHHHHHHHHHHTT-STTHHHHHHHHHHHHHHHHHHHHHHHHHHHHHTTTS---HHHHHHHTTHHHHHHHHHHHHTTS-SSTTSGGGSTTTTTTHHHHHHHHHHTT----------TT--HHHHHHHHHHHHHHHHHHHHHHHHTTSS-HHHHHHHHHHHHHHHH---SS--HHHHHHHHHHS-HHHHHHHHHTTSHHHHHHHHHHHHHHHHHHHHHHHHHHHHHHHHHHHGGGS-S-HHHHHHHHHHHHHHHHHHHHHIIIIIHHH-HHHHHHHHHHHHHHHHHHHHHHHHHHHHHTTSS-HHHHHHHHHHHHHHHHHHHT---------HHHHHHHSGGGTTS-HHHHHHHHHT-EEEEE-TT-EEE-TTSB--EEEEEEES-EEEE-SSSTT-EEEE-TT-EESGGGGTS--SB--SEEEESS-EEEEEEEHHHHHHHHHH-HHHHHHHHHHHHHHHHHH-HHHHGGGGSS-HHHHHHHHTTEEEEEE-TT-EEEESSEEEEESEEEE------------S----TTS-EESSEEE---SS-EEEEESS-EEEEEEPGGGHHHHHHHHHHHHHHHHHHHHHHHH-S------------THHHH--------------/-HHHHHHHHHHHHHHHHHHHHHHHHHHHHHHTTSSS-HHHHHHHHHHHHHHTTTT---HHHHHHHHHHHHS-HHHHHHHHHHHHHHHHHHTS-HHHHHHTHHHHHHHHTHHHHHHHHHHHHIIIIIS---TTT--HHHHHHHHHHHT---HHHHHHHHHHTT--HHHHHHHHHHHHHHHHHHHHHHHHHHHHHHT----HHHHHHHHHHHHHHHHHHHHHHHHHHHHHHHHS-S-HHHHHHHHHHHHHHHHHHHHHS--SS---HHHHHHHHHHHHHHHTTTTS-HHHHHHHHHHHHHHHHHHHHHHHHHHHHHHIIIIIITT-TT--HHHHHHHHHHHHHHHHHHHHHHHHHHHHHHHSSSPPPHHHHHHHHH-----HHHHHHHHHHHT-TTS-HHHHHHHHHHHHHHHHHIIIIIHHHHHHHHHHHT-STTHHHHHHHHHHHHHHHHHHHHHHHHHHHHHTTTS---HHHHHHHTTHHHHHHHHHHHHTTS-SSTTSGGGSTTTTTTHHHHHHHHHHTT----------TT--HHHHHHHHHHHHHHHHHHHHHHHHTTSS-HHHHHHHHHHHHHHHH---SS--HHHHHHHHHHS-HHHHHHHHHTTSTTTHHHHHHHHHHHHHHHHHHHHHHHHHHHHHHHHGGGS-S-HHHHHHHHHHHHHHHHHHHHHIIIIIHHH-HHHHHHHHHHHHHHHHHHHHHHHHHHHHHTTSS-HHHHHHHHHHHHHHHHHHHT---------HHHHHHHSGGGTTS-HHHHHHHHHT-EEEEE-TT-EEE-TTSB--EEEEEEES-EEEE-SSSTT-EEEE-TT-EESGGGGTS--SB--SEEEESS-EEEEEEEHHHHHHHHHH-HHHHHHHHHHHHHHHHHH-HHHHGGGGGS-HHHHHHHGGGEEEEEE-TT-EEEESSEEEEESEEEE------------S----TTS-EESSEEE---SS-EEEEESS-EEEEEEPGGGHHHHHHHHHHHHHHHHHHHHHHHHTT------------THHHH--S-----------